Protein 7DRI (pdb70)

Foldseek 3Di:
DDDDDDALLVLLVVVLVVLDPDDDVVVPLLCVLSVLLVVLLVLFDPDPRSLVVRLLLQQLLCCQAELDRQDSDGVSSNVVSVVVLVLCSPDRVVNNLSSLLSSLLSQCCDAAQPDPDPDQHDLPQDDCVLVDWLSLLLSVLCSLVVVSLLSSLLSLLSSLLNVFDPDPGNVVSSVLSSLQSLLVRLLCLLLQLQDAASLPPSVVSSCQQQNDLQPDPAHHQHCDYPPRDDDDHHDNGRDVPNLVRSQCLQAPPSHLNFHPFDLLSLVRNLVFLCCVRHVSSLQLLQLLQQAQWAADPPQQLAIDHHDHPPHHQNTSCNSVCCQAWPKDFLPALDDAPLDDCLQVPDNSLRRGSLRIGTGGPVCCQFCHRDHNVRLLLLLLLQQDDALVVSLVSVVVDPDDTPDHSNVSSVNRHNGRSSNSSSRDPDHDHSVNSSVRSSSSNVSSCVRSVVSSVDDGDPVPVVDDPSTDSPD/DDDALLVLLVVVVCVQPVCVPDPVDQLVVLVVLLVVLLVLADPDVRSLVVRLLLLQLLQCQQALHPQDSDGVSSNPPSVPVLVLCSPPPVVNVLSSLLSSLLSQCCDAQQPDPDPDHHDLPQDDCVLVDWLSLQLSLLCNLVVVSLLSNLLSLLSSLLNPFDPDPGNVVSSVQSSLSSLQVRLLCLLLQLQDAASLPPSVVSSCQQNPDLQPDPAHHQHCDHPPRDDDDHHDNGRPCRSQVRSLCLQAPPSHPNFHPFDLQSLVRNLPFLCCVRHVSSLQLLQLLQQAQWAADPPQLLAIDHHDHPPHHQNTSCNSVCCQAWPKDFLPALDDAPLADCQQVPDNSLRRGSLRIGTGGPVCCQFCHRDHNVSVLLLLLLQQDDALVVSLCSVVVDPDDTPDDSVVSSVSHHNGRSSNSSSRDPDHDHSVNSSVSSSSSNVSSCVRSVVSRVDDGDPCPVVPDDNTDD/DDDDALVVLLVQVVCCLCHVDPVSVVLLCVLVVLLVVLLVLFDPDPRSLVVRLLLQQLLCLQAALDRQDSDGVSSNPPSNPVLVLCSPPDVVNNLSSLLSSLLSQCCDAAQPDPDPDHHDLPQDDCVLVDWLSLLLSVLCSQQVVSLLSNLLSLLSSLLNVFDPDPGNVVSSVLSSLLSLQVRLLCLLLQLQDAASLPPSVVSSCQQQNDLFPDPAHHDHQDHNPRDDDDHHHDRCNCGVLVRSLCLQAPPSHLNAHPFDLSSLVRNLPFLCCVRHVSSLQLLQLLQQAQWAADPPDFLAIDHHDHPPHHQNTSCNSVPCQAWPKDFLPALDDAPLDDCLQVPDNSLRRGSLRIGTGGPVCCQFCHRDRNVRLLLLLLLQQDDALVVSLVSVVVDPDDTPDDSNVSSVSHDNGRSSNRSSRDPDDDDSVNSSVSSSSSNVSSCVRSVVSNVDDGDPCVVVVVDHDDRD/DDDDALLVLLVVVCDVLVDVCVVHCLVVLVVLLVVLLVLFDPDPRSLVVRLLLQQLLCLQQALRNQDSDGVSSNPVSVVVLVLCSPDDVVNSLSSLLSSLLSQCCDAAQPDPDPDHHDLPQDDCVLVDWLSLLLSVLCNLVVVSLLSSLLSLLSSLLNVFDPDPGNVVSSVQSSLSSLQVRLLCLLQQLQDAASLPPSLCSSCQQQNPPQPDPAGHQHQDHPPRDDDDGHDNGGPCRSLVSSLCLQAPPSHLNFHPFDLQSLVRNLPFLCCVRHVSSLQLLQLLQQAQWAADPPDFLAIDHHDHPPHHQNTSCNSPCCQAWPKDFLPALDDAPLADCLQVPPNSLRRGSLRIGTGGPVCCQFCHRDHNVRLLLLLLLQQDDALVVSLVSVVVDPDDTPDHSVVSSVNHHNGRSSNRSSRDPDHDHSVNSSVRSSSSNVSSCVRSVVSRVDDGDPCVVPVDDNTDRDD

Radius of gyration: 45.94 Å; Cα contacts (8 Å, |Δi|>4): 3197; chains: 4; bounding box: 82×111×149 Å

Sequence (1872 aa):
TTGEPLTAFETFLPRVVMAEKIQDYQDSDAHEYMKAVQGYLDRFAVGDRLQNATRDLLVTFALAETGEKLSKRLPDQRVYMRDTFERHKDSADDRSAYLRHLRDTAAFIGNAWEPANNSPRALPGLEASAMTDTVKLCLAFLNSLKHTIAIAPLVRFYSEAVHADEGEAREKRVAEFEKAIKAITAFTVFWRATRRGTGNIDSQYRAVMAGADSLTGIGPLARQWAEPDATKPDPDVDAEALKKELAARLSDPKGKGGVPNLASFLADASALPLYKISPPLARFLLLAAYHDTIEDPDNPGLIVQGKAGVASCFTADGWEDDTHLTIEHIAPQSATSGWDAEFYSDKETVHKLGNLVLAPGAANASLSSRPWTEKKVLYAALGASTADDAKSILNSSGFTFAQTTEDLAAMSRYLPHLRALGQREDELDPAFMDQRADVLLRLAYTRLKGWLGLELSDSSSDPVVKVDDVEEPLTAFETFLPRVVMAEKIQDYQDSDAHEYMKAVQGYLDRFAVGDRLQNATRDLLVTFALAETGEKLSKRLPDQRVYMRDTFERHKDSADDRSAYLRHLRDTAAFIGNAWEPANNSPRALPGLEASAMTDTVKLCLAFLNSLKHTIAIAPLVRFYSEAVHADEGEAREKRVAEFEKAIKAITAFTVFWRATRRGTGNIDSQYRAVMAGADSLTGIGPLARQWAEPDATKPDPDVDAEALKKELAARLSDPKGKGGVPNLASFLADASALPLYKISPPLARFLLLAAYHDTIEDPDNPGLIVQGKAGVASCFTADGWEDDTHLTIEHIAPQSATSGWDAEFYSDKETVHKLGNLVLAPGAANASLSSRPWTEKKVLYAALGASTADDAKSILNSSGFTFAQTTEDLAAMSRYLPHLRALGQREDELDPAFMDQRADVLLRLAYTRLKGWLGLELSDSSSDPVVKVDDGEPLTAFETFLPRVVMAEKIQDYQDSDAHEYMKAVQGYLDRFAVGDRLQNATRDLLVTFALAETGEKLSKRLPDQRVYMRDTFERHKDSADDRSAYLRHLRDTAAFIGNAWEPANNSPRALPGLEASAMTDTVKLCLAFLNSLKHTIAIAPLVRFYSEAVHADEGEAREKRVAEFEKAIKAITAFTVFWRATRRGTGNIDSQYRAVMAGADSLTGIGPLARQWAEPDATKPDPDVDAEALKKELAARLSDPKGKGGVPNLASFLADASALPLYKISPPLARFLLLAAYHDTIEDPDNPGLIVQGKAGVASCFTADGWEDDTHLTIEHIAPQSATSGWDAEFYSDKETVHKLGNLVLAPGAANASLSSRPWTEKKVLYAALGASTADDAKSILNSSGFTFAQTTEDLAAMSRYLPHLRALGQREDELDPAFMDQRADVLLRLAYTRLKGWLGLELSDSSSDPVVKVDDVGEPLTAFETFLPRVVMAEKIQQDSDAHEYMKAVQGYLDRFAVGDRLQNATRDLLVTFALAETGEKLSKRLPDQRVYMRDTFERHKDSADDRSAYLRHLRDTAAFIGNAWEPANNSPRALPGLEASAMTDTVKLCLAFLNSLKHTIAIAPLVRFYSEAVHADEGEAREKRVAEFEKAIKAITAFTVFWRATRRGTGNIDSQYRAVMAGADSLTGIGPLARQWAEPDATKPDPDVDAEALKKELAARLSDPKGKGGVPNLASFLADASALPLYKISPPLARFLLLAAYHDTIEDPDNPGLIVQGKAGVASCFTADGWEDDTHLTIEHIAPQSATSGWDAEFYSDKETVHKLGNLVLAPGAANASLSSRPWTEKKVLYAALGASTADDAKSILNSSGFTFAQTTEDLAAMSRYLPHLRALGQREDELDPAFMDQRADVLLRLAYTRLKGWLGLELSDSSSDPVVKVDDVE

B-factor: mean 81.24, std 21.94, range [20.0, 188.39]

Nearest PDB structures (foldseek):
  7dri-assembly1_B  TM=1.000E+00  e=4.339E-76  Streptomyces scabiei
  7drs-assembly1_C  TM=8.661E-01  e=5.317E-26  Streptomyces yokosukanensis
  7drr-assembly1_C  TM=8.510E-01  e=7.941E-26  Streptomyces yokosukanensis
  6jiv-assembly1_C  TM=8.377E-01  e=1.967E-07  Streptomyces yokosukanensis
  6jiv-assembly1_B  TM=8.487E-01  e=1.257E-06  Streptomyces yokosukanensis

InterPro domains:
  IPR004919 GmrSD restriction endonucleases, N-terminal domain [PF03235] (17-342)
  IPR011089 GmrSD restriction endonucleases, C-terminal domain [PF07510] (652-742)

Organism: Streptomyces scabiei (NCBI:txid1930)

Structure (mmCIF, N/CA/C/O backbone):
data_7DRI
#
_entry.id   7DRI
#
_cell.length_a   108.746
_cell.length_b   278.918
_cell.length_c   182.259
_cell.angle_alpha   90.000
_cell.angle_beta   90.000
_cell.angle_gamma   90.000
#
_symmetry.space_group_name_H-M   'C 2 2 21'
#
loop_
_atom_site.group_PDB
_atom_site.id
_atom_site.type_symbol
_atom_site.label_atom_id
_atom_site.label_alt_id
_atom_site.label_comp_id
_atom_site.label_asym_id
_atom_site.label_entity_id
_atom_site.label_seq_id
_atom_site.pdbx_PDB_ins_code
_atom_site.Cartn_x
_atom_site.Cartn_y
_atom_site.Cartn_z
_atom_site.occupancy
_atom_site.B_iso_or_equiv
_atom_site.auth_seq_id
_atom_site.auth_comp_id
_atom_site.auth_asym_id
_atom_site.auth_atom_id
_atom_site.pdbx_PDB_model_num
ATOM 1 N N . THR A 1 4 ? 59.270 31.775 -65.923 1.00 99.13 331 THR A N 1
ATOM 2 C CA . THR A 1 4 ? 60.033 30.572 -66.341 1.00 78.25 331 THR A CA 1
ATOM 3 C C . THR A 1 4 ? 61.068 30.229 -65.277 1.00 86.43 331 THR A C 1
ATOM 4 O O . THR A 1 4 ? 62.242 30.131 -65.570 1.00 95.98 331 THR A O 1
ATOM 6 N N . THR A 1 5 ? 60.618 30.014 -64.045 1.00 98.21 332 THR A N 1
ATOM 7 C CA . THR A 1 5 ? 61.520 29.969 -62.894 1.00 80.53 332 THR A CA 1
ATOM 8 C C . THR A 1 5 ? 61.671 28.591 -62.273 1.00 93.25 332 THR A C 1
ATOM 9 O O . THR A 1 5 ? 60.685 27.955 -61.911 1.00 110.06 332 THR A O 1
ATOM 11 N N . GLY A 1 6 ? 62.918 28.127 -62.215 1.00 92.05 333 GLY A N 1
ATOM 12 C CA . GLY A 1 6 ? 63.291 26.882 -61.570 1.00 98.87 333 GLY A CA 1
ATOM 13 C C . GLY A 1 6 ? 62.588 25.600 -62.037 1.00 99.49 333 GLY A C 1
ATOM 14 O O . GLY A 1 6 ? 62.525 25.275 -63.237 1.00 102.57 333 GLY A O 1
ATOM 15 N N . GLU A 1 7 ? 62.026 24.886 -61.064 1.00 106.04 334 GLU A N 1
ATOM 16 C CA . GLU A 1 7 ? 61.572 23.521 -61.253 1.00 110.94 334 GLU A CA 1
ATOM 17 C C . GLU A 1 7 ? 60.377 23.326 -62.169 1.00 100.44 334 GLU A C 1
ATOM 18 O O . GLU A 1 7 ? 59.656 24.260 -62.539 1.00 93.08 334 GLU A O 1
ATOM 24 N N . PRO A 1 8 ? 60.168 22.080 -62.525 1.00 99.20 335 PRO A N 1
ATOM 25 C CA . PRO A 1 8 ? 59.270 21.622 -63.565 1.00 93.00 335 PRO A CA 1
ATOM 26 C C . PRO A 1 8 ? 57.919 22.305 -63.528 1.00 90.28 335 PRO A C 1
ATOM 27 O O . PRO A 1 8 ? 57.424 22.719 -62.474 1.00 89.39 335 PRO A O 1
ATOM 31 N N . LEU A 1 9 ? 57.325 22.407 -64.713 1.00 81.53 336 LEU A N 1
ATOM 32 C CA . LEU A 1 9 ? 55.956 22.901 -64.920 1.00 77.13 336 LEU A CA 1
ATOM 33 C C . LEU A 1 9 ? 54.989 21.723 -64.784 1.00 76.80 336 LEU A C 1
ATOM 34 O O . LEU A 1 9 ? 55.183 20.688 -65.435 1.00 81.76 336 LEU A O 1
ATOM 39 N N . THR A 1 10 ? 53.973 21.852 -63.932 1.00 78.99 337 THR A N 1
ATOM 40 C CA . THR A 1 10 ? 53.075 20.729 -63.697 1.00 78.31 337 THR A CA 1
ATOM 41 C C . THR A 1 10 ? 52.157 20.442 -64.878 1.00 77.34 337 THR A C 1
ATOM 42 O O . THR A 1 10 ? 51.885 21.303 -65.727 1.00 78.58 337 THR A O 1
ATOM 46 N N . ALA A 1 11 ? 51.669 19.211 -64.899 1.00 78.96 338 ALA A N 1
ATOM 47 C CA . ALA A 1 11 ? 50.819 18.760 -65.963 1.00 74.88 338 ALA A CA 1
ATOM 48 C C . ALA A 1 11 ? 49.606 19.650 -66.039 1.00 72.86 338 ALA A C 1
ATOM 49 O O . ALA A 1 11 ? 49.102 19.893 -67.111 1.00 71.81 338 ALA A O 1
ATOM 51 N N . PHE A 1 12 ? 49.137 20.147 -64.905 1.00 63.41 339 PHE A N 1
ATOM 52 C CA . PHE A 1 12 ? 47.975 21.004 -64.952 1.00 73.50 339 PHE A CA 1
ATOM 53 C C . PHE A 1 12 ? 48.226 22.274 -65.752 1.00 76.32 339 PHE A C 1
ATOM 54 O O . PHE A 1 12 ? 47.395 22.674 -66.546 1.00 76.49 339 PHE A O 1
ATOM 62 N N . GLU A 1 13 ? 49.373 22.903 -65.546 1.00 79.45 340 GLU A N 1
ATOM 63 C CA . GLU A 1 13 ? 49.703 24.137 -66.266 1.00 84.32 340 GLU A CA 1
ATOM 64 C C . GLU A 1 13 ? 49.870 23.847 -67.747 1.00 82.32 340 GLU A C 1
ATOM 65 O O . GLU A 1 13 ? 49.417 24.607 -68.608 1.00 81.09 340 GLU A O 1
ATOM 71 N N . THR A 1 14 ? 50.510 22.731 -68.041 1.00 83.19 341 THR A N 1
ATOM 72 C CA . THR A 1 14 ? 50.720 22.367 -69.421 1.00 77.23 341 THR A CA 1
ATOM 73 C C . THR A 1 14 ? 49.348 22.195 -70.046 1.00 72.25 341 THR A C 1
ATOM 74 O O . THR A 1 14 ? 49.096 22.656 -71.143 1.00 85.88 341 THR A O 1
ATOM 78 N N . PHE A 1 15 ? 48.449 21.556 -69.314 1.00 66.42 342 PHE A N 1
ATOM 79 C CA . PHE A 1 15 ? 47.095 21.335 -69.784 1.00 71.99 342 PHE A CA 1
ATOM 80 C C . PHE A 1 15 ? 46.324 22.627 -69.972 1.00 74.55 342 PHE A C 1
ATOM 81 O O . PHE A 1 15 ? 45.505 22.725 -70.862 1.00 75.34 342 PHE A O 1
ATOM 89 N N . LEU A 1 16 ? 46.554 23.609 -69.113 1.00 75.86 343 LEU A N 1
ATOM 90 C CA . LEU A 1 16 ? 45.857 24.883 -69.238 1.00 84.81 343 LEU A CA 1
ATOM 91 C C . LEU A 1 16 ? 46.093 25.495 -70.592 1.00 84.54 343 LEU A C 1
ATOM 92 O O . LEU A 1 16 ? 45.173 25.970 -71.195 1.00 76.64 343 LEU A O 1
ATOM 97 N N . PRO A 1 17 ? 47.337 25.526 -71.061 1.00 84.70 344 PRO A N 1
ATOM 98 C CA . PRO A 1 17 ? 47.380 26.069 -72.404 1.00 82.33 344 PRO A CA 1
ATOM 99 C C . PRO A 1 17 ? 46.466 25.387 -73.427 1.00 91.77 344 PRO A C 1
ATOM 100 O O . PRO A 1 17 ? 45.823 26.067 -74.208 1.00 96.26 344 PRO A O 1
ATOM 104 N N . ARG A 1 18 ? 46.407 24.064 -73.388 1.00 95.10 345 ARG A N 1
ATOM 105 C CA . ARG A 1 18 ? 45.583 23.248 -74.268 1.00 93.90 345 ARG A CA 1
ATOM 106 C C . ARG A 1 18 ? 44.095 23.521 -74.042 1.00 87.22 345 ARG A C 1
ATOM 107 O O . ARG A 1 18 ? 43.321 23.584 -74.979 1.00 82.45 345 ARG A O 1
ATOM 115 N N . VAL A 1 19 ? 43.696 23.694 -72.794 1.00 90.64 346 VAL A N 1
ATOM 116 C CA . VAL A 1 19 ? 42.295 23.938 -72.496 1.00 86.55 346 VAL A CA 1
ATOM 117 C C . VAL A 1 19 ? 41.887 25.256 -73.129 1.00 90.25 346 VAL A C 1
ATOM 118 O O . VAL A 1 19 ? 40.762 25.425 -73.543 1.00 79.93 346 VAL A O 1
ATOM 122 N N . VAL A 1 20 ? 42.820 26.198 -73.170 1.00 97.50 347 VAL A N 1
ATOM 123 C CA . VAL A 1 20 ? 42.621 27.476 -73.859 1.00 102.94 347 VAL A CA 1
ATOM 124 C C . VAL A 1 20 ? 42.602 27.400 -75.375 1.00 97.40 347 VAL A C 1
ATOM 125 O O . VAL A 1 20 ? 41.849 28.068 -75.970 1.00 95.83 347 VAL A O 1
ATOM 129 N N . MET A 1 21 ? 43.439 26.610 -76.021 1.00 97.91 348 MET A N 1
ATOM 130 C CA . MET A 1 21 ? 43.397 26.510 -77.482 1.00 100.00 348 MET A CA 1
ATOM 131 C C . MET A 1 21 ? 42.073 25.899 -77.926 1.00 101.59 348 MET A C 1
ATOM 132 O O . MET A 1 21 ? 41.606 26.147 -79.001 1.00 95.48 348 MET A O 1
ATOM 137 N N . ALA A 1 22 ? 41.488 25.062 -77.091 1.00 103.49 349 ALA A N 1
ATOM 138 C CA . ALA A 1 22 ? 40.256 24.351 -77.445 1.00 95.52 349 ALA A CA 1
ATOM 139 C C . ALA A 1 22 ? 39.072 25.318 -77.519 1.00 99.40 349 ALA A C 1
ATOM 140 O O . ALA A 1 22 ? 37.989 25.017 -77.961 1.00 100.02 349 ALA A O 1
ATOM 142 N N . GLU A 1 23 ? 39.276 26.547 -77.126 1.00 90.42 350 GLU A N 1
ATOM 143 C CA . GLU A 1 23 ? 38.195 27.511 -77.173 1.00 111.30 350 GLU A CA 1
ATOM 144 C C . GLU A 1 23 ? 38.618 28.670 -78.052 1.00 121.90 350 GLU A C 1
ATOM 145 O O . GLU A 1 23 ? 38.930 29.782 -77.523 1.00 124.18 350 GLU A O 1
ATOM 151 N N . LYS A 1 24 ? 38.568 28.440 -79.371 1.00 120.52 351 LYS A N 1
ATOM 152 C CA . LYS A 1 24 ? 38.843 29.456 -80.355 1.00 112.70 351 LYS A CA 1
ATOM 153 C C . LYS A 1 24 ? 37.773 30.530 -80.413 1.00 129.40 351 LYS A C 1
ATOM 154 O O . LYS A 1 24 ? 38.139 31.737 -80.443 1.00 137.97 351 LYS A O 1
ATOM 156 N N . ILE A 1 25 ? 36.492 30.109 -80.449 1.00 110.90 352 ILE A N 1
ATOM 157 C CA . ILE A 1 25 ? 35.370 30.988 -80.740 1.00 117.46 352 ILE A CA 1
ATOM 158 C C . ILE A 1 25 ? 35.018 32.108 -79.764 1.00 143.75 352 ILE A C 1
ATOM 159 O O . ILE A 1 25 ? 34.755 33.250 -80.141 1.00 130.04 352 ILE A O 1
ATOM 161 N N . GLN A 1 26 ? 35.048 31.817 -78.468 1.00 142.36 353 GLN A N 1
ATOM 162 C CA . GLN A 1 26 ? 34.337 32.671 -77.493 1.00 122.50 353 GLN A CA 1
ATOM 163 C C . GLN A 1 26 ? 35.178 32.995 -76.265 1.00 128.74 353 GLN A C 1
ATOM 164 O O . GLN A 1 26 ? 36.306 32.532 -76.197 1.00 130.59 353 GLN A O 1
ATOM 166 N N . ASP A 1 27 ? 34.669 33.831 -75.362 1.00 122.97 354 ASP A N 1
ATOM 167 C CA . ASP A 1 27 ? 35.367 34.058 -74.124 1.00 118.16 354 ASP A CA 1
ATOM 168 C C . ASP A 1 27 ? 36.740 34.597 -74.395 1.00 124.79 354 ASP A C 1
ATOM 169 O O . ASP A 1 27 ? 36.810 35.589 -74.997 1.00 121.22 354 ASP A O 1
ATOM 171 N N . TYR A 1 28 ? 37.803 33.985 -73.841 1.00 121.16 355 TYR A N 1
ATOM 172 C CA . TYR A 1 28 ? 37.727 32.795 -72.927 1.00 117.61 355 TYR A CA 1
ATOM 173 C C . TYR A 1 28 ? 37.072 33.028 -71.572 1.00 111.75 355 TYR A C 1
ATOM 174 O O . TYR A 1 28 ? 36.404 32.186 -71.053 1.00 103.51 355 TYR A O 1
ATOM 176 N N . GLN A 1 29 ? 37.292 34.201 -70.999 1.00 111.95 356 GLN A N 1
ATOM 177 C CA . GLN A 1 29 ? 36.874 34.543 -69.681 1.00 105.28 356 GLN A CA 1
ATOM 178 C C . GLN A 1 29 ? 35.407 34.265 -69.527 1.00 93.05 356 GLN A C 1
ATOM 179 O O . GLN A 1 29 ? 35.002 33.723 -68.500 1.00 99.38 356 GLN A O 1
ATOM 181 N N . ASP A 1 30 ? 34.648 34.609 -70.566 1.00 89.34 357 ASP A N 1
ATOM 182 C CA . ASP A 1 30 ? 33.239 34.313 -70.647 1.00 102.48 357 ASP A CA 1
ATOM 183 C C . ASP A 1 30 ? 33.062 32.814 -70.707 1.00 95.97 357 ASP A C 1
ATOM 184 O O . ASP A 1 30 ? 32.020 32.265 -70.317 1.00 90.64 357 ASP A O 1
ATOM 186 N N . SER A 1 31 ? 34.117 32.139 -71.147 1.00 99.68 358 SER A N 1
ATOM 187 C CA . SER A 1 31 ? 34.085 30.702 -71.418 1.00 93.73 358 SER A CA 1
ATOM 188 C C . SER A 1 31 ? 33.722 29.923 -70.207 1.00 94.82 358 SER A C 1
ATOM 189 O O . SER A 1 31 ? 34.108 30.282 -69.096 1.00 100.18 358 SER A O 1
ATOM 191 N N . ASP A 1 32 ? 32.979 28.846 -70.400 1.00 93.14 359 ASP A N 1
ATOM 192 C CA . ASP A 1 32 ? 32.630 28.015 -69.259 1.00 97.99 359 ASP A CA 1
ATOM 193 C C . ASP A 1 32 ? 33.873 27.432 -68.628 1.00 93.39 359 ASP A C 1
ATOM 194 O O . ASP A 1 32 ? 33.940 27.268 -67.437 1.00 83.76 359 ASP A O 1
ATOM 199 N N . ALA A 1 33 ? 34.872 27.120 -69.432 1.00 88.48 360 ALA A N 1
ATOM 200 C CA . ALA A 1 33 ? 35.980 26.403 -68.858 1.00 79.06 360 ALA A CA 1
ATOM 201 C C . ALA A 1 33 ? 36.649 27.265 -67.796 1.00 92.01 360 ALA A C 1
ATOM 202 O O . ALA A 1 33 ? 36.909 26.828 -66.682 1.00 86.96 360 ALA A O 1
ATOM 204 N N . HIS A 1 34 ? 36.873 28.533 -68.104 1.00 89.52 361 HIS A N 1
ATOM 205 C CA . HIS A 1 34 ? 37.660 29.400 -67.187 1.00 95.37 361 HIS A CA 1
ATOM 206 C C . HIS A 1 34 ? 36.889 29.902 -66.003 1.00 89.73 361 HIS A C 1
ATOM 207 O O . HIS A 1 34 ? 37.312 30.812 -65.282 1.00 98.09 361 HIS A O 1
ATOM 214 N N . GLU A 1 35 ? 35.776 29.238 -65.751 1.00 63.47 362 GLU A N 1
ATOM 215 C CA . GLU A 1 35 ? 34.986 29.328 -64.524 1.00 78.31 362 GLU A CA 1
ATOM 216 C C . GLU A 1 35 ? 35.274 28.090 -63.699 1.00 78.66 362 GLU A C 1
ATOM 217 O O . GLU A 1 35 ? 35.621 28.176 -62.516 1.00 74.15 362 GLU A O 1
ATOM 223 N N . TYR A 1 36 ? 35.130 26.921 -64.348 1.00 72.24 363 TYR A N 1
ATOM 224 C CA . TYR A 1 36 ? 35.433 25.628 -63.770 1.00 66.88 363 TYR A CA 1
ATOM 225 C C . TYR A 1 36 ? 36.909 25.553 -63.535 1.00 68.08 363 TYR A C 1
ATOM 226 O O . TYR A 1 36 ? 37.364 24.980 -62.574 1.00 65.65 363 TYR A O 1
ATOM 235 N N . MET A 1 37 ? 37.670 26.112 -64.447 1.00 66.26 364 MET A N 1
ATOM 236 C CA . MET A 1 37 ? 39.105 25.954 -64.420 1.00 69.90 364 MET A CA 1
ATOM 237 C C . MET A 1 37 ? 39.669 26.929 -63.428 1.00 69.54 364 MET A C 1
ATOM 238 O O . MET A 1 37 ? 40.772 26.750 -62.972 1.00 65.62 364 MET A O 1
ATOM 243 N N . LYS A 1 38 ? 38.907 27.963 -63.088 1.00 74.60 365 LYS A N 1
ATOM 244 C CA . LYS A 1 38 ? 39.356 28.947 -62.123 1.00 77.96 365 LYS A CA 1
ATOM 245 C C . LYS A 1 38 ? 39.197 28.300 -60.778 1.00 72.87 365 LYS A C 1
ATOM 246 O O . LYS A 1 38 ? 40.037 28.458 -59.903 1.00 70.56 365 LYS A O 1
ATOM 248 N N . ALA A 1 39 ? 38.120 27.541 -60.623 1.00 72.28 366 ALA A N 1
ATOM 249 C CA . ALA A 1 39 ? 37.891 26.828 -59.381 1.00 55.78 366 ALA A CA 1
ATOM 250 C C . ALA A 1 39 ? 39.014 25.839 -59.054 1.00 59.90 366 ALA A C 1
ATOM 251 O O . ALA A 1 39 ? 39.461 25.774 -57.916 1.00 66.24 366 ALA A O 1
ATOM 253 N N . VAL A 1 40 ? 39.460 25.078 -60.053 1.00 58.18 367 VAL A N 1
ATOM 254 C CA . VAL A 1 40 ? 40.518 24.077 -59.870 1.00 59.59 367 VAL A CA 1
ATOM 255 C C . VAL A 1 40 ? 41.817 24.771 -59.479 1.00 63.59 367 VAL A C 1
ATOM 256 O O . VAL A 1 40 ? 42.531 24.330 -58.583 1.00 63.50 367 VAL A O 1
ATOM 260 N N . GLN A 1 41 ? 42.110 25.866 -60.169 1.00 61.59 368 GLN A N 1
ATOM 261 C CA . GLN A 1 41 ? 43.211 26.743 -59.812 1.00 69.15 368 GLN A CA 1
ATOM 262 C C . GLN A 1 41 ? 43.096 27.156 -58.352 1.00 69.36 368 GLN A C 1
ATOM 263 O O . GLN A 1 41 ? 44.092 27.173 -57.629 1.00 72.25 368 GLN A O 1
ATOM 269 N N . GLY A 1 42 ? 41.872 27.463 -57.919 1.00 63.53 369 GLY A N 1
ATOM 270 C CA . GLY A 1 42 ? 41.608 27.847 -56.535 1.00 61.39 369 GLY A CA 1
ATOM 271 C C . GLY A 1 42 ? 42.191 26.834 -55.581 1.00 65.62 369 GLY A C 1
ATOM 272 O O . GLY A 1 42 ? 42.931 27.185 -54.669 1.00 63.61 369 GLY A O 1
ATOM 273 N N . TYR A 1 43 ? 41.870 25.567 -55.824 1.00 64.14 370 TYR A N 1
ATOM 274 C CA . TYR A 1 43 ? 42.359 24.465 -55.019 1.00 60.60 370 TYR A CA 1
ATOM 275 C C . TYR A 1 43 ? 43.887 24.315 -55.051 1.00 62.23 370 TYR A C 1
ATOM 276 O O . TYR A 1 43 ? 44.504 24.044 -54.028 1.00 62.11 370 TYR A O 1
ATOM 285 N N . LEU A 1 44 ? 44.497 24.476 -56.216 1.00 63.65 371 LEU A N 1
ATOM 286 C CA . LEU A 1 44 ? 45.934 24.242 -56.302 1.00 67.96 371 LEU A CA 1
ATOM 287 C C . LEU A 1 44 ? 46.740 25.370 -55.676 1.00 72.05 371 LEU A C 1
ATOM 288 O O . LEU A 1 44 ? 47.805 25.119 -55.116 1.00 69.80 371 LEU A O 1
ATOM 293 N N . ASP A 1 45 ? 46.211 26.595 -55.746 1.00 75.04 372 ASP A N 1
ATOM 294 C CA . ASP A 1 45 ? 46.855 27.790 -55.168 1.00 81.11 372 ASP A CA 1
ATOM 295 C C . ASP A 1 45 ? 47.148 27.624 -53.690 1.00 76.42 372 ASP A C 1
ATOM 296 O O . ASP A 1 45 ? 47.948 28.351 -53.101 1.00 73.71 372 ASP A O 1
ATOM 301 N N . ARG A 1 46 ? 46.481 26.641 -53.109 1.00 72.62 373 ARG A N 1
ATOM 302 C CA . ARG A 1 46 ? 46.564 26.317 -51.705 1.00 67.56 373 ARG A CA 1
ATOM 303 C C . ARG A 1 46 ? 47.909 25.705 -51.324 1.00 68.12 373 ARG A C 1
ATOM 304 O O . ARG A 1 46 ? 48.224 25.585 -50.141 1.00 77.40 373 ARG A O 1
ATOM 312 N N . PHE A 1 47 ? 48.695 25.316 -52.326 1.00 68.94 374 PHE A N 1
ATOM 313 C CA . PHE A 1 47 ? 49.949 24.584 -52.115 1.00 69.86 374 PHE A CA 1
ATOM 314 C C . PHE A 1 47 ? 51.167 25.365 -52.577 1.00 72.75 374 PHE A C 1
ATOM 315 O O . PHE A 1 47 ? 51.171 25.932 -53.667 1.00 76.83 374 PHE A O 1
ATOM 323 N N . ALA A 1 48 ? 52.215 25.366 -51.758 1.00 71.33 375 ALA A N 1
ATOM 324 C CA . ALA A 1 48 ? 53.415 26.149 -52.046 1.00 70.34 375 ALA A CA 1
ATOM 325 C C . ALA A 1 48 ? 54.244 25.543 -53.169 1.00 73.17 375 ALA A C 1
ATOM 326 O O . ALA A 1 48 ? 54.356 24.308 -53.274 1.00 77.42 375 ALA A O 1
ATOM 328 N N . VAL A 1 49 ? 54.807 26.432 -53.993 1.00 73.42 376 VAL A N 1
ATOM 329 C CA . VAL A 1 49 ? 55.734 26.095 -55.082 1.00 74.03 376 VAL A CA 1
ATOM 330 C C . VAL A 1 49 ? 56.794 25.122 -54.591 1.00 77.44 376 VAL A C 1
ATOM 331 O O . VAL A 1 49 ? 57.327 25.273 -53.487 1.00 78.14 376 VAL A O 1
ATOM 335 N N . GLY A 1 50 ? 57.085 24.125 -55.422 1.00 80.15 377 GLY A N 1
ATOM 336 C CA . GLY A 1 50 ? 58.036 23.073 -55.092 1.00 64.79 377 GLY A CA 1
ATOM 337 C C . GLY A 1 50 ? 57.330 21.734 -55.025 1.00 78.38 377 GLY A C 1
ATOM 338 O O . GLY A 1 50 ? 56.462 21.436 -55.848 1.00 77.98 377 GLY A O 1
ATOM 339 N N . ASP A 1 51 ? 57.689 20.937 -54.025 1.00 76.20 378 ASP A N 1
ATOM 340 C CA . ASP A 1 51 ? 57.174 19.578 -53.887 1.00 80.77 378 ASP A CA 1
ATOM 341 C C . ASP A 1 51 ? 55.677 19.547 -53.625 1.00 79.92 378 ASP A C 1
ATOM 342 O O . ASP A 1 51 ? 54.955 18.733 -54.209 1.00 81.98 378 ASP A O 1
ATOM 347 N N . ARG A 1 52 ? 55.218 20.427 -52.744 1.00 67.98 379 ARG A N 1
ATOM 348 C CA . ARG A 1 52 ? 53.831 20.395 -52.321 1.00 66.03 379 ARG A CA 1
ATOM 349 C C . ARG A 1 52 ? 52.876 20.658 -53.466 1.00 71.83 379 ARG A C 1
ATOM 350 O O . ARG A 1 52 ? 51.850 19.978 -53.584 1.00 68.16 379 ARG A O 1
ATOM 358 N N . LEU A 1 53 ? 53.235 21.620 -54.317 1.00 75.89 380 LEU A N 1
ATOM 359 C CA . LEU A 1 53 ? 52.451 21.944 -55.509 1.00 75.16 380 LEU A CA 1
ATOM 360 C C . LEU A 1 53 ? 52.509 20.803 -56.515 1.00 71.75 380 LEU A C 1
ATOM 361 O O . LEU A 1 53 ? 51.486 20.434 -57.095 1.00 74.54 380 LEU A O 1
ATOM 366 N N . GLN A 1 54 ? 53.706 20.243 -56.692 1.00 74.52 381 GLN A N 1
ATOM 367 C CA . GLN A 1 54 ? 53.919 19.076 -57.555 1.00 76.58 381 GLN A CA 1
ATOM 368 C C . GLN A 1 54 ? 53.087 17.874 -57.145 1.00 77.35 381 GLN A C 1
ATOM 369 O O . GLN A 1 54 ? 52.303 17.348 -57.946 1.00 84.26 381 GLN A O 1
ATOM 375 N N . ASN A 1 55 ? 53.266 17.452 -55.894 1.00 64.15 382 ASN A N 1
ATOM 376 C CA . ASN A 1 55 ? 52.581 16.290 -55.339 1.00 71.28 382 ASN A CA 1
ATOM 377 C C . ASN A 1 55 ? 51.064 16.414 -55.403 1.00 71.38 382 ASN A C 1
ATOM 378 O O . ASN A 1 55 ? 50.368 15.475 -55.819 1.00 78.23 382 ASN A O 1
ATOM 383 N N . ALA A 1 56 ? 50.567 17.578 -54.989 1.00 63.54 383 ALA A N 1
ATOM 384 C CA . ALA A 1 56 ? 49.142 17.858 -54.973 1.00 63.13 383 ALA A CA 1
ATOM 385 C C . ALA A 1 56 ? 48.541 17.765 -56.371 1.00 70.51 383 ALA A C 1
ATOM 386 O O . ALA A 1 56 ? 47.473 17.174 -56.558 1.00 73.38 383 ALA A O 1
ATOM 388 N N . THR A 1 57 ? 49.240 18.328 -57.349 1.00 68.25 384 THR A N 1
ATOM 389 C CA . THR A 1 57 ? 48.757 18.318 -58.722 1.00 73.65 384 THR A CA 1
ATOM 390 C C . THR A 1 57 ? 48.777 16.913 -59.336 1.00 71.53 384 THR A C 1
ATOM 391 O O . THR A 1 57 ? 47.757 16.454 -59.871 1.00 72.76 384 THR A O 1
ATOM 395 N N . ARG A 1 58 ? 49.907 16.216 -59.238 1.00 66.13 385 ARG A N 1
ATOM 396 C CA . ARG A 1 58 ? 49.952 14.848 -59.765 1.00 73.64 385 ARG A CA 1
ATOM 397 C C . ARG A 1 58 ? 48.944 13.887 -59.104 1.00 72.13 385 ARG A C 1
ATOM 398 O O . ARG A 1 58 ? 48.413 12.998 -59.778 1.00 77.98 385 ARG A O 1
ATOM 406 N N . ASP A 1 59 ? 48.647 14.086 -57.819 1.00 65.97 386 ASP A N 1
ATOM 407 C CA . ASP A 1 59 ? 47.636 13.270 -57.133 1.00 67.77 386 ASP A CA 1
ATOM 408 C C . ASP A 1 59 ? 46.202 13.616 -57.546 1.00 71.24 386 ASP A C 1
ATOM 409 O O . ASP A 1 59 ? 45.329 12.739 -57.591 1.00 71.72 386 ASP A O 1
ATOM 414 N N . LEU A 1 60 ? 45.968 14.891 -57.851 1.00 64.52 387 LEU A N 1
ATOM 415 C CA . LEU A 1 60 ? 44.686 15.342 -58.383 1.00 66.02 387 LEU A CA 1
ATOM 416 C C . LEU A 1 60 ? 44.426 14.698 -59.743 1.00 66.94 387 LEU A C 1
ATOM 417 O O . LEU A 1 60 ? 43.311 14.241 -60.035 1.00 65.91 387 LEU A O 1
ATOM 422 N N . LEU A 1 61 ? 45.474 14.669 -60.562 1.00 60.62 388 LEU A N 1
ATOM 423 C CA . LEU A 1 61 ? 45.404 14.092 -61.892 1.00 70.15 388 LEU A CA 1
ATOM 424 C C . LEU A 1 61 ? 45.207 12.566 -61.863 1.00 68.41 388 LEU A C 1
ATOM 425 O O . LEU A 1 61 ? 44.392 12.025 -62.626 1.00 66.31 388 LEU A O 1
ATOM 430 N N . VAL A 1 62 ? 45.933 11.887 -60.973 1.00 63.57 389 VAL A N 1
ATOM 431 C CA . VAL A 1 62 ? 45.816 10.437 -60.796 1.00 63.05 389 VAL A CA 1
ATOM 432 C C . VAL A 1 62 ? 44.355 10.002 -60.540 1.00 67.86 389 VAL A C 1
ATOM 433 O O . VAL A 1 62 ? 43.816 9.143 -61.263 1.00 66.27 389 VAL A O 1
ATOM 437 N N . THR A 1 63 ? 43.711 10.629 -59.550 1.00 62.02 390 THR A N 1
ATOM 438 C CA . THR A 1 63 ? 42.336 10.288 -59.175 1.00 62.36 390 THR A CA 1
ATOM 439 C C . THR A 1 63 ? 41.382 10.665 -60.302 1.00 65.73 390 THR A C 1
ATOM 440 O O . THR A 1 63 ? 40.383 9.986 -60.553 1.00 72.67 390 THR A O 1
ATOM 444 N N . PHE A 1 64 ? 41.713 11.762 -60.971 1.00 62.88 391 PHE A N 1
ATOM 445 C CA . PHE A 1 64 ? 40.996 12.220 -62.149 1.00 72.89 391 PHE A CA 1
ATOM 446 C C . PHE A 1 64 ? 40.925 11.142 -63.221 1.00 68.46 391 PHE A C 1
ATOM 447 O O . PHE A 1 64 ? 39.862 10.892 -63.800 1.00 63.79 391 PHE A O 1
ATOM 455 N N . ALA A 1 65 ? 42.067 10.512 -63.477 1.00 62.02 392 ALA A N 1
ATOM 456 C CA . ALA A 1 65 ? 42.151 9.454 -64.474 1.00 64.91 392 ALA A CA 1
ATOM 457 C C . ALA A 1 65 ? 41.236 8.287 -64.134 1.00 72.27 392 ALA A C 1
ATOM 458 O O . ALA A 1 65 ? 40.403 7.880 -64.956 1.00 77.72 392 ALA A O 1
ATOM 460 N N . LEU A 1 66 ? 41.358 7.794 -62.910 1.00 67.99 393 LEU A N 1
ATOM 461 C CA . LEU A 1 66 ? 40.462 6.761 -62.406 1.00 68.51 393 LEU A CA 1
ATOM 462 C C . LEU A 1 66 ? 39.004 7.168 -62.532 1.00 58.40 393 LEU A C 1
ATOM 463 O O . LEU A 1 66 ? 38.155 6.353 -62.852 1.00 67.15 393 LEU A O 1
ATOM 468 N N . ALA A 1 67 ? 38.713 8.435 -62.285 1.00 59.45 394 ALA A N 1
ATOM 469 C CA . ALA A 1 67 ? 37.326 8.879 -62.308 1.00 61.00 394 ALA A CA 1
ATOM 470 C C . ALA A 1 67 ? 36.747 9.097 -63.712 1.00 67.44 394 ALA A C 1
ATOM 471 O O . ALA A 1 67 ? 35.551 8.827 -63.923 1.00 67.62 394 ALA A O 1
ATOM 473 N N . GLU A 1 68 ? 37.564 9.572 -64.664 1.00 70.67 395 GLU A N 1
ATOM 474 C CA . GLU A 1 68 ? 37.054 9.748 -66.043 1.00 75.20 395 GLU A CA 1
ATOM 475 C C . GLU A 1 68 ? 37.133 8.477 -66.857 1.00 68.40 395 GLU A C 1
ATOM 476 O O . GLU A 1 68 ? 36.225 8.177 -67.617 1.00 69.85 395 GLU A O 1
ATOM 482 N N . THR A 1 69 ? 38.264 7.796 -66.759 1.00 72.33 396 THR A N 1
ATOM 483 C CA . THR A 1 69 ? 38.470 6.506 -67.385 1.00 77.16 396 THR A CA 1
ATOM 484 C C . THR A 1 69 ? 39.166 5.762 -66.287 1.00 77.42 396 THR A C 1
ATOM 485 O O . THR A 1 69 ? 39.999 6.321 -65.617 1.00 88.09 396 THR A O 1
ATOM 489 N N . GLY A 1 70 ? 38.843 4.509 -66.067 1.00 76.73 397 GLY A N 1
ATOM 490 C CA . GLY A 1 70 ? 39.369 3.858 -64.875 1.00 73.95 397 GLY A CA 1
ATOM 491 C C . GLY A 1 70 ? 40.816 3.498 -65.128 1.00 77.69 397 GLY A C 1
ATOM 492 O O . GLY A 1 70 ? 41.185 2.345 -65.103 1.00 82.49 397 GLY A O 1
ATOM 493 N N . GLU A 1 71 ? 41.650 4.493 -65.381 1.00 70.49 398 GLU A N 1
ATOM 494 C CA . GLU A 1 71 ? 43.016 4.203 -65.777 1.00 78.45 398 GLU A CA 1
ATOM 495 C C . GLU A 1 71 ? 43.961 4.622 -64.685 1.00 82.54 398 GLU A C 1
ATOM 496 O O . GLU A 1 71 ? 43.798 5.695 -64.164 1.00 79.15 398 GLU A O 1
ATOM 502 N N . LYS A 1 72 ? 44.915 3.767 -64.330 1.00 66.86 399 LYS A N 1
ATOM 503 C CA . LYS A 1 72 ? 45.898 4.105 -63.303 1.00 73.38 399 LYS A CA 1
ATOM 504 C C . LYS A 1 72 ? 47.019 4.909 -63.935 1.00 79.17 399 LYS A C 1
ATOM 505 O O . LYS A 1 72 ? 48.013 4.360 -64.381 1.00 78.20 399 LYS A O 1
ATOM 511 N N . LEU A 1 73 ? 46.819 6.215 -63.989 1.00 80.15 400 LEU A N 1
ATOM 512 C CA . LEU A 1 73 ? 47.808 7.127 -64.520 1.00 77.39 400 LEU A CA 1
ATOM 513 C C . LEU A 1 73 ? 48.980 7.178 -63.549 1.00 74.72 400 LEU A C 1
ATOM 514 O O . LEU A 1 73 ? 48.787 7.324 -62.344 1.00 75.17 400 LEU A O 1
ATOM 519 N N . SER A 1 74 ? 50.192 7.041 -64.076 1.00 72.30 401 SER A N 1
ATOM 520 C CA . SER A 1 74 ? 51.394 6.988 -63.240 1.00 82.69 401 SER A CA 1
ATOM 521 C C . SER A 1 74 ? 51.721 8.346 -62.625 1.00 88.54 401 SER A C 1
ATOM 522 O O . SER A 1 74 ? 51.087 9.350 -62.944 1.00 90.88 401 SER A O 1
ATOM 525 N N . LYS A 1 75 ? 52.731 8.359 -61.757 1.00 92.03 402 LYS A N 1
ATOM 526 C CA . LYS A 1 75 ? 53.163 9.558 -61.038 1.00 95.63 402 LYS A CA 1
ATOM 527 C C . LYS A 1 75 ? 54.044 10.455 -61.897 1.00 95.14 402 LYS A C 1
ATOM 528 O O . LYS A 1 75 ? 54.080 11.670 -61.694 1.00 95.74 402 LYS A O 1
ATOM 534 N N . ARG A 1 76 ? 54.753 9.843 -62.845 1.00 97.45 403 ARG A N 1
ATOM 535 C CA . ARG A 1 76 ? 55.673 10.546 -63.741 1.00 90.40 403 ARG A CA 1
ATOM 536 C C . ARG A 1 76 ? 54.973 11.598 -64.603 1.00 86.82 403 ARG A C 1
ATOM 537 O O . ARG A 1 76 ? 53.869 11.386 -65.111 1.00 84.94 403 ARG A O 1
ATOM 545 N N . LEU A 1 77 ? 55.655 12.724 -64.770 1.00 83.39 404 LEU A N 1
ATOM 546 C CA . LEU A 1 77 ? 55.074 13.936 -65.339 1.00 89.28 404 LEU A CA 1
ATOM 547 C C . LEU A 1 77 ? 54.739 13.859 -66.843 1.00 88.46 404 LEU A C 1
ATOM 548 O O . LEU A 1 77 ? 53.610 14.196 -67.224 1.00 88.52 404 LEU A O 1
ATOM 553 N N . PRO A 1 78 ? 55.705 13.415 -67.692 1.00 92.90 405 PRO A N 1
ATOM 554 C CA . PRO A 1 78 ? 55.449 13.315 -69.141 1.00 90.10 405 PRO A CA 1
ATOM 555 C C . PRO A 1 78 ? 54.232 12.460 -69.469 1.00 84.96 405 PRO A C 1
ATOM 556 O O . PRO A 1 78 ? 53.531 12.730 -70.444 1.00 78.56 405 PRO A O 1
ATOM 560 N N . ASP A 1 79 ? 54.003 11.441 -68.646 1.00 90.94 406 ASP A N 1
ATOM 561 C CA . ASP A 1 79 ? 52.874 10.532 -68.792 1.00 91.72 406 ASP A CA 1
ATOM 562 C C . ASP A 1 79 ? 51.550 11.228 -68.456 1.00 87.50 406 ASP A C 1
ATOM 563 O O . ASP A 1 79 ? 50.497 10.885 -69.014 1.00 83.69 406 ASP A O 1
ATOM 568 N N . GLN A 1 80 ? 51.605 12.212 -67.557 1.00 81.98 407 GLN A N 1
ATOM 569 C CA . GLN A 1 80 ? 50.411 12.989 -67.208 1.00 84.19 407 GLN A CA 1
ATOM 570 C C . GLN A 1 80 ? 50.127 14.083 -68.232 1.00 81.01 407 GLN A C 1
ATOM 571 O O . GLN A 1 80 ? 48.964 14.403 -68.496 1.00 71.55 407 GLN A O 1
ATOM 577 N N . ARG A 1 81 ? 51.186 14.669 -68.797 1.00 82.67 408 ARG A N 1
ATOM 578 C CA . ARG A 1 81 ? 51.017 15.701 -69.823 1.00 82.89 408 ARG A CA 1
ATOM 579 C C . ARG A 1 81 ? 50.199 15.142 -70.986 1.00 82.01 408 ARG A C 1
ATOM 580 O O . ARG A 1 81 ? 49.286 15.809 -71.495 1.00 79.98 408 ARG A O 1
ATOM 588 N N . VAL A 1 82 ? 50.619 13.948 -71.399 1.00 75.01 409 VAL A N 1
ATOM 589 C CA . VAL A 1 82 ? 50.008 13.090 -72.391 1.00 79.71 409 VAL A CA 1
ATOM 590 C C . VAL A 1 82 ? 48.673 12.561 -71.928 1.00 82.29 409 VAL A C 1
ATOM 591 O O . VAL A 1 82 ? 47.714 12.614 -72.641 1.00 80.64 409 VAL A O 1
ATOM 595 N N . TYR A 1 83 ? 48.551 12.053 -70.718 1.00 76.26 410 TYR A N 1
ATOM 596 C CA . TYR A 1 83 ? 47.240 11.496 -70.431 1.00 75.28 410 TYR A CA 1
ATOM 597 C C . TYR A 1 83 ? 46.198 12.591 -70.585 1.00 82.22 410 TYR A C 1
ATOM 598 O O . TYR A 1 83 ? 45.090 12.362 -71.060 1.00 76.11 410 TYR A O 1
ATOM 607 N N . MET A 1 84 ? 46.568 13.784 -70.152 1.00 82.18 411 MET A N 1
ATOM 608 C CA . MET A 1 84 ? 45.663 14.914 -70.189 1.00 89.20 411 MET A CA 1
ATOM 609 C C . MET A 1 84 ? 45.236 15.329 -71.607 1.00 93.82 411 MET A C 1
ATOM 610 O O . MET A 1 84 ? 44.061 15.603 -71.847 1.00 90.88 411 MET A O 1
ATOM 615 N N . ARG A 1 85 ? 46.180 15.382 -72.540 1.00 87.71 412 ARG A N 1
ATOM 616 C CA . ARG A 1 85 ? 45.862 15.779 -73.910 1.00 92.13 412 ARG A CA 1
ATOM 617 C C . ARG A 1 85 ? 44.949 14.794 -74.636 1.00 96.51 412 ARG A C 1
ATOM 618 O O . ARG A 1 85 ? 44.005 15.185 -75.320 1.00 92.29 412 ARG A O 1
ATOM 626 N N . ASP A 1 86 ? 45.264 13.516 -74.477 1.00 88.71 413 ASP A N 1
ATOM 627 C CA . ASP A 1 86 ? 44.549 12.406 -75.086 1.00 96.56 413 ASP A CA 1
ATOM 628 C C . ASP A 1 86 ? 43.053 12.482 -75.050 1.00 89.23 413 ASP A C 1
ATOM 629 O O . ASP A 1 86 ? 42.365 12.125 -76.008 1.00 98.35 413 ASP A O 1
ATOM 634 N N . THR A 1 87 ? 42.557 12.900 -73.900 1.00 91.52 414 THR A N 1
ATOM 635 C CA . THR A 1 87 ? 41.171 12.727 -73.578 1.00 91.30 414 THR A CA 1
ATOM 636 C C . THR A 1 87 ? 40.434 14.060 -73.635 1.00 88.71 414 THR A C 1
ATOM 637 O O . THR A 1 87 ? 39.233 14.127 -73.394 1.00 78.56 414 THR A O 1
ATOM 641 N N . PHE A 1 88 ? 41.160 15.118 -73.978 1.00 88.39 415 PHE A N 1
ATOM 642 C CA . PHE A 1 88 ? 40.532 16.401 -74.266 1.00 87.88 415 PHE A CA 1
ATOM 643 C C . PHE A 1 88 ? 40.236 16.508 -75.763 1.00 93.45 415 PHE A C 1
ATOM 644 O O . PHE A 1 88 ? 39.156 16.965 -76.158 1.00 106.73 415 PHE A O 1
ATOM 652 N N . GLU A 1 89 ? 41.200 16.071 -76.580 1.00 95.12 416 GLU A N 1
ATOM 653 C CA . GLU A 1 89 ? 41.019 15.875 -78.034 1.00 107.86 416 GLU A CA 1
ATOM 654 C C . GLU A 1 89 ? 39.802 14.985 -78.358 1.00 103.81 416 GLU A C 1
ATOM 655 O O . GLU A 1 89 ? 39.178 15.135 -79.412 1.00 124.80 416 GLU A O 1
ATOM 661 N N . ARG A 1 90 ? 39.454 14.077 -77.445 1.00 89.35 417 ARG A N 1
ATOM 662 C CA . ARG A 1 90 ? 38.218 13.291 -77.560 1.00 90.61 417 ARG A CA 1
ATOM 663 C C . ARG A 1 90 ? 36.969 14.180 -77.585 1.00 95.62 417 ARG A C 1
ATOM 664 O O . ARG A 1 90 ? 35.908 13.772 -78.069 1.00 98.71 417 ARG A O 1
ATOM 672 N N . HIS A 1 91 ? 37.104 15.390 -77.050 1.00 94.79 418 HIS A N 1
ATOM 673 C CA . HIS A 1 91 ? 35.989 16.325 -76.930 1.00 107.46 418 HIS A CA 1
ATOM 674 C C . HIS A 1 91 ? 36.285 17.627 -77.646 1.00 109.73 418 HIS A C 1
ATOM 675 O O . HIS A 1 91 ? 35.850 18.703 -77.227 1.00 105.83 418 HIS A O 1
ATOM 682 N N . LYS A 1 92 ? 37.031 17.520 -78.744 1.00 112.67 419 LYS A N 1
ATOM 683 C CA . LYS A 1 92 ? 37.342 18.636 -79.635 1.00 115.76 419 LYS A CA 1
ATOM 684 C C . LYS A 1 92 ? 36.078 19.198 -80.274 1.00 103.70 419 LYS A C 1
ATOM 685 O O . LYS A 1 92 ? 35.872 20.407 -80.287 1.00 103.85 419 LYS A O 1
ATOM 691 N N . ASP A 1 93 ? 35.244 18.300 -80.791 1.00 112.30 420 ASP A N 1
ATOM 692 C CA . ASP A 1 93 ? 34.067 18.641 -81.581 1.00 105.92 420 ASP A CA 1
ATOM 693 C C . ASP A 1 93 ? 32.989 19.330 -80.740 1.00 108.30 420 ASP A C 1
ATOM 694 O O . ASP A 1 93 ? 32.685 20.503 -80.947 1.00 95.01 420 ASP A O 1
ATOM 699 N N . SER A 1 94 ? 32.440 18.598 -79.777 1.00 101.22 421 SER A N 1
ATOM 700 C CA . SER A 1 94 ? 31.274 19.048 -79.015 1.00 105.57 421 SER A CA 1
ATOM 701 C C . SER A 1 94 ? 31.598 20.115 -77.979 1.00 95.79 421 SER A C 1
ATOM 702 O O . SER A 1 94 ? 32.599 20.020 -77.271 1.00 95.43 421 SER A O 1
ATOM 705 N N . ALA A 1 95 ? 30.732 21.122 -77.890 1.00 99.75 422 ALA A N 1
ATOM 706 C CA . ALA A 1 95 ? 30.904 22.201 -76.917 1.00 99.66 422 ALA A CA 1
ATOM 707 C C . ALA A 1 95 ? 30.574 21.712 -75.520 1.00 91.50 422 ALA A C 1
ATOM 708 O O . ALA A 1 95 ? 31.373 21.870 -74.605 1.00 83.91 422 ALA A O 1
ATOM 710 N N . ASP A 1 96 ? 29.399 21.101 -75.380 1.00 97.24 423 ASP A N 1
ATOM 711 C CA . ASP A 1 96 ? 28.871 20.650 -74.092 1.00 93.28 423 ASP A CA 1
ATOM 712 C C . ASP A 1 96 ? 29.672 19.508 -73.479 1.00 92.55 423 ASP A C 1
ATOM 713 O O . ASP A 1 96 ? 29.631 19.295 -72.264 1.00 85.76 423 ASP A O 1
ATOM 718 N N . ASP A 1 97 ? 30.396 18.783 -74.323 1.00 89.75 424 ASP A N 1
ATOM 719 C CA . ASP A 1 97 ? 31.114 17.598 -73.886 1.00 89.33 424 ASP A CA 1
ATOM 720 C C . ASP A 1 97 ? 32.536 17.867 -73.422 1.00 94.03 424 ASP A C 1
ATOM 721 O O . ASP A 1 97 ? 33.061 17.123 -72.604 1.00 88.27 424 ASP A O 1
ATOM 726 N N . ARG A 1 98 ? 33.166 18.920 -73.938 1.00 96.95 425 ARG A N 1
ATOM 727 C CA . ARG A 1 98 ? 34.404 19.401 -73.325 1.00 91.35 425 ARG A CA 1
ATOM 728 C C . ARG A 1 98 ? 34.034 20.315 -72.164 1.00 80.02 425 ARG A C 1
ATOM 729 O O . ARG A 1 98 ? 34.907 20.855 -71.485 1.00 82.41 425 ARG A O 1
ATOM 737 N N . SER A 1 99 ? 32.731 20.484 -71.948 1.00 76.36 426 SER A N 1
ATOM 738 C CA . SER A 1 99 ? 32.242 21.255 -70.816 1.00 74.71 426 SER A CA 1
ATOM 739 C C . SER A 1 99 ? 32.010 20.366 -69.602 1.00 77.99 426 SER A C 1
ATOM 740 O O . SER A 1 99 ? 32.514 20.659 -68.526 1.00 73.42 426 SER A O 1
ATOM 743 N N . ALA A 1 100 ? 31.249 19.286 -69.784 1.00 80.79 427 ALA A N 1
ATOM 744 C CA . ALA A 1 100 ? 31.007 18.308 -68.723 1.00 70.07 427 ALA A CA 1
ATOM 745 C C . ALA A 1 100 ? 32.298 17.642 -68.267 1.00 66.34 427 ALA A C 1
ATOM 746 O O . ALA A 1 100 ? 32.438 17.316 -67.097 1.00 69.31 427 ALA A O 1
ATOM 748 N N . TYR A 1 101 ? 33.227 17.434 -69.195 1.00 59.64 428 TYR A N 1
ATOM 749 C CA . TYR A 1 101 ? 34.541 16.899 -68.871 1.00 66.08 428 TYR A CA 1
ATOM 750 C C . TYR A 1 101 ? 35.260 17.812 -67.891 1.00 70.83 428 TYR A C 1
ATOM 751 O O . TYR A 1 101 ? 35.779 17.357 -66.881 1.00 71.33 428 TYR A O 1
ATOM 760 N N . LEU A 1 102 ? 35.302 19.103 -68.198 1.00 78.05 429 LEU A N 1
ATOM 761 C CA . LEU A 1 102 ? 35.999 20.058 -67.337 1.00 82.44 429 LEU A CA 1
ATOM 762 C C . LEU A 1 102 ? 35.275 20.218 -66.003 1.00 70.52 429 LEU A C 1
ATOM 763 O O . LEU A 1 102 ? 35.911 20.369 -64.960 1.00 64.03 429 LEU A O 1
ATOM 768 N N . ARG A 1 103 ? 33.945 20.172 -66.056 1.00 65.30 430 ARG A N 1
ATOM 769 C CA . ARG A 1 103 ? 33.087 20.152 -64.878 1.00 58.95 430 ARG A CA 1
ATOM 770 C C . ARG A 1 103 ? 33.511 19.009 -63.954 1.00 69.42 430 ARG A C 1
ATOM 771 O O . ARG A 1 103 ? 33.460 19.132 -62.731 1.00 74.22 430 ARG A O 1
ATOM 779 N N . HIS A 1 104 ? 33.927 17.898 -64.557 1.00 66.98 431 HIS A N 1
ATOM 780 C CA . HIS A 1 104 ? 34.315 16.708 -63.825 1.00 69.42 431 HIS A CA 1
ATOM 781 C C . HIS A 1 104 ? 35.599 16.938 -63.094 1.00 67.08 431 HIS A C 1
ATOM 782 O O . HIS A 1 104 ? 35.746 16.508 -61.956 1.00 74.16 431 HIS A O 1
ATOM 789 N N . LEU A 1 105 ? 36.533 17.631 -63.738 1.00 52.30 432 LEU A N 1
ATOM 790 C CA . LEU A 1 105 ? 37.802 17.985 -63.121 1.00 59.05 432 LEU A CA 1
ATOM 791 C C . LEU A 1 105 ? 37.610 18.983 -61.970 1.00 65.05 432 LEU A C 1
ATOM 792 O O . LEU A 1 105 ? 38.301 18.913 -60.946 1.00 63.20 432 LEU A O 1
ATOM 797 N N . ARG A 1 106 ? 36.669 19.908 -62.149 1.00 66.79 433 ARG A N 1
ATOM 798 C CA . ARG A 1 106 ? 36.293 20.836 -61.090 1.00 63.39 433 ARG A CA 1
ATOM 799 C C . ARG A 1 106 ? 35.764 20.051 -59.909 1.00 64.58 433 ARG A C 1
ATOM 800 O O . ARG A 1 106 ? 36.129 20.322 -58.771 1.00 58.33 433 ARG A O 1
ATOM 808 N N . ASP A 1 107 ? 34.924 19.063 -60.197 1.00 62.28 434 ASP A N 1
ATOM 809 C CA . ASP A 1 107 ? 34.275 18.301 -59.158 1.00 60.29 434 ASP A CA 1
ATOM 810 C C . ASP A 1 107 ? 35.247 17.478 -58.330 1.00 60.01 434 ASP A C 1
ATOM 811 O O . ASP A 1 107 ? 35.060 17.360 -57.122 1.00 57.28 434 ASP A O 1
ATOM 816 N N . THR A 1 108 ? 36.296 16.946 -58.959 1.00 59.92 435 THR A N 1
ATOM 817 C CA . THR A 1 108 ? 37.278 16.147 -58.223 1.00 57.64 435 THR A CA 1
ATOM 818 C C . THR A 1 108 ? 38.168 17.029 -57.349 1.00 61.20 435 THR A C 1
ATOM 819 O O . THR A 1 108 ? 38.511 16.647 -56.235 1.00 61.13 435 THR A O 1
ATOM 823 N N . ALA A 1 109 ? 38.540 18.203 -57.851 1.00 59.83 436 ALA A N 1
ATOM 824 C CA . ALA A 1 109 ? 39.285 19.147 -57.024 1.00 57.30 436 ALA A CA 1
ATOM 825 C C . ALA A 1 109 ? 38.395 19.688 -55.900 1.00 50.60 436 ALA A C 1
ATOM 826 O O . ALA A 1 109 ? 38.817 19.729 -54.753 1.00 54.80 436 ALA A O 1
ATOM 828 N N . ALA A 1 110 ? 37.155 20.054 -56.217 1.00 44.10 437 ALA A N 1
ATOM 829 C CA . ALA A 1 110 ? 36.183 20.442 -55.193 1.00 45.92 437 ALA A CA 1
ATOM 830 C C . ALA A 1 110 ? 36.146 19.412 -54.068 1.00 57.84 437 ALA A C 1
ATOM 831 O O . ALA A 1 110 ? 36.225 19.754 -52.884 1.00 56.77 437 ALA A O 1
ATOM 833 N N . PHE A 1 111 ? 36.035 18.144 -54.450 1.00 60.33 438 PHE A N 1
ATOM 834 C CA . PHE A 1 111 ? 35.870 17.070 -53.491 1.00 57.60 438 PHE A CA 1
ATOM 835 C C . PHE A 1 111 ? 37.114 16.844 -52.651 1.00 58.35 438 PHE A C 1
ATOM 836 O O . PHE A 1 111 ? 37.018 16.719 -51.436 1.00 63.00 438 PHE A O 1
ATOM 844 N N . ILE A 1 112 ? 38.274 16.772 -53.295 1.00 51.20 439 ILE A N 1
ATOM 845 C CA . ILE A 1 112 ? 39.520 16.521 -52.581 1.00 56.75 439 ILE A CA 1
ATOM 846 C C . ILE A 1 112 ? 39.793 17.642 -51.583 1.00 61.92 439 ILE A C 1
ATOM 847 O O . ILE A 1 112 ? 40.249 17.397 -50.469 1.00 63.57 439 ILE A O 1
ATOM 852 N N . GLY A 1 113 ? 39.492 18.866 -51.996 1.00 62.22 440 GLY A N 1
ATOM 853 C CA . GLY A 1 113 ? 39.828 20.049 -51.230 1.00 53.75 440 GLY A CA 1
ATOM 854 C C . GLY A 1 113 ? 38.866 20.316 -50.103 1.00 54.10 440 GLY A C 1
ATOM 855 O O . GLY A 1 113 ? 39.267 20.786 -49.060 1.00 60.57 440 GLY A O 1
ATOM 856 N N . ASN A 1 114 ? 37.595 20.000 -50.286 1.00 52.20 441 ASN A N 1
ATOM 857 C CA . ASN A 1 114 ? 36.630 20.299 -49.242 1.00 49.43 441 ASN A CA 1
ATOM 858 C C . ASN A 1 114 ? 36.085 19.113 -48.485 1.00 59.84 441 ASN A C 1
ATOM 859 O O . ASN A 1 114 ? 35.893 19.183 -47.276 1.00 60.77 441 ASN A O 1
ATOM 864 N N . ALA A 1 115 ? 35.828 18.027 -49.200 1.00 55.66 442 ALA A N 1
ATOM 865 C CA . ALA A 1 115 ? 35.295 16.826 -48.581 1.00 54.30 442 ALA A CA 1
ATOM 866 C C . ALA A 1 115 ? 36.381 15.920 -48.013 1.00 48.90 442 ALA A C 1
ATOM 867 O O . ALA A 1 115 ? 36.208 15.364 -46.947 1.00 49.68 442 ALA A O 1
ATOM 869 N N . TRP A 1 116 ? 37.493 15.770 -48.719 1.00 52.40 443 TRP A N 1
ATOM 870 C CA . TRP A 1 116 ? 38.533 14.828 -48.295 1.00 53.25 443 TRP A CA 1
ATOM 871 C C . TRP A 1 116 ? 39.520 15.454 -47.353 1.00 56.01 443 TRP A C 1
ATOM 872 O O . TRP A 1 116 ? 39.671 15.003 -46.230 1.00 55.10 443 TRP A O 1
ATOM 883 N N . GLU A 1 117 ? 40.199 16.504 -47.794 1.00 58.81 444 GLU A N 1
ATOM 884 C CA . GLU A 1 117 ? 41.189 17.176 -46.963 1.00 58.62 444 GLU A CA 1
ATOM 885 C C . GLU A 1 117 ? 40.854 18.647 -46.882 1.00 54.61 444 GLU A C 1
ATOM 886 O O . GLU A 1 117 ? 41.458 19.447 -47.584 1.00 44.99 444 GLU A O 1
ATOM 892 N N . PRO A 1 118 ? 39.882 19.012 -46.030 1.00 59.80 445 PRO A N 1
ATOM 893 C CA . PRO A 1 118 ? 39.479 20.414 -45.967 1.00 55.06 445 PRO A CA 1
ATOM 894 C C . PRO A 1 118 ? 40.614 21.310 -45.518 1.00 59.15 445 PRO A C 1
ATOM 895 O O . PRO A 1 118 ? 41.614 20.827 -44.976 1.00 54.12 445 PRO A O 1
ATOM 899 N N . ALA A 1 119 ? 40.433 22.605 -45.764 1.00 66.34 446 ALA A N 1
ATOM 900 C CA . ALA A 1 119 ? 41.408 23.642 -45.454 1.00 65.80 446 ALA A CA 1
ATOM 901 C C . ALA A 1 119 ? 41.534 23.792 -43.954 1.00 59.46 446 ALA A C 1
ATOM 902 O O . ALA A 1 119 ? 40.695 23.293 -43.211 1.00 58.32 446 ALA A O 1
ATOM 904 N N . ASN A 1 120 ? 42.568 24.511 -43.537 1.00 67.81 447 ASN A N 1
ATOM 905 C CA . ASN A 1 120 ? 43.128 24.380 -42.208 1.00 67.48 447 ASN A CA 1
ATOM 906 C C . ASN A 1 120 ? 42.179 24.323 -41.034 1.00 67.86 447 ASN A C 1
ATOM 907 O O . ASN A 1 120 ? 42.354 23.496 -40.146 1.00 84.98 447 ASN A O 1
ATOM 912 N N . ASN A 1 121 ? 41.190 25.197 -40.993 1.00 62.48 448 ASN A N 1
ATOM 913 C CA . ASN A 1 121 ? 40.267 25.137 -39.867 1.00 61.64 448 ASN A CA 1
ATOM 914 C C . ASN A 1 121 ? 38.818 24.881 -40.242 1.00 56.16 448 ASN A C 1
ATOM 915 O O . ASN A 1 121 ? 37.938 24.928 -39.389 1.00 51.39 448 ASN A O 1
ATOM 920 N N . SER A 1 122 ? 38.566 24.601 -41.516 1.00 59.39 449 SER A N 1
ATOM 921 C CA . SER A 1 122 ? 37.190 24.493 -42.005 1.00 60.29 449 SER A CA 1
ATOM 922 C C . SER A 1 122 ? 36.628 23.114 -41.734 1.00 58.68 449 SER A C 1
ATOM 923 O O . SER A 1 122 ? 37.389 22.170 -41.542 1.00 55.39 449 SER A O 1
ATOM 926 N N . PRO A 1 123 ? 35.291 22.985 -41.723 1.00 57.08 450 PRO A N 1
ATOM 927 C CA . PRO A 1 123 ? 34.735 21.637 -41.648 1.00 59.01 450 PRO A CA 1
ATOM 928 C C . PRO A 1 123 ? 34.871 20.901 -42.989 1.00 63.53 450 PRO A C 1
ATOM 929 O O . PRO A 1 123 ? 35.546 21.386 -43.904 1.00 70.50 450 PRO A O 1
ATOM 933 N N . ARG A 1 124 ? 34.251 19.734 -43.103 1.00 62.63 451 ARG A N 1
ATOM 934 C CA . ARG A 1 124 ? 34.184 19.060 -44.384 1.00 57.10 451 ARG A CA 1
ATOM 935 C C . ARG A 1 124 ? 32.910 19.470 -45.078 1.00 58.96 451 ARG A C 1
ATOM 936 O O . ARG A 1 124 ? 31.881 19.671 -44.429 1.00 61.08 451 ARG A O 1
ATOM 944 N N . ALA A 1 125 ? 32.975 19.589 -46.399 1.00 57.43 452 ALA A N 1
ATOM 945 C CA . ALA A 1 125 ? 31.823 20.033 -47.169 1.00 58.53 452 ALA A CA 1
ATOM 946 C C . ALA A 1 125 ? 31.733 19.380 -48.537 1.00 53.20 452 ALA A C 1
ATOM 947 O O . ALA A 1 125 ? 32.737 18.925 -49.096 1.00 52.09 452 ALA A O 1
ATOM 949 N N . LEU A 1 126 ? 30.514 19.346 -49.062 1.00 53.61 453 LEU A N 1
ATOM 950 C CA . LEU A 1 126 ? 30.289 18.976 -50.444 1.00 59.00 453 LEU A CA 1
ATOM 951 C C . LEU A 1 126 ? 29.819 20.215 -51.209 1.00 58.23 453 LEU A C 1
ATOM 952 O O . LEU A 1 126 ? 28.616 20.493 -51.278 1.00 63.18 453 LEU A O 1
ATOM 957 N N . PRO A 1 127 ? 30.778 20.979 -51.765 1.00 56.17 454 PRO A N 1
ATOM 958 C CA . PRO A 1 127 ? 30.479 22.215 -52.485 1.00 55.99 454 PRO A CA 1
ATOM 959 C C . PRO A 1 127 ? 29.268 22.068 -53.406 1.00 52.31 454 PRO A C 1
ATOM 960 O O . PRO A 1 127 ? 29.207 21.138 -54.204 1.00 54.56 454 PRO A O 1
ATOM 964 N N . GLY A 1 128 ? 28.300 22.966 -53.264 1.00 55.23 455 GLY A N 1
ATOM 965 C CA . GLY A 1 128 ? 27.113 22.958 -54.110 1.00 55.90 455 GLY A CA 1
ATOM 966 C C . GLY A 1 128 ? 25.986 22.129 -53.538 1.00 60.53 455 GLY A C 1
ATOM 967 O O . GLY A 1 128 ? 24.828 22.254 -53.961 1.00 63.18 455 GLY A O 1
ATOM 968 N N . LEU A 1 129 ? 26.329 21.262 -52.592 1.00 61.88 456 LEU A N 1
ATOM 969 C CA . LEU A 1 129 ? 25.338 20.486 -51.858 1.00 65.94 456 LEU A CA 1
ATOM 970 C C . LEU A 1 129 ? 25.165 21.122 -50.493 1.00 58.83 456 LEU A C 1
ATOM 971 O O . LEU A 1 129 ? 26.134 21.606 -49.916 1.00 58.71 456 LEU A O 1
ATOM 976 N N . GLU A 1 130 ? 23.931 21.127 -49.989 1.00 58.38 457 GLU A N 1
ATOM 977 C CA . GLU A 1 130 ? 23.600 21.729 -48.688 1.00 59.11 457 GLU A CA 1
ATOM 978 C C . GLU A 1 130 ? 24.325 21.033 -47.552 1.00 61.73 457 GLU A C 1
ATOM 979 O O . GLU A 1 130 ? 24.920 19.977 -47.751 1.00 60.49 457 GLU A O 1
ATOM 985 N N . ALA A 1 131 ? 24.252 21.621 -46.357 1.00 65.60 458 ALA A N 1
ATOM 986 C CA . ALA A 1 131 ? 24.841 21.025 -45.154 1.00 63.67 458 ALA A CA 1
ATOM 987 C C . ALA A 1 131 ? 24.103 19.766 -44.700 1.00 62.28 458 ALA A C 1
ATOM 988 O O . ALA A 1 131 ? 24.682 18.932 -44.025 1.00 60.20 458 ALA A O 1
ATOM 990 N N . SER A 1 132 ? 22.830 19.634 -45.065 1.00 61.53 459 SER A N 1
ATOM 991 C CA . SER A 1 132 ? 22.076 18.412 -44.799 1.00 58.74 459 SER A CA 1
ATOM 992 C C . SER A 1 132 ? 22.756 17.168 -45.383 1.00 64.29 459 SER A C 1
ATOM 993 O O . SER A 1 132 ? 22.811 16.118 -44.737 1.00 67.68 459 SER A O 1
ATOM 996 N N . ALA A 1 133 ? 23.270 17.303 -46.603 1.00 66.72 460 ALA A N 1
ATOM 997 C CA . ALA A 1 133 ? 24.002 16.239 -47.296 1.00 67.12 460 ALA A CA 1
ATOM 998 C C . ALA A 1 133 ? 25.156 15.704 -46.467 1.00 66.53 460 ALA A C 1
ATOM 999 O O . ALA A 1 133 ? 25.622 14.576 -46.672 1.00 66.23 460 ALA A O 1
ATOM 1001 N N . MET A 1 134 ? 25.595 16.525 -45.521 1.00 59.63 461 MET A N 1
ATOM 1002 C CA . MET A 1 134 ? 26.789 16.264 -44.742 1.00 64.02 461 MET A CA 1
ATOM 1003 C C . MET A 1 134 ? 26.437 15.489 -43.493 1.00 61.61 461 MET A C 1
ATOM 1004 O O . MET A 1 134 ? 26.885 15.788 -42.393 1.00 51.84 461 MET A O 1
ATOM 1009 N N . THR A 1 135 ? 25.626 14.470 -43.714 1.00 59.53 462 THR A N 1
ATOM 1010 C CA . THR A 1 135 ? 25.052 13.638 -42.693 1.00 57.38 462 THR A CA 1
ATOM 1011 C C . THR A 1 135 ? 26.103 12.964 -41.786 1.00 58.60 462 THR A C 1
ATOM 1012 O O . THR A 1 135 ? 27.294 12.929 -42.126 1.00 55.26 462 THR A O 1
ATOM 1016 N N . ASP A 1 136 ? 25.657 12.438 -40.640 1.00 55.39 463 ASP A N 1
ATOM 1017 C CA . ASP A 1 136 ? 26.557 11.877 -39.625 1.00 56.47 463 ASP A CA 1
ATOM 1018 C C . ASP A 1 136 ? 27.375 10.718 -40.174 1.00 53.30 463 ASP A C 1
ATOM 1019 O O . ASP A 1 136 ? 28.584 10.627 -39.936 1.00 46.57 463 ASP A O 1
ATOM 1024 N N . THR A 1 137 ? 26.718 9.836 -40.917 1.00 55.56 464 THR A N 1
ATOM 1025 C CA . THR A 1 137 ? 27.407 8.693 -41.492 1.00 54.55 464 THR A CA 1
ATOM 1026 C C . THR A 1 137 ? 28.431 9.116 -42.542 1.00 54.54 464 THR A C 1
ATOM 1027 O O . THR A 1 137 ? 29.542 8.592 -42.593 1.00 54.20 464 THR A O 1
ATOM 1031 N N . VAL A 1 138 ? 28.050 10.075 -43.374 1.00 51.75 465 VAL A N 1
ATOM 1032 C CA . VAL A 1 138 ? 28.949 10.600 -44.382 1.00 51.20 465 VAL A CA 1
ATOM 1033 C C . VAL A 1 138 ? 30.208 11.174 -43.723 1.00 48.86 465 VAL A C 1
ATOM 1034 O O . VAL A 1 138 ? 31.333 10.985 -44.204 1.00 46.88 465 VAL A O 1
ATOM 1038 N N . LYS A 1 139 ? 29.996 11.837 -42.593 1.00 44.21 466 LYS A N 1
ATOM 1039 C CA . LYS A 1 139 ? 31.046 12.533 -41.863 1.00 47.26 466 LYS A CA 1
ATOM 1040 C C . LYS A 1 139 ? 32.019 11.543 -41.212 1.00 49.77 466 LYS A C 1
ATOM 1041 O O . LYS A 1 139 ? 33.242 11.740 -41.239 1.00 46.59 466 LYS A O 1
ATOM 1047 N N . LEU A 1 140 ? 31.450 10.478 -40.647 1.00 49.82 467 LEU A N 1
ATOM 1048 C CA . LEU A 1 140 ? 32.196 9.372 -40.044 1.00 49.79 467 LEU A CA 1
ATOM 1049 C C . LEU A 1 140 ? 33.024 8.546 -41.042 1.00 50.84 467 LEU A C 1
ATOM 1050 O O . LEU A 1 140 ? 34.155 8.152 -40.738 1.00 48.59 467 LEU A O 1
ATOM 1055 N N . CYS A 1 141 ? 32.449 8.268 -42.213 1.00 48.46 468 CYS A N 1
ATOM 1056 C CA . CYS A 1 141 ? 33.151 7.527 -43.257 1.00 48.95 468 CYS A CA 1
ATOM 1057 C C . CYS A 1 141 ? 34.263 8.335 -43.904 1.00 50.84 468 CYS A C 1
ATOM 1058 O O . CYS A 1 141 ? 35.365 7.820 -44.093 1.00 50.16 468 CYS A O 1
ATOM 1061 N N . LEU A 1 142 ? 33.975 9.588 -44.261 1.00 49.73 469 LEU A N 1
ATOM 1062 C CA . LEU A 1 142 ? 35.008 10.466 -44.802 1.00 46.00 469 LEU A CA 1
ATOM 1063 C C . LEU A 1 142 ? 36.185 10.531 -43.835 1.00 49.36 469 LEU A C 1
ATOM 1064 O O . LEU A 1 142 ? 37.332 10.319 -44.244 1.00 46.69 469 LEU A O 1
ATOM 1069 N N . ALA A 1 143 ? 35.883 10.778 -42.555 1.00 51.22 470 ALA A N 1
ATOM 1070 C CA . ALA A 1 143 ? 36.887 10.843 -41.489 1.00 52.24 470 ALA A CA 1
ATOM 1071 C C . ALA A 1 143 ? 37.706 9.560 -41.414 1.00 50.36 470 ALA A C 1
ATOM 1072 O O . ALA A 1 143 ? 38.936 9.605 -41.414 1.00 50.57 470 ALA A O 1
ATOM 1074 N N . PHE A 1 144 ? 37.028 8.417 -41.373 1.00 46.86 471 PHE A N 1
ATOM 1075 C CA . PHE A 1 144 ? 37.728 7.138 -41.349 1.00 53.62 471 PHE A CA 1
ATOM 1076 C C . PHE A 1 144 ? 38.573 6.849 -42.604 1.00 51.65 471 PHE A C 1
ATOM 1077 O O . PHE A 1 144 ? 39.752 6.490 -42.494 1.00 50.44 471 PHE A O 1
ATOM 1085 N N . LEU A 1 145 ? 37.973 6.981 -43.787 1.00 48.91 472 LEU A N 1
ATOM 1086 C CA . LEU A 1 145 ? 38.684 6.677 -45.031 1.00 51.52 472 LEU A CA 1
ATOM 1087 C C . LEU A 1 145 ? 39.941 7.517 -45.158 1.00 53.21 472 LEU A C 1
ATOM 1088 O O . LEU A 1 145 ? 40.983 7.038 -45.602 1.00 49.56 472 LEU A O 1
ATOM 1093 N N . ASN A 1 146 ? 39.826 8.774 -44.747 1.00 53.09 473 ASN A N 1
ATOM 1094 C CA . ASN A 1 146 ? 40.942 9.693 -44.755 1.00 50.24 473 ASN A CA 1
ATOM 1095 C C . ASN A 1 146 ? 42.035 9.218 -43.815 1.00 52.00 473 ASN A C 1
ATOM 1096 O O . ASN A 1 146 ? 43.216 9.276 -44.153 1.00 53.13 473 ASN A O 1
ATOM 1101 N N . SER A 1 147 ? 41.623 8.739 -42.642 1.00 53.75 474 SER A N 1
ATOM 1102 C CA . SER A 1 147 ? 42.545 8.285 -41.617 1.00 48.53 474 SER A CA 1
ATOM 1103 C C . SER A 1 147 ? 43.321 7.083 -42.104 1.00 51.00 474 SER A C 1
ATOM 1104 O O . SER A 1 147 ? 44.519 6.945 -41.859 1.00 55.11 474 SER A O 1
ATOM 1107 N N . LEU A 1 148 ? 42.615 6.223 -42.820 1.00 52.19 475 LEU A N 1
ATOM 1108 C CA . LEU A 1 148 ? 43.190 5.029 -43.401 1.00 58.74 475 LEU A CA 1
ATOM 1109 C C . LEU A 1 148 ? 44.082 5.349 -44.603 1.00 60.98 475 LEU A C 1
ATOM 1110 O O . LEU A 1 148 ? 44.849 4.492 -45.059 1.00 57.55 475 LEU A O 1
ATOM 1115 N N . LYS A 1 149 ? 43.967 6.581 -45.106 1.00 58.29 476 LYS A N 1
ATOM 1116 C CA . LYS A 1 149 ? 44.737 7.058 -46.262 1.00 55.60 476 LYS A CA 1
ATOM 1117 C C . LYS A 1 149 ? 44.296 6.357 -47.536 1.00 51.16 476 LYS A C 1
ATOM 1118 O O . LYS A 1 149 ? 45.095 6.130 -48.441 1.00 50.41 476 LYS A O 1
ATOM 1124 N N . HIS A 1 150 ? 43.004 6.041 -47.589 1.00 55.17 477 HIS A N 1
ATOM 1125 C CA . HIS A 1 150 ? 42.396 5.254 -48.654 1.00 53.87 477 HIS A CA 1
ATOM 1126 C C . HIS A 1 150 ? 42.048 6.125 -49.827 1.00 53.26 477 HIS A C 1
ATOM 1127 O O . HIS A 1 150 ? 40.880 6.205 -50.227 1.00 48.37 477 HIS A O 1
ATOM 1134 N N . THR A 1 151 ? 43.067 6.774 -50.396 1.00 54.24 478 THR A N 1
ATOM 1135 C CA . THR A 1 151 ? 42.885 7.738 -51.489 1.00 55.98 478 THR A CA 1
ATOM 1136 C C . THR A 1 151 ? 42.153 7.141 -52.689 1.00 57.74 478 THR A C 1
ATOM 1137 O O . THR A 1 151 ? 41.452 7.849 -53.416 1.00 63.15 478 THR A O 1
ATOM 1141 N N . ILE A 1 152 ? 42.304 5.832 -52.873 1.00 53.60 479 ILE A N 1
ATOM 1142 C CA . ILE A 1 152 ? 41.664 5.110 -53.970 1.00 59.71 479 ILE A CA 1
ATOM 1143 C C . ILE A 1 152 ? 40.138 5.250 -53.938 1.00 53.50 479 ILE A C 1
ATOM 1144 O O . ILE A 1 152 ? 39.472 5.142 -54.969 1.00 55.40 479 ILE A O 1
ATOM 1149 N N . ALA A 1 153 ? 39.591 5.507 -52.757 1.00 51.40 480 ALA A N 1
ATOM 1150 C CA . ALA A 1 153 ? 38.152 5.664 -52.622 1.00 52.92 480 ALA A CA 1
ATOM 1151 C C . ALA A 1 153 ? 37.660 7.008 -53.154 1.00 54.42 480 ALA A C 1
ATOM 1152 O O . ALA A 1 153 ? 36.451 7.192 -53.340 1.00 54.27 480 ALA A O 1
ATOM 1154 N N . ILE A 1 154 ? 38.590 7.937 -53.406 1.00 52.14 481 ILE A N 1
ATOM 1155 C CA . ILE A 1 154 ? 38.224 9.271 -53.902 1.00 58.64 481 ILE A CA 1
ATOM 1156 C C . ILE A 1 154 ? 37.527 9.181 -55.265 1.00 57.84 481 ILE A C 1
ATOM 1157 O O . ILE A 1 154 ? 36.422 9.719 -55.437 1.00 55.47 481 ILE A O 1
ATOM 1162 N N . ALA A 1 155 ? 38.166 8.487 -56.210 1.00 56.51 482 ALA A N 1
ATOM 1163 C CA . ALA A 1 155 ? 37.604 8.265 -57.551 1.00 54.78 482 ALA A CA 1
ATOM 1164 C C . ALA A 1 155 ? 36.112 7.838 -57.559 1.00 53.84 482 ALA A C 1
ATOM 1165 O O . ALA A 1 155 ? 35.287 8.519 -58.166 1.00 60.17 482 ALA A O 1
ATOM 1167 N N . PRO A 1 156 ? 35.755 6.721 -56.891 1.00 50.20 483 PRO A N 1
ATOM 1168 C CA . PRO A 1 156 ? 34.330 6.380 -56.920 1.00 47.86 483 PRO A CA 1
ATOM 1169 C C . PRO A 1 156 ? 33.450 7.422 -56.252 1.00 53.58 483 PRO A C 1
ATOM 1170 O O . PRO A 1 156 ? 32.304 7.603 -56.657 1.00 51.01 483 PRO A O 1
ATOM 1174 N N . LEU A 1 157 ? 33.989 8.106 -55.247 1.00 56.96 484 LEU A N 1
ATOM 1175 C CA . LEU A 1 157 ? 33.201 9.047 -54.455 1.00 55.59 484 LEU A CA 1
ATOM 1176 C C . LEU A 1 157 ? 32.872 10.325 -55.210 1.00 54.38 484 LEU A C 1
ATOM 1177 O O . LEU A 1 157 ? 31.734 10.815 -55.150 1.00 55.70 484 LEU A O 1
ATOM 1182 N N . VAL A 1 158 ? 33.869 10.841 -55.930 1.00 53.88 485 VAL A N 1
ATOM 1183 C CA . VAL A 1 158 ? 33.710 12.008 -56.803 1.00 55.71 485 VAL A CA 1
ATOM 1184 C C . VAL A 1 158 ? 32.555 11.790 -57.767 1.00 57.62 485 VAL A C 1
ATOM 1185 O O . VAL A 1 158 ? 31.770 12.694 -58.045 1.00 63.12 485 VAL A O 1
ATOM 1189 N N . ARG A 1 159 ? 32.469 10.567 -58.262 1.00 52.46 486 ARG A N 1
ATOM 1190 C CA . ARG A 1 159 ? 31.507 10.197 -59.268 1.00 57.38 486 ARG A CA 1
ATOM 1191 C C . ARG A 1 159 ? 30.071 10.429 -58.794 1.00 62.45 486 ARG A C 1
ATOM 1192 O O . ARG A 1 159 ? 29.228 10.919 -59.553 1.00 61.10 486 ARG A O 1
ATOM 1200 N N . PHE A 1 160 ? 29.811 10.096 -57.532 1.00 64.01 487 PHE A N 1
ATOM 1201 C CA . PHE A 1 160 ? 28.474 10.214 -56.945 1.00 65.99 487 PHE A CA 1
ATOM 1202 C C . PHE A 1 160 ? 28.205 11.637 -56.502 1.00 63.87 487 PHE A C 1
ATOM 1203 O O . PHE A 1 160 ? 27.057 12.086 -56.464 1.00 62.71 487 PHE A O 1
ATOM 1211 N N . TYR A 1 161 ? 29.280 12.319 -56.131 1.00 65.91 488 TYR A N 1
ATOM 1212 C CA . TYR A 1 161 ? 29.228 13.711 -55.767 1.00 62.61 488 TYR A CA 1
ATOM 1213 C C . TYR A 1 161 ? 28.887 14.487 -57.029 1.00 62.13 488 TYR A C 1
ATOM 1214 O O . TYR A 1 161 ? 27.909 15.236 -57.066 1.00 62.35 488 TYR A O 1
ATOM 1223 N N . SER A 1 162 ? 29.671 14.245 -58.077 1.00 61.85 489 SER A N 1
ATOM 1224 C CA . SER A 1 162 ? 29.544 14.960 -59.341 1.00 61.72 489 SER A CA 1
ATOM 1225 C C . SER A 1 162 ? 28.109 14.939 -59.837 1.00 61.76 489 SER A C 1
ATOM 1226 O O . SER A 1 162 ? 27.559 15.967 -60.235 1.00 67.27 489 SER A O 1
ATOM 1229 N N . GLU A 1 163 ? 27.510 13.757 -59.776 1.00 62.29 490 GLU A N 1
ATOM 1230 C CA . GLU A 1 163 ? 26.132 13.545 -60.187 1.00 64.90 490 GLU A CA 1
ATOM 1231 C C . GLU A 1 163 ? 25.133 14.220 -59.255 1.00 68.43 490 GLU A C 1
ATOM 1232 O O . GLU A 1 163 ? 24.035 14.572 -59.680 1.00 73.33 490 GLU A O 1
ATOM 1238 N N . ALA A 1 164 ? 25.490 14.386 -57.985 1.00 64.73 491 ALA A N 1
ATOM 1239 C CA . ALA A 1 164 ? 24.557 14.994 -57.035 1.00 69.17 491 ALA A CA 1
ATOM 1240 C C . ALA A 1 164 ? 24.472 16.494 -57.274 1.00 69.10 491 ALA A C 1
ATOM 1241 O O . ALA A 1 164 ? 23.392 17.094 -57.196 1.00 66.54 491 ALA A O 1
ATOM 1243 N N . VAL A 1 165 ? 25.624 17.079 -57.582 1.00 69.49 492 VAL A N 1
ATOM 1244 C CA . VAL A 1 165 ? 25.723 18.482 -57.933 1.00 69.74 492 VAL A CA 1
ATOM 1245 C C . VAL A 1 165 ? 24.949 18.742 -59.217 1.00 72.26 492 VAL A C 1
ATOM 1246 O O . VAL A 1 165 ? 23.992 19.517 -59.222 1.00 73.46 492 VAL A O 1
ATOM 1250 N N . HIS A 1 166 ? 25.348 18.061 -60.288 1.00 66.41 493 HIS A N 1
ATOM 1251 C CA . HIS A 1 166 ? 24.780 18.288 -61.619 1.00 72.05 493 HIS A CA 1
ATOM 1252 C C . HIS A 1 166 ? 23.271 18.140 -61.710 1.00 66.07 493 HIS A C 1
ATOM 1253 O O . HIS A 1 166 ? 22.636 18.744 -62.574 1.00 78.48 493 HIS A O 1
ATOM 1260 N N . ALA A 1 167 ? 22.687 17.384 -60.780 1.00 62.13 494 ALA A N 1
ATOM 1261 C CA . ALA A 1 167 ? 21.245 17.080 -60.763 1.00 66.53 494 ALA A CA 1
ATOM 1262 C C . ALA A 1 167 ? 20.337 18.270 -60.437 1.00 71.44 494 ALA A C 1
ATOM 1263 O O . ALA A 1 167 ? 20.675 19.124 -59.622 1.00 69.93 494 ALA A O 1
ATOM 1265 N N . ASP A 1 168 ? 19.170 18.295 -61.075 1.00 74.30 495 ASP A N 1
ATOM 1266 C CA . ASP A 1 168 ? 18.164 19.332 -60.841 1.00 80.77 495 ASP A CA 1
ATOM 1267 C C . ASP A 1 168 ? 17.791 19.419 -59.368 1.00 80.66 495 ASP A C 1
ATOM 1268 O O . ASP A 1 168 ? 17.766 18.411 -58.676 1.00 83.39 495 ASP A O 1
ATOM 1273 N N . GLU A 1 169 ? 17.496 20.630 -58.904 1.00 81.42 496 GLU A N 1
ATOM 1274 C CA . GLU A 1 169 ? 17.101 20.868 -57.519 1.00 80.33 496 GLU A CA 1
ATOM 1275 C C . GLU A 1 169 ? 15.855 20.102 -57.119 1.00 80.58 496 GLU A C 1
ATOM 1276 O O . GLU A 1 169 ? 15.057 19.699 -57.967 1.00 86.95 496 GLU A O 1
ATOM 1282 N N . GLY A 1 170 ? 15.694 19.918 -55.814 1.00 70.11 497 GLY A N 1
ATOM 1283 C CA . GLY A 1 170 ? 14.510 19.272 -55.271 1.00 85.66 497 GLY A CA 1
ATOM 1284 C C . GLY A 1 170 ? 14.642 17.768 -55.275 1.00 92.23 497 GLY A C 1
ATOM 1285 O O . GLY A 1 170 ? 15.575 17.223 -54.694 1.00 88.89 497 GLY A O 1
ATOM 1286 N N . GLU A 1 171 ? 13.712 17.101 -55.950 1.00 92.70 498 GLU A N 1
ATOM 1287 C CA . GLU A 1 171 ? 13.642 15.640 -55.958 1.00 91.73 498 GLU A CA 1
ATOM 1288 C C . GLU A 1 171 ? 14.905 14.995 -56.514 1.00 90.32 498 GLU A C 1
ATOM 1289 O O . GLU A 1 171 ? 15.455 14.083 -55.896 1.00 88.89 498 GLU A O 1
ATOM 1295 N N . ALA A 1 172 ? 15.352 15.462 -57.682 1.00 86.33 499 ALA A N 1
ATOM 1296 C CA . ALA A 1 172 ? 16.531 14.895 -58.348 1.00 84.39 499 ALA A CA 1
ATOM 1297 C C . ALA A 1 172 ? 17.795 14.946 -57.479 1.00 82.94 499 ALA A C 1
ATOM 1298 O O . ALA A 1 172 ? 18.466 13.928 -57.305 1.00 79.80 499 ALA A O 1
ATOM 1300 N N . ARG A 1 173 ? 18.100 16.123 -56.931 1.00 80.91 500 ARG A N 1
ATOM 1301 C CA . ARG A 1 173 ? 19.273 16.326 -56.072 1.00 82.59 500 ARG A CA 1
ATOM 1302 C C . ARG A 1 173 ? 19.265 15.405 -54.850 1.00 75.64 500 ARG A C 1
ATOM 1303 O O . ARG A 1 173 ? 20.264 14.757 -54.551 1.00 69.40 500 ARG A O 1
ATOM 1311 N N . GLU A 1 174 ? 18.130 15.355 -54.157 1.00 75.77 501 GLU A N 1
ATOM 1312 C CA . GLU A 1 174 ? 17.984 14.560 -52.934 1.00 82.04 501 GLU A CA 1
ATOM 1313 C C . GLU A 1 174 ? 18.190 13.078 -53.177 1.00 76.85 501 GLU A C 1
ATOM 1314 O O . GLU A 1 174 ? 18.791 12.387 -52.359 1.00 73.53 501 GLU A O 1
ATOM 1320 N N . LYS A 1 175 ? 17.642 12.592 -54.287 1.00 76.28 502 LYS A N 1
ATOM 1321 C CA . LYS A 1 175 ? 17.761 11.196 -54.662 1.00 72.97 502 LYS A CA 1
ATOM 1322 C C . LYS A 1 175 ? 19.240 10.867 -54.836 1.00 68.07 502 LYS A C 1
ATOM 1323 O O . LYS A 1 175 ? 19.717 9.850 -54.340 1.00 63.78 502 LYS A O 1
ATOM 1329 N N . ARG A 1 176 ? 19.968 11.756 -55.510 1.00 66.72 503 ARG A N 1
ATOM 1330 C CA . ARG A 1 176 ? 21.389 11.544 -55.782 1.00 68.53 503 ARG A CA 1
ATOM 1331 C C . ARG A 1 176 ? 22.246 11.753 -54.550 1.00 67.78 503 ARG A C 1
ATOM 1332 O O . ARG A 1 176 ? 23.347 11.204 -54.465 1.00 67.67 503 ARG A O 1
ATOM 1340 N N . VAL A 1 177 ? 21.751 12.562 -53.614 1.00 67.33 504 VAL A N 1
ATOM 1341 C CA . VAL A 1 177 ? 22.446 12.799 -52.348 1.00 68.47 504 VAL A CA 1
ATOM 1342 C C . VAL A 1 177 ? 22.325 11.561 -51.467 1.00 60.28 504 VAL A C 1
ATOM 1343 O O . VAL A 1 177 ? 23.320 11.070 -50.953 1.00 61.95 504 VAL A O 1
ATOM 1347 N N . ALA A 1 178 ? 21.108 11.046 -51.323 1.00 61.57 505 ALA A N 1
ATOM 1348 C CA . ALA A 1 178 ? 20.891 9.791 -50.607 1.00 55.91 505 ALA A CA 1
ATOM 1349 C C . ALA A 1 178 ? 21.713 8.661 -51.219 1.00 59.05 505 ALA A C 1
ATOM 1350 O O . ALA A 1 178 ? 22.264 7.836 -50.497 1.00 61.50 505 ALA A O 1
ATOM 1352 N N . GLU A 1 179 ? 21.798 8.626 -52.547 1.00 49.83 506 GLU A N 1
ATOM 1353 C CA . GLU A 1 179 ? 22.644 7.651 -53.216 1.00 62.38 506 GLU A CA 1
ATOM 1354 C C . GLU A 1 179 ? 24.107 7.862 -52.826 1.00 62.03 506 GLU A C 1
ATOM 1355 O O . GLU A 1 179 ? 24.833 6.889 -52.619 1.00 52.35 506 GLU A O 1
ATOM 1361 N N . PHE A 1 180 ? 24.533 9.117 -52.673 1.00 57.42 507 PHE A N 1
ATOM 1362 C CA . PHE A 1 180 ? 25.910 9.362 -52.240 1.00 59.83 507 PHE A CA 1
ATOM 1363 C C . PHE A 1 180 ? 26.213 8.727 -50.876 1.00 64.02 507 PHE A C 1
ATOM 1364 O O . PHE A 1 180 ? 27.308 8.197 -50.672 1.00 61.26 507 PHE A O 1
ATOM 1372 N N . GLU A 1 181 ? 25.255 8.772 -49.953 1.00 64.47 508 GLU A N 1
ATOM 1373 C CA . GLU A 1 181 ? 25.435 8.138 -48.652 1.00 63.49 508 GLU A CA 1
ATOM 1374 C C . GLU A 1 181 ? 25.494 6.611 -48.800 1.00 62.17 508 GLU A C 1
ATOM 1375 O O . GLU A 1 181 ? 26.399 5.965 -48.269 1.00 58.86 508 GLU A O 1
ATOM 1381 N N . LYS A 1 182 ? 24.538 6.048 -49.535 1.00 61.42 509 LYS A N 1
ATOM 1382 C CA . LYS A 1 182 ? 24.519 4.619 -49.819 1.00 58.27 509 LYS A CA 1
ATOM 1383 C C . LYS A 1 182 ? 25.873 4.183 -50.356 1.00 56.99 509 LYS A C 1
ATOM 1384 O O . LYS A 1 182 ? 26.442 3.186 -49.914 1.00 62.04 509 LYS A O 1
ATOM 1390 N N . ALA A 1 183 ? 26.380 4.960 -51.305 1.00 51.50 510 ALA A N 1
ATOM 1391 C CA . ALA A 1 183 ? 27.685 4.731 -51.900 1.00 54.27 510 ALA A CA 1
ATOM 1392 C C . ALA A 1 183 ? 28.818 4.722 -50.873 1.00 57.80 510 ALA A C 1
ATOM 1393 O O . ALA A 1 183 ? 29.651 3.816 -50.888 1.00 57.81 510 ALA A O 1
ATOM 1395 N N . ILE A 1 184 ? 28.828 5.719 -49.984 1.00 57.93 511 ILE A N 1
ATOM 1396 C CA . ILE A 1 184 ? 29.921 5.928 -49.015 1.00 59.16 511 ILE A CA 1
ATOM 1397 C C . ILE A 1 184 ? 29.970 4.794 -47.986 1.00 54.04 511 ILE A C 1
ATOM 1398 O O . ILE A 1 184 ? 31.039 4.273 -47.665 1.00 55.23 511 ILE A O 1
ATOM 1403 N N . LYS A 1 185 ? 28.794 4.408 -47.503 1.00 49.65 512 LYS A N 1
ATOM 1404 C CA . LYS A 1 185 ? 28.626 3.238 -46.657 1.00 54.22 512 LYS A CA 1
ATOM 1405 C C . LYS A 1 185 ? 29.171 1.969 -47.325 1.00 61.59 512 LYS A C 1
ATOM 1406 O O . LYS A 1 185 ? 30.029 1.275 -46.761 1.00 60.51 512 LYS A O 1
ATOM 1412 N N . ALA A 1 186 ? 28.683 1.676 -48.528 1.00 60.84 513 ALA A N 1
ATOM 1413 C CA . ALA A 1 186 ? 29.125 0.486 -49.254 1.00 60.07 513 ALA A CA 1
ATOM 1414 C C . ALA A 1 186 ? 30.643 0.443 -49.439 1.00 57.56 513 ALA A C 1
ATOM 1415 O O . ALA A 1 186 ? 31.270 -0.574 -49.164 1.00 57.10 513 ALA A O 1
ATOM 1417 N N . ILE A 1 187 ? 31.230 1.552 -49.880 1.00 57.87 514 ILE A N 1
ATOM 1418 C CA . ILE A 1 187 ? 32.675 1.630 -50.067 1.00 61.13 514 ILE A CA 1
ATOM 1419 C C . ILE A 1 187 ? 33.397 1.328 -48.761 1.00 62.00 514 ILE A C 1
ATOM 1420 O O . ILE A 1 187 ? 34.382 0.576 -48.737 1.00 59.13 514 ILE A O 1
ATOM 1425 N N . THR A 1 188 ? 32.889 1.921 -47.684 1.00 61.68 515 THR A N 1
ATOM 1426 C CA . THR A 1 188 ? 33.536 1.857 -46.382 1.00 58.71 515 THR A CA 1
ATOM 1427 C C . THR A 1 188 ? 33.437 0.462 -45.784 1.00 52.94 515 THR A C 1
ATOM 1428 O O . THR A 1 188 ? 34.452 -0.118 -45.393 1.00 49.70 515 THR A O 1
ATOM 1432 N N . ALA A 1 189 ? 32.217 -0.073 -45.735 1.00 52.61 516 ALA A N 1
ATOM 1433 C CA . ALA A 1 189 ? 31.983 -1.450 -45.280 1.00 54.09 516 ALA A CA 1
ATOM 1434 C C . ALA A 1 189 ? 32.840 -2.464 -46.054 1.00 59.73 516 ALA A C 1
ATOM 1435 O O . ALA A 1 189 ? 33.560 -3.274 -45.449 1.00 57.75 516 ALA A O 1
ATOM 1437 N N . PHE A 1 190 ? 32.776 -2.401 -47.384 1.00 54.52 517 PHE A N 1
ATOM 1438 C CA . PHE A 1 190 ? 33.636 -3.235 -48.216 1.00 54.62 517 PHE A CA 1
ATOM 1439 C C . PHE A 1 190 ? 35.096 -3.095 -47.817 1.00 57.23 517 PHE A C 1
ATOM 1440 O O . PHE A 1 190 ? 35.780 -4.105 -47.666 1.00 60.64 517 PHE A O 1
ATOM 1448 N N . THR A 1 191 ? 35.578 -1.862 -47.652 1.00 50.99 518 THR A N 1
ATOM 1449 C CA . THR A 1 191 ? 36.993 -1.663 -47.325 1.00 55.75 518 THR A CA 1
ATOM 1450 C C . THR A 1 191 ? 37.341 -2.250 -45.957 1.00 56.94 518 THR A C 1
ATOM 1451 O O . THR A 1 191 ? 38.366 -2.922 -45.804 1.00 49.18 518 THR A O 1
ATOM 1455 N N . VAL A 1 192 ? 36.468 -2.013 -44.980 1.00 58.58 519 VAL A N 1
ATOM 1456 C CA . VAL A 1 192 ? 36.666 -2.539 -43.635 1.00 58.10 519 VAL A CA 1
ATOM 1457 C C . VAL A 1 192 ? 36.713 -4.070 -43.641 1.00 59.30 519 VAL A C 1
ATOM 1458 O O . VAL A 1 192 ? 37.659 -4.666 -43.124 1.00 56.54 519 VAL A O 1
ATOM 1462 N N . PHE A 1 193 ? 35.717 -4.701 -44.258 1.00 57.15 520 PHE A N 1
ATOM 1463 C CA . PHE A 1 193 ? 35.667 -6.155 -44.295 1.00 51.84 520 PHE A CA 1
ATOM 1464 C C . PHE A 1 193 ? 36.894 -6.766 -44.978 1.00 58.68 520 PHE A C 1
ATOM 1465 O O . PHE A 1 193 ? 37.474 -7.725 -44.479 1.00 63.27 520 PHE A O 1
ATOM 1473 N N . TRP A 1 194 ? 37.308 -6.176 -46.095 1.00 56.73 521 TRP A N 1
ATOM 1474 C CA . TRP A 1 194 ? 38.434 -6.673 -46.894 1.00 61.73 521 TRP A CA 1
ATOM 1475 C C . TRP A 1 194 ? 39.713 -6.606 -46.117 1.00 64.52 521 TRP A C 1
ATOM 1476 O O . TRP A 1 194 ? 40.577 -7.493 -46.186 1.00 69.76 521 TRP A O 1
ATOM 1487 N N . ARG A 1 195 ? 39.826 -5.536 -45.354 1.00 61.15 522 ARG A N 1
ATOM 1488 C CA . ARG A 1 195 ? 41.069 -5.146 -44.765 1.00 63.01 522 ARG A CA 1
ATOM 1489 C C . ARG A 1 195 ? 41.231 -5.793 -43.390 1.00 61.23 522 ARG A C 1
ATOM 1490 O O . ARG A 1 195 ? 42.353 -6.072 -42.949 1.00 59.02 522 ARG A O 1
ATOM 1498 N N . ALA A 1 196 ? 40.099 -6.036 -42.731 1.00 52.31 523 ALA A N 1
ATOM 1499 C CA . ALA A 1 196 ? 40.057 -6.711 -41.437 1.00 58.75 523 ALA A CA 1
ATOM 1500 C C . ALA A 1 196 ? 40.428 -8.182 -41.561 1.00 67.32 523 ALA A C 1
ATOM 1501 O O . ALA A 1 196 ? 40.778 -8.841 -40.590 1.00 63.64 523 ALA A O 1
ATOM 1503 N N . THR A 1 197 ? 40.359 -8.691 -42.775 1.00 68.43 524 THR A N 1
ATOM 1504 C CA . THR A 1 197 ? 40.268 -10.108 -42.971 1.00 61.60 524 THR A CA 1
ATOM 1505 C C . THR A 1 197 ? 41.530 -10.611 -43.669 1.00 62.05 524 THR A C 1
ATOM 1506 O O . THR A 1 197 ? 41.727 -11.810 -43.841 1.00 63.19 524 THR A O 1
ATOM 1510 N N . ARG A 1 198 ? 42.398 -9.662 -44.005 1.00 65.11 525 ARG A N 1
ATOM 1511 C CA . ARG A 1 198 ? 43.627 -9.885 -44.755 1.00 66.32 525 ARG A CA 1
ATOM 1512 C C . ARG A 1 198 ? 44.805 -9.306 -44.029 1.00 62.57 525 ARG A C 1
ATOM 1513 O O . ARG A 1 198 ? 44.667 -8.312 -43.328 1.00 63.17 525 ARG A O 1
ATOM 1521 N N . ARG A 1 199 ? 45.979 -9.879 -44.264 1.00 66.54 526 ARG A N 1
ATOM 1522 C CA . ARG A 1 199 ? 47.201 -9.476 -43.565 1.00 72.17 526 ARG A CA 1
ATOM 1523 C C . ARG A 1 199 ? 47.744 -8.103 -43.988 1.00 72.19 526 ARG A C 1
ATOM 1524 O O . ARG A 1 199 ? 47.895 -7.213 -43.149 1.00 87.36 526 ARG A O 1
ATOM 1532 N N . GLY A 1 200 ? 48.051 -7.931 -45.270 1.00 70.30 527 GLY A N 1
ATOM 1533 C CA . GLY A 1 200 ? 48.491 -6.631 -45.784 1.00 74.64 527 GLY A CA 1
ATOM 1534 C C . GLY A 1 200 ? 47.316 -5.877 -46.373 1.00 71.80 527 GLY A C 1
ATOM 1535 O O . GLY A 1 200 ? 46.168 -6.116 -45.993 1.00 75.11 527 GLY A O 1
ATOM 1536 N N . THR A 1 201 ? 47.587 -4.970 -47.310 1.00 68.82 528 THR A N 1
ATOM 1537 C CA . THR A 1 201 ? 46.505 -4.269 -48.005 1.00 72.18 528 THR A CA 1
ATOM 1538 C C . THR A 1 201 ? 45.812 -5.227 -48.969 1.00 71.17 528 THR A C 1
ATOM 1539 O O . THR A 1 201 ? 44.719 -4.949 -49.448 1.00 60.47 528 THR A O 1
ATOM 1543 N N . GLY A 1 202 ? 46.467 -6.357 -49.241 1.00 74.13 529 GLY A N 1
ATOM 1544 C CA . GLY A 1 202 ? 45.964 -7.379 -50.155 1.00 71.61 529 GLY A CA 1
ATOM 1545 C C . GLY A 1 202 ? 45.537 -6.851 -51.514 1.00 78.79 529 GLY A C 1
ATOM 1546 O O . GLY A 1 202 ? 44.6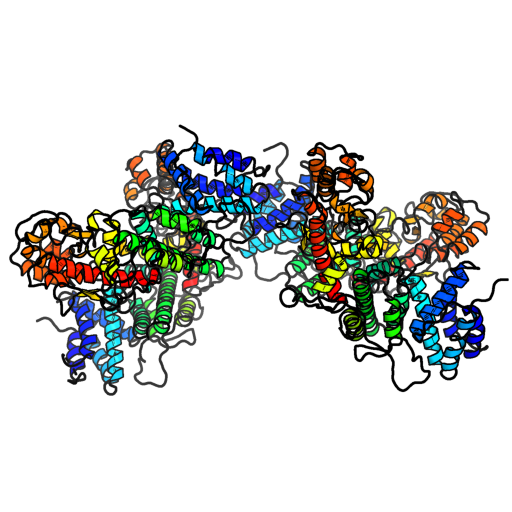81 -7.446 -52.165 1.00 79.75 529 GLY A O 1
ATOM 1547 N N . ASN A 1 203 ? 46.161 -5.755 -51.943 1.00 79.57 530 ASN A N 1
ATOM 1548 C CA . ASN A 1 203 ? 45.737 -4.946 -53.102 1.00 78.65 530 ASN A CA 1
ATOM 1549 C C . ASN A 1 203 ? 44.225 -4.690 -53.295 1.00 72.01 530 ASN A C 1
ATOM 1550 O O . ASN A 1 203 ? 43.638 -5.067 -54.315 1.00 63.99 530 ASN A O 1
ATOM 1555 N N . ILE A 1 204 ? 43.610 -4.028 -52.316 1.00 69.36 531 ILE A N 1
ATOM 1556 C CA . ILE A 1 204 ? 42.235 -3.549 -52.463 1.00 64.33 531 ILE A CA 1
ATOM 1557 C C . ILE A 1 204 ? 42.143 -2.617 -53.669 1.00 64.62 531 ILE A C 1
ATOM 1558 O O . ILE A 1 204 ? 41.150 -2.631 -54.394 1.00 68.06 531 ILE A O 1
ATOM 1563 N N . ASP A 1 205 ? 43.182 -1.806 -53.870 1.00 62.37 532 ASP A N 1
ATOM 1564 C CA . ASP A 1 205 ? 43.169 -0.752 -54.880 1.00 67.01 532 ASP A CA 1
ATOM 1565 C C . ASP A 1 205 ? 42.765 -1.325 -56.220 1.00 67.26 532 ASP A C 1
ATOM 1566 O O . ASP A 1 205 ? 41.870 -0.809 -56.905 1.00 67.52 532 ASP A O 1
ATOM 1571 N N . SER A 1 206 ? 43.432 -2.424 -56.552 1.00 66.53 533 SER A N 1
ATOM 1572 C CA . SER A 1 206 ? 43.206 -3.168 -57.767 1.00 56.92 533 SER A CA 1
ATOM 1573 C C . SER A 1 206 ? 41.731 -3.505 -57.952 1.00 57.49 533 SER A C 1
ATOM 1574 O O . SER A 1 206 ? 41.219 -3.484 -59.068 1.00 63.78 533 SER A O 1
ATOM 1577 N N . GLN A 1 207 ? 41.050 -3.801 -56.855 1.00 53.02 534 GLN A N 1
ATOM 1578 C CA . GLN A 1 207 ? 39.617 -4.070 -56.903 1.00 60.42 534 GLN A CA 1
ATOM 1579 C C . GLN A 1 207 ? 38.845 -2.828 -57.333 1.00 63.81 534 GLN A C 1
ATOM 1580 O O . GLN A 1 207 ? 38.004 -2.899 -58.226 1.00 61.73 534 GLN A O 1
ATOM 1586 N N . TYR A 1 208 ? 39.147 -1.691 -56.709 1.00 59.94 535 TYR A N 1
ATOM 1587 C CA . TYR A 1 208 ? 38.420 -0.450 -56.981 1.00 66.40 535 TYR A CA 1
ATOM 1588 C C . TYR A 1 208 ? 38.592 0.017 -58.419 1.00 64.44 535 TYR A C 1
ATOM 1589 O O . TYR A 1 208 ? 37.616 0.376 -59.088 1.00 63.93 535 TYR A O 1
ATOM 1598 N N . ARG A 1 209 ? 39.837 -0.010 -58.890 1.00 61.49 536 ARG A N 1
ATOM 1599 C CA . ARG A 1 209 ? 40.138 0.338 -60.271 1.00 62.44 536 ARG A CA 1
ATOM 1600 C C . ARG A 1 209 ? 39.347 -0.527 -61.242 1.00 71.84 536 ARG A C 1
ATOM 1601 O O . ARG A 1 209 ? 38.829 -0.024 -62.245 1.00 74.67 536 ARG A O 1
ATOM 1609 N N . ALA A 1 210 ? 39.245 -1.820 -60.927 1.00 71.37 537 ALA A N 1
ATOM 1610 C CA . ALA A 1 210 ? 38.490 -2.771 -61.744 1.00 68.82 537 ALA A CA 1
ATOM 1611 C C . ALA A 1 210 ? 37.011 -2.392 -61.796 1.00 66.06 537 ALA A C 1
ATOM 1612 O O . ALA A 1 210 ? 36.373 -2.473 -62.844 1.00 72.24 537 ALA A O 1
ATOM 1614 N N . VAL A 1 211 ? 36.484 -1.949 -60.663 1.00 65.90 538 VAL A N 1
ATOM 1615 C CA . VAL A 1 211 ? 35.111 -1.463 -60.578 1.00 68.45 538 VAL A CA 1
ATOM 1616 C C . VAL A 1 211 ? 34.925 -0.212 -61.444 1.00 69.05 538 VAL A C 1
ATOM 1617 O O . VAL A 1 211 ? 33.964 -0.113 -62.214 1.00 70.36 538 VAL A O 1
ATOM 1621 N N . MET A 1 212 ? 35.859 0.727 -61.326 1.00 71.92 539 MET A N 1
ATOM 1622 C CA . MET A 1 212 ? 35.810 1.978 -62.087 1.00 72.43 539 MET A CA 1
ATOM 1623 C C . MET A 1 212 ? 35.807 1.704 -63.585 1.00 72.28 539 MET A C 1
ATOM 1624 O O . MET A 1 212 ? 34.987 2.248 -64.343 1.00 68.35 539 MET A O 1
ATOM 1629 N N . ALA A 1 213 ? 36.771 0.875 -63.980 1.00 72.89 540 ALA A N 1
ATOM 1630 C CA . ALA A 1 213 ? 36.935 0.380 -65.339 1.00 71.29 540 ALA A CA 1
ATOM 1631 C C . ALA A 1 213 ? 35.966 -0.736 -65.640 1.00 70.58 540 ALA A C 1
ATOM 1632 O O . ALA A 1 213 ? 35.447 -0.823 -66.751 1.00 68.05 540 ALA A O 1
ATOM 1634 N N . GLY A 1 214 ? 35.693 -1.521 -64.604 1.00 80.85 541 GLY A N 1
ATOM 1635 C CA . GLY A 1 214 ? 35.408 -2.943 -64.686 1.00 84.00 541 GLY A CA 1
ATOM 1636 C C . GLY A 1 214 ? 34.389 -3.452 -65.654 1.00 78.77 541 GLY A C 1
ATOM 1637 O O . GLY A 1 214 ? 33.338 -2.862 -65.801 1.00 89.31 541 GLY A O 1
ATOM 1638 N N . ALA A 1 215 ? 34.704 -4.568 -66.301 1.00 80.66 542 ALA A N 1
ATOM 1639 C CA . ALA A 1 215 ? 35.980 -5.256 -66.083 1.00 75.30 542 ALA A CA 1
ATOM 1640 C C . ALA A 1 215 ? 35.864 -6.305 -64.985 1.00 80.84 542 ALA A C 1
ATOM 1641 O O . ALA A 1 215 ? 35.911 -5.995 -63.799 1.00 79.58 542 ALA A O 1
ATOM 1643 N N . ASP A 1 216 ? 35.722 -7.558 -65.397 1.00 77.11 543 ASP A N 1
ATOM 1644 C CA . ASP A 1 216 ? 35.642 -8.653 -64.452 1.00 74.67 543 ASP A CA 1
ATOM 1645 C C . ASP A 1 216 ? 34.548 -8.345 -63.455 1.00 74.44 543 ASP A C 1
ATOM 1646 O O . ASP A 1 216 ? 34.681 -8.631 -62.273 1.00 72.61 543 ASP A O 1
ATOM 1651 N N . SER A 1 217 ? 33.482 -7.718 -63.929 1.00 69.57 544 SER A N 1
ATOM 1652 C CA . SER A 1 217 ? 32.388 -7.401 -63.057 1.00 67.60 544 SER A CA 1
ATOM 1653 C C . SER A 1 217 ? 31.612 -8.668 -62.725 1.00 77.94 544 SER A C 1
ATOM 1654 O O . SER A 1 217 ? 31.031 -9.293 -63.602 1.00 80.17 544 SER A O 1
ATOM 1657 N N . LEU A 1 218 ? 31.607 -9.037 -61.452 1.00 78.03 545 LEU A N 1
ATOM 1658 C CA . LEU A 1 218 ? 30.876 -10.215 -61.001 1.00 71.80 545 LEU A CA 1
ATOM 1659 C C . LEU A 1 218 ? 29.403 -10.038 -61.258 1.00 69.70 545 LEU A C 1
ATOM 1660 O O . LEU A 1 218 ? 28.721 -10.984 -61.625 1.00 78.88 545 LEU A O 1
ATOM 1665 N N . THR A 1 219 ? 28.903 -8.825 -61.078 1.00 70.61 546 THR A N 1
ATOM 1666 C CA . THR A 1 219 ? 27.519 -8.555 -61.429 1.00 76.32 546 THR A CA 1
ATOM 1667 C C . THR A 1 219 ? 27.456 -8.057 -62.861 1.00 79.62 546 THR A C 1
ATOM 1668 O O . THR A 1 219 ? 28.485 -7.797 -63.486 1.00 86.66 546 THR A O 1
ATOM 1672 N N . GLY A 1 220 ? 26.243 -7.913 -63.379 1.00 74.41 547 GLY A N 1
ATOM 1673 C CA . GLY A 1 220 ? 26.053 -7.436 -64.749 1.00 101.75 547 GLY A CA 1
ATOM 1674 C C . GLY A 1 220 ? 26.620 -6.048 -65.000 1.00 91.55 547 GLY A C 1
ATOM 1675 O O . GLY A 1 220 ? 26.676 -5.602 -66.140 1.00 91.82 547 GLY A O 1
ATOM 1676 N N . ILE A 1 221 ? 27.062 -5.392 -63.929 1.00 93.07 548 ILE A N 1
ATOM 1677 C CA . ILE A 1 221 ? 27.429 -3.974 -63.923 1.00 91.30 548 ILE A CA 1
ATOM 1678 C C . ILE A 1 221 ? 28.646 -3.562 -64.770 1.00 83.59 548 ILE A C 1
ATOM 1679 O O . ILE A 1 221 ? 29.663 -4.266 -64.835 1.00 80.04 548 ILE A O 1
ATOM 1684 N N . GLY A 1 222 ? 28.505 -2.407 -65.424 1.00 73.45 549 GLY A N 1
ATOM 1685 C CA . GLY A 1 222 ? 29.556 -1.822 -66.255 1.00 79.86 549 GLY A CA 1
ATOM 1686 C C . GLY A 1 222 ? 30.343 -0.720 -65.561 1.00 77.32 549 GLY A C 1
ATOM 1687 O O . GLY A 1 222 ? 30.285 -0.580 -64.341 1.00 78.14 549 GLY A O 1
ATOM 1688 N N . PRO A 1 223 ? 31.051 0.110 -66.339 1.00 73.53 550 PRO A N 1
ATOM 1689 C CA . PRO A 1 223 ? 32.092 0.922 -65.740 1.00 70.16 550 PRO A CA 1
ATOM 1690 C C . PRO A 1 223 ? 31.498 1.962 -64.778 1.00 69.06 550 PRO A C 1
ATOM 1691 O O . PRO A 1 223 ? 30.288 2.270 -64.856 1.00 70.88 550 PRO A O 1
ATOM 1695 N N . LEU A 1 224 ? 32.324 2.466 -63.859 1.00 65.40 551 LEU A N 1
ATOM 1696 C CA . LEU A 1 224 ? 31.862 3.481 -62.908 1.00 69.96 551 LEU A CA 1
ATOM 1697 C C . LEU A 1 224 ? 32.438 4.864 -63.225 1.00 63.31 551 LEU A C 1
ATOM 1698 O O . LEU A 1 224 ? 31.895 5.880 -62.788 1.00 64.75 551 LEU A O 1
ATOM 1703 N N . ALA A 1 225 ? 33.513 4.888 -64.013 1.00 65.44 552 ALA A N 1
ATOM 1704 C CA . ALA A 1 225 ? 34.090 6.121 -64.540 1.00 62.01 552 ALA A CA 1
ATOM 1705 C C . ALA A 1 225 ? 33.100 6.875 -65.438 1.00 67.74 552 ALA A C 1
ATOM 1706 O O . ALA A 1 225 ? 32.049 6.337 -65.810 1.00 63.53 552 ALA A O 1
ATOM 1708 N N . ARG A 1 226 ? 33.435 8.122 -65.778 1.00 73.17 553 ARG A N 1
ATOM 1709 C CA . ARG A 1 226 ? 32.542 8.970 -66.572 1.00 71.55 553 ARG A CA 1
ATOM 1710 C C . ARG A 1 226 ? 32.448 8.453 -68.000 1.00 67.15 553 ARG A C 1
ATOM 1711 O O . ARG A 1 226 ? 31.364 8.422 -68.589 1.00 74.15 553 ARG A O 1
ATOM 1719 N N . GLN A 1 227 ? 33.593 8.043 -68.540 1.00 66.12 554 GLN A N 1
ATOM 1720 C CA . GLN A 1 227 ? 33.715 7.688 -69.953 1.00 74.81 554 GLN A CA 1
ATOM 1721 C C . GLN A 1 227 ? 34.438 6.357 -70.124 1.00 81.76 554 GLN A C 1
ATOM 1722 O O . GLN A 1 227 ? 35.025 5.834 -69.171 1.00 70.63 554 GLN A O 1
ATOM 1728 N N . TRP A 1 228 ? 34.393 5.824 -71.345 1.00 83.96 555 TRP A N 1
ATOM 1729 C CA . TRP A 1 228 ? 35.046 4.563 -71.690 1.00 66.66 555 TRP A CA 1
ATOM 1730 C C . TRP A 1 228 ? 36.480 4.774 -72.087 1.00 75.80 555 TRP A C 1
ATOM 1731 O O . TRP A 1 228 ? 36.795 5.679 -72.867 1.00 93.32 555 TRP A O 1
ATOM 1742 N N . ALA A 1 229 ? 37.351 3.914 -71.558 1.00 62.03 556 ALA A N 1
ATOM 1743 C CA . ALA A 1 229 ? 38.789 3.923 -71.825 1.00 80.76 556 ALA A CA 1
ATOM 1744 C C . ALA A 1 229 ? 39.066 3.706 -73.305 1.00 103.99 556 ALA A C 1
ATOM 1745 O O . ALA A 1 229 ? 40.020 4.263 -73.848 1.00 101.68 556 ALA A O 1
ATOM 1747 N N . GLU A 1 230 ? 38.231 2.875 -73.931 1.00 113.51 557 GLU A N 1
ATOM 1748 C CA . GLU A 1 230 ? 38.191 2.724 -75.376 1.00 117.77 557 GLU A CA 1
ATOM 1749 C C . GLU A 1 230 ? 37.344 3.868 -75.961 1.00 128.58 557 GLU A C 1
ATOM 1750 O O . GLU A 1 230 ? 36.110 3.828 -75.877 1.00 122.91 557 GLU A O 1
ATOM 1756 N N . PRO A 1 231 ? 38.010 4.896 -76.546 1.00 141.94 558 PRO A N 1
ATOM 1757 C CA . PRO A 1 231 ? 37.360 6.144 -76.989 1.00 143.92 558 PRO A CA 1
ATOM 1758 C C . PRO A 1 231 ? 36.382 5.967 -78.159 1.00 149.26 558 PRO A C 1
ATOM 1759 O O . PRO A 1 231 ? 36.792 5.702 -79.296 1.00 152.26 558 PRO A O 1
ATOM 1763 N N . ASP A 1 232 ? 35.097 6.111 -77.842 1.00 157.95 559 ASP A N 1
ATOM 1764 C CA . ASP A 1 232 ? 33.965 6.013 -78.780 1.00 161.81 559 ASP A CA 1
ATOM 1765 C C . ASP A 1 232 ? 32.727 5.494 -78.041 1.00 153.96 559 ASP A C 1
ATOM 1766 O O . ASP A 1 232 ? 32.843 4.826 -77.010 1.00 138.17 559 ASP A O 1
ATOM 1771 N N . ALA A 1 233 ? 31.545 5.815 -78.556 1.00 152.37 560 ALA A N 1
ATOM 1772 C CA . ALA A 1 233 ? 30.319 5.534 -77.820 1.00 138.26 560 ALA A CA 1
ATOM 1773 C C . ALA A 1 233 ? 29.222 4.858 -78.633 1.00 142.51 560 ALA A C 1
ATOM 1774 O O . ALA A 1 233 ? 28.865 5.296 -79.729 1.00 126.51 560 ALA A O 1
ATOM 1776 N N . THR A 1 234 ? 28.700 3.773 -78.076 1.00 151.34 561 THR A N 1
ATOM 1777 C CA . THR A 1 234 ? 27.485 3.145 -78.571 1.00 150.79 561 THR A CA 1
ATOM 1778 C C . THR A 1 234 ? 26.432 3.043 -77.473 1.00 146.20 561 THR A C 1
ATOM 1779 O O . THR A 1 234 ? 25.239 3.017 -77.766 1.00 150.59 561 THR A O 1
ATOM 1783 N N . LYS A 1 235 ? 26.870 2.986 -76.215 1.00 149.17 562 LYS A N 1
ATOM 1784 C CA . LYS A 1 235 ? 25.957 2.816 -75.079 1.00 135.79 562 LYS A CA 1
ATOM 1785 C C . LYS A 1 235 ? 26.288 3.708 -73.876 1.00 137.14 562 LYS A C 1
ATOM 1786 O O . LYS A 1 235 ? 27.451 4.073 -73.663 1.00 138.89 562 LYS A O 1
ATOM 1788 N N . PRO A 1 236 ? 25.261 4.045 -73.070 1.00 138.11 563 PRO A N 1
ATOM 1789 C CA . PRO A 1 236 ? 25.384 4.905 -71.880 1.00 139.42 563 PRO A CA 1
ATOM 1790 C C . PRO A 1 236 ? 26.180 4.241 -70.741 1.00 132.27 563 PRO A C 1
ATOM 1791 O O . PRO A 1 236 ? 26.300 3.016 -70.728 1.00 153.81 563 PRO A O 1
ATOM 1795 N N . ASP A 1 237 ? 26.708 5.034 -69.802 1.00 115.87 564 ASP A N 1
ATOM 1796 C CA . ASP A 1 237 ? 27.354 4.487 -68.588 1.00 87.29 564 ASP A CA 1
ATOM 1797 C C . ASP A 1 237 ? 26.728 5.019 -67.295 1.00 85.88 564 ASP A C 1
ATOM 1798 O O . ASP A 1 237 ? 26.441 6.206 -67.173 1.00 109.87 564 ASP A O 1
ATOM 1800 N N . PRO A 1 238 ? 26.537 4.140 -66.321 1.00 62.21 565 PRO A N 1
ATOM 1801 C CA . PRO A 1 238 ? 25.822 4.524 -65.099 1.00 77.36 565 PRO A CA 1
ATOM 1802 C C . PRO A 1 238 ? 26.724 4.504 -63.898 1.00 76.34 565 PRO A C 1
ATOM 1803 O O . PRO A 1 238 ? 27.501 3.573 -63.721 1.00 76.52 565 PRO A O 1
ATOM 1805 N N . ASP A 1 239 ? 26.627 5.568 -63.113 1.00 84.90 566 ASP A N 1
ATOM 1806 C CA . ASP A 1 239 ? 27.085 5.560 -61.758 1.00 82.96 566 ASP A CA 1
ATOM 1807 C C . ASP A 1 239 ? 25.823 5.282 -60.980 1.00 81.51 566 ASP A C 1
ATOM 1808 O O . ASP A 1 239 ? 25.028 6.160 -60.741 1.00 82.75 566 ASP A O 1
ATOM 1810 N N . VAL A 1 240 ? 25.621 4.034 -60.602 1.00 71.55 567 VAL A N 1
ATOM 1811 C CA . VAL A 1 240 ? 24.481 3.663 -59.787 1.00 77.08 567 VAL A CA 1
ATOM 1812 C C . VAL A 1 240 ? 25.035 2.948 -58.595 1.00 81.35 567 VAL A C 1
ATOM 1813 O O . VAL A 1 240 ? 26.030 2.257 -58.692 1.00 86.42 567 VAL A O 1
ATOM 1817 N N . ASP A 1 241 ? 24.357 3.114 -57.476 1.00 82.84 568 ASP A N 1
ATOM 1818 C CA . ASP A 1 241 ? 24.872 2.699 -56.168 1.00 75.93 568 ASP A CA 1
ATOM 1819 C C . ASP A 1 241 ? 24.099 1.613 -55.434 1.00 86.25 568 ASP A C 1
ATOM 1820 O O . ASP A 1 241 ? 24.662 0.760 -54.773 1.00 73.52 568 ASP A O 1
ATOM 1822 N N . ALA A 1 242 ? 22.780 1.669 -55.493 1.00 96.93 569 ALA A N 1
ATOM 1823 C CA . ALA A 1 242 ? 22.034 0.772 -54.679 1.00 92.91 569 ALA A CA 1
ATOM 1824 C C . ALA A 1 242 ? 21.653 -0.481 -55.395 1.00 102.51 569 ALA A C 1
ATOM 1825 O O . ALA A 1 242 ? 21.866 -1.557 -54.861 1.00 91.29 569 ALA A O 1
ATOM 1827 N N . GLU A 1 243 ? 21.069 -0.348 -56.585 1.00 107.56 570 GLU A N 1
ATOM 1828 C CA . GLU A 1 243 ? 20.817 -1.511 -57.454 1.00 101.68 570 GLU A CA 1
ATOM 1829 C C . GLU A 1 243 ? 22.177 -2.111 -57.833 1.00 105.30 570 GLU A C 1
ATOM 1830 O O . GLU A 1 243 ? 22.404 -3.323 -57.804 1.00 127.07 570 GLU A O 1
ATOM 1832 N N . ALA A 1 244 ? 23.151 -1.252 -58.085 1.00 85.90 571 ALA A N 1
ATOM 1833 C CA . ALA A 1 244 ? 24.433 -1.770 -58.586 1.00 74.75 571 ALA A CA 1
ATOM 1834 C C . ALA A 1 244 ? 25.656 -1.906 -57.658 1.00 80.31 571 ALA A C 1
ATOM 1835 O O . ALA A 1 244 ? 26.270 -2.985 -57.572 1.00 83.11 571 ALA A O 1
ATOM 1837 N N . LEU A 1 245 ? 26.015 -0.835 -56.968 1.00 76.44 572 LEU A N 1
ATOM 1838 C CA . LEU A 1 245 ? 27.291 -0.816 -56.261 1.00 76.54 572 LEU A CA 1
ATOM 1839 C C . LEU A 1 245 ? 27.467 -1.784 -55.088 1.00 72.62 572 LEU A C 1
ATOM 1840 O O . LEU A 1 245 ? 28.501 -2.449 -54.959 1.00 75.57 572 LEU A O 1
ATOM 1845 N N . LYS A 1 246 ? 26.460 -1.871 -54.237 1.00 61.58 573 LYS A N 1
ATOM 1846 C CA . LYS A 1 246 ? 26.588 -2.705 -53.077 1.00 63.94 573 LYS A CA 1
ATOM 1847 C C . LYS A 1 246 ? 26.813 -4.094 -53.594 1.00 69.99 573 LYS A C 1
ATOM 1848 O O . LYS A 1 246 ? 27.704 -4.805 -53.149 1.00 68.45 573 LYS A O 1
ATOM 1854 N N . LYS A 1 247 ? 25.998 -4.465 -54.571 1.00 71.10 574 LYS A N 1
ATOM 1855 C CA . LYS A 1 247 ? 26.031 -5.809 -55.070 1.00 64.72 574 LYS A CA 1
ATOM 1856 C C . LYS A 1 247 ? 27.350 -6.130 -55.704 1.00 65.38 574 LYS A C 1
ATOM 1857 O O . LYS A 1 247 ? 27.874 -7.208 -55.496 1.00 61.83 574 LYS A O 1
ATOM 1863 N N . GLU A 1 248 ? 27.916 -5.215 -56.470 1.00 65.60 575 GLU A N 1
ATOM 1864 C CA . GLU A 1 248 ? 29.211 -5.561 -57.027 1.00 65.57 575 GLU A CA 1
ATOM 1865 C C . GLU A 1 248 ? 30.273 -5.729 -55.952 1.00 66.09 575 GLU A C 1
ATOM 1866 O O . GLU A 1 248 ? 31.045 -6.674 -55.996 1.00 60.60 575 GLU A O 1
ATOM 1872 N N . LEU A 1 249 ? 30.308 -4.819 -54.986 1.00 66.97 576 LEU A N 1
ATOM 1873 C CA . LEU A 1 249 ? 31.318 -4.874 -53.932 1.00 66.69 576 LEU A CA 1
ATOM 1874 C C . LEU A 1 249 ? 31.146 -6.099 -53.041 1.00 62.87 576 LEU A C 1
ATOM 1875 O O . LEU A 1 249 ? 32.099 -6.781 -52.683 1.00 63.17 576 LEU A O 1
ATOM 1880 N N . ALA A 1 250 ? 29.892 -6.345 -52.687 1.00 62.35 577 ALA A N 1
ATOM 1881 C CA . ALA A 1 250 ? 29.451 -7.484 -51.897 1.00 58.60 577 ALA A CA 1
ATOM 1882 C C . ALA A 1 250 ? 29.998 -8.776 -52.486 1.00 67.27 577 ALA A C 1
ATOM 1883 O O . ALA A 1 250 ? 30.597 -9.570 -51.774 1.00 69.92 577 ALA A O 1
ATOM 1885 N N . ALA A 1 251 ? 29.818 -8.966 -53.792 1.00 63.89 578 ALA A N 1
ATOM 1886 C CA . ALA A 1 251 ? 30.304 -10.172 -54.467 1.00 60.59 578 ALA A CA 1
ATOM 1887 C C . ALA A 1 251 ? 31.829 -10.244 -54.505 1.00 65.37 578 ALA A C 1
ATOM 1888 O O . ALA A 1 251 ? 32.402 -11.297 -54.272 1.00 73.14 578 ALA A O 1
ATOM 1890 N N . ARG A 1 252 ? 32.497 -9.130 -54.772 1.00 61.78 579 ARG A N 1
ATOM 1891 C CA . ARG A 1 252 ? 33.955 -9.153 -54.849 1.00 66.38 579 ARG A CA 1
ATOM 1892 C C . ARG A 1 252 ? 34.607 -9.673 -53.566 1.00 68.06 579 ARG A C 1
ATOM 1893 O O . ARG A 1 252 ? 35.707 -10.211 -53.600 1.00 71.54 579 ARG A O 1
ATOM 1901 N N . LEU A 1 253 ? 33.898 -9.546 -52.450 1.00 64.87 580 LEU A N 1
ATOM 1902 C CA . LEU A 1 253 ? 34.408 -9.944 -51.150 1.00 71.15 580 LEU A CA 1
ATOM 1903 C C . LEU A 1 253 ? 34.061 -11.394 -50.884 1.00 70.72 580 LEU A C 1
ATOM 1904 O O . LEU A 1 253 ? 34.847 -12.137 -50.313 1.00 66.01 580 LEU A O 1
ATOM 1909 N N . SER A 1 254 ? 32.880 -11.782 -51.345 1.00 74.73 581 SER A N 1
ATOM 1910 C CA . SER A 1 254 ? 32.138 -12.871 -50.747 1.00 71.19 581 SER A CA 1
ATOM 1911 C C . SER A 1 254 ? 31.749 -13.979 -51.729 1.00 83.43 581 SER A C 1
ATOM 1912 O O . SER A 1 254 ? 31.028 -14.909 -51.372 1.00 87.36 581 SER A O 1
ATOM 1915 N N . ASP A 1 255 ? 32.240 -13.889 -52.960 1.00 77.59 582 ASP A N 1
ATOM 1916 C CA . ASP A 1 255 ? 31.856 -14.821 -54.010 1.00 76.07 582 ASP A CA 1
ATOM 1917 C C . ASP A 1 255 ? 33.057 -15.689 -54.367 1.00 80.26 582 ASP A C 1
ATOM 1918 O O . ASP A 1 255 ? 34.178 -15.183 -54.469 1.00 77.75 582 ASP A O 1
ATOM 1923 N N . PRO A 1 256 ? 32.828 -17.005 -54.540 1.00 77.74 583 PRO A N 1
ATOM 1924 C CA . PRO A 1 256 ? 33.888 -17.955 -54.893 1.00 76.17 583 PRO A CA 1
ATOM 1925 C C . PRO A 1 256 ? 34.597 -17.586 -56.196 1.00 79.20 583 PRO A C 1
ATOM 1926 O O . PRO A 1 256 ? 35.794 -17.844 -56.352 1.00 73.10 583 PRO A O 1
ATOM 1930 N N . LYS A 1 257 ? 33.852 -16.972 -57.112 1.00 82.19 584 LYS A N 1
ATOM 1931 C CA . LYS A 1 257 ? 34.396 -16.454 -58.360 1.00 83.17 584 LYS A CA 1
ATOM 1932 C C . LYS A 1 257 ? 35.274 -15.217 -58.109 1.00 82.02 584 LYS A C 1
ATOM 1933 O O . LYS A 1 257 ? 36.154 -14.902 -58.911 1.00 76.56 584 LYS A O 1
ATOM 1939 N N . GLY A 1 258 ? 35.036 -14.533 -56.990 1.00 80.73 585 GLY A N 1
ATOM 1940 C CA . GLY A 1 258 ? 35.755 -13.303 -56.644 1.00 70.44 585 GLY A CA 1
ATOM 1941 C C . GLY A 1 258 ? 37.049 -13.496 -55.878 1.00 79.26 585 GLY A C 1
ATOM 1942 O O . GLY A 1 258 ? 37.275 -14.539 -55.272 1.00 87.49 585 GLY A O 1
ATOM 1943 N N . LYS A 1 259 ? 37.898 -12.473 -55.907 1.00 75.91 586 LYS A N 1
ATOM 1944 C CA . LYS A 1 259 ? 39.202 -12.515 -55.242 1.00 76.99 586 LYS A CA 1
ATOM 1945 C C . LYS A 1 259 ? 39.122 -12.209 -53.726 1.00 72.53 586 LYS A C 1
ATOM 1946 O O . LYS A 1 259 ? 40.083 -12.422 -52.983 1.00 69.68 586 LYS A O 1
ATOM 1952 N N . GLY A 1 260 ? 37.961 -11.743 -53.270 1.00 68.59 587 GLY A N 1
ATOM 1953 C CA . GLY A 1 260 ? 37.680 -11.655 -51.837 1.00 72.86 587 GLY A CA 1
ATOM 1954 C C . GLY A 1 260 ? 37.435 -13.066 -51.349 1.00 77.31 587 GLY A C 1
ATOM 1955 O O . GLY A 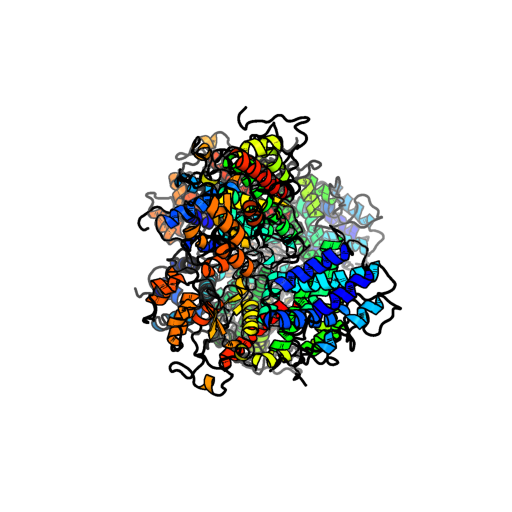1 260 ? 36.521 -13.739 -51.833 1.00 93.99 587 GLY A O 1
ATOM 1956 N N . GLY A 1 261 ? 38.259 -13.525 -50.410 1.00 74.82 588 GLY A N 1
ATOM 1957 C CA . GLY A 1 261 ? 38.249 -14.927 -49.986 1.00 87.64 588 GLY A CA 1
ATOM 1958 C C . GLY A 1 261 ? 37.439 -15.181 -48.732 1.00 80.17 588 GLY A C 1
ATOM 1959 O O . GLY A 1 261 ? 37.928 -15.819 -47.796 1.00 94.66 588 GLY A O 1
ATOM 1960 N N . VAL A 1 262 ? 36.194 -14.703 -48.725 1.00 54.33 589 VAL A N 1
ATOM 1961 C CA . VAL A 1 262 ? 35.387 -14.662 -47.512 1.00 65.01 589 VAL A CA 1
ATOM 1962 C C . VAL A 1 262 ? 33.952 -15.077 -47.839 1.00 62.64 589 VAL A C 1
ATOM 1963 O O . VAL A 1 262 ? 33.086 -14.218 -48.039 1.00 67.41 589 VAL A O 1
ATOM 1967 N N . PRO A 1 263 ? 33.695 -16.399 -47.888 1.00 66.43 590 PRO A N 1
ATOM 1968 C CA . PRO A 1 263 ? 32.434 -16.966 -48.376 1.00 64.75 590 PRO A CA 1
ATOM 1969 C C . PRO A 1 263 ? 31.338 -17.128 -47.320 1.00 69.44 590 PRO A C 1
ATOM 1970 O O . PRO A 1 263 ? 30.155 -17.201 -47.673 1.00 66.71 590 PRO A O 1
ATOM 1974 N N . ASN A 1 264 ? 31.729 -17.190 -46.048 1.00 69.79 591 ASN A N 1
ATOM 1975 C CA . ASN A 1 264 ? 30.776 -17.320 -44.947 1.00 73.91 591 ASN A CA 1
ATOM 1976 C C . ASN A 1 264 ? 31.233 -16.597 -43.673 1.00 71.04 591 ASN A C 1
ATOM 1977 O O . ASN A 1 264 ? 32.385 -16.153 -43.580 1.00 67.00 591 ASN A O 1
ATOM 1982 N N . LEU A 1 265 ? 30.332 -16.506 -42.695 1.00 69.30 592 LEU A N 1
ATOM 1983 C CA . LEU A 1 265 ? 30.611 -15.830 -41.424 1.00 61.90 592 LEU A CA 1
ATOM 1984 C C . LEU A 1 265 ? 31.767 -16.467 -40.661 1.00 68.58 592 LEU A C 1
ATOM 1985 O O . LEU A 1 265 ? 32.667 -15.772 -40.192 1.00 72.99 592 LEU A O 1
ATOM 1990 N N . ALA A 1 266 ? 31.754 -17.787 -40.556 1.00 62.77 593 ALA A N 1
ATOM 1991 C CA . ALA A 1 266 ? 32.810 -18.500 -39.851 1.00 67.20 593 ALA A CA 1
ATOM 1992 C C . ALA A 1 266 ? 34.216 -18.228 -40.368 1.00 67.62 593 ALA A C 1
ATOM 1993 O O . ALA A 1 266 ? 35.164 -18.244 -39.591 1.00 70.08 593 ALA A O 1
ATOM 1995 N N . SER A 1 267 ? 34.353 -17.987 -41.668 1.00 63.20 594 SER A N 1
ATOM 1996 C CA . SER A 1 267 ? 35.663 -17.732 -42.267 1.00 75.51 594 SER A CA 1
ATOM 1997 C C . SER A 1 267 ? 36.094 -16.302 -42.001 1.00 70.43 594 SER A C 1
ATOM 1998 O O . SER A 1 267 ? 37.282 -16.033 -41.829 1.00 69.01 594 SER A O 1
ATOM 2001 N N . PHE A 1 268 ? 35.124 -15.390 -41.981 1.00 69.34 595 PHE A N 1
ATOM 2002 C CA . PHE A 1 268 ? 35.377 -13.996 -41.622 1.00 72.27 595 PHE A CA 1
ATOM 2003 C C . PHE A 1 268 ? 35.898 -13.896 -40.191 1.00 69.97 595 PHE A C 1
ATOM 2004 O O . PHE A 1 268 ? 36.931 -13.254 -39.930 1.00 64.13 595 PHE A O 1
ATOM 2012 N N . LEU A 1 269 ? 35.160 -14.534 -39.280 1.00 68.49 596 LEU A N 1
ATOM 2013 C CA . LEU A 1 269 ? 35.506 -14.585 -37.871 1.00 58.95 596 LEU A CA 1
ATOM 2014 C C . LEU A 1 269 ? 36.866 -15.231 -37.693 1.00 56.82 596 LEU A C 1
ATOM 2015 O O . LEU A 1 269 ? 37.684 -14.732 -36.941 1.00 59.27 596 LEU A O 1
ATOM 2020 N N . ALA A 1 270 ? 37.131 -16.310 -38.417 1.00 53.96 597 ALA A N 1
ATOM 2021 C CA . ALA A 1 270 ? 38.424 -16.973 -38.306 1.00 57.41 597 ALA A CA 1
ATOM 2022 C C . ALA A 1 270 ? 39.577 -16.121 -38.824 1.00 61.00 597 ALA A C 1
ATOM 2023 O O . ALA A 1 270 ? 40.629 -16.077 -38.197 1.00 62.93 597 ALA A O 1
ATOM 2025 N N . ASP A 1 271 ? 39.370 -15.434 -39.948 1.00 65.03 598 ASP A N 1
ATOM 2026 C CA . ASP A 1 271 ? 40.409 -14.583 -40.560 1.00 72.86 598 ASP A CA 1
ATOM 2027 C C . ASP A 1 271 ? 40.752 -13.360 -39.702 1.00 66.39 598 ASP A C 1
ATOM 2028 O O . ASP A 1 271 ? 41.928 -13.080 -39.450 1.00 61.90 598 ASP A O 1
ATOM 2033 N N . ALA A 1 272 ? 39.716 -12.653 -39.254 1.00 61.13 599 ALA A N 1
ATOM 2034 C CA . ALA A 1 272 ? 39.864 -11.453 -38.427 1.00 62.87 599 ALA A CA 1
ATOM 2035 C C . ALA A 1 272 ? 40.427 -11.733 -37.022 1.00 63.88 599 ALA A C 1
ATOM 2036 O O . ALA A 1 272 ? 41.310 -11.016 -36.543 1.00 63.99 599 ALA A O 1
ATOM 2038 N N . SER A 1 273 ? 39.915 -12.785 -36.384 1.00 64.99 600 SER A N 1
ATOM 2039 C CA . SER A 1 273 ? 40.370 -13.238 -35.070 1.00 54.42 600 SER A CA 1
ATOM 2040 C C . SER A 1 273 ? 41.856 -13.422 -35.011 1.00 52.35 600 SER A C 1
ATOM 2041 O O . SER A 1 273 ? 42.451 -13.275 -33.957 1.00 63.84 600 SER A O 1
ATOM 2044 N N . ALA A 1 274 ? 42.450 -13.767 -36.144 1.00 58.60 601 ALA A N 1
ATOM 2045 C CA . ALA A 1 274 ? 43.810 -14.288 -36.157 1.00 57.53 601 ALA A CA 1
ATOM 2046 C C . ALA A 1 274 ? 44.865 -13.217 -36.376 1.00 59.98 601 ALA A C 1
ATOM 2047 O O . ALA A 1 274 ? 46.040 -13.426 -36.068 1.00 68.43 601 ALA A O 1
ATOM 2049 N N . LEU A 1 275 ? 44.444 -12.074 -36.909 1.00 58.12 602 LEU A N 1
ATOM 2050 C CA . LEU A 1 275 ? 45.378 -11.023 -37.286 1.00 60.11 602 LEU A CA 1
ATOM 2051 C C . LEU A 1 275 ? 45.576 -9.983 -36.189 1.00 58.36 602 LEU A C 1
ATOM 2052 O O . LEU A 1 275 ? 44.635 -9.672 -35.444 1.00 62.21 602 LEU A O 1
ATOM 2057 N N . PRO A 1 276 ? 46.802 -9.437 -36.091 1.00 56.90 603 PRO A N 1
ATOM 2058 C CA . PRO A 1 276 ? 47.105 -8.365 -35.155 1.00 56.29 603 PRO A CA 1
ATOM 2059 C C . PRO A 1 276 ? 46.602 -7.041 -35.722 1.00 56.24 603 PRO A C 1
ATOM 2060 O O . PRO A 1 276 ? 47.393 -6.213 -36.174 1.00 63.83 603 PRO A O 1
ATOM 2064 N N . LEU A 1 277 ? 45.287 -6.860 -35.697 1.00 48.56 604 LEU A N 1
ATOM 2065 C CA . LEU A 1 277 ? 44.650 -5.723 -36.344 1.00 49.89 604 LEU A CA 1
ATOM 2066 C C . LEU A 1 277 ? 45.191 -4.381 -35.888 1.00 58.61 604 LEU A C 1
ATOM 2067 O O . LEU A 1 277 ? 45.455 -3.510 -36.717 1.00 58.22 604 LEU A O 1
ATOM 2072 N N . TYR A 1 278 ? 45.384 -4.222 -34.582 1.00 59.69 605 TYR A N 1
ATOM 2073 C CA . TYR A 1 278 ? 45.952 -2.986 -34.054 1.00 61.26 605 TYR A CA 1
ATOM 2074 C C . TYR A 1 278 ? 47.306 -2.637 -34.674 1.00 58.10 605 TYR A C 1
ATOM 2075 O O . TYR A 1 278 ? 47.581 -1.475 -34.936 1.00 63.11 605 TYR A O 1
ATOM 2084 N N . LYS A 1 279 ? 48.164 -3.627 -34.881 1.00 53.01 606 LYS A N 1
ATOM 2085 C CA . LYS A 1 279 ? 49.439 -3.356 -35.536 1.00 56.82 606 LYS A CA 1
ATOM 2086 C C . LYS A 1 279 ? 49.307 -3.064 -37.027 1.00 56.51 606 LYS A C 1
ATOM 2087 O O . LYS A 1 279 ? 50.054 -2.258 -37.569 1.00 60.99 606 LYS A O 1
ATOM 2093 N N . ILE A 1 280 ? 48.361 -3.722 -37.685 1.00 58.79 607 ILE A N 1
ATOM 2094 C CA . ILE A 1 280 ? 48.175 -3.560 -39.119 1.00 59.55 607 ILE A CA 1
ATOM 2095 C C . ILE A 1 280 ? 47.612 -2.178 -39.433 1.00 59.38 607 ILE A C 1
ATOM 2096 O O . ILE A 1 280 ? 48.118 -1.491 -40.320 1.00 66.85 607 ILE A O 1
ATOM 2101 N N . SER A 1 281 ? 46.571 -1.780 -38.700 1.00 55.49 608 SER A N 1
ATOM 2102 C CA . SER A 1 281 ? 45.901 -0.505 -38.920 1.00 54.81 608 SER A CA 1
ATOM 2103 C C . SER A 1 281 ? 45.110 -0.049 -37.691 1.00 57.50 608 SER A C 1
ATOM 2104 O O . SER A 1 281 ? 43.946 -0.439 -37.523 1.00 55.60 608 SER A O 1
ATOM 2107 N N . PRO A 1 282 ? 45.735 0.787 -36.833 1.00 56.77 609 PRO A N 1
ATOM 2108 C CA . PRO A 1 282 ? 45.025 1.340 -35.673 1.00 50.26 609 PRO A CA 1
ATOM 2109 C C . PRO A 1 282 ? 43.702 2.029 -36.045 1.00 53.36 609 PRO A C 1
ATOM 2110 O O . PRO A 1 282 ? 42.725 1.887 -35.304 1.00 51.36 609 PRO A O 1
ATOM 2114 N N . PRO A 1 283 ? 43.653 2.763 -37.184 1.00 55.72 610 PRO A N 1
ATOM 2115 C CA . PRO A 1 283 ? 42.355 3.318 -37.602 1.00 54.06 610 PRO A CA 1
ATOM 2116 C C . PRO A 1 283 ? 41.288 2.243 -37.815 1.00 53.71 610 PRO A C 1
ATOM 2117 O O . PRO A 1 283 ? 40.134 2.417 -37.398 1.00 53.48 610 PRO A O 1
ATOM 2121 N N . LEU A 1 284 ? 41.678 1.138 -38.450 1.00 52.78 611 LEU A N 1
ATOM 2122 C CA . LEU A 1 284 ? 40.752 0.035 -38.698 1.00 53.89 611 LEU A CA 1
ATOM 2123 C C . LEU A 1 284 ? 40.302 -0.613 -37.387 1.00 50.85 611 LEU A C 1
ATOM 2124 O O . LEU A 1 284 ? 39.113 -0.880 -37.200 1.00 49.98 611 LEU A O 1
ATOM 2129 N N . ALA A 1 285 ? 41.244 -0.833 -36.473 1.00 50.80 612 ALA A N 1
ATOM 2130 C CA . ALA A 1 285 ? 40.906 -1.366 -35.157 1.00 49.25 612 ALA A CA 1
ATOM 2131 C C . ALA A 1 285 ? 39.868 -0.481 -34.479 1.00 53.30 612 ALA A C 1
ATOM 2132 O O . ALA A 1 285 ? 38.869 -0.978 -33.968 1.00 56.27 612 ALA A O 1
ATOM 2134 N N . ARG A 1 286 ? 40.093 0.832 -34.511 1.00 53.97 613 ARG A N 1
ATOM 2135 C CA . ARG A 1 286 ? 39.201 1.797 -33.872 1.00 50.54 613 ARG A CA 1
ATOM 2136 C C . ARG A 1 286 ? 37.794 1.767 -34.473 1.00 52.44 613 ARG A C 1
ATOM 2137 O O . ARG A 1 286 ? 36.806 1.693 -33.737 1.00 51.79 613 ARG A O 1
ATOM 2145 N N . PHE A 1 287 ? 37.714 1.805 -35.804 1.00 52.79 614 PHE A N 1
ATOM 2146 C CA . PHE A 1 287 ? 36.439 1.696 -36.515 1.00 52.93 614 PHE A CA 1
ATOM 2147 C C . PHE A 1 287 ? 35.685 0.407 -36.149 1.00 51.88 614 PHE A C 1
ATOM 2148 O O . PHE A 1 287 ? 34.463 0.426 -35.949 1.00 47.47 614 PHE A O 1
ATOM 2156 N N . LEU A 1 288 ? 36.416 -0.704 -36.049 1.00 54.33 615 LEU A N 1
ATOM 2157 C CA . LEU A 1 288 ? 35.823 -1.978 -35.625 1.00 57.56 615 LEU A CA 1
ATOM 2158 C C . LEU A 1 288 ? 35.307 -1.941 -34.185 1.00 53.26 615 LEU A C 1
ATOM 2159 O O . LEU A 1 288 ? 34.159 -2.328 -33.916 1.00 53.30 615 LEU A O 1
ATOM 2164 N N . LEU A 1 289 ? 36.153 -1.467 -33.268 1.00 50.28 616 LEU A N 1
ATOM 2165 C CA . LEU A 1 289 ? 35.757 -1.329 -31.866 1.00 48.76 616 LEU A CA 1
ATOM 2166 C C . LEU A 1 289 ? 34.504 -0.468 -31.682 1.00 52.69 616 LEU A C 1
ATOM 2167 O O . LEU A 1 289 ? 33.611 -0.849 -30.926 1.00 55.57 616 LEU A O 1
ATOM 2172 N N . LEU A 1 290 ? 34.429 0.668 -32.382 1.00 47.20 617 LEU A N 1
ATOM 2173 C CA . LEU A 1 290 ? 33.266 1.545 -32.303 1.00 43.26 617 LEU A CA 1
ATOM 2174 C C . LEU A 1 290 ? 32.013 0.832 -32.799 1.00 49.72 617 LEU A C 1
ATOM 2175 O O . LEU A 1 290 ? 30.960 0.926 -32.168 1.00 51.67 617 LEU A O 1
ATOM 2180 N N . ALA A 1 291 ? 32.139 0.105 -33.910 1.00 51.71 618 ALA A N 1
ATOM 2181 C CA . ALA A 1 291 ? 31.033 -0.676 -34.462 1.00 53.62 618 ALA A CA 1
ATOM 2182 C C . ALA A 1 291 ? 30.544 -1.692 -33.445 1.00 57.27 618 ALA A C 1
ATOM 2183 O O . ALA A 1 291 ? 29.338 -1.826 -33.213 1.00 60.02 618 ALA A O 1
ATOM 2185 N N . ALA A 1 292 ? 31.503 -2.390 -32.838 1.00 57.92 619 ALA A N 1
ATOM 2186 C CA . ALA A 1 292 ? 31.241 -3.461 -31.880 1.00 56.87 619 ALA A CA 1
ATOM 2187 C C . ALA A 1 292 ? 30.566 -2.976 -30.599 1.00 60.18 619 ALA A C 1
ATOM 2188 O O . ALA A 1 292 ? 29.548 -3.540 -30.177 1.00 62.14 619 ALA A O 1
ATOM 2190 N N . TYR A 1 293 ? 31.129 -1.929 -29.997 1.00 60.10 620 TYR A N 1
ATOM 2191 C CA . TYR A 1 293 ? 30.685 -1.446 -28.688 1.00 56.33 620 TYR A CA 1
ATOM 2192 C C . TYR A 1 293 ? 29.388 -0.640 -28.722 1.00 58.13 620 TYR A C 1
ATOM 2193 O O . TYR A 1 293 ? 28.737 -0.468 -27.695 1.00 60.37 620 TYR A O 1
ATOM 2202 N N . HIS A 1 294 ? 29.006 -0.173 -29.906 1.00 59.97 621 HIS A N 1
ATOM 2203 C CA . HIS A 1 294 ? 27.820 0.663 -30.068 1.00 57.63 621 HIS A CA 1
ATOM 2204 C C . HIS A 1 294 ? 26.566 -0.029 -29.609 1.00 62.34 621 HIS A C 1
ATOM 2205 O O . HIS A 1 294 ? 26.191 -1.083 -30.136 1.00 72.78 621 HIS A O 1
ATOM 2212 N N . ASP A 1 295 ? 25.914 0.578 -28.619 1.00 59.15 622 ASP A N 1
ATOM 2213 C CA . ASP A 1 295 ? 24.683 0.068 -28.010 1.00 61.34 622 ASP A CA 1
ATOM 2214 C C . ASP A 1 295 ? 24.819 -1.344 -27.435 1.00 66.61 622 ASP A C 1
ATOM 2215 O O . ASP A 1 295 ? 23.921 -2.177 -27.589 1.00 72.56 622 ASP A O 1
ATOM 2220 N N . THR A 1 296 ? 25.940 -1.597 -26.765 1.00 59.21 623 THR A N 1
ATOM 2221 C CA . THR A 1 296 ? 26.137 -2.849 -26.042 1.00 66.17 623 THR A CA 1
ATOM 2222 C C . THR A 1 296 ? 25.819 -2.715 -24.542 1.00 72.74 623 THR A C 1
ATOM 2223 O O . THR A 1 296 ? 25.660 -1.608 -24.024 1.00 79.10 623 THR A O 1
ATOM 2227 N N . ILE A 1 297 ? 25.695 -3.860 -23.872 1.00 71.91 624 ILE A N 1
ATOM 2228 C CA . ILE A 1 297 ? 25.419 -3.950 -22.437 1.00 64.44 624 ILE A CA 1
ATOM 2229 C C . ILE A 1 297 ? 26.175 -5.192 -21.941 1.00 71.12 624 ILE A C 1
ATOM 2230 O O . ILE A 1 297 ? 26.314 -6.166 -22.690 1.00 73.17 624 ILE A O 1
ATOM 2235 N N . GLU A 1 298 ? 26.703 -5.147 -20.718 1.00 73.26 625 GLU A N 1
ATOM 2236 C CA . GLU A 1 298 ? 27.483 -6.273 -20.175 1.00 80.04 625 GLU A CA 1
ATOM 2237 C C . GLU A 1 298 ? 26.674 -7.571 -20.199 1.00 73.52 625 GLU A C 1
ATOM 2238 O O . GLU A 1 298 ? 25.470 -7.564 -19.931 1.00 69.08 625 GLU A O 1
ATOM 2244 N N . ASP A 1 299 ? 27.335 -8.674 -20.543 1.00 73.36 626 ASP A N 1
ATOM 2245 C CA . ASP A 1 299 ? 26.666 -9.969 -20.676 1.00 80.44 626 ASP A CA 1
ATOM 2246 C C . ASP A 1 299 ? 26.371 -10.562 -19.302 1.00 79.49 626 ASP A C 1
ATOM 2247 O O . ASP A 1 299 ? 27.304 -10.768 -18.518 1.00 82.32 626 ASP A O 1
ATOM 2252 N N . PRO A 1 300 ? 25.073 -10.839 -19.006 1.00 81.86 627 PRO A N 1
ATOM 2253 C CA . PRO A 1 300 ? 24.708 -11.394 -17.695 1.00 85.77 627 PRO A CA 1
ATOM 2254 C C . PRO A 1 300 ? 25.241 -12.809 -17.431 1.00 89.47 627 PRO A C 1
ATOM 2255 O O . PRO A 1 300 ? 25.412 -13.188 -16.269 1.00 98.90 627 PRO A O 1
ATOM 2259 N N . ASP A 1 301 ? 25.507 -13.567 -18.496 1.00 86.08 628 ASP A N 1
ATOM 2260 C CA . ASP A 1 301 ? 25.912 -14.974 -18.387 1.00 79.38 628 ASP A CA 1
ATOM 2261 C C . ASP A 1 301 ? 27.411 -15.194 -18.591 1.00 83.02 628 ASP A C 1
ATOM 2262 O O . ASP A 1 301 ? 28.019 -16.025 -17.923 1.00 88.99 628 ASP A O 1
ATOM 2267 N N . ASN A 1 302 ? 28.013 -14.460 -19.512 1.00 79.75 629 ASN A N 1
ATOM 2268 C CA . ASN A 1 302 ? 29.447 -14.549 -19.649 1.00 80.73 629 ASN A CA 1
ATOM 2269 C C . ASN A 1 302 ? 30.068 -13.289 -19.098 1.00 88.43 629 ASN A C 1
ATOM 2270 O O . ASN A 1 302 ? 29.811 -12.199 -19.587 1.00 90.01 629 ASN A O 1
ATOM 2275 N N . PRO A 1 303 ? 30.832 -13.446 -18.018 1.00 91.16 630 PRO A N 1
ATOM 2276 C CA . PRO A 1 303 ? 31.425 -12.403 -17.204 1.00 88.98 630 PRO A CA 1
ATOM 2277 C C . PRO A 1 303 ? 32.267 -11.377 -17.947 1.00 88.90 630 PRO A C 1
ATOM 2278 O O . PRO A 1 303 ? 32.193 -10.220 -17.650 1.00 97.22 630 PRO A O 1
ATOM 2282 N N . GLY A 1 304 ? 33.082 -11.766 -18.896 1.00 76.03 631 GLY A N 1
ATOM 2283 C CA . GLY A 1 304 ? 33.928 -10.735 -19.491 1.00 78.34 631 GLY A CA 1
ATOM 2284 C C . GLY A 1 304 ? 33.381 -10.121 -20.763 1.00 69.74 631 GLY A C 1
ATOM 2285 O O . GLY A 1 304 ? 34.046 -9.327 -21.398 1.00 64.46 631 GLY A O 1
ATOM 2286 N N . LEU A 1 305 ? 32.163 -10.474 -21.143 1.00 70.39 632 LEU A N 1
ATOM 2287 C CA . LEU A 1 305 ? 31.732 -10.177 -22.496 1.00 65.35 632 LEU A CA 1
ATOM 2288 C C . LEU A 1 305 ? 30.511 -9.275 -22.509 1.00 63.34 632 LEU A C 1
ATOM 2289 O O . LEU A 1 305 ? 30.016 -8.880 -21.456 1.00 63.03 632 LEU A O 1
ATOM 2294 N N . ILE A 1 306 ? 30.030 -8.962 -23.708 1.00 63.13 633 ILE A N 1
ATOM 2295 C CA . ILE A 1 306 ? 28.969 -7.976 -23.898 1.00 59.15 633 ILE A CA 1
ATOM 2296 C C . ILE A 1 306 ? 27.932 -8.480 -24.892 1.00 60.35 633 ILE A C 1
ATOM 2297 O O . ILE A 1 306 ? 28.201 -9.402 -25.657 1.00 68.40 633 ILE A O 1
ATOM 2302 N N . VAL A 1 307 ? 26.746 -7.884 -24.875 1.00 54.25 634 VAL A N 1
ATOM 2303 C CA . VAL A 1 307 ? 25.690 -8.251 -25.820 1.00 59.41 634 VAL A CA 1
ATOM 2304 C C . VAL A 1 307 ? 24.946 -6.995 -26.236 1.00 63.42 634 VAL A C 1
ATOM 2305 O O . VAL A 1 307 ? 24.983 -5.993 -25.530 1.00 67.56 634 VAL A O 1
ATOM 2309 N N . GLN A 1 308 ? 24.264 -7.049 -27.374 1.00 62.99 635 GLN A N 1
ATOM 2310 C CA . GLN A 1 308 ? 23.498 -5.909 -27.834 1.00 62.29 635 GLN A CA 1
ATOM 2311 C C . GLN A 1 308 ? 22.512 -5.499 -26.753 1.00 67.75 635 GLN A C 1
ATOM 2312 O O . GLN A 1 308 ? 22.003 -6.355 -26.029 1.00 66.96 635 GLN A O 1
ATOM 2318 N N . GLY A 1 309 ? 22.277 -4.190 -26.635 1.00 66.04 636 GLY A N 1
ATOM 2319 C CA . GLY A 1 309 ? 21.283 -3.630 -25.710 1.00 53.24 636 GLY A CA 1
ATOM 2320 C C . GLY A 1 309 ? 20.268 -2.695 -26.359 1.00 67.18 636 GLY A C 1
ATOM 2321 O O . GLY A 1 309 ? 20.194 -2.607 -27.586 1.00 75.01 636 GLY A O 1
ATOM 2322 N N . LYS A 1 310 ? 19.483 -2.007 -25.527 1.00 66.01 637 LYS A N 1
ATOM 2323 C CA . LYS A 1 310 ? 18.513 -0.997 -25.973 1.00 71.62 637 LYS A CA 1
ATOM 2324 C C . LYS A 1 310 ? 19.151 -0.021 -26.940 1.00 71.86 637 LYS A C 1
ATOM 2325 O O . LYS A 1 310 ? 20.299 0.403 -26.742 1.00 78.15 637 LYS A O 1
ATOM 2331 N N . ALA A 1 311 ? 18.396 0.353 -27.968 1.00 67.74 638 ALA A N 1
ATOM 2332 C CA . ALA A 1 311 ? 18.817 1.406 -28.888 1.00 70.20 638 ALA A CA 1
ATOM 2333 C C . ALA A 1 311 ? 19.125 2.695 -28.126 1.00 67.52 638 ALA A C 1
ATOM 2334 O O . ALA A 1 311 ? 18.311 3.151 -27.313 1.00 64.69 638 ALA A O 1
ATOM 2336 N N . GLY A 1 312 ? 20.313 3.251 -28.369 1.00 68.31 639 GLY A N 1
ATOM 2337 C CA . GLY A 1 312 ? 20.703 4.554 -27.826 1.00 66.79 639 GLY A CA 1
ATOM 2338 C C . GLY A 1 312 ? 21.223 4.578 -26.398 1.00 68.33 639 GLY A C 1
ATOM 2339 O O . GLY A 1 312 ? 21.486 5.655 -25.856 1.00 67.03 639 GLY A O 1
ATOM 2340 N N . VAL A 1 313 ? 21.380 3.397 -25.798 1.00 71.38 640 VAL A N 1
ATOM 2341 C CA . VAL A 1 313 ? 21.812 3.263 -24.405 1.00 71.38 640 VAL A CA 1
ATOM 2342 C C . VAL A 1 313 ? 23.295 3.582 -24.222 1.00 64.41 640 VAL A C 1
ATOM 2343 O O . VAL A 1 313 ? 23.688 4.186 -23.224 1.00 81.36 640 VAL A O 1
ATOM 2347 N N . ALA A 1 314 ? 24.116 3.165 -25.180 1.00 57.69 641 ALA A N 1
ATOM 2348 C CA . ALA A 1 314 ? 25.543 3.454 -25.139 1.00 60.79 641 ALA A CA 1
ATOM 2349 C C . ALA A 1 314 ? 26.103 3.609 -26.551 1.00 65.60 641 ALA A C 1
ATOM 2350 O O . ALA A 1 314 ? 26.912 2.806 -27.005 1.00 62.18 641 ALA A O 1
ATOM 2352 N N . SER A 1 315 ? 25.681 4.651 -27.253 1.00 71.07 642 SER A N 1
ATOM 2353 C CA . SER A 1 315 ? 26.067 4.789 -28.652 1.00 64.29 642 SER A CA 1
ATOM 2354 C C . SER A 1 315 ? 27.450 5.380 -28.836 1.00 62.57 642 SER A C 1
ATOM 2355 O O . SER A 1 315 ? 27.775 6.414 -28.252 1.00 75.02 642 SER A O 1
ATOM 2358 N N . CYS A 1 316 ? 28.268 4.726 -29.650 1.00 57.85 643 CYS A N 1
ATOM 2359 C CA . CYS A 1 316 ? 29.553 5.298 -30.011 1.00 45.18 643 CYS A CA 1
ATOM 2360 C C . CYS A 1 316 ? 29.875 5.222 -31.499 1.00 55.11 643 CYS A C 1
ATOM 2361 O O . CYS A 1 316 ? 30.896 5.761 -31.922 1.00 55.63 643 CYS A O 1
ATOM 2364 N N . PHE A 1 317 ? 29.047 4.548 -32.295 1.00 55.70 644 PHE A N 1
ATOM 2365 C CA . PHE A 1 317 ? 29.371 4.391 -33.710 1.00 55.50 644 PHE A CA 1
ATOM 2366 C C . PHE A 1 317 ? 28.886 5.589 -34.491 1.00 53.44 644 PHE A C 1
ATOM 2367 O O . PHE A 1 317 ? 27.866 5.525 -35.175 1.00 54.62 644 PHE A O 1
ATOM 2375 N N . THR A 1 318 ? 29.625 6.685 -34.373 1.00 53.79 645 THR A N 1
ATOM 2376 C CA . THR A 1 318 ? 29.206 7.983 -34.898 1.00 50.86 645 THR A CA 1
ATOM 2377 C C . THR A 1 318 ? 30.415 8.833 -35.230 1.00 51.86 645 THR A C 1
ATOM 2378 O O . THR A 1 318 ? 31.515 8.596 -34.726 1.00 54.96 645 THR A O 1
ATOM 2382 N N . ALA A 1 319 ? 30.192 9.862 -36.039 1.00 48.92 646 ALA A N 1
ATOM 2383 C CA . ALA A 1 319 ? 31.210 10.862 -36.312 1.00 52.68 646 ALA A CA 1
ATOM 2384 C C . ALA A 1 319 ? 31.850 11.389 -35.023 1.00 52.04 646 ALA A C 1
ATOM 2385 O O . ALA A 1 319 ? 33.079 11.434 -34.919 1.00 52.60 646 ALA A O 1
ATOM 2387 N N . ASP A 1 320 ? 31.017 11.767 -34.048 1.00 52.87 647 ASP A N 1
ATOM 2388 C CA . ASP A 1 320 ? 31.487 12.209 -32.723 1.00 57.17 647 ASP A CA 1
ATOM 2389 C C . ASP A 1 320 ? 32.396 11.185 -32.027 1.00 56.67 647 ASP A C 1
ATOM 2390 O O . ASP A 1 320 ? 33.499 11.525 -31.570 1.00 55.61 647 ASP A O 1
ATOM 2395 N N . GLY A 1 321 ? 31.921 9.939 -31.959 1.00 47.56 648 GLY A N 1
ATOM 2396 C CA . GLY A 1 321 ? 32.701 8.819 -31.449 1.00 43.92 648 GLY A CA 1
ATOM 2397 C C . GLY A 1 321 ? 34.035 8.645 -32.156 1.00 52.97 648 GLY A C 1
ATOM 2398 O O . GLY A 1 321 ? 35.062 8.433 -31.501 1.00 53.36 648 GLY A O 1
ATOM 2399 N N . TRP A 1 322 ? 34.032 8.736 -33.489 1.00 54.89 649 TRP A N 1
ATOM 2400 C CA . TRP A 1 322 ? 35.279 8.618 -34.246 1.00 53.29 649 TRP A CA 1
ATOM 2401 C C . TRP A 1 322 ? 36.260 9.670 -33.827 1.00 53.80 649 TRP A C 1
ATOM 2402 O O . TRP A 1 322 ? 37.439 9.371 -33.614 1.00 55.45 649 TRP A O 1
ATOM 2413 N N . GLU A 1 323 ? 35.774 10.908 -33.712 1.00 54.41 650 GLU A N 1
ATOM 2414 C CA . GLU A 1 323 ? 36.609 12.065 -33.401 1.00 57.55 650 GLU A CA 1
ATOM 2415 C C . GLU A 1 323 ? 37.047 12.088 -31.940 1.00 54.61 650 GLU A C 1
ATOM 2416 O O . GLU A 1 323 ? 38.062 12.699 -31.616 1.00 55.47 650 GLU A O 1
ATOM 2422 N N . ASP A 1 324 ? 36.293 11.402 -31.080 1.00 52.20 651 ASP A N 1
ATOM 2423 C CA . ASP A 1 324 ? 36.504 11.423 -29.629 1.00 52.17 651 ASP A CA 1
ATOM 2424 C C . ASP A 1 324 ? 37.699 10.606 -29.092 1.00 56.57 651 ASP A C 1
ATOM 2425 O O . ASP A 1 324 ? 37.522 9.621 -28.366 1.00 57.75 651 ASP A O 1
ATOM 2430 N N . ASP A 1 325 ? 38.910 11.048 -29.428 1.00 61.49 652 ASP A N 1
ATOM 2431 C CA . ASP A 1 325 ? 40.152 10.457 -28.924 1.00 62.84 652 ASP A CA 1
ATOM 2432 C C . ASP A 1 325 ? 40.282 10.620 -27.420 1.00 69.76 652 ASP A C 1
ATOM 2433 O O . ASP A 1 325 ? 40.992 9.865 -26.756 1.00 76.03 652 ASP A O 1
ATOM 2438 N N . THR A 1 326 ? 39.607 11.628 -26.891 1.00 61.70 653 THR A N 1
ATOM 2439 C CA . THR A 1 326 ? 39.763 12.003 -25.506 1.00 67.48 653 THR A CA 1
ATOM 2440 C C . THR A 1 326 ? 39.034 11.036 -24.573 1.00 62.42 653 THR A C 1
ATOM 2441 O O . THR A 1 326 ? 39.591 10.620 -23.558 1.00 71.27 653 THR A O 1
ATOM 2445 N N . HIS A 1 327 ? 37.812 10.652 -24.936 1.00 57.68 654 HIS A N 1
ATOM 2446 C CA . HIS A 1 327 ? 37.024 9.722 -24.122 1.00 58.76 654 HIS A CA 1
ATOM 2447 C C . HIS A 1 327 ? 37.146 8.278 -24.535 1.00 64.71 654 HIS A C 1
ATOM 2448 O O . HIS A 1 327 ? 36.933 7.380 -23.717 1.00 65.82 654 HIS A O 1
ATOM 2455 N N . LEU A 1 328 ? 37.479 8.041 -25.804 1.00 62.65 655 LEU A N 1
ATOM 2456 C CA . LEU A 1 328 ? 37.518 6.694 -26.363 1.00 52.30 655 LEU A CA 1
ATOM 2457 C C . LEU A 1 328 ? 38.836 6.422 -27.073 1.00 53.47 655 LEU A C 1
ATOM 2458 O O . LEU A 1 328 ? 38.904 6.447 -28.295 1.00 51.07 655 LEU A O 1
ATOM 2463 N N . THR A 1 329 ? 39.887 6.180 -26.299 1.00 55.73 656 THR A N 1
ATOM 2464 C CA . THR A 1 329 ? 41.194 5.828 -26.845 1.00 56.31 656 THR A CA 1
ATOM 2465 C C . THR A 1 329 ? 41.354 4.306 -26.829 1.00 61.82 656 THR A C 1
ATOM 2466 O O . THR A 1 329 ? 40.869 3.633 -25.917 1.00 61.63 656 THR A O 1
ATOM 2470 N N . ILE A 1 330 ? 42.026 3.769 -27.843 1.00 59.45 657 ILE A N 1
ATOM 2471 C CA . ILE A 1 330 ? 42.324 2.349 -27.885 1.00 59.51 657 ILE A CA 1
ATOM 2472 C C . ILE A 1 330 ? 43.357 2.005 -26.826 1.00 58.05 657 ILE A C 1
ATOM 2473 O O . ILE A 1 330 ? 44.448 2.573 -26.794 1.00 60.68 657 ILE A O 1
ATOM 2478 N N . GLU A 1 331 ? 42.991 1.067 -25.965 1.00 60.14 658 GLU A N 1
ATOM 2479 C CA . GLU A 1 331 ? 43.843 0.629 -24.877 1.00 65.67 658 GLU A CA 1
ATOM 2480 C C . GLU A 1 331 ? 43.933 -0.902 -24.875 1.00 60.91 658 GLU A C 1
ATOM 2481 O O . GLU A 1 331 ? 42.927 -1.593 -25.083 1.00 58.66 658 GLU A O 1
ATOM 2487 N N . HIS A 1 332 ? 45.144 -1.416 -24.667 1.00 57.69 659 HIS A N 1
ATOM 2488 C CA . HIS A 1 332 ? 45.395 -2.858 -24.603 1.00 59.58 659 HIS A CA 1
ATOM 2489 C C . HIS A 1 332 ? 45.078 -3.403 -23.243 1.00 63.72 659 HIS A C 1
ATOM 2490 O O . HIS A 1 332 ? 45.504 -2.833 -22.237 1.00 66.35 659 HIS A O 1
ATOM 2497 N N . ILE A 1 333 ? 44.346 -4.517 -23.187 1.00 57.68 660 ILE A N 1
ATOM 2498 C CA . ILE A 1 333 ? 44.035 -5.143 -21.902 1.00 56.91 660 ILE A CA 1
ATOM 2499 C C . ILE A 1 333 ? 45.267 -5.848 -21.342 1.00 57.31 660 ILE A C 1
ATOM 2500 O O . ILE A 1 333 ? 45.782 -5.442 -20.316 1.00 59.45 660 ILE A O 1
ATOM 2505 N N . ALA A 1 334 ? 45.745 -6.898 -21.995 1.00 58.66 661 ALA A N 1
ATOM 2506 C CA . ALA A 1 334 ? 47.063 -7.401 -21.640 1.00 59.33 661 ALA A CA 1
ATOM 2507 C C . ALA A 1 334 ? 48.056 -6.396 -22.193 1.00 60.87 661 ALA A C 1
ATOM 2508 O O . ALA A 1 334 ? 48.035 -6.113 -23.385 1.00 61.01 661 ALA A O 1
ATOM 2510 N N . PRO A 1 335 ? 48.893 -5.808 -21.322 1.00 62.53 662 PRO A N 1
ATOM 2511 C CA . PRO A 1 335 ? 49.995 -4.944 -21.757 1.00 58.96 662 PRO A CA 1
ATOM 2512 C C . PRO A 1 335 ? 50.714 -5.409 -23.028 1.00 56.27 662 PRO A C 1
ATOM 2513 O O . PRO A 1 335 ? 50.846 -6.602 -23.263 1.00 61.82 662 PRO A O 1
ATOM 2517 N N . GLN A 1 336 ? 51.186 -4.461 -23.827 1.00 58.95 663 GLN A N 1
ATOM 2518 C CA . GLN A 1 336 ? 51.960 -4.779 -25.032 1.00 61.33 663 GLN A CA 1
ATOM 2519 C C . GLN A 1 336 ? 53.232 -5.579 -24.771 1.00 62.17 663 GLN A C 1
ATOM 2520 O O . GLN A 1 336 ? 53.720 -6.254 -25.665 1.00 72.20 663 GLN A O 1
ATOM 2526 N N . SER A 1 337 ? 53.780 -5.488 -23.564 1.00 60.98 664 SER A N 1
ATOM 2527 C CA . SER A 1 337 ? 55.019 -6.206 -23.245 1.00 63.74 664 SER A CA 1
ATOM 2528 C C . SER A 1 337 ? 54.872 -7.076 -22.008 1.00 69.61 664 SER A C 1
ATOM 2529 O O . SER A 1 337 ? 53.977 -6.854 -21.188 1.00 68.27 664 SER A O 1
ATOM 2532 N N . ALA A 1 338 ? 55.756 -8.064 -21.878 1.00 71.82 665 ALA A N 1
ATOM 2533 C CA . ALA A 1 338 ? 55.771 -8.928 -20.702 1.00 74.04 665 ALA A CA 1
ATOM 2534 C C . ALA A 1 338 ? 55.885 -8.072 -19.446 1.00 66.10 665 ALA A C 1
ATOM 2535 O O . ALA A 1 338 ? 56.855 -7.331 -19.282 1.00 70.71 665 ALA A O 1
ATOM 2537 N N . THR A 1 339 ? 54.864 -8.152 -18.597 1.00 65.33 666 THR A N 1
ATOM 2538 C CA . THR A 1 339 ? 54.814 -7.429 -17.327 1.00 73.83 666 THR A CA 1
ATOM 2539 C C . THR A 1 339 ? 54.226 -8.381 -16.303 1.00 74.51 666 THR A C 1
ATOM 2540 O O . THR A 1 339 ? 53.435 -9.259 -16.660 1.00 71.26 666 THR A O 1
ATOM 2544 N N . SER A 1 340 ? 54.599 -8.203 -15.037 1.00 73.40 667 SER A N 1
ATOM 2545 C CA . SER A 1 340 ? 54.093 -9.069 -13.979 1.00 69.02 667 SER A CA 1
ATOM 2546 C C . SER A 1 340 ? 52.601 -8.806 -13.757 1.00 64.86 667 SER A C 1
ATOM 2547 O O . SER A 1 340 ? 52.067 -7.790 -14.209 1.00 74.62 667 SER A O 1
ATOM 2550 N N . GLY A 1 341 ? 51.937 -9.734 -13.076 1.00 69.35 668 GLY A N 1
ATOM 2551 C CA . GLY A 1 341 ? 50.499 -9.647 -12.850 1.00 68.19 668 GLY A CA 1
ATOM 2552 C C . GLY A 1 341 ? 49.760 -10.220 -14.035 1.00 67.92 668 GLY A C 1
ATOM 2553 O O . GLY A 1 341 ? 48.530 -10.183 -14.091 1.00 71.56 668 GLY A O 1
ATOM 2554 N N . TRP A 1 342 ? 50.521 -10.775 -14.975 1.00 74.21 669 TRP A N 1
ATOM 2555 C CA . TRP A 1 342 ? 49.960 -11.232 -16.236 1.00 80.00 669 TRP A CA 1
ATOM 2556 C C . TRP A 1 342 ? 50.420 -12.592 -16.723 1.00 74.01 669 TRP A C 1
ATOM 2557 O O . TRP A 1 342 ? 51.598 -12.927 -16.637 1.00 65.97 669 TRP A O 1
ATOM 2568 N N . ASP A 1 343 ? 49.493 -13.395 -17.247 1.00 75.55 670 ASP A N 1
ATOM 2569 C CA . ASP A 1 343 ? 49.832 -14.747 -17.720 1.00 74.35 670 ASP A CA 1
ATOM 2570 C C . ASP A 1 343 ? 50.761 -14.753 -18.940 1.00 72.42 670 ASP A C 1
ATOM 2571 O O . ASP A 1 343 ? 50.508 -14.065 -19.933 1.00 74.12 670 ASP A O 1
ATOM 2576 N N . ALA A 1 344 ? 51.818 -15.559 -18.868 1.00 60.92 671 ALA A N 1
ATOM 2577 C CA . ALA A 1 344 ? 52.890 -15.530 -19.873 1.00 67.71 671 ALA A CA 1
ATOM 2578 C C . ALA A 1 344 ? 52.431 -16.023 -21.245 1.00 72.52 671 ALA A C 1
ATOM 2579 O O . ALA A 1 344 ? 53.071 -15.745 -22.264 1.00 67.46 671 ALA A O 1
ATOM 2581 N N . GLU A 1 345 ? 51.315 -16.749 -21.244 1.00 79.14 672 GLU A N 1
ATOM 2582 C CA . GLU A 1 345 ? 50.621 -17.200 -22.446 1.00 82.62 672 GLU A CA 1
ATOM 2583 C C . GLU A 1 345 ? 50.516 -16.102 -23.515 1.00 82.52 672 GLU A C 1
ATOM 2584 O O . GLU A 1 345 ? 50.757 -16.356 -24.704 1.00 81.85 672 GLU A O 1
ATOM 2590 N N . PHE A 1 346 ? 50.192 -14.886 -23.062 1.00 79.55 673 PHE A N 1
ATOM 2591 C CA . PHE A 1 346 ? 49.999 -13.704 -23.910 1.00 66.58 673 PHE A CA 1
ATOM 2592 C C . PHE A 1 346 ? 51.212 -13.285 -24.729 1.00 64.22 673 PHE A C 1
ATOM 2593 O O . PHE A 1 346 ? 51.085 -12.472 -25.644 1.00 76.92 673 PHE A O 1
ATOM 2601 N N . TYR A 1 347 ? 52.386 -13.806 -24.397 1.00 57.39 674 TYR A N 1
ATOM 2602 C CA . TYR A 1 347 ? 53.620 -13.340 -25.033 1.00 67.16 674 TYR A CA 1
ATOM 2603 C C . TYR A 1 347 ? 54.354 -14.454 -25.779 1.00 68.43 674 TYR A C 1
ATOM 2604 O O . TYR A 1 347 ? 55.491 -14.279 -26.233 1.00 61.35 674 TYR A O 1
ATOM 2613 N N . SER A 1 348 ? 53.677 -15.597 -25.906 1.00 80.45 675 SER A N 1
ATOM 2614 C CA . SER A 1 348 ? 54.109 -16.679 -26.790 1.00 77.68 675 SER A CA 1
ATOM 2615 C C . SER A 1 348 ? 54.262 -16.113 -28.190 1.00 71.55 675 SER A C 1
ATOM 2616 O O . SER A 1 348 ? 55.337 -16.175 -28.781 1.00 69.65 675 SER A O 1
ATOM 2619 N N . ASP A 1 349 ? 53.176 -15.535 -28.700 1.00 76.69 676 ASP A N 1
ATOM 2620 C CA . ASP A 1 349 ? 53.177 -14.890 -30.006 1.00 75.94 676 ASP A CA 1
ATOM 2621 C C . ASP A 1 349 ? 53.120 -13.372 -29.867 1.00 68.20 676 ASP A C 1
ATOM 2622 O O . ASP A 1 349 ? 52.154 -12.813 -29.330 1.00 65.71 676 ASP A O 1
ATOM 2627 N N . LYS A 1 350 ? 54.160 -12.717 -30.379 1.00 74.99 677 LYS A N 1
ATOM 2628 C CA . LYS A 1 350 ? 54.260 -11.254 -30.396 1.00 72.29 677 LYS A CA 1
ATOM 2629 C C . LYS A 1 350 ? 53.015 -10.545 -30.960 1.00 73.64 677 LYS A C 1
ATOM 2630 O O . LYS A 1 350 ? 52.835 -9.341 -30.750 1.00 76.10 677 LYS A O 1
ATOM 2632 N N . GLU A 1 351 ? 52.165 -11.292 -31.662 1.00 67.53 678 GLU A N 1
ATOM 2633 C CA . GLU A 1 351 ? 50.975 -10.723 -32.300 1.00 67.82 678 GLU A CA 1
ATOM 2634 C C . GLU A 1 351 ? 49.738 -10.785 -31.415 1.00 67.03 678 GLU A C 1
ATOM 2635 O O . GLU A 1 351 ? 48.769 -10.068 -31.657 1.00 70.07 678 GLU A O 1
ATOM 2641 N N . THR A 1 352 ? 49.777 -11.645 -30.401 1.00 59.60 679 THR A N 1
ATOM 2642 C CA . THR A 1 352 ? 48.620 -11.920 -29.540 1.00 64.11 679 THR A CA 1
ATOM 2643 C C . THR A 1 352 ? 47.971 -10.665 -28.958 1.00 66.64 679 THR A C 1
ATOM 2644 O O . THR A 1 352 ? 46.765 -10.434 -29.132 1.00 67.56 679 THR A O 1
ATOM 2648 N N . VAL A 1 353 ? 48.790 -9.865 -28.278 1.00 65.43 680 VAL A N 1
ATOM 2649 C CA . VAL A 1 353 ? 48.363 -8.619 -27.636 1.00 62.25 680 VAL A CA 1
ATOM 2650 C C . VAL A 1 353 ? 47.644 -7.618 -28.557 1.00 66.36 680 VAL A C 1
ATOM 2651 O O . VAL A 1 353 ? 46.914 -6.750 -28.073 1.00 70.08 680 VAL A O 1
ATOM 2655 N N . HIS A 1 354 ? 47.827 -7.765 -29.872 1.00 69.01 681 HIS A N 1
ATOM 2656 C CA . HIS A 1 354 ? 47.318 -6.810 -30.860 1.00 56.22 681 HIS A CA 1
ATOM 2657 C C . HIS A 1 354 ? 46.077 -7.205 -31.604 1.00 60.42 681 HIS A C 1
ATOM 2658 O O . HIS A 1 354 ? 45.678 -6.518 -32.558 1.00 60.84 681 HIS A O 1
ATOM 2665 N N . LYS A 1 355 ? 45.456 -8.303 -31.184 1.00 57.14 682 LYS A N 1
ATOM 2666 C CA . LYS A 1 355 ? 44.251 -8.792 -31.826 1.00 54.69 682 LYS A CA 1
ATOM 2667 C C . LYS A 1 355 ? 43.056 -8.129 -31.175 1.00 52.04 682 LYS A C 1
ATOM 2668 O O . LYS A 1 355 ? 43.134 -7.700 -30.030 1.00 55.44 682 LYS A O 1
ATOM 2674 N N . LEU A 1 356 ? 41.954 -8.034 -31.908 1.00 53.25 683 LEU A N 1
ATOM 2675 C CA . LEU A 1 356 ? 40.815 -7.226 -31.481 1.00 51.49 683 LEU A CA 1
ATOM 2676 C C . LEU A 1 356 ? 40.371 -7.487 -30.044 1.00 59.46 683 LEU A C 1
ATOM 2677 O O . LEU A 1 356 ? 40.120 -6.544 -29.290 1.00 59.80 683 LEU A O 1
ATOM 2682 N N . GLY A 1 357 ? 40.299 -8.766 -29.672 1.00 59.31 684 GLY A N 1
ATOM 2683 C CA . GLY A 1 357 ? 39.830 -9.193 -28.348 1.00 55.83 684 GLY A CA 1
ATOM 2684 C C . GLY A 1 357 ? 40.528 -8.580 -27.145 1.00 58.33 684 GLY A C 1
ATOM 2685 O O . GLY A 1 357 ? 39.951 -8.530 -26.059 1.00 64.21 684 GLY A O 1
ATOM 2686 N N . ASN A 1 358 ? 41.764 -8.116 -27.344 1.00 48.10 685 ASN A N 1
ATOM 2687 C CA . ASN A 1 358 ? 42.568 -7.504 -26.291 1.00 52.02 685 ASN A CA 1
ATOM 2688 C C . ASN A 1 358 ? 42.413 -5.986 -26.203 1.00 56.49 685 ASN A C 1
ATOM 2689 O O . ASN A 1 358 ? 43.073 -5.337 -25.396 1.00 57.03 685 ASN A O 1
ATOM 2694 N N . LEU A 1 359 ? 41.560 -5.418 -27.045 1.00 60.50 686 LEU A N 1
ATOM 2695 C CA . LEU A 1 359 ? 41.453 -3.970 -27.121 1.00 57.48 686 LEU A CA 1
ATOM 2696 C C . LEU A 1 359 ? 40.159 -3.463 -26.500 1.00 58.89 686 LEU A C 1
ATOM 2697 O O . LEU A 1 359 ? 39.081 -4.032 -26.715 1.00 57.24 686 LEU A O 1
ATOM 2702 N N . VAL A 1 360 ? 40.299 -2.409 -25.696 1.00 59.54 687 VAL A N 1
ATOM 2703 C CA . VAL A 1 360 ? 39.169 -1.647 -25.155 1.00 63.09 687 VAL A CA 1
ATOM 2704 C C . VAL A 1 360 ? 39.268 -0.177 -25.559 1.00 56.60 687 VAL A C 1
ATOM 2705 O O . VAL A 1 360 ? 40.357 0.313 -25.891 1.00 57.78 687 VAL A O 1
ATOM 2709 N N . LEU A 1 361 ? 38.126 0.509 -25.529 1.00 54.01 688 LEU A N 1
ATOM 2710 C CA . LEU A 1 361 ? 38.080 1.963 -25.641 1.00 57.59 688 LEU A CA 1
ATOM 2711 C C . LEU A 1 361 ? 37.952 2.558 -24.251 1.00 58.34 688 LEU A C 1
ATOM 2712 O O . LEU A 1 361 ? 36.979 2.289 -23.547 1.00 59.60 688 LEU A O 1
ATOM 2717 N N . ALA A 1 362 ? 38.938 3.368 -23.869 1.00 65.03 689 ALA A N 1
ATOM 2718 C CA . ALA A 1 362 ? 38.975 4.008 -22.555 1.00 64.31 689 ALA A CA 1
ATOM 2719 C C . ALA A 1 362 ? 39.456 5.455 -22.667 1.00 63.25 689 ALA A C 1
ATOM 2720 O O . ALA A 1 362 ? 40.120 5.811 -23.643 1.00 59.39 689 ALA A O 1
ATOM 2722 N N . PRO A 1 363 ? 39.121 6.296 -21.668 1.00 67.94 690 PRO A N 1
ATOM 2723 C CA . PRO A 1 363 ? 39.619 7.675 -21.693 1.00 60.73 690 PRO A CA 1
ATOM 2724 C C . PRO A 1 363 ? 41.149 7.739 -21.729 1.00 52.76 690 PRO A C 1
ATOM 2725 O O . PRO A 1 363 ? 41.816 7.055 -20.959 1.00 58.08 690 PRO A O 1
ATOM 2729 N N . GLY A 1 364 ? 41.683 8.553 -22.631 1.00 51.49 691 GLY A N 1
ATOM 2730 C CA . GLY A 1 364 ? 43.117 8.596 -22.902 1.00 52.85 691 GLY A CA 1
ATOM 2731 C C . GLY A 1 364 ? 43.994 9.056 -21.748 1.00 61.12 691 GLY A C 1
ATOM 2732 O O . GLY A 1 364 ? 45.132 8.600 -21.603 1.00 67.28 691 GLY A O 1
ATOM 2733 N N . ALA A 1 365 ? 43.474 9.964 -20.928 1.00 67.24 692 ALA A N 1
ATOM 2734 C CA . ALA A 1 365 ? 44.248 10.508 -19.809 1.00 71.94 692 ALA A CA 1
ATOM 2735 C C . ALA A 1 365 ? 44.605 9.437 -18.779 1.00 79.52 692 ALA A C 1
ATOM 2736 O O . ALA A 1 365 ? 45.682 9.476 -18.178 1.00 80.98 692 ALA A O 1
ATOM 2738 N N . ALA A 1 366 ? 43.707 8.472 -18.603 1.00 66.58 693 ALA A N 1
ATOM 2739 C CA . ALA A 1 366 ? 43.859 7.441 -17.588 1.00 68.19 693 ALA A CA 1
ATOM 2740 C C . ALA A 1 366 ? 45.108 6.615 -17.846 1.00 71.10 693 ALA A C 1
ATOM 2741 O O . ALA A 1 366 ? 45.647 5.967 -16.940 1.00 72.31 693 ALA A O 1
ATOM 2743 N N . ASN A 1 367 ? 45.567 6.661 -19.090 1.00 66.24 694 ASN A N 1
ATOM 2744 C CA . ASN A 1 367 ? 46.697 5.859 -19.508 1.00 68.47 694 ASN A CA 1
ATOM 2745 C C . ASN A 1 367 ? 47.821 5.796 -18.487 1.00 74.78 694 ASN A C 1
ATOM 2746 O O . ASN A 1 367 ? 48.443 4.753 -18.314 1.00 79.54 694 ASN A O 1
ATOM 2751 N N . ALA A 1 368 ? 48.073 6.906 -17.805 1.00 73.51 695 ALA A N 1
ATOM 2752 C CA . ALA A 1 368 ? 49.145 6.962 -16.821 1.00 74.82 695 ALA A CA 1
ATOM 2753 C C . ALA A 1 368 ? 48.893 6.014 -15.652 1.00 65.67 695 ALA A C 1
ATOM 2754 O O . ALA A 1 368 ? 49.822 5.626 -14.950 1.00 69.87 695 ALA A O 1
ATOM 2756 N N . SER A 1 369 ? 47.637 5.633 -15.456 1.00 66.34 696 SER A N 1
ATOM 2757 C CA . SER A 1 369 ? 47.277 4.773 -14.343 1.00 67.86 696 SER A CA 1
ATOM 2758 C C . SER A 1 369 ? 47.093 3.326 -14.764 1.00 72.83 696 SER A C 1
ATOM 2759 O O . SER A 1 369 ? 47.161 2.426 -13.932 1.00 81.65 696 SER A O 1
ATOM 2762 N N . LEU A 1 370 ? 46.870 3.110 -16.057 1.00 71.45 697 LEU A N 1
ATOM 2763 C CA . LEU A 1 370 ? 46.617 1.781 -16.605 1.00 67.84 697 LEU A CA 1
ATOM 2764 C C . LEU A 1 370 ? 47.895 1.099 -17.056 1.00 65.03 697 LEU A C 1
ATOM 2765 O O . LEU A 1 370 ? 48.013 -0.122 -16.992 1.00 70.26 697 LEU A O 1
ATOM 2770 N N . SER A 1 371 ? 48.849 1.909 -17.502 1.00 63.31 698 SER A N 1
ATOM 2771 C CA . SER A 1 371 ? 50.072 1.436 -18.141 1.00 62.34 698 SER A CA 1
ATOM 2772 C C . SER A 1 371 ? 50.789 0.339 -17.355 1.00 71.96 698 SER A C 1
ATOM 2773 O O . SER A 1 371 ? 51.089 0.516 -16.176 1.00 78.01 698 SER A O 1
ATOM 2776 N N . SER A 1 372 ? 51.036 -0.793 -18.017 1.00 68.27 699 SER A N 1
ATOM 2777 C CA . SER A 1 372 ? 51.857 -1.894 -17.483 1.00 67.47 699 SER A CA 1
ATOM 2778 C C . SER A 1 372 ? 51.496 -2.366 -16.070 1.00 70.39 699 SER A C 1
ATOM 2779 O O . SER A 1 372 ? 52.362 -2.821 -15.323 1.00 77.15 699 SER A O 1
ATOM 2782 N N . ARG A 1 373 ? 50.229 -2.257 -15.695 1.00 66.80 700 ARG A N 1
ATOM 2783 C CA . ARG A 1 373 ? 49.822 -2.693 -14.364 1.00 77.31 700 ARG A CA 1
ATOM 2784 C C . ARG A 1 373 ? 49.266 -4.114 -14.409 1.00 77.20 700 ARG A C 1
ATOM 2785 O O . ARG A 1 373 ? 48.656 -4.499 -15.404 1.00 77.75 700 ARG A O 1
ATOM 2793 N N . PRO A 1 374 ? 49.498 -4.908 -13.344 1.00 76.40 701 PRO A N 1
ATOM 2794 C CA . PRO A 1 374 ? 48.836 -6.197 -13.145 1.00 71.96 701 PRO A CA 1
ATOM 2795 C C . PRO A 1 374 ? 47.327 -6.126 -13.402 1.00 69.21 701 PRO A C 1
ATOM 2796 O O . PRO A 1 374 ? 46.713 -5.074 -13.202 1.00 75.55 701 PRO A O 1
ATOM 2800 N N . TRP A 1 375 ? 46.733 -7.241 -13.825 1.00 66.28 702 TRP A N 1
ATOM 2801 C CA . TRP A 1 375 ? 45.299 -7.265 -14.111 1.00 64.43 702 TRP A CA 1
ATOM 2802 C C . TRP A 1 375 ? 44.497 -6.918 -12.911 1.00 72.89 702 TRP A C 1
ATOM 2803 O O . TRP A 1 375 ? 43.481 -6.231 -13.011 1.00 69.06 702 TRP A O 1
ATOM 2814 N N . THR A 1 376 ? 44.953 -7.416 -11.770 1.00 79.91 703 THR A N 1
ATOM 2815 C CA . THR A 1 376 ? 44.282 -7.228 -10.499 1.00 81.83 703 THR A CA 1
ATOM 2816 C C . THR A 1 376 ? 43.878 -5.763 -10.286 1.00 76.07 703 THR A C 1
ATOM 2817 O O . THR A 1 376 ? 42.780 -5.475 -9.795 1.00 74.56 703 THR A O 1
ATOM 2821 N N . GLU A 1 377 ? 44.761 -4.857 -10.712 1.00 74.67 704 GLU A N 1
ATOM 2822 C CA . GLU A 1 377 ? 44.534 -3.408 -10.682 1.00 76.32 704 GLU A CA 1
ATOM 2823 C C . GLU A 1 377 ? 43.675 -2.916 -11.851 1.00 77.98 704 GLU A C 1
ATOM 2824 O O . GLU A 1 377 ? 42.642 -2.249 -11.651 1.00 79.19 704 GLU A O 1
ATOM 2830 N N . LYS A 1 378 ? 44.109 -3.244 -13.067 1.00 70.85 705 LYS A N 1
ATOM 2831 C CA . LYS A 1 378 ? 43.374 -2.873 -14.274 1.00 63.03 705 LYS A CA 1
ATOM 2832 C C . LYS A 1 378 ? 41.900 -3.217 -14.156 1.00 64.32 705 LYS A C 1
ATOM 2833 O O . LYS A 1 378 ? 41.057 -2.524 -14.707 1.00 68.60 705 LYS A O 1
ATOM 2839 N N . LYS A 1 379 ? 41.599 -4.274 -13.410 1.00 63.35 706 LYS A N 1
ATOM 2840 C CA . LYS A 1 379 ? 40.228 -4.701 -13.195 1.00 66.91 706 LYS A CA 1
ATOM 2841 C C . LYS A 1 379 ? 39.409 -3.639 -12.473 1.00 69.88 706 LYS A C 1
ATOM 2842 O O . LYS A 1 379 ? 38.270 -3.361 -12.851 1.00 69.41 706 LYS A O 1
ATOM 2848 N N . VAL A 1 380 ? 39.982 -3.056 -11.428 1.00 70.55 707 VAL A N 1
ATOM 2849 C CA . VAL A 1 380 ? 39.276 -2.023 -10.689 1.00 78.82 707 VAL A CA 1
ATOM 2850 C C . VAL A 1 380 ? 39.120 -0.797 -11.573 1.00 72.65 707 VAL A C 1
ATOM 2851 O O . VAL A 1 380 ? 38.037 -0.210 -11.661 1.00 68.03 707 VAL A O 1
ATOM 2855 N N . LEU A 1 381 ? 40.215 -0.431 -12.232 1.00 72.95 708 LEU A N 1
ATOM 2856 C CA . LEU A 1 381 ? 40.253 0.769 -13.039 1.00 67.47 708 LEU A CA 1
ATOM 2857 C C . LEU A 1 381 ? 39.155 0.697 -14.072 1.00 68.18 708 LEU A C 1
ATOM 2858 O O . LEU A 1 381 ? 38.387 1.641 -14.209 1.00 68.40 708 LEU A O 1
ATOM 2863 N N . TYR A 1 382 ? 39.056 -0.428 -14.776 1.00 60.59 709 TYR A N 1
ATOM 2864 C CA . TYR A 1 382 ? 38.001 -0.557 -15.774 1.00 62.12 709 TYR A CA 1
ATOM 2865 C C . TYR A 1 382 ? 36.640 -0.474 -15.111 1.00 63.68 709 TYR A C 1
ATOM 2866 O O . TYR A 1 382 ? 35.749 0.184 -15.624 1.00 63.00 709 TYR A O 1
ATOM 2875 N N . ALA A 1 383 ? 36.483 -1.136 -13.969 1.00 70.59 710 ALA A N 1
ATOM 2876 C CA . ALA A 1 383 ? 35.197 -1.149 -13.274 1.00 71.12 710 ALA A CA 1
ATOM 2877 C C . ALA A 1 383 ? 34.805 0.276 -12.887 1.00 69.18 710 ALA A C 1
ATOM 2878 O O . ALA A 1 383 ? 33.643 0.682 -13.038 1.00 63.65 710 ALA A O 1
ATOM 2880 N N . ALA A 1 384 ? 35.806 1.027 -12.424 1.00 71.37 711 ALA A N 1
ATOM 2881 C CA . ALA A 1 384 ? 35.667 2.433 -12.043 1.00 69.02 711 ALA A CA 1
ATOM 2882 C C . ALA A 1 384 ? 35.394 3.353 -13.237 1.00 67.24 711 ALA A C 1
ATOM 2883 O O . ALA A 1 384 ? 34.412 4.093 -13.232 1.00 66.51 711 ALA A O 1
ATOM 2885 N N . LEU A 1 385 ? 36.269 3.299 -14.248 1.00 63.78 712 LEU A N 1
ATOM 2886 C CA . LEU A 1 385 ? 36.156 4.118 -15.468 1.00 55.73 712 LEU A CA 1
ATOM 2887 C C . LEU A 1 385 ? 34.876 3.895 -16.267 1.00 60.84 712 LEU A C 1
ATOM 2888 O O . LEU A 1 385 ? 34.525 4.722 -17.117 1.00 62.39 712 LEU A O 1
ATOM 2893 N N . GLY A 1 386 ? 34.197 2.779 -15.997 1.00 55.64 713 GLY A N 1
ATOM 2894 C CA . GLY A 1 386 ? 32.980 2.398 -16.701 1.00 55.41 713 GLY A CA 1
ATOM 2895 C C . GLY A 1 386 ? 31.737 2.610 -15.864 1.00 61.52 713 GLY A C 1
ATOM 2896 O O . GLY A 1 386 ? 30.644 2.236 -16.269 1.00 61.10 713 GLY A O 1
ATOM 2897 N N . ALA A 1 387 ? 31.908 3.232 -14.701 1.00 69.58 714 ALA A N 1
ATOM 2898 C CA . ALA A 1 387 ? 30.815 3.431 -13.750 1.00 70.34 714 ALA A CA 1
ATOM 2899 C C . ALA A 1 387 ? 29.804 4.486 -14.227 1.00 72.08 714 ALA A C 1
ATOM 2900 O O . ALA A 1 387 ? 30.155 5.382 -15.006 1.00 76.65 714 ALA A O 1
ATOM 2902 N N . SER A 1 388 ? 28.562 4.378 -13.749 1.00 67.83 715 SER A N 1
ATOM 2903 C CA . SER A 1 388 ? 27.474 5.267 -14.181 1.00 68.49 715 SER A CA 1
ATOM 2904 C C . SER A 1 388 ? 27.588 6.699 -13.666 1.00 81.53 715 SER A C 1
ATOM 2905 O O . SER A 1 388 ? 27.227 7.653 -14.357 1.00 81.98 715 SER A O 1
ATOM 2908 N N . THR A 1 389 ? 28.064 6.839 -12.438 1.00 84.56 716 THR A N 1
ATOM 2909 C CA . THR A 1 389 ? 28.310 8.142 -11.849 1.00 77.78 716 THR A CA 1
ATOM 2910 C C . THR A 1 389 ? 29.739 8.131 -11.364 1.00 75.90 716 THR A C 1
ATOM 2911 O O . THR A 1 389 ? 30.316 7.072 -11.146 1.00 72.68 716 THR A O 1
ATOM 2915 N N . ALA A 1 390 ? 30.299 9.313 -11.154 1.00 76.77 717 ALA A N 1
ATOM 2916 C CA . ALA A 1 390 ? 31.633 9.411 -10.590 1.00 80.52 717 ALA A CA 1
ATOM 2917 C C . ALA A 1 390 ? 31.645 9.037 -9.106 1.00 87.26 717 ALA A C 1
ATOM 2918 O O . ALA A 1 390 ? 32.714 8.784 -8.543 1.00 90.12 717 ALA A O 1
ATOM 2920 N N . ASP A 1 391 ? 30.461 8.989 -8.487 1.00 85.17 718 ASP A N 1
ATOM 2921 C CA . ASP A 1 391 ? 30.340 8.560 -7.104 1.00 95.03 718 ASP A CA 1
ATOM 2922 C C . ASP A 1 391 ? 30.687 7.097 -6.954 1.00 93.38 718 ASP A C 1
ATOM 2923 O O . ASP A 1 391 ? 31.457 6.720 -6.070 1.00 90.14 718 ASP A O 1
ATOM 2928 N N . ASP A 1 392 ? 30.152 6.277 -7.841 1.00 89.56 719 ASP A N 1
ATOM 2929 C CA . ASP A 1 392 ? 30.441 4.855 -7.800 1.00 79.67 719 ASP A CA 1
ATOM 2930 C C . ASP A 1 392 ? 31.884 4.624 -8.133 1.00 77.48 719 ASP A C 1
ATOM 2931 O O . ASP A 1 392 ? 32.515 3.754 -7.563 1.00 82.14 719 ASP A O 1
ATOM 2936 N N . ALA A 1 393 ? 32.424 5.443 -9.021 1.00 73.14 720 ALA A N 1
ATOM 2937 C CA . ALA A 1 393 ? 33.831 5.335 -9.358 1.00 73.57 720 ALA A CA 1
ATOM 2938 C C . ALA A 1 393 ? 34.698 5.566 -8.133 1.00 80.18 720 ALA A C 1
ATOM 2939 O O . ALA A 1 393 ? 35.664 4.844 -7.912 1.00 79.38 720 ALA A O 1
ATOM 2941 N N . LYS A 1 394 ? 34.345 6.570 -7.336 1.00 81.94 721 LYS A N 1
ATOM 2942 C CA . LYS A 1 394 ? 35.056 6.839 -6.093 1.00 82.53 721 LYS A CA 1
ATOM 2943 C C . LYS A 1 394 ? 34.832 5.676 -5.126 1.00 78.34 721 LYS A C 1
ATOM 2944 O O . LYS A 1 394 ? 35.776 5.171 -4.512 1.00 81.14 721 LYS A O 1
ATOM 2946 N N . SER A 1 395 ? 33.573 5.254 -5.025 1.00 74.14 722 SER A N 1
ATOM 2947 C CA . SER A 1 395 ? 33.181 4.074 -4.274 1.00 77.94 722 SER A CA 1
ATOM 2948 C C . SER A 1 395 ? 34.069 2.874 -4.624 1.00 87.26 722 SER A C 1
ATOM 2949 O O . SER A 1 395 ? 34.562 2.192 -3.728 1.00 88.57 722 SER A O 1
ATOM 2952 N N . ILE A 1 396 ? 34.289 2.644 -5.921 1.00 86.90 723 ILE A N 1
ATOM 2953 C CA . ILE A 1 396 ? 35.108 1.526 -6.399 1.00 80.69 723 ILE A CA 1
ATOM 2954 C C . ILE A 1 396 ? 36.604 1.712 -6.130 1.00 78.48 723 ILE A C 1
ATOM 2955 O O . ILE A 1 396 ? 37.243 0.816 -5.585 1.00 82.76 723 ILE A O 1
ATOM 2960 N N . LEU A 1 397 ? 37.152 2.867 -6.498 1.00 72.48 724 LEU A N 1
ATOM 2961 C CA . LEU A 1 397 ? 38.592 3.116 -6.364 1.00 78.04 724 LEU A CA 1
ATOM 2962 C C . LEU A 1 397 ? 39.064 3.088 -4.909 1.00 85.95 724 LEU A C 1
ATOM 2963 O O . LEU A 1 397 ? 40.063 2.439 -4.590 1.00 81.84 724 LEU A O 1
ATOM 2968 N N . ASN A 1 398 ? 38.344 3.795 -4.038 1.00 98.02 725 ASN A N 1
ATOM 2969 C CA . ASN A 1 398 ? 38.625 3.782 -2.601 1.00 101.04 725 ASN A CA 1
ATOM 2970 C C . ASN A 1 398 ? 38.414 2.398 -1.996 1.00 87.94 725 ASN A C 1
ATOM 2971 O O . ASN A 1 398 ? 39.212 1.939 -1.182 1.00 88.97 725 ASN A O 1
ATOM 2976 N N . SER A 1 399 ? 37.325 1.751 -2.405 1.00 80.01 726 SER A N 1
ATOM 2977 C CA . SER A 1 399 ? 36.940 0.431 -1.908 1.00 76.24 726 SER A CA 1
ATOM 2978 C C . SER A 1 399 ? 38.052 -0.582 -2.137 1.00 88.38 726 SER A C 1
ATOM 2979 O O . SER A 1 399 ? 38.208 -1.541 -1.379 1.00 94.48 726 SER A O 1
ATOM 2982 N N . SER A 1 400 ? 38.813 -0.350 -3.200 1.00 89.65 727 SER A N 1
ATOM 2983 C CA . SER A 1 400 ? 40.020 -1.088 -3.490 1.00 84.56 727 SER A CA 1
ATOM 2984 C C . SER A 1 400 ? 41.143 -0.588 -2.605 1.00 82.17 727 SER A C 1
ATOM 2985 O O . SER A 1 400 ? 41.151 0.567 -2.183 1.00 91.25 727 SER A O 1
ATOM 2988 N N . GLY A 1 401 ? 42.111 -1.453 -2.355 1.00 69.49 728 GLY A N 1
ATOM 2989 C CA . GLY A 1 401 ? 43.269 -1.066 -1.563 1.00 89.55 728 GLY A CA 1
ATOM 2990 C C . GLY A 1 401 ? 44.237 -0.169 -2.314 1.00 95.38 728 GLY A C 1
ATOM 2991 O O . GLY A 1 401 ? 44.991 0.597 -1.706 1.00 96.25 728 GLY A O 1
ATOM 2992 N N . PHE A 1 402 ? 44.193 -0.246 -3.641 1.00 97.35 729 PHE A N 1
ATOM 2993 C CA . PHE A 1 402 ? 45.254 0.308 -4.487 1.00 95.45 729 PHE A CA 1
ATOM 2994 C C . PHE A 1 402 ? 45.355 1.825 -4.457 1.00 84.08 729 PHE A C 1
ATOM 2995 O O . PHE A 1 402 ? 44.365 2.526 -4.237 1.00 86.30 729 PHE A O 1
ATOM 3003 N N . THR A 1 403 ? 46.577 2.310 -4.659 1.00 74.58 730 THR A N 1
ATOM 3004 C CA . THR A 1 403 ? 46.834 3.722 -4.911 1.00 85.33 730 THR A CA 1
ATOM 3005 C C . THR A 1 403 ? 47.474 3.826 -6.295 1.00 86.52 730 THR A C 1
ATOM 3006 O O . THR A 1 403 ? 48.592 3.337 -6.515 1.00 74.17 730 THR A O 1
ATOM 3010 N N . PHE A 1 404 ? 46.745 4.444 -7.226 1.00 90.52 731 PHE A N 1
ATOM 3011 C CA . PHE A 1 404 ? 47.175 4.564 -8.626 1.00 77.80 731 PHE A CA 1
ATOM 3012 C C . PHE A 1 404 ? 47.972 5.837 -8.873 1.00 77.55 731 PHE A C 1
ATOM 3013 O O . PHE A 1 404 ? 48.066 6.691 -7.993 1.00 80.40 731 PHE A O 1
ATOM 3021 N N . ALA A 1 405 ? 48.534 5.952 -10.076 1.00 70.46 732 ALA A N 1
ATOM 3022 C CA . ALA A 1 405 ? 49.374 7.085 -10.456 1.00 71.80 732 ALA A CA 1
ATOM 3023 C C . ALA A 1 405 ? 48.620 8.410 -10.400 1.00 73.35 732 ALA A C 1
ATOM 3024 O O . ALA A 1 405 ? 49.229 9.468 -10.260 1.00 80.76 732 ALA A O 1
ATOM 3026 N N . GLN A 1 406 ? 47.297 8.343 -10.508 1.00 72.41 733 GLN A N 1
ATOM 3027 C CA . GLN A 1 406 ? 46.450 9.532 -10.475 1.00 75.42 733 GLN A CA 1
ATOM 3028 C C . GLN A 1 406 ? 45.527 9.467 -9.262 1.00 70.27 733 GLN A C 1
ATOM 3029 O O . GLN A 1 406 ? 45.239 8.375 -8.772 1.00 79.56 733 GLN A O 1
ATOM 3035 N N . THR A 1 407 ? 45.086 10.629 -8.770 1.00 72.86 734 THR A N 1
ATOM 3036 C CA . THR A 1 407 ? 44.242 10.706 -7.558 1.00 73.36 734 THR A CA 1
ATOM 3037 C C . THR A 1 407 ? 42.895 10.026 -7.793 1.00 67.89 734 THR A C 1
ATOM 3038 O O . THR A 1 407 ? 42.459 9.923 -8.926 1.00 66.07 734 THR A O 1
ATOM 3042 N N . THR A 1 408 ? 42.242 9.563 -6.730 1.00 62.81 735 THR A N 1
ATOM 3043 C CA . THR A 1 408 ? 40.888 9.020 -6.852 1.00 63.58 735 THR A CA 1
ATOM 3044 C C . THR A 1 408 ? 39.986 10.066 -7.500 1.00 73.85 735 THR A C 1
ATOM 3045 O O . THR A 1 408 ? 39.261 9.767 -8.444 1.00 72.16 735 THR A O 1
ATOM 3049 N N . GLU A 1 409 ? 40.087 11.300 -7.049 1.00 84.67 736 GLU A N 1
ATOM 3050 C CA . GLU A 1 409 ? 39.198 12.337 -7.525 1.00 94.27 736 GLU A CA 1
ATOM 3051 C C . GLU A 1 409 ? 39.396 12.500 -9.013 1.00 80.19 736 GLU A C 1
ATOM 3052 O O . GLU A 1 409 ? 38.455 12.711 -9.756 1.00 83.17 736 GLU A O 1
ATOM 3054 N N . ASP A 1 410 ? 40.640 12.406 -9.438 1.00 76.67 737 ASP A N 1
ATOM 3055 C CA . ASP A 1 410 ? 40.982 12.592 -10.832 1.00 74.21 737 ASP A CA 1
ATOM 3056 C C . ASP A 1 410 ? 40.369 11.541 -11.741 1.00 77.00 737 ASP A C 1
ATOM 3057 O O . ASP A 1 410 ? 39.743 11.880 -12.745 1.00 72.00 737 ASP A O 1
ATOM 3062 N N . LEU A 1 411 ? 40.546 10.267 -11.381 1.00 77.75 738 LEU A N 1
ATOM 3063 C CA . LEU A 1 411 ? 40.067 9.154 -12.206 1.00 70.92 738 LEU A CA 1
ATOM 3064 C C . LEU A 1 411 ? 38.544 9.098 -12.219 1.00 73.99 738 LEU A C 1
ATOM 3065 O O . LEU A 1 411 ? 37.942 8.864 -13.262 1.00 79.33 738 LEU A O 1
ATOM 3070 N N . ALA A 1 412 ? 37.923 9.341 -11.070 1.00 67.69 739 ALA A N 1
ATOM 3071 C CA . ALA A 1 412 ? 36.468 9.446 -11.007 1.00 71.11 739 ALA A CA 1
ATOM 3072 C C . ALA A 1 412 ? 35.925 10.433 -12.049 1.00 71.51 739 ALA A C 1
ATOM 3073 O O . ALA A 1 412 ? 34.859 10.210 -12.624 1.00 67.68 739 ALA A O 1
ATOM 3075 N N . ALA A 1 413 ? 36.676 11.503 -12.303 1.00 71.40 740 ALA A N 1
ATOM 3076 C CA . ALA A 1 413 ? 36.276 12.538 -13.257 1.00 73.89 740 ALA A CA 1
ATOM 3077 C C . ALA A 1 413 ? 36.139 11.985 -14.675 1.00 72.35 740 ALA A C 1
ATOM 3078 O O . ALA A 1 413 ? 35.355 12.487 -15.478 1.00 63.39 740 ALA A O 1
ATOM 3080 N N . MET A 1 414 ? 36.892 10.934 -14.970 1.00 76.23 741 MET A N 1
ATOM 3081 C CA . MET A 1 414 ? 36.863 10.330 -16.291 1.00 62.14 741 MET A CA 1
ATOM 3082 C C . MET A 1 414 ? 35.820 9.234 -16.391 1.00 62.98 741 MET A C 1
ATOM 3083 O O . MET A 1 414 ? 35.606 8.658 -17.453 1.00 62.35 741 MET A O 1
ATOM 3088 N N . SER A 1 415 ? 35.169 8.933 -15.282 1.00 62.75 742 SER A N 1
ATOM 3089 C CA . SER A 1 415 ? 34.237 7.842 -15.283 1.00 62.67 742 SER A CA 1
ATOM 3090 C C . SER A 1 415 ? 33.115 8.146 -16.258 1.00 61.79 742 SER A C 1
ATOM 3091 O O . SER A 1 415 ? 32.669 9.276 -16.361 1.00 58.32 742 SER A O 1
ATOM 3094 N N . ARG A 1 416 ? 32.687 7.134 -16.992 1.00 57.37 743 ARG A N 1
ATOM 3095 C CA . ARG A 1 416 ? 31.580 7.272 -17.916 1.00 62.57 743 ARG A CA 1
ATOM 3096 C C . ARG A 1 416 ? 30.914 5.917 -18.078 1.00 61.56 743 ARG A C 1
ATOM 3097 O O . ARG A 1 416 ? 31.551 4.899 -17.874 1.00 64.89 743 ARG A O 1
ATOM 3105 N N . TYR A 1 417 ? 29.645 5.888 -18.459 1.00 59.16 744 TYR A N 1
ATOM 3106 C CA . TYR A 1 417 ? 28.984 4.610 -18.725 1.00 59.52 744 TYR A CA 1
ATOM 3107 C C . TYR A 1 417 ? 29.541 3.895 -19.966 1.00 64.64 744 TYR A C 1
ATOM 3108 O O . TYR A 1 417 ? 29.284 4.306 -21.108 1.00 69.94 744 TYR A O 1
ATOM 3117 N N . LEU A 1 418 ? 30.294 2.820 -19.731 1.00 60.06 745 LEU A N 1
ATOM 3118 C CA . LEU A 1 418 ? 30.878 2.010 -20.808 1.00 62.35 745 LEU A CA 1
ATOM 3119 C C . LEU A 1 418 ? 30.822 0.506 -20.487 1.00 57.60 745 LEU A C 1
ATOM 3120 O O . LEU A 1 418 ? 31.754 -0.041 -19.882 1.00 56.33 745 LEU A O 1
ATOM 3125 N N . PRO A 1 419 ? 29.722 -0.164 -20.884 1.00 52.11 746 PRO A N 1
ATOM 3126 C CA . PRO A 1 419 ? 29.471 -1.576 -20.577 1.00 55.09 746 PRO A CA 1
ATOM 3127 C C . PRO A 1 419 ? 30.659 -2.517 -20.778 1.00 60.25 746 PRO A C 1
ATOM 3128 O O . PRO A 1 419 ? 30.956 -3.326 -19.902 1.00 63.48 746 PRO A O 1
ATOM 3132 N N . HIS A 1 420 ? 31.344 -2.421 -21.907 1.00 56.22 747 HIS A N 1
ATOM 3133 C CA . HIS A 1 420 ? 32.479 -3.308 -22.137 1.00 57.88 747 HIS A CA 1
ATOM 3134 C C . HIS A 1 420 ? 33.532 -3.193 -21.064 1.00 62.73 747 HIS A C 1
ATOM 3135 O O . HIS A 1 420 ? 34.252 -4.158 -20.782 1.00 66.64 747 HIS A O 1
ATOM 3142 N N . LEU A 1 421 ? 33.617 -2.015 -20.446 1.00 59.27 748 LEU A N 1
ATOM 3143 C CA . LEU A 1 421 ? 34.498 -1.799 -19.301 1.00 60.58 748 LEU A CA 1
ATOM 3144 C C . LEU A 1 421 ? 33.887 -2.345 -18.013 1.00 61.87 748 LEU A C 1
ATOM 3145 O O . LEU A 1 421 ? 34.579 -2.990 -17.220 1.00 57.23 748 LEU A O 1
ATOM 3150 N N . ARG A 1 422 ? 32.593 -2.087 -17.817 1.00 59.25 749 ARG A N 1
ATOM 3151 C CA . ARG A 1 422 ? 31.859 -2.632 -16.683 1.00 60.85 749 ARG A CA 1
ATOM 3152 C C . ARG A 1 422 ? 31.970 -4.158 -16.674 1.00 75.54 749 ARG A C 1
ATOM 3153 O O . ARG A 1 422 ? 32.382 -4.744 -15.675 1.00 79.19 749 ARG A O 1
ATOM 3161 N N . ALA A 1 423 ? 31.639 -4.774 -17.807 1.00 73.40 750 ALA A N 1
ATOM 3162 C CA . ALA A 1 423 ? 31.730 -6.222 -18.010 1.00 73.01 750 ALA A CA 1
ATOM 3163 C C . ALA A 1 423 ? 33.076 -6.815 -17.601 1.00 67.86 750 ALA A C 1
ATOM 3164 O O . ALA A 1 423 ? 33.114 -7.768 -16.828 1.00 76.87 750 ALA A O 1
ATOM 3166 N N . LEU A 1 424 ? 34.173 -6.260 -18.115 1.00 63.44 751 LEU A N 1
ATOM 3167 C CA . LEU A 1 424 ? 35.511 -6.757 -17.762 1.00 66.32 751 LEU A CA 1
ATOM 3168 C C . LEU A 1 424 ? 35.827 -6.617 -16.275 1.00 77.73 751 LEU A C 1
ATOM 3169 O O . LEU A 1 424 ? 36.591 -7.408 -15.716 1.00 83.33 751 LEU A O 1
ATOM 3174 N N . GLY A 1 425 ? 35.246 -5.600 -15.645 1.00 74.64 752 GLY A N 1
ATOM 3175 C CA . GLY A 1 425 ? 35.452 -5.348 -14.222 1.00 80.03 752 GLY A CA 1
ATOM 3176 C C . GLY A 1 425 ? 34.775 -6.390 -13.353 1.00 79.26 752 GLY A C 1
ATOM 3177 O O . GLY A 1 425 ? 35.171 -6.601 -12.208 1.00 82.18 752 GLY A O 1
ATOM 3178 N N . GLN A 1 426 ? 33.749 -7.034 -13.905 1.00 76.44 753 GLN A N 1
ATOM 3179 C CA . GLN A 1 426 ? 32.980 -8.052 -13.198 1.00 72.40 753 GLN A CA 1
ATOM 3180 C C . GLN A 1 426 ? 33.608 -9.440 -13.332 1.00 83.30 753 GLN A C 1
ATOM 3181 O O . GLN A 1 426 ? 33.240 -10.362 -12.607 1.00 83.84 753 GLN A O 1
ATOM 3187 N N . ARG A 1 427 ? 34.561 -9.581 -14.249 1.00 84.77 754 ARG A N 1
ATOM 3188 C CA . ARG A 1 427 ? 35.133 -10.892 -14.535 1.00 83.25 754 ARG A CA 1
ATOM 3189 C C . ARG A 1 427 ? 36.001 -11.380 -13.394 1.00 80.82 754 ARG A C 1
ATOM 3190 O O . ARG A 1 427 ? 37.062 -10.822 -13.107 1.00 73.48 754 ARG A O 1
ATOM 3198 N N . GLU A 1 428 ? 35.535 -12.437 -12.752 1.00 80.13 755 GLU A N 1
ATOM 3199 C CA . GLU A 1 428 ? 36.256 -12.988 -11.625 1.00 85.51 755 GLU A CA 1
ATOM 3200 C C . GLU A 1 428 ? 37.389 -13.926 -12.044 1.00 85.13 755 GLU A C 1
ATOM 3201 O O . GLU A 1 428 ? 38.463 -13.903 -11.446 1.00 86.80 755 GLU A O 1
ATOM 3207 N N . ASP A 1 429 ? 37.161 -14.714 -13.096 1.00 84.40 756 ASP A N 1
ATOM 3208 C CA . ASP A 1 429 ? 38.174 -15.632 -13.649 1.00 81.56 756 ASP A CA 1
ATOM 3209 C C . ASP A 1 429 ? 39.366 -14.916 -14.284 1.00 91.27 756 ASP A C 1
ATOM 3210 O O . ASP A 1 429 ? 39.204 -13.854 -14.891 1.00 92.94 756 ASP A O 1
ATOM 3215 N N . GLU A 1 430 ? 40.556 -15.510 -14.160 1.00 89.35 757 GLU A N 1
ATOM 3216 C CA . GLU A 1 430 ? 41.784 -14.920 -14.714 1.00 103.24 757 GLU A CA 1
ATOM 3217 C C . GLU A 1 430 ? 41.691 -14.789 -16.232 1.00 91.87 757 GLU A C 1
ATOM 3218 O O . GLU A 1 430 ? 40.940 -15.511 -16.890 1.00 93.78 757 GLU A O 1
ATOM 3224 N N . LEU A 1 431 ? 42.445 -13.838 -16.768 1.00 88.93 758 LEU A N 1
ATOM 3225 C CA . LEU A 1 431 ? 42.484 -13.588 -18.191 1.00 84.87 758 LEU A CA 1
ATOM 3226 C C . LEU A 1 431 ? 43.613 -14.356 -18.863 1.00 80.38 758 LEU A C 1
ATOM 3227 O O . LEU A 1 431 ? 44.765 -14.315 -18.410 1.00 78.06 758 LEU A O 1
ATOM 3232 N N . ASP A 1 432 ? 43.247 -15.073 -19.929 1.00 82.28 759 ASP A N 1
ATOM 3233 C CA . ASP A 1 432 ? 44.177 -15.793 -20.820 1.00 79.63 759 ASP A CA 1
ATOM 3234 C C . ASP A 1 432 ? 43.833 -15.530 -22.301 1.00 72.31 759 ASP A C 1
ATOM 3235 O O . ASP A 1 432 ? 42.738 -15.042 -22.593 1.00 73.54 759 ASP A O 1
ATOM 3240 N N . PRO A 1 433 ? 44.779 -15.812 -23.228 1.00 72.42 760 PRO A N 1
ATOM 3241 C CA . PRO A 1 433 ? 44.556 -15.712 -24.675 1.00 68.95 760 PRO A CA 1
ATOM 3242 C C . PRO A 1 433 ? 43.307 -16.408 -25.178 1.00 71.20 760 PRO A C 1
ATOM 3243 O O . PRO A 1 433 ? 42.706 -15.948 -26.142 1.00 78.39 760 PRO A O 1
ATOM 3247 N N . ALA A 1 434 ? 42.927 -17.510 -24.539 1.00 73.29 761 ALA A N 1
ATOM 3248 C CA . ALA A 1 434 ? 41.674 -18.173 -24.867 1.00 67.93 761 ALA A CA 1
ATOM 3249 C C . ALA A 1 434 ? 40.500 -17.217 -24.662 1.00 71.93 761 ALA A C 1
ATOM 3250 O O . ALA A 1 434 ? 39.621 -17.128 -25.516 1.00 74.06 761 ALA A O 1
ATOM 3252 N N . PHE A 1 435 ? 40.501 -16.482 -23.549 1.00 70.46 762 PHE A N 1
ATOM 3253 C CA . PHE A 1 435 ? 39.409 -15.546 -23.268 1.00 71.14 762 PHE A CA 1
ATOM 3254 C C . PHE A 1 435 ? 39.339 -14.396 -24.274 1.00 65.66 762 PHE A C 1
ATOM 3255 O O . PHE A 1 435 ? 38.248 -14.009 -24.698 1.00 65.26 762 PHE A O 1
ATOM 3263 N N . MET A 1 436 ? 40.498 -13.855 -24.648 1.00 60.46 763 MET A N 1
ATOM 3264 C CA . MET A 1 436 ? 40.549 -12.761 -25.628 1.00 68.76 763 MET A CA 1
ATOM 3265 C C . MET A 1 436 ? 40.024 -13.219 -26.991 1.00 69.39 763 MET A C 1
ATOM 3266 O O . MET A 1 436 ? 39.361 -12.450 -27.686 1.00 70.47 763 MET A O 1
ATOM 3271 N N . ASP A 1 437 ? 40.327 -14.463 -27.369 1.00 65.20 764 ASP A N 1
ATOM 3272 C CA . ASP A 1 437 ? 39.756 -15.075 -28.569 1.00 62.85 764 ASP A CA 1
ATOM 3273 C C . ASP A 1 437 ? 38.237 -15.131 -28.537 1.00 58.18 764 ASP A C 1
ATOM 3274 O O . ASP A 1 437 ? 37.599 -14.867 -29.548 1.00 61.53 764 ASP A O 1
ATOM 3279 N N . GLN A 1 438 ? 37.659 -15.474 -27.387 1.00 56.78 765 GLN A N 1
ATOM 3280 C CA . GLN A 1 438 ? 36.198 -15.474 -27.233 1.00 64.37 765 GLN A CA 1
ATOM 3281 C C . GLN A 1 438 ? 35.711 -14.047 -27.363 1.00 66.56 765 GLN A C 1
ATOM 3282 O O . GLN A 1 438 ? 34.670 -13.778 -27.969 1.00 68.81 765 GLN A O 1
ATOM 3288 N N . ARG A 1 439 ? 36.475 -13.138 -26.769 1.00 65.96 766 ARG A N 1
ATOM 3289 C CA . ARG A 1 439 ? 36.133 -11.731 -26.794 1.00 68.07 766 ARG A CA 1
ATOM 3290 C C . ARG A 1 439 ? 36.100 -11.223 -28.244 1.00 65.31 766 ARG A C 1
ATOM 3291 O O . ARG A 1 439 ? 35.087 -10.669 -28.694 1.00 63.05 766 ARG A O 1
ATOM 3299 N N . ALA A 1 440 ? 37.191 -11.462 -28.975 1.00 62.94 767 ALA A N 1
ATOM 3300 C CA . ALA A 1 440 ? 37.291 -11.127 -30.395 1.00 55.71 767 ALA A CA 1
ATOM 3301 C C . ALA A 1 440 ? 36.117 -11.656 -31.204 1.00 62.31 767 ALA A C 1
ATOM 3302 O O . ALA A 1 440 ? 35.581 -10.950 -32.056 1.00 62.44 767 ALA A O 1
ATOM 3304 N N . ASP A 1 441 ? 35.721 -12.896 -30.941 1.00 55.33 768 ASP A N 1
ATOM 3305 C CA . ASP A 1 441 ? 34.586 -13.478 -31.631 1.00 55.62 768 ASP A CA 1
ATOM 3306 C C . ASP A 1 441 ? 33.332 -12.626 -31.424 1.00 55.03 768 ASP A C 1
ATOM 3307 O O . ASP A 1 441 ? 32.675 -12.247 -32.384 1.00 53.99 768 ASP A O 1
ATOM 3312 N N . VAL A 1 442 ? 33.035 -12.308 -30.167 1.00 58.15 769 VAL A N 1
ATOM 3313 C CA . VAL A 1 442 ? 31.847 -11.543 -29.783 1.00 64.72 769 VAL A CA 1
ATOM 3314 C C . VAL A 1 442 ? 31.872 -10.188 -30.474 1.00 59.06 769 VAL A C 1
ATOM 3315 O O . VAL A 1 442 ? 30.876 -9.741 -31.056 1.00 58.59 769 VAL A O 1
ATOM 3319 N N . LEU A 1 443 ? 33.035 -9.550 -30.408 1.00 60.95 770 LEU A N 1
ATOM 3320 C CA . LEU A 1 443 ? 33.229 -8.228 -30.983 1.00 60.80 770 LEU A CA 1
ATOM 3321 C C . LEU A 1 443 ? 33.054 -8.220 -32.504 1.00 62.36 770 LEU A C 1
ATOM 3322 O O . LEU A 1 443 ? 32.285 -7.408 -33.038 1.00 62.21 770 LEU A O 1
ATOM 3327 N N . LEU A 1 444 ? 33.749 -9.131 -33.189 1.00 58.19 771 LEU A N 1
ATOM 3328 C CA . LEU A 1 444 ? 33.691 -9.212 -34.651 1.00 50.69 771 LEU A CA 1
ATOM 3329 C C . LEU A 1 444 ? 32.287 -9.494 -35.164 1.00 55.64 771 LEU A C 1
ATOM 3330 O O . LEU A 1 444 ? 31.907 -9.023 -36.234 1.00 59.42 771 LEU A O 1
ATOM 3335 N N . ARG A 1 445 ? 31.518 -10.250 -34.386 1.00 53.22 772 ARG A N 1
ATOM 3336 C CA . ARG A 1 445 ? 30.124 -10.514 -34.705 1.00 54.56 772 ARG A CA 1
ATOM 3337 C C . ARG A 1 445 ? 29.287 -9.254 -34.657 1.00 61.17 772 ARG A C 1
ATOM 3338 O O . ARG A 1 445 ? 28.528 -8.982 -35.584 1.00 68.60 772 ARG A O 1
ATOM 3346 N N . LEU A 1 446 ? 29.420 -8.496 -33.571 1.00 60.72 773 LEU A N 1
ATOM 3347 C CA . LEU A 1 446 ? 28.649 -7.265 -33.382 1.00 65.22 773 LEU A CA 1
ATOM 3348 C C . LEU A 1 446 ? 28.996 -6.236 -34.447 1.00 61.40 773 LEU A C 1
ATOM 3349 O O . LEU A 1 446 ? 28.111 -5.566 -34.990 1.00 63.25 773 LEU A O 1
ATOM 3354 N N . ALA A 1 447 ? 30.289 -6.124 -34.742 1.00 58.70 774 ALA A N 1
ATOM 3355 C CA . ALA A 1 447 ? 30.753 -5.255 -35.810 1.00 57.21 774 ALA A CA 1
ATOM 3356 C C . ALA A 1 447 ? 30.101 -5.679 -37.126 1.00 60.30 774 ALA A C 1
ATOM 3357 O O . ALA A 1 447 ? 29.473 -4.864 -37.805 1.00 60.16 774 ALA A O 1
ATOM 3359 N N . TYR A 1 448 ? 30.216 -6.960 -37.459 1.00 57.38 775 TYR A N 1
ATOM 3360 C CA . TYR A 1 448 ? 2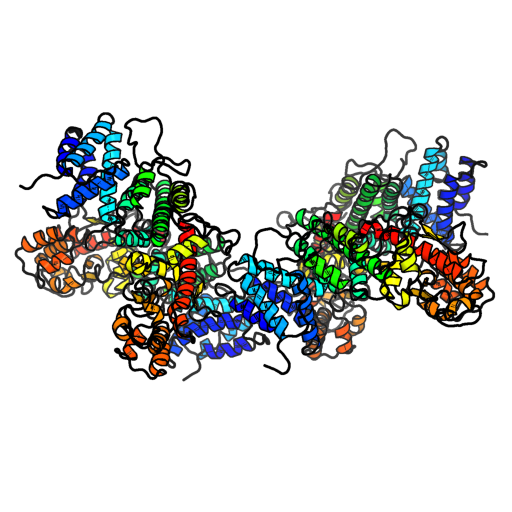9.584 -7.493 -38.655 1.00 60.30 775 TYR A CA 1
ATOM 3361 C C . TYR A 1 448 ? 28.103 -7.156 -38.697 1.00 59.92 775 TYR A C 1
ATOM 3362 O O . TYR A 1 448 ? 27.597 -6.721 -39.719 1.00 68.58 775 TYR A O 1
ATOM 3371 N N . THR A 1 449 ? 27.409 -7.357 -37.590 1.00 57.88 776 THR A N 1
ATOM 3372 C CA . THR A 1 449 ? 25.984 -7.094 -37.570 1.00 57.91 776 THR A CA 1
ATOM 3373 C C . THR A 1 449 ? 25.657 -5.640 -37.869 1.00 59.53 776 THR A C 1
ATOM 3374 O O . THR A 1 449 ? 24.574 -5.334 -38.359 1.00 58.67 776 THR A O 1
ATOM 3378 N N . ARG A 1 450 ? 26.598 -4.752 -37.570 1.00 62.67 777 ARG A N 1
ATOM 3379 C CA . ARG A 1 450 ? 26.366 -3.322 -37.715 1.00 63.09 777 ARG A CA 1
ATOM 3380 C C . ARG A 1 450 ? 26.697 -2.820 -39.117 1.00 62.21 777 ARG A C 1
ATOM 3381 O O . ARG A 1 450 ? 25.946 -2.028 -39.676 1.00 61.93 777 ARG A O 1
ATOM 3389 N N . LEU A 1 451 ? 27.805 -3.305 -39.677 1.00 59.28 778 LEU A N 1
ATOM 3390 C CA . LEU A 1 451 ? 28.271 -2.930 -41.016 1.00 58.57 778 LEU A CA 1
ATOM 3391 C C . LEU A 1 451 ? 27.605 -3.714 -42.147 1.00 67.59 778 LEU A C 1
ATOM 3392 O O . LEU A 1 451 ? 27.615 -3.291 -43.305 1.00 64.38 778 LEU A O 1
ATOM 3397 N N . LYS A 1 452 ? 27.054 -4.870 -41.796 1.00 68.49 779 LYS A N 1
ATOM 3398 C CA . LYS A 1 452 ? 26.442 -5.800 -42.741 1.00 73.67 779 LYS A CA 1
ATOM 3399 C C . LYS A 1 452 ? 25.473 -5.104 -43.708 1.00 67.17 779 LYS A C 1
ATOM 3400 O O . LYS A 1 452 ? 25.584 -5.260 -44.928 1.00 69.22 779 LYS A O 1
ATOM 3406 N N . GLY A 1 453 ? 24.549 -4.319 -43.157 1.00 66.33 780 GLY A N 1
ATOM 3407 C CA . GLY A 1 453 ? 23.564 -3.584 -43.959 1.00 62.08 780 GLY A CA 1
ATOM 3408 C C . GLY A 1 453 ? 24.163 -2.621 -44.973 1.00 67.62 780 GLY A C 1
ATOM 3409 O O . GLY A 1 453 ? 23.596 -2.405 -46.046 1.00 71.46 780 GLY A O 1
ATOM 3410 N N . TRP A 1 454 ? 25.321 -2.058 -44.644 1.00 68.64 781 TRP A N 1
ATOM 3411 C CA . TRP A 1 454 ? 25.999 -1.112 -45.525 1.00 60.97 781 TRP A CA 1
ATOM 3412 C C . TRP A 1 454 ? 26.368 -1.707 -46.858 1.00 66.75 781 TRP A C 1
ATOM 3413 O O . TRP A 1 454 ? 26.463 -0.986 -47.856 1.00 65.94 781 TRP A O 1
ATOM 3424 N N . LEU A 1 455 ? 26.568 -3.025 -46.885 1.00 67.03 782 LEU A N 1
ATOM 3425 C CA . LEU A 1 455 ? 27.109 -3.718 -48.058 1.00 62.72 782 LEU A CA 1
ATOM 3426 C C . LEU A 1 455 ? 26.110 -4.688 -48.693 1.00 65.68 782 LEU A C 1
ATOM 3427 O O . LEU A 1 455 ? 26.342 -5.204 -49.792 1.00 75.47 782 LEU A O 1
ATOM 3432 N N . GLY A 1 456 ? 24.987 -4.906 -48.012 1.00 64.68 783 GLY A N 1
ATOM 3433 C CA . GLY A 1 456 ? 23.967 -5.854 -48.457 1.00 60.78 783 GLY A CA 1
ATOM 3434 C C . GLY A 1 456 ? 24.352 -7.287 -48.145 1.00 69.08 783 GLY A C 1
ATOM 3435 O O . GLY A 1 456 ? 23.731 -8.222 -48.649 1.00 65.89 783 GLY A O 1
ATOM 3436 N N . LEU A 1 457 ? 25.380 -7.452 -47.310 1.00 71.06 784 LEU A N 1
ATOM 3437 C CA . LEU A 1 457 ? 25.884 -8.763 -46.910 1.00 69.20 784 LEU A CA 1
ATOM 3438 C C . LEU A 1 457 ? 24.881 -9.576 -46.108 1.00 80.18 784 LEU A C 1
ATOM 3439 O O . LEU A 1 457 ? 24.004 -9.024 -45.434 1.00 74.83 784 LEU A O 1
ATOM 3444 N N . GLU A 1 458 ? 25.045 -10.895 -46.197 1.00 78.32 785 GLU A N 1
ATOM 3445 C CA . GLU A 1 458 ? 24.269 -11.874 -45.456 1.00 82.62 785 GLU A CA 1
ATOM 3446 C C . GLU A 1 458 ? 25.018 -13.197 -45.567 1.00 85.65 785 GLU A C 1
ATOM 3447 O O . GLU A 1 458 ? 24.590 -14.108 -46.277 1.00 91.24 785 GLU A O 1
ATOM 3453 N N . LEU A 1 459 ? 26.158 -13.277 -44.888 1.00 76.24 786 LEU A N 1
ATOM 3454 C CA . LEU A 1 459 ? 26.989 -14.472 -44.917 1.00 71.75 786 LEU A CA 1
ATOM 3455 C C . LEU A 1 459 ? 26.350 -15.598 -44.116 1.00 87.65 786 LEU A C 1
ATOM 3456 O O . LEU A 1 459 ? 25.685 -15.349 -43.116 1.00 89.91 786 LEU A O 1
ATOM 3461 N N . SER A 1 460 ? 26.550 -16.836 -44.579 1.00 91.41 787 SER A N 1
ATOM 3462 C CA . SER A 1 460 ? 26.095 -18.042 -43.875 1.00 97.32 787 SER A CA 1
ATOM 3463 C C . SER A 1 460 ? 26.681 -18.094 -42.486 1.00 94.54 787 SER A C 1
ATOM 3464 O O . SER A 1 460 ? 27.903 -18.042 -42.321 1.00 97.15 787 SER A O 1
ATOM 3467 N N . ASP A 1 461 ? 25.813 -18.208 -41.489 1.00 94.76 788 ASP A N 1
ATOM 3468 C CA . ASP A 1 461 ? 26.233 -18.604 -40.157 1.00 105.87 788 ASP A CA 1
ATOM 3469 C C . ASP A 1 461 ? 25.778 -20.036 -39.932 1.00 116.79 788 ASP A C 1
ATOM 3470 O O . ASP A 1 461 ? 25.784 -20.545 -38.818 1.00 118.99 788 ASP A O 1
ATOM 3475 N N . SER A 1 462 ? 25.366 -20.678 -41.015 1.00 129.11 789 SER A N 1
ATOM 3476 C CA . SER A 1 462 ? 24.789 -22.026 -40.940 1.00 134.94 789 SER A CA 1
ATOM 3477 C C . SER A 1 462 ? 25.815 -22.937 -40.264 1.00 134.43 789 SER A C 1
ATOM 3478 O O . SER A 1 462 ? 25.555 -23.710 -39.325 1.00 131.61 789 SER A O 1
ATOM 3481 N N . SER A 1 463 ? 27.035 -22.824 -40.768 1.00 139.80 790 SER A N 1
ATOM 3482 C CA . SER A 1 463 ? 28.054 -23.667 -40.288 1.00 123.75 790 SER A CA 1
ATOM 3483 C C . SER A 1 463 ? 28.094 -23.242 -38.853 1.00 130.99 790 SER A C 1
ATOM 3484 O O . SER A 1 463 ? 27.919 -22.115 -38.544 1.00 128.77 790 SER A O 1
ATOM 3486 N N . SER A 1 464 ? 28.294 -24.186 -37.957 1.00 130.96 791 SER A N 1
ATOM 3487 C CA . SER A 1 464 ? 28.822 -25.505 -38.279 1.00 131.36 791 SER A CA 1
ATOM 3488 C C . SER A 1 464 ? 28.076 -26.314 -39.328 1.00 129.67 791 SER A C 1
ATOM 3489 O O . SER A 1 464 ? 28.696 -26.856 -40.225 1.00 123.92 791 SER A O 1
ATOM 3492 N N . ASP A 1 465 ? 26.757 -26.416 -39.216 1.00 140.94 792 ASP A N 1
ATOM 3493 C CA . ASP A 1 465 ? 26.040 -27.420 -40.007 1.00 153.12 792 ASP A CA 1
ATOM 3494 C C . ASP A 1 465 ? 26.700 -27.632 -41.362 1.00 153.86 792 ASP A C 1
ATOM 3495 O O . ASP A 1 465 ? 26.762 -28.693 -41.863 1.00 168.46 792 ASP A O 1
ATOM 3500 N N . PRO A 1 466 ? 27.067 -26.570 -42.023 1.00 141.53 793 PRO A N 1
ATOM 3501 C CA . PRO A 1 466 ? 27.780 -26.476 -43.290 1.00 135.15 793 PRO A CA 1
ATOM 3502 C C . PRO A 1 466 ? 28.801 -25.343 -43.406 1.00 129.01 793 PRO A C 1
ATOM 3503 O O . PRO A 1 466 ? 28.513 -24.312 -44.024 1.00 137.19 793 PRO A O 1
ATOM 3507 N N . VAL A 1 467 ? 29.984 -25.513 -42.825 1.00 119.42 794 VAL A N 1
ATOM 3508 C CA . VAL A 1 467 ? 30.962 -24.427 -42.909 1.00 110.19 794 VAL A CA 1
ATOM 3509 C C . VAL A 1 467 ? 32.337 -24.763 -43.454 1.00 102.04 794 VAL A C 1
ATOM 3510 O O . VAL A 1 467 ? 33.222 -25.161 -42.705 1.00 118.33 794 VAL A O 1
ATOM 3514 N N . VAL A 1 468 ? 32.513 -24.550 -44.756 1.00 99.68 795 VAL A N 1
ATOM 3515 C CA . VAL A 1 468 ? 33.865 -24.468 -45.302 1.00 122.22 795 VAL A CA 1
ATOM 3516 C C . VAL A 1 468 ? 34.587 -23.220 -44.725 1.00 107.33 795 VAL A C 1
ATOM 3517 O O . VAL A 1 468 ? 34.455 -22.125 -45.214 1.00 106.70 795 VAL A O 1
ATOM 3521 N N . LYS A 1 469 ? 35.331 -23.410 -43.636 1.00 89.62 796 LYS A N 1
ATOM 3522 C CA . LYS A 1 469 ? 36.203 -22.360 -43.099 1.00 83.69 796 LYS A CA 1
ATOM 3523 C C . LYS A 1 469 ? 37.369 -22.099 -44.058 1.00 87.94 796 LYS A C 1
ATOM 3524 O O . LYS A 1 469 ? 38.426 -22.735 -43.958 1.00 77.11 796 LYS A O 1
ATOM 3530 N N . VAL A 1 470 ? 37.157 -21.159 -44.978 1.00 91.25 797 VAL A N 1
ATOM 3531 C CA . VAL A 1 470 ? 38.054 -20.935 -46.122 1.00 90.66 797 VAL A CA 1
ATOM 3532 C C . VAL A 1 470 ? 39.098 -19.834 -45.898 1.00 87.89 797 VAL A C 1
ATOM 3533 O O . VAL A 1 470 ? 38.809 -18.803 -45.280 1.00 87.42 797 VAL A O 1
ATOM 3537 N N . ASP A 1 471 ? 40.304 -20.087 -46.402 1.00 91.65 798 ASP A N 1
ATOM 3538 C CA . ASP A 1 471 ? 41.395 -19.129 -46.409 1.00 94.90 798 ASP A CA 1
ATOM 3539 C C . ASP A 1 471 ? 41.414 -18.322 -47.705 1.00 105.66 798 ASP A C 1
ATOM 3540 O O . ASP A 1 471 ? 41.043 -18.819 -48.765 1.00 102.01 798 ASP A O 1
ATOM 3545 N N . ASP A 1 472 ? 41.878 -17.084 -47.595 1.00 105.33 799 ASP A N 1
ATOM 3546 C CA . ASP A 1 472 ? 41.934 -16.153 -48.721 1.00 98.16 799 ASP A CA 1
ATOM 3547 C C . ASP A 1 472 ? 42.834 -16.682 -49.799 1.00 95.79 799 ASP A C 1
ATOM 3548 O O . ASP A 1 472 ? 42.847 -16.182 -50.888 1.00 101.69 799 ASP A O 1
ATOM 3553 N N . VAL A 1 473 ? 43.630 -17.682 -49.482 1.00 100.68 800 VAL A N 1
ATOM 3554 C CA . VAL A 1 473 ? 44.488 -18.285 -50.476 1.00 100.33 800 VAL A CA 1
ATOM 3555 C C . VAL A 1 473 ? 43.952 -19.655 -50.820 1.00 105.95 800 VAL A C 1
ATOM 3556 O O . VAL A 1 473 ? 43.647 -20.392 -49.934 1.00 104.79 800 VAL A O 1
ATOM 3560 N N . GLU A 1 474 ? 43.823 -19.970 -52.103 1.00 104.51 801 GLU A N 1
ATOM 3561 C CA . GLU A 1 474 ? 43.371 -21.300 -52.519 1.00 92.52 801 GLU A CA 1
ATOM 3562 C C . GLU A 1 474 ? 41.853 -21.437 -52.420 1.00 93.17 801 GLU A C 1
ATOM 3563 O O . GLU A 1 474 ? 41.128 -20.444 -52.446 1.00 99.62 801 GLU A O 1
ATOM 3565 N N . GLU B 1 7 ? 59.915 58.938 -81.839 1.00 106.61 334 GLU B N 1
ATOM 3566 C CA . GLU B 1 7 ? 58.470 59.281 -81.853 1.00 106.60 334 GLU B CA 1
ATOM 3567 C C . GLU B 1 7 ? 57.897 59.195 -80.447 1.00 105.81 334 GLU B C 1
ATOM 3568 O O . GLU B 1 7 ? 58.232 58.278 -79.689 1.00 108.09 334 GLU B O 1
ATOM 3570 N N . PRO B 1 8 ? 57.030 60.155 -80.102 1.00 102.48 335 PRO B N 1
ATOM 3571 C CA . PRO B 1 8 ? 56.425 60.254 -78.779 1.00 105.61 335 PRO B CA 1
ATOM 3572 C C . PRO B 1 8 ? 55.554 59.046 -78.458 1.00 104.78 335 PRO B C 1
ATOM 3573 O O . PRO B 1 8 ? 54.849 58.541 -79.324 1.00 105.40 335 PRO B O 1
ATOM 3577 N N . LEU B 1 9 ? 55.612 58.593 -77.214 1.00 110.11 336 LEU B N 1
ATOM 3578 C CA . LEU B 1 9 ? 54.825 57.452 -76.764 1.00 108.52 336 LEU B CA 1
ATOM 3579 C C . LEU B 1 9 ? 53.341 57.810 -76.706 1.00 107.31 336 LEU B C 1
ATOM 3580 O O . LEU B 1 9 ? 52.967 58.795 -76.079 1.00 104.39 336 LEU B O 1
ATOM 3585 N N . THR B 1 10 ? 52.498 57.011 -77.357 1.00 101.85 337 THR B N 1
ATOM 3586 C CA . THR B 1 10 ? 51.044 57.263 -77.390 1.00 94.72 337 THR B CA 1
ATOM 3587 C C . THR B 1 10 ? 50.403 57.008 -76.033 1.00 94.31 337 THR B C 1
ATOM 3588 O O . THR B 1 10 ? 50.911 56.212 -75.234 1.00 98.28 337 THR B O 1
ATOM 3592 N N . ALA B 1 11 ? 49.277 57.672 -75.784 1.00 89.82 338 ALA B N 1
ATOM 3593 C CA . ALA B 1 11 ? 48.582 57.545 -74.500 1.00 98.46 338 ALA B CA 1
ATOM 3594 C C . ALA B 1 11 ? 48.111 56.121 -74.288 1.00 99.79 338 ALA B C 1
ATOM 3595 O O . ALA B 1 11 ? 47.662 55.752 -73.203 1.00 94.67 338 ALA B O 1
ATOM 3597 N N . PHE B 1 12 ? 48.230 55.312 -75.329 1.00 103.60 339 PHE B N 1
ATOM 3598 C CA . PHE B 1 12 ? 47.877 53.925 -75.191 1.00 92.98 339 PHE B CA 1
ATOM 3599 C C . PHE B 1 12 ? 48.978 53.105 -74.542 1.00 91.24 339 PHE B C 1
ATOM 3600 O O . PHE B 1 12 ? 48.710 52.398 -73.579 1.00 95.30 339 PHE B O 1
ATOM 3608 N N . GLU B 1 13 ? 50.199 53.178 -75.073 1.00 86.86 340 GLU B N 1
ATOM 3609 C CA . GLU B 1 13 ? 51.310 52.454 -74.450 1.00 91.26 340 GLU B CA 1
ATOM 3610 C C . GLU B 1 13 ? 51.595 52.913 -73.024 1.00 96.38 340 GLU B C 1
ATOM 3611 O O . GLU B 1 13 ? 52.037 52.110 -72.209 1.00 104.45 340 GLU B O 1
ATOM 3617 N N . THR B 1 14 ? 51.332 54.186 -72.724 1.00 92.26 341 THR B N 1
ATOM 3618 C CA . THR B 1 14 ? 51.455 54.712 -71.355 1.00 89.76 341 THR B CA 1
ATOM 3619 C C . THR B 1 14 ? 50.416 54.090 -70.424 1.00 94.66 341 THR B C 1
ATOM 3620 O O . THR B 1 14 ? 50.610 54.047 -69.203 1.00 107.40 341 THR B O 1
ATOM 3624 N N . PHE B 1 15 ? 49.317 53.614 -71.006 1.00 82.13 342 PHE B N 1
ATOM 3625 C CA . PHE B 1 15 ? 48.246 52.995 -70.232 1.00 90.16 342 PHE B CA 1
ATOM 3626 C C . PHE B 1 15 ? 48.458 51.495 -69.955 1.00 97.52 342 PHE B C 1
ATOM 3627 O O . PHE B 1 15 ? 47.822 50.939 -69.053 1.00 100.79 342 PHE B O 1
ATOM 3635 N N . LEU B 1 16 ? 49.353 50.845 -70.701 1.00 93.83 343 LEU B N 1
ATOM 3636 C CA . LEU B 1 16 ? 49.606 49.414 -70.508 1.00 98.32 343 LEU B CA 1
ATOM 3637 C C . LEU B 1 16 ? 50.354 49.079 -69.229 1.00 101.21 343 LEU B C 1
ATOM 3638 O O . LEU B 1 16 ? 49.935 48.175 -68.528 1.00 95.77 343 LEU B O 1
ATOM 3643 N N . PRO B 1 17 ? 51.472 49.783 -68.936 1.00 107.42 344 PRO B N 1
ATOM 3644 C CA . PRO B 1 17 ? 52.082 49.638 -67.621 1.00 109.90 344 PRO B CA 1
ATOM 3645 C C . PRO B 1 17 ? 51.042 49.802 -66.522 1.00 111.76 344 PRO B C 1
ATOM 3646 O O . PRO B 1 17 ? 51.040 49.020 -65.572 1.00 116.72 344 PRO B O 1
ATOM 3650 N N . ARG B 1 18 ? 50.152 50.785 -66.683 1.00 103.36 345 ARG B N 1
ATOM 3651 C CA . ARG B 1 18 ? 49.091 51.074 -65.719 1.00 109.33 345 ARG B CA 1
ATOM 3652 C C . ARG B 1 18 ? 48.071 49.928 -65.636 1.00 112.34 345 ARG B C 1
ATOM 3653 O O . ARG B 1 18 ? 47.439 49.703 -64.582 1.00 112.12 345 ARG B O 1
ATOM 3661 N N . VAL B 1 19 ? 47.921 49.204 -66.746 1.00 104.63 346 VAL B N 1
ATOM 3662 C CA . VAL B 1 19 ? 47.001 48.076 -66.797 1.00 108.92 346 VAL B CA 1
ATOM 3663 C C . VAL B 1 19 ? 47.692 46.800 -66.315 1.00 110.24 346 VAL B C 1
ATOM 3664 O O . VAL B 1 19 ? 47.061 45.758 -66.206 1.00 108.35 346 VAL B O 1
ATOM 3668 N N . VAL B 1 20 ? 48.974 46.928 -65.965 1.00 112.62 347 VAL B N 1
ATOM 3669 C CA . VAL B 1 20 ? 49.799 45.818 -65.481 1.00 118.97 347 VAL B CA 1
ATOM 3670 C C . VAL B 1 20 ? 50.082 45.936 -63.993 1.00 125.58 347 VAL B C 1
ATOM 3671 O O . VAL B 1 20 ? 49.986 44.946 -63.315 1.00 127.63 347 VAL B O 1
ATOM 3675 N N . MET B 1 21 ? 50.365 47.140 -63.497 1.00 128.72 348 MET B N 1
ATOM 3676 C CA . MET B 1 21 ? 50.405 47.410 -62.049 1.00 132.45 348 MET B CA 1
ATOM 3677 C C . MET B 1 21 ? 49.061 47.120 -61.368 1.00 126.37 348 MET B C 1
ATOM 3678 O O . MET B 1 21 ? 48.980 47.045 -60.142 1.00 127.27 348 MET B O 1
ATOM 3683 N N . ALA B 1 22 ? 48.021 46.917 -62.179 1.00 122.58 349 ALA B N 1
ATOM 3684 C CA . ALA B 1 22 ? 46.624 46.881 -61.728 1.00 131.89 349 ALA B CA 1
ATOM 3685 C C . ALA B 1 22 ? 45.983 45.472 -61.690 1.00 136.08 349 ALA B C 1
ATOM 3686 O O . ALA B 1 22 ? 44.794 45.306 -61.465 1.00 136.51 349 ALA B O 1
ATOM 3688 N N . GLU B 1 23 ? 46.808 44.458 -61.878 1.00 139.05 350 GLU B N 1
ATOM 3689 C CA . GLU B 1 23 ? 46.386 43.096 -61.832 1.00 137.44 350 GLU B CA 1
ATOM 3690 C C . GLU B 1 23 ? 47.140 42.349 -60.766 1.00 150.20 350 GLU B C 1
ATOM 3691 O O . GLU B 1 23 ? 47.106 41.159 -60.771 1.00 153.55 350 GLU B O 1
ATOM 3693 N N . LYS B 1 24 ? 47.780 43.048 -59.836 1.00 157.89 351 LYS B N 1
ATOM 3694 C CA . LYS B 1 24 ? 48.691 42.389 -58.942 1.00 157.18 351 LYS B CA 1
ATOM 3695 C C . LYS B 1 24 ? 49.622 41.697 -59.912 1.00 161.74 351 LYS B C 1
ATOM 3696 O O . LYS B 1 24 ? 50.089 42.270 -60.851 1.00 141.83 351 LYS B O 1
ATOM 3698 N N . ILE B 1 25 ? 49.834 40.415 -59.730 1.00 165.66 352 ILE B N 1
ATOM 3699 C CA . ILE B 1 25 ? 50.472 39.620 -60.781 1.00 155.08 352 ILE B CA 1
ATOM 3700 C C . ILE B 1 25 ? 49.567 38.483 -61.128 1.00 154.23 352 ILE B C 1
ATOM 3701 O O . ILE B 1 25 ? 49.136 37.778 -60.229 1.00 158.07 352 ILE B O 1
ATOM 3706 N N . GLN B 1 26 ? 49.286 38.308 -62.422 1.00 162.56 353 GLN B N 1
ATOM 3707 C CA . GLN B 1 26 ? 48.565 37.140 -62.836 1.00 141.49 353 GLN B CA 1
ATOM 3708 C C . GLN B 1 26 ? 49.507 36.026 -62.396 1.00 141.05 353 GLN B C 1
ATOM 3709 O O . GLN B 1 26 ? 49.098 35.051 -61.859 1.00 125.27 353 GLN B O 1
ATOM 3711 N N . ASP B 1 27 ? 50.799 36.257 -62.600 1.00 147.58 354 ASP B N 1
ATOM 3712 C CA . ASP B 1 27 ? 51.197 37.426 -63.362 1.00 136.92 354 ASP B CA 1
ATOM 3713 C C . ASP B 1 27 ? 50.673 37.174 -64.775 1.00 148.64 354 ASP B C 1
ATOM 3714 O O . ASP B 1 27 ? 50.576 36.031 -65.230 1.00 141.61 354 ASP B O 1
ATOM 3716 N N . TYR B 1 28 ? 50.268 38.238 -65.459 1.00 146.62 355 TYR B N 1
ATOM 3717 C CA . TYR B 1 28 ? 49.749 38.127 -66.811 1.00 139.83 355 TYR B CA 1
ATOM 3718 C C . TYR B 1 28 ? 50.821 37.621 -67.795 1.00 138.96 355 TYR B C 1
ATOM 3719 O O . TYR B 1 28 ? 51.878 37.508 -67.479 1.00 133.51 355 TYR B O 1
ATOM 3721 N N . GLN B 1 29 ? 50.508 37.236 -69.014 1.00 128.66 356 GLN B N 1
ATOM 3722 C CA . GLN B 1 29 ? 49.234 37.464 -69.704 1.00 118.49 356 GLN B CA 1
ATOM 3723 C C . GLN B 1 29 ? 47.966 36.850 -69.127 1.00 127.70 356 GLN B C 1
ATOM 3724 O O . GLN B 1 29 ? 46.958 37.527 -69.076 1.00 134.53 356 GLN B O 1
ATOM 3726 N N . ASP B 1 30 ? 48.070 35.626 -68.603 1.00 122.01 357 ASP B N 1
ATOM 3727 C CA . ASP B 1 30 ? 46.996 34.691 -68.511 1.00 120.62 357 ASP B CA 1
ATOM 3728 C C . ASP B 1 30 ? 45.829 35.438 -67.969 1.00 126.67 357 ASP B C 1
ATOM 3729 O O . ASP B 1 30 ? 44.704 35.049 -68.183 1.00 125.25 357 ASP B O 1
ATOM 3731 N N . SER B 1 31 ? 46.117 36.562 -67.316 1.00 132.79 358 SER B N 1
ATOM 3732 C CA . SER B 1 31 ? 45.078 37.464 -66.867 1.00 131.19 358 SER B CA 1
ATOM 3733 C C . SER B 1 31 ? 44.213 37.911 -68.042 1.00 125.96 358 SER B C 1
ATOM 3734 O O . SER B 1 31 ? 44.702 38.012 -69.167 1.00 121.68 358 SER B O 1
ATOM 3737 N N . ASP B 1 32 ? 42.940 38.163 -67.777 1.00 115.66 359 ASP B N 1
ATOM 3738 C CA . ASP B 1 32 ? 42.004 38.514 -68.820 1.00 116.90 359 ASP B CA 1
ATOM 3739 C C . ASP B 1 32 ? 42.344 39.781 -69.557 1.00 118.70 359 ASP B C 1
ATOM 3740 O O . ASP B 1 32 ? 42.226 39.843 -70.763 1.00 110.43 359 ASP B O 1
ATOM 3745 N N . ALA B 1 33 ? 42.756 40.813 -68.838 1.00 106.24 360 ALA B N 1
ATOM 3746 C CA . ALA B 1 33 ? 43.039 42.043 -69.531 1.00 96.95 360 ALA B CA 1
ATOM 3747 C C . ALA B 1 33 ? 43.900 41.689 -70.746 1.00 97.52 360 ALA B C 1
ATOM 3748 O O . ALA B 1 33 ? 43.619 42.134 -71.842 1.00 101.88 360 ALA B O 1
ATOM 3750 N N . HIS B 1 34 ? 44.889 40.812 -70.564 1.00 95.04 361 HIS B N 1
ATOM 3751 C CA . HIS B 1 34 ? 45.871 40.513 -71.614 1.00 106.98 361 HIS B CA 1
ATOM 3752 C C . HIS B 1 34 ? 45.360 39.756 -72.806 1.00 97.54 361 HIS B C 1
ATOM 3753 O O . HIS B 1 34 ? 46.125 39.428 -73.702 1.00 109.98 361 HIS B O 1
ATOM 3760 N N . GLU B 1 35 ? 44.056 39.496 -72.837 1.00 87.32 362 GLU B N 1
ATOM 3761 C CA . GLU B 1 35 ? 43.380 38.965 -74.027 1.00 89.90 362 GLU B CA 1
ATOM 3762 C C . GLU B 1 35 ? 42.518 40.044 -74.668 1.00 92.52 362 GLU B C 1
ATOM 3763 O O . GLU B 1 35 ? 42.506 40.168 -75.888 1.00 92.51 362 GLU B O 1
ATOM 3769 N N . TYR B 1 36 ? 41.840 40.837 -73.840 1.00 87.38 363 TYR B N 1
ATOM 3770 C CA . TYR B 1 36 ? 41.129 42.012 -74.307 1.00 85.68 363 TYR B CA 1
ATOM 3771 C C . TYR B 1 36 ? 42.139 43.017 -74.806 1.00 89.24 363 TYR B C 1
ATOM 3772 O O . TYR B 1 36 ? 41.932 43.691 -75.797 1.00 92.85 363 TYR B O 1
ATOM 3781 N N . MET B 1 37 ? 43.245 43.111 -74.095 1.00 88.29 364 MET B N 1
ATOM 3782 C CA . MET B 1 37 ? 44.215 44.141 -74.362 1.00 88.87 364 MET B CA 1
ATOM 3783 C C . MET B 1 37 ? 45.041 43.748 -75.560 1.00 88.46 364 MET B C 1
ATOM 3784 O O . MET B 1 37 ? 45.648 44.582 -76.194 1.00 82.62 364 MET B O 1
ATOM 3789 N N . LYS B 1 38 ? 45.069 42.458 -75.848 1.00 97.35 365 LYS B N 1
ATOM 3790 C CA . LYS B 1 38 ? 45.838 41.936 -76.964 1.00 87.51 365 LYS B CA 1
ATOM 3791 C C . LYS B 1 38 ? 45.054 42.247 -78.179 1.00 80.01 365 LYS B C 1
ATOM 3792 O O . LYS B 1 38 ? 45.623 42.599 -79.195 1.00 81.20 365 LYS B O 1
ATOM 3794 N N . ALA B 1 39 ? 43.735 42.153 -78.074 1.00 74.04 366 ALA B N 1
ATOM 3795 C CA . ALA B 1 39 ? 42.869 42.446 -79.210 1.00 73.05 366 ALA B CA 1
ATOM 3796 C C . ALA B 1 39 ? 43.022 43.884 -79.671 1.00 76.61 366 ALA B C 1
ATOM 3797 O O . ALA B 1 39 ? 43.119 44.138 -80.869 1.00 84.61 366 ALA B O 1
ATOM 3799 N N . VAL B 1 40 ? 43.052 44.817 -78.718 1.00 76.79 367 VAL B N 1
ATOM 3800 C CA . VAL B 1 40 ? 43.164 46.245 -79.025 1.00 73.09 367 VAL B CA 1
ATOM 3801 C C . VAL B 1 40 ? 44.512 46.520 -79.681 1.00 72.63 367 VAL B C 1
ATOM 3802 O O . VAL B 1 40 ? 44.604 47.255 -80.654 1.00 75.89 367 VAL B O 1
ATOM 3806 N N . GLN B 1 41 ? 45.556 45.913 -79.130 1.00 75.00 368 GLN B N 1
ATOM 3807 C CA . GLN B 1 41 ? 46.882 45.938 -79.731 1.00 82.77 368 GLN B CA 1
ATOM 3808 C C . GLN B 1 41 ? 46.805 45.458 -81.171 1.00 82.28 368 GLN B C 1
ATOM 3809 O O . GLN B 1 41 ? 47.432 46.036 -82.060 1.00 78.75 368 GLN B O 1
ATOM 3815 N N . GLY B 1 42 ? 46.011 44.414 -81.396 1.00 80.03 369 GLY B N 1
ATOM 3816 C CA . GLY B 1 42 ? 45.827 43.839 -82.727 1.00 78.02 369 GLY B CA 1
ATOM 3817 C C . GLY B 1 42 ? 45.426 44.904 -83.707 1.00 74.87 369 GLY B C 1
ATOM 3818 O O . GLY B 1 42 ? 46.044 45.057 -84.756 1.00 81.49 369 GLY B O 1
ATOM 3819 N N . TYR B 1 43 ? 44.402 45.663 -83.332 1.00 73.65 370 TYR B N 1
ATOM 3820 C CA . TYR B 1 43 ? 43.904 46.769 -84.134 1.00 82.79 370 TYR B CA 1
ATOM 3821 C C . TYR B 1 43 ? 44.941 47.878 -84.365 1.00 82.65 370 TYR B C 1
ATOM 3822 O O . TYR B 1 43 ? 45.029 48.412 -85.464 1.00 83.47 370 TYR B O 1
ATOM 3831 N N . LEU B 1 44 ? 45.710 48.238 -83.345 1.00 87.36 371 LEU B N 1
ATOM 3832 C CA . LEU B 1 44 ? 46.641 49.353 -83.507 1.00 81.94 371 LEU B CA 1
ATOM 3833 C C . LEU B 1 44 ? 47.844 48.969 -84.353 1.00 89.36 371 LEU B C 1
ATOM 3834 O O . LEU B 1 44 ? 48.369 49.806 -85.077 1.00 87.09 371 LEU B O 1
ATOM 3839 N N . ASP B 1 45 ? 48.255 47.701 -84.273 1.00 89.06 372 ASP B N 1
ATOM 3840 C CA . ASP B 1 45 ? 49.405 47.175 -85.031 1.00 94.22 372 ASP B CA 1
ATOM 3841 C C . ASP B 1 45 ? 49.241 47.378 -86.527 1.00 92.16 372 ASP B C 1
ATOM 3842 O O . ASP B 1 45 ? 50.196 47.300 -87.298 1.00 101.47 372 ASP B O 1
ATOM 3847 N N . ARG B 1 46 ? 48.006 47.654 -86.909 1.00 82.85 373 ARG B N 1
ATOM 3848 C CA . ARG B 1 46 ? 47.598 47.878 -88.278 1.00 84.62 373 ARG B CA 1
ATOM 3849 C C . ARG B 1 46 ? 48.132 49.191 -88.849 1.00 83.89 373 ARG B C 1
ATOM 3850 O O . ARG B 1 46 ? 48.104 49.406 -90.062 1.00 74.07 373 ARG B O 1
ATOM 3858 N N . PHE B 1 47 ? 48.612 50.066 -87.969 1.00 84.65 374 PHE B N 1
ATOM 3859 C CA . PHE B 1 47 ? 49.019 51.412 -88.352 1.00 81.65 374 PHE B CA 1
ATOM 3860 C C . PHE B 1 47 ? 50.514 51.627 -88.193 1.00 82.76 374 PHE B C 1
ATOM 3861 O O . PHE B 1 47 ? 51.111 51.248 -87.178 1.00 85.33 374 PHE B O 1
ATOM 3869 N N . ALA B 1 48 ? 51.106 52.266 -89.197 1.00 92.22 375 ALA B N 1
ATOM 3870 C CA . ALA B 1 48 ? 52.540 52.505 -89.236 1.00 88.29 375 ALA B CA 1
ATOM 3871 C C . ALA B 1 48 ? 52.990 53.521 -88.190 1.00 92.06 375 ALA B C 1
ATOM 3872 O O . ALA B 1 48 ? 52.313 54.538 -87.952 1.00 89.09 375 ALA B O 1
ATOM 3874 N N . VAL B 1 49 ? 54.140 53.219 -87.581 1.00 92.88 376 VAL B N 1
ATOM 3875 C CA . VAL B 1 49 ? 54.789 54.066 -86.581 1.00 92.31 376 VAL B CA 1
ATOM 3876 C C . VAL B 1 49 ? 54.921 55.484 -87.122 1.00 96.62 376 VAL B C 1
ATOM 3877 O O . VAL B 1 49 ? 55.252 55.687 -88.297 1.00 99.64 376 VAL B O 1
ATOM 3881 N N . GLY B 1 50 ? 54.655 56.456 -86.257 1.00 102.22 377 GLY B N 1
ATOM 3882 C CA . GLY B 1 50 ? 54.605 57.852 -86.665 1.00 109.52 377 GLY B CA 1
ATOM 3883 C C . GLY B 1 50 ? 53.198 58.407 -86.551 1.00 101.91 377 GLY B C 1
ATOM 3884 O O . GLY B 1 50 ? 52.523 58.204 -85.547 1.00 102.65 377 GLY B O 1
ATOM 3885 N N . ASP B 1 51 ? 52.776 59.197 -87.538 1.00 98.25 378 ASP B N 1
ATOM 3886 C CA . ASP B 1 51 ? 51.475 59.906 -87.400 1.00 100.90 378 ASP B CA 1
ATOM 3887 C C . ASP B 1 51 ? 50.301 58.932 -87.444 1.00 94.50 378 ASP B C 1
ATOM 3888 O O . ASP B 1 51 ? 49.382 59.092 -86.622 1.00 94.37 378 ASP B O 1
ATOM 3893 N N . ARG B 1 52 ? 50.328 57.968 -88.360 1.00 89.71 379 ARG B N 1
ATOM 3894 C CA . ARG B 1 52 ? 49.189 57.085 -88.525 1.00 81.00 379 ARG B CA 1
ATOM 3895 C C . ARG B 1 52 ? 48.874 56.363 -87.236 1.00 81.19 379 ARG B C 1
ATOM 3896 O O . ARG B 1 52 ? 47.706 56.229 -86.879 1.00 80.24 379 ARG B O 1
ATOM 3904 N N . LEU B 1 53 ? 49.919 55.914 -86.540 1.00 84.37 380 LEU B N 1
ATOM 3905 C CA . LEU B 1 53 ? 49.768 55.251 -85.253 1.00 82.93 380 LEU B CA 1
ATOM 3906 C C . LEU B 1 53 ? 49.268 56.234 -84.193 1.00 87.65 380 LEU B C 1
ATOM 3907 O O . LEU B 1 53 ? 48.373 55.903 -83.422 1.00 79.89 380 LEU B O 1
ATOM 3912 N N . GLN B 1 54 ? 49.846 57.436 -84.175 1.00 89.78 381 GLN B N 1
ATOM 3913 C CA . GLN B 1 54 ? 49.412 58.513 -83.282 1.00 89.52 381 GLN B CA 1
ATOM 3914 C C . GLN B 1 54 ? 47.935 58.873 -83.469 1.00 85.24 381 GLN B C 1
ATOM 3915 O O . GLN B 1 54 ? 47.154 58.831 -82.513 1.00 87.32 381 GLN B O 1
ATOM 3921 N N . ASN B 1 55 ? 47.571 59.223 -84.703 1.00 82.02 382 ASN B N 1
ATOM 3922 C CA . ASN B 1 55 ? 46.207 59.624 -85.052 1.00 86.49 382 ASN B CA 1
ATOM 3923 C C . ASN B 1 55 ? 45.167 58.560 -84.719 1.00 82.31 382 ASN B C 1
ATOM 3924 O O . ASN B 1 55 ? 44.133 58.854 -84.111 1.00 79.95 382 ASN B O 1
ATOM 3929 N N . ALA B 1 56 ? 45.458 57.326 -85.127 1.00 76.26 383 ALA B N 1
ATOM 3930 C CA . ALA B 1 56 ? 44.577 56.190 -84.893 1.00 76.37 383 ALA B CA 1
ATOM 3931 C C . ALA B 1 56 ? 44.349 55.958 -83.401 1.00 78.10 383 ALA B C 1
ATOM 3932 O O . ALA B 1 56 ? 43.214 55.735 -82.976 1.00 74.96 383 ALA B O 1
ATOM 3934 N N . THR B 1 57 ? 45.419 56.038 -82.611 1.00 80.89 384 THR B N 1
ATOM 3935 C CA . THR B 1 57 ? 45.322 55.836 -81.163 1.00 79.84 384 THR B CA 1
ATOM 3936 C C . THR B 1 57 ? 44.513 56.950 -80.482 1.00 86.82 384 THR B C 1
ATOM 3937 O O . THR B 1 57 ? 43.553 56.667 -79.754 1.00 83.09 384 THR B O 1
ATOM 3941 N N . ARG B 1 58 ? 44.869 58.210 -80.735 1.00 84.70 385 ARG B N 1
ATOM 3942 C CA . ARG B 1 58 ? 44.116 59.308 -80.120 1.00 87.82 385 ARG B CA 1
ATOM 3943 C C . ARG B 1 58 ? 42.629 59.352 -80.522 1.00 83.13 385 ARG B C 1
ATOM 3944 O O . ARG B 1 58 ? 41.783 59.732 -79.708 1.00 85.05 385 ARG B O 1
ATOM 3952 N N . ASP B 1 59 ? 42.309 58.925 -81.744 1.00 82.99 386 ASP B N 1
ATOM 3953 C CA . ASP B 1 59 ? 40.910 58.852 -82.189 1.00 80.21 386 ASP B CA 1
ATOM 3954 C C . ASP B 1 59 ? 40.141 57.687 -81.553 1.00 83.54 386 ASP B C 1
ATOM 3955 O O . ASP B 1 59 ? 38.931 57.788 -81.295 1.00 82.47 386 ASP B O 1
ATOM 3960 N N . LEU B 1 60 ? 40.848 56.588 -81.301 1.00 77.71 387 LEU B N 1
ATOM 3961 C CA . LEU B 1 60 ? 40.281 55.449 -80.589 1.00 76.08 387 LEU B CA 1
ATOM 3962 C C . LEU B 1 60 ? 39.942 55.842 -79.157 1.00 73.37 387 LEU B C 1
ATOM 3963 O O . LEU B 1 60 ? 38.883 55.490 -78.634 1.00 71.61 387 LEU B O 1
ATOM 3968 N N . LEU B 1 61 ? 40.856 56.580 -78.536 1.00 76.26 388 LEU B N 1
ATOM 3969 C CA . LEU B 1 61 ? 40.674 57.066 -77.174 1.00 80.63 388 LEU B CA 1
ATOM 3970 C C . LEU B 1 61 ? 39.540 58.102 -77.050 1.00 80.99 388 LEU B C 1
ATOM 3971 O O . LEU B 1 61 ? 38.747 58.051 -76.099 1.00 74.55 388 LEU B O 1
ATOM 3976 N N . VAL B 1 62 ? 39.457 59.018 -78.019 1.00 70.51 389 VAL B N 1
ATOM 3977 C CA . VAL B 1 62 ? 38.400 60.031 -78.052 1.00 69.11 389 VAL B CA 1
ATOM 3978 C C . VAL B 1 62 ? 36.998 59.395 -77.992 1.00 76.99 389 VAL B C 1
ATOM 3979 O O . VAL B 1 62 ? 36.189 59.732 -77.114 1.00 79.68 389 VAL B O 1
ATOM 3983 N N . THR B 1 63 ? 36.738 58.447 -78.890 1.00 74.97 390 THR B N 1
ATOM 3984 C CA . THR B 1 63 ? 35.429 57.794 -78.970 1.00 78.27 390 THR B CA 1
ATOM 3985 C C . THR B 1 63 ? 35.201 56.937 -77.732 1.00 79.45 390 THR B C 1
ATOM 3986 O O . THR B 1 63 ? 34.077 56.799 -77.246 1.00 83.40 390 THR B O 1
ATOM 3990 N N . PHE B 1 64 ? 36.287 56.363 -77.232 1.00 76.41 391 PHE B N 1
ATOM 3991 C CA . PHE B 1 64 ? 36.283 55.632 -75.976 1.00 82.91 391 PHE B CA 1
ATOM 3992 C C . PHE B 1 64 ? 35.732 56.475 -74.827 1.00 83.92 391 PHE B C 1
ATOM 3993 O O . PHE B 1 64 ? 34.899 56.013 -74.045 1.00 83.76 391 PHE B O 1
ATOM 4001 N N . ALA B 1 65 ? 36.215 57.710 -74.729 1.00 82.33 392 ALA B N 1
ATOM 4002 C CA . ALA B 1 65 ? 35.782 58.614 -73.680 1.00 72.57 392 ALA B CA 1
ATOM 4003 C C . ALA B 1 65 ? 34.275 58.886 -73.785 1.00 73.87 392 ALA B C 1
ATOM 4004 O O . ALA B 1 65 ? 33.548 58.766 -72.796 1.00 84.12 392 ALA B O 1
ATOM 4006 N N . LEU B 1 66 ? 33.811 59.223 -74.991 1.00 75.05 393 LEU B N 1
ATOM 4007 C CA . LEU B 1 66 ? 32.383 59.400 -75.257 1.00 79.99 393 LEU B CA 1
ATOM 4008 C C . LEU B 1 66 ? 31.602 58.167 -74.854 1.00 80.69 393 LEU B C 1
ATOM 4009 O O . LEU B 1 66 ? 30.499 58.261 -74.327 1.00 82.98 393 LEU B O 1
ATOM 4014 N N . ALA B 1 67 ? 32.172 56.998 -75.103 1.00 84.90 394 ALA B N 1
ATOM 4015 C CA . ALA B 1 67 ? 31.443 55.765 -74.840 1.00 84.10 394 ALA B CA 1
ATOM 4016 C C . ALA B 1 67 ? 31.417 55.352 -73.363 1.00 84.65 394 ALA B C 1
ATOM 4017 O O . ALA B 1 67 ? 30.414 54.794 -72.912 1.00 89.87 394 ALA B O 1
ATOM 4019 N N . GLU B 1 68 ? 32.495 55.616 -72.616 1.00 84.93 395 GLU B N 1
ATOM 4020 C CA . GLU B 1 68 ? 32.506 55.296 -71.175 1.00 86.07 395 GLU B CA 1
ATOM 4021 C C . GLU B 1 68 ? 31.844 56.388 -70.348 1.00 86.34 395 GLU B C 1
ATOM 4022 O O . GLU B 1 68 ? 31.147 56.078 -69.391 1.00 81.10 395 GLU B O 1
ATOM 4028 N N . THR B 1 69 ? 32.057 57.639 -70.731 1.00 92.02 396 THR B N 1
ATOM 4029 C CA . THR B 1 69 ? 31.375 58.794 -70.152 1.00 89.39 396 THR B CA 1
ATOM 4030 C C . THR B 1 69 ? 31.169 59.738 -71.300 1.00 85.64 396 THR B C 1
ATOM 4031 O O . THR B 1 69 ? 31.873 59.635 -72.279 1.00 93.35 396 THR B O 1
ATOM 4035 N N . GLY B 1 70 ? 30.213 60.653 -71.225 1.00 88.96 397 GLY B N 1
ATOM 4036 C CA . GLY B 1 70 ? 30.094 61.637 -72.303 1.00 81.63 397 GLY B CA 1
ATOM 4037 C C . GLY B 1 70 ? 31.497 62.162 -72.315 1.00 86.99 397 GLY B C 1
ATOM 4038 O O . GLY B 1 70 ? 32.003 62.396 -71.276 1.00 91.60 397 GLY B O 1
ATOM 4039 N N . GLU B 1 71 ? 32.134 62.329 -73.456 1.00 81.11 398 GLU B N 1
ATOM 4040 C CA . GLU B 1 71 ? 33.586 62.418 -73.448 1.00 92.12 398 GLU B CA 1
ATOM 4041 C C . GLU B 1 71 ? 34.155 63.771 -73.772 1.00 94.11 398 GLU B C 1
ATOM 4042 O O . GLU B 1 71 ? 34.551 64.513 -72.886 1.00 101.16 398 GLU B O 1
ATOM 4044 N N . LYS B 1 72 ? 34.231 64.071 -75.059 1.00 104.57 399 LYS B N 1
ATOM 4045 C CA . LYS B 1 72 ? 34.867 65.283 -75.484 1.00 98.45 399 LYS B CA 1
ATOM 4046 C C . LYS B 1 72 ? 36.290 65.291 -74.950 1.00 93.35 399 LYS B C 1
ATOM 4047 O O . LYS B 1 72 ? 36.781 66.319 -74.527 1.00 106.42 399 LYS B O 1
ATOM 4053 N N . LEU B 1 73 ? 36.950 64.142 -74.938 1.00 88.68 400 LEU B N 1
ATOM 4054 C CA . LEU B 1 73 ? 38.358 64.130 -74.587 1.00 83.38 400 LEU B CA 1
ATOM 4055 C C . LEU B 1 73 ? 39.118 64.774 -75.739 1.00 91.24 400 LEU B C 1
ATOM 4056 O O . LEU B 1 73 ? 38.881 64.443 -76.892 1.00 84.86 400 LEU B O 1
ATOM 4061 N N . SER B 1 74 ? 40.018 65.701 -75.424 1.00 98.01 401 SER B N 1
ATOM 4062 C CA . SER B 1 74 ? 40.746 66.453 -76.443 1.00 100.14 401 SER B CA 1
ATOM 4063 C C . SER B 1 74 ? 41.745 65.577 -77.197 1.00 96.96 401 SER B C 1
ATOM 4064 O O . SER B 1 74 ? 41.986 64.428 -76.824 1.00 94.60 401 SER B O 1
ATOM 4067 N N . LYS B 1 75 ? 42.325 66.140 -78.252 1.00 105.80 402 LYS B N 1
ATOM 4068 C CA . LYS B 1 75 ? 43.268 65.427 -79.110 1.00 100.54 402 LYS B CA 1
ATOM 4069 C C . LYS B 1 75 ? 44.669 65.392 -78.508 1.00 101.84 402 LYS B C 1
ATOM 4070 O O . LYS B 1 75 ? 45.446 64.482 -78.791 1.00 87.98 402 LYS B O 1
ATOM 4076 N N . ARG B 1 76 ? 44.979 66.387 -77.678 1.00 111.26 403 ARG B N 1
ATOM 4077 C CA . ARG B 1 76 ? 46.294 66.503 -77.033 1.00 113.12 403 ARG B CA 1
ATOM 4078 C C . ARG B 1 76 ? 46.632 65.303 -76.139 1.00 108.92 403 ARG B C 1
ATOM 4079 O O . ARG B 1 76 ? 45.780 64.796 -75.401 1.00 100.95 403 ARG B O 1
ATOM 4087 N N . LEU B 1 77 ? 47.893 64.880 -76.213 1.00 103.95 404 LEU B N 1
ATOM 4088 C CA . LEU B 1 77 ? 48.377 63.641 -75.604 1.00 100.95 404 LEU B CA 1
ATOM 4089 C C . LEU B 1 77 ? 48.358 63.615 -74.058 1.00 109.47 404 LEU B C 1
ATOM 4090 O O . LEU B 1 77 ? 47.823 62.662 -73.476 1.00 103.24 404 LEU B O 1
ATOM 4095 N N . PRO B 1 78 ? 48.932 64.653 -73.391 1.00 117.61 405 PRO B N 1
ATOM 4096 C CA . PRO B 1 78 ? 48.958 64.685 -71.919 1.00 115.84 405 PRO B CA 1
ATOM 4097 C C . PRO B 1 78 ? 47.575 64.568 -71.296 1.00 107.37 405 PRO B C 1
ATOM 4098 O O . PRO B 1 78 ? 47.427 63.985 -70.215 1.00 107.72 405 PRO B O 1
ATOM 4102 N N . ASP B 1 79 ? 46.584 65.126 -71.986 1.00 109.45 406 ASP B N 1
ATOM 4103 C CA . ASP B 1 79 ? 45.195 65.094 -71.549 1.00 113.77 406 ASP B CA 1
ATOM 4104 C C . ASP B 1 79 ? 44.609 63.682 -71.653 1.00 112.77 406 ASP B C 1
ATOM 4105 O O . ASP B 1 79 ? 43.726 63.306 -70.870 1.00 110.51 406 ASP B O 1
ATOM 4110 N N . GLN B 1 80 ? 45.114 62.899 -72.606 1.00 108.80 407 GLN B N 1
ATOM 4111 C CA . GLN B 1 80 ? 44.677 61.508 -72.771 1.00 105.57 407 GLN B CA 1
ATOM 4112 C C . GLN B 1 80 ? 45.380 60.586 -71.784 1.00 99.37 407 GLN B C 1
ATOM 4113 O O . GLN B 1 80 ? 44.784 59.630 -71.314 1.00 100.67 407 GLN B O 1
ATOM 4119 N N . ARG B 1 81 ? 46.650 60.864 -71.485 1.00 97.03 408 ARG B N 1
ATOM 4120 C CA . ARG B 1 81 ? 47.389 60.068 -70.501 1.00 89.56 408 ARG B CA 1
ATOM 4121 C C . ARG B 1 81 ? 46.618 60.025 -69.182 1.00 96.52 408 ARG B C 1
ATOM 4122 O O . ARG B 1 81 ? 46.520 58.975 -68.540 1.00 103.32 408 ARG B O 1
ATOM 4130 N N . VAL B 1 82 ? 46.013 61.158 -68.837 1.00 98.68 409 VAL B N 1
ATOM 4131 C CA . VAL B 1 82 ? 44.990 61.221 -67.808 1.00 96.01 409 VAL B CA 1
ATOM 4132 C C . VAL B 1 82 ? 43.720 60.661 -68.398 1.00 97.09 409 VAL B C 1
ATOM 4133 O O . VAL B 1 82 ? 43.686 60.329 -69.552 1.00 106.06 409 VAL B O 1
ATOM 4137 N N . TYR B 1 83 ? 42.671 60.570 -67.598 1.00 95.54 410 TYR B N 1
ATOM 4138 C CA . TYR B 1 83 ? 41.409 59.982 -68.036 1.00 98.94 410 TYR B CA 1
ATOM 4139 C C . TYR B 1 83 ? 41.546 58.477 -68.110 1.00 101.33 410 TYR B C 1
ATOM 4140 O O . TYR B 1 83 ? 40.783 57.755 -67.508 1.00 97.08 410 TYR B O 1
ATOM 4149 N N . MET B 1 84 ? 42.522 58.009 -68.870 1.00 96.65 411 MET B N 1
ATOM 4150 C CA . MET B 1 84 ? 42.826 56.608 -68.848 1.00 100.08 411 MET B CA 1
ATOM 4151 C C . MET B 1 84 ? 43.209 56.297 -67.418 1.00 106.54 411 MET B C 1
ATOM 4152 O O . MET B 1 84 ? 42.722 55.335 -66.831 1.00 105.07 411 MET B O 1
ATOM 4157 N N . ARG B 1 85 ? 44.043 57.155 -66.842 1.00 106.14 412 ARG B N 1
ATOM 4158 C CA . ARG B 1 85 ? 44.438 57.006 -65.447 1.00 109.96 412 ARG B CA 1
ATOM 4159 C C . ARG B 1 85 ? 43.226 57.174 -64.528 1.00 112.16 412 ARG B C 1
ATOM 4160 O O . ARG B 1 85 ? 42.898 56.286 -63.737 1.00 109.97 412 ARG B O 1
ATOM 4168 N N . ASP B 1 86 ? 42.575 58.326 -64.664 1.00 104.59 413 ASP B N 1
ATOM 4169 C CA . ASP B 1 86 ? 41.401 58.727 -63.889 1.00 105.78 413 ASP B CA 1
ATOM 4170 C C . ASP B 1 86 ? 40.345 57.686 -63.665 1.00 111.84 413 ASP B C 1
ATOM 4171 O O . ASP B 1 86 ? 39.753 57.591 -62.589 1.00 118.86 413 ASP B O 1
ATOM 4176 N N . THR B 1 87 ? 40.065 56.954 -64.728 1.00 104.37 414 THR B N 1
ATOM 4177 C CA . THR B 1 87 ? 38.872 56.157 -64.793 1.00 107.83 414 THR B CA 1
ATOM 4178 C C . THR B 1 87 ? 39.211 54.675 -64.692 1.00 100.89 414 THR B C 1
ATOM 4179 O O . THR B 1 87 ? 38.329 53.819 -64.736 1.00 106.57 414 THR B O 1
ATOM 4183 N N . PHE B 1 88 ? 40.500 54.383 -64.544 1.00 110.26 415 PHE B N 1
ATOM 4184 C CA . PHE B 1 88 ? 40.929 53.030 -64.203 1.00 115.69 415 PHE B CA 1
ATOM 4185 C C . PHE B 1 88 ? 41.032 52.869 -62.686 1.00 119.47 415 PHE B C 1
ATOM 4186 O O . PHE B 1 88 ? 40.597 51.854 -62.131 1.00 122.95 415 PHE B O 1
ATOM 4194 N N . GLU B 1 89 ? 41.600 53.885 -62.034 1.00 113.44 416 GLU B N 1
ATOM 4195 C CA . GLU B 1 89 ? 41.572 54.039 -60.573 1.00 119.17 416 GLU B CA 1
ATOM 4196 C C . GLU B 1 89 ? 40.148 53.932 -59.989 1.00 119.61 416 GLU B C 1
ATOM 4197 O O . GLU B 1 89 ? 39.976 53.493 -58.849 1.00 135.32 416 GLU B O 1
ATOM 4203 N N . ARG B 1 90 ? 39.137 54.314 -60.772 1.00 105.38 417 ARG B N 1
ATOM 4204 C CA . ARG B 1 90 ? 37.729 54.111 -60.398 1.00 109.35 417 ARG B CA 1
ATOM 4205 C C . ARG B 1 90 ? 37.401 52.630 -60.189 1.00 114.12 417 ARG B C 1
ATOM 4206 O O . ARG B 1 90 ? 36.440 52.285 -59.497 1.00 107.32 417 ARG B O 1
ATOM 4214 N N . HIS B 1 91 ? 38.198 51.764 -60.808 1.00 120.27 418 HIS B N 1
ATOM 4215 C CA . HIS B 1 91 ? 37.976 50.321 -60.776 1.00 125.74 418 HIS B CA 1
ATOM 4216 C C . HIS B 1 91 ? 39.183 49.595 -60.219 1.00 124.63 418 HIS B C 1
ATOM 4217 O O . HIS B 1 91 ? 39.506 48.473 -60.624 1.00 121.52 418 HIS B O 1
ATOM 4224 N N . LYS B 1 92 ? 39.856 50.247 -59.273 1.00 127.08 419 LYS B N 1
ATOM 4225 C CA . LYS B 1 92 ? 40.975 49.673 -58.527 1.00 132.37 419 LYS B CA 1
ATOM 4226 C C . LYS B 1 92 ? 40.520 48.481 -57.695 1.00 130.88 419 LYS B C 1
ATOM 4227 O O . LYS B 1 92 ? 41.160 47.431 -57.707 1.00 123.25 419 LYS B O 1
ATOM 4233 N N . ASP B 1 93 ? 39.398 48.659 -57.000 1.00 138.59 420 ASP B N 1
ATOM 4234 C CA . ASP B 1 93 ? 38.882 47.693 -56.037 1.00 139.57 420 ASP B CA 1
ATOM 4235 C C . ASP B 1 93 ? 38.377 46.409 -56.704 1.00 133.72 420 ASP B C 1
ATOM 4236 O O . ASP B 1 93 ? 38.951 45.332 -56.518 1.00 129.38 420 ASP B O 1
ATOM 4241 N N . SER B 1 94 ? 37.317 46.540 -57.495 1.00 126.23 421 SER B N 1
ATOM 4242 C CA . SER B 1 94 ? 36.611 45.387 -58.057 1.00 120.12 421 SER B CA 1
ATOM 4243 C C . SER B 1 94 ? 37.363 44.698 -59.194 1.00 113.74 421 SER B C 1
ATOM 4244 O O . SER B 1 94 ? 37.929 45.352 -60.067 1.00 116.76 421 SER B O 1
ATOM 4247 N N . ALA B 1 95 ? 37.353 43.369 -59.173 1.00 117.95 422 ALA B N 1
ATOM 4248 C CA . ALA B 1 95 ? 38.022 42.575 -60.199 1.00 114.78 422 ALA B CA 1
ATOM 4249 C C . ALA B 1 95 ? 37.230 42.619 -61.498 1.00 114.14 422 ALA B C 1
ATOM 4250 O O . ALA B 1 95 ? 37.774 42.943 -62.557 1.00 104.01 422 ALA B O 1
ATOM 4252 N N . ASP B 1 96 ? 35.938 42.316 -61.393 1.00 116.80 423 ASP B N 1
ATOM 4253 C CA . ASP B 1 96 ? 35.043 42.209 -62.545 1.00 112.91 423 ASP B CA 1
ATOM 4254 C C . ASP B 1 96 ? 34.776 43.546 -63.226 1.00 110.78 423 ASP B C 1
ATOM 4255 O O . ASP B 1 96 ? 34.400 43.588 -64.400 1.00 107.97 423 ASP B O 1
ATOM 4260 N N . ASP B 1 97 ? 34.972 44.630 -62.484 1.00 110.50 424 ASP B N 1
ATOM 4261 C CA . ASP B 1 97 ? 34.652 45.961 -62.979 1.00 107.82 424 ASP B CA 1
ATOM 4262 C C . ASP B 1 97 ? 35.806 46.647 -63.700 1.00 109.14 424 ASP B C 1
ATOM 4263 O O . ASP B 1 97 ? 35.570 47.497 -64.558 1.00 110.64 424 ASP B O 1
ATOM 4268 N N . ARG B 1 98 ? 37.044 46.294 -63.360 1.00 104.06 425 ARG B N 1
ATOM 4269 C CA . ARG B 1 98 ? 38.168 46.687 -64.207 1.00 105.01 425 ARG B CA 1
ATOM 4270 C C . ARG B 1 98 ? 38.281 45.689 -65.356 1.00 97.83 425 ARG B C 1
ATOM 4271 O O . ARG B 1 98 ? 39.141 45.816 -66.230 1.00 89.46 425 ARG B O 1
ATOM 4279 N N . SER B 1 99 ? 37.395 44.699 -65.347 1.00 99.01 426 SER B N 1
ATOM 4280 C CA . SER B 1 99 ? 37.329 43.734 -66.431 1.00 95.68 426 SER B CA 1
ATOM 4281 C C . SER B 1 99 ? 36.353 44.180 -67.522 1.00 96.40 426 SER B C 1
ATOM 4282 O O . SER B 1 99 ? 36.720 44.215 -68.699 1.00 95.03 426 SER B O 1
ATOM 4285 N N . ALA B 1 100 ? 35.121 44.509 -67.123 1.00 94.30 427 ALA B N 1
ATOM 4286 C CA . ALA B 1 100 ? 34.099 45.047 -68.027 1.00 83.73 427 ALA B CA 1
ATOM 4287 C C . ALA B 1 100 ? 34.544 46.349 -68.689 1.00 87.46 427 ALA B C 1
ATOM 4288 O O . ALA B 1 100 ? 34.214 46.602 -69.846 1.00 90.63 427 ALA B O 1
ATOM 4290 N N . TYR B 1 101 ? 35.281 47.170 -67.946 1.00 88.01 428 TYR B N 1
ATOM 4291 C CA . TYR B 1 101 ? 35.826 48.410 -68.481 1.00 90.52 428 TYR B CA 1
ATOM 4292 C C . TYR B 1 101 ? 36.767 48.116 -69.646 1.00 83.72 428 TYR B C 1
ATOM 4293 O O . TYR B 1 101 ? 36.658 48.730 -70.707 1.00 83.87 428 TYR B O 1
ATOM 4302 N N . LEU B 1 102 ? 37.694 47.185 -69.442 1.00 79.65 429 LEU B N 1
ATOM 4303 C CA . LEU B 1 102 ? 38.663 46.856 -70.484 1.00 82.32 429 LEU B CA 1
ATOM 4304 C C . LEU B 1 102 ? 37.976 46.174 -71.671 1.00 80.30 429 LEU B C 1
ATOM 4305 O O . LEU B 1 102 ? 38.348 46.389 -72.828 1.00 77.19 429 LEU B O 1
ATOM 4310 N N . ARG B 1 103 ? 36.968 45.358 -71.365 1.00 77.08 430 ARG B N 1
ATOM 4311 C CA . ARG B 1 103 ? 36.084 44.745 -72.355 1.00 77.43 430 ARG B CA 1
ATOM 4312 C C . ARG B 1 103 ? 35.496 45.809 -73.273 1.00 80.76 430 ARG B C 1
ATOM 4313 O O . ARG B 1 103 ? 35.313 45.591 -74.476 1.00 75.60 430 ARG B O 1
ATOM 4321 N N . HIS B 1 104 ? 35.192 46.958 -72.677 1.00 82.56 431 HIS B N 1
ATOM 4322 C CA . HIS B 1 104 ? 34.567 48.061 -73.378 1.00 82.58 431 HIS B CA 1
ATOM 4323 C C . HIS B 1 104 ? 35.519 48.679 -74.355 1.00 77.80 431 HIS B C 1
ATOM 4324 O O . HIS B 1 104 ? 35.129 49.013 -75.468 1.00 76.12 431 HIS B O 1
ATOM 4331 N N . LEU B 1 105 ? 36.780 48.810 -73.947 1.00 71.18 432 LEU B N 1
ATOM 4332 C CA . LEU B 1 105 ? 37.840 49.309 -74.816 1.00 67.27 432 LEU B CA 1
ATOM 4333 C C . LEU B 1 105 ? 38.128 48.344 -75.969 1.00 75.41 432 LEU B C 1
ATOM 4334 O O . LEU B 1 105 ? 38.407 48.778 -77.092 1.00 81.02 432 LEU B O 1
ATOM 4339 N N . ARG B 1 106 ? 38.065 47.043 -75.687 1.00 72.00 433 ARG B N 1
ATOM 4340 C CA . ARG B 1 106 ? 38.203 46.025 -76.721 1.00 71.87 433 ARG B CA 1
ATOM 4341 C C . ARG B 1 106 ? 37.085 46.195 -77.725 1.00 67.80 433 ARG B C 1
ATOM 4342 O O . ARG B 1 106 ? 37.320 46.155 -78.929 1.00 65.77 433 ARG B O 1
ATOM 4350 N N . ASP B 1 107 ? 35.876 46.410 -77.220 1.00 68.54 434 ASP B N 1
ATOM 4351 C CA . ASP B 1 107 ? 34.716 46.496 -78.074 1.00 69.22 434 ASP B CA 1
ATOM 4352 C C . ASP B 1 107 ? 34.743 47.696 -79.004 1.00 72.77 434 ASP B C 1
ATOM 4353 O O . ASP B 1 107 ? 34.309 47.580 -80.147 1.00 73.48 434 ASP B O 1
ATOM 4358 N N . THR B 1 108 ? 35.286 48.824 -78.540 1.00 70.84 435 THR B N 1
ATOM 4359 C CA . THR B 1 108 ? 35.362 50.017 -79.387 1.00 69.95 435 THR B CA 1
ATOM 4360 C C . THR B 1 108 ? 36.431 49.856 -80.470 1.00 67.58 435 THR B C 1
ATOM 4361 O O . THR B 1 108 ? 36.231 50.279 -81.603 1.00 71.49 435 THR B O 1
ATOM 4365 N N . ALA B 1 109 ? 37.559 49.245 -80.127 1.00 63.66 436 ALA B N 1
ATOM 4366 C CA . ALA B 1 109 ? 38.564 48.948 -81.143 1.00 66.67 436 ALA B CA 1
ATOM 4367 C C . ALA B 1 109 ? 38.041 47.899 -82.123 1.00 67.27 436 ALA B C 1
ATOM 4368 O O . ALA B 1 109 ? 38.176 48.065 -83.330 1.00 72.07 436 ALA B O 1
ATOM 4370 N N . ALA B 1 110 ? 37.418 46.841 -81.609 1.00 68.47 437 ALA B N 1
ATOM 4371 C CA . ALA B 1 110 ? 36.766 45.842 -82.458 1.00 68.62 437 ALA B CA 1
ATOM 4372 C C . ALA B 1 110 ? 35.859 46.512 -83.480 1.00 66.77 437 ALA B C 1
ATOM 4373 O O . ALA B 1 110 ? 35.921 46.214 -84.672 1.00 71.94 437 ALA B O 1
ATOM 4375 N N . PHE B 1 111 ? 35.027 47.429 -83.005 1.00 64.46 438 PHE B N 1
ATOM 4376 C CA . PHE B 1 111 ? 34.025 48.055 -83.844 1.00 61.67 438 PHE B CA 1
ATOM 4377 C C . PHE B 1 111 ? 34.636 48.986 -84.881 1.00 64.38 438 PHE B C 1
ATOM 4378 O O . PHE B 1 111 ? 34.266 48.931 -86.047 1.00 65.40 438 PHE B O 1
ATOM 4386 N N . ILE B 1 112 ? 35.552 49.851 -84.451 1.00 63.67 439 ILE B N 1
ATOM 4387 C CA . ILE B 1 112 ? 36.188 50.805 -85.357 1.00 63.23 439 ILE B CA 1
ATOM 4388 C C . ILE B 1 112 ? 36.936 50.066 -86.457 1.00 63.58 439 ILE B C 1
ATOM 4389 O O . ILE B 1 112 ? 36.917 50.473 -87.611 1.00 62.82 439 ILE B O 1
ATOM 4394 N N . GLY B 1 113 ? 37.585 48.975 -86.077 1.00 63.53 440 GLY B N 1
ATOM 4395 C CA . GLY B 1 113 ? 38.457 48.240 -86.970 1.00 63.21 440 GLY B CA 1
ATOM 4396 C C . GLY B 1 113 ? 37.714 47.342 -87.931 1.00 62.16 440 GLY B C 1
ATOM 4397 O O . GLY B 1 113 ? 38.141 47.170 -89.055 1.00 66.54 440 GLY B O 1
ATOM 4398 N N . ASN B 1 114 ? 36.593 46.777 -87.513 1.00 59.89 441 ASN B N 1
ATOM 4399 C CA . ASN B 1 114 ? 35.903 45.830 -88.370 1.00 58.86 441 ASN B CA 1
ATOM 4400 C C . ASN B 1 114 ? 34.590 46.332 -88.939 1.00 61.83 441 ASN B C 1
ATOM 4401 O O . ASN B 1 114 ? 34.283 46.100 -90.111 1.00 59.29 441 ASN B O 1
ATOM 4406 N N . ALA B 1 115 ? 33.821 47.023 -88.110 1.00 58.90 442 ALA B N 1
ATOM 4407 C CA . ALA B 1 115 ? 32.533 47.546 -88.545 1.00 64.41 442 ALA B CA 1
ATOM 4408 C C . ALA B 1 115 ? 32.631 48.913 -89.244 1.00 67.78 442 ALA B C 1
ATOM 4409 O O . ALA B 1 115 ? 31.950 49.150 -90.242 1.00 66.97 442 ALA B O 1
ATOM 4411 N N . TRP B 1 116 ? 33.481 49.800 -88.730 1.00 64.91 443 TRP B N 1
ATOM 4412 C CA . TRP B 1 116 ? 33.580 51.158 -89.265 1.00 60.70 443 TRP B CA 1
ATOM 4413 C C . TRP B 1 116 ? 34.550 51.250 -90.403 1.00 58.94 443 TRP B C 1
ATOM 4414 O O . TRP B 1 116 ? 34.172 51.610 -91.505 1.00 56.59 443 TRP B O 1
ATOM 4425 N N . GLU B 1 117 ? 35.813 50.933 -90.151 1.00 55.79 444 GLU B N 1
ATOM 4426 C CA . GLU B 1 117 ? 36.837 51.010 -91.181 1.00 65.09 444 GLU B CA 1
ATOM 4427 C C . GLU B 1 117 ? 37.537 49.678 -91.308 1.00 66.26 444 GLU B C 1
ATOM 4428 O O . GLU B 1 117 ? 38.629 49.509 -90.772 1.00 69.30 444 GLU B O 1
ATOM 4434 N N . PRO B 1 118 ? 36.921 48.723 -92.022 1.00 60.02 445 PRO B N 1
ATOM 4435 C CA . PRO B 1 118 ? 37.535 47.400 -92.102 1.00 59.69 445 PRO B CA 1
ATOM 4436 C C . PRO B 1 118 ? 38.890 47.440 -92.786 1.00 62.87 445 PRO B C 1
ATOM 4437 O O . PRO B 1 118 ? 39.207 48.426 -93.456 1.00 65.24 445 PRO B O 1
ATOM 4441 N N . ALA B 1 119 ? 39.670 46.376 -92.599 1.00 60.88 446 ALA B N 1
ATOM 4442 C CA . ALA B 1 119 ? 41.008 46.259 -93.167 1.00 61.35 446 ALA B CA 1
ATOM 4443 C C . ALA B 1 119 ? 40.921 46.139 -94.669 1.00 65.11 446 ALA B C 1
ATOM 4444 O O . ALA B 1 119 ? 39.850 45.865 -95.210 1.00 68.24 446 ALA B O 1
ATOM 4446 N N . ASN B 1 120 ? 42.066 46.321 -95.316 1.00 67.71 447 ASN B N 1
ATOM 4447 C CA . ASN B 1 120 ? 42.133 46.652 -96.722 1.00 78.85 447 ASN B CA 1
ATOM 4448 C C . ASN B 1 120 ? 41.223 45.902 -97.684 1.00 77.46 447 ASN B C 1
ATOM 4449 O O . ASN B 1 120 ? 40.623 46.513 -98.556 1.00 84.40 447 ASN B O 1
ATOM 4454 N N . ASN B 1 121 ? 41.127 44.589 -97.559 1.00 67.10 448 ASN B N 1
ATOM 4455 C CA . ASN B 1 121 ? 40.239 43.878 -98.469 1.00 64.38 448 ASN B CA 1
ATOM 4456 C C . ASN B 1 121 ? 39.065 43.156 -97.834 1.00 62.73 448 ASN B C 1
ATOM 4457 O O . ASN B 1 121 ? 38.267 42.530 -98.538 1.00 61.24 448 ASN B O 1
ATOM 4462 N N . SER B 1 122 ? 38.948 43.257 -96.514 1.00 61.59 449 SER B N 1
ATOM 4463 C CA . SER B 1 122 ? 37.928 42.514 -95.765 1.00 59.80 449 SER B CA 1
ATOM 4464 C C . SER B 1 122 ? 36.571 43.187 -95.837 1.00 60.93 449 SER B C 1
ATOM 4465 O O . SER B 1 122 ? 36.489 44.375 -96.101 1.00 63.11 449 SER B O 1
ATOM 4468 N N . PRO B 1 123 ? 35.490 42.430 -95.602 1.00 60.84 450 PRO B N 1
ATOM 4469 C CA . PRO B 1 123 ? 34.186 43.091 -95.529 1.00 62.38 450 PRO B CA 1
ATOM 4470 C C . PRO B 1 123 ? 34.001 43.809 -94.194 1.00 64.99 450 PRO B C 1
ATOM 4471 O O . PRO B 1 123 ? 34.949 43.921 -93.421 1.00 69.51 450 PRO B O 1
ATOM 4475 N N . ARG B 1 124 ? 32.798 44.303 -93.938 1.00 68.91 451 ARG B N 1
ATOM 4476 C CA . ARG B 1 124 ? 32.480 44.876 -92.642 1.00 67.27 451 ARG B CA 1
ATOM 4477 C C . ARG B 1 124 ? 31.897 43.790 -91.768 1.00 68.50 451 ARG B C 1
ATOM 4478 O O . ARG B 1 124 ? 31.167 42.932 -92.258 1.00 70.02 451 ARG B O 1
ATOM 4486 N N . ALA B 1 125 ? 32.214 43.834 -90.476 1.00 69.05 452 ALA B N 1
ATOM 4487 C CA . ALA B 1 125 ? 31.822 42.770 -89.560 1.00 65.29 452 ALA B CA 1
ATOM 4488 C C . ALA B 1 125 ? 31.609 43.263 -88.141 1.00 66.35 452 ALA B C 1
ATOM 4489 O O . ALA B 1 125 ? 32.160 44.290 -87.732 1.00 68.92 452 ALA B O 1
ATOM 4491 N N . LEU B 1 126 ? 30.796 42.519 -87.400 1.00 67.72 453 LEU B N 1
ATOM 4492 C CA . LEU B 1 126 ? 30.631 42.736 -85.977 1.00 61.68 453 LEU B CA 1
ATOM 4493 C C . LEU B 1 126 ? 31.223 41.547 -85.212 1.00 60.80 453 LEU B C 1
ATOM 4494 O O . LEU B 1 126 ? 30.515 40.582 -84.905 1.00 62.68 453 LEU B O 1
ATOM 4499 N N . PRO B 1 127 ? 32.534 41.611 -84.910 1.00 63.18 454 PRO B N 1
ATOM 4500 C CA . PRO B 1 127 ? 33.236 40.536 -84.199 1.00 65.38 454 PRO B CA 1
ATOM 4501 C C . PRO B 1 127 ? 32.407 39.962 -83.044 1.00 65.58 454 PRO B C 1
ATOM 4502 O O . PRO B 1 127 ? 31.926 40.710 -82.204 1.00 64.66 454 PRO B O 1
ATOM 4506 N N . GLY B 1 128 ? 32.220 38.648 -83.024 1.00 65.98 455 GLY B N 1
ATOM 4507 C CA . GLY B 1 128 ? 31.472 38.008 -81.945 1.00 63.64 455 GLY B CA 1
ATOM 4508 C C . GLY B 1 128 ? 29.995 37.872 -82.254 1.00 67.94 455 GLY B C 1
ATOM 4509 O O . GLY B 1 128 ? 29.295 37.063 -81.639 1.00 75.14 455 GLY B O 1
ATOM 4510 N N . LEU B 1 129 ? 29.520 38.673 -83.201 1.00 60.23 456 LEU B N 1
ATOM 4511 C CA . LEU B 1 129 ? 28.162 38.546 -83.701 1.00 63.66 456 LEU B CA 1
ATOM 4512 C C . LEU B 1 129 ? 28.208 37.828 -85.040 1.00 64.41 456 LEU B C 1
ATOM 4513 O O . LEU B 1 129 ? 29.173 37.980 -85.793 1.00 67.12 456 LEU B O 1
ATOM 4518 N N . GLU B 1 130 ? 27.173 37.041 -85.331 1.00 65.48 457 GLU B N 1
ATOM 4519 C CA . GLU B 1 130 ? 27.102 36.281 -86.584 1.00 67.91 457 GLU B CA 1
ATOM 4520 C C . GLU B 1 130 ? 27.035 37.211 -87.793 1.00 71.40 457 GLU B C 1
ATOM 4521 O O . GLU B 1 130 ? 26.864 38.419 -87.637 1.00 72.94 457 GLU B O 1
ATOM 4527 N N . ALA B 1 131 ? 27.164 36.646 -88.993 1.00 67.54 458 ALA B N 1
ATOM 4528 C CA . ALA B 1 131 ? 27.002 37.425 -90.221 1.00 62.20 458 ALA B CA 1
ATOM 4529 C C . ALA B 1 131 ? 25.551 37.814 -90.474 1.00 61.60 458 ALA B C 1
ATOM 4530 O O . ALA B 1 131 ? 25.298 38.749 -91.208 1.00 62.47 458 ALA B O 1
ATOM 4532 N N . SER B 1 132 ? 24.600 37.099 -89.879 1.00 62.64 459 SER B N 1
ATOM 4533 C CA . SER B 1 132 ? 23.190 37.491 -89.966 1.00 62.18 459 SER B CA 1
ATOM 4534 C C . SER B 1 132 ? 22.971 38.908 -89.425 1.00 69.21 459 SER B C 1
ATOM 4535 O O . SER B 1 132 ? 22.219 39.691 -90.001 1.00 70.83 459 SER B O 1
ATOM 4538 N N . ALA B 1 133 ? 23.643 39.224 -88.320 1.00 73.88 460 ALA B N 1
ATOM 4539 C CA . ALA B 1 133 ? 23.603 40.550 -87.700 1.00 75.22 460 ALA B CA 1
ATOM 4540 C C . ALA B 1 133 ? 23.974 41.659 -88.682 1.00 72.74 460 ALA B C 1
ATOM 4541 O O . ALA B 1 133 ? 23.597 42.821 -88.506 1.00 70.26 460 ALA B O 1
ATOM 4543 N N . MET B 1 134 ? 24.704 41.274 -89.722 1.00 68.60 461 MET B N 1
ATOM 4544 C CA . MET B 1 134 ? 25.285 42.200 -90.673 1.00 62.19 461 MET B CA 1
ATOM 4545 C C . MET B 1 134 ? 24.302 42.460 -91.795 1.00 60.71 461 MET B C 1
ATOM 4546 O O . MET B 1 134 ? 24.644 42.438 -92.977 1.00 66.29 461 MET B O 1
ATOM 4551 N N . THR B 1 135 ? 23.069 42.706 -91.384 1.00 64.03 462 THR B N 1
ATOM 4552 C CA . THR B 1 135 ? 21.934 42.884 -92.257 1.00 68.47 462 THR B CA 1
ATOM 4553 C C . THR B 1 135 ? 22.129 44.006 -93.292 1.00 71.53 462 THR B C 1
ATOM 4554 O O . THR B 1 135 ? 23.044 44.830 -93.156 1.00 76.79 462 THR B O 1
ATOM 4558 N N . ASP B 1 136 ? 21.272 44.028 -94.318 1.00 70.09 463 ASP B N 1
ATOM 4559 C CA . ASP B 1 136 ? 21.383 44.997 -95.419 1.00 73.37 463 ASP B CA 1
ATOM 4560 C C . ASP B 1 136 ? 21.320 46.439 -94.933 1.00 68.55 463 ASP B C 1
ATOM 4561 O O . ASP B 1 136 ? 22.115 47.275 -95.362 1.00 69.02 463 ASP B O 1
ATOM 4566 N N . THR B 1 137 ? 20.384 46.729 -94.039 1.00 66.40 464 THR B N 1
ATOM 4567 C CA . THR B 1 137 ? 20.248 48.084 -93.527 1.00 64.12 464 THR B CA 1
ATOM 4568 C C . THR B 1 137 ? 21.456 48.494 -92.690 1.00 70.30 464 THR B C 1
ATOM 4569 O O . THR B 1 137 ? 21.939 49.622 -92.792 1.00 73.74 464 THR B O 1
ATOM 4573 N N . VAL B 1 138 ? 21.949 47.572 -91.873 1.00 64.05 465 VAL B N 1
ATOM 4574 C CA . VAL B 1 138 ? 23.130 47.831 -91.069 1.00 61.46 465 VAL B CA 1
ATOM 4575 C C . VAL B 1 138 ? 24.322 48.166 -91.969 1.00 61.79 465 VAL B C 1
ATOM 4576 O O . VAL B 1 138 ? 25.112 49.072 -91.683 1.00 63.19 465 VAL B O 1
ATOM 4580 N N . LYS B 1 139 ? 24.403 47.450 -93.082 1.00 59.33 466 LYS B N 1
ATOM 4581 C CA . LYS B 1 139 ? 25.498 47.566 -94.033 1.00 65.21 466 LYS B CA 1
ATOM 4582 C C . LYS B 1 139 ? 25.443 48.911 -94.772 1.00 61.69 466 LYS B C 1
ATOM 4583 O O . LYS B 1 139 ? 26.476 49.548 -95.014 1.00 60.62 466 LYS B O 1
ATOM 4589 N N . LEU B 1 140 ? 24.224 49.331 -95.111 1.00 60.78 467 LEU B N 1
ATOM 4590 C CA . LEU B 1 140 ? 23.961 50.597 -95.793 1.00 62.97 467 LEU B CA 1
ATOM 4591 C C . LEU B 1 140 ? 24.213 51.824 -94.913 1.00 66.76 467 LEU B C 1
ATOM 4592 O O . LEU B 1 140 ? 24.748 52.835 -95.388 1.00 65.26 467 LEU B O 1
ATOM 4597 N N . CYS B 1 141 ? 23.811 51.739 -93.642 1.00 65.60 468 CYS B N 1
ATOM 4598 C CA . CYS B 1 141 ? 24.036 52.819 -92.681 1.00 58.66 468 CYS B CA 1
ATOM 4599 C C . CYS B 1 141 ? 25.504 52.974 -92.315 1.00 64.09 468 CYS B C 1
ATOM 4600 O O . CYS B 1 141 ? 26.031 54.088 -92.292 1.00 69.12 468 CYS B O 1
ATOM 4603 N N . LEU B 1 142 ? 26.167 51.860 -92.028 1.00 57.48 469 LEU B N 1
ATOM 4604 C CA . LEU B 1 142 ? 27.598 51.908 -91.761 1.00 60.13 469 LEU B CA 1
ATOM 4605 C C . LEU B 1 142 ? 28.322 52.567 -92.931 1.00 61.12 469 LEU B C 1
ATOM 4606 O O . LEU B 1 142 ? 29.102 53.502 -92.733 1.00 61.17 469 LEU B O 1
ATOM 4611 N N . ALA B 1 143 ? 28.021 52.105 -94.146 1.00 64.84 470 ALA B N 1
ATOM 4612 C CA . ALA B 1 143 ? 28.619 52.641 -95.370 1.00 64.90 470 ALA B CA 1
ATOM 4613 C C . ALA B 1 143 ? 28.374 54.137 -95.489 1.00 57.93 470 ALA B C 1
ATOM 4614 O O . ALA B 1 143 ? 29.307 54.899 -95.718 1.00 58.90 470 ALA B O 1
ATOM 4616 N N . PHE B 1 144 ? 27.123 54.557 -95.311 1.00 63.03 471 PHE B N 1
ATOM 4617 C CA . PHE B 1 144 ? 26.789 55.975 -95.375 1.00 64.12 471 PHE B CA 1
ATOM 4618 C C . PHE B 1 144 ? 27.463 56.830 -94.291 1.00 66.53 471 PHE B C 1
ATOM 4619 O O . PHE B 1 144 ? 28.076 57.856 -94.603 1.00 67.40 471 PHE B O 1
ATOM 4627 N N . LEU B 1 145 ? 27.330 56.423 -93.030 1.00 60.64 472 LEU B N 1
ATOM 4628 C CA . LEU B 1 145 ? 27.886 57.194 -91.922 1.00 57.95 472 LEU B CA 1
ATOM 4629 C C . LEU B 1 145 ? 29.383 57.379 -92.096 1.00 60.87 472 LEU B C 1
ATOM 4630 O O . LEU B 1 145 ? 29.924 58.449 -91.824 1.00 61.52 472 LEU B O 1
ATOM 4635 N N . ASN B 1 146 ? 30.038 56.328 -92.570 1.00 59.92 473 ASN B N 1
ATOM 4636 C CA . ASN B 1 146 ? 31.462 56.356 -92.827 1.00 57.76 473 ASN B CA 1
ATOM 4637 C C . ASN B 1 146 ? 31.791 57.350 -93.921 1.00 60.87 473 ASN B C 1
ATOM 4638 O O . ASN B 1 146 ? 32.772 58.082 -93.827 1.00 58.86 473 ASN B O 1
ATOM 4643 N N . SER B 1 147 ? 30.957 57.368 -94.956 1.00 59.76 474 SER B N 1
ATOM 4644 C CA . SER B 1 147 ? 31.163 58.231 -96.103 1.00 61.78 474 SER B CA 1
ATOM 4645 C C . SER B 1 147 ? 31.030 59.683 -95.685 1.00 62.25 474 SER B C 1
ATOM 4646 O O . SER B 1 147 ? 31.775 60.551 -96.137 1.00 71.17 474 SER B O 1
ATOM 4649 N N . LEU B 1 148 ? 30.080 59.925 -94.793 1.00 61.60 475 LEU B N 1
ATOM 4650 C CA . LEU B 1 148 ? 29.845 61.239 -94.232 1.00 61.12 475 LEU B CA 1
ATOM 4651 C C . LEU B 1 148 ? 30.939 61.643 -93.240 1.00 61.56 475 LEU B C 1
ATOM 4652 O O . LEU B 1 148 ? 31.035 62.809 -92.866 1.00 70.80 475 LEU B O 1
ATOM 4657 N N . LYS B 1 149 ? 31.754 60.675 -92.822 1.00 61.70 476 LYS B N 1
ATOM 4658 C CA . LYS B 1 149 ? 32.837 60.894 -91.855 1.00 60.46 476 LYS B CA 1
ATOM 4659 C C . LYS B 1 149 ? 32.292 61.239 -90.470 1.00 57.93 476 LYS B C 1
ATOM 4660 O O . LYS B 1 149 ? 32.910 61.985 -89.715 1.00 58.33 476 LYS B O 1
ATOM 4666 N N . HIS B 1 150 ? 31.136 60.660 -90.153 1.00 57.31 477 HIS B N 1
ATOM 4667 C CA . HIS B 1 150 ? 30.390 60.931 -88.934 1.00 57.37 477 HIS B CA 1
ATOM 4668 C C . HIS B 1 150 ? 30.914 60.120 -87.772 1.00 60.07 477 HIS B C 1
ATOM 4669 O O . HIS B 1 150 ? 30.178 59.335 -87.162 1.00 59.79 477 HIS B O 1
ATOM 4676 N N . THR B 1 151 ? 32.191 60.316 -87.444 1.00 57.40 478 THR B N 1
ATOM 4677 C CA . THR B 1 151 ? 32.874 59.531 -86.408 1.00 59.21 478 THR B CA 1
ATOM 4678 C C . THR B 1 151 ? 32.171 59.576 -85.045 1.00 64.07 478 THR B C 1
ATOM 4679 O O . THR B 1 151 ? 32.243 58.625 -84.265 1.00 62.25 478 THR B O 1
ATOM 4683 N N . ILE B 1 152 ? 31.480 60.680 -84.778 1.00 64.39 479 ILE B N 1
ATOM 4684 C CA . ILE B 1 152 ? 30.742 60.871 -83.534 1.00 68.21 479 ILE B CA 1
ATOM 4685 C C . ILE B 1 152 ? 29.698 59.769 -83.308 1.00 62.92 479 ILE B C 1
ATOM 4686 O O . ILE B 1 152 ? 29.323 59.476 -82.171 1.00 68.70 479 ILE B O 1
ATOM 4691 N N . ALA B 1 153 ? 29.246 59.145 -84.390 1.00 58.54 480 ALA B N 1
ATOM 4692 C CA . ALA B 1 153 ? 28.230 58.107 -84.279 1.00 64.21 480 ALA B CA 1
ATOM 4693 C C . ALA B 1 153 ? 28.808 56.786 -83.784 1.00 60.68 480 ALA B C 1
ATOM 4694 O O . ALA B 1 153 ? 28.054 55.880 -83.399 1.00 58.28 480 ALA B O 1
ATOM 4696 N N . ILE B 1 154 ? 30.139 56.682 -83.786 1.00 60.60 481 ILE B N 1
ATOM 4697 C CA . ILE B 1 154 ? 30.819 55.465 -83.326 1.00 60.94 481 ILE B CA 1
ATOM 4698 C C . ILE B 1 154 ? 30.493 55.163 -81.856 1.00 66.05 481 ILE B C 1
ATOM 4699 O O . ILE B 1 154 ? 30.056 54.054 -81.537 1.00 66.17 481 ILE B O 1
ATOM 4704 N N . ALA B 1 155 ? 30.688 56.155 -80.982 1.00 66.56 482 ALA B N 1
ATOM 4705 C CA . ALA B 1 155 ? 30.398 56.025 -79.545 1.00 67.31 482 ALA B CA 1
ATOM 4706 C C . ALA B 1 155 ? 29.027 55.410 -79.218 1.00 65.01 482 ALA B C 1
ATOM 4707 O O . ALA B 1 155 ? 28.973 54.404 -78.516 1.00 72.80 482 ALA B O 1
ATOM 4709 N N . PRO B 1 156 ? 27.915 55.998 -79.714 1.00 61.28 483 PRO B N 1
ATOM 4710 C CA . PRO B 1 156 ? 26.641 55.350 -79.396 1.00 61.81 483 PRO B CA 1
ATOM 4711 C C . PRO B 1 156 ? 26.530 53.944 -79.969 1.00 65.67 483 PRO B C 1
ATOM 4712 O O . PRO B 1 156 ? 25.876 53.093 -79.374 1.00 66.08 483 PRO B O 1
ATOM 4716 N N . LEU B 1 157 ? 27.173 53.707 -81.108 1.00 67.40 484 LEU B N 1
ATOM 4717 C CA . LEU B 1 157 ? 27.035 52.429 -81.800 1.00 64.31 484 LEU B CA 1
ATOM 4718 C C . LEU B 1 157 ? 27.767 51.300 -81.095 1.00 64.83 484 LEU B C 1
ATOM 4719 O O . LEU B 1 157 ? 27.236 50.193 -80.982 1.00 63.01 484 LEU B O 1
ATOM 4724 N N . VAL B 1 158 ? 28.981 51.591 -80.627 1.00 66.86 485 VAL B N 1
ATOM 4725 C CA . VAL B 1 158 ? 29.779 50.662 -79.828 1.00 64.12 485 VAL B CA 1
ATOM 4726 C C . VAL B 1 158 ? 28.969 50.155 -78.644 1.00 69.19 485 VAL B C 1
ATOM 4727 O O . VAL B 1 158 ? 29.023 48.981 -78.288 1.00 76.46 485 VAL B O 1
ATOM 4731 N N . ARG B 1 159 ? 28.219 51.066 -78.044 1.00 71.80 486 ARG B N 1
ATOM 4732 C CA . ARG B 1 159 ? 27.436 50.789 -76.860 1.00 72.28 486 ARG B CA 1
ATOM 4733 C C . ARG B 1 159 ? 26.441 49.654 -77.092 1.00 71.03 486 ARG B C 1
ATOM 4734 O O . ARG B 1 159 ? 26.292 48.791 -76.241 1.00 77.09 486 ARG B O 1
ATOM 4742 N N . PHE B 1 160 ? 25.789 49.654 -78.253 1.00 63.09 487 PHE B N 1
ATOM 4743 C CA . PHE B 1 160 ? 24.776 48.652 -78.597 1.00 67.57 487 PHE B CA 1
ATOM 4744 C C . PHE B 1 160 ? 25.421 47.374 -79.098 1.00 71.11 487 PHE B C 1
ATOM 4745 O O . PHE B 1 160 ? 24.855 46.288 -78.978 1.00 70.91 487 PHE B O 1
ATOM 4753 N N . TYR B 1 161 ? 26.595 47.529 -79.695 1.00 69.98 488 TYR B N 1
ATOM 4754 C CA . TYR B 1 161 ? 27.390 46.414 -80.149 1.00 65.40 488 TYR B CA 1
ATOM 4755 C C . TYR B 1 161 ? 27.877 45.683 -78.910 1.00 71.41 488 TYR B C 1
ATOM 4756 O O . TYR B 1 161 ? 27.649 44.485 -78.754 1.00 67.06 488 TYR B O 1
ATOM 4765 N N . SER B 1 162 ? 28.497 46.438 -78.007 1.00 73.54 489 SER B N 1
ATOM 4766 C CA . SER B 1 162 ? 29.090 45.894 -76.792 1.00 74.69 489 SER B CA 1
ATOM 4767 C C . SER B 1 162 ? 28.096 45.025 -76.047 1.00 75.14 489 SER B C 1
ATOM 4768 O O . SER B 1 162 ? 28.424 43.917 -75.617 1.00 82.78 489 SER B O 1
ATOM 4771 N N . GLU B 1 163 ? 26.875 45.537 -75.928 1.00 73.66 490 GLU B N 1
ATOM 4772 C CA . GLU B 1 163 ? 25.788 44.840 -75.258 1.00 76.59 490 GLU B CA 1
ATOM 4773 C C . GLU B 1 163 ? 25.324 43.608 -76.018 1.00 80.29 490 GLU B C 1
ATOM 4774 O O . GLU B 1 163 ? 24.841 42.658 -75.415 1.00 80.74 490 GLU B O 1
ATOM 4780 N N . ALA B 1 164 ? 25.451 43.624 -77.340 1.00 77.97 491 ALA B N 1
ATOM 4781 C CA . ALA B 1 164 ? 25.001 42.489 -78.138 1.00 71.39 491 ALA B CA 1
ATOM 4782 C C . ALA B 1 164 ? 25.974 41.324 -78.005 1.00 73.55 491 ALA B C 1
ATOM 4783 O O . ALA B 1 164 ? 25.566 40.165 -77.946 1.00 77.96 491 ALA B O 1
ATOM 4785 N N . VAL B 1 165 ? 27.260 41.653 -77.948 1.00 64.25 492 VAL B N 1
ATOM 4786 C CA . VAL B 1 165 ? 28.312 40.677 -77.737 1.00 67.03 492 VAL B CA 1
ATOM 4787 C C . VAL B 1 165 ? 28.159 40.041 -76.363 1.00 82.27 492 VAL B C 1
ATOM 4788 O O . VAL B 1 165 ? 27.963 38.834 -76.252 1.00 83.14 492 VAL B O 1
ATOM 4792 N N . HIS B 1 166 ? 28.220 40.871 -75.325 1.00 87.39 493 HIS B N 1
ATOM 4793 C CA . HIS B 1 166 ? 28.199 40.413 -73.935 1.00 83.15 493 HIS B CA 1
ATOM 4794 C C . HIS B 1 166 ? 26.987 39.575 -73.580 1.00 87.26 493 HIS B C 1
ATOM 4795 O O . HIS B 1 166 ? 27.044 38.776 -72.642 1.00 103.90 493 HIS B O 1
ATOM 4802 N N . ALA B 1 167 ? 25.905 39.707 -74.354 1.00 71.66 494 ALA B N 1
ATOM 4803 C CA . ALA B 1 167 ? 24.629 39.022 -74.076 1.00 81.72 494 ALA B CA 1
ATOM 4804 C C . ALA B 1 167 ? 24.665 37.510 -74.301 1.00 91.00 494 ALA B C 1
ATOM 4805 O O . ALA B 1 167 ? 25.325 37.025 -75.218 1.00 91.65 494 ALA B O 1
ATOM 4807 N N . ASP B 1 168 ? 23.938 36.776 -73.460 1.00 96.40 495 ASP B N 1
ATOM 4808 C CA . ASP B 1 168 ? 23.839 35.324 -73.572 1.00 99.58 495 ASP B CA 1
ATOM 4809 C C . ASP B 1 168 ? 23.341 34.914 -74.950 1.00 89.15 495 ASP B C 1
ATOM 4810 O O . ASP B 1 168 ? 22.532 35.615 -75.551 1.00 85.95 495 ASP B O 1
ATOM 4815 N N . GLU B 1 169 ? 23.837 33.783 -75.442 1.00 86.30 496 GLU B N 1
ATOM 4816 C CA . GLU B 1 169 ? 23.427 33.238 -76.736 1.00 86.61 496 GLU B CA 1
ATOM 4817 C C . GLU B 1 169 ? 21.930 33.003 -76.833 1.00 92.73 496 GLU B C 1
ATOM 4818 O O . GLU B 1 169 ? 21.239 32.879 -75.821 1.00 98.98 496 GLU B O 1
ATOM 4824 N N . GLY B 1 170 ? 21.440 32.927 -78.064 1.00 90.92 497 GLY B N 1
ATOM 4825 C CA . GLY B 1 170 ? 20.042 32.617 -78.320 1.00 97.60 497 GLY B CA 1
ATOM 4826 C C . GLY B 1 170 ? 19.172 33.849 -78.240 1.00 97.89 497 GLY B C 1
ATOM 4827 O O . GLY B 1 170 ? 19.405 34.826 -78.947 1.00 106.32 497 GLY B O 1
ATOM 4828 N N . GLU B 1 171 ? 18.177 33.806 -77.361 1.00 101.96 498 GLU B N 1
ATOM 4829 C CA . GLU B 1 171 ? 17.177 34.872 -77.254 1.00 97.10 498 GLU B CA 1
ATOM 4830 C C . GLU B 1 171 ? 17.794 36.218 -76.893 1.00 101.90 498 GLU B C 1
ATOM 4831 O O . GLU B 1 171 ? 17.491 37.222 -77.529 1.00 101.63 498 GLU B O 1
ATOM 4837 N N . ALA B 1 172 ? 18.646 36.232 -75.867 1.00 99.13 499 ALA B N 1
ATOM 4838 C CA . ALA B 1 172 ? 19.275 37.466 -75.383 1.00 96.40 499 ALA B CA 1
ATOM 4839 C C . ALA B 1 172 ? 20.082 38.189 -76.467 1.00 93.26 499 ALA B C 1
ATOM 4840 O O . ALA B 1 172 ? 19.896 39.387 -76.681 1.00 94.59 499 ALA B O 1
ATOM 4842 N N . ARG B 1 173 ? 20.963 37.456 -77.148 1.00 90.07 500 ARG B N 1
ATOM 4843 C CA . ARG B 1 173 ? 21.801 38.003 -78.219 1.00 83.67 500 ARG B CA 1
ATOM 4844 C C . ARG B 1 173 ? 20.971 38.625 -79.341 1.00 83.69 500 ARG B C 1
ATOM 4845 O O . ARG B 1 173 ? 21.240 39.748 -79.768 1.00 80.40 500 ARG B O 1
ATOM 4853 N N . GLU B 1 174 ? 19.967 37.884 -79.805 1.00 83.59 501 GLU B N 1
ATOM 4854 C CA . GLU B 1 174 ? 19.110 38.305 -80.916 1.00 84.42 501 GLU B CA 1
ATOM 4855 C C . GLU B 1 174 ? 18.344 39.578 -80.610 1.00 85.62 501 GLU B C 1
ATOM 4856 O O . GLU B 1 174 ? 18.182 40.434 -81.476 1.00 88.74 501 GLU B O 1
ATOM 4862 N N . LYS B 1 175 ? 17.845 39.672 -79.382 1.00 79.24 502 LYS B N 1
ATOM 4863 C CA . LYS B 1 175 ? 17.092 40.826 -78.936 1.00 86.44 502 LYS B CA 1
ATOM 4864 C C . LYS B 1 175 ? 17.995 42.049 -79.025 1.00 82.38 502 LYS B C 1
ATOM 4865 O O . LYS B 1 175 ? 17.588 43.086 -79.541 1.00 88.52 502 LYS B O 1
ATOM 4871 N N . ARG B 1 176 ? 19.230 41.907 -78.546 1.00 76.15 503 ARG B N 1
ATOM 4872 C CA . ARG B 1 176 ? 20.191 43.006 -78.532 1.00 76.59 503 ARG B CA 1
ATOM 4873 C C . ARG B 1 176 ? 20.730 43.320 -79.918 1.00 75.32 503 ARG B C 1
ATOM 4874 O O . ARG B 1 176 ? 21.172 44.441 -80.165 1.00 81.70 503 ARG B O 1
ATOM 4882 N N . VAL B 1 177 ? 20.711 42.326 -80.805 1.00 73.91 504 VAL B N 1
ATOM 4883 C CA . VAL B 1 177 ? 21.150 42.506 -82.189 1.00 73.29 504 VAL B CA 1
ATOM 4884 C C . VAL B 1 177 ? 20.105 43.315 -82.939 1.00 68.76 504 VAL B C 1
ATOM 4885 O O . VAL B 1 177 ? 20.439 44.291 -83.601 1.00 72.76 504 VAL B O 1
ATOM 4889 N N . ALA B 1 178 ? 18.842 42.911 -82.825 1.00 68.07 505 ALA B N 1
ATOM 4890 C CA . ALA B 1 178 ? 17.740 43.661 -83.420 1.00 70.06 505 ALA B CA 1
ATOM 4891 C C . ALA B 1 178 ? 17.722 45.089 -82.893 1.00 76.25 505 ALA B C 1
ATOM 4892 O O . ALA B 1 178 ? 17.482 46.025 -83.652 1.00 80.29 505 ALA B O 1
ATOM 4894 N N . GLU B 1 179 ? 17.982 45.254 -81.598 1.00 73.86 506 GLU B N 1
ATOM 4895 C CA . GLU B 1 179 ? 18.104 46.589 -81.023 1.00 74.82 506 GLU B CA 1
ATOM 4896 C C . GLU B 1 179 ? 19.244 47.359 -81.688 1.00 73.07 506 GLU B C 1
ATOM 4897 O O . GLU B 1 179 ? 19.104 48.551 -81.959 1.00 70.55 506 GLU B O 1
ATOM 4903 N N . PHE B 1 180 ? 20.352 46.683 -81.992 1.00 65.19 507 PHE B N 1
ATOM 4904 C CA . PHE B 1 180 ? 21.452 47.368 -82.677 1.00 65.85 507 PHE B CA 1
ATOM 4905 C C . PHE B 1 180 ? 21.027 47.950 -84.029 1.00 65.91 507 PHE B C 1
ATOM 4906 O O . PHE B 1 180 ? 21.452 49.043 -84.385 1.00 63.15 507 PHE B O 1
ATOM 4914 N N . GLU B 1 181 ? 20.194 47.229 -84.777 1.00 69.28 508 GLU B N 1
ATOM 4915 C CA . GLU B 1 181 ? 19.701 47.733 -86.055 1.00 69.28 508 GLU B CA 1
ATOM 4916 C C . GLU B 1 181 ? 18.774 48.931 -85.829 1.00 72.60 508 GLU B C 1
ATOM 4917 O O . GLU B 1 181 ? 18.933 49.967 -86.472 1.00 76.25 508 GLU B O 1
ATOM 4923 N N . LYS B 1 182 ? 17.826 48.790 -84.903 1.00 75.84 509 LYS B N 1
ATOM 4924 C CA . LYS B 1 182 ? 16.925 49.883 -84.523 1.00 73.98 509 LYS B CA 1
ATOM 4925 C C . LYS B 1 182 ? 17.743 51.130 -84.214 1.00 64.66 509 LYS B C 1
ATOM 4926 O O . LYS B 1 182 ? 17.445 52.214 -84.703 1.00 71.80 509 LYS B O 1
ATOM 4932 N N . ALA B 1 183 ? 18.785 50.948 -83.409 1.00 61.52 510 ALA B N 1
ATOM 4933 C CA . ALA B 1 183 ? 19.697 52.018 -83.035 1.00 60.99 510 ALA B CA 1
ATOM 4934 C C . ALA B 1 183 ? 20.367 52.675 -84.237 1.00 65.38 510 ALA B C 1
ATOM 4935 O O . ALA B 1 183 ? 20.403 53.897 -84.317 1.00 74.96 510 ALA B O 1
ATOM 4937 N N . ILE B 1 184 ? 20.876 51.868 -85.170 1.00 62.98 511 ILE B N 1
ATOM 4938 C CA . ILE B 1 184 ? 21.643 52.360 -86.327 1.00 62.14 511 ILE B CA 1
ATOM 4939 C C . ILE B 1 184 ? 20.758 53.178 -87.274 1.00 63.33 511 ILE B C 1
ATOM 4940 O O . ILE B 1 184 ? 21.159 54.232 -87.761 1.00 68.18 511 ILE B O 1
ATOM 4945 N N . LYS B 1 185 ? 19.550 52.679 -87.509 1.00 61.78 512 LYS B N 1
ATOM 4946 C CA . LYS B 1 185 ? 18.523 53.389 -88.250 1.00 64.08 512 LYS B CA 1
ATOM 4947 C C . LYS B 1 185 ? 18.212 54.752 -87.621 1.00 74.02 512 LYS B C 1
ATOM 4948 O O . LYS B 1 185 ? 18.291 55.793 -88.288 1.00 80.35 512 LYS B O 1
ATOM 4954 N N . ALA B 1 186 ? 17.874 54.741 -86.334 1.00 73.74 513 ALA B N 1
ATOM 4955 C CA . ALA B 1 186 ? 17.545 55.971 -85.622 1.00 72.35 513 ALA B CA 1
ATOM 4956 C C . ALA B 1 186 ? 18.680 57.000 -85.703 1.00 68.79 513 ALA B C 1
ATOM 4957 O O . ALA B 1 186 ? 18.438 58.158 -86.030 1.00 70.39 513 ALA B O 1
ATOM 4959 N N . ILE B 1 187 ? 19.911 56.573 -85.430 1.00 63.62 514 ILE B N 1
ATOM 4960 C CA . ILE B 1 187 ? 21.070 57.459 -85.526 1.00 66.29 514 ILE B CA 1
ATOM 4961 C C . ILE B 1 187 ? 21.174 58.064 -86.922 1.00 71.73 514 ILE B C 1
ATOM 4962 O O . ILE B 1 187 ? 21.413 59.266 -87.076 1.00 73.44 514 ILE B O 1
ATOM 4967 N N . THR B 1 188 ? 20.992 57.215 -87.927 1.00 71.36 515 THR B N 1
ATOM 4968 C CA . THR B 1 188 ? 21.195 57.596 -89.318 1.00 71.86 515 THR B CA 1
ATOM 4969 C C . THR B 1 188 ? 20.119 58.566 -89.787 1.00 66.64 515 THR B C 1
ATOM 4970 O O . THR B 1 188 ? 20.435 59.632 -90.309 1.00 65.32 515 THR B O 1
ATOM 4974 N N . ALA B 1 189 ? 18.857 58.189 -89.585 1.00 67.83 516 ALA B N 1
ATOM 4975 C CA . ALA B 1 189 ? 17.720 59.054 -89.906 1.00 68.14 516 ALA B CA 1
ATOM 4976 C C . ALA B 1 189 ? 17.839 60.418 -89.218 1.00 70.70 516 ALA B C 1
ATOM 4977 O O . ALA B 1 189 ? 17.746 61.458 -89.880 1.00 73.95 516 ALA B O 1
ATOM 4979 N N . PHE B 1 190 ? 18.062 60.414 -87.904 1.00 68.90 517 PHE B N 1
ATOM 4980 C CA . PHE B 1 190 ? 18.312 61.654 -87.174 1.00 68.66 517 PHE B CA 1
ATOM 4981 C C . PHE B 1 190 ? 19.414 62.480 -87.838 1.00 72.19 517 PHE B C 1
ATOM 4982 O O . PHE B 1 190 ? 19.233 63.674 -88.051 1.00 76.97 517 PHE B O 1
ATOM 4990 N N . THR B 1 191 ? 20.547 61.855 -88.163 1.00 67.49 518 THR B N 1
ATOM 4991 C CA . THR B 1 191 ? 21.661 62.597 -88.762 1.00 67.18 518 THR B CA 1
ATOM 4992 C C . THR B 1 191 ? 21.288 63.153 -90.137 1.00 68.97 518 THR B C 1
ATOM 4993 O O . THR B 1 191 ? 21.583 64.305 -90.447 1.00 71.08 518 THR B O 1
ATOM 4997 N N . VAL B 1 192 ? 20.632 62.330 -90.949 1.00 66.68 519 VAL B N 1
ATOM 4998 C CA . VAL B 1 192 ? 20.202 62.751 -92.276 1.00 68.55 519 VAL B CA 1
ATOM 4999 C C . VAL B 1 192 ? 19.243 63.942 -92.189 1.00 70.23 519 VAL B C 1
ATOM 5000 O O . VAL B 1 192 ? 19.462 64.966 -92.843 1.00 77.74 519 VAL B O 1
ATOM 5004 N N . PHE B 1 193 ? 18.204 63.818 -91.368 1.00 67.84 520 PHE B N 1
ATOM 5005 C CA . PHE B 1 193 ? 17.225 64.893 -91.233 1.00 70.74 520 PHE B CA 1
ATOM 5006 C C . PHE B 1 193 ? 17.861 66.204 -90.757 1.00 70.43 520 PHE B C 1
ATOM 5007 O O . PHE B 1 193 ? 17.582 67.263 -91.305 1.00 76.73 520 PHE B O 1
ATOM 5015 N N . TRP B 1 194 ? 18.742 66.111 -89.765 1.00 72.12 521 TRP B N 1
ATOM 5016 C CA . TRP B 1 194 ? 19.394 67.273 -89.153 1.00 73.56 521 TRP B CA 1
ATOM 5017 C C . TRP B 1 194 ? 20.258 67.991 -90.146 1.00 77.63 521 TRP B C 1
ATOM 5018 O O . TRP B 1 194 ? 20.336 69.227 -90.179 1.00 80.43 521 TRP B O 1
ATOM 5029 N N . ARG B 1 195 ? 20.905 67.192 -90.977 1.00 69.38 522 ARG B N 1
ATOM 5030 C CA . ARG B 1 195 ? 21.977 67.646 -91.813 1.00 71.01 522 ARG B CA 1
ATOM 5031 C C . ARG B 1 195 ? 21.436 68.156 -93.145 1.00 72.50 522 ARG B C 1
ATOM 5032 O O . ARG B 1 195 ? 22.008 69.063 -93.756 1.00 73.59 522 ARG B O 1
ATOM 5040 N N . ALA B 1 196 ? 20.322 67.573 -93.578 1.00 73.31 523 ALA B N 1
ATOM 5041 C CA . ALA B 1 196 ? 19.639 67.974 -94.805 1.00 73.18 523 ALA B CA 1
ATOM 5042 C C . ALA B 1 196 ? 18.973 69.331 -94.653 1.00 75.12 523 ALA B C 1
ATOM 5043 O O . ALA B 1 196 ? 18.642 69.997 -95.634 1.00 78.80 523 ALA B O 1
ATOM 5045 N N . THR B 1 197 ? 18.786 69.738 -93.410 1.00 74.76 524 THR B N 1
ATOM 5046 C CA . THR B 1 197 ? 17.835 70.777 -93.109 1.00 78.48 524 THR B CA 1
ATOM 5047 C C . THR B 1 197 ? 18.568 72.028 -92.613 1.00 73.80 524 THR B C 1
ATOM 5048 O O . THR B 1 197 ? 17.961 73.075 -92.378 1.00 81.90 524 THR B O 1
ATOM 5052 N N . ARG B 1 198 ? 19.888 71.895 -92.507 1.00 79.81 525 ARG B N 1
ATOM 5053 C CA . ARG B 1 198 ? 20.786 72.920 -91.990 1.00 79.25 525 ARG B CA 1
ATOM 5054 C C . ARG B 1 198 ? 21.891 73.208 -92.972 1.00 77.99 525 ARG B C 1
ATOM 5055 O O . ARG B 1 198 ? 22.288 72.325 -93.730 1.00 83.36 525 ARG B O 1
ATOM 5063 N N . ARG B 1 199 ? 22.437 74.418 -92.908 1.00 71.63 526 ARG B N 1
ATOM 5064 C CA . ARG B 1 199 ? 23.476 74.846 -93.846 1.00 82.67 526 ARG B CA 1
ATOM 5065 C C . ARG B 1 199 ? 24.841 74.172 -93.621 1.00 76.72 526 ARG B C 1
ATOM 5066 O O . ARG B 1 199 ? 25.381 73.547 -94.536 1.00 83.58 526 ARG B O 1
ATOM 5074 N N . GLY B 1 200 ? 25.401 74.319 -92.423 1.00 75.21 527 GLY B N 1
ATOM 5075 C CA . GLY B 1 200 ? 26.649 73.642 -92.075 1.00 86.71 527 GLY B CA 1
ATOM 5076 C C . GLY B 1 200 ? 26.371 72.337 -91.350 1.00 84.45 527 GLY B C 1
ATOM 5077 O O . GLY B 1 200 ? 25.298 71.749 -91.507 1.00 84.18 527 GLY B O 1
ATOM 5078 N N . THR B 1 201 ? 27.336 71.881 -90.551 1.00 76.87 528 THR B N 1
ATOM 5079 C CA . THR B 1 201 ? 27.132 70.706 -89.706 1.00 76.85 528 THR B CA 1
ATOM 5080 C C . THR B 1 201 ? 26.188 71.060 -88.561 1.00 81.49 528 THR B C 1
ATOM 5081 O O . THR B 1 201 ? 25.657 70.180 -87.897 1.00 79.07 528 THR B O 1
ATOM 5085 N N . GLY B 1 202 ? 25.990 72.359 -88.343 1.00 86.39 529 GLY B N 1
ATOM 5086 C CA . GLY B 1 202 ? 25.133 72.873 -87.277 1.00 79.50 529 GLY B CA 1
ATOM 5087 C C . GLY B 1 202 ? 25.408 72.291 -85.903 1.00 89.73 529 GLY B C 1
ATOM 5088 O O . GLY B 1 202 ? 24.506 72.238 -85.072 1.00 92.35 529 GLY B O 1
ATOM 5089 N N . ASN B 1 203 ? 26.659 71.887 -85.668 1.00 92.77 530 ASN B N 1
ATOM 5090 C CA . ASN B 1 203 ? 27.088 71.087 -84.499 1.00 94.61 530 ASN B CA 1
ATOM 5091 C C . ASN B 1 203 ? 26.174 69.926 -84.050 1.00 95.79 530 ASN B C 1
ATOM 5092 O O . ASN B 1 203 ? 25.674 69.902 -82.917 1.00 82.06 530 ASN B O 1
ATOM 5097 N N . ILE B 1 204 ? 25.979 68.955 -84.942 1.00 94.08 531 ILE B N 1
ATOM 5098 C CA . ILE B 1 204 ? 25.286 67.714 -84.575 1.00 88.43 531 ILE B CA 1
ATOM 5099 C C . ILE B 1 204 ? 26.016 67.025 -83.421 1.00 85.50 531 ILE B C 1
ATOM 5100 O O . ILE B 1 204 ? 25.390 66.462 -82.526 1.00 86.71 531 ILE B O 1
ATOM 5105 N N . ASP B 1 205 ? 27.344 67.076 -83.460 1.00 79.45 532 ASP B N 1
ATOM 5106 C CA . ASP B 1 205 ? 28.189 66.334 -82.534 1.00 76.94 532 ASP B CA 1
ATOM 5107 C C . ASP B 1 205 ? 27.756 66.604 -81.105 1.00 85.93 532 ASP B C 1
ATOM 5108 O O . ASP B 1 205 ? 27.551 65.683 -80.299 1.00 86.66 532 ASP B O 1
ATOM 5113 N N . SER B 1 206 ? 27.600 67.893 -80.830 1.00 90.62 533 SER B N 1
ATOM 5114 C CA . SER B 1 206 ? 27.175 68.410 -79.549 1.00 85.10 533 SER B CA 1
ATOM 5115 C C . SER B 1 206 ? 25.896 67.730 -79.073 1.00 77.39 533 SER B C 1
ATOM 5116 O O . SER B 1 206 ? 25.732 67.464 -77.878 1.00 83.45 533 SER B O 1
ATOM 5119 N N . GLN B 1 207 ? 24.995 67.444 -80.010 1.00 78.60 534 GLN B N 1
ATOM 5120 C CA . GLN B 1 207 ? 23.764 66.727 -79.683 1.00 81.30 534 GLN B CA 1
ATOM 5121 C C . GLN B 1 207 ? 24.068 65.311 -79.190 1.00 87.51 534 GLN B C 1
ATOM 5122 O O . GLN B 1 207 ? 23.556 64.890 -78.149 1.00 91.07 534 GLN B O 1
ATOM 5128 N N . TYR B 1 208 ? 24.907 64.591 -79.939 1.00 83.74 535 TYR B N 1
ATOM 5129 C CA . TYR B 1 208 ? 25.238 63.200 -79.620 1.00 85.23 535 TYR B CA 1
ATOM 5130 C C . TYR B 1 208 ? 25.913 63.064 -78.263 1.00 85.03 535 TYR B C 1
ATOM 5131 O O . TYR B 1 208 ? 25.537 62.204 -77.456 1.00 89.05 535 TYR B O 1
ATOM 5140 N N . ARG B 1 209 ? 26.902 63.920 -78.016 1.00 84.20 536 ARG B N 1
ATOM 5141 C CA . ARG B 1 209 ? 27.585 63.941 -76.725 1.00 81.82 536 ARG B CA 1
ATOM 5142 C C . ARG B 1 209 ? 26.603 64.135 -75.572 1.00 84.10 536 ARG B C 1
ATOM 5143 O O . ARG B 1 209 ? 26.719 63.479 -74.533 1.00 80.09 536 ARG B O 1
ATOM 5151 N N . ALA B 1 210 ? 25.641 65.035 -75.773 1.00 88.62 537 ALA B N 1
ATOM 5152 C CA . ALA B 1 210 ? 24.603 65.323 -74.777 1.00 93.92 537 ALA B CA 1
ATOM 5153 C C . ALA B 1 210 ? 23.763 64.072 -74.496 1.00 89.44 537 ALA B C 1
ATOM 5154 O O . ALA B 1 210 ? 23.425 63.783 -73.350 1.00 95.29 537 ALA B O 1
ATOM 5156 N N . VAL B 1 211 ? 23.455 63.328 -75.552 1.00 88.97 538 VAL B N 1
ATOM 5157 C CA . VAL B 1 211 ? 22.744 62.057 -75.437 1.00 88.68 538 VAL B CA 1
ATOM 5158 C C . VAL B 1 211 ? 23.569 61.037 -74.637 1.00 85.22 538 VAL B C 1
ATOM 5159 O O . VAL B 1 211 ? 23.057 60.384 -73.718 1.00 87.92 538 VAL B O 1
ATOM 5163 N N . MET B 1 212 ? 24.848 60.922 -74.977 1.00 85.34 539 MET B N 1
ATOM 5164 C CA . MET B 1 212 ? 25.751 59.986 -74.293 1.00 86.41 539 MET B CA 1
ATOM 5165 C C . MET B 1 212 ? 25.850 60.295 -72.801 1.00 91.41 539 MET B C 1
ATOM 5166 O O . MET B 1 212 ? 25.724 59.409 -71.948 1.00 92.63 539 MET B O 1
ATOM 5171 N N . ALA B 1 213 ? 26.169 61.551 -72.519 1.00 95.04 540 ALA B N 1
ATOM 5172 C CA . ALA B 1 213 ? 26.304 62.058 -71.165 1.00 92.03 540 ALA B CA 1
ATOM 5173 C C . ALA B 1 213 ? 24.977 62.070 -70.455 1.00 84.55 540 ALA B C 1
ATOM 5174 O O . ALA B 1 213 ? 24.906 61.883 -69.250 1.00 82.37 540 ALA B O 1
ATOM 5176 N N . GLY B 1 214 ? 23.923 62.331 -71.215 1.00 93.37 541 GLY B N 1
ATOM 5177 C CA . GLY B 1 214 ? 22.626 62.646 -70.647 1.00 100.73 541 GLY B CA 1
ATOM 5178 C C . GLY B 1 214 ? 22.604 64.128 -70.447 1.00 107.09 541 GLY B C 1
ATOM 5179 O O . GLY B 1 214 ? 23.530 64.779 -70.806 1.00 106.59 541 GLY B O 1
ATOM 5180 N N . ALA B 1 215 ? 21.547 64.676 -69.885 1.00 112.03 542 ALA B N 1
ATOM 5181 C CA . ALA B 1 215 ? 21.491 66.116 -69.682 1.00 103.85 542 ALA B CA 1
ATOM 5182 C C . ALA B 1 215 ? 20.695 66.686 -70.818 1.00 99.35 542 ALA B C 1
ATOM 5183 O O . ALA B 1 215 ? 20.795 66.215 -71.956 1.00 103.93 542 ALA B O 1
ATOM 5185 N N . ASP B 1 216 ? 19.913 67.714 -70.529 1.00 100.78 543 ASP B N 1
ATOM 5186 C CA . ASP B 1 216 ? 19.125 68.341 -71.569 1.00 101.95 543 ASP B CA 1
ATOM 5187 C C . ASP B 1 216 ? 18.353 67.230 -72.227 1.00 90.84 543 ASP B C 1
ATOM 5188 O O . ASP B 1 216 ? 18.135 67.230 -73.425 1.00 88.25 543 ASP B O 1
ATOM 5193 N N . SER B 1 217 ? 17.932 66.263 -71.430 1.00 93.86 544 SER B N 1
ATOM 5194 C CA . SER B 1 217 ? 17.256 65.127 -71.988 1.00 93.16 544 SER B CA 1
ATOM 5195 C C . SER B 1 217 ? 15.846 65.567 -72.216 1.00 93.42 544 SER B C 1
ATOM 5196 O O . SER B 1 217 ? 15.137 65.878 -71.274 1.00 92.06 544 SER B O 1
ATOM 5199 N N . LEU B 1 218 ? 15.421 65.586 -73.464 1.00 94.56 545 LEU B N 1
ATOM 5200 C CA . LEU B 1 218 ? 14.048 65.976 -73.715 1.00 88.47 545 LEU B CA 1
ATOM 5201 C C . LEU B 1 218 ? 13.106 64.918 -73.194 1.00 91.74 545 LEU B C 1
ATOM 5202 O O . LEU B 1 218 ? 12.048 65.233 -72.665 1.00 97.07 545 LEU B O 1
ATOM 5207 N N . THR B 1 219 ? 13.487 63.656 -73.336 1.00 95.89 546 THR B N 1
ATOM 5208 C CA . THR B 1 219 ? 12.691 62.590 -72.747 1.00 91.85 546 THR B CA 1
ATOM 5209 C C . THR B 1 219 ? 13.215 62.290 -71.354 1.00 92.45 546 THR B C 1
ATOM 5210 O O . THR B 1 219 ? 14.266 62.790 -70.964 1.00 99.49 546 THR B O 1
ATOM 5214 N N . GLY B 1 220 ? 12.486 61.476 -70.600 1.00 89.62 547 GLY B N 1
ATOM 5215 C CA . GLY B 1 220 ? 12.905 61.123 -69.241 1.00 103.16 547 GLY B CA 1
ATOM 5216 C C . GLY B 1 220 ? 14.246 60.405 -69.192 1.00 106.42 547 GLY B C 1
ATOM 5217 O O . GLY B 1 220 ? 14.803 60.188 -68.118 1.00 103.84 547 GLY B O 1
ATOM 5218 N N . ILE B 1 221 ? 14.770 60.067 -70.369 1.00 112.62 548 ILE B N 1
ATOM 5219 C CA . ILE B 1 221 ? 15.925 59.172 -70.525 1.00 109.57 548 ILE B CA 1
ATOM 5220 C C . ILE B 1 221 ? 17.279 59.697 -70.016 1.00 105.68 548 ILE B C 1
ATOM 5221 O O . ILE B 1 221 ? 17.603 60.883 -70.165 1.00 110.06 548 ILE B O 1
ATOM 5226 N N . GLY B 1 222 ? 18.047 58.789 -69.407 1.00 94.70 549 GLY B N 1
ATOM 5227 C CA . GLY B 1 222 ? 19.367 59.091 -68.853 1.00 94.97 549 GLY B CA 1
ATOM 5228 C C . GLY B 1 222 ? 20.542 58.734 -69.754 1.00 91.03 549 GLY B C 1
ATOM 5229 O O . GLY B 1 222 ? 20.374 58.537 -70.956 1.00 93.01 549 GLY B O 1
ATOM 5230 N N . PRO B 1 223 ? 21.746 58.610 -69.173 1.00 91.81 550 PRO B N 1
ATOM 5231 C CA . PRO B 1 223 ? 22.943 58.595 -70.000 1.00 89.96 550 PRO B CA 1
ATOM 5232 C C . PRO B 1 223 ? 23.006 57.370 -70.893 1.00 91.60 550 PRO B C 1
ATOM 5233 O O . PRO B 1 223 ? 22.310 56.372 -70.629 1.00 88.82 550 PRO B O 1
ATOM 5237 N N . LEU B 1 224 ? 23.805 57.454 -71.957 1.00 89.60 551 LEU B N 1
ATOM 5238 C CA . LEU B 1 224 ? 23.970 56.323 -72.869 1.00 83.62 551 LEU B CA 1
ATOM 5239 C C . LEU B 1 224 ? 25.359 55.690 -72.754 1.00 82.71 551 LEU B C 1
ATOM 5240 O O . LEU B 1 224 ? 25.558 54.550 -73.162 1.00 84.59 551 LEU B O 1
ATOM 5245 N N . ALA B 1 225 ? 26.306 56.431 -72.178 1.00 73.75 552 ALA B N 1
ATOM 5246 C CA . ALA B 1 225 ? 27.644 55.922 -71.873 1.00 78.56 552 ALA B CA 1
ATOM 5247 C C . ALA B 1 225 ? 27.595 54.776 -70.851 1.00 85.20 552 ALA B C 1
ATOM 5248 O O . ALA B 1 225 ? 26.549 54.516 -70.245 1.00 75.06 552 ALA B O 1
ATOM 5250 N N . ARG B 1 226 ? 28.724 54.086 -70.674 1.00 92.74 553 ARG B N 1
ATOM 5251 C CA . ARG B 1 226 ? 28.780 52.919 -69.787 1.00 90.71 553 ARG B CA 1
ATOM 5252 C C . ARG B 1 226 ? 28.661 53.340 -68.329 1.00 94.05 553 ARG B C 1
ATOM 5253 O O . ARG B 1 226 ? 27.970 52.685 -67.538 1.00 89.29 553 ARG B O 1
ATOM 5261 N N . GLN B 1 227 ? 29.330 54.440 -67.989 1.00 98.24 554 GLN B N 1
ATOM 5262 C CA . GLN B 1 227 ? 29.443 54.898 -66.606 1.00 98.42 554 GLN B CA 1
ATOM 5263 C C . GLN B 1 227 ? 29.106 56.382 -66.485 1.00 98.35 554 GLN B C 1
ATOM 5264 O O . GLN B 1 227 ? 29.008 57.089 -67.493 1.00 99.90 554 GLN B O 1
ATOM 5270 N N . TRP B 1 228 ? 28.939 56.843 -65.246 1.00 95.18 555 TRP B N 1
ATOM 5271 C CA . TRP B 1 228 ? 28.649 58.244 -64.952 1.00 77.93 555 TRP B CA 1
ATOM 5272 C C . TRP B 1 228 ? 29.898 59.074 -64.856 1.00 89.89 555 TRP B C 1
ATOM 5273 O O . TRP B 1 228 ? 30.889 58.661 -64.229 1.00 101.30 555 TRP B O 1
ATOM 5284 N N . ALA B 1 229 ? 29.840 60.264 -65.460 1.00 103.01 556 ALA B N 1
ATOM 5285 C CA . ALA B 1 229 ? 30.955 61.220 -65.484 1.00 104.07 556 ALA B CA 1
ATOM 5286 C C . ALA B 1 229 ? 31.334 61.653 -64.077 1.00 114.66 556 ALA B C 1
ATOM 5287 O O . ALA B 1 229 ? 32.514 61.863 -63.780 1.00 114.92 556 ALA B O 1
ATOM 5289 N N . GLU B 1 230 ? 30.310 61.790 -63.233 1.00 116.84 557 GLU B N 1
ATOM 5290 C CA . GLU B 1 230 ? 30.467 61.982 -61.801 1.00 126.52 557 GLU B CA 1
ATOM 5291 C C . GLU B 1 230 ? 30.693 60.604 -61.157 1.00 119.75 557 GLU B C 1
ATOM 5292 O O . GLU B 1 230 ? 29.743 59.831 -61.005 1.00 113.77 557 GLU B O 1
ATOM 5298 N N . PRO B 1 231 ? 31.957 60.294 -60.788 1.00 130.63 558 PRO B N 1
ATOM 5299 C CA . PRO B 1 231 ? 32.361 58.956 -60.327 1.00 133.35 558 PRO B CA 1
ATOM 5300 C C . PRO B 1 231 ? 31.751 58.538 -58.981 1.00 149.90 558 PRO B C 1
ATOM 5301 O O . PRO B 1 231 ? 32.094 59.086 -57.926 1.00 159.90 558 PRO B O 1
ATOM 5305 N N . ASP B 1 232 ? 30.840 57.569 -59.060 1.00 156.72 559 ASP B N 1
ATOM 5306 C CA . ASP B 1 232 ? 30.125 56.965 -57.924 1.00 160.24 559 ASP B CA 1
ATOM 5307 C C . ASP B 1 232 ? 28.744 56.502 -58.394 1.00 151.93 559 ASP B C 1
ATOM 5308 O O . ASP B 1 232 ? 28.210 57.005 -59.388 1.00 134.10 559 ASP B O 1
ATOM 5313 N N . ALA B 1 233 ? 28.178 55.527 -57.695 1.00 159.98 560 ALA B N 1
ATOM 5314 C CA . ALA B 1 233 ? 26.952 54.902 -58.170 1.00 161.13 560 ALA B CA 1
ATOM 5315 C C . ALA B 1 233 ? 25.858 54.782 -57.118 1.00 147.54 560 ALA B C 1
ATOM 5316 O O . ALA B 1 233 ? 26.084 54.295 -56.009 1.00 141.32 560 ALA B O 1
ATOM 5318 N N . THR B 1 234 ? 24.669 55.236 -57.491 1.00 153.86 561 THR B N 1
ATOM 5319 C CA . THR B 1 234 ? 23.451 54.977 -56.731 1.00 143.10 561 THR B CA 1
ATOM 5320 C C . THR B 1 234 ? 22.397 54.293 -57.599 1.00 150.14 561 THR B C 1
ATOM 5321 O O . THR B 1 234 ? 21.547 53.565 -57.089 1.00 155.53 561 THR B O 1
ATOM 5325 N N . LYS B 1 235 ? 22.464 54.521 -58.911 1.00 154.56 562 LYS B N 1
ATOM 5326 C CA . LYS B 1 235 ? 21.522 53.921 -59.861 1.00 147.60 562 LYS B CA 1
ATOM 5327 C C . LYS B 1 235 ? 22.192 53.370 -61.127 1.00 132.90 562 LYS B C 1
ATOM 5328 O O . LYS B 1 235 ? 23.242 53.860 -61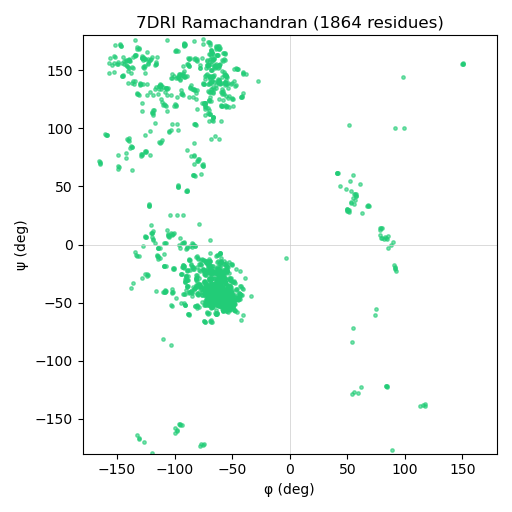.551 1.00 131.75 562 LYS B O 1
ATOM 5330 N N . PRO B 1 236 ? 21.572 52.350 -61.742 1.00 138.51 563 PRO B N 1
ATOM 5331 C CA . PRO B 1 236 ? 22.057 51.715 -62.977 1.00 144.24 563 PRO B CA 1
ATOM 5332 C C . PRO B 1 236 ? 21.952 52.634 -64.208 1.00 128.07 563 PRO B C 1
ATOM 5333 O O . PRO B 1 236 ? 21.172 53.595 -64.187 1.00 148.85 563 PRO B O 1
ATOM 5337 N N . ASP B 1 237 ? 22.723 52.342 -65.260 1.00 102.19 564 ASP B N 1
ATOM 5338 C CA . ASP B 1 237 ? 22.613 53.084 -66.530 1.00 89.95 564 ASP B CA 1
ATOM 5339 C C . ASP B 1 237 ? 22.267 52.162 -67.710 1.00 85.14 564 ASP B C 1
ATOM 5340 O O . ASP B 1 237 ? 22.846 51.098 -67.884 1.00 103.82 564 ASP B O 1
ATOM 5342 N N . PRO B 1 238 ? 21.281 52.546 -68.501 1.00 79.22 565 PRO B N 1
ATOM 5343 C CA . PRO B 1 238 ? 20.758 51.580 -69.461 1.00 87.47 565 PRO B CA 1
ATOM 5344 C C . PRO B 1 238 ? 20.919 52.026 -70.892 1.00 93.06 565 PRO B C 1
ATOM 5345 O O . PRO B 1 238 ? 20.578 53.150 -71.235 1.00 102.23 565 PRO B O 1
ATOM 5347 N N . ASP B 1 239 ? 21.484 51.139 -71.696 1.00 93.46 566 ASP B N 1
ATOM 5348 C CA . ASP B 1 239 ? 21.619 51.359 -73.113 1.00 89.95 566 ASP B CA 1
ATOM 5349 C C . ASP B 1 239 ? 20.357 50.830 -73.776 1.00 88.36 566 ASP B C 1
ATOM 5350 O O . ASP B 1 239 ? 20.344 49.727 -74.262 1.00 94.31 566 ASP B O 1
ATOM 5352 N N . VAL B 1 240 ? 19.283 51.610 -73.777 1.00 93.37 567 VAL B N 1
ATOM 5353 C CA . VAL B 1 240 ? 18.034 51.161 -74.403 1.00 97.91 567 VAL B CA 1
ATOM 5354 C C . VAL B 1 240 ? 17.649 52.035 -75.573 1.00 101.10 567 VAL B C 1
ATOM 5355 O O . VAL B 1 240 ? 17.693 53.251 -75.476 1.00 106.42 567 VAL B O 1
ATOM 5359 N N . ASP B 1 241 ? 17.273 51.399 -76.673 1.00 97.76 568 ASP B N 1
ATOM 5360 C CA . ASP B 1 241 ? 16.976 52.123 -77.913 1.00 96.03 568 ASP B CA 1
ATOM 5361 C C . ASP B 1 241 ? 15.527 52.101 -78.426 1.00 100.25 568 ASP B C 1
ATOM 5362 O O . ASP B 1 241 ? 15.190 52.865 -79.320 1.00 90.38 568 ASP B O 1
ATOM 5364 N N . ALA B 1 242 ? 14.685 51.234 -77.870 1.00 110.34 569 ALA B N 1
ATOM 5365 C CA . ALA B 1 242 ? 13.379 50.933 -78.466 1.00 113.05 569 ALA B CA 1
ATOM 5366 C C . ALA B 1 242 ? 12.519 52.178 -78.603 1.00 97.25 569 ALA B C 1
ATOM 5367 O O . ALA B 1 242 ? 11.798 52.374 -79.574 1.00 103.50 569 ALA B O 1
ATOM 5369 N N . GLU B 1 243 ? 12.594 53.029 -77.607 1.00 95.04 570 GLU B N 1
ATOM 5370 C CA . GLU B 1 243 ? 12.094 54.360 -77.784 1.00 99.73 570 GLU B CA 1
ATOM 5371 C C . GLU B 1 243 ? 13.191 55.295 -77.357 1.00 99.41 570 GLU B C 1
ATOM 5372 O O . GLU B 1 243 ? 13.292 56.404 -77.847 1.00 101.60 570 GLU B O 1
ATOM 5374 N N . ALA B 1 244 ? 14.022 54.831 -76.432 1.00 86.92 571 ALA B N 1
ATOM 5375 C CA . ALA B 1 244 ? 14.830 55.766 -75.682 1.00 90.34 571 ALA B CA 1
ATOM 5376 C C . ALA B 1 244 ? 15.715 56.583 -76.598 1.00 96.55 571 ALA B C 1
ATOM 5377 O O . ALA B 1 244 ? 15.693 57.803 -76.555 1.00 97.80 571 ALA B O 1
ATOM 5379 N N . LEU B 1 245 ? 16.470 55.908 -77.448 1.00 98.10 572 LEU B N 1
ATOM 5380 C CA . LEU B 1 245 ? 17.291 56.610 -78.398 1.00 90.88 572 LEU B CA 1
ATOM 5381 C C . LEU B 1 245 ? 16.377 57.255 -79.409 1.00 84.84 572 LEU B C 1
ATOM 5382 O O . LEU B 1 245 ? 16.571 58.396 -79.798 1.00 82.13 572 LEU B O 1
ATOM 5387 N N . LYS B 1 246 ? 15.352 56.518 -79.806 1.00 85.49 573 LYS B N 1
ATOM 5388 C CA . LYS B 1 246 ? 14.484 56.929 -80.884 1.00 73.62 573 LYS B CA 1
ATOM 5389 C C . LYS B 1 246 ? 13.706 58.186 -80.530 1.00 80.60 573 LYS B C 1
ATOM 5390 O O . LYS B 1 246 ? 13.816 59.209 -81.224 1.00 84.79 573 LYS B O 1
ATOM 5396 N N . LYS B 1 247 ? 12.933 58.109 -79.448 1.00 81.90 574 LYS B N 1
ATOM 5397 C CA . LYS B 1 247 ? 12.154 59.249 -78.974 1.00 85.27 574 LYS B CA 1
ATOM 5398 C C . LYS B 1 247 ? 13.038 60.439 -78.596 1.00 80.40 574 LYS B C 1
ATOM 5399 O O . LYS B 1 247 ? 12.690 61.574 -78.898 1.00 84.92 574 LYS B O 1
ATOM 5405 N N . GLU B 1 248 ? 14.169 60.189 -77.940 1.00 77.09 575 GLU B N 1
ATOM 5406 C CA . GLU B 1 248 ? 15.059 61.282 -77.534 1.00 79.83 575 GLU B CA 1
ATOM 5407 C C . GLU B 1 248 ? 15.581 62.039 -78.745 1.00 81.78 575 GLU B C 1
ATOM 5408 O O . GLU B 1 248 ? 15.623 63.270 -78.755 1.00 83.93 575 GLU B O 1
ATOM 5414 N N . LEU B 1 249 ? 15.976 61.287 -79.767 1.00 82.36 576 LEU B N 1
ATOM 5415 C CA . LEU B 1 249 ? 16.513 61.869 -80.997 1.00 82.82 576 LEU B CA 1
ATOM 5416 C C . LEU B 1 249 ? 15.398 62.510 -81.813 1.00 79.26 576 LEU B C 1
ATOM 5417 O O . LEU B 1 249 ? 15.559 63.621 -82.335 1.00 80.94 576 LEU B O 1
ATOM 5422 N N . ALA B 1 250 ? 14.270 61.804 -81.906 1.00 78.28 577 ALA B N 1
ATOM 5423 C CA . ALA B 1 250 ? 13.060 62.336 -82.520 1.00 77.91 577 ALA B CA 1
ATOM 5424 C C . ALA B 1 250 ? 12.762 63.730 -81.969 1.00 87.33 577 ALA B C 1
ATOM 5425 O O . ALA B 1 250 ? 12.573 64.678 -82.735 1.00 96.52 577 ALA B O 1
ATOM 5427 N N . ALA B 1 251 ? 12.753 63.851 -80.641 1.00 88.39 578 ALA B N 1
ATOM 5428 C CA . ALA B 1 251 ? 12.476 65.126 -79.981 1.00 87.00 578 ALA B CA 1
ATOM 5429 C C . ALA B 1 251 ? 13.560 66.169 -80.231 1.00 83.07 578 ALA B C 1
ATOM 5430 O O . ALA B 1 251 ? 13.256 67.325 -80.502 1.00 90.61 578 ALA B O 1
ATOM 5432 N N . ARG B 1 252 ? 14.823 65.774 -80.159 1.00 78.07 579 ARG B N 1
ATOM 5433 C CA . ARG B 1 252 ? 15.900 66.745 -80.341 1.00 79.51 579 ARG B CA 1
ATOM 5434 C C . ARG B 1 252 ? 15.832 67.472 -81.690 1.00 80.05 579 ARG B C 1
ATOM 5435 O O . ARG B 1 252 ? 16.311 68.599 -81.828 1.00 89.56 579 ARG B O 1
ATOM 5443 N N . LEU B 1 253 ? 15.190 66.835 -82.661 1.00 80.34 580 LEU B N 1
ATOM 5444 C CA . LEU B 1 253 ? 15.067 67.381 -84.000 1.00 83.27 580 LEU B CA 1
ATOM 5445 C C . LEU B 1 253 ? 13.817 68.234 -84.108 1.00 86.53 580 LEU B C 1
ATOM 5446 O O . LEU B 1 253 ? 13.807 69.266 -84.776 1.00 91.88 580 LEU B O 1
ATOM 5451 N N . SER B 1 254 ? 12.773 67.796 -83.417 1.00 80.48 581 SER B N 1
ATOM 5452 C CA . SER B 1 254 ? 11.409 68.114 -83.802 1.00 85.45 581 SER B CA 1
ATOM 5453 C C . SER B 1 254 ? 10.573 68.776 -82.705 1.00 92.16 581 SER B C 1
ATOM 5454 O O . SER B 1 254 ? 9.373 68.999 -82.878 1.00 97.28 581 SER B O 1
ATOM 5457 N N . ASP B 1 255 ? 11.214 69.100 -81.589 1.00 93.85 582 ASP B N 1
ATOM 5458 C CA . ASP B 1 255 ? 10.517 69.630 -80.430 1.00 97.85 582 ASP B CA 1
ATOM 5459 C C . ASP B 1 255 ? 10.912 71.088 -80.238 1.00 104.49 582 ASP B C 1
ATOM 5460 O O . ASP B 1 255 ? 12.095 71.424 -80.374 1.00 108.19 582 ASP B O 1
ATOM 5465 N N . PRO B 1 256 ? 9.922 71.958 -79.943 1.00 104.36 583 PRO B N 1
ATOM 5466 C CA . PRO B 1 256 ? 10.153 73.389 -79.721 1.00 102.06 583 PRO B CA 1
ATOM 5467 C C . PRO B 1 256 ? 11.168 73.643 -78.608 1.00 100.73 583 PRO B C 1
ATOM 5468 O O . PRO B 1 256 ? 11.928 74.617 -78.670 1.00 98.24 583 PRO B O 1
ATOM 5472 N N . LYS B 1 257 ? 11.180 72.755 -77.614 1.00 97.42 584 LYS B N 1
ATOM 5473 C CA . LYS B 1 257 ? 12.145 72.804 -76.529 1.00 94.50 584 LYS B CA 1
ATOM 5474 C C . LYS B 1 257 ? 13.547 72.410 -77.014 1.00 100.46 584 LYS B C 1
ATOM 5475 O O . LYS B 1 257 ? 14.548 72.790 -76.405 1.00 94.68 584 LYS B O 1
ATOM 5481 N N . GLY B 1 258 ? 13.610 71.668 -78.119 1.00 103.84 585 GLY B N 1
ATOM 5482 C CA . GLY B 1 258 ? 14.880 71.206 -78.683 1.00 102.33 585 GLY B CA 1
ATOM 5483 C C . GLY B 1 258 ? 15.560 72.163 -79.648 1.00 102.17 585 GLY B C 1
ATOM 5484 O O . GLY B 1 258 ? 14.926 73.052 -80.220 1.00 102.20 585 GLY B O 1
ATOM 5485 N N . LYS B 1 259 ? 16.863 71.962 -79.831 1.00 96.15 586 LYS B N 1
ATOM 5486 C CA . LYS B 1 259 ? 17.676 72.789 -80.729 1.00 87.78 586 LYS B CA 1
ATOM 5487 C C . LYS B 1 259 ? 17.544 72.376 -82.218 1.00 84.10 586 LYS B C 1
ATOM 5488 O O . LYS B 1 259 ? 17.995 73.090 -83.116 1.00 83.43 586 LYS B O 1
ATOM 5494 N N . GLY B 1 260 ? 16.898 71.237 -82.469 1.00 91.37 587 GLY B N 1
ATOM 5495 C CA . GLY B 1 260 ? 16.484 70.868 -83.825 1.00 91.87 587 GLY B CA 1
ATOM 5496 C C . GLY B 1 260 ? 15.304 71.744 -84.179 1.00 89.37 587 GLY B C 1
ATOM 5497 O O . GLY B 1 260 ? 14.279 71.690 -83.502 1.00 104.44 587 GLY B O 1
ATOM 5498 N N . GLY B 1 261 ? 15.450 72.560 -85.222 1.00 86.10 588 GLY B N 1
ATOM 5499 C CA . GLY B 1 261 ? 14.454 73.584 -85.553 1.00 89.99 588 GLY B CA 1
ATOM 5500 C C . GLY B 1 261 ? 13.460 73.163 -86.617 1.00 92.20 588 GLY B C 1
ATOM 5501 O O . GLY B 1 261 ? 13.217 73.898 -87.582 1.00 94.90 588 GLY B O 1
ATOM 5502 N N . VAL B 1 262 ? 12.871 71.985 -86.427 1.00 84.27 589 VAL B N 1
ATOM 5503 C CA . VAL B 1 262 ? 12.073 71.345 -87.468 1.00 86.55 589 VAL B CA 1
ATOM 5504 C C . VAL B 1 262 ? 10.796 70.752 -86.867 1.00 87.44 589 VAL B C 1
ATOM 5505 O O . VAL B 1 262 ? 10.756 69.561 -86.557 1.00 92.90 589 VAL B O 1
ATOM 5509 N N . PRO B 1 263 ? 9.751 71.588 -86.709 1.00 90.02 590 PRO B N 1
ATOM 5510 C CA . PRO B 1 263 ? 8.539 71.227 -85.970 1.00 88.52 590 PRO B CA 1
ATOM 5511 C C . PRO B 1 263 ? 7.441 70.559 -86.800 1.00 82.51 590 PRO B C 1
ATOM 5512 O O . PRO B 1 263 ? 6.595 69.860 -86.235 1.00 77.09 590 PRO B O 1
ATOM 5516 N N . ASN B 1 264 ? 7.451 70.771 -88.114 1.00 86.57 591 ASN B N 1
ATOM 5517 C CA . ASN B 1 264 ? 6.453 70.170 -88.999 1.00 84.36 591 ASN B CA 1
ATOM 5518 C C . ASN B 1 264 ? 7.029 69.831 -90.370 1.00 89.63 591 ASN B C 1
ATOM 5519 O O . ASN B 1 264 ? 8.161 70.234 -90.699 1.00 93.93 591 ASN B O 1
ATOM 5524 N N . LEU B 1 265 ? 6.244 69.104 -91.167 1.00 93.79 592 LEU B N 1
ATOM 5525 C CA . LEU B 1 265 ? 6.673 68.678 -92.500 1.00 84.83 592 LEU B CA 1
ATOM 5526 C C . LEU B 1 265 ? 6.994 69.859 -93.420 1.00 83.93 592 LEU B C 1
ATOM 5527 O O . LEU B 1 265 ? 8.040 69.889 -94.071 1.00 84.52 592 LEU B O 1
ATOM 5532 N N . ALA B 1 266 ? 6.096 70.837 -93.455 1.00 80.86 593 ALA B N 1
ATOM 5533 C CA . ALA B 1 266 ? 6.267 72.005 -94.305 1.00 78.53 593 ALA B CA 1
ATOM 5534 C C . ALA B 1 266 ? 7.573 72.767 -94.069 1.00 81.90 593 ALA B C 1
ATOM 5535 O O . ALA B 1 266 ? 8.123 73.349 -95.004 1.00 89.02 593 ALA B O 1
ATOM 5537 N N . SER B 1 267 ? 8.065 72.764 -92.831 1.00 75.46 594 SER B N 1
ATOM 5538 C CA . SER B 1 267 ? 9.302 73.468 -92.482 1.00 79.93 594 SER B CA 1
ATOM 5539 C C . SER B 1 267 ? 10.521 72.672 -92.916 1.00 84.58 594 SER B C 1
ATOM 5540 O O . SER B 1 267 ? 11.532 73.250 -93.326 1.00 85.61 594 SER B O 1
ATOM 5543 N N . PHE B 1 268 ? 10.414 71.346 -92.813 1.00 82.47 595 PHE B N 1
ATOM 5544 C CA . PHE B 1 268 ? 11.457 70.444 -93.296 1.00 80.91 595 PHE B CA 1
ATOM 5545 C C . PHE B 1 268 ? 11.644 70.600 -94.805 1.00 75.11 595 PHE B C 1
ATOM 5546 O O . PHE B 1 268 ? 12.769 70.766 -95.299 1.00 75.15 595 PHE B O 1
ATOM 5554 N N . LEU B 1 269 ? 10.522 70.535 -95.519 1.00 76.34 596 LEU B N 1
ATOM 5555 C CA . LEU B 1 269 ? 10.495 70.695 -96.960 1.00 74.29 596 LEU B CA 1
ATOM 5556 C C . LEU B 1 269 ? 11.035 72.058 -97.349 1.00 83.88 596 LEU B C 1
ATOM 5557 O O . LEU B 1 269 ? 11.825 72.162 -98.280 1.00 88.26 596 LEU B O 1
ATOM 5562 N N . ALA B 1 270 ? 10.646 73.101 -96.622 1.00 79.70 597 ALA B N 1
ATOM 5563 C CA . ALA B 1 270 ? 11.152 74.432 -96.935 1.00 81.85 597 ALA B CA 1
ATOM 5564 C C . ALA B 1 270 ? 12.658 74.574 -96.698 1.00 83.92 597 ALA B C 1
ATOM 5565 O O . ALA B 1 270 ? 13.351 75.186 -97.513 1.00 80.74 597 ALA B O 1
ATOM 5567 N N . ASP B 1 271 ? 13.159 73.998 -95.603 1.00 81.11 598 ASP B N 1
ATOM 5568 C CA . ASP B 1 271 ? 14.585 74.075 -95.252 1.00 83.19 598 ASP B CA 1
ATOM 5569 C C . ASP B 1 271 ? 15.473 73.314 -96.244 1.00 80.98 598 ASP B C 1
ATOM 5570 O O . ASP B 1 271 ? 16.472 73.852 -96.732 1.00 82.19 598 ASP B O 1
ATOM 5575 N N . ALA B 1 272 ? 15.091 72.073 -96.542 1.00 81.18 599 ALA B N 1
ATOM 5576 C CA . ALA B 1 272 ? 15.849 71.205 -97.445 1.00 72.47 599 ALA B CA 1
ATOM 5577 C C . ALA B 1 272 ? 15.817 71.670 -98.910 1.00 76.10 599 ALA B C 1
ATOM 5578 O O . ALA B 1 272 ? 16.845 71.646 -99.599 1.00 74.85 599 ALA B O 1
ATOM 5580 N N . SER B 1 273 ? 14.635 72.089 -99.367 1.00 76.67 600 SER B N 1
ATOM 5581 C CA . SER B 1 273 ? 14.426 72.619 -100.720 1.00 72.92 600 SER B CA 1
ATOM 5582 C C . SER B 1 273 ? 15.403 73.720 -101.061 1.00 71.87 600 SER B C 1
ATOM 5583 O O . SER B 1 273 ? 15.766 73.899 -102.221 1.00 69.67 600 SER B O 1
ATOM 5586 N N . ALA B 1 274 ? 15.815 74.458 -100.036 1.00 77.52 601 ALA B N 1
ATOM 5587 C CA . ALA B 1 274 ? 16.495 75.731 -100.227 1.00 71.15 601 ALA B CA 1
ATOM 5588 C C . ALA B 1 274 ? 18.011 75.619 -100.270 1.00 73.99 601 ALA B C 1
ATOM 5589 O O . ALA B 1 274 ? 18.686 76.524 -100.768 1.00 78.74 601 ALA B O 1
ATOM 5591 N N . LEU B 1 275 ? 18.541 74.518 -99.745 1.00 74.76 602 LEU B N 1
ATOM 5592 C CA . LEU B 1 275 ? 19.982 74.350 -99.614 1.00 70.10 602 LEU B CA 1
ATOM 5593 C C . LEU B 1 275 ? 20.610 73.626 -100.804 1.00 70.08 602 LEU B C 1
ATOM 5594 O O . LEU B 1 275 ? 19.984 72.738 -101.396 1.00 74.48 602 LEU B O 1
ATOM 5599 N N . PRO B 1 276 ? 21.856 74.002 -101.153 1.00 68.47 603 PRO B N 1
ATOM 5600 C CA . PRO B 1 276 ? 22.619 73.333 -102.198 1.00 66.58 603 PRO B CA 1
ATOM 5601 C C . PRO B 1 276 ? 23.228 72.045 -101.646 1.00 74.04 603 PRO B C 1
ATOM 5602 O O . PRO B 1 276 ? 24.447 71.963 -101.426 1.00 75.07 603 PRO B O 1
ATOM 5606 N N . LEU B 1 277 ? 22.367 71.056 -101.421 1.00 72.59 604 LEU B N 1
ATOM 5607 C CA . LEU B 1 277 ? 22.750 69.823 -100.738 1.00 71.20 604 LEU B CA 1
ATOM 5608 C C . LEU B 1 277 ? 23.931 69.107 -101.385 1.00 65.73 604 LEU B C 1
ATOM 5609 O O . LEU B 1 277 ? 24.836 68.657 -100.682 1.00 65.31 604 LEU B O 1
ATOM 5614 N N . TYR B 1 278 ? 23.940 69.034 -102.714 1.00 58.88 605 TYR B N 1
ATOM 5615 C CA . TYR B 1 278 ? 25.053 68.417 -103.417 1.00 54.10 605 TYR B CA 1
ATOM 5616 C C . TYR B 1 278 ? 26.401 69.046 -103.075 1.00 63.35 605 TYR B C 1
ATOM 5617 O O . TYR B 1 278 ? 27.390 68.344 -102.932 1.00 59.45 605 TYR B O 1
ATOM 5626 N N . LYS B 1 279 ? 26.454 70.368 -102.966 1.00 67.85 606 LYS B N 1
ATOM 5627 C CA . LYS B 1 279 ? 27.710 71.007 -102.592 1.00 70.58 606 LYS B CA 1
ATOM 5628 C C . LYS B 1 279 ? 28.047 70.833 -101.118 1.00 65.91 606 LYS B C 1
ATOM 5629 O O . LYS B 1 279 ? 29.220 70.742 -100.763 1.00 66.77 606 LYS B O 1
ATOM 5635 N N . ILE B 1 280 ? 27.028 70.780 -100.266 1.00 67.54 607 ILE B N 1
ATOM 5636 C CA . ILE B 1 280 ? 27.255 70.629 -98.832 1.00 69.52 607 ILE B CA 1
ATOM 5637 C C . ILE B 1 280 ? 27.802 69.243 -98.507 1.00 69.73 607 ILE B C 1
ATOM 5638 O O . ILE B 1 280 ? 28.794 69.114 -97.786 1.00 69.30 607 ILE B O 1
ATOM 5643 N N . SER B 1 281 ? 27.149 68.218 -99.051 1.00 68.33 608 SER B N 1
ATOM 5644 C CA . SER B 1 281 ? 27.518 66.831 -98.788 1.00 69.46 608 SER B CA 1
ATOM 5645 C C . SER B 1 281 ? 27.009 65.879 -99.879 1.00 62.36 608 SER B C 1
ATOM 5646 O O . SER B 1 281 ? 25.862 65.423 -99.819 1.00 63.73 608 SER B O 1
ATOM 5649 N N . PRO B 1 282 ? 27.861 65.577 -100.882 1.00 61.82 609 PRO B N 1
ATOM 5650 C CA . PRO B 1 282 ? 27.480 64.616 -101.926 1.00 63.53 609 PRO B CA 1
ATOM 5651 C C . PRO B 1 282 ? 26.991 63.270 -101.366 1.00 66.97 609 PRO B C 1
ATOM 5652 O O . PRO B 1 282 ? 26.030 62.713 -101.904 1.00 65.82 609 PRO B O 1
ATOM 5656 N N . PRO B 1 283 ? 27.634 62.752 -100.292 1.00 62.46 610 PRO B N 1
ATOM 5657 C CA . PRO B 1 283 ? 27.091 61.551 -99.647 1.00 57.85 610 PRO B CA 1
ATOM 5658 C C . PRO B 1 283 ? 25.639 61.710 -99.184 1.00 62.93 610 PRO B C 1
ATOM 5659 O O . PRO B 1 283 ? 24.821 60.805 -99.392 1.00 61.55 610 PRO B O 1
ATOM 5663 N N . LEU B 1 284 ? 25.328 62.851 -98.571 1.00 61.42 611 LEU B N 1
ATOM 5664 C CA . LEU B 1 284 ? 23.974 63.117 -98.093 1.00 57.77 611 LEU B CA 1
ATOM 5665 C C . LEU B 1 284 ? 22.995 63.219 -99.252 1.00 59.55 611 LEU B C 1
ATOM 5666 O O . LEU B 1 284 ? 21.901 62.644 -99.201 1.00 62.47 611 LEU B O 1
ATOM 5671 N N . ALA B 1 285 ? 23.393 63.928 -100.307 1.00 59.35 612 ALA B N 1
ATOM 5672 C CA . ALA B 1 285 ? 22.562 64.027 -101.499 1.00 60.64 612 ALA B CA 1
ATOM 5673 C C . ALA B 1 285 ? 22.243 62.630 -102.038 1.00 65.40 612 ALA B C 1
ATOM 5674 O O . ALA B 1 285 ? 21.084 62.317 -102.326 1.00 65.55 612 ALA B O 1
ATOM 5676 N N . ARG B 1 286 ? 23.271 61.788 -102.135 1.00 65.94 613 ARG B N 1
ATOM 5677 C CA . ARG B 1 286 ? 23.119 60.425 -102.644 1.00 62.13 613 ARG B CA 1
ATOM 5678 C C . ARG B 1 286 ? 22.156 59.588 -101.801 1.00 59.69 613 ARG B C 1
ATOM 5679 O O . ARG B 1 286 ? 21.244 58.957 -102.347 1.00 60.70 613 ARG B O 1
ATOM 5687 N N . PHE B 1 287 ? 22.354 59.602 -100.481 1.00 52.07 614 PHE B N 1
ATOM 5688 C CA . PHE B 1 287 ? 21.466 58.911 -99.543 1.00 54.60 614 PHE B CA 1
ATOM 5689 C C . PHE B 1 287 ? 20.012 59.374 -99.697 1.00 59.96 614 PHE B C 1
ATOM 5690 O O . PHE B 1 287 ? 19.093 58.554 -99.685 1.00 53.79 614 PHE B O 1
ATOM 5698 N N . LEU B 1 288 ? 19.808 60.682 -99.861 1.00 65.15 615 LEU B N 1
ATOM 5699 C CA . LEU B 1 288 ? 18.467 61.225 -100.077 1.00 63.47 615 LEU B CA 1
ATOM 5700 C C . LEU B 1 288 ? 17.860 60.779 -101.406 1.00 63.02 615 LEU B C 1
ATOM 5701 O O . LEU B 1 288 ? 16.709 60.321 -101.443 1.00 71.26 615 LEU B O 1
ATOM 5706 N N . LEU B 1 289 ? 18.633 60.894 -102.487 1.00 61.64 616 LEU B N 1
ATOM 5707 C CA . LEU B 1 289 ? 18.184 60.435 -103.807 1.00 64.55 616 LEU B CA 1
ATOM 5708 C C . LEU B 1 289 ? 17.780 58.958 -103.815 1.00 62.17 616 LEU B C 1
ATOM 5709 O O . LEU B 1 289 ? 16.732 58.605 -104.367 1.00 59.27 616 LEU B O 1
ATOM 5714 N N . LEU B 1 290 ? 18.595 58.104 -103.191 1.00 65.03 617 LEU B N 1
ATOM 5715 C CA . LEU B 1 290 ? 18.283 56.673 -103.100 1.00 60.07 617 LEU B CA 1
ATOM 5716 C C . LEU B 1 290 ? 16.979 56.441 -102.337 1.00 59.45 617 LEU B C 1
ATOM 5717 O O . LEU B 1 290 ? 16.143 55.649 -102.767 1.00 60.21 617 LEU B O 1
ATOM 5722 N N . ALA B 1 291 ? 16.805 57.152 -101.222 1.00 59.50 618 ALA B N 1
ATOM 5723 C CA . ALA B 1 291 ? 15.579 57.079 -100.425 1.00 62.56 618 ALA B CA 1
ATOM 5724 C C . ALA B 1 291 ? 14.370 57.465 -101.270 1.00 66.23 618 ALA B C 1
ATOM 5725 O O . ALA B 1 291 ? 13.345 56.776 -101.271 1.00 65.88 618 ALA B O 1
ATOM 5727 N N . ALA B 1 292 ? 14.523 58.562 -102.006 1.00 66.80 619 ALA B N 1
ATOM 5728 C CA . ALA B 1 292 ? 13.468 59.126 -102.837 1.00 70.36 619 ALA B CA 1
ATOM 5729 C C . ALA B 1 292 ? 13.052 58.222 -103.999 1.00 66.54 619 ALA B C 1
ATOM 5730 O O . ALA B 1 292 ? 11.860 57.972 -104.200 1.00 69.47 619 ALA B O 1
ATOM 5732 N N . TYR B 1 293 ? 14.038 57.739 -104.752 1.00 67.29 620 TYR B N 1
ATOM 5733 C CA . TYR B 1 293 ? 13.783 57.010 -105.994 1.00 66.98 620 TYR B CA 1
ATOM 5734 C C . TYR B 1 293 ? 13.353 55.563 -105.784 1.00 69.83 620 TYR B C 1
ATOM 5735 O O . TYR B 1 293 ? 12.805 54.935 -106.696 1.00 71.60 620 TYR B O 1
ATOM 5744 N N . HIS B 1 294 ? 13.586 55.045 -104.580 1.00 70.01 621 HIS B N 1
ATOM 5745 C CA . HIS B 1 294 ? 13.290 53.654 -104.267 1.00 71.95 621 HIS B CA 1
ATOM 5746 C C . HIS B 1 294 ? 11.834 53.317 -104.457 1.00 76.76 621 HIS B C 1
ATOM 5747 O O . HIS B 1 294 ? 10.960 53.903 -103.803 1.00 79.90 621 HIS B O 1
ATOM 5754 N N . ASP B 1 295 ? 11.583 52.361 -105.358 1.00 76.42 622 ASP B N 1
ATOM 5755 C CA . ASP B 1 295 ? 10.240 51.878 -105.700 1.00 74.19 622 ASP B CA 1
ATOM 5756 C C . ASP B 1 295 ? 9.301 52.989 -106.178 1.00 80.05 622 ASP B C 1
ATOM 5757 O O . ASP B 1 295 ? 8.126 53.063 -105.779 1.00 83.62 622 ASP B O 1
ATOM 5762 N N . THR B 1 296 ? 9.832 53.853 -107.037 1.00 80.91 623 THR B N 1
ATOM 5763 C CA . THR B 1 296 ? 9.028 54.888 -107.677 1.00 77.65 623 THR B CA 1
ATOM 5764 C C . THR B 1 296 ? 8.613 54.482 -109.096 1.00 71.78 623 THR B C 1
ATOM 5765 O O . THR B 1 296 ? 9.126 53.513 -109.657 1.00 75.17 623 THR B O 1
ATOM 5769 N N . ILE B 1 297 ? 7.654 55.224 -109.641 1.00 77.20 624 ILE B N 1
ATOM 5770 C CA . ILE B 1 297 ? 7.141 55.031 -110.993 1.00 77.50 624 ILE B CA 1
ATOM 5771 C C . ILE B 1 297 ? 6.813 56.433 -111.539 1.00 80.68 624 ILE B C 1
ATOM 5772 O O . ILE B 1 297 ? 6.416 57.313 -110.769 1.00 73.11 624 ILE B O 1
ATOM 5777 N N . GLU B 1 298 ? 7.012 56.655 -112.841 1.00 83.23 625 GLU B N 1
ATOM 5778 C CA . GLU B 1 298 ? 6.748 57.974 -113.443 1.00 77.56 625 GLU B CA 1
ATOM 5779 C C . GLU B 1 298 ? 5.312 58.415 -113.179 1.00 79.60 625 GLU B C 1
ATOM 5780 O O . GLU B 1 298 ? 4.380 57.604 -113.227 1.00 78.84 625 GLU B O 1
ATOM 5786 N N . ASP B 1 299 ? 5.146 59.698 -112.872 1.00 85.26 626 ASP B N 1
ATOM 5787 C CA . ASP B 1 299 ? 3.841 60.249 -112.522 1.00 84.74 626 ASP B CA 1
ATOM 5788 C C . ASP B 1 299 ? 2.973 60.399 -113.776 1.00 89.51 626 ASP B C 1
ATOM 5789 O O . ASP B 1 299 ? 3.375 61.084 -114.718 1.00 93.17 626 ASP B O 1
ATOM 5794 N N . PRO B 1 300 ? 1.784 59.755 -113.797 1.00 89.04 627 PRO B N 1
ATOM 5795 C CA . PRO B 1 300 ? 0.925 59.830 -114.990 1.00 93.79 627 PRO B CA 1
ATOM 5796 C C . PRO B 1 300 ? 0.337 61.222 -115.259 1.00 94.02 627 PRO B C 1
ATOM 5797 O O . PRO B 1 300 ? -0.004 61.530 -116.405 1.00 105.74 627 PRO B O 1
ATOM 5801 N N . ASP B 1 301 ? 0.245 62.049 -114.215 1.00 97.20 628 ASP B N 1
ATOM 5802 C CA . ASP B 1 301 ? -0.382 63.375 -114.295 1.00 90.60 628 ASP B CA 1
ATOM 5803 C C . ASP B 1 301 ? 0.614 64.534 -114.363 1.00 95.45 628 ASP B C 1
ATOM 5804 O O . ASP B 1 301 ? 0.422 65.481 -115.123 1.00 104.92 628 ASP B O 1
ATOM 5809 N N . ASN B 1 302 ? 1.675 64.464 -113.575 1.00 87.05 629 ASN B N 1
ATOM 5810 C CA . ASN B 1 302 ? 2.672 65.506 -113.619 1.00 84.10 629 ASN B CA 1
ATOM 5811 C C . ASN B 1 302 ? 3.886 65.022 -114.387 1.00 84.55 629 ASN B C 1
ATOM 5812 O O . ASN B 1 302 ? 4.745 64.338 -113.840 1.00 82.65 629 ASN B O 1
ATOM 5817 N N . PRO B 1 303 ? 3.978 65.387 -115.671 1.00 86.08 630 PRO B N 1
ATOM 5818 C CA . PRO B 1 303 ? 4.931 64.737 -116.560 1.00 84.54 630 PRO B CA 1
ATOM 5819 C C . PRO B 1 303 ? 6.361 64.655 -116.040 1.00 90.79 630 PRO B C 1
ATOM 5820 O O . PRO B 1 303 ? 6.999 63.653 -116.199 1.00 101.40 630 PRO B O 1
ATOM 5824 N N . GLY B 1 304 ? 6.874 65.694 -115.420 1.00 91.96 631 GLY B N 1
ATOM 5825 C CA . GLY B 1 304 ? 8.251 65.590 -114.922 1.00 86.51 631 GLY B CA 1
ATOM 5826 C C . GLY B 1 304 ? 8.459 64.660 -113.736 1.00 73.63 631 GLY B C 1
ATOM 5827 O O . GLY B 1 304 ? 9.528 64.064 -113.587 1.00 82.85 631 GLY B O 1
ATOM 5828 N N . LEU B 1 305 ? 7.431 64.558 -112.894 1.00 72.45 632 LEU B N 1
ATOM 5829 C CA . LEU B 1 305 ? 7.524 63.923 -111.582 1.00 76.55 632 LEU B CA 1
ATOM 5830 C C . LEU B 1 305 ? 7.391 62.399 -111.507 1.00 78.43 632 LEU B C 1
ATOM 5831 O O . LEU B 1 305 ? 7.119 61.712 -112.504 1.00 69.46 632 LEU B O 1
ATOM 5836 N N . ILE B 1 306 ? 7.587 61.888 -110.291 1.00 83.19 633 ILE B N 1
ATOM 5837 C CA . ILE B 1 306 ? 7.459 60.469 -109.968 1.00 75.93 633 ILE B CA 1
ATOM 5838 C C . ILE B 1 306 ? 6.528 60.282 -108.771 1.00 74.42 633 ILE B C 1
ATOM 5839 O O . ILE B 1 306 ? 6.279 61.222 -108.014 1.00 76.72 633 ILE B O 1
ATOM 5844 N N . VAL B 1 307 ? 6.003 59.074 -108.608 1.00 72.95 634 VAL B N 1
ATOM 5845 C CA . VAL B 1 307 ? 5.186 58.739 -107.442 1.00 77.59 634 VAL B CA 1
ATOM 5846 C C . VAL B 1 307 ? 5.530 57.328 -106.980 1.00 83.74 634 VAL B C 1
ATOM 5847 O O . VAL B 1 307 ? 6.054 56.525 -107.754 1.00 81.67 634 VAL B O 1
ATOM 5851 N N . GLN B 1 308 ? 5.226 57.026 -105.724 1.00 85.06 635 GLN B N 1
ATOM 5852 C CA . GLN B 1 308 ? 5.471 55.696 -105.197 1.00 80.00 635 GLN B CA 1
ATOM 5853 C C . GLN B 1 308 ? 4.773 54.666 -106.084 1.00 83.08 635 GLN B C 1
ATOM 5854 O O . GLN B 1 308 ? 3.699 54.941 -106.633 1.00 79.04 635 GLN B O 1
ATOM 5860 N N . GLY B 1 309 ? 5.406 53.504 -106.240 1.00 85.41 636 GLY B N 1
ATOM 5861 C CA . GLY B 1 309 ? 4.878 52.407 -107.066 1.00 87.58 636 GLY B CA 1
ATOM 5862 C C . GLY B 1 309 ? 4.911 51.048 -106.385 1.00 77.42 636 GLY B C 1
ATOM 5863 O O . GLY B 1 309 ? 5.074 50.961 -105.163 1.00 82.52 636 GLY B O 1
ATOM 5864 N N . LYS B 1 310 ? 4.760 49.988 -107.181 1.00 79.60 637 LYS B N 1
ATOM 5865 C CA . LYS B 1 310 ? 4.728 48.608 -106.672 1.00 87.59 637 LYS B CA 1
ATOM 5866 C C . LYS B 1 310 ? 5.974 48.332 -105.855 1.00 80.50 637 LYS B C 1
ATOM 5867 O O . LYS B 1 310 ? 7.071 48.733 -106.244 1.00 83.69 637 LYS B O 1
ATOM 5873 N N . ALA B 1 311 ? 5.803 47.642 -104.732 1.00 79.09 638 ALA B N 1
ATOM 5874 C CA . ALA B 1 311 ? 6.936 47.193 -103.926 1.00 78.94 638 ALA B CA 1
ATOM 5875 C C . ALA B 1 311 ? 7.873 46.332 -104.775 1.00 74.98 638 ALA B C 1
ATOM 5876 O O . ALA B 1 311 ? 7.420 45.414 -105.465 1.00 78.06 638 ALA B O 1
ATOM 5878 N N . GLY B 1 312 ? 9.165 46.661 -104.745 1.00 67.26 639 GLY B N 1
ATOM 5879 C CA . GLY B 1 312 ? 10.196 45.887 -105.438 1.00 61.27 639 GLY B CA 1
ATOM 5880 C C . GLY B 1 312 ? 10.346 46.109 -106.936 1.00 69.79 639 GLY B C 1
ATOM 5881 O O . GLY B 1 312 ? 11.137 45.423 -107.577 1.00 82.93 639 GLY B O 1
ATOM 5882 N N . VAL B 1 313 ? 9.605 47.065 -107.494 1.00 70.99 640 VAL B N 1
ATOM 5883 C CA . VAL B 1 313 ? 9.623 47.313 -108.939 1.00 74.85 640 VAL B CA 1
ATOM 5884 C C . VAL B 1 313 ? 10.871 48.052 -109.413 1.00 76.59 640 VAL B C 1
ATOM 5885 O O . VAL B 1 313 ? 11.402 47.767 -110.488 1.00 82.29 640 VAL B O 1
ATOM 5889 N N . ALA B 1 314 ? 11.297 49.039 -108.634 1.00 74.85 641 ALA B N 1
ATOM 5890 C CA . ALA B 1 314 ? 12.487 49.812 -108.955 1.00 75.16 641 ALA B CA 1
ATOM 5891 C C . ALA B 1 314 ? 13.225 50.128 -107.674 1.00 75.90 641 ALA B C 1
ATOM 5892 O O . ALA B 1 314 ? 13.201 51.253 -107.199 1.00 77.86 641 ALA B O 1
ATOM 5894 N N . SER B 1 315 ? 13.896 49.139 -107.111 1.00 73.41 642 SER B N 1
ATOM 5895 C CA . SER B 1 315 ? 14.468 49.327 -105.796 1.00 71.40 642 SER B CA 1
ATOM 5896 C C . SER B 1 315 ? 15.929 49.692 -105.851 1.00 68.84 642 SER B C 1
ATOM 5897 O O . SER B 1 315 ? 16.721 49.017 -106.491 1.00 75.35 642 SER B O 1
ATOM 5900 N N . CYS B 1 316 ? 16.276 50.781 -105.183 1.00 69.42 643 CYS B N 1
ATOM 5901 C CA . CYS B 1 316 ? 17.659 51.205 -105.087 1.00 63.63 643 CYS B CA 1
ATOM 5902 C C . CYS B 1 316 ? 18.085 51.529 -103.660 1.00 64.53 643 CYS B C 1
ATOM 5903 O O . CYS B 1 316 ? 19.271 51.739 -103.414 1.00 69.09 643 CYS B O 1
ATOM 5906 N N . PHE B 1 317 ? 17.146 51.585 -102.717 1.00 63.00 644 PHE B N 1
ATOM 5907 C CA . PHE B 1 317 ? 17.501 52.007 -101.362 1.00 64.92 644 PHE B CA 1
ATOM 5908 C C . PHE B 1 317 ? 18.070 50.870 -100.519 1.00 62.12 644 PHE B C 1
ATOM 5909 O O . PHE B 1 317 ? 17.398 50.307 -99.650 1.00 60.34 644 PHE B O 1
ATOM 5917 N N . THR B 1 318 ? 19.331 50.556 -100.782 1.00 57.93 645 THR B N 1
ATOM 5918 C CA . THR B 1 318 ? 19.970 49.351 -100.271 1.00 57.42 645 THR B CA 1
ATOM 5919 C C . THR B 1 318 ? 21.471 49.537 -100.219 1.00 59.68 645 THR B C 1
ATOM 5920 O O . THR B 1 318 ? 22.023 50.383 -100.912 1.00 57.47 645 THR B O 1
ATOM 5924 N N . ALA B 1 319 ? 22.131 48.705 -99.424 1.00 62.13 646 ALA B N 1
ATOM 5925 C CA . ALA B 1 319 ? 23.588 48.623 -99.409 1.00 59.20 646 ALA B CA 1
ATOM 5926 C C . ALA B 1 319 ? 24.165 48.523 -100.828 1.00 60.77 646 ALA B C 1
ATOM 5927 O O . ALA B 1 319 ? 25.089 49.254 -101.162 1.00 61.08 646 ALA B O 1
ATOM 5929 N N . ASP B 1 320 ? 23.609 47.633 -101.656 1.00 68.66 647 ASP B N 1
ATOM 5930 C CA . ASP B 1 320 ? 24.028 47.484 -103.060 1.00 69.84 647 ASP B CA 1
ATOM 5931 C C . ASP B 1 320 ? 23.905 48.787 -103.856 1.00 66.46 647 ASP B C 1
ATOM 5932 O O . ASP B 1 320 ? 24.851 49.199 -104.540 1.00 67.84 647 ASP B O 1
ATOM 5937 N N . GLY B 1 321 ? 22.732 49.419 -103.763 1.00 68.18 648 GLY B N 1
ATOM 5938 C CA . GLY B 1 321 ? 22.485 50.733 -104.353 1.00 68.52 648 GLY B CA 1
ATOM 5939 C C . GLY B 1 321 ? 23.474 51.788 -103.882 1.00 66.10 648 GLY B C 1
ATOM 5940 O O . GLY B 1 321 ? 23.980 52.572 -104.688 1.00 68.50 648 GLY B O 1
ATOM 5941 N N . TRP B 1 322 ? 23.768 51.808 -102.583 1.00 58.99 649 TRP B N 1
ATOM 5942 C CA . TRP B 1 322 ? 24.750 52.748 -102.062 1.00 56.33 649 TRP B CA 1
ATOM 5943 C C . TRP B 1 322 ? 26.085 52.571 -102.725 1.00 65.60 649 TRP B C 1
ATOM 5944 O O . TRP B 1 322 ? 26.727 53.545 -103.126 1.00 63.69 649 TRP B O 1
ATOM 5955 N N . GLU B 1 323 ? 26.507 51.315 -102.836 1.00 66.52 650 GLU B N 1
ATOM 5956 C CA . GLU B 1 323 ? 27.817 50.970 -103.371 1.00 67.23 650 GLU B CA 1
ATOM 5957 C C . GLU B 1 323 ? 27.881 51.121 -104.887 1.00 63.83 650 GLU B C 1
ATOM 5958 O O . GLU B 1 323 ? 28.966 51.282 -105.441 1.00 68.74 650 GLU B O 1
ATOM 5964 N N . ASP B 1 324 ? 26.721 51.090 -105.541 1.00 61.78 651 ASP B N 1
ATOM 5965 C CA . ASP B 1 324 ? 26.626 51.096 -107.006 1.00 67.96 651 ASP B CA 1
ATOM 5966 C C . ASP B 1 324 ? 26.881 52.449 -107.703 1.00 69.37 651 ASP B C 1
ATOM 5967 O O . ASP B 1 324 ? 25.975 53.032 -108.316 1.00 67.93 651 ASP B O 1
ATOM 5972 N N . ASP B 1 325 ? 28.128 52.915 -107.632 1.00 73.60 652 ASP B N 1
ATOM 5973 C CA . ASP B 1 325 ? 28.570 54.141 -108.304 1.00 74.61 652 ASP B CA 1
ATOM 5974 C C . ASP B 1 325 ? 28.518 53.994 -109.809 1.00 76.94 652 ASP B C 1
ATOM 5975 O O . ASP B 1 325 ? 28.428 54.977 -110.532 1.00 87.40 652 ASP B O 1
ATOM 5980 N N . THR B 1 326 ? 28.600 52.757 -110.272 1.00 77.22 653 THR B N 1
ATOM 5981 C CA . THR B 1 326 ? 28.714 52.472 -111.690 1.00 73.70 653 THR B CA 1
ATOM 5982 C C . THR B 1 326 ? 27.378 52.672 -112.419 1.00 70.84 653 THR B C 1
ATOM 5983 O O . THR B 1 326 ? 27.336 53.276 -113.492 1.00 74.32 653 THR B O 1
ATOM 5987 N N . HIS B 1 327 ? 26.291 52.197 -111.818 1.00 70.91 654 HIS B N 1
ATOM 5988 C CA . HIS B 1 327 ? 24.954 52.329 -112.422 1.00 71.83 654 HIS B CA 1
ATOM 5989 C C . HIS B 1 327 ? 24.172 53.526 -111.952 1.00 67.84 654 HIS B C 1
ATOM 5990 O O . HIS B 1 327 ? 23.291 54.010 -112.663 1.00 73.18 654 HIS B O 1
ATOM 5997 N N . LEU B 1 328 ? 24.478 54.002 -110.748 1.00 71.21 655 LEU B N 1
ATOM 5998 C CA . LEU B 1 328 ? 23.733 55.092 -110.127 1.00 65.10 655 LEU B CA 1
ATOM 5999 C C . LEU B 1 328 ? 24.667 56.189 -109.640 1.00 65.64 655 LEU B C 1
ATOM 6000 O O . LEU B 1 328 ? 24.969 56.284 -108.449 1.00 63.48 655 LEU B O 1
ATOM 6005 N N . THR B 1 329 ? 25.133 57.009 -110.576 1.00 66.98 656 THR B N 1
ATOM 6006 C CA . THR B 1 329 ? 25.973 58.151 -110.245 1.00 65.66 656 THR B CA 1
ATOM 6007 C C . THR B 1 329 ? 25.105 59.399 -110.176 1.00 67.02 656 THR B C 1
ATOM 6008 O O . THR B 1 329 ? 24.142 59.529 -110.936 1.00 71.95 656 THR B O 1
ATOM 6012 N N . ILE B 1 330 ? 25.432 60.302 -109.255 1.00 68.52 657 ILE B N 1
ATOM 6013 C CA . ILE B 1 330 ? 24.725 61.573 -109.166 1.00 64.50 657 ILE B CA 1
ATOM 6014 C C . ILE B 1 330 ? 25.082 62.423 -110.371 1.00 66.15 657 ILE B C 1
ATOM 6015 O O . ILE B 1 330 ? 26.257 62.682 -110.644 1.00 69.05 657 ILE B O 1
ATOM 6020 N N . GLU B 1 331 ? 24.049 62.841 -111.087 1.00 71.39 658 GLU B N 1
ATOM 6021 C CA . GLU B 1 331 ? 24.203 63.664 -112.268 1.00 73.35 658 GLU B CA 1
ATOM 6022 C C . GLU B 1 331 ? 23.272 64.879 -112.176 1.00 75.06 658 GLU B C 1
ATOM 6023 O O . GLU B 1 331 ? 22.127 64.768 -111.718 1.00 73.87 658 GLU B O 1
ATOM 6029 N N . HIS B 1 332 ? 23.788 66.039 -112.576 1.00 75.23 659 HIS B N 1
ATOM 6030 C CA . HIS B 1 332 ? 23.022 67.285 -112.582 1.00 72.89 659 HIS B CA 1
ATOM 6031 C C . HIS B 1 332 ? 22.184 67.394 -113.822 1.00 69.90 659 HIS B C 1
ATOM 6032 O O . HIS B 1 332 ? 22.686 67.168 -114.926 1.00 75.26 659 HIS B O 1
ATOM 6039 N N . ILE B 1 333 ? 20.908 67.754 -113.670 1.00 68.89 660 ILE B N 1
ATOM 6040 C CA . ILE B 1 333 ? 20.040 67.952 -114.834 1.00 68.92 660 ILE B CA 1
ATOM 6041 C C . ILE B 1 333 ? 20.404 69.247 -115.558 1.00 73.22 660 ILE B C 1
ATOM 6042 O O . ILE B 1 333 ? 20.865 69.201 -116.691 1.00 75.22 660 ILE B O 1
ATOM 6047 N N . ALA B 1 334 ? 20.194 70.398 -114.927 1.00 72.55 661 ALA B N 1
ATOM 6048 C CA . ALA B 1 334 ? 20.757 71.620 -115.482 1.00 69.96 661 ALA B CA 1
ATOM 6049 C C . ALA B 1 334 ? 22.245 71.548 -115.202 1.00 67.28 661 ALA B C 1
ATOM 6050 O O . ALA B 1 334 ? 22.638 71.394 -114.045 1.00 71.38 661 ALA B O 1
ATOM 6052 N N . PRO B 1 335 ? 23.079 71.587 -116.258 1.00 68.91 662 PRO B N 1
ATOM 6053 C CA . PRO B 1 335 ? 24.532 71.635 -116.089 1.00 61.56 662 PRO B CA 1
ATOM 6054 C C . PRO B 1 335 ? 25.000 72.557 -114.958 1.00 63.00 662 PRO B C 1
ATOM 6055 O O . PRO B 1 335 ? 24.363 73.569 -114.671 1.00 65.86 662 PRO B O 1
ATOM 6059 N N . GLN B 1 336 ? 26.112 72.207 -114.323 1.00 70.66 663 GLN B N 1
ATOM 6060 C CA . GLN B 1 336 ? 26.668 73.028 -113.243 1.00 75.52 663 GLN B CA 1
ATOM 6061 C C . GLN B 1 336 ? 27.056 74.436 -113.681 1.00 76.40 663 GLN B C 1
ATOM 6062 O O . GLN B 1 336 ? 27.134 75.349 -112.862 1.00 76.22 663 GLN B O 1
ATOM 6068 N N . SER B 1 337 ? 27.307 74.605 -114.973 1.00 74.39 664 SER B N 1
ATOM 6069 C CA . SER B 1 337 ? 27.739 75.888 -115.496 1.00 72.77 664 SER B CA 1
ATOM 6070 C C . SER B 1 337 ? 26.817 76.385 -116.589 1.00 79.23 664 SER B C 1
ATOM 6071 O O . SER B 1 337 ? 26.144 75.592 -117.251 1.00 76.72 664 SER B O 1
ATOM 6074 N N . ALA B 1 338 ? 26.796 77.701 -116.782 1.00 81.64 665 ALA B N 1
ATOM 6075 C CA . ALA B 1 338 ? 25.997 78.287 -117.841 1.00 77.96 665 ALA B CA 1
ATOM 6076 C C . ALA B 1 338 ? 26.369 77.655 -119.172 1.00 69.42 665 ALA B C 1
ATOM 6077 O O . ALA B 1 338 ? 27.530 77.703 -119.587 1.00 81.87 665 ALA B O 1
ATOM 6079 N N . THR B 1 339 ? 25.383 77.014 -119.795 1.00 69.50 666 THR B N 1
ATOM 6080 C CA . THR B 1 339 ? 25.545 76.380 -121.101 1.00 84.26 666 THR B CA 1
ATOM 6081 C C . THR B 1 339 ? 24.301 76.687 -121.914 1.00 76.76 666 THR B C 1
ATOM 6082 O O . THR B 1 339 ? 23.220 76.821 -121.355 1.00 71.19 666 THR B O 1
ATOM 6086 N N . SER B 1 340 ? 24.457 76.819 -123.226 1.00 83.07 667 SER B N 1
ATOM 6087 C CA . SER B 1 340 ? 23.320 77.068 -124.104 1.00 77.19 667 SER B CA 1
ATOM 6088 C C . SER B 1 340 ? 22.389 75.852 -124.131 1.00 83.00 667 SER B C 1
ATOM 6089 O O . SER B 1 340 ? 22.770 74.737 -123.729 1.00 87.63 667 SER B O 1
ATOM 6092 N N . GLY B 1 341 ? 21.169 76.074 -124.611 1.00 77.15 668 GLY B N 1
ATOM 6093 C CA . GLY B 1 341 ? 20.136 75.041 -124.615 1.00 83.68 668 GLY B CA 1
ATOM 6094 C C . GLY B 1 341 ? 19.449 75.005 -123.268 1.00 78.65 668 GLY B C 1
ATOM 6095 O O . GLY B 1 341 ? 18.598 74.147 -123.004 1.00 88.21 668 GLY B O 1
ATOM 6096 N N . TRP B 1 342 ? 19.815 75.960 -122.420 1.00 77.56 669 TRP B N 1
ATOM 6097 C CA . TRP B 1 342 ? 19.328 75.989 -121.053 1.00 79.41 669 TRP B CA 1
ATOM 6098 C C . TRP B 1 342 ? 18.860 77.330 -120.552 1.00 79.91 669 TRP B C 1
ATOM 6099 O O . TRP B 1 342 ? 19.469 78.362 -120.858 1.00 82.94 669 TRP B O 1
ATOM 6110 N N . ASP B 1 343 ? 17.774 77.341 -119.773 1.00 68.61 670 ASP B N 1
ATOM 6111 C CA . ASP B 1 343 ? 17.211 78.600 -119.276 1.00 77.62 670 ASP B CA 1
ATOM 6112 C C . ASP B 1 343 ? 18.132 79.312 -118.289 1.00 71.52 670 ASP B C 1
ATOM 6113 O O . ASP B 1 343 ? 18.598 78.720 -117.320 1.00 71.96 670 ASP B O 1
ATOM 6118 N N . ALA B 1 344 ? 18.361 80.600 -118.531 1.00 72.67 671 ALA B N 1
ATOM 6119 C CA . ALA B 1 344 ? 19.368 81.359 -117.797 1.00 63.05 671 ALA B CA 1
ATOM 6120 C C . ALA B 1 344 ? 18.987 81.547 -116.333 1.00 64.62 671 ALA B C 1
ATOM 6121 O O . ALA B 1 344 ? 19.843 81.816 -115.486 1.00 73.00 671 ALA B O 1
ATOM 6123 N N . GLU B 1 345 ? 17.692 81.398 -116.058 1.00 67.29 672 GLU B N 1
ATOM 6124 C CA . GLU B 1 345 ? 17.116 81.403 -114.716 1.00 80.60 672 GLU B CA 1
ATOM 6125 C C . GLU B 1 345 ? 17.936 80.567 -113.717 1.00 77.61 672 GLU B C 1
ATOM 6126 O O . GLU B 1 345 ? 18.164 80.998 -112.581 1.00 83.58 672 GLU B O 1
ATOM 6132 N N . PHE B 1 346 ? 18.400 79.398 -114.169 1.00 74.39 673 PHE B N 1
ATOM 6133 C CA . PHE B 1 346 ? 19.196 78.448 -113.365 1.00 75.04 673 PHE B CA 1
ATOM 6134 C C . PHE B 1 346 ? 20.510 78.987 -112.818 1.00 76.87 673 PHE B C 1
ATOM 6135 O O . PHE B 1 346 ? 21.122 78.360 -111.951 1.00 78.84 673 PHE B O 1
ATOM 6143 N N . TYR B 1 347 ? 20.963 80.121 -113.342 1.00 73.90 674 TYR B N 1
ATOM 6144 C CA . TYR B 1 347 ? 22.283 80.636 -112.990 1.00 76.59 674 TYR B CA 1
ATOM 6145 C C . TYR B 1 347 ? 22.221 82.016 -112.338 1.00 75.38 674 TYR B C 1
ATOM 6146 O O . TYR B 1 347 ? 23.247 82.671 -112.124 1.00 69.76 674 TYR B O 1
ATOM 6155 N N . SER B 1 348 ? 20.999 82.429 -112.000 1.00 72.95 675 SER B N 1
ATOM 6156 C CA . SER B 1 348 ? 20.784 83.562 -111.110 1.00 68.90 675 SER B CA 1
ATOM 6157 C C . SER B 1 348 ? 21.555 83.310 -109.827 1.00 78.74 675 SER B C 1
ATOM 6158 O O . SER B 1 348 ? 22.408 84.102 -109.440 1.00 76.54 675 SER B O 1
ATOM 6161 N N . ASP B 1 349 ? 21.261 82.186 -109.183 1.00 88.01 676 ASP B N 1
ATOM 6162 C CA . ASP B 1 349 ? 21.921 81.818 -107.940 1.00 82.40 676 ASP B CA 1
ATOM 6163 C C . ASP B 1 349 ? 22.848 80.633 -108.163 1.00 80.29 676 ASP B C 1
ATOM 6164 O O . ASP B 1 349 ? 22.404 79.550 -108.556 1.00 89.25 676 ASP B O 1
ATOM 6169 N N . LYS B 1 350 ? 24.134 80.851 -107.890 1.00 75.73 677 LYS B N 1
ATOM 6170 C CA . LYS B 1 350 ? 25.169 79.814 -107.979 1.00 77.47 677 LYS B CA 1
ATOM 6171 C C . LYS B 1 350 ? 24.817 78.510 -107.249 1.00 79.83 677 LYS B C 1
ATOM 6172 O O . LYS B 1 350 ? 25.425 77.468 -107.501 1.00 82.02 677 LYS B O 1
ATOM 6174 N N . GLU B 1 351 ? 23.836 78.572 -106.352 1.00 78.18 678 GLU B N 1
ATOM 6175 C CA . GLU B 1 351 ? 23.449 77.416 -105.548 1.00 76.14 678 GLU B CA 1
ATOM 6176 C C . GLU B 1 351 ? 22.330 76.593 -106.181 1.00 79.45 678 GLU B C 1
ATOM 6177 O O . GLU B 1 351 ? 22.122 75.433 -105.813 1.00 80.31 678 GLU B O 1
ATOM 6183 N N . THR B 1 352 ? 21.610 77.201 -107.121 1.00 75.15 679 THR B N 1
ATOM 6184 C CA . THR B 1 352 ? 20.425 76.596 -107.735 1.00 73.30 679 THR B CA 1
ATOM 6185 C C . THR B 1 352 ? 20.666 75.187 -108.280 1.00 70.87 679 THR B C 1
ATOM 6186 O O . THR B 1 352 ? 19.965 74.244 -107.907 1.00 69.87 679 THR B O 1
ATOM 6190 N N . VAL B 1 353 ? 21.664 75.063 -109.151 1.00 69.78 680 VAL B N 1
ATOM 6191 C CA . VAL B 1 353 ? 22.047 73.790 -109.777 1.00 68.93 680 VAL B CA 1
ATOM 6192 C C . VAL B 1 353 ? 22.339 72.628 -108.809 1.00 72.34 680 VAL B C 1
ATOM 6193 O O . VAL B 1 353 ? 22.277 71.455 -109.208 1.00 75.33 680 VAL B O 1
ATOM 6197 N N . HIS B 1 354 ? 22.617 72.954 -107.544 1.00 70.13 681 HIS B N 1
ATOM 6198 C CA . HIS B 1 354 ? 23.022 71.964 -106.542 1.00 67.47 681 HIS B CA 1
ATOM 6199 C C . HIS B 1 354 ? 21.968 71.521 -105.569 1.00 68.22 681 HIS B C 1
ATOM 6200 O O . HIS B 1 354 ? 22.277 70.818 -104.599 1.00 72.06 681 HIS B O 1
ATOM 6207 N N . LYS B 1 355 ? 20.724 71.922 -105.808 1.00 64.92 682 LYS B N 1
ATOM 6208 C CA . LYS B 1 355 ? 19.620 71.571 -104.928 1.00 67.38 682 LYS B CA 1
ATOM 6209 C C . LYS B 1 355 ? 19.041 70.245 -105.381 1.00 67.87 682 LYS B C 1
ATOM 6210 O O . LYS B 1 355 ? 19.166 69.887 -106.550 1.00 64.06 682 LYS B O 1
ATOM 6216 N N . LEU B 1 356 ? 18.419 69.516 -104.461 1.00 66.51 683 LEU B N 1
ATOM 6217 C CA . LEU B 1 356 ? 18.026 68.137 -104.726 1.00 69.35 683 LEU B CA 1
ATOM 6218 C C . LEU B 1 356 ? 17.246 67.949 -106.030 1.00 66.05 683 LEU B C 1
ATOM 6219 O O . LEU B 1 356 ? 17.518 67.010 -106.788 1.00 69.24 683 LEU B O 1
ATOM 6224 N N . GLY B 1 357 ? 16.298 68.853 -106.286 1.00 65.52 684 GLY B N 1
ATOM 6225 C CA . GLY B 1 357 ? 15.446 68.816 -107.479 1.00 57.74 684 GLY B CA 1
ATOM 6226 C C . GLY B 1 357 ? 16.155 68.720 -108.821 1.00 61.82 684 GLY B C 1
ATOM 6227 O O . GLY B 1 357 ? 15.573 68.236 -109.795 1.00 72.50 684 GLY B O 1
ATOM 6228 N N . ASN B 1 358 ? 17.410 69.166 -108.866 1.00 49.35 685 ASN B N 1
ATOM 6229 C CA . ASN B 1 358 ? 18.217 69.137 -110.083 1.00 59.13 685 ASN B CA 1
ATOM 6230 C C . ASN B 1 358 ? 19.059 67.870 -110.251 1.00 63.54 685 ASN B C 1
ATOM 6231 O O . ASN B 1 358 ? 19.816 67.742 -111.221 1.00 62.47 685 ASN B O 1
ATOM 6236 N N . LEU B 1 359 ? 18.942 66.940 -109.309 1.00 65.06 686 LEU B N 1
ATOM 6237 C CA . LEU B 1 359 ? 19.820 65.777 -109.310 1.00 63.35 686 LEU B CA 1
ATOM 6238 C C . LEU B 1 359 ? 19.099 64.502 -109.717 1.00 64.66 686 LEU B C 1
ATOM 6239 O O . LEU B 1 359 ? 17.978 64.238 -109.275 1.00 70.57 686 LEU B O 1
ATOM 6244 N N . VAL B 1 360 ? 19.749 63.742 -110.594 1.00 64.99 687 VAL B N 1
ATOM 6245 C CA . VAL B 1 360 ? 19.313 62.394 -110.966 1.00 69.48 687 VAL B CA 1
ATOM 6246 C C . VAL B 1 360 ? 20.416 61.374 -110.697 1.00 72.44 687 VAL B C 1
ATOM 6247 O O . VAL B 1 360 ? 21.595 61.737 -110.577 1.00 73.04 687 VAL B O 1
ATOM 6251 N N . LEU B 1 361 ? 20.019 60.106 -110.599 1.00 75.51 688 LEU B N 1
ATOM 6252 C CA . LEU B 1 361 ? 20.951 58.985 -110.575 1.00 68.84 688 LEU B CA 1
ATOM 6253 C C . LEU B 1 361 ? 20.986 58.358 -111.955 1.00 64.52 688 LEU B C 1
ATOM 6254 O O . LEU B 1 361 ? 19.958 57.891 -112.453 1.00 69.20 688 LEU B O 1
ATOM 6259 N N . ALA B 1 362 ? 22.168 58.358 -112.567 1.00 69.07 689 ALA B N 1
ATOM 6260 C CA . ALA B 1 362 ? 22.370 57.821 -113.916 1.00 69.76 689 ALA B CA 1
ATOM 6261 C C . ALA B 1 362 ? 23.690 57.056 -114.005 1.00 65.96 689 ALA B C 1
ATOM 6262 O O . ALA B 1 362 ? 24.583 57.281 -113.190 1.00 64.72 689 ALA B O 1
ATOM 6264 N N . PRO B 1 363 ? 23.817 56.143 -114.993 1.00 61.83 690 PRO B N 1
ATOM 6265 C CA . PRO B 1 363 ? 25.084 55.423 -115.149 1.00 62.75 690 PRO B CA 1
ATOM 6266 C C . PRO B 1 363 ? 26.262 56.370 -115.386 1.00 61.44 690 PRO B C 1
ATOM 6267 O O . PRO B 1 363 ? 26.178 57.267 -116.222 1.00 65.99 690 PRO B O 1
ATOM 6271 N N . GLY B 1 364 ? 27.340 56.164 -114.638 1.00 63.41 691 GLY B N 1
ATOM 6272 C CA . GLY B 1 364 ? 28.495 57.059 -114.654 1.00 61.23 691 GLY B CA 1
ATOM 6273 C C . GLY B 1 364 ? 29.205 57.192 -115.989 1.00 68.67 691 GLY B C 1
ATOM 6274 O O . GLY B 1 364 ? 29.721 58.258 -116.314 1.00 77.90 691 GLY B O 1
ATOM 6275 N N . ALA B 1 365 ? 29.229 56.114 -116.766 1.00 69.71 692 ALA B N 1
ATOM 6276 C CA . ALA B 1 365 ? 29.940 56.103 -118.048 1.00 70.65 692 ALA B CA 1
ATOM 6277 C C . ALA B 1 365 ? 29.330 57.064 -119.050 1.00 72.12 692 ALA B C 1
ATOM 6278 O O . ALA B 1 365 ? 30.040 57.680 -119.841 1.00 81.79 692 ALA B O 1
ATOM 6280 N N . ALA B 1 366 ? 28.009 57.186 -119.001 1.00 66.43 693 ALA B N 1
ATOM 6281 C CA . ALA B 1 366 ? 27.264 57.988 -119.957 1.00 70.81 693 ALA B CA 1
ATOM 6282 C C . ALA B 1 366 ? 27.686 59.446 -119.880 1.00 75.77 693 ALA B C 1
ATOM 6283 O O . ALA B 1 366 ? 27.495 60.219 -120.821 1.00 78.73 693 ALA B O 1
ATOM 6285 N N . ASN B 1 367 ? 28.274 59.805 -118.746 1.00 72.83 694 ASN B N 1
ATOM 6286 C CA . ASN B 1 367 ? 28.655 61.181 -118.483 1.00 79.16 694 ASN B CA 1
ATOM 6287 C C . ASN B 1 367 ? 29.259 61.893 -119.689 1.00 82.64 694 ASN B C 1
ATOM 6288 O O . ASN B 1 367 ? 29.004 63.078 -119.906 1.00 84.14 694 ASN B O 1
ATOM 6293 N N . ALA B 1 368 ? 30.059 61.167 -120.465 1.00 80.04 695 ALA B N 1
ATOM 6294 C CA . ALA B 1 368 ? 30.710 61.738 -121.632 1.00 77.77 695 ALA B CA 1
ATOM 6295 C C . ALA B 1 368 ? 29.697 62.210 -122.678 1.00 77.01 695 ALA B C 1
ATOM 6296 O O . ALA B 1 368 ? 30.007 63.057 -123.511 1.00 82.06 695 ALA B O 1
ATOM 6298 N N . SER B 1 369 ? 28.483 61.675 -122.617 1.00 78.12 696 SER B N 1
ATOM 6299 C CA . SER B 1 369 ? 27.453 62.017 -123.589 1.00 77.06 696 SER B CA 1
ATOM 6300 C C . SER B 1 369 ? 26.458 63.037 -123.053 1.00 77.51 696 SER B C 1
ATOM 6301 O O . SER B 1 369 ? 25.781 63.714 -123.828 1.00 82.73 696 SER B O 1
ATOM 6304 N N . LEU B 1 370 ? 26.383 63.146 -121.729 1.00 82.43 697 LEU B N 1
ATOM 6305 C CA . LEU B 1 370 ? 25.422 64.020 -121.059 1.00 82.85 697 LEU B CA 1
ATOM 6306 C C . LEU B 1 370 ? 25.989 65.407 -120.803 1.00 81.45 697 LEU B C 1
ATOM 6307 O O . LEU B 1 370 ? 25.260 66.404 -120.819 1.00 80.78 697 LEU B O 1
ATOM 6312 N N . SER B 1 371 ? 27.297 65.450 -120.568 1.00 80.70 698 SER B N 1
ATOM 6313 C CA . SER B 1 371 ? 27.986 66.655 -120.137 1.00 76.56 698 SER B CA 1
ATOM 6314 C C . SER B 1 371 ? 27.676 67.877 -121.003 1.00 83.34 698 SER B C 1
ATOM 6315 O O . SER B 1 371 ? 27.802 67.836 -122.232 1.00 91.94 698 SER B O 1
ATOM 6318 N N . SER B 1 372 ? 27.238 68.947 -120.340 1.00 83.93 699 SER B N 1
ATOM 6319 C CA . SER B 1 372 ? 27.031 70.267 -120.952 1.00 77.64 699 SER B CA 1
ATOM 6320 C C . SER B 1 372 ? 26.217 70.286 -122.247 1.00 76.91 699 SER B C 1
ATOM 6321 O O . SER B 1 372 ? 26.428 71.141 -123.105 1.00 86.08 699 SER B O 1
ATOM 6324 N N . ARG B 1 373 ? 25.281 69.359 -122.388 1.00 69.59 700 ARG B N 1
ATOM 6325 C CA . ARG B 1 373 ? 24.436 69.347 -123.574 1.00 79.69 700 ARG B CA 1
ATOM 6326 C C . ARG B 1 373 ? 23.122 70.074 -123.291 1.00 75.72 700 ARG B C 1
ATOM 6327 O O . ARG B 1 373 ? 22.633 70.044 -122.163 1.00 76.65 700 ARG B O 1
ATOM 6335 N N . PRO B 1 374 ? 22.561 70.757 -124.308 1.00 84.04 701 PRO B N 1
ATOM 6336 C CA . PRO B 1 374 ? 21.202 71.302 -124.254 1.00 82.37 701 PRO B CA 1
ATOM 6337 C C . PRO B 1 374 ? 20.190 70.278 -123.729 1.00 80.50 701 PRO B C 1
ATOM 6338 O O . PRO B 1 374 ? 20.377 69.065 -123.917 1.00 84.10 701 PRO B O 1
ATOM 6342 N N . TRP B 1 375 ? 19.119 70.757 -123.096 1.00 71.97 702 TRP B N 1
ATOM 6343 C CA . TRP B 1 375 ? 18.111 69.854 -122.549 1.00 74.25 702 TRP B CA 1
ATOM 6344 C C . TRP B 1 375 ? 17.505 69.009 -123.618 1.00 86.15 702 TRP B C 1
ATOM 6345 O O . TRP B 1 375 ? 17.172 67.840 -123.398 1.00 90.01 702 TRP B O 1
ATOM 6356 N N . THR B 1 376 ? 17.381 69.598 -124.797 1.00 84.88 703 THR B N 1
ATOM 6357 C CA . THR B 1 376 ? 16.777 68.929 -125.916 1.00 88.74 703 THR B CA 1
ATOM 6358 C C . THR B 1 376 ? 17.481 67.590 -126.115 1.00 82.90 703 THR B C 1
ATOM 6359 O O . THR B 1 376 ? 16.830 66.560 -126.286 1.00 90.22 703 THR B O 1
ATOM 6363 N N . GLU B 1 377 ? 18.810 67.616 -126.050 1.00 79.60 704 GLU B N 1
ATOM 6364 C CA . GLU B 1 377 ? 19.616 66.407 -126.160 1.00 81.65 704 GLU B CA 1
ATOM 6365 C C . GLU B 1 377 ? 19.481 65.484 -124.948 1.00 83.33 704 GLU B C 1
ATOM 6366 O O . GLU B 1 377 ? 19.332 64.272 -125.096 1.00 79.96 704 GLU B O 1
ATOM 6372 N N . LYS B 1 378 ? 19.543 66.060 -123.752 1.00 79.51 705 LYS B N 1
ATOM 6373 C CA . LYS B 1 378 ? 19.514 65.280 -122.519 1.00 71.69 705 LYS B CA 1
ATOM 6374 C C . LYS B 1 378 ? 18.211 64.514 -122.375 1.00 73.26 705 LYS B C 1
ATOM 6375 O O . LYS B 1 378 ? 18.208 63.363 -121.949 1.00 74.57 705 LYS B O 1
ATOM 6381 N N . LYS B 1 379 ? 17.109 65.161 -122.748 1.00 70.58 706 LYS B N 1
ATOM 6382 C CA . LYS B 1 379 ? 15.787 64.550 -122.672 1.00 70.90 706 LYS B CA 1
ATOM 6383 C C . LYS B 1 379 ? 15.752 63.168 -123.335 1.00 73.17 706 LYS B C 1
ATOM 6384 O O . LYS B 1 379 ? 15.182 62.220 -122.787 1.00 83.38 706 LYS B O 1
ATOM 6390 N N . VAL B 1 380 ? 16.372 63.063 -124.509 1.00 71.01 707 VAL B N 1
ATOM 6391 C CA . VAL B 1 380 ? 16.428 61.801 -125.247 1.00 76.42 707 VAL B CA 1
ATOM 6392 C C . VAL B 1 380 ? 17.300 60.810 -124.479 1.00 75.26 707 VAL B C 1
ATOM 6393 O O . VAL B 1 380 ? 16.905 59.660 -124.258 1.00 75.62 707 VAL B O 1
ATOM 6397 N N . LEU B 1 381 ? 18.474 61.281 -124.061 1.00 71.71 708 LEU B N 1
ATOM 6398 C CA . LEU B 1 381 ? 19.422 60.476 -123.304 1.00 73.12 708 LEU B CA 1
ATOM 6399 C C . LEU B 1 381 ? 18.795 59.859 -122.046 1.00 73.91 708 LEU B C 1
ATOM 6400 O O . LEU B 1 381 ? 18.934 58.651 -121.817 1.00 71.25 708 LEU B O 1
ATOM 6405 N N . TYR B 1 382 ? 18.088 60.669 -121.252 1.00 67.89 709 TYR B N 1
ATOM 6406 C CA . TYR B 1 382 ? 17.413 60.136 -120.066 1.00 69.85 709 TYR B CA 1
ATOM 6407 C C . TYR B 1 382 ? 16.332 59.141 -120.466 1.00 71.98 709 TYR B C 1
ATOM 6408 O O . TYR B 1 382 ? 16.196 58.090 -119.842 1.00 74.99 709 TYR B O 1
ATOM 6417 N N . ALA B 1 383 ? 15.575 59.464 -121.511 1.00 68.47 710 ALA B N 1
ATOM 6418 C CA . ALA B 1 383 ? 14.515 58.572 -121.972 1.00 74.97 710 ALA B CA 1
ATOM 6419 C C . ALA B 1 383 ? 15.105 57.221 -122.381 1.00 78.66 710 ALA B C 1
ATOM 6420 O O . ALA B 1 383 ? 14.555 56.164 -122.057 1.00 84.07 710 ALA B O 1
ATOM 6422 N N . ALA B 1 384 ? 16.245 57.283 -123.067 1.00 74.29 711 ALA B N 1
ATOM 6423 C CA . ALA B 1 384 ? 16.997 56.111 -123.510 1.00 81.36 711 ALA B CA 1
ATOM 6424 C C . ALA B 1 384 ? 17.621 55.311 -122.357 1.00 82.77 711 ALA B C 1
ATOM 6425 O O . ALA B 1 384 ? 17.408 54.098 -122.251 1.00 79.80 711 ALA B O 1
ATOM 6427 N N . LEU B 1 385 ? 18.387 56.000 -121.503 1.00 81.15 712 LEU B N 1
ATOM 6428 C CA . LEU B 1 385 ? 19.069 55.383 -120.356 1.00 70.42 712 LEU B CA 1
ATOM 6429 C C . LEU B 1 385 ? 18.125 54.785 -119.318 1.00 71.93 712 LEU B C 1
ATOM 6430 O O . LEU B 1 385 ? 18.554 54.002 -118.462 1.00 75.59 712 LEU B O 1
ATOM 6435 N N . GLY B 1 386 ? 16.850 55.161 -119.399 1.00 70.39 713 GLY B N 1
ATOM 6436 C CA . GLY B 1 386 ? 15.826 54.705 -118.465 1.00 73.84 713 GLY B CA 1
ATOM 6437 C C . GLY B 1 386 ? 14.905 53.663 -119.081 1.00 75.64 713 GLY B C 1
ATOM 6438 O O . GLY B 1 386 ? 13.928 53.252 -118.462 1.00 75.25 713 GLY B O 1
ATOM 6439 N N . ALA B 1 387 ? 15.232 53.230 -120.296 1.00 76.42 714 ALA B N 1
ATOM 6440 C CA . ALA B 1 387 ? 14.404 52.289 -121.045 1.00 78.71 714 ALA B CA 1
ATOM 6441 C C . ALA B 1 387 ? 14.440 50.870 -120.466 1.00 77.49 714 ALA B C 1
ATOM 6442 O O . ALA B 1 387 ? 15.410 50.481 -119.812 1.00 82.37 714 ALA B O 1
ATOM 6444 N N . SER B 1 388 ? 13.376 50.107 -120.711 1.00 75.40 715 SER B N 1
ATOM 6445 C CA . SER B 1 388 ? 13.225 48.765 -120.143 1.00 69.67 715 SER B CA 1
ATOM 6446 C C . SER B 1 388 ? 14.137 47.701 -120.762 1.00 80.27 715 SER B C 1
ATOM 6447 O O . SER B 1 388 ? 14.593 46.793 -120.066 1.00 84.28 715 SER B O 1
ATOM 6450 N N . THR B 1 389 ? 14.379 47.802 -122.065 1.00 73.50 716 THR B N 1
ATOM 6451 C CA . THR B 1 389 ? 15.309 46.918 -122.760 1.00 80.18 716 THR B CA 1
ATOM 6452 C C . THR B 1 389 ? 16.258 47.807 -123.518 1.00 81.09 716 THR B C 1
ATOM 6453 O O . THR B 1 389 ? 15.947 48.973 -123.759 1.00 90.09 716 THR B O 1
ATOM 6457 N N . ALA B 1 390 ? 17.399 47.263 -123.926 1.00 70.87 717 ALA B N 1
ATOM 6458 C CA . ALA B 1 390 ? 18.333 48.036 -124.730 1.00 81.56 717 ALA B CA 1
ATOM 6459 C C . ALA B 1 390 ? 17.810 48.261 -126.152 1.00 90.51 717 ALA B C 1
ATOM 6460 O O . ALA B 1 390 ? 18.298 49.141 -126.866 1.00 95.83 717 ALA B O 1
ATOM 6462 N N . ASP B 1 391 ? 16.818 47.468 -126.557 1.00 92.08 718 ASP B N 1
ATOM 6463 C CA . ASP B 1 391 ? 16.198 47.638 -127.868 1.00 97.68 718 ASP B CA 1
ATOM 6464 C C . ASP B 1 391 ? 15.425 48.946 -127.927 1.00 98.85 718 ASP B C 1
ATOM 6465 O O . ASP B 1 391 ? 15.528 49.678 -128.907 1.00 95.82 718 ASP B O 1
ATOM 6470 N N . ASP B 1 392 ? 14.677 49.238 -126.865 1.00 91.35 719 ASP B N 1
ATOM 6471 C CA . ASP B 1 392 ? 13.939 50.493 -126.747 1.00 92.04 719 ASP B CA 1
ATOM 6472 C C . ASP B 1 392 ? 14.887 51.682 -126.709 1.00 92.30 719 ASP B C 1
ATOM 6473 O O . ASP B 1 392 ? 14.619 52.718 -127.314 1.00 91.66 719 ASP B O 1
ATOM 6478 N N . ALA B 1 393 ? 15.997 51.532 -125.994 1.00 92.51 720 ALA B N 1
ATOM 6479 C CA . ALA B 1 393 ? 16.991 52.583 -125.954 1.00 89.41 720 ALA B CA 1
ATOM 6480 C C . ALA B 1 393 ? 17.481 52.773 -127.368 1.00 92.38 720 ALA B C 1
ATOM 6481 O O . ALA B 1 393 ? 17.625 53.897 -127.832 1.00 88.09 720 ALA B O 1
ATOM 6483 N N . LYS B 1 394 ? 17.716 51.661 -128.056 1.00 94.37 721 LYS B N 1
ATOM 6484 C CA . LYS B 1 394 ? 18.217 51.726 -129.415 1.00 86.32 721 LYS B CA 1
ATOM 6485 C C . LYS B 1 394 ? 17.198 52.463 -130.277 1.00 91.07 721 LYS B C 1
ATOM 6486 O O . LYS B 1 394 ? 17.544 53.355 -131.040 1.00 95.21 721 LYS B O 1
ATOM 6488 N N . SER B 1 395 ? 15.931 52.112 -130.131 1.00 94.27 722 SER B N 1
ATOM 6489 C CA . SER B 1 395 ? 14.904 52.750 -130.925 1.00 89.32 722 SER B CA 1
ATOM 6490 C C . SER B 1 395 ? 14.839 54.245 -130.607 1.00 93.68 722 SER B C 1
ATOM 6491 O O . SER B 1 395 ? 14.792 55.070 -131.506 1.00 101.14 722 SER B O 1
ATOM 6494 N N . ILE B 1 396 ? 14.870 54.584 -129.325 1.00 91.04 723 ILE B N 1
ATOM 6495 C CA . ILE B 1 396 ? 14.854 55.993 -128.910 1.00 86.01 723 ILE B CA 1
ATOM 6496 C C . ILE B 1 396 ? 16.027 56.801 -129.474 1.00 86.89 723 ILE B C 1
ATOM 6497 O O . ILE B 1 396 ? 15.819 57.859 -130.061 1.00 92.12 723 ILE B O 1
ATOM 6502 N N . LEU B 1 397 ? 17.249 56.303 -129.294 1.00 77.63 724 LEU B N 1
ATOM 6503 C CA . LEU B 1 397 ? 18.456 57.038 -129.691 1.00 84.78 724 LEU B CA 1
ATOM 6504 C C . LEU B 1 397 ? 18.527 57.275 -131.202 1.00 98.89 724 LEU B C 1
ATOM 6505 O O . LEU B 1 397 ? 18.793 58.391 -131.647 1.00 105.28 724 LEU B O 1
ATOM 6510 N N . ASN B 1 398 ? 18.287 56.221 -131.981 1.00 100.70 725 ASN B N 1
ATOM 6511 C CA . ASN B 1 398 ? 18.254 56.325 -133.437 1.00 98.61 725 ASN B CA 1
ATOM 6512 C C . ASN B 1 398 ? 17.085 57.175 -133.909 1.00 94.66 725 ASN B C 1
ATOM 6513 O O . ASN B 1 398 ? 17.235 57.989 -134.822 1.00 94.99 725 ASN B O 1
ATOM 6518 N N . SER B 1 399 ? 15.928 56.982 -133.273 1.00 95.43 726 SER B N 1
ATOM 6519 C CA . SER B 1 399 ? 14.700 57.716 -133.594 1.00 91.62 726 SER B CA 1
ATOM 6520 C C . SER B 1 399 ? 14.928 59.220 -133.502 1.00 93.04 726 SER B C 1
ATOM 6521 O O . SER B 1 399 ? 14.296 60.003 -134.208 1.00 100.60 726 SER B O 1
ATOM 6524 N N . SER B 1 400 ? 15.834 59.602 -132.610 1.00 99.04 727 SER B N 1
ATOM 6525 C CA . SER B 1 400 ? 16.299 60.965 -132.488 1.00 98.01 727 SER B CA 1
ATOM 6526 C C . SER B 1 400 ? 17.299 61.263 -133.587 1.00 101.63 727 SER B C 1
ATOM 6527 O O . SER B 1 400 ? 18.003 60.369 -134.060 1.00 104.36 727 SER B O 1
ATOM 6530 N N . GLY B 1 401 ? 17.376 62.534 -133.967 1.00 87.24 728 GLY B N 1
ATOM 6531 C CA . GLY B 1 401 ? 18.326 62.967 -134.980 1.00 94.01 728 GLY B CA 1
ATOM 6532 C C . GLY B 1 401 ? 19.751 63.020 -134.465 1.00 95.72 728 GLY B C 1
ATOM 6533 O O . GLY B 1 401 ? 20.705 62.915 -135.241 1.00 106.83 728 GLY B O 1
ATOM 6534 N N . PHE B 1 402 ? 19.897 63.149 -133.150 1.00 91.18 729 PHE B N 1
ATOM 6535 C CA . PHE B 1 402 ? 21.185 63.511 -132.548 1.00 85.73 729 PHE B CA 1
ATOM 6536 C C . PHE B 1 402 ? 22.255 62.431 -132.668 1.00 91.79 729 PHE B C 1
ATOM 6537 O O . PHE B 1 402 ? 21.947 61.235 -132.732 1.00 106.71 729 PHE B O 1
ATOM 6545 N N . THR B 1 403 ? 23.510 62.874 -132.721 1.00 84.71 730 THR B N 1
ATOM 6546 C CA . THR B 1 403 ? 24.661 61.979 -132.640 1.00 95.26 730 THR B CA 1
ATOM 6547 C C . THR B 1 403 ? 25.472 62.386 -131.413 1.00 92.91 730 THR B C 1
ATOM 6548 O O . THR B 1 403 ? 26.036 63.484 -131.367 1.00 101.70 730 THR B O 1
ATOM 6552 N N . PHE B 1 404 ? 25.507 61.501 -130.419 1.00 90.65 731 PHE B N 1
ATOM 6553 C CA . PHE B 1 404 ? 26.148 61.779 -129.133 1.00 73.34 731 PHE B CA 1
ATOM 6554 C C . PHE B 1 404 ? 27.615 61.360 -129.125 1.00 78.61 731 PHE B C 1
ATOM 6555 O O . PHE B 1 404 ? 28.091 60.716 -130.063 1.00 76.50 731 PHE B O 1
ATOM 6563 N N . ALA B 1 405 ? 28.319 61.726 -128.057 1.00 81.07 732 ALA B N 1
ATOM 6564 C CA . ALA B 1 405 ? 29.749 61.445 -127.926 1.00 81.22 732 ALA B CA 1
ATOM 6565 C C . ALA B 1 405 ? 30.064 59.946 -127.935 1.00 85.46 732 ALA B C 1
ATOM 6566 O O . ALA B 1 405 ? 31.181 59.545 -128.268 1.00 89.68 732 ALA B O 1
ATOM 6568 N N . GLN B 1 406 ? 29.075 59.130 -127.579 1.00 85.64 733 GLN B N 1
ATOM 6569 C CA . GLN B 1 406 ? 29.233 57.678 -127.553 1.00 81.29 733 GLN B CA 1
ATOM 6570 C C . GLN B 1 406 ? 28.296 57.034 -128.571 1.00 85.80 733 GLN B C 1
ATOM 6571 O O . GLN B 1 406 ? 27.279 57.629 -128.939 1.00 81.69 733 GLN B O 1
ATOM 6577 N N . THR B 1 407 ? 28.649 55.828 -129.027 1.00 92.56 734 THR B N 1
ATOM 6578 C CA . THR B 1 407 ? 27.877 55.106 -130.054 1.00 84.77 734 THR B CA 1
ATOM 6579 C C . THR B 1 407 ? 26.484 54.759 -129.530 1.00 79.16 734 THR B C 1
ATOM 6580 O O . THR B 1 407 ? 26.299 54.641 -128.325 1.00 80.49 734 THR B O 1
ATOM 6584 N N . THR B 1 408 ? 25.507 54.608 -130.423 1.00 81.34 735 THR B N 1
ATOM 6585 C CA . THR B 1 408 ? 24.171 54.162 -130.007 1.00 83.22 735 THR B CA 1
ATOM 6586 C C . THR B 1 408 ? 24.298 52.822 -129.282 1.00 88.80 735 THR B C 1
ATOM 6587 O O . THR B 1 408 ? 23.735 52.638 -128.199 1.00 86.30 735 THR B O 1
ATOM 6591 N N . GLU B 1 409 ? 25.069 51.914 -129.885 1.00 94.81 736 GLU B N 1
ATOM 6592 C CA . GLU B 1 409 ? 25.306 50.565 -129.363 1.00 99.95 736 GLU B CA 1
ATOM 6593 C C . GLU B 1 409 ? 25.787 50.632 -127.920 1.00 90.53 736 GLU B C 1
ATOM 6594 O O . GLU B 1 409 ? 25.367 49.843 -127.069 1.00 96.27 736 GLU B O 1
ATOM 6600 N N . ASP B 1 410 ? 26.657 51.601 -127.666 1.00 89.08 737 ASP B N 1
ATOM 6601 C CA . ASP B 1 410 ? 27.275 51.784 -126.368 1.00 85.70 737 ASP B CA 1
ATOM 6602 C C . ASP B 1 410 ? 26.295 52.239 -125.299 1.00 83.84 737 ASP B C 1
ATOM 6603 O O . ASP B 1 410 ? 26.225 51.642 -124.224 1.00 84.98 737 ASP B O 1
ATOM 6608 N N . LEU B 1 411 ? 25.538 53.292 -125.603 1.00 82.18 738 LEU B N 1
ATOM 6609 C CA . LEU B 1 411 ? 24.611 53.877 -124.637 1.00 80.42 738 LEU B CA 1
ATOM 6610 C C . LEU B 1 411 ? 23.456 52.933 -124.342 1.00 80.94 738 LEU B C 1
ATOM 6611 O O . LEU B 1 411 ? 23.052 52.789 -123.192 1.00 81.65 738 LEU B O 1
ATOM 6616 N N . ALA B 1 412 ? 22.948 52.265 -125.373 1.00 86.28 739 ALA B N 1
ATOM 6617 C CA . ALA B 1 412 ? 21.923 51.240 -125.183 1.00 86.14 739 ALA B CA 1
ATOM 6618 C C . ALA B 1 412 ? 22.345 50.211 -124.128 1.00 78.53 739 ALA B C 1
ATOM 6619 O O . ALA B 1 412 ? 21.515 49.740 -123.351 1.00 75.06 739 ALA B O 1
ATOM 6621 N N . ALA B 1 413 ? 23.639 49.894 -124.088 1.00 83.62 740 ALA B N 1
ATOM 6622 C CA . ALA B 1 413 ? 24.179 48.909 -123.144 1.00 80.95 740 ALA B CA 1
ATOM 6623 C C . ALA B 1 413 ? 23.982 49.344 -121.694 1.00 79.70 740 ALA B C 1
ATOM 6624 O O . ALA B 1 413 ? 23.849 48.513 -120.791 1.00 78.91 740 ALA B O 1
ATOM 6626 N N . MET B 1 414 ? 23.969 50.654 -121.487 1.00 74.20 741 MET B N 1
ATOM 6627 C CA . MET B 1 414 ? 23.904 51.223 -120.155 1.00 69.18 741 MET B CA 1
ATOM 6628 C C . MET B 1 414 ? 22.462 51.404 -119.733 1.00 65.59 741 MET B C 1
ATOM 6629 O O . MET B 1 414 ? 22.169 51.815 -118.610 1.00 67.32 741 MET B O 1
ATOM 6634 N N . SER B 1 415 ? 21.555 51.086 -120.640 1.00 66.13 742 SER B N 1
ATOM 6635 C CA . SER B 1 415 ? 20.146 51.265 -120.389 1.00 69.63 742 SER B CA 1
ATOM 6636 C C . SER B 1 415 ? 19.688 50.415 -119.209 1.00 68.94 742 SER B C 1
ATOM 6637 O O . SER B 1 415 ? 20.149 49.292 -119.030 1.00 74.56 742 SER B O 1
ATOM 6640 N N . ARG B 1 416 ? 18.792 50.961 -118.400 1.00 67.58 743 ARG B N 1
ATOM 6641 C CA . ARG B 1 416 ? 18.186 50.209 -117.312 1.00 64.34 743 ARG B CA 1
ATOM 6642 C C . ARG B 1 416 ? 16.853 50.830 -116.920 1.00 67.92 743 ARG B C 1
ATOM 6643 O O . ARG B 1 416 ? 16.635 52.007 -117.145 1.00 71.94 743 ARG B O 1
ATOM 6651 N N . TYR B 1 417 ? 15.961 50.048 -116.324 1.00 71.55 744 TYR B N 1
ATOM 6652 C CA . TYR B 1 417 ? 14.675 50.589 -115.879 1.00 71.40 744 TYR B CA 1
ATOM 6653 C C . TYR B 1 417 ? 14.834 51.604 -114.726 1.00 74.19 744 TYR B C 1
ATOM 6654 O O . TYR B 1 417 ? 15.116 51.226 -113.580 1.00 70.55 744 TYR B O 1
ATOM 6663 N N . LEU B 1 418 ? 14.648 52.887 -115.041 1.00 75.78 745 LEU B N 1
ATOM 6664 C CA . LEU B 1 418 ? 14.758 53.966 -114.049 1.00 72.89 745 LEU B CA 1
ATOM 6665 C C . LEU B 1 418 ? 13.673 55.033 -114.247 1.00 69.76 745 LEU B C 1
ATOM 6666 O O . LEU B 1 418 ? 13.889 56.006 -114.972 1.00 73.57 745 LEU B O 1
ATOM 6671 N N . PRO B 1 419 ? 12.503 54.850 -113.600 1.00 70.03 746 PRO B N 1
ATOM 6672 C CA . PRO B 1 419 ? 11.345 55.735 -113.742 1.00 70.43 746 PRO B CA 1
ATOM 6673 C C . PRO B 1 419 ? 11.653 57.227 -113.686 1.00 75.40 746 PRO B C 1
ATOM 6674 O O . PRO B 1 419 ? 11.173 57.973 -114.535 1.00 82.22 746 PRO B O 1
ATOM 6678 N N . HIS B 1 420 ? 12.447 57.669 -112.716 1.00 73.86 747 HIS B N 1
ATOM 6679 C CA . HIS B 1 420 ? 12.739 59.096 -112.613 1.00 74.07 747 HIS B CA 1
ATOM 6680 C C . HIS B 1 420 ? 13.385 59.636 -113.859 1.00 76.21 747 HIS B C 1
ATOM 6681 O O . HIS B 1 420 ? 13.215 60.817 -114.194 1.00 81.89 747 HIS B O 1
ATOM 6688 N N . LEU B 1 421 ? 14.111 58.769 -114.565 1.00 75.23 748 LEU B N 1
ATOM 6689 C CA . LEU B 1 421 ? 14.691 59.119 -115.860 1.00 72.63 748 LEU B CA 1
ATOM 6690 C C . LEU B 1 421 ? 13.657 59.044 -116.976 1.00 76.26 748 LEU B C 1
ATOM 6691 O O . LEU B 1 421 ? 13.614 59.914 -117.841 1.00 79.25 748 LEU B O 1
ATOM 6696 N N . ARG B 1 422 ? 12.837 57.995 -116.956 1.00 72.81 749 ARG B N 1
ATOM 6697 C CA . ARG B 1 422 ? 11.747 57.840 -117.914 1.00 79.61 749 ARG B CA 1
ATOM 6698 C C . ARG B 1 422 ? 10.827 59.050 -117.836 1.00 80.39 749 ARG B C 1
ATOM 6699 O O . ARG B 1 422 ? 10.544 59.680 -118.855 1.00 81.73 749 ARG B O 1
ATOM 6707 N N . ALA B 1 423 ? 10.404 59.380 -116.615 1.00 79.11 750 ALA B N 1
ATOM 6708 C CA . ALA B 1 423 ? 9.559 60.550 -116.329 1.00 77.84 750 ALA B CA 1
ATOM 6709 C C . ALA B 1 423 ? 10.077 61.837 -116.952 1.00 79.94 750 ALA B C 1
ATOM 6710 O O . ALA B 1 423 ? 9.342 62.497 -117.678 1.00 83.65 750 ALA B O 1
ATOM 6712 N N . LEU B 1 424 ? 11.337 62.182 -116.687 1.00 81.35 751 LEU B N 1
ATOM 6713 C CA . LEU B 1 424 ? 11.946 63.392 -117.259 1.00 80.60 751 LEU B CA 1
ATOM 6714 C C . LEU B 1 424 ? 11.980 63.375 -118.788 1.00 85.91 751 LEU B C 1
ATOM 6715 O O . LEU B 1 424 ? 11.898 64.423 -119.426 1.00 92.75 751 LEU B O 1
ATOM 6720 N N . GLY B 1 425 ? 12.106 62.181 -119.362 1.00 86.06 752 GLY B N 1
ATOM 6721 C CA . GLY B 1 425 ? 12.137 62.006 -120.812 1.00 79.23 752 GLY B CA 1
ATOM 6722 C C . GLY B 1 425 ? 10.804 62.304 -121.468 1.00 79.89 752 GLY B C 1
ATOM 6723 O O . GLY B 1 425 ? 10.747 62.646 -122.648 1.00 87.41 752 GLY B O 1
ATOM 6724 N N . GLN B 1 426 ? 9.732 62.170 -120.695 1.00 77.43 753 GLN B N 1
ATOM 6725 C CA . GLN B 1 426 ? 8.377 62.395 -121.187 1.00 87.50 753 GLN B CA 1
ATOM 6726 C C . GLN B 1 426 ? 7.963 63.863 -121.076 1.00 90.98 753 GLN B C 1
ATOM 6727 O O . GLN B 1 426 ? 6.963 64.276 -121.665 1.00 98.50 753 GLN B O 1
ATOM 6733 N N . ARG B 1 427 ? 8.732 64.649 -120.326 1.00 92.94 754 ARG B N 1
ATOM 6734 C CA . ARG B 1 427 ? 8.360 66.036 -120.073 1.00 91.82 754 ARG B CA 1
ATOM 6735 C C . ARG B 1 427 ? 8.496 66.892 -121.313 1.00 95.13 754 ARG B C 1
ATOM 6736 O O . ARG B 1 427 ? 9.596 67.138 -121.803 1.00 90.48 754 ARG B O 1
ATOM 6744 N N . GLU B 1 428 ? 7.359 67.341 -121.813 1.00 96.98 755 GLU B N 1
ATOM 6745 C CA . GLU B 1 428 ? 7.338 68.146 -123.019 1.00 92.74 755 GLU B CA 1
ATOM 6746 C C . GLU B 1 428 ? 7.630 69.626 -122.737 1.00 95.18 755 GLU B C 1
ATOM 6747 O O . GLU B 1 428 ? 8.328 70.274 -123.516 1.00 88.02 755 GLU B O 1
ATOM 6753 N N . ASP B 1 429 ? 7.133 70.138 -121.608 1.00 92.18 756 ASP B N 1
ATOM 6754 C CA . ASP B 1 429 ? 7.377 71.527 -121.178 1.00 87.44 756 ASP B CA 1
ATOM 6755 C C . ASP B 1 429 ? 8.836 71.808 -120.814 1.00 93.88 756 ASP B C 1
ATOM 6756 O O . ASP B 1 429 ? 9.514 70.952 -120.246 1.00 94.33 756 ASP B O 1
ATOM 6761 N N . GLU B 1 430 ? 9.305 73.016 -121.126 1.00 96.45 757 GLU B N 1
ATOM 6762 C CA . GLU B 1 430 ? 10.690 73.406 -120.838 1.00 105.42 757 GLU B CA 1
ATOM 6763 C C . GLU B 1 430 ? 10.977 73.365 -119.336 1.00 98.37 757 GLU B C 1
ATOM 6764 O O . GLU B 1 430 ? 10.070 73.473 -118.509 1.00 98.30 757 GLU B O 1
ATOM 6770 N N . LEU B 1 431 ? 12.247 73.181 -119.003 1.00 85.03 758 LEU B N 1
ATOM 6771 C CA . LEU B 1 431 ? 12.684 73.099 -117.623 1.00 82.60 758 LEU B CA 1
ATOM 6772 C C . LEU B 1 431 ? 13.147 74.454 -117.113 1.00 83.12 758 LEU B C 1
ATOM 6773 O O . LEU B 1 431 ? 13.942 75.137 -117.770 1.00 88.54 758 LEU B O 1
ATOM 6778 N N . ASP B 1 432 ? 12.605 74.834 -115.953 1.00 77.31 759 ASP B N 1
ATOM 6779 C CA . ASP B 1 432 ? 12.990 76.045 -115.216 1.00 78.12 759 ASP B CA 1
ATOM 6780 C C . ASP B 1 432 ? 13.165 75.739 -113.717 1.00 76.69 759 ASP B C 1
ATOM 6781 O O . ASP B 1 432 ? 12.720 74.685 -113.259 1.00 80.41 759 ASP B O 1
ATOM 6786 N N . PRO B 1 433 ? 13.848 76.631 -112.963 1.00 75.42 760 PRO B N 1
ATOM 6787 C CA . PRO B 1 433 ? 14.006 76.513 -111.505 1.00 76.79 760 PRO B CA 1
ATOM 6788 C C . PRO B 1 433 ? 12.715 76.274 -110.738 1.00 75.99 760 PRO B C 1
ATOM 6789 O O . PRO B 1 433 ? 12.738 75.610 -109.706 1.00 79.76 760 PRO B O 1
ATOM 6793 N N . ALA B 1 434 ? 11.606 76.808 -111.235 1.00 79.87 761 ALA B N 1
ATOM 6794 C CA . ALA B 1 434 ? 10.304 76.524 -110.643 1.00 82.65 761 ALA B CA 1
ATOM 6795 C C . ALA B 1 434 ? 10.032 75.020 -110.675 1.00 79.39 761 ALA B C 1
ATOM 6796 O O . ALA B 1 434 ? 9.604 74.450 -109.672 1.00 75.94 761 ALA B O 1
ATOM 6798 N N . PHE B 1 435 ? 10.309 74.381 -111.813 1.00 76.45 762 PHE B N 1
ATOM 6799 C CA . PHE B 1 435 ? 10.073 72.946 -111.949 1.00 73.36 762 PHE B CA 1
ATOM 6800 C C . PHE B 1 435 ? 10.956 72.112 -111.024 1.00 76.23 762 PHE B C 1
ATOM 6801 O O . PHE B 1 435 ? 10.482 71.141 -110.430 1.00 77.98 762 PHE B O 1
ATOM 6809 N N . MET B 1 436 ? 12.231 72.485 -110.910 1.00 73.51 763 MET B N 1
ATOM 6810 C CA . MET B 1 436 ? 13.158 71.768 -110.030 1.00 71.76 763 MET B CA 1
ATOM 6811 C C . MET B 1 436 ? 12.721 71.877 -108.570 1.00 79.15 763 MET B C 1
ATOM 6812 O O . MET B 1 436 ? 12.869 70.917 -107.812 1.00 86.88 763 MET B O 1
ATOM 6817 N N . ASP B 1 437 ? 12.193 73.039 -108.183 1.00 79.63 764 ASP B N 1
ATOM 6818 C CA . ASP B 1 437 ? 11.606 73.208 -106.851 1.00 80.44 764 ASP B CA 1
ATOM 6819 C C . ASP B 1 437 ? 10.440 72.263 -106.595 1.00 76.25 764 ASP B C 1
ATOM 6820 O O . ASP B 1 437 ? 10.330 71.721 -105.499 1.00 79.48 764 ASP B O 1
ATOM 6825 N N . GLN B 1 438 ? 9.576 72.064 -107.596 1.00 75.53 765 GLN B N 1
ATOM 6826 C CA . GLN B 1 438 ? 8.471 71.105 -107.471 1.00 75.25 765 GLN B CA 1
ATOM 6827 C C . GLN B 1 438 ? 9.074 69.721 -107.348 1.00 75.70 765 GLN B C 1
ATOM 6828 O O . GLN B 1 438 ? 8.595 68.889 -106.580 1.00 69.86 765 GLN B O 1
ATOM 6834 N N . ARG B 1 439 ? 10.119 69.484 -108.137 1.00 77.01 766 ARG B N 1
ATOM 6835 C CA . ARG B 1 439 ? 10.800 68.205 -108.145 1.00 74.43 766 ARG B CA 1
ATOM 6836 C C . ARG B 1 439 ? 11.373 67.913 -106.756 1.00 75.19 766 ARG B C 1
ATOM 6837 O O . ARG B 1 439 ? 11.092 66.857 -106.173 1.00 72.69 766 ARG B O 1
ATOM 6845 N N . ALA B 1 440 ? 12.135 68.870 -106.221 1.00 73.77 767 ALA B N 1
ATOM 6846 C CA . ALA B 1 440 ? 12.692 68.777 -104.870 1.00 66.75 767 ALA B CA 1
ATOM 6847 C C . ALA B 1 440 ? 11.628 68.451 -103.827 1.00 72.88 767 ALA B C 1
ATOM 6848 O O . ALA B 1 440 ? 11.850 67.615 -102.952 1.00 69.28 767 ALA B O 1
ATOM 6850 N N . ASP B 1 441 ? 10.476 69.106 -103.928 1.00 67.76 768 ASP B N 1
ATOM 6851 C CA . ASP B 1 441 ? 9.383 68.850 -103.008 1.00 69.32 768 ASP B CA 1
ATOM 6852 C C . ASP B 1 441 ? 8.973 67.376 -103.061 1.00 69.11 768 ASP B C 1
ATOM 6853 O O . ASP B 1 441 ? 8.897 66.721 -102.028 1.00 70.97 768 ASP B O 1
ATOM 6858 N N . VAL B 1 442 ? 8.742 66.868 -104.271 1.00 65.94 769 VAL B N 1
ATOM 6859 C CA . VAL B 1 442 ? 8.312 65.487 -104.499 1.00 66.65 769 VAL B CA 1
ATOM 6860 C C . VAL B 1 442 ? 9.327 64.527 -103.896 1.00 69.20 769 VAL B C 1
ATOM 6861 O O . VAL B 1 442 ? 8.976 63.597 -103.151 1.00 70.13 769 VAL B O 1
ATOM 6865 N N . LEU B 1 443 ? 10.591 64.784 -104.216 1.00 69.79 770 LEU B N 1
ATOM 6866 C CA . LEU B 1 443 ? 11.694 63.951 -103.770 1.00 66.81 770 LEU B CA 1
ATOM 6867 C C . LEU B 1 443 ? 11.837 63.939 -102.249 1.00 70.26 770 LEU B C 1
ATOM 6868 O O . LEU B 1 443 ? 11.898 62.871 -101.640 1.00 73.89 770 LEU B O 1
ATOM 6873 N N . LEU B 1 444 ? 11.871 65.124 -101.642 1.00 68.65 771 LEU B N 1
ATOM 6874 C CA . LEU B 1 444 ? 12.047 65.244 -100.195 1.00 65.11 771 LEU B CA 1
ATOM 6875 C C . LEU B 1 444 ? 10.918 64.596 -99.416 1.00 65.91 771 LEU B C 1
ATOM 6876 O O . LEU B 1 444 ? 11.135 64.075 -98.323 1.00 72.47 771 LEU B O 1
ATOM 6881 N N . ARG B 1 445 ? 9.720 64.616 -99.992 1.00 65.18 772 ARG B N 1
ATOM 6882 C CA . ARG B 1 445 ? 8.572 63.953 -99.394 1.00 70.12 772 ARG B CA 1
ATOM 6883 C C . ARG B 1 445 ? 8.765 62.449 -99.362 1.00 75.29 772 ARG B C 1
ATOM 6884 O O . ARG B 1 445 ? 8.563 61.821 -98.320 1.00 83.62 772 ARG B O 1
ATOM 6892 N N . LEU B 1 446 ? 9.138 61.882 -100.510 1.00 73.48 773 LEU B N 1
ATOM 6893 C CA . LEU B 1 446 ? 9.358 60.442 -100.640 1.00 67.21 773 LEU B CA 1
ATOM 6894 C C . LEU B 1 446 ? 10.475 59.966 -99.717 1.00 66.46 773 LEU B C 1
ATOM 6895 O O . LEU B 1 446 ? 10.349 58.926 -99.067 1.00 69.40 773 LEU B O 1
ATOM 6900 N N . ALA B 1 447 ? 11.560 60.734 -99.662 1.00 63.75 774 ALA B N 1
ATOM 6901 C CA . ALA B 1 447 ? 12.655 60.456 -98.744 1.00 64.54 774 ALA B CA 1
ATOM 6902 C C . ALA B 1 447 ? 12.138 60.445 -97.311 1.00 70.60 774 ALA B C 1
ATOM 6903 O O . ALA B 1 447 ? 12.335 59.468 -96.584 1.00 70.74 774 ALA B O 1
ATOM 6905 N N . TYR B 1 448 ? 11.453 61.518 -96.918 1.00 73.65 775 TYR B N 1
ATOM 6906 C CA . TYR B 1 448 ? 10.857 61.593 -95.586 1.00 72.82 775 TYR B CA 1
ATOM 6907 C C . TYR B 1 448 ? 9.973 60.382 -95.310 1.00 69.53 775 TYR B C 1
ATOM 6908 O O . TYR B 1 448 ? 10.049 59.794 -94.244 1.00 73.23 775 TYR B O 1
ATOM 6917 N N . THR B 1 449 ? 9.141 60.004 -96.270 1.00 63.91 776 THR B N 1
ATOM 6918 C CA . THR B 1 449 ? 8.251 58.874 -96.071 1.00 71.36 776 THR B CA 1
ATOM 6919 C C . THR B 1 449 ? 9.018 57.585 -95.811 1.00 72.23 776 THR B C 1
ATOM 6920 O O . THR B 1 449 ? 8.515 56.682 -95.145 1.00 79.90 776 THR B O 1
ATOM 6924 N N . ARG B 1 450 ? 10.234 57.508 -96.335 1.00 73.15 777 ARG B N 1
ATOM 6925 C CA . ARG B 1 450 ? 11.022 56.294 -96.228 1.00 71.60 777 ARG B CA 1
ATOM 6926 C C . ARG B 1 450 ? 11.838 56.243 -94.936 1.00 77.68 777 ARG B C 1
ATOM 6927 O O . ARG B 1 450 ? 11.915 55.196 -94.307 1.00 84.77 777 ARG B O 1
ATOM 6935 N N . LEU B 1 451 ? 12.418 57.376 -94.538 1.00 71.04 778 LEU B N 1
ATOM 6936 C CA . LEU B 1 451 ? 13.245 57.479 -93.325 1.00 66.83 778 LEU B CA 1
ATOM 6937 C C . LEU B 1 451 ? 12.442 57.705 -92.050 1.00 70.06 778 LEU B C 1
ATOM 6938 O O . LEU B 1 451 ? 12.932 57.474 -90.938 1.00 70.29 778 LEU B O 1
ATOM 6943 N N . LYS B 1 452 ? 11.213 58.177 -92.227 1.00 69.27 779 LYS B N 1
ATOM 6944 C CA . LYS B 1 452 ? 10.331 58.564 -91.129 1.00 76.98 779 LYS B CA 1
ATOM 6945 C C . LYS B 1 452 ? 10.249 57.487 -90.043 1.00 74.60 779 LYS B C 1
ATOM 6946 O O . LYS B 1 452 ? 10.467 57.762 -88.856 1.00 80.45 779 LYS B O 1
ATOM 6952 N N . GLY B 1 453 ? 9.955 56.260 -90.465 1.00 72.22 780 GLY B N 1
ATOM 6953 C CA . GLY B 1 453 ? 9.847 55.123 -89.558 1.00 74.58 780 GLY B CA 1
ATOM 6954 C C . GLY B 1 453 ? 11.096 54.849 -88.740 1.00 76.12 780 GLY B C 1
ATOM 6955 O O . GLY B 1 453 ? 11.003 54.382 -87.611 1.00 82.74 780 GLY B O 1
ATOM 6956 N N . TRP B 1 454 ? 12.264 55.147 -89.302 1.00 74.44 781 TRP B N 1
ATOM 6957 C CA . TRP B 1 454 ? 13.539 54.911 -88.618 1.00 67.92 781 TRP B CA 1
ATOM 6958 C C . TRP B 1 454 ? 13.667 55.669 -87.326 1.00 77.78 781 TRP B C 1
ATOM 6959 O O . TRP B 1 454 ? 14.376 55.240 -86.410 1.00 80.90 781 TRP B O 1
ATOM 6970 N N . LEU B 1 455 ? 12.971 56.799 -87.238 1.00 81.47 782 LEU B N 1
ATOM 6971 C CA . LEU B 1 455 ? 13.133 57.727 -86.121 1.00 82.79 782 LEU B CA 1
ATOM 6972 C C . LEU B 1 455 ? 11.872 57.859 -85.261 1.00 81.47 782 LEU B C 1
ATOM 6973 O O . LEU B 1 455 ? 11.907 58.449 -84.178 1.00 83.30 782 LEU B O 1
ATOM 6978 N N . GLY B 1 456 ? 10.767 57.300 -85.749 1.00 78.91 783 GLY B N 1
ATOM 6979 C CA . GLY B 1 456 ? 9.482 57.399 -85.068 1.00 80.60 783 GLY B CA 1
ATOM 6980 C C . GLY B 1 456 ? 8.810 58.730 -85.332 1.00 85.68 783 GLY B C 1
ATOM 6981 O O . GLY B 1 456 ? 7.851 59.092 -84.645 1.00 89.08 783 GLY B O 1
ATOM 6982 N N . LEU B 1 457 ? 9.316 59.454 -86.330 1.00 88.90 784 LEU B N 1
ATOM 6983 C CA . LEU B 1 457 ? 8.758 60.742 -86.733 1.00 86.29 784 LEU B CA 1
ATOM 6984 C C . LEU B 1 457 ? 7.349 60.643 -87.281 1.00 89.46 784 LEU B C 1
ATOM 6985 O O . LEU B 1 457 ? 6.950 59.609 -87.821 1.00 95.14 784 LEU B O 1
ATOM 6990 N N . GLU B 1 458 ? 6.619 61.743 -87.126 1.00 94.76 785 GLU B N 1
ATOM 6991 C CA . GLU B 1 458 ? 5.273 61.910 -87.648 1.00 98.74 785 GLU B CA 1
ATOM 6992 C C . GLU B 1 458 ? 4.969 63.402 -87.580 1.00 107.66 785 GLU B C 1
ATOM 6993 O O . GLU B 1 458 ? 4.177 63.856 -86.752 1.00 109.99 785 GLU B O 1
ATOM 6999 N N . LEU B 1 459 ? 5.650 64.160 -88.433 1.00 103.43 786 LEU B N 1
ATOM 7000 C CA . LEU B 1 459 ? 5.517 65.614 -88.462 1.00 93.93 786 LEU B CA 1
ATOM 7001 C C . LEU B 1 459 ? 4.170 66.005 -89.044 1.00 97.60 786 LEU B C 1
ATOM 7002 O O . LEU B 1 459 ? 3.660 65.301 -89.924 1.00 97.53 786 LEU B O 1
ATOM 7007 N N . SER B 1 460 ? 3.602 67.108 -88.549 1.00 102.66 787 SER B N 1
ATOM 7008 C CA . SER B 1 460 ? 2.339 67.643 -89.087 1.00 98.14 787 SER B CA 1
ATOM 7009 C C . SER B 1 460 ? 2.460 67.908 -90.568 1.00 94.74 787 SER B C 1
ATOM 7010 O O . SER B 1 460 ? 3.339 68.669 -91.004 1.00 92.53 787 SER B O 1
ATOM 7013 N N . ASP B 1 461 ? 1.605 67.234 -91.330 1.00 97.04 788 ASP B N 1
ATOM 7014 C CA . ASP B 1 461 ? 1.342 67.631 -92.696 1.00 101.85 788 ASP B CA 1
ATOM 7015 C C . ASP B 1 461 ? -0.007 68.309 -92.704 1.00 115.27 788 ASP B C 1
ATOM 7016 O O . ASP B 1 461 ? -0.703 68.324 -93.721 1.00 119.96 788 ASP B O 1
ATOM 7021 N N . SER B 1 462 ? -0.368 68.853 -91.542 1.00 121.46 789 SER B N 1
ATOM 7022 C CA . SER B 1 462 ? -1.423 69.869 -91.440 1.00 133.74 789 SER B CA 1
ATOM 7023 C C . SER B 1 462 ? -1.303 70.799 -92.638 1.00 139.61 789 SER B C 1
ATOM 7024 O O . SER B 1 462 ? -2.291 71.328 -93.140 1.00 139.86 789 SER B O 1
ATOM 7027 N N . SER B 1 463 ? -0.078 70.952 -93.149 1.00 144.18 790 SER B N 1
ATOM 7028 C CA . SER B 1 463 ? 0.138 71.738 -94.396 1.00 149.37 790 SER B CA 1
ATOM 7029 C C . SER B 1 463 ? -0.500 73.127 -94.324 1.00 157.08 790 SER B C 1
ATOM 7030 O O . SER B 1 463 ? -1.716 73.223 -94.562 1.00 162.96 790 SER B O 1
ATOM 7033 N N . SER B 1 464 ? 0.313 74.164 -94.095 1.00 158.31 791 SER B N 1
ATOM 7034 C CA . SER B 1 464 ? -0.205 75.554 -94.004 1.00 153.10 791 SER B CA 1
ATOM 7035 C C . SER B 1 464 ? -1.307 75.581 -92.949 1.00 148.65 791 SER B C 1
ATOM 7036 O O . SER B 1 464 ? -1.065 76.126 -91.858 1.00 151.87 791 SER B O 1
ATOM 7039 N N . ASP B 1 465 ? -2.463 74.998 -93.262 1.00 149.08 792 ASP B N 1
ATOM 7040 C CA . ASP B 1 465 ? -3.520 74.894 -92.238 1.00 137.86 792 ASP B CA 1
ATOM 7041 C C . ASP B 1 465 ? -2.863 74.324 -90.983 1.00 144.41 792 ASP B C 1
ATOM 7042 O O . ASP B 1 465 ? -2.300 73.220 -91.067 1.00 149.40 792 ASP B O 1
ATOM 7044 N N . PRO B 1 466 ? -2.897 75.075 -89.885 1.00 133.22 793 PRO B N 1
ATOM 7045 C CA . PRO B 1 466 ? -2.276 74.606 -88.629 1.00 135.50 793 PRO B CA 1
ATOM 7046 C C . PRO B 1 466 ? -0.802 74.273 -88.883 1.00 137.00 793 PRO B C 1
ATOM 7047 O O . PRO B 1 466 ? -0.298 73.320 -88.258 1.00 146.05 793 PRO B O 1
ATOM 7049 N N . VAL B 1 467 ? -0.141 75.025 -89.766 1.00 136.62 794 VAL B N 1
ATOM 7050 C CA . VAL B 1 467 ? 1.318 74.810 -90.004 1.00 135.08 794 VAL B CA 1
ATOM 7051 C C . VAL B 1 467 ? 2.045 76.147 -89.846 1.00 120.32 794 VAL B C 1
ATOM 7052 O O . VAL B 1 467 ? 1.511 77.167 -90.319 1.00 132.81 794 VAL B O 1
ATOM 7056 N N . VAL B 1 468 ? 3.209 76.135 -89.196 1.00 113.35 795 VAL B N 1
ATOM 7057 C CA . VAL B 1 468 ? 4.019 77.379 -89.047 1.00 106.91 795 VAL B CA 1
ATOM 7058 C C . VAL B 1 468 ? 5.389 77.131 -89.681 1.00 106.73 795 VAL B C 1
ATOM 7059 O O . VAL B 1 468 ? 6.247 76.522 -89.019 1.00 103.67 795 VAL B O 1
ATOM 7063 N N . LYS B 1 469 ? 5.573 77.566 -90.930 1.00 104.57 796 LYS B N 1
ATOM 7064 C CA . LYS B 1 469 ? 6.845 77.305 -91.614 1.00 88.73 796 LYS B CA 1
ATOM 7065 C C . LYS B 1 469 ? 8.032 77.953 -90.884 1.00 102.31 796 LYS B C 1
ATOM 7066 O O . LYS B 1 469 ? 8.391 79.114 -91.141 1.00 108.20 796 LYS B O 1
ATOM 7072 N N . VAL B 1 470 ? 8.632 77.186 -89.976 1.00 99.05 797 VAL B N 1
ATOM 7073 C CA . VAL B 1 470 ? 9.641 77.697 -89.025 1.00 106.16 797 VAL B CA 1
ATOM 7074 C C . VAL B 1 470 ? 11.103 77.514 -89.476 1.00 104.57 797 VAL B C 1
ATOM 7075 O O . VAL B 1 470 ? 11.458 76.495 -90.074 1.00 105.82 797 VAL B O 1
ATOM 7079 N N . ASP B 1 471 ? 11.926 78.521 -89.177 1.00 108.69 798 ASP B N 1
ATOM 7080 C CA . ASP B 1 471 ? 13.376 78.482 -89.391 1.00 116.00 798 ASP B CA 1
ATOM 7081 C C . ASP B 1 471 ? 14.106 77.996 -88.151 1.00 115.31 798 ASP B C 1
ATOM 7082 O O . ASP B 1 471 ? 13.628 78.172 -87.034 1.00 122.81 798 ASP B O 1
ATOM 7087 N N . ASP B 1 472 ? 15.286 77.416 -88.349 1.00 117.98 799 ASP B N 1
ATOM 7088 C CA . ASP B 1 472 ? 16.172 77.105 -87.235 1.00 111.37 799 ASP B CA 1
ATOM 7089 C C . ASP B 1 472 ? 16.675 78.423 -86.679 1.00 105.73 799 ASP B C 1
ATOM 7090 O O . ASP B 1 472 ? 17.175 79.258 -87.432 1.00 116.68 799 ASP B O 1
ATOM 7095 N N . GLY C 1 6 ? 18.566 12.121 7.770 1.00 135.37 333 GLY C N 1
ATOM 7096 C CA . GLY C 1 6 ? 17.577 13.042 8.426 1.00 133.81 333 GLY C CA 1
ATOM 7097 C C . GLY C 1 6 ? 16.666 13.907 7.511 1.00 125.86 333 GLY C C 1
ATOM 7098 O O . GLY C 1 6 ? 15.510 14.117 7.877 1.00 124.83 333 GLY C O 1
ATOM 7099 N N . GLU C 1 7 ? 17.150 14.377 6.352 1.00 136.15 334 GLU C N 1
ATOM 7100 C CA . GLU C 1 7 ? 16.363 15.288 5.492 1.00 128.62 334 GLU C CA 1
ATOM 7101 C C . GLU C 1 7 ? 15.090 14.655 4.945 1.00 112.92 334 GLU C C 1
ATOM 7102 O O . GLU C 1 7 ? 15.112 13.502 4.484 1.00 108.78 334 GLU C O 1
ATOM 7108 N N . PRO C 1 8 ? 13.980 15.431 4.969 1.00 114.25 335 PRO C N 1
ATOM 7109 C CA . PRO C 1 8 ? 12.706 15.148 4.315 1.00 105.39 335 PRO C CA 1
ATOM 7110 C C . PRO C 1 8 ? 12.773 14.280 3.057 1.00 105.41 335 PRO C C 1
ATOM 7111 O O . PRO C 1 8 ? 13.676 14.411 2.214 1.00 107.69 335 PRO C O 1
ATOM 7115 N N . LEU C 1 9 ? 11.778 13.409 2.957 1.00 106.99 336 LEU C N 1
ATOM 7116 C CA . LEU C 1 9 ? 11.675 12.404 1.920 1.00 100.26 336 LEU C CA 1
ATOM 7117 C C . LEU C 1 9 ? 11.093 13.086 0.686 1.00 102.20 336 LEU C C 1
ATOM 7118 O O . LEU C 1 9 ? 10.041 13.728 0.763 1.00 97.51 336 LEU C O 1
ATOM 7123 N N . THR C 1 10 ? 11.781 12.978 -0.449 1.00 92.59 337 THR C N 1
ATOM 7124 C CA . THR C 1 10 ? 11.293 13.576 -1.704 1.00 88.39 337 THR C CA 1
ATOM 7125 C C . THR C 1 10 ? 9.948 12.984 -2.117 1.00 91.91 337 THR C C 1
ATOM 7126 O O . THR C 1 10 ? 9.631 11.829 -1.786 1.00 95.31 337 THR C O 1
ATOM 7130 N N . ALA C 1 11 ? 9.170 13.779 -2.847 1.00 87.23 338 ALA C N 1
ATOM 7131 C CA . ALA C 1 11 ? 7.835 13.364 -3.270 1.00 85.13 338 ALA C CA 1
ATOM 7132 C C . ALA C 1 11 ? 7.911 12.146 -4.167 1.00 86.47 338 ALA C C 1
ATOM 7133 O O . ALA C 1 11 ? 6.895 11.535 -4.484 1.00 90.11 338 ALA C O 1
ATOM 7135 N N . PHE C 1 12 ? 9.122 11.784 -4.562 1.00 91.82 339 PHE C N 1
ATOM 7136 C CA . PHE C 1 12 ? 9.276 10.593 -5.355 1.00 94.30 339 PHE C CA 1
ATOM 7137 C C . PHE C 1 12 ? 9.267 9.322 -4.522 1.00 93.57 339 PHE C C 1
ATOM 7138 O O . PHE C 1 12 ? 8.505 8.408 -4.826 1.00 91.88 339 PHE C O 1
ATOM 7146 N N . GLU C 1 13 ? 10.117 9.250 -3.495 1.00 96.26 340 GLU C N 1
ATOM 7147 C CA . GLU C 1 13 ? 10.125 8.061 -2.629 1.00 91.87 340 GLU C CA 1
ATOM 7148 C C . GLU C 1 13 ? 8.789 7.836 -1.917 1.00 89.17 340 GLU C C 1
ATOM 7149 O O . GLU C 1 13 ? 8.403 6.680 -1.667 1.00 92.47 340 GLU C O 1
ATOM 7155 N N . THR C 1 14 ? 8.085 8.939 -1.622 1.00 89.24 341 THR C N 1
ATOM 7156 C CA . THR C 1 14 ? 6.744 8.879 -1.032 1.00 90.70 341 THR C CA 1
ATOM 7157 C C . THR C 1 14 ? 5.749 8.253 -2.004 1.00 96.85 341 THR C C 1
ATOM 7158 O O . THR C 1 14 ? 4.711 7.750 -1.588 1.00 98.74 341 THR C O 1
ATOM 7162 N N . PHE C 1 15 ? 6.064 8.329 -3.295 1.00 96.51 342 PHE C N 1
ATOM 7163 C CA . PHE C 1 15 ? 5.209 7.794 -4.341 1.00 94.84 342 PHE C CA 1
ATOM 7164 C C . PHE C 1 15 ? 5.413 6.299 -4.645 1.00 92.75 342 PHE C C 1
ATOM 7165 O O . PHE C 1 15 ? 4.549 5.691 -5.229 1.00 91.41 342 PHE C O 1
ATOM 7173 N N . LEU C 1 16 ? 6.522 5.709 -4.232 1.00 90.26 343 LEU C N 1
ATOM 7174 C CA . LEU C 1 16 ? 6.751 4.258 -4.489 1.00 94.18 343 LEU C CA 1
ATOM 7175 C C . LEU C 1 16 ? 5.865 3.284 -3.639 1.00 102.83 343 LEU C C 1
ATOM 7176 O O . LEU C 1 16 ? 5.241 2.264 -4.148 1.00 105.42 343 LEU C O 1
ATOM 7181 N N . PRO C 1 17 ? 5.804 3.560 -2.322 1.00 102.22 344 PRO C N 1
ATOM 7182 C CA . PRO C 1 17 ? 4.767 2.910 -1.525 1.00 108.07 344 PRO C CA 1
ATOM 7183 C C . PRO C 1 17 ? 3.393 3.013 -2.200 1.00 110.24 344 PRO C C 1
ATOM 7184 O O . PRO C 1 17 ? 2.668 2.044 -2.260 1.00 113.59 344 PRO C O 1
ATOM 7188 N N . ARG C 1 18 ? 3.067 4.204 -2.690 1.00 109.68 345 ARG C N 1
ATOM 7189 C CA . ARG C 1 18 ? 1.791 4.503 -3.343 1.00 94.67 345 ARG C CA 1
ATOM 7190 C C . ARG C 1 18 ? 1.680 3.803 -4.679 1.00 95.62 345 ARG C C 1
ATOM 7191 O O . ARG C 1 18 ? 0.572 3.561 -5.162 1.00 111.94 345 ARG C O 1
ATOM 7199 N N . VAL C 1 19 ? 2.830 3.563 -5.311 1.00 103.81 346 VAL C N 1
ATOM 7200 C CA . VAL C 1 19 ? 2.942 2.758 -6.532 1.00 104.79 346 VAL C CA 1
ATOM 7201 C C . VAL C 1 19 ? 2.828 1.274 -6.385 1.00 108.78 346 VAL C C 1
ATOM 7202 O O . VAL C 1 19 ? 2.221 0.657 -7.239 1.00 104.56 346 VAL C O 1
ATOM 7206 N N . VAL C 1 20 ? 3.404 0.669 -5.343 1.00 119.05 347 VAL C N 1
ATOM 7207 C CA . VAL C 1 20 ? 3.348 -0.789 -5.215 1.00 129.79 347 VAL C CA 1
ATOM 7208 C C . VAL C 1 20 ? 1.926 -1.343 -4.949 1.00 133.32 347 VAL C C 1
ATOM 7209 O O . VAL C 1 20 ? 1.598 -2.481 -5.260 1.00 136.42 347 VAL C O 1
ATOM 7213 N N . MET C 1 21 ? 1.096 -0.505 -4.374 1.00 137.04 348 MET C N 1
ATOM 7214 C CA . MET C 1 21 ? -0.228 -0.912 -3.989 1.00 137.95 348 MET C CA 1
ATOM 7215 C C . MET C 1 21 ? -0.933 -1.294 -5.262 1.00 142.66 348 MET C C 1
ATOM 7216 O O . MET C 1 21 ? -1.801 -2.153 -5.266 1.00 144.87 348 MET C O 1
ATOM 7218 N N . ALA C 1 22 ? -0.592 -0.644 -6.357 1.00 132.38 349 ALA C N 1
ATOM 7219 C CA . ALA C 1 22 ? -1.218 -0.997 -7.617 1.00 132.36 349 ALA C CA 1
ATOM 7220 C C . ALA C 1 22 ? -0.918 -2.414 -8.030 1.00 130.90 349 ALA C C 1
ATOM 7221 O O . ALA C 1 22 ? -1.834 -3.091 -8.474 1.00 128.10 349 ALA C O 1
ATOM 7223 N N . GLU C 1 23 ? 0.314 -2.887 -7.840 1.00 125.97 350 GLU C N 1
ATOM 7224 C CA . GLU C 1 23 ? 0.756 -4.225 -8.309 1.00 126.92 350 GLU C CA 1
ATOM 7225 C C . GLU C 1 23 ? 0.044 -5.435 -7.650 1.00 141.91 350 GLU C C 1
ATOM 7226 O O . GLU C 1 23 ? -0.286 -6.370 -8.330 1.00 147.14 350 GLU C O 1
ATOM 7228 N N . LYS C 1 24 ? -0.165 -5.438 -6.336 1.00 144.72 351 LYS C N 1
ATOM 7229 C CA . LYS C 1 24 ? 0.278 -4.375 -5.448 1.00 143.72 351 LYS C CA 1
ATOM 7230 C C . LYS C 1 24 ? 1.505 -4.795 -4.688 1.00 156.11 351 LYS C C 1
ATOM 7231 O O . LYS C 1 24 ? 2.626 -4.519 -5.091 1.00 155.63 351 LYS C O 1
ATOM 7233 N N . ILE C 1 25 ? 1.316 -5.460 -3.558 1.00 154.27 352 ILE C N 1
ATOM 7234 C CA . ILE C 1 25 ? 2.442 -6.164 -2.944 1.00 142.58 352 ILE C CA 1
ATOM 7235 C C . ILE C 1 25 ? 2.882 -7.370 -3.823 1.00 151.82 352 ILE C C 1
ATOM 7236 O O . ILE C 1 25 ? 4.022 -7.640 -3.962 1.00 119.21 352 ILE C O 1
ATOM 7238 N N . GLN C 1 26 ? 1.994 -8.107 -4.398 1.00 153.70 353 GLN C N 1
ATOM 7239 C CA . GLN C 1 26 ? 2.381 -9.411 -5.048 1.00 143.70 353 GLN C CA 1
ATOM 7240 C C . GLN C 1 26 ? 3.260 -9.592 -6.285 1.00 141.14 353 GLN C C 1
ATOM 7241 O O . GLN C 1 26 ? 4.111 -10.546 -6.331 1.00 128.24 353 GLN C O 1
ATOM 7243 N N . ASP C 1 27 ? 2.998 -8.750 -7.288 1.00 144.30 354 ASP C N 1
ATOM 7244 C CA . ASP C 1 27 ? 3.520 -9.094 -8.614 1.00 135.01 354 ASP C CA 1
ATOM 7245 C C . ASP C 1 27 ? 4.747 -8.393 -9.140 1.00 127.75 354 ASP C C 1
ATOM 7246 O O . ASP C 1 27 ? 4.625 -7.283 -9.528 1.00 121.71 354 ASP C O 1
ATOM 7248 N N . TYR C 1 28 ? 5.891 -9.070 -9.121 1.00 119.68 355 TYR C N 1
ATOM 7249 C CA . TYR C 1 28 ? 7.078 -8.820 -9.995 1.00 102.40 355 TYR C CA 1
ATOM 7250 C C . TYR C 1 28 ? 8.166 -7.875 -9.474 1.00 108.84 355 TYR C C 1
ATOM 7251 O O . TYR C 1 28 ? 9.309 -7.931 -9.820 1.00 105.40 355 TYR C O 1
ATOM 7253 N N . GLN C 1 29 ? 7.817 -7.011 -8.552 1.00 107.30 356 GLN C N 1
ATOM 7254 C CA . GLN C 1 29 ? 6.440 -6.593 -8.351 1.00 97.27 356 GLN C CA 1
ATOM 7255 C C . GLN C 1 29 ? 6.314 -5.072 -8.340 1.00 113.40 356 GLN C C 1
ATOM 7256 O O . GLN C 1 29 ? 7.038 -4.422 -7.592 1.00 105.64 356 GLN C O 1
ATOM 7258 N N . ASP C 1 30 ? 5.498 -4.528 -9.250 1.00 126.74 357 ASP C N 1
ATOM 7259 C CA . ASP C 1 30 ? 5.018 -5.290 -10.399 1.00 115.33 357 ASP C CA 1
ATOM 7260 C C . ASP C 1 30 ? 6.263 -5.421 -11.308 1.00 113.45 357 ASP C C 1
ATOM 7261 O O . ASP C 1 30 ? 7.201 -4.663 -11.165 1.00 112.01 357 ASP C O 1
ATOM 7263 N N . SER C 1 31 ? 6.307 -6.388 -12.197 1.00 103.19 358 SER C N 1
ATOM 7264 C CA . SER C 1 31 ? 7.570 -6.488 -12.948 1.00 96.16 358 SER C CA 1
ATOM 7265 C C . SER C 1 31 ? 7.752 -5.254 -13.863 1.00 103.87 358 SER C C 1
ATOM 7266 O O . SER C 1 31 ? 8.792 -4.601 -13.886 1.00 103.04 358 SER C O 1
ATOM 7268 N N . ASP C 1 32 ? 6.696 -4.901 -14.585 1.00 113.08 359 ASP C N 1
ATOM 7269 C CA . ASP C 1 32 ? 6.732 -3.783 -15.505 1.00 116.42 359 ASP C CA 1
ATOM 7270 C C . ASP C 1 32 ? 7.021 -2.461 -14.815 1.00 105.88 359 ASP C C 1
ATOM 7271 O O . ASP C 1 32 ? 7.873 -1.699 -15.260 1.00 97.28 359 ASP C O 1
ATOM 7276 N N . ALA C 1 33 ? 6.305 -2.208 -13.725 1.00 103.17 360 ALA C N 1
ATOM 7277 C CA . ALA C 1 33 ? 6.465 -0.988 -12.992 1.00 97.42 360 ALA C CA 1
ATOM 7278 C C . ALA C 1 33 ? 7.853 -0.921 -12.440 1.00 90.61 360 ALA C C 1
ATOM 7279 O O . ALA C 1 33 ? 8.453 0.168 -12.404 1.00 90.44 360 ALA C O 1
ATOM 7281 N N . HIS C 1 34 ? 8.341 -2.081 -11.981 1.00 95.05 361 HIS C N 1
ATOM 7282 C CA . HIS C 1 34 ? 9.626 -2.121 -11.349 1.00 94.46 361 HIS C CA 1
ATOM 7283 C C . HIS C 1 34 ? 10.681 -1.667 -12.380 1.00 88.54 361 HIS C C 1
ATOM 7284 O O . HIS C 1 34 ? 11.576 -0.854 -12.086 1.00 87.69 361 HIS C O 1
ATOM 7286 N N . GLU C 1 35 ? 10.512 -2.207 -13.588 1.00 89.09 362 GLU C N 1
ATOM 7287 C CA . GLU C 1 35 ? 11.449 -1.918 -14.644 1.00 86.80 362 GLU C CA 1
ATOM 7288 C C . GLU C 1 35 ? 11.404 -0.430 -14.944 1.00 80.78 362 GLU C C 1
ATOM 7289 O O . GLU C 1 35 ? 12.421 0.220 -15.106 1.00 78.40 362 GLU C O 1
ATOM 7291 N N . TYR C 1 36 ? 10.191 0.099 -15.008 1.00 79.91 363 TYR C N 1
ATOM 7292 C CA . TYR C 1 36 ? 10.009 1.520 -15.229 1.00 75.06 363 TYR C CA 1
ATOM 7293 C C . TYR C 1 36 ? 10.552 2.343 -14.077 1.00 80.58 363 TYR C C 1
ATOM 7294 O O . TYR C 1 36 ? 11.154 3.390 -14.311 1.00 77.03 363 TYR C O 1
ATOM 7303 N N . MET C 1 37 ? 10.333 1.887 -12.845 1.00 81.92 364 MET C N 1
ATOM 7304 C CA . MET C 1 37 ? 10.813 2.638 -11.700 1.00 84.53 364 MET C CA 1
ATOM 7305 C C . MET C 1 37 ? 12.321 2.571 -11.538 1.00 84.47 364 MET C C 1
ATOM 7306 O O . MET C 1 37 ? 12.983 3.566 -11.194 1.00 79.75 364 MET C O 1
ATOM 7311 N N . LYS C 1 38 ? 12.840 1.374 -11.793 1.00 87.53 365 LYS C N 1
ATOM 7312 C CA . LYS C 1 38 ? 14.235 1.140 -11.601 1.00 83.00 365 LYS C CA 1
ATOM 7313 C C . LYS C 1 38 ? 14.886 2.099 -12.572 1.00 85.47 365 LYS C C 1
ATOM 7314 O O . LYS C 1 38 ? 15.919 2.688 -12.299 1.00 86.53 365 LYS C O 1
ATOM 7316 N N . ALA C 1 39 ? 14.251 2.248 -13.722 1.00 88.59 366 ALA C N 1
ATOM 7317 C CA . ALA C 1 39 ? 14.786 3.192 -14.669 1.00 88.00 366 ALA C CA 1
ATOM 7318 C C . ALA C 1 39 ? 14.733 4.631 -14.150 1.00 82.02 366 ALA C C 1
ATOM 7319 O O . ALA C 1 39 ? 15.731 5.358 -14.229 1.00 82.30 366 ALA C O 1
ATOM 7321 N N . VAL C 1 40 ? 13.587 5.050 -13.612 1.00 83.09 367 VAL C N 1
ATOM 7322 C CA . VAL C 1 40 ? 13.540 6.385 -13.024 1.00 71.42 367 VAL C CA 1
ATOM 7323 C C . VAL C 1 40 ? 14.406 6.458 -11.789 1.00 75.13 367 VAL C C 1
ATOM 7324 O O . VAL C 1 40 ? 15.206 7.391 -11.633 1.00 72.27 367 VAL C O 1
ATOM 7328 N N . GLN C 1 41 ? 14.278 5.457 -10.924 1.00 81.18 368 GLN C N 1
ATOM 7329 C CA . GLN C 1 41 ? 15.206 5.369 -9.807 1.00 88.64 368 GLN C CA 1
ATOM 7330 C C . GLN C 1 41 ? 16.649 5.486 -10.337 1.00 86.09 368 GLN C C 1
ATOM 7331 O O . GLN C 1 41 ? 17.489 6.195 -9.751 1.00 80.17 368 GLN C O 1
ATOM 7337 N N . GLY C 1 42 ? 16.909 4.785 -11.445 1.00 83.86 369 GLY C N 1
ATOM 7338 C CA . GLY C 1 42 ? 18.224 4.825 -12.086 1.00 84.58 369 GLY C CA 1
ATOM 7339 C C . GLY C 1 42 ? 18.703 6.262 -12.296 1.00 78.83 369 GLY C C 1
ATOM 7340 O O . GLY C 1 42 ? 19.811 6.626 -11.890 1.00 78.28 369 GLY C O 1
ATOM 7341 N N . TYR C 1 43 ? 17.843 7.080 -12.904 1.00 75.11 370 TYR C N 1
ATOM 7342 C CA . TYR C 1 43 ? 18.164 8.485 -13.151 1.00 74.83 370 TYR C CA 1
ATOM 7343 C C . TYR C 1 43 ? 18.397 9.313 -11.871 1.00 75.94 370 TYR C C 1
ATOM 7344 O O . TYR C 1 43 ? 19.288 10.175 -11.822 1.00 75.47 370 TYR C O 1
ATOM 7353 N N . LEU C 1 44 ? 17.582 9.082 -10.845 1.00 85.49 371 LEU C N 1
ATOM 7354 C CA . LEU C 1 44 ? 17.706 9.912 -9.647 1.00 77.34 371 LEU C CA 1
ATOM 7355 C C . LEU C 1 44 ? 18.947 9.575 -8.832 1.00 79.91 371 LEU C C 1
ATOM 7356 O O . LEU C 1 44 ? 19.532 10.461 -8.199 1.00 71.88 371 LEU C O 1
ATOM 7361 N N . ASP C 1 45 ? 19.346 8.299 -8.868 1.00 86.52 372 ASP C N 1
ATOM 7362 C CA . ASP C 1 45 ? 20.531 7.810 -8.150 1.00 86.13 372 ASP C CA 1
ATOM 7363 C C . ASP C 1 45 ? 21.787 8.595 -8.516 1.00 80.95 372 ASP C C 1
ATOM 7364 O O . ASP C 1 45 ? 22.799 8.555 -7.819 1.00 82.12 372 ASP C O 1
ATOM 7369 N N . ARG C 1 46 ? 21.681 9.320 -9.618 1.00 80.41 373 ARG C N 1
ATOM 7370 C CA . ARG C 1 46 ? 22.744 10.141 -10.170 1.00 85.94 373 ARG C CA 1
ATOM 7371 C C . ARG C 1 46 ? 23.050 11.381 -9.333 1.00 82.97 373 ARG C C 1
ATOM 7372 O O . ARG C 1 46 ? 24.085 12.024 -9.526 1.00 78.19 373 ARG C O 1
ATOM 7380 N N . PHE C 1 47 ? 22.150 11.712 -8.410 1.00 87.43 374 PHE C N 1
ATOM 7381 C CA . PHE C 1 47 ? 22.244 12.959 -7.644 1.00 88.79 374 PHE C CA 1
ATOM 7382 C C . PHE C 1 47 ? 22.525 12.753 -6.171 1.00 91.65 374 PHE C C 1
ATOM 7383 O O . PHE C 1 47 ? 21.935 11.868 -5.534 1.00 95.89 374 PHE C O 1
ATOM 7391 N N . ALA C 1 48 ? 23.416 13.592 -5.647 1.00 86.02 375 ALA C N 1
ATOM 7392 C CA . ALA C 1 48 ? 23.907 13.471 -4.282 1.00 88.91 375 ALA C CA 1
ATOM 7393 C C . ALA C 1 48 ? 22.833 13.835 -3.273 1.00 93.46 375 ALA C C 1
ATOM 7394 O O . ALA C 1 48 ? 22.088 14.800 -3.457 1.00 86.85 375 ALA C O 1
ATOM 7396 N N . VAL C 1 49 ? 22.767 13.038 -2.207 1.00 99.13 376 VAL C N 1
ATOM 7397 C CA . VAL C 1 49 ? 21.742 13.195 -1.183 1.00 97.06 376 VAL C CA 1
ATOM 7398 C C . VAL C 1 49 ? 21.846 14.592 -0.585 1.00 96.85 376 VAL C C 1
ATOM 7399 O O . VAL C 1 49 ? 22.949 15.079 -0.364 1.00 97.18 376 VAL C O 1
ATOM 7403 N N . GLY C 1 50 ? 20.708 15.235 -0.336 1.00 95.46 377 GLY C N 1
ATOM 7404 C CA . GLY C 1 50 ? 20.699 16.640 0.069 1.00 88.89 377 GLY C CA 1
ATOM 7405 C C . GLY C 1 50 ? 19.974 17.496 -0.950 1.00 89.84 377 GLY C C 1
ATOM 7406 O O . GLY C 1 50 ? 18.927 17.100 -1.457 1.00 98.53 377 GLY C O 1
ATOM 7407 N N . ASP C 1 51 ? 20.536 18.662 -1.262 1.00 97.42 378 ASP C N 1
ATOM 7408 C CA . ASP C 1 51 ? 19.873 19.637 -2.135 1.00 105.79 378 ASP C CA 1
ATOM 7409 C C . ASP C 1 51 ? 19.761 19.139 -3.565 1.00 97.58 378 ASP C C 1
ATOM 7410 O O . ASP C 1 51 ? 18.721 19.287 -4.210 1.00 92.36 378 ASP C O 1
ATOM 7415 N N . ARG C 1 52 ? 20.847 18.560 -4.059 1.00 96.51 379 ARG C N 1
ATOM 7416 C CA . ARG C 1 52 ? 20.913 18.142 -5.447 1.00 85.30 379 ARG C CA 1
ATOM 7417 C C . ARG C 1 52 ? 19.869 17.082 -5.760 1.00 91.22 379 ARG C C 1
ATOM 7418 O O . ARG C 1 52 ? 19.235 17.128 -6.814 1.00 87.72 379 ARG C O 1
ATOM 7426 N N . LEU C 1 53 ? 19.689 16.138 -4.838 1.00 86.48 380 LEU C N 1
ATOM 7427 C CA . LEU C 1 53 ? 18.665 15.108 -4.979 1.00 85.57 380 LEU C CA 1
ATOM 7428 C C . LEU C 1 53 ? 17.259 15.703 -4.886 1.00 88.64 380 LEU C C 1
ATOM 7429 O O . LEU C 1 53 ? 16.384 15.352 -5.681 1.00 83.26 380 LEU C O 1
ATOM 7434 N N . GLN C 1 54 ? 17.062 16.606 -3.922 1.00 87.64 381 GLN C N 1
ATOM 7435 C CA . GLN C 1 54 ? 15.803 17.338 -3.756 1.00 86.74 381 GLN C CA 1
ATOM 7436 C C . GLN C 1 54 ? 15.417 18.127 -5.009 1.00 85.86 381 GLN C C 1
ATOM 7437 O O . GLN C 1 54 ? 14.336 17.925 -5.564 1.00 84.34 381 GLN C O 1
ATOM 7443 N N . ASN C 1 55 ? 16.317 19.010 -5.443 1.00 88.60 382 ASN C N 1
ATOM 7444 C CA . ASN C 1 55 ? 16.117 19.851 -6.626 1.00 83.19 382 ASN C CA 1
ATOM 7445 C C . ASN C 1 55 ? 15.808 19.056 -7.888 1.00 80.38 382 ASN C C 1
ATOM 7446 O O . ASN C 1 55 ? 14.869 19.367 -8.617 1.00 81.70 382 ASN C O 1
ATOM 7451 N N . ALA C 1 56 ? 16.616 18.032 -8.138 1.00 80.86 383 ALA C N 1
ATOM 7452 C CA . ALA C 1 56 ? 16.464 17.191 -9.318 1.00 69.91 383 ALA C CA 1
ATOM 7453 C C . ALA C 1 56 ? 15.114 16.488 -9.328 1.00 76.69 383 ALA C C 1
ATOM 7454 O O . ALA C 1 56 ? 14.465 16.421 -10.368 1.00 81.72 383 ALA C O 1
ATOM 7456 N N . THR C 1 57 ? 14.692 15.972 -8.173 1.00 83.24 384 THR C N 1
ATOM 7457 C CA . THR C 1 57 ? 13.420 15.256 -8.077 1.00 76.05 384 THR C CA 1
ATOM 7458 C C . THR C 1 57 ? 12.231 16.203 -8.266 1.00 79.84 384 THR C C 1
ATOM 7459 O O . THR C 1 57 ? 11.355 15.938 -9.096 1.00 79.03 384 THR C O 1
ATOM 7463 N N . ARG C 1 58 ? 12.208 17.318 -7.540 1.00 78.50 385 ARG C N 1
ATOM 7464 C CA . ARG C 1 58 ? 11.111 18.270 -7.719 1.00 83.65 385 ARG C CA 1
ATOM 7465 C C . ARG C 1 58 ? 11.014 18.855 -9.144 1.00 81.37 385 ARG C C 1
ATOM 7466 O O . ARG C 1 58 ? 9.906 19.105 -9.629 1.00 76.85 385 ARG C O 1
ATOM 7474 N N . ASP C 1 59 ? 12.153 19.028 -9.821 1.00 84.75 386 ASP C N 1
ATOM 7475 C CA . ASP C 1 59 ? 12.160 19.493 -11.213 1.00 85.30 386 ASP C CA 1
ATOM 7476 C C . ASP C 1 59 ? 11.682 18.425 -12.205 1.00 81.32 386 ASP C C 1
ATOM 7477 O O . ASP C 1 59 ? 11.066 18.742 -13.223 1.00 85.45 386 ASP C O 1
ATOM 7482 N N . LEU C 1 60 ? 11.987 17.165 -11.910 1.00 76.39 387 LEU C N 1
ATOM 7483 C CA . LEU C 1 60 ? 11.500 16.034 -12.693 1.00 72.48 387 LEU C CA 1
ATOM 7484 C C . LEU C 1 60 ? 9.984 15.952 -12.599 1.00 76.81 387 LEU C C 1
ATOM 7485 O O . LEU C 1 60 ? 9.303 15.725 -13.595 1.00 73.66 387 LEU C O 1
ATOM 7490 N N . LEU C 1 61 ? 9.468 16.151 -11.392 1.00 77.66 388 LEU C N 1
ATOM 7491 C CA . LEU C 1 61 ? 8.036 16.108 -11.139 1.00 76.10 388 LEU C CA 1
ATOM 7492 C C . LEU C 1 61 ? 7.294 17.284 -11.780 1.00 72.80 388 LEU C C 1
ATOM 7493 O O . LEU C 1 61 ? 6.226 17.100 -12.365 1.00 70.15 388 LEU C O 1
ATOM 7498 N N . VAL C 1 62 ? 7.876 18.479 -11.687 1.00 78.32 389 VAL C N 1
ATOM 7499 C CA . VAL C 1 62 ? 7.312 19.677 -12.313 1.00 82.33 389 VAL C CA 1
ATOM 7500 C C . VAL C 1 62 ? 7.052 19.472 -13.821 1.00 83.80 389 VAL C C 1
ATOM 7501 O O . VAL C 1 62 ? 5.935 19.686 -14.294 1.00 87.62 389 VAL C O 1
ATOM 7505 N N . THR C 1 63 ? 8.074 19.033 -14.560 1.00 81.36 390 THR C N 1
ATOM 7506 C CA . THR C 1 63 ? 7.959 18.837 -16.012 1.00 77.25 390 THR C CA 1
ATOM 7507 C C . THR C 1 63 ? 7.020 17.666 -16.308 1.00 76.19 390 THR C C 1
ATOM 7508 O O . THR C 1 63 ? 6.312 17.666 -17.314 1.00 84.03 390 THR C O 1
ATOM 7512 N N . PHE C 1 64 ? 7.029 16.677 -15.422 1.00 65.33 391 PHE C N 1
ATOM 7513 C CA . PHE C 1 64 ? 6.092 15.560 -15.463 1.00 70.73 391 PHE C CA 1
ATOM 7514 C C . PHE C 1 64 ? 4.648 16.046 -15.468 1.00 81.13 391 PHE C C 1
ATOM 7515 O O . PHE C 1 64 ? 3.819 15.576 -16.263 1.00 77.86 391 PHE C O 1
ATOM 7523 N N . ALA C 1 65 ? 4.355 16.985 -14.567 1.00 80.44 392 ALA C N 1
ATOM 7524 C CA . ALA C 1 65 ? 3.021 17.550 -14.453 1.00 79.29 392 ALA C CA 1
ATOM 7525 C C . ALA C 1 65 ? 2.628 18.240 -15.760 1.00 81.87 392 ALA C C 1
ATOM 7526 O O . ALA C 1 65 ? 1.563 17.952 -16.303 1.00 78.99 392 ALA C O 1
ATOM 7528 N N . LEU C 1 66 ? 3.502 19.110 -16.275 1.00 84.92 393 LEU C N 1
ATOM 7529 C CA . LEU C 1 66 ? 3.292 19.736 -17.576 1.00 86.45 393 LEU C CA 1
ATOM 7530 C C . LEU C 1 66 ? 3.043 18.708 -18.665 1.00 75.57 393 LEU C C 1
ATOM 7531 O O . LEU C 1 66 ? 2.217 18.919 -19.547 1.00 77.69 393 LEU C O 1
ATOM 7536 N N . ALA C 1 67 ? 3.758 17.591 -18.607 1.00 80.21 394 ALA C N 1
ATOM 7537 C CA . ALA C 1 67 ? 3.660 16.603 -19.684 1.00 76.32 394 ALA C CA 1
ATOM 7538 C C . ALA C 1 67 ? 2.437 15.693 -19.592 1.00 78.01 394 ALA C C 1
ATOM 7539 O O . ALA C 1 67 ? 1.846 15.339 -20.616 1.00 73.49 394 ALA C O 1
ATOM 7541 N N . GLU C 1 68 ? 2.133 15.248 -18.373 1.00 83.96 395 GLU C N 1
ATOM 7542 C CA . GLU C 1 68 ? 0.926 14.474 -18.091 1.00 78.19 395 GLU C CA 1
ATOM 7543 C C . GLU C 1 68 ? -0.352 15.303 -18.049 1.00 82.34 395 GLU C C 1
ATOM 7544 O O . GLU C 1 68 ? -1.355 14.915 -18.636 1.00 79.35 395 GLU C O 1
ATOM 7550 N N . THR C 1 69 ? -0.357 16.407 -17.313 1.00 94.14 396 THR C N 1
ATOM 7551 C CA . THR C 1 69 ? -1.584 17.198 -17.232 1.00 89.66 396 THR C CA 1
ATOM 7552 C C . THR C 1 69 ? -1.426 18.683 -17.555 1.00 94.58 396 THR C C 1
ATOM 7553 O O . THR C 1 69 ? -2.358 19.390 -17.548 1.00 101.17 396 THR C O 1
ATOM 7557 N N . GLY C 1 70 ? -0.231 19.149 -17.848 1.00 95.05 397 GLY C N 1
ATOM 7558 C CA . GLY C 1 70 ? 0.006 20.585 -18.065 1.00 85.73 397 GLY C CA 1
ATOM 7559 C C . GLY C 1 70 ? -0.386 21.444 -16.873 1.00 93.73 397 GLY C C 1
ATOM 7560 O O . GLY C 1 70 ? -0.972 22.513 -17.025 1.00 97.28 397 GLY C O 1
ATOM 7561 N N . GLU C 1 71 ? -0.066 20.976 -15.674 1.00 97.46 398 GLU C N 1
ATOM 7562 C CA . GLU C 1 71 ? -0.573 21.602 -14.456 1.00 102.95 398 GLU C CA 1
ATOM 7563 C C . GLU C 1 71 ? 0.300 22.637 -13.736 1.00 103.85 398 GLU C C 1
ATOM 7564 O O . GLU C 1 71 ? -0.149 23.199 -12.771 1.00 117.73 398 GLU C O 1
ATOM 7566 N N . LYS C 1 72 ? 1.524 22.912 -14.171 1.00 96.76 399 LYS C N 1
ATOM 7567 C CA . LYS C 1 72 ? 2.335 23.920 -13.460 1.00 103.04 399 LYS C CA 1
ATOM 7568 C C . LYS C 1 72 ? 2.434 23.655 -11.948 1.00 100.38 399 LYS C C 1
ATOM 7569 O O . LYS C 1 72 ? 2.099 24.515 -11.121 1.00 98.63 399 LYS C O 1
ATOM 7575 N N . LEU C 1 73 ? 2.872 22.450 -11.604 1.00 101.55 400 LEU C N 1
ATOM 7576 C CA . LEU C 1 73 ? 2.979 22.005 -10.223 1.00 87.90 400 LEU C CA 1
ATOM 7577 C C . LEU C 1 73 ? 4.075 22.808 -9.522 1.00 94.44 400 LEU C C 1
ATOM 7578 O O . LEU C 1 73 ? 5.157 22.994 -10.080 1.00 96.92 400 LEU C O 1
ATOM 7583 N N . SER C 1 74 ? 3.796 23.294 -8.314 1.00 95.59 401 SER C N 1
ATOM 7584 C CA . SER C 1 74 ? 4.747 24.156 -7.599 1.00 106.60 401 SER C CA 1
ATOM 7585 C C . SER C 1 74 ? 5.989 23.395 -7.122 1.00 100.84 401 SER C C 1
ATOM 7586 O O . SER C 1 74 ? 6.074 22.176 -7.249 1.00 98.37 401 SER C O 1
ATOM 7589 N N . LYS C 1 75 ? 6.942 24.133 -6.565 1.00 102.65 402 LYS C N 1
ATOM 7590 C CA . LYS C 1 75 ? 8.203 23.562 -6.107 1.00 106.89 402 LYS C CA 1
ATOM 7591 C C . LYS C 1 75 ? 8.079 22.927 -4.724 1.00 108.81 402 LYS C C 1
ATOM 7592 O O . LYS C 1 75 ? 8.834 22.010 -4.388 1.00 96.50 402 LYS C O 1
ATOM 7598 N N . ARG C 1 76 ? 7.122 23.417 -3.937 1.00 116.96 403 ARG C N 1
ATOM 7599 C CA . ARG C 1 76 ? 6.889 22.936 -2.569 1.00 119.60 403 ARG C CA 1
ATOM 7600 C C . ARG C 1 76 ? 6.505 21.455 -2.514 1.00 108.21 403 ARG C C 1
ATOM 7601 O O . ARG C 1 76 ? 5.747 20.966 -3.351 1.00 97.01 403 ARG C O 1
ATOM 7609 N N . LEU C 1 77 ? 7.030 20.772 -1.500 1.00 106.15 404 LEU C N 1
ATOM 7610 C CA . LEU C 1 77 ? 6.992 19.314 -1.388 1.00 101.16 404 LEU C CA 1
ATOM 7611 C C . LEU C 1 77 ? 5.596 18.708 -1.145 1.00 104.43 404 LEU C C 1
ATOM 7612 O O . LEU C 1 77 ? 5.201 17.797 -1.872 1.00 98.34 404 LEU C O 1
ATOM 7617 N N . PRO C 1 78 ? 4.847 19.206 -0.127 1.00 114.15 405 PRO C N 1
ATOM 7618 C CA . PRO C 1 78 ? 3.509 18.657 0.151 1.00 108.36 405 PRO C CA 1
ATOM 7619 C C . PRO C 1 78 ? 2.578 18.748 -1.053 1.00 103.64 405 PRO C C 1
ATOM 7620 O O . PRO C 1 78 ? 1.712 17.905 -1.216 1.00 98.57 405 PRO C O 1
ATOM 7624 N N . ASP C 1 79 ? 2.768 19.776 -1.875 1.00 100.89 406 ASP C N 1
ATOM 7625 C CA . ASP C 1 79 ? 1.985 19.979 -3.089 1.00 103.39 406 ASP C CA 1
ATOM 7626 C C . ASP C 1 79 ? 2.315 18.921 -4.143 1.00 102.35 406 ASP C C 1
ATOM 7627 O O . ASP C 1 79 ? 1.460 18.553 -4.952 1.00 90.96 406 ASP C O 1
ATOM 7632 N N . GLN C 1 80 ? 3.557 18.435 -4.128 1.00 106.62 407 GLN C N 1
ATOM 7633 C CA . GLN C 1 80 ? 3.982 17.368 -5.039 1.00 102.49 407 GLN C CA 1
ATOM 7634 C C . GLN C 1 80 ? 3.546 15.992 -4.551 1.00 105.39 407 GLN C C 1
ATOM 7635 O O . GLN C 1 80 ? 3.225 15.133 -5.352 1.00 98.12 407 GLN C O 1
ATOM 7641 N N . ARG C 1 81 ? 3.542 15.766 -3.245 1.00 109.82 408 ARG C N 1
ATOM 7642 C CA . ARG C 1 81 ? 3.182 14.445 -2.765 1.00 104.50 408 ARG C CA 1
ATOM 7643 C C . ARG C 1 81 ? 1.795 14.217 -3.324 1.00 99.40 408 ARG C C 1
ATOM 7644 O O . ARG C 1 81 ? 1.450 13.125 -3.770 1.00 93.36 408 ARG C O 1
ATOM 7652 N N . VAL C 1 82 ? 1.022 15.293 -3.339 1.00 103.24 409 VAL C N 1
ATOM 7653 C CA . VAL C 1 82 ? -0.241 15.323 -4.037 1.00 103.05 409 VAL C CA 1
ATOM 7654 C C . VAL C 1 82 ? 0.004 15.443 -5.534 1.00 107.33 409 VAL C C 1
ATOM 7655 O O . VAL C 1 82 ? 1.108 15.633 -5.960 1.00 113.31 409 VAL C O 1
ATOM 7659 N N . TYR C 1 83 ? -1.051 15.330 -6.322 1.00 109.20 410 TYR C N 1
ATOM 7660 C CA . TYR C 1 83 ? -0.974 15.306 -7.786 1.00 104.26 410 TYR C CA 1
ATOM 7661 C C . TYR C 1 83 ? -0.442 13.970 -8.201 1.00 98.12 410 TYR C C 1
ATOM 7662 O O . TYR C 1 83 ? -1.106 13.226 -8.870 1.00 93.70 410 TYR C O 1
ATOM 7671 N N . MET C 1 84 ? 0.763 13.646 -7.775 1.00 98.67 411 MET C N 1
ATOM 7672 C CA . MET C 1 84 ? 1.149 12.253 -7.832 1.00 102.21 411 MET C CA 1
ATOM 7673 C C . MET C 1 84 ? -0.014 11.366 -7.364 1.00 106.78 411 MET C C 1
ATOM 7674 O O . MET C 1 84 ? -0.576 10.602 -8.163 1.00 109.71 411 MET C O 1
ATOM 7679 N N . ARG C 1 85 ? -0.386 11.487 -6.087 1.00 111.98 412 ARG C N 1
ATOM 7680 C CA . ARG C 1 85 ? -1.524 10.739 -5.540 1.00 111.13 412 ARG C CA 1
ATOM 7681 C C . ARG C 1 85 ? -2.759 10.938 -6.420 1.00 111.46 412 ARG C C 1
ATOM 7682 O O . ARG C 1 85 ? -3.339 9.970 -6.898 1.00 109.97 412 ARG C O 1
ATOM 7690 N N . ASP C 1 86 ? -3.140 12.202 -6.611 1.00 111.88 413 ASP C N 1
ATOM 7691 C CA . ASP C 1 86 ? -4.304 12.629 -7.404 1.00 116.47 413 ASP C CA 1
ATOM 7692 C C . ASP C 1 86 ? -4.530 11.905 -8.698 1.00 114.90 413 ASP C C 1
ATOM 7693 O O . ASP C 1 86 ? -5.664 11.610 -9.073 1.00 118.27 413 ASP C O 1
ATOM 7698 N N . THR C 1 87 ? -3.436 11.695 -9.413 1.00 107.82 414 THR C N 1
ATOM 7699 C CA . THR C 1 87 ? -3.509 11.352 -10.812 1.00 110.82 414 THR C CA 1
ATOM 7700 C C . THR C 1 87 ? -3.100 9.901 -11.023 1.00 99.11 414 THR C C 1
ATOM 7701 O O . THR C 1 87 ? -3.091 9.403 -12.146 1.00 92.16 414 THR C O 1
ATOM 7705 N N . PHE C 1 88 ? -2.783 9.224 -9.926 1.00 113.49 415 PHE C N 1
ATOM 7706 C CA . PHE C 1 88 ? -2.591 7.784 -9.972 1.00 108.56 415 PHE C CA 1
ATOM 7707 C C . PHE C 1 88 ? -3.895 7.065 -9.634 1.00 113.02 415 PHE C C 1
ATOM 7708 O O . PHE C 1 88 ? -4.255 6.090 -10.291 1.00 109.71 415 PHE C O 1
ATOM 7716 N N . GLU C 1 89 ? -4.597 7.574 -8.619 1.00 114.25 416 GLU C N 1
ATOM 7717 C CA . GLU C 1 89 ? -5.985 7.203 -8.316 1.00 121.12 416 GLU C CA 1
ATOM 7718 C C . GLU C 1 89 ? -6.920 7.311 -9.542 1.00 129.55 416 GLU C C 1
ATOM 7719 O O . GLU C 1 89 ? -7.906 6.578 -9.636 1.00 137.58 416 GLU C O 1
ATOM 7725 N N . ARG C 1 90 ? -6.601 8.209 -10.478 1.00 122.06 417 ARG C N 1
ATOM 7726 C CA . ARG C 1 90 ? -7.303 8.290 -11.766 1.00 117.86 417 ARG C CA 1
ATOM 7727 C C . ARG C 1 90 ? -7.179 6.995 -12.567 1.00 109.91 417 ARG C C 1
ATOM 7728 O O . ARG C 1 90 ? -8.005 6.714 -13.435 1.00 112.30 417 ARG C O 1
ATOM 7736 N N . HIS C 1 91 ? -6.137 6.222 -12.277 1.00 107.23 418 HIS C N 1
ATOM 7737 C CA . HIS C 1 91 ? -5.857 4.982 -12.997 1.00 115.96 418 HIS C CA 1
ATOM 7738 C C . HIS C 1 91 ? -5.806 3.811 -12.048 1.00 123.15 418 HIS C C 1
ATOM 7739 O O . HIS C 1 91 ? -5.030 2.880 -12.237 1.00 117.14 418 HIS C O 1
ATOM 7746 N N . LYS C 1 92 ? -6.645 3.869 -11.014 1.00 133.19 419 LYS C N 1
ATOM 7747 C CA . LYS C 1 92 ? -6.819 2.790 -10.045 1.00 135.38 419 LYS C CA 1
ATOM 7748 C C . LYS C 1 92 ? -7.382 1.549 -10.727 1.00 140.61 419 LYS C C 1
ATOM 7749 O O . LYS C 1 92 ? -6.884 0.440 -10.521 1.00 132.96 419 LYS C O 1
ATOM 7755 N N . ASP C 1 93 ? -8.412 1.767 -11.542 1.00 148.04 420 ASP C N 1
ATOM 7756 C CA . ASP C 1 93 ? -9.173 0.701 -12.180 1.00 146.23 420 ASP C CA 1
ATOM 7757 C C . ASP C 1 93 ? -8.362 -0.070 -13.224 1.00 132.98 420 ASP C C 1
ATOM 7758 O O . ASP C 1 93 ? -8.057 -1.249 -13.038 1.00 124.37 420 ASP C O 1
ATOM 7763 N N . SER C 1 94 ? -7.999 0.608 -14.308 1.00 138.40 421 SER C N 1
ATOM 7764 C CA . SER C 1 94 ? -7.379 -0.042 -15.470 1.00 131.38 421 SER C CA 1
ATOM 7765 C C . SER C 1 94 ? -5.922 -0.436 -15.246 1.00 114.71 421 SER C C 1
ATOM 7766 O O . SER C 1 94 ? -5.152 0.332 -14.678 1.00 119.24 421 SER C O 1
ATOM 7769 N N . ALA C 1 95 ? -5.558 -1.627 -15.714 1.00 110.15 422 ALA C N 1
ATOM 7770 C CA . ALA C 1 95 ? -4.202 -2.145 -15.568 1.00 103.30 422 ALA C CA 1
ATOM 7771 C C . ALA C 1 95 ? -3.252 -1.441 -16.521 1.00 105.19 422 ALA C C 1
ATOM 7772 O O . ALA C 1 95 ? -2.215 -0.929 -16.108 1.00 108.00 422 ALA C O 1
ATOM 7774 N N . ASP C 1 96 ? -3.630 -1.409 -17.796 1.00 108.45 423 ASP C N 1
ATOM 7775 C CA . ASP C 1 96 ? -2.792 -0.854 -18.860 1.00 103.32 423 ASP C CA 1
ATOM 7776 C C . ASP C 1 96 ? -2.645 0.656 -18.776 1.00 103.29 423 ASP C C 1
ATOM 7777 O O . ASP C 1 96 ? -1.697 1.217 -19.324 1.00 105.00 423 ASP C O 1
ATOM 7782 N N . ASP C 1 97 ? -3.584 1.305 -18.096 1.00 96.94 424 ASP C N 1
ATOM 7783 C CA . ASP C 1 97 ? -3.606 2.758 -18.021 1.00 100.51 424 ASP C CA 1
ATOM 7784 C C . ASP C 1 97 ? -2.790 3.343 -16.876 1.00 115.51 424 ASP C C 1
ATOM 7785 O O . ASP C 1 97 ? -2.316 4.475 -16.963 1.00 118.89 424 ASP C O 1
ATOM 7790 N N . ARG C 1 98 ? -2.629 2.579 -15.803 1.00 116.53 425 ARG C N 1
ATOM 7791 C CA . ARG C 1 98 ? -1.635 2.944 -14.799 1.00 116.57 425 ARG C CA 1
ATOM 7792 C C . ARG C 1 98 ? -0.282 2.415 -15.252 1.00 103.02 425 ARG C C 1
ATOM 7793 O O . ARG C 1 98 ? 0.728 2.610 -14.572 1.00 102.06 425 ARG C O 1
ATOM 7801 N N . SER C 1 99 ? -0.268 1.750 -16.405 1.00 93.95 426 SER C N 1
ATOM 7802 C CA . SER C 1 99 ? 0.984 1.267 -16.971 1.00 98.96 426 SER C CA 1
ATOM 7803 C C . SER C 1 99 ? 1.595 2.294 -17.920 1.00 92.68 426 SER C C 1
ATOM 7804 O O . SER C 1 99 ? 2.768 2.633 -17.792 1.00 90.30 426 SER C O 1
ATOM 7807 N N . ALA C 1 100 ? 0.789 2.786 -18.861 1.00 95.06 427 ALA C N 1
ATOM 7808 C CA . ALA C 1 100 ? 1.195 3.842 -19.784 1.00 86.78 427 ALA C CA 1
ATOM 7809 C C . ALA C 1 100 ? 1.557 5.126 -19.041 1.00 89.02 427 ALA C C 1
ATOM 7810 O O . ALA C 1 100 ? 2.451 5.852 -19.458 1.00 91.06 427 ALA C O 1
ATOM 7812 N N . TYR C 1 101 ? 0.847 5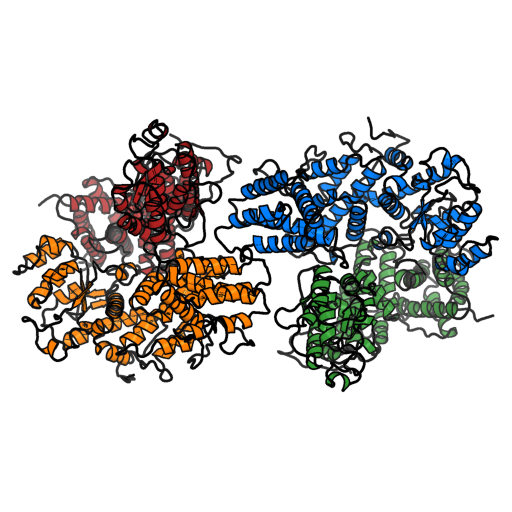.403 -17.952 1.00 91.42 428 TYR C N 1
ATOM 7813 C CA . TYR C 1 101 ? 1.153 6.533 -17.092 1.00 89.01 428 TYR C CA 1
ATOM 7814 C C . TYR C 1 101 ? 2.573 6.448 -16.546 1.00 86.05 428 TYR C C 1
ATOM 7815 O O . TYR C 1 101 ? 3.334 7.410 -16.607 1.00 88.45 428 TYR C O 1
ATOM 7824 N N . LEU C 1 102 ? 2.921 5.293 -15.997 1.00 83.93 429 LEU C N 1
ATOM 7825 C CA . LEU C 1 102 ? 4.243 5.102 -15.411 1.00 85.11 429 LEU C CA 1
ATOM 7826 C C . LEU C 1 102 ? 5.320 5.102 -16.484 1.00 78.79 429 LEU C C 1
ATOM 7827 O O . LEU C 1 102 ? 6.421 5.610 -16.272 1.00 76.17 429 LEU C O 1
ATOM 7832 N N . ARG C 1 103 ? 4.978 4.539 -17.639 1.00 83.47 430 ARG C N 1
ATOM 7833 C CA . ARG C 1 103 ? 5.808 4.573 -18.842 1.00 82.04 430 ARG C CA 1
ATOM 7834 C C . ARG C 1 103 ? 6.175 6.013 -19.178 1.00 75.21 430 ARG C C 1
ATOM 7835 O O . ARG C 1 103 ? 7.285 6.300 -19.637 1.00 70.57 430 ARG C O 1
ATOM 7843 N N . HIS C 1 104 ? 5.216 6.908 -18.953 1.00 73.08 431 HIS C N 1
ATOM 7844 C CA . HIS C 1 104 ? 5.369 8.317 -19.270 1.00 76.58 431 HIS C CA 1
ATOM 7845 C C . HIS C 1 104 ? 6.357 8.954 -18.348 1.00 77.80 431 HIS C C 1
ATOM 7846 O O . HIS C 1 104 ? 7.165 9.765 -18.786 1.00 77.72 431 HIS C O 1
ATOM 7853 N N . LEU C 1 105 ? 6.316 8.575 -17.071 1.00 70.53 432 LEU C N 1
ATOM 7854 C CA . LEU C 1 105 ? 7.275 9.058 -16.078 1.00 69.55 432 LEU C CA 1
ATOM 7855 C C . LEU C 1 105 ? 8.685 8.556 -16.364 1.00 71.81 432 LEU C C 1
ATOM 7856 O O . LEU C 1 105 ? 9.662 9.279 -16.160 1.00 71.97 432 LEU C O 1
ATOM 7861 N N . ARG C 1 106 ? 8.779 7.314 -16.833 1.00 73.96 433 ARG C N 1
ATOM 7862 C CA . ARG C 1 106 ? 10.053 6.738 -17.260 1.00 72.81 433 ARG C CA 1
ATOM 7863 C C . ARG C 1 106 ? 10.606 7.557 -18.403 1.00 71.51 433 ARG C C 1
ATOM 7864 O O . ARG C 1 106 ? 11.781 7.900 -18.421 1.00 68.98 433 ARG C O 1
ATOM 7872 N N . ASP C 1 107 ? 9.733 7.885 -19.341 1.00 73.92 434 ASP C N 1
ATOM 7873 C CA . ASP C 1 107 ? 10.140 8.610 -20.529 1.00 73.22 434 ASP C CA 1
ATOM 7874 C C . ASP C 1 107 ? 10.632 10.021 -20.242 1.00 72.04 434 ASP C C 1
ATOM 7875 O O . ASP C 1 107 ? 11.563 10.471 -20.898 1.00 76.91 434 ASP C O 1
ATOM 7880 N N . THR C 1 108 ? 10.050 10.706 -19.257 1.00 68.20 435 THR C N 1
ATOM 7881 C CA . THR C 1 108 ? 10.500 12.066 -18.925 1.00 65.56 435 THR C CA 1
ATOM 7882 C C . THR C 1 108 ? 11.846 12.044 -18.198 1.00 68.02 435 THR C C 1
ATOM 7883 O O . THR C 1 108 ? 12.691 12.906 -18.428 1.00 74.28 435 THR C O 1
ATOM 7887 N N . ALA C 1 109 ? 12.052 11.065 -17.323 1.00 65.81 436 ALA C N 1
ATOM 7888 C CA . ALA C 1 109 ? 13.353 10.904 -16.690 1.00 62.91 436 ALA C CA 1
ATOM 7889 C C . ALA C 1 109 ? 14.394 10.493 -17.731 1.00 62.37 436 ALA C C 1
ATOM 7890 O O . ALA C 1 109 ? 15.477 11.058 -17.774 1.00 55.28 436 ALA C O 1
ATOM 7892 N N . ALA C 1 110 ? 14.045 9.530 -18.584 1.00 68.05 437 ALA C N 1
ATOM 7893 C CA . ALA C 1 110 ? 14.903 9.131 -19.698 1.00 65.84 437 ALA C CA 1
ATOM 7894 C C . ALA C 1 110 ? 15.361 10.352 -20.486 1.00 63.67 437 ALA C C 1
ATOM 7895 O O . ALA C 1 110 ? 16.548 10.504 -20.777 1.00 61.12 437 ALA C O 1
ATOM 7897 N N . PHE C 1 111 ? 14.412 11.224 -20.812 1.00 63.55 438 PHE C N 1
ATOM 7898 C CA . PHE C 1 111 ? 14.681 12.365 -21.673 1.00 64.41 438 PHE C CA 1
ATOM 7899 C C . PHE C 1 111 ? 15.552 13.407 -20.997 1.00 67.52 438 PHE C C 1
ATOM 7900 O O . PHE C 1 111 ? 16.513 13.890 -21.588 1.00 68.62 438 PHE C O 1
ATOM 7908 N N . ILE C 1 112 ? 15.204 13.769 -19.765 1.00 71.59 439 ILE C N 1
ATOM 7909 C CA . ILE C 1 112 ? 15.956 14.788 -19.034 1.00 67.07 439 ILE C CA 1
ATOM 7910 C C . ILE C 1 112 ? 17.393 14.325 -18.818 1.00 64.24 439 ILE C C 1
ATOM 7911 O O . ILE C 1 112 ? 18.331 15.108 -18.920 1.00 63.41 439 ILE C O 1
ATOM 7916 N N . GLY C 1 113 ? 17.543 13.037 -18.538 1.00 62.19 440 GLY C N 1
ATOM 7917 C CA . GLY C 1 113 ? 18.820 12.474 -18.158 1.00 63.93 440 GLY C CA 1
ATOM 7918 C C . GLY C 1 113 ? 19.734 12.213 -19.332 1.00 64.89 440 GLY C C 1
ATOM 7919 O O . GLY C 1 113 ? 20.944 12.353 -19.213 1.00 70.60 440 GLY C O 1
ATOM 7920 N N . ASN C 1 114 ? 19.174 11.833 -20.471 1.00 61.34 441 ASN C N 1
ATOM 7921 C CA . ASN C 1 114 ? 20.021 11.493 -21.602 1.00 68.67 441 ASN C CA 1
ATOM 7922 C C . ASN C 1 114 ? 20.013 12.505 -22.733 1.00 66.52 441 ASN C C 1
ATOM 7923 O O . ASN C 1 114 ? 21.059 12.790 -23.312 1.00 71.31 441 ASN C O 1
ATOM 7928 N N . ALA C 1 115 ? 18.839 13.038 -23.044 1.00 64.94 442 ALA C N 1
ATOM 7929 C CA . ALA C 1 115 ? 18.698 14.008 -24.123 1.00 69.11 442 ALA C CA 1
ATOM 7930 C C . ALA C 1 115 ? 19.006 15.438 -23.680 1.00 69.93 442 ALA C C 1
ATOM 7931 O O . ALA C 1 115 ? 19.643 16.190 -24.409 1.00 61.90 442 ALA C O 1
ATOM 7933 N N . TRP C 1 116 ? 18.550 15.819 -22.492 1.00 71.53 443 TRP C N 1
ATOM 7934 C CA . TRP C 1 116 ? 18.678 17.208 -22.054 1.00 67.87 443 TRP C CA 1
ATOM 7935 C C . TRP C 1 116 ? 19.976 17.453 -21.344 1.00 65.47 443 TRP C C 1
ATOM 7936 O O . TRP C 1 116 ? 20.768 18.279 -21.776 1.00 62.18 443 TRP C O 1
ATOM 7947 N N . GLU C 1 117 ? 20.214 16.737 -20.252 1.00 68.21 444 GLU C N 1
ATOM 7948 C CA . GLU C 1 117 ? 21.430 16.919 -19.482 1.00 65.36 444 GLU C CA 1
ATOM 7949 C C . GLU C 1 117 ? 22.124 15.588 -19.340 1.00 62.61 444 GLU C C 1
ATOM 7950 O O . GLU C 1 117 ? 21.999 14.939 -18.305 1.00 67.08 444 GLU C O 1
ATOM 7956 N N . PRO C 1 118 ? 22.863 15.169 -20.375 1.00 63.74 445 PRO C N 1
ATOM 7957 C CA . PRO C 1 118 ? 23.483 13.847 -20.295 1.00 65.99 445 PRO C CA 1
ATOM 7958 C C . PRO C 1 118 ? 24.495 13.762 -19.169 1.00 59.50 445 PRO C C 1
ATOM 7959 O O . PRO C 1 118 ? 24.922 14.794 -18.656 1.00 59.80 445 PRO C O 1
ATOM 7963 N N . ALA C 1 119 ? 24.853 12.532 -18.800 1.00 66.32 446 ALA C N 1
ATOM 7964 C CA . ALA C 1 119 ? 25.781 12.258 -17.709 1.00 65.32 446 ALA C CA 1
ATOM 7965 C C . ALA C 1 119 ? 27.165 12.722 -18.091 1.00 62.54 446 ALA C C 1
ATOM 7966 O O . ALA C 1 119 ? 27.434 12.973 -19.254 1.00 59.65 446 ALA C O 1
ATOM 7968 N N . ASN C 1 120 ? 28.037 12.789 -17.099 1.00 70.24 447 ASN C N 1
ATOM 7969 C CA . ASN C 1 120 ? 29.249 13.570 -17.165 1.00 71.13 447 ASN C CA 1
ATOM 7970 C C . ASN C 1 120 ? 30.079 13.499 -18.440 1.00 71.24 447 ASN C C 1
ATOM 7971 O O . ASN C 1 120 ? 30.540 14.522 -18.922 1.00 86.27 447 ASN C O 1
ATOM 7976 N N . ASN C 1 121 ? 30.306 12.319 -18.985 1.00 61.50 448 ASN C N 1
ATOM 7977 C CA . ASN C 1 121 ? 31.072 12.274 -20.229 1.00 62.77 448 ASN C CA 1
ATOM 7978 C C . ASN C 1 121 ? 30.336 11.680 -21.422 1.00 61.64 448 ASN C C 1
ATOM 7979 O O . ASN C 1 121 ? 30.916 11.509 -22.491 1.00 72.15 448 ASN C O 1
ATOM 7984 N N . SER C 1 122 ? 29.062 11.363 -21.243 1.00 52.69 449 SER C N 1
ATOM 7985 C CA . SER C 1 122 ? 28.291 10.691 -22.286 1.00 64.08 449 SER C CA 1
ATOM 7986 C C . SER C 1 122 ? 27.778 11.673 -23.329 1.00 62.38 449 SER C C 1
ATOM 7987 O O . SER C 1 122 ? 27.679 12.859 -23.063 1.00 62.07 449 SER C O 1
ATOM 7990 N N . PRO C 1 123 ? 27.453 11.180 -24.532 1.00 60.21 450 PRO C N 1
ATOM 7991 C CA . PRO C 1 123 ? 26.816 12.082 -25.489 1.00 58.57 450 PRO C CA 1
ATOM 7992 C C . PRO C 1 123 ? 25.335 12.284 -25.155 1.00 56.78 450 PRO C C 1
ATOM 7993 O O . PRO C 1 123 ? 24.877 11.828 -24.108 1.00 54.63 450 PRO C O 1
ATOM 7997 N N . ARG C 1 124 ? 24.606 12.977 -26.022 1.00 55.84 451 ARG C N 1
ATOM 7998 C CA . ARG C 1 124 ? 23.165 13.081 -25.877 1.00 53.84 451 ARG C CA 1
ATOM 7999 C C . ARG C 1 124 ? 22.500 11.938 -26.617 1.00 59.92 451 ARG C C 1
ATOM 8000 O O . ARG C 1 124 ? 22.976 11.516 -27.676 1.00 68.44 451 ARG C O 1
ATOM 8008 N N . ALA C 1 125 ? 21.392 11.447 -26.065 1.00 59.14 452 ALA C N 1
ATOM 8009 C CA . ALA C 1 125 ? 20.733 10.267 -26.607 1.00 60.55 452 ALA C CA 1
ATOM 8010 C C . ALA C 1 125 ? 19.225 10.289 -26.395 1.00 61.05 452 ALA C C 1
ATOM 8011 O O . ALA C 1 125 ? 18.722 10.946 -25.479 1.00 61.90 452 ALA C O 1
ATOM 8013 N N . LEU C 1 126 ? 18.518 9.572 -27.262 1.00 59.49 453 LEU C N 1
ATOM 8014 C CA . LEU C 1 126 ? 17.104 9.300 -27.065 1.00 58.20 453 LEU C CA 1
ATOM 8015 C C . LEU C 1 126 ? 16.902 7.803 -26.794 1.00 63.98 453 LEU C C 1
ATOM 8016 O O . LEU C 1 126 ? 16.673 7.016 -27.719 1.00 69.05 453 LEU C O 1
ATOM 8021 N N . PRO C 1 127 ? 17.004 7.404 -25.515 1.00 62.48 454 PRO C N 1
ATOM 8022 C CA . PRO C 1 127 ? 16.868 6.004 -25.116 1.00 64.32 454 PRO C CA 1
ATOM 8023 C C . PRO C 1 127 ? 15.732 5.291 -25.849 1.00 62.63 454 PRO C C 1
ATOM 8024 O O . PRO C 1 127 ? 14.613 5.779 -25.871 1.00 55.08 454 PRO C O 1
ATOM 8028 N N . GLY C 1 128 ? 16.032 4.150 -26.457 1.00 64.76 455 GLY C N 1
ATOM 8029 C CA . GLY C 1 128 ? 15.021 3.369 -27.170 1.00 60.68 455 GLY C CA 1
ATOM 8030 C C . GLY C 1 128 ? 14.930 3.733 -28.638 1.00 67.78 455 GLY C C 1
ATOM 8031 O O . GLY C 1 128 ? 14.423 2.957 -29.451 1.00 72.01 455 GLY C O 1
ATOM 8032 N N . LEU C 1 129 ? 15.403 4.927 -28.974 1.00 57.58 456 LEU C N 1
ATOM 8033 C CA . LEU C 1 129 ? 15.484 5.359 -30.357 1.00 58.05 456 LEU C CA 1
ATOM 8034 C C . LEU C 1 129 ? 16.918 5.196 -30.819 1.00 61.52 456 LEU C C 1
ATOM 8035 O O . LEU C 1 129 ? 17.854 5.376 -30.030 1.00 52.37 456 LEU C O 1
ATOM 8040 N N . GLU C 1 130 ? 17.086 4.842 -32.092 1.00 60.50 457 GLU C N 1
ATOM 8041 C CA . GLU C 1 130 ? 18.413 4.606 -32.667 1.00 65.91 457 GLU C CA 1
ATOM 8042 C C . GLU C 1 130 ? 19.245 5.878 -32.663 1.00 61.57 457 GLU C C 1
ATOM 8043 O O . GLU C 1 130 ? 18.723 6.955 -32.395 1.00 70.26 457 GLU C O 1
ATOM 8049 N N . ALA C 1 131 ? 20.534 5.749 -32.961 1.00 62.52 458 ALA C N 1
ATOM 8050 C CA . ALA C 1 131 ? 21.417 6.909 -33.070 1.00 62.52 458 ALA C CA 1
ATOM 8051 C C . ALA C 1 131 ? 21.104 7.773 -34.295 1.00 68.66 458 ALA C C 1
ATOM 8052 O O . ALA C 1 131 ? 21.441 8.950 -34.318 1.00 67.45 458 ALA C O 1
ATOM 8054 N N . SER C 1 132 ? 20.463 7.190 -35.308 1.00 69.61 459 SER C N 1
ATOM 8055 C CA . SER C 1 132 ? 20.009 7.954 -36.472 1.00 64.00 459 SER C CA 1
ATOM 8056 C C . SER C 1 132 ? 19.086 9.102 -36.065 1.00 69.16 459 SER C C 1
ATOM 8057 O O . SER C 1 132 ? 19.199 10.208 -36.587 1.00 77.07 459 SER C O 1
ATOM 8060 N N . ALA C 1 133 ? 18.188 8.822 -35.121 1.00 70.65 460 ALA C N 1
ATOM 8061 C CA . ALA C 1 133 ? 17.245 9.801 -34.575 1.00 70.37 460 ALA C CA 1
ATOM 8062 C C . ALA C 1 133 ? 17.947 11.038 -34.045 1.00 66.96 460 ALA C C 1
ATOM 8063 O O . ALA C 1 133 ? 17.351 12.114 -33.945 1.00 68.98 460 ALA C O 1
ATOM 8065 N N . MET C 1 134 ? 19.223 10.866 -33.720 1.00 70.46 461 MET C N 1
ATOM 8066 C CA . MET C 1 134 ? 20.016 11.871 -33.039 1.00 70.60 461 MET C CA 1
ATOM 8067 C C . MET C 1 134 ? 20.678 12.773 -34.053 1.00 60.77 461 MET C C 1
ATOM 8068 O O . MET C 1 134 ? 21.870 13.074 -33.980 1.00 66.45 461 MET C O 1
ATOM 8073 N N . THR C 1 135 ? 19.862 13.192 -35.005 1.00 65.87 462 THR C N 1
ATOM 8074 C CA . THR C 1 135 ? 20.269 13.966 -36.157 1.00 67.42 462 THR C CA 1
ATOM 8075 C C . THR C 1 135 ? 20.958 15.287 -35.772 1.00 67.79 462 THR C C 1
ATOM 8076 O O . THR C 1 135 ? 20.877 15.731 -34.619 1.00 66.37 462 THR C O 1
ATOM 8080 N N . ASP C 1 136 ? 21.640 15.902 -36.739 1.00 65.55 463 ASP C N 1
ATOM 8081 C CA . ASP C 1 136 ? 22.404 17.135 -36.511 1.00 66.31 463 ASP C CA 1
ATOM 8082 C C . ASP C 1 136 ? 21.528 18.272 -35.992 1.00 61.25 463 ASP C C 1
ATOM 8083 O O . ASP C 1 136 ? 21.913 18.969 -35.057 1.00 62.03 463 ASP C O 1
ATOM 8088 N N . THR C 1 137 ? 20.359 18.455 -36.595 1.00 55.81 464 THR C N 1
ATOM 8089 C CA . THR C 1 137 ? 19.461 19.516 -36.169 1.00 57.03 464 THR C CA 1
ATOM 8090 C C . THR C 1 137 ? 18.949 19.275 -34.758 1.00 63.25 464 THR C C 1
ATOM 8091 O O . THR C 1 137 ? 18.887 20.195 -33.950 1.00 65.82 464 THR C O 1
ATOM 8095 N N . VAL C 1 138 ? 18.597 18.033 -34.465 1.00 65.48 465 VAL C N 1
ATOM 8096 C CA . VAL C 1 138 ? 18.129 17.666 -33.141 1.00 62.20 465 VAL C CA 1
ATOM 8097 C C . VAL C 1 138 ? 19.208 17.968 -32.097 1.00 56.58 465 VAL C C 1
ATOM 8098 O O . VAL C 1 138 ? 18.922 18.469 -31.011 1.00 56.29 465 VAL C O 1
ATOM 8102 N N . LYS C 1 139 ? 20.452 17.692 -32.467 1.00 53.95 466 LYS C N 1
ATOM 8103 C CA . LYS C 1 139 ? 21.602 17.842 -31.585 1.00 55.25 466 LYS C CA 1
ATOM 8104 C C . LYS C 1 139 ? 21.889 19.320 -31.308 1.00 59.63 466 LYS C C 1
ATOM 8105 O O . LYS C 1 139 ? 22.220 19.702 -30.183 1.00 67.89 466 LYS C O 1
ATOM 8111 N N . LEU C 1 140 ? 21.743 20.136 -32.348 1.00 56.33 467 LEU C N 1
ATOM 8112 C CA . LEU C 1 140 ? 21.942 21.578 -32.285 1.00 61.13 467 LEU C CA 1
ATOM 8113 C C . LEU C 1 140 ? 20.865 22.303 -31.475 1.00 60.63 467 LEU C C 1
ATOM 8114 O O . LEU C 1 140 ? 21.173 23.232 -30.721 1.00 62.81 467 LEU C O 1
ATOM 8119 N N . CYS C 1 141 ? 19.609 21.886 -31.642 1.00 56.60 468 CYS C N 1
ATOM 8120 C CA . CYS C 1 141 ? 18.495 22.451 -30.888 1.00 55.29 468 CYS C CA 1
ATOM 8121 C C . CYS C 1 141 ? 18.536 22.076 -29.414 1.00 61.37 468 CYS C C 1
ATOM 8122 O O . CYS C 1 141 ? 18.370 22.933 -28.547 1.00 65.87 468 CYS C O 1
ATOM 8125 N N . LEU C 1 142 ? 18.738 20.793 -29.129 1.00 63.59 469 LEU C N 1
ATOM 8126 C CA . LEU C 1 142 ? 18.883 20.351 -27.749 1.00 63.51 469 LEU C CA 1
ATOM 8127 C C . LEU C 1 142 ? 19.990 21.151 -27.063 1.00 60.12 469 LEU C C 1
ATOM 8128 O O . LEU C 1 142 ? 19.778 21.707 -25.985 1.00 62.54 469 LEU C O 1
ATOM 8133 N N . ALA C 1 143 ? 21.150 21.235 -27.717 1.00 62.71 470 ALA C N 1
ATOM 8134 C CA . ALA C 1 143 ? 22.294 21.985 -27.197 1.00 59.42 470 ALA C CA 1
ATOM 8135 C C . ALA C 1 143 ? 21.937 23.438 -26.923 1.00 62.45 470 ALA C C 1
ATOM 8136 O O . ALA C 1 143 ? 22.217 23.952 -25.841 1.00 62.96 470 ALA C O 1
ATOM 8138 N N . PHE C 1 144 ? 21.302 24.092 -27.893 1.00 64.02 471 PHE C N 1
ATOM 8139 C CA . PHE C 1 144 ? 20.879 25.480 -27.719 1.00 64.84 471 PHE C CA 1
ATOM 8140 C C . PHE C 1 144 ? 19.852 25.686 -26.605 1.00 64.51 471 PHE C C 1
ATOM 8141 O O . PHE C 1 144 ? 20.043 26.542 -25.738 1.00 69.91 471 PHE C O 1
ATOM 8149 N N . LEU C 1 145 ? 18.763 24.923 -26.636 1.00 61.07 472 LEU C N 1
ATOM 8150 C CA . LEU C 1 145 ? 17.699 25.075 -25.651 1.00 62.00 472 LEU C CA 1
ATOM 8151 C C . LEU C 1 145 ? 18.240 24.887 -24.245 1.00 62.10 472 LEU C C 1
ATOM 8152 O O . LEU C 1 145 ? 17.858 25.598 -23.319 1.00 62.54 472 LEU C O 1
ATOM 8157 N N . ASN C 1 146 ? 19.148 23.932 -24.101 1.00 64.24 473 ASN C N 1
ATOM 8158 C CA . ASN C 1 146 ? 19.799 23.664 -22.828 1.00 63.52 473 ASN C CA 1
ATOM 8159 C C . ASN C 1 146 ? 20.615 24.859 -22.390 1.00 63.09 473 ASN C C 1
ATOM 8160 O O . ASN C 1 146 ? 20.616 25.216 -21.215 1.00 69.11 473 ASN C O 1
ATOM 8165 N N . SER C 1 147 ? 21.313 25.465 -23.344 1.00 64.47 474 SER C N 1
ATOM 8166 C CA . SER C 1 147 ? 22.199 26.581 -23.062 1.00 65.46 474 SER C CA 1
ATOM 8167 C C . SER C 1 147 ? 21.389 27.771 -22.581 1.00 60.43 474 SER C C 1
ATOM 8168 O O . SER C 1 147 ? 21.783 28.488 -21.660 1.00 58.14 474 SER C O 1
ATOM 8171 N N . LEU C 1 148 ? 20.236 27.943 -23.213 1.00 60.82 475 LEU C N 1
ATOM 8172 C CA . LEU C 1 148 ? 19.290 28.989 -22.880 1.00 61.47 475 LEU C CA 1
ATOM 8173 C C . LEU C 1 148 ? 18.584 28.714 -21.554 1.00 63.73 475 LEU C C 1
ATOM 8174 O O . LEU C 1 148 ? 17.952 29.604 -20.989 1.00 66.32 475 LEU C O 1
ATOM 8179 N N . LYS C 1 149 ? 18.700 27.479 -21.066 1.00 67.77 476 LYS C N 1
ATOM 8180 C CA . LYS C 1 149 ? 18.077 27.043 -19.807 1.00 66.41 476 LYS C CA 1
ATOM 8181 C C . LYS C 1 149 ? 16.560 26.998 -19.926 1.00 64.13 476 LYS C C 1
ATOM 8182 O O . LYS C 1 149 ? 15.850 27.233 -18.958 1.00 68.94 476 LYS C O 1
ATOM 8188 N N . HIS C 1 150 ? 16.089 26.665 -21.125 1.00 65.92 477 HIS C N 1
ATOM 8189 C CA . HIS C 1 150 ? 14.676 26.680 -21.484 1.00 66.65 477 HIS C CA 1
ATOM 8190 C C . HIS C 1 150 ? 13.979 25.410 -21.069 1.00 69.20 477 HIS C C 1
ATOM 8191 O O . HIS C 1 150 ? 13.422 24.691 -21.905 1.00 63.97 477 HIS C O 1
ATOM 8198 N N . THR C 1 151 ? 13.989 25.135 -19.765 1.00 71.50 478 THR C N 1
ATOM 8199 C CA . THR C 1 151 ? 13.480 23.869 -19.219 1.00 63.89 478 THR C CA 1
ATOM 8200 C C . THR C 1 151 ? 12.017 23.616 -19.570 1.00 62.47 478 THR C C 1
ATOM 8201 O O . THR C 1 151 ? 11.590 22.469 -19.681 1.00 70.45 478 THR C O 1
ATOM 8205 N N . ILE C 1 152 ? 11.269 24.696 -19.770 1.00 62.54 479 ILE C N 1
ATOM 8206 C CA . ILE C 1 152 ? 9.855 24.628 -20.132 1.00 65.14 479 ILE C CA 1
ATOM 8207 C C . ILE C 1 152 ? 9.621 23.842 -21.426 1.00 65.51 479 ILE C C 1
ATOM 8208 O O . ILE C 1 152 ? 8.544 23.272 -21.641 1.00 70.91 479 ILE C O 1
ATOM 8213 N N . ALA C 1 153 ? 10.635 23.802 -22.280 1.00 62.72 480 ALA C N 1
ATOM 8214 C CA . ALA C 1 153 ? 10.506 23.105 -23.550 1.00 67.59 480 ALA C CA 1
ATOM 8215 C C . ALA C 1 153 ? 10.588 21.589 -23.384 1.00 70.22 480 ALA C C 1
ATOM 8216 O O . ALA C 1 153 ? 10.273 20.839 -24.323 1.00 68.63 480 ALA C O 1
ATOM 8218 N N . ILE C 1 154 ? 11.009 21.143 -22.195 1.00 67.76 481 ILE C N 1
ATOM 8219 C CA . ILE C 1 154 ? 11.154 19.711 -21.912 1.00 66.13 481 ILE C CA 1
ATOM 8220 C C . ILE C 1 154 ? 9.810 18.993 -22.059 1.00 71.11 481 ILE C C 1
ATOM 8221 O O . ILE C 1 154 ? 9.713 17.994 -22.782 1.00 77.54 481 ILE C O 1
ATOM 8226 N N . ALA C 1 155 ? 8.784 19.520 -21.390 1.00 69.62 482 ALA C N 1
ATOM 8227 C CA . ALA C 1 155 ? 7.440 18.953 -21.428 1.00 68.02 482 ALA C CA 1
ATOM 8228 C C . ALA C 1 155 ? 6.919 18.645 -22.840 1.00 70.45 482 ALA C C 1
ATOM 8229 O O . ALA C 1 155 ? 6.561 17.499 -23.110 1.00 71.73 482 ALA C O 1
ATOM 8231 N N . PRO C 1 156 ? 6.879 19.647 -23.749 1.00 68.95 483 PRO C N 1
ATOM 8232 C CA . PRO C 1 156 ? 6.405 19.290 -25.089 1.00 68.45 483 PRO C CA 1
ATOM 8233 C C . PRO C 1 156 ? 7.299 18.269 -25.779 1.00 71.93 483 PRO C C 1
ATOM 8234 O O . PRO C 1 156 ? 6.812 17.454 -26.552 1.00 75.97 483 PRO C O 1
ATOM 8238 N N . LEU C 1 157 ? 8.591 18.304 -25.486 1.00 69.55 484 LEU C N 1
ATOM 8239 C CA . LEU C 1 157 ? 9.538 17.443 -26.178 1.00 67.13 484 LEU C CA 1
ATOM 8240 C C . LEU C 1 157 ? 9.448 15.977 -25.748 1.00 75.99 484 LEU C C 1
ATOM 8241 O O . LEU C 1 157 ? 9.511 15.077 -26.593 1.00 73.70 484 LEU C O 1
ATOM 8246 N N . VAL C 1 158 ? 9.294 15.750 -24.441 1.00 75.87 485 VAL C N 1
ATOM 8247 C CA . VAL C 1 158 ? 9.066 14.414 -23.877 1.00 74.26 485 VAL C CA 1
ATOM 8248 C C . VAL C 1 158 ? 7.899 13.736 -24.582 1.00 73.58 485 VAL C C 1
ATOM 8249 O O . VAL C 1 158 ? 7.923 12.531 -24.858 1.00 78.13 485 VAL C O 1
ATOM 8253 N N . ARG C 1 159 ? 6.878 14.536 -24.859 1.00 71.24 486 ARG C N 1
ATOM 8254 C CA . ARG C 1 159 ? 5.643 14.060 -25.438 1.00 72.82 486 ARG C CA 1
ATOM 8255 C C . ARG C 1 159 ? 5.880 13.386 -26.784 1.00 77.23 486 ARG C C 1
ATOM 8256 O O . ARG C 1 159 ? 5.300 12.341 -27.067 1.00 86.94 486 ARG C O 1
ATOM 8264 N N . PHE C 1 160 ? 6.750 13.979 -27.594 1.00 75.08 487 PHE C N 1
ATOM 8265 C CA . PHE C 1 160 ? 7.046 13.480 -28.936 1.00 77.51 487 PHE C CA 1
ATOM 8266 C C . PHE C 1 160 ? 8.035 12.343 -28.895 1.00 79.14 487 PHE C C 1
ATOM 8267 O O . PHE C 1 160 ? 8.039 11.469 -29.765 1.00 85.76 487 PHE C O 1
ATOM 8275 N N . TYR C 1 161 ? 8.896 12.394 -27.890 1.00 74.91 488 TYR C N 1
ATOM 8276 C CA . TYR C 1 161 ? 9.844 11.344 -27.630 1.00 71.75 488 TYR C CA 1
ATOM 8277 C C . TYR C 1 161 ? 9.056 10.114 -27.202 1.00 77.11 488 TYR C C 1
ATOM 8278 O O . TYR C 1 161 ? 9.181 9.045 -27.810 1.00 76.64 488 TYR C O 1
ATOM 8287 N N . SER C 1 162 ? 8.206 10.298 -26.191 1.00 75.81 489 SER C N 1
ATOM 8288 C CA . SER C 1 162 ? 7.432 9.207 -25.605 1.00 77.36 489 SER C CA 1
ATOM 8289 C C . SER C 1 162 ? 6.695 8.421 -26.681 1.00 83.14 489 SER C C 1
ATOM 8290 O O . SER C 1 162 ? 6.716 7.184 -26.690 1.00 87.89 489 SER C O 1
ATOM 8293 N N . GLU C 1 163 ? 6.070 9.158 -27.596 1.00 81.19 490 GLU C N 1
ATOM 8294 C CA . GLU C 1 163 ? 5.330 8.579 -28.705 1.00 79.05 490 GLU C CA 1
ATOM 8295 C C . GLU C 1 163 ? 6.231 7.879 -29.711 1.00 78.89 490 GLU C C 1
ATOM 8296 O O . GLU C 1 163 ? 5.805 6.937 -30.370 1.00 88.47 490 GLU C O 1
ATOM 8302 N N . ALA C 1 164 ? 7.468 8.344 -29.847 1.00 75.49 491 ALA C N 1
ATOM 8303 C CA . ALA C 1 164 ? 8.375 7.741 -30.817 1.00 79.69 491 ALA C CA 1
ATOM 8304 C C . ALA C 1 164 ? 8.850 6.389 -30.317 1.00 81.36 491 ALA C C 1
ATOM 8305 O O . ALA C 1 164 ? 8.987 5.443 -31.091 1.00 81.42 491 ALA C O 1
ATOM 8307 N N . VAL C 1 165 ? 9.096 6.320 -29.015 1.00 77.88 492 VAL C N 1
ATOM 8308 C CA . VAL C 1 165 ? 9.489 5.094 -28.351 1.00 73.82 492 VAL C CA 1
ATOM 8309 C C . VAL C 1 165 ? 8.360 4.074 -28.445 1.00 75.92 492 VAL C C 1
ATOM 8310 O O . VAL C 1 165 ? 8.531 3.010 -29.028 1.00 77.71 492 VAL C O 1
ATOM 8314 N N . HIS C 1 166 ? 7.197 4.425 -27.904 1.00 77.23 493 HIS C N 1
ATOM 8315 C CA . HIS C 1 166 ? 6.062 3.508 -27.827 1.00 73.67 493 HIS C CA 1
ATOM 8316 C C . HIS C 1 166 ? 5.603 2.950 -29.161 1.00 85.39 493 HIS C C 1
ATOM 8317 O O . HIS C 1 166 ? 5.023 1.862 -29.211 1.00 90.94 493 HIS C O 1
ATOM 8324 N N . ALA C 1 167 ? 5.909 3.661 -30.251 1.00 87.57 494 ALA C N 1
ATOM 8325 C CA . ALA C 1 167 ? 5.473 3.286 -31.612 1.00 84.40 494 ALA C CA 1
ATOM 8326 C C . ALA C 1 167 ? 6.139 2.026 -32.166 1.00 84.86 494 ALA C C 1
ATOM 8327 O O . ALA C 1 167 ? 7.320 1.778 -31.923 1.00 75.91 494 ALA C O 1
ATOM 8329 N N . ASP C 1 168 ? 5.369 1.253 -32.933 1.00 84.15 495 ASP C N 1
ATOM 8330 C CA . ASP C 1 168 ? 5.852 0.017 -33.545 1.00 87.56 495 ASP C CA 1
ATOM 8331 C C . ASP C 1 168 ? 7.091 0.276 -34.390 1.00 81.56 495 ASP C C 1
ATOM 8332 O O . ASP C 1 168 ? 7.209 1.327 -35.013 1.00 81.44 495 ASP C O 1
ATOM 8337 N N . GLU C 1 169 ? 8.007 -0.688 -34.403 1.00 86.02 496 GLU C N 1
ATOM 8338 C CA . GLU C 1 169 ? 9.222 -0.610 -35.213 1.00 89.64 496 GLU C CA 1
ATOM 8339 C C . GLU C 1 169 ? 8.948 -0.399 -36.696 1.00 91.45 496 GLU C C 1
ATOM 8340 O O . GLU C 1 169 ? 7.862 -0.707 -37.193 1.00 91.14 496 GLU C O 1
ATOM 8346 N N . GLY C 1 170 ? 9.953 0.116 -37.397 1.00 89.18 497 GLY C N 1
ATOM 8347 C CA . GLY C 1 170 ? 9.866 0.317 -38.836 1.00 90.35 497 GLY C CA 1
ATOM 8348 C C . GLY C 1 170 ? 9.182 1.618 -39.189 1.00 93.36 497 GLY C C 1
ATOM 8349 O O . GLY C 1 170 ? 9.618 2.682 -38.765 1.00 89.13 497 GLY C O 1
ATOM 8350 N N . GLU C 1 171 ? 8.098 1.525 -39.951 1.00 103.82 498 GLU C N 1
ATOM 8351 C CA . GLU C 1 171 ? 7.411 2.706 -40.484 1.00 98.57 498 GLU C CA 1
ATOM 8352 C C . GLU C 1 171 ? 6.888 3.620 -39.386 1.00 92.92 498 GLU C C 1
ATOM 8353 O O . GLU C 1 171 ? 7.100 4.828 -39.434 1.00 94.99 498 GLU C O 1
ATOM 8359 N N . ALA C 1 172 ? 6.194 3.038 -38.408 1.00 87.07 499 ALA C N 1
ATOM 8360 C CA . ALA C 1 172 ? 5.585 3.801 -37.317 1.00 89.30 499 ALA C CA 1
ATOM 8361 C C . ALA C 1 172 ? 6.604 4.628 -36.522 1.00 84.98 499 ALA C C 1
ATOM 8362 O O . ALA C 1 172 ? 6.410 5.825 -36.330 1.00 81.18 499 ALA C O 1
ATOM 8364 N N . ARG C 1 173 ? 7.683 3.981 -36.080 1.00 84.65 500 ARG C N 1
ATOM 8365 C CA . ARG C 1 173 ? 8.752 4.626 -35.313 1.00 83.13 500 ARG C CA 1
ATOM 8366 C C . ARG C 1 173 ? 9.375 5.791 -36.075 1.00 83.46 500 ARG C C 1
ATOM 8367 O O . ARG C 1 173 ? 9.534 6.873 -35.523 1.00 82.13 500 ARG C O 1
ATOM 8375 N N . GLU C 1 174 ? 9.727 5.554 -37.338 1.00 80.29 501 GLU C N 1
ATOM 8376 C CA . GLU C 1 174 ? 10.387 6.553 -38.180 1.00 81.96 501 GLU C CA 1
ATOM 8377 C C . GLU C 1 174 ? 9.533 7.783 -38.396 1.00 78.31 501 GLU C C 1
ATOM 8378 O O . GLU C 1 174 ? 10.040 8.899 -38.410 1.00 77.75 501 GLU C O 1
ATOM 8384 N N . LYS C 1 175 ? 8.241 7.562 -38.610 1.00 78.16 502 LYS C N 1
ATOM 8385 C CA . LYS C 1 175 ? 7.299 8.640 -38.823 1.00 79.89 502 LYS C CA 1
ATOM 8386 C C . LYS C 1 175 ? 7.285 9.515 -37.578 1.00 80.49 502 LYS C C 1
ATOM 8387 O O . LYS C 1 175 ? 7.355 10.731 -37.688 1.00 77.40 502 LYS C O 1
ATOM 8393 N N . ARG C 1 176 ? 7.238 8.885 -36.402 1.00 77.14 503 ARG C N 1
ATOM 8394 C CA . ARG C 1 176 ? 7.196 9.609 -35.126 1.00 78.49 503 ARG C CA 1
ATOM 8395 C C . ARG C 1 176 ? 8.525 10.253 -34.779 1.00 67.24 503 ARG C C 1
ATOM 8396 O O . ARG C 1 176 ? 8.567 11.233 -34.040 1.00 69.31 503 ARG C O 1
ATOM 8404 N N . VAL C 1 177 ? 9.607 9.678 -35.293 1.00 67.04 504 VAL C N 1
ATOM 8405 C CA . VAL C 1 177 ? 10.941 10.220 -35.070 1.00 63.61 504 VAL C CA 1
ATOM 8406 C C . VAL C 1 177 ? 11.113 11.476 -35.910 1.00 68.18 504 VAL C C 1
ATOM 8407 O O . VAL C 1 177 ? 11.543 12.504 -35.401 1.00 72.33 504 VAL C O 1
ATOM 8411 N N . ALA C 1 178 ? 10.762 11.394 -37.191 1.00 70.55 505 ALA C N 1
ATOM 8412 C CA . ALA C 1 178 ? 10.792 12.563 -38.066 1.00 67.89 505 ALA C CA 1
ATOM 8413 C C . ALA C 1 178 ? 9.902 13.669 -37.507 1.00 68.64 505 ALA C C 1
ATOM 8414 O O . ALA C 1 178 ? 10.258 14.843 -37.562 1.00 71.63 505 ALA C O 1
ATOM 8416 N N . GLU C 1 179 ? 8.749 13.290 -36.961 1.00 70.81 506 GLU C N 1
ATOM 8417 C CA . GLU C 1 179 ? 7.888 14.256 -36.299 1.00 77.26 506 GLU C CA 1
ATOM 8418 C C . GLU C 1 179 ? 8.602 14.882 -35.101 1.00 73.06 506 GLU C C 1
ATOM 8419 O O . GLU C 1 179 ? 8.481 16.079 -34.865 1.00 74.21 506 GLU C O 1
ATOM 8425 N N . PHE C 1 180 ? 9.382 14.097 -34.363 1.00 72.06 507 PHE C N 1
ATOM 8426 C CA . PHE C 1 180 ? 10.140 14.678 -33.250 1.00 68.30 507 PHE C CA 1
ATOM 8427 C C . PHE C 1 180 ? 11.082 15.792 -33.706 1.00 69.54 507 PHE C C 1
ATOM 8428 O O . PHE C 1 180 ? 11.223 16.795 -33.005 1.00 68.47 507 PHE C O 1
ATOM 8436 N N . GLU C 1 181 ? 11.717 15.623 -34.866 1.00 69.31 508 GLU C N 1
ATOM 8437 C CA . GLU C 1 181 ? 12.590 16.662 -35.413 1.00 69.40 508 GLU C CA 1
ATOM 8438 C C . GLU C 1 181 ? 11.780 17.908 -35.792 1.00 67.39 508 GLU C C 1
ATOM 8439 O O . GLU C 1 181 ? 12.123 19.024 -35.405 1.00 68.27 508 GLU C O 1
ATOM 8445 N N . LYS C 1 182 ? 10.692 17.703 -36.527 1.00 64.37 509 LYS C N 1
ATOM 8446 C CA . LYS C 1 182 ? 9.788 18.786 -36.892 1.00 67.41 509 LYS C CA 1
ATOM 8447 C C . LYS C 1 182 ? 9.385 19.567 -35.645 1.00 68.08 509 LYS C C 1
ATOM 8448 O O . LYS C 1 182 ? 9.435 20.794 -35.619 1.00 68.90 509 LYS C O 1
ATOM 8454 N N . ALA C 1 183 ? 9.008 18.829 -34.608 1.00 71.19 510 ALA C N 1
ATOM 8455 C CA . ALA C 1 183 ? 8.637 19.404 -33.322 1.00 73.56 510 ALA C CA 1
ATOM 8456 C C . ALA C 1 183 ? 9.757 20.258 -32.700 1.00 69.02 510 ALA C C 1
ATOM 8457 O O . ALA C 1 183 ? 9.508 21.381 -32.252 1.00 70.47 510 ALA C O 1
ATOM 8459 N N . ILE C 1 184 ? 10.983 19.730 -32.698 1.00 67.85 511 ILE C N 1
ATOM 8460 C CA . ILE C 1 184 ? 12.135 20.386 -32.050 1.00 62.55 511 ILE C CA 1
ATOM 8461 C C . ILE C 1 184 ? 12.521 21.689 -32.759 1.00 64.73 511 ILE C C 1
ATOM 8462 O O . ILE C 1 184 ? 12.799 22.702 -32.112 1.00 66.64 511 ILE C O 1
ATOM 8467 N N . LYS C 1 185 ? 12.509 21.652 -34.090 1.00 59.27 512 LYS C N 1
ATOM 8468 C CA . LYS C 1 185 ? 12.666 22.833 -34.927 1.00 63.31 512 LYS C CA 1
ATOM 8469 C C . LYS C 1 185 ? 11.628 23.912 -34.594 1.00 61.86 512 LYS C C 1
ATOM 8470 O O . LYS C 1 185 ? 11.975 25.056 -34.283 1.00 61.54 512 LYS C O 1
ATOM 8476 N N . ALA C 1 186 ? 10.355 23.536 -34.643 1.00 62.92 513 ALA C N 1
ATOM 8477 C CA . ALA C 1 186 ? 9.281 24.476 -34.374 1.00 61.12 513 ALA C CA 1
ATOM 8478 C C . ALA C 1 186 ? 9.419 25.114 -32.987 1.00 67.91 513 ALA C C 1
ATOM 8479 O O . ALA C 1 186 ? 9.316 26.331 -32.859 1.00 69.42 513 ALA C O 1
ATOM 8481 N N . ILE C 1 187 ? 9.670 24.298 -31.960 1.00 73.99 514 ILE C N 1
ATOM 8482 C CA . ILE C 1 187 ? 9.861 24.808 -30.597 1.00 71.72 514 ILE C CA 1
ATOM 8483 C C . ILE C 1 187 ? 10.996 25.824 -30.561 1.00 68.40 514 ILE C C 1
ATOM 8484 O O . ILE C 1 187 ? 10.883 26.885 -29.937 1.00 70.81 514 ILE C O 1
ATOM 8489 N N . THR C 1 188 ? 12.087 25.478 -31.238 1.00 62.21 515 THR C N 1
ATOM 8490 C CA . THR C 1 188 ? 13.315 26.254 -31.186 1.00 59.90 515 THR C CA 1
ATOM 8491 C C . THR C 1 188 ? 13.154 27.584 -31.911 1.00 63.17 515 THR C C 1
ATOM 8492 O O . THR C 1 188 ? 13.431 28.643 -31.340 1.00 62.07 515 THR C O 1
ATOM 8496 N N . ALA C 1 189 ? 12.691 27.518 -33.158 1.00 61.83 516 ALA C N 1
ATOM 8497 C CA . ALA C 1 189 ? 12.410 28.705 -33.955 1.00 63.32 516 ALA C CA 1
ATOM 8498 C C . ALA C 1 189 ? 11.448 29.649 -33.224 1.00 67.06 516 ALA C C 1
ATOM 8499 O O . ALA C 1 189 ? 11.723 30.850 -33.084 1.00 74.57 516 ALA C O 1
ATOM 8501 N N . PHE C 1 190 ? 10.332 29.102 -32.746 1.00 66.25 517 PHE C N 1
ATOM 8502 C CA . PHE C 1 190 ? 9.391 29.883 -31.959 1.00 67.14 517 PHE C CA 1
ATOM 8503 C C . PHE C 1 190 ? 10.086 30.568 -30.787 1.00 64.83 517 PHE C C 1
ATOM 8504 O O . PHE C 1 190 ? 9.894 31.759 -30.572 1.00 66.53 517 PHE C O 1
ATOM 8512 N N . THR C 1 191 ? 10.890 29.824 -30.032 1.00 64.46 518 THR C N 1
ATOM 8513 C CA . THR C 1 191 ? 11.557 30.404 -28.863 1.00 66.23 518 THR C CA 1
ATOM 8514 C C . THR C 1 191 ? 12.543 31.490 -29.280 1.00 65.44 518 THR C C 1
ATOM 8515 O O . THR C 1 191 ? 12.598 32.548 -28.659 1.00 70.40 518 THR C O 1
ATOM 8519 N N . VAL C 1 192 ? 13.304 31.232 -30.337 1.00 59.78 519 VAL C N 1
ATOM 8520 C CA . VAL C 1 192 ? 14.259 32.209 -30.844 1.00 64.74 519 VAL C CA 1
ATOM 8521 C C . VAL C 1 192 ? 13.560 33.501 -31.271 1.00 67.63 519 VAL C C 1
ATOM 8522 O O . VAL C 1 192 ? 13.939 34.586 -30.824 1.00 72.07 519 VAL C O 1
ATOM 8526 N N . PHE C 1 193 ? 12.533 33.381 -32.110 1.00 64.90 520 PHE C N 1
ATOM 8527 C CA . PHE C 1 193 ? 11.817 34.555 -32.597 1.00 69.51 520 PHE C CA 1
ATOM 8528 C C . PHE C 1 193 ? 11.209 35.383 -31.462 1.00 73.61 520 PHE C C 1
ATOM 8529 O O . PHE C 1 193 ? 11.324 36.606 -31.458 1.00 74.89 520 PHE C O 1
ATOM 8537 N N . TRP C 1 194 ? 10.606 34.699 -30.491 1.00 74.42 521 TRP C N 1
ATOM 8538 C CA . TRP C 1 194 ? 9.919 35.331 -29.363 1.00 74.30 521 TRP C CA 1
ATOM 8539 C C . TRP C 1 194 ? 10.885 36.108 -28.521 1.00 74.39 521 TRP C C 1
ATOM 8540 O O . TRP C 1 194 ? 10.602 37.211 -28.024 1.00 74.96 521 TRP C O 1
ATOM 8551 N N . ARG C 1 195 ? 12.055 35.519 -28.368 1.00 72.19 522 ARG C N 1
ATOM 8552 C CA . ARG C 1 195 ? 13.007 35.942 -27.386 1.00 71.23 522 ARG C CA 1
ATOM 8553 C C . ARG C 1 195 ? 13.917 37.020 -27.964 1.00 75.63 522 ARG C C 1
ATOM 8554 O O . ARG C 1 195 ? 14.398 37.897 -27.243 1.00 77.62 522 ARG C O 1
ATOM 8562 N N . ALA C 1 196 ? 14.138 36.944 -29.275 1.00 75.80 523 ALA C N 1
ATOM 8563 C CA . ALA C 1 196 ? 14.952 37.911 -30.011 1.00 72.96 523 ALA C CA 1
ATOM 8564 C C . ALA C 1 196 ? 14.262 39.256 -30.120 1.00 73.30 523 ALA C C 1
ATOM 8565 O O . ALA C 1 196 ? 14.886 40.277 -30.402 1.00 78.02 523 ALA C O 1
ATOM 8567 N N . THR C 1 197 ? 12.964 39.248 -29.882 1.00 69.18 524 THR C N 1
ATOM 8568 C CA . THR C 1 197 ? 12.130 40.328 -30.322 1.00 69.50 524 THR C CA 1
ATOM 8569 C C . THR C 1 197 ? 11.563 41.070 -29.113 1.00 69.71 524 THR C C 1
ATOM 8570 O O . THR C 1 197 ? 10.890 42.093 -29.251 1.00 72.68 524 THR C O 1
ATOM 8574 N N . ARG C 1 198 ? 11.894 40.549 -27.933 1.00 75.43 525 ARG C N 1
ATOM 8575 C CA . ARG C 1 198 ? 11.398 41.022 -26.644 1.00 69.83 525 ARG C CA 1
ATOM 8576 C C . ARG C 1 198 ? 12.536 41.320 -25.712 1.00 72.86 525 ARG C C 1
ATOM 8577 O O . ARG C 1 198 ? 13.579 40.677 -25.780 1.00 72.05 525 ARG C O 1
ATOM 8585 N N . ARG C 1 199 ? 12.301 42.248 -24.792 1.00 76.61 526 ARG C N 1
ATOM 8586 C CA . ARG C 1 199 ? 13.321 42.701 -23.850 1.00 78.43 526 ARG C CA 1
ATOM 8587 C C . ARG C 1 199 ? 13.711 41.667 -22.780 1.00 81.23 526 ARG C C 1
ATOM 8588 O O . ARG C 1 199 ? 14.882 41.295 -22.679 1.00 95.43 526 ARG C O 1
ATOM 8596 N N . GLY C 1 200 ? 12.745 41.211 -21.987 1.00 75.30 527 GLY C N 1
ATOM 8597 C CA . GLY C 1 200 ? 12.997 40.160 -21.000 1.00 79.58 527 GLY C CA 1
ATOM 8598 C C . GLY C 1 200 ? 12.612 38.809 -21.568 1.00 83.66 527 GLY C C 1
ATOM 8599 O O . GLY C 1 200 ? 12.600 38.631 -22.788 1.00 85.62 527 GLY C O 1
ATOM 8600 N N . THR C 1 201 ? 12.285 37.853 -20.697 1.00 84.97 528 THR C N 1
ATOM 8601 C CA . THR C 1 201 ? 11.767 36.560 -21.161 1.00 81.06 528 THR C CA 1
ATOM 8602 C C . THR C 1 201 ? 10.347 36.735 -21.692 1.00 81.96 528 THR C C 1
ATOM 8603 O O . THR C 1 201 ? 9.826 35.859 -22.374 1.00 82.38 528 THR C O 1
ATOM 8607 N N . GLY C 1 202 ? 9.733 37.872 -21.369 1.00 83.35 529 GLY C N 1
ATOM 8608 C CA . GLY C 1 202 ? 8.357 38.184 -21.762 1.00 88.01 529 GLY C CA 1
ATOM 8609 C C . GLY C 1 202 ? 7.346 37.088 -21.469 1.00 85.77 529 GLY C C 1
ATOM 8610 O O . GLY C 1 202 ? 6.342 36.977 -22.163 1.00 85.03 529 GLY C O 1
ATOM 8611 N N . ASN C 1 203 ? 7.614 36.304 -20.423 1.00 90.14 530 ASN C N 1
ATOM 8612 C CA . ASN C 1 203 ? 6.896 35.054 -20.090 1.00 86.42 530 ASN C CA 1
ATOM 8613 C C . ASN C 1 203 ? 6.531 34.111 -21.254 1.00 86.42 530 ASN C C 1
ATOM 8614 O O . ASN C 1 203 ? 5.353 33.819 -21.493 1.00 76.10 530 ASN C O 1
ATOM 8619 N N . ILE C 1 204 ? 7.551 33.614 -21.953 1.00 86.62 531 ILE C N 1
ATOM 8620 C CA . ILE C 1 204 ? 7.346 32.562 -22.951 1.00 84.83 531 ILE C CA 1
ATOM 8621 C C . ILE C 1 204 ? 6.708 31.342 -22.285 1.00 81.92 531 ILE C C 1
ATOM 8622 O O . ILE C 1 204 ? 5.860 30.681 -22.879 1.00 78.19 531 ILE C O 1
ATOM 8627 N N . ASP C 1 205 ? 7.123 31.058 -21.051 1.00 76.34 532 ASP C N 1
ATOM 8628 C CA . ASP C 1 205 ? 6.731 29.842 -20.346 1.00 75.38 532 ASP C CA 1
ATOM 8629 C C . ASP C 1 205 ? 5.223 29.692 -20.370 1.00 82.40 532 ASP C C 1
ATOM 8630 O O . ASP C 1 205 ? 4.681 28.632 -20.722 1.00 88.69 532 ASP C O 1
ATOM 8635 N N . SER C 1 206 ? 4.565 30.790 -20.019 1.00 81.75 533 SER C N 1
ATOM 8636 C CA . SER C 1 206 ? 3.124 30.887 -19.986 1.00 76.43 533 SER C CA 1
ATOM 8637 C C . SER C 1 206 ? 2.506 30.450 -21.311 1.00 80.31 533 SER C C 1
ATOM 8638 O O . SER C 1 206 ? 1.443 29.832 -21.329 1.00 86.04 533 SER C O 1
ATOM 8641 N N . GLN C 1 207 ? 3.180 30.761 -22.416 1.00 82.53 534 GLN C N 1
ATOM 8642 C CA . GLN C 1 207 ? 2.714 30.330 -23.733 1.00 80.35 534 GLN C CA 1
ATOM 8643 C C . GLN C 1 207 ? 2.751 28.813 -23.852 1.00 81.07 534 GLN C C 1
ATOM 8644 O O . GLN C 1 207 ? 1.773 28.195 -24.270 1.00 85.87 534 GLN C O 1
ATOM 8650 N N . TYR C 1 208 ? 3.881 28.222 -23.471 1.00 75.61 535 TYR C N 1
ATOM 8651 C CA . TYR C 1 208 ? 4.081 26.781 -23.602 1.00 79.29 535 TYR C CA 1
ATOM 8652 C C . TYR C 1 208 ? 3.087 25.983 -22.760 1.00 83.66 535 TYR C C 1
ATOM 8653 O O . TYR C 1 208 ? 2.492 25.008 -23.234 1.00 86.09 535 TYR C O 1
ATOM 8662 N N . ARG C 1 209 ? 2.859 26.449 -21.540 1.00 84.78 536 ARG C N 1
ATOM 8663 C CA . ARG C 1 209 ? 1.951 25.786 -20.620 1.00 80.71 536 ARG C CA 1
ATOM 8664 C C . ARG C 1 209 ? 0.571 25.743 -21.220 1.00 83.83 536 ARG C C 1
ATOM 8665 O O . ARG C 1 209 ? -0.121 24.735 -21.141 1.00 85.21 536 ARG C O 1
ATOM 8673 N N . ALA C 1 210 ? 0.172 26.846 -21.835 1.00 82.85 537 ALA C N 1
ATOM 8674 C CA . ALA C 1 210 ? -1.147 26.913 -22.421 1.00 79.68 537 ALA C CA 1
ATOM 8675 C C . ALA C 1 210 ? -1.245 25.854 -23.492 1.00 83.80 537 ALA C C 1
ATOM 8676 O O . ALA C 1 210 ? -2.227 25.131 -23.580 1.00 88.36 537 ALA C O 1
ATOM 8678 N N . VAL C 1 211 ? -0.200 25.735 -24.290 1.00 86.70 538 VAL C N 1
ATOM 8679 C CA . VAL C 1 211 ? -0.224 24.780 -25.370 1.00 89.74 538 VAL C CA 1
ATOM 8680 C C . VAL C 1 211 ? -0.366 23.372 -24.822 1.00 87.93 538 VAL C C 1
ATOM 8681 O O . VAL C 1 211 ? -1.130 22.571 -25.347 1.00 88.73 538 VAL C O 1
ATOM 8685 N N . MET C 1 212 ? 0.364 23.073 -23.762 1.00 84.71 539 MET C N 1
ATOM 8686 C CA . MET C 1 212 ? 0.303 21.738 -23.204 1.00 85.97 539 MET C CA 1
ATOM 8687 C C . MET C 1 212 ? -1.086 21.431 -22.672 1.00 94.51 539 MET C C 1
ATOM 8688 O O . MET C 1 212 ? -1.609 20.340 -22.877 1.00 87.31 539 MET C O 1
ATOM 8693 N N . ALA C 1 213 ? -1.684 22.399 -21.987 1.00 96.17 540 ALA C N 1
ATOM 8694 C CA . ALA C 1 213 ? -2.989 22.187 -21.377 1.00 94.37 540 ALA C CA 1
ATOM 8695 C C . ALA C 1 213 ? -4.056 22.712 -22.296 1.00 91.27 540 ALA C C 1
ATOM 8696 O O . ALA C 1 213 ? -5.242 22.591 -22.038 1.00 91.98 540 ALA C O 1
ATOM 8698 N N . GLY C 1 214 ? -3.590 23.243 -23.409 1.00 96.11 541 GLY C N 1
ATOM 8699 C CA . GLY C 1 214 ? -4.190 24.362 -24.086 1.00 99.50 541 GLY C CA 1
ATOM 8700 C C . GLY C 1 214 ? -5.522 24.091 -24.706 1.00 100.02 541 GLY C C 1
ATOM 8701 O O . GLY C 1 214 ? -5.696 23.051 -25.288 1.00 104.80 541 GLY C O 1
ATOM 8702 N N . ALA C 1 215 ? -6.463 25.030 -24.602 1.00 98.35 542 ALA C N 1
ATOM 8703 C CA . ALA C 1 215 ? -6.361 26.221 -23.760 1.00 98.84 542 ALA C CA 1
ATOM 8704 C C . ALA C 1 215 ? -5.954 27.469 -24.537 1.00 104.55 542 ALA C C 1
ATOM 8705 O O . ALA C 1 215 ? -4.786 27.671 -24.835 1.00 97.64 542 ALA C O 1
ATOM 8707 N N . ASP C 1 216 ? -6.927 28.306 -24.863 1.00 100.23 543 ASP C N 1
ATOM 8708 C CA . ASP C 1 216 ? -6.626 29.560 -25.519 1.00 86.18 543 ASP C CA 1
ATOM 8709 C C . ASP C 1 216 ? -5.992 29.296 -26.872 1.00 87.03 543 ASP C C 1
ATOM 8710 O O . ASP C 1 216 ? -5.218 30.105 -27.368 1.00 90.27 543 ASP C O 1
ATOM 8712 N N . SER C 1 217 ? -6.310 28.156 -27.467 1.00 85.57 544 SER C N 1
ATOM 8713 C CA . SER C 1 217 ? -5.697 27.806 -28.733 1.00 93.68 544 SER C CA 1
ATOM 8714 C C . SER C 1 217 ? -6.091 28.792 -29.813 1.00 91.90 544 SER C C 1
ATOM 8715 O O . SER C 1 217 ? -7.257 29.116 -29.952 1.00 90.75 544 SER C O 1
ATOM 8718 N N . LEU C 1 218 ? -5.122 29.236 -30.601 1.00 94.63 545 LEU C N 1
ATOM 8719 C CA . LEU C 1 218 ? -5.438 30.028 -31.773 1.00 92.07 545 LEU C CA 1
ATOM 8720 C C . LEU C 1 218 ? -5.884 29.131 -32.909 1.00 88.70 545 LEU C C 1
ATOM 8721 O O . LEU C 1 218 ? -6.773 29.492 -33.668 1.00 97.62 545 LEU C O 1
ATOM 8726 N N . THR C 1 219 ? -5.277 27.958 -33.027 1.00 90.15 546 THR C N 1
ATOM 8727 C CA . THR C 1 219 ? -5.747 26.992 -34.011 1.00 92.81 546 THR C CA 1
ATOM 8728 C C . THR C 1 219 ? -6.762 26.071 -33.358 1.00 99.71 546 THR C C 1
ATOM 8729 O O . THR C 1 219 ? -6.948 26.110 -32.145 1.00 109.97 546 THR C O 1
ATOM 8733 N N . GLY C 1 220 ? -7.412 25.239 -34.161 1.00 92.45 547 GLY C N 1
ATOM 8734 C CA . GLY C 1 220 ? -8.403 24.311 -33.643 1.00 100.59 547 GLY C CA 1
ATOM 8735 C C . GLY C 1 220 ? -7.846 23.320 -32.639 1.00 102.53 547 GLY C C 1
ATOM 8736 O O . GLY C 1 220 ? -8.617 22.600 -32.010 1.00 108.76 547 GLY C O 1
ATOM 8737 N N . ILE C 1 221 ? -6.519 23.300 -32.481 1.00 98.73 548 ILE C N 1
ATOM 8738 C CA . ILE C 1 221 ? -5.799 22.307 -31.670 1.00 103.17 548 ILE C CA 1
ATOM 8739 C C . ILE C 1 221 ? -6.111 22.274 -30.152 1.00 94.55 548 ILE C C 1
ATOM 8740 O O . ILE C 1 221 ? -6.275 23.309 -29.505 1.00 101.19 548 ILE C O 1
ATOM 8745 N N . GLY C 1 222 ? -6.189 21.059 -29.610 1.00 77.35 549 GLY C N 1
ATOM 8746 C CA . GLY C 1 222 ? -6.422 20.828 -28.187 1.00 73.80 549 GLY C CA 1
ATOM 8747 C C . GLY C 1 222 ? -5.141 20.515 -27.419 1.00 89.04 549 GLY C C 1
ATOM 8748 O O . GLY C 1 222 ? -4.033 20.819 -27.888 1.00 91.13 549 GLY C O 1
ATOM 8749 N N . PRO C 1 223 ? -5.270 19.849 -26.258 1.00 94.19 550 PRO C N 1
ATOM 8750 C CA . PRO C 1 223 ? -4.148 19.814 -25.331 1.00 92.26 550 PRO C CA 1
ATOM 8751 C C . PRO C 1 223 ? -2.974 19.019 -25.915 1.00 88.41 550 PRO C C 1
ATOM 8752 O O . PRO C 1 223 ? -3.164 18.240 -26.851 1.00 97.65 550 PRO C O 1
ATOM 8756 N N . LEU C 1 224 ? -1.772 19.241 -25.395 1.00 84.67 551 LEU C N 1
ATOM 8757 C CA . LEU C 1 224 ? -0.595 18.519 -25.878 1.00 86.94 551 LEU C CA 1
ATOM 8758 C C . LEU C 1 224 ? -0.102 17.507 -24.837 1.00 84.29 551 LEU C C 1
ATOM 8759 O O . LEU C 1 224 ? 0.624 16.568 -25.169 1.00 79.59 551 LEU C O 1
ATOM 8764 N N . ALA C 1 225 ? -0.523 17.696 -23.586 1.00 89.46 552 ALA C N 1
ATOM 8765 C CA . ALA C 1 225 ? -0.266 16.735 -22.507 1.00 82.52 552 ALA C CA 1
ATOM 8766 C C . ALA C 1 225 ? -0.898 15.357 -22.782 1.00 84.93 552 ALA C C 1
ATOM 8767 O O . ALA C 1 225 ? -1.708 15.213 -23.697 1.00 88.74 552 ALA C O 1
ATOM 8769 N N . ARG C 1 226 ? -0.522 14.353 -21.989 1.00 80.63 553 ARG C N 1
ATOM 8770 C CA . ARG C 1 226 ? -0.991 12.981 -22.207 1.00 76.93 553 ARG C CA 1
ATOM 8771 C C . ARG C 1 226 ? -2.472 12.849 -21.873 1.00 80.61 553 ARG C C 1
ATOM 8772 O O . ARG C 1 226 ? -3.212 12.169 -22.574 1.00 80.50 553 ARG C O 1
ATOM 8780 N N . GLN C 1 227 ? -2.888 13.517 -20.800 1.00 86.15 554 GLN C N 1
ATOM 8781 C CA . GLN C 1 227 ? -4.239 13.380 -20.267 1.00 84.94 554 GLN C CA 1
ATOM 8782 C C . GLN C 1 227 ? -4.884 14.735 -20.013 1.00 83.15 554 GLN C C 1
ATOM 8783 O O . GLN C 1 227 ? -4.205 15.773 -20.024 1.00 94.21 554 GLN C O 1
ATOM 8789 N N . TRP C 1 228 ? -6.191 14.703 -19.752 1.00 85.96 555 TRP C N 1
ATOM 8790 C CA . TRP C 1 228 ? -6.978 15.899 -19.459 1.00 80.70 555 TRP C CA 1
ATOM 8791 C C . TRP C 1 228 ? -6.914 16.299 -18.009 1.00 91.55 555 TRP C C 1
ATOM 8792 O O . TRP C 1 228 ? -7.072 15.464 -17.115 1.00 95.87 555 TRP C O 1
ATOM 8803 N N . ALA C 1 229 ? -6.701 17.595 -17.772 1.00 111.46 556 ALA C N 1
ATOM 8804 C CA . ALA C 1 229 ? -6.544 18.146 -16.423 1.00 114.97 556 ALA C CA 1
ATOM 8805 C C . ALA C 1 229 ? -7.849 18.013 -15.643 1.00 122.96 556 ALA C C 1
ATOM 8806 O O . ALA C 1 229 ? -7.839 17.823 -14.426 1.00 115.15 556 ALA C O 1
ATOM 8808 N N . GLU C 1 230 ? -8.961 18.128 -16.365 1.00 130.34 557 GLU C N 1
ATOM 8809 C CA . GLU C 1 230 ? -10.282 17.776 -15.859 1.00 128.56 557 GLU C CA 1
ATOM 8810 C C . GLU C 1 230 ? -10.444 16.255 -16.005 1.00 122.07 557 GLU C C 1
ATOM 8811 O O . GLU C 1 230 ? -10.657 15.764 -17.118 1.00 111.75 557 GLU C O 1
ATOM 8817 N N . PRO C 1 231 ? -10.328 15.508 -14.881 1.00 132.37 558 PRO C N 1
ATOM 8818 C CA . PRO C 1 231 ? -10.270 14.038 -14.882 1.00 133.58 558 PRO C CA 1
ATOM 8819 C C . PRO C 1 231 ? -11.566 13.356 -15.342 1.00 134.84 558 PRO C C 1
ATOM 8820 O O . PRO C 1 231 ? -12.585 13.397 -14.646 1.00 138.64 558 PRO C O 1
ATOM 8824 N N . ASP C 1 232 ? -11.493 12.751 -16.527 1.00 137.53 559 ASP C N 1
ATOM 8825 C CA . ASP C 1 232 ? -12.585 12.007 -17.177 1.00 148.88 559 ASP C CA 1
ATOM 8826 C C . ASP C 1 232 ? -12.432 12.104 -18.697 1.00 152.07 559 ASP C C 1
ATOM 8827 O O . ASP C 1 232 ? -11.804 13.038 -19.209 1.00 154.04 559 ASP C O 1
ATOM 8832 N N . ALA C 1 233 ? -12.991 11.136 -19.416 1.00 154.99 560 ALA C N 1
ATOM 8833 C CA . ALA C 1 233 ? -12.728 11.030 -20.847 1.00 139.29 560 ALA C CA 1
ATOM 8834 C C . ALA C 1 233 ? -13.968 10.870 -21.720 1.00 135.25 560 ALA C C 1
ATOM 8835 O O . ALA C 1 233 ? -14.808 10.004 -21.482 1.00 131.84 560 ALA C O 1
ATOM 8837 N N . THR C 1 234 ? -14.061 11.712 -22.742 1.00 143.28 561 THR C N 1
ATOM 8838 C CA . THR C 1 234 ? -15.043 11.547 -23.812 1.00 145.86 561 THR C CA 1
ATOM 8839 C C . THR C 1 234 ? -14.371 11.489 -25.185 1.00 137.63 561 THR C C 1
ATOM 8840 O O . THR C 1 234 ? -14.915 10.912 -26.125 1.00 125.12 561 THR C O 1
ATOM 8844 N N . LYS C 1 235 ? -13.187 12.093 -25.297 1.00 130.18 562 LYS C N 1
ATOM 8845 C CA . LYS C 1 235 ? -12.438 12.139 -26.562 1.00 124.91 562 LYS C CA 1
ATOM 8846 C C . LYS C 1 235 ? -10.925 11.968 -26.372 1.00 122.17 562 LYS C C 1
ATOM 8847 O O . LYS C 1 235 ? -10.384 12.295 -25.321 1.00 125.36 562 LYS C O 1
ATOM 8849 N N . PRO C 1 236 ? -10.231 11.460 -27.398 1.00 123.51 563 PRO C N 1
ATOM 8850 C CA . PRO C 1 236 ? -8.776 11.249 -27.340 1.00 124.51 563 PRO C CA 1
ATOM 8851 C C . PRO C 1 236 ? -7.942 12.543 -27.370 1.00 117.05 563 PRO C C 1
ATOM 8852 O O . PRO C 1 236 ? -8.400 13.563 -27.884 1.00 135.82 563 PRO C O 1
ATOM 8856 N N . ASP C 1 237 ? -6.753 12.498 -26.778 1.00 97.11 564 ASP C N 1
ATOM 8857 C CA . ASP C 1 237 ? -5.854 13.641 -26.802 1.00 89.08 564 ASP C CA 1
ATOM 8858 C C . ASP C 1 237 ? -4.557 13.274 -27.482 1.00 88.38 564 ASP C C 1
ATOM 8859 O O . ASP C 1 237 ? -3.799 12.452 -26.995 1.00 104.71 564 ASP C O 1
ATOM 8861 N N . PRO C 1 238 ? -4.308 13.888 -28.627 1.00 98.75 565 PRO C N 1
ATOM 8862 C CA . PRO C 1 238 ? -3.005 13.788 -29.274 1.00 96.44 565 PRO C CA 1
ATOM 8863 C C . PRO C 1 238 ? -2.847 14.980 -30.179 1.00 105.24 565 PRO C C 1
ATOM 8864 O O . PRO C 1 238 ? -3.815 15.454 -30.706 1.00 103.38 565 PRO C O 1
ATOM 8866 N N . ASP C 1 239 ? -1.638 15.473 -30.363 1.00 110.57 566 ASP C N 1
ATOM 8867 C CA . ASP C 1 239 ? -1.443 16.470 -31.400 1.00 109.09 566 ASP C CA 1
ATOM 8868 C C . ASP C 1 239 ? -0.303 16.117 -32.347 1.00 111.11 566 ASP C C 1
ATOM 8869 O O . ASP C 1 239 ? 0.838 16.061 -31.945 1.00 109.63 566 ASP C O 1
ATOM 8871 N N . VAL C 1 240 ? -0.602 15.873 -33.615 1.00 116.10 567 VAL C N 1
ATOM 8872 C CA . VAL C 1 240 ? 0.478 15.984 -34.598 1.00 107.22 567 VAL C CA 1
ATOM 8873 C C . VAL C 1 240 ? 0.991 17.417 -34.534 1.00 100.33 567 VAL C C 1
ATOM 8874 O O . VAL C 1 240 ? 0.252 18.327 -34.516 1.00 111.48 567 VAL C O 1
ATOM 8878 N N . ASP C 1 241 ? 2.273 17.603 -34.447 1.00 91.53 568 ASP C N 1
ATOM 8879 C CA . ASP C 1 241 ? 2.914 18.927 -34.519 1.00 93.76 568 ASP C CA 1
ATOM 8880 C C . ASP C 1 241 ? 2.825 19.512 -35.922 1.00 96.22 568 ASP C C 1
ATOM 8881 O O . ASP C 1 241 ? 2.714 20.712 -36.104 1.00 89.15 568 ASP C O 1
ATOM 8886 N N . ALA C 1 242 ? 2.924 18.636 -36.915 1.00 108.65 569 ALA C N 1
ATOM 8887 C CA . ALA C 1 242 ? 3.359 19.034 -38.247 1.00 105.58 569 ALA C CA 1
ATOM 8888 C C . ALA C 1 242 ? 2.459 20.136 -38.696 1.00 109.53 569 ALA C C 1
ATOM 8889 O O . ALA C 1 242 ? 2.868 21.056 -39.381 1.00 110.19 569 ALA C O 1
ATOM 8891 N N . GLU C 1 243 ? 1.204 20.030 -38.313 1.00 107.24 570 GLU C N 1
ATOM 8892 C CA . GLU C 1 243 ? 0.308 21.138 -38.484 1.00 97.72 570 GLU C CA 1
ATOM 8893 C C . GLU C 1 243 ? 0.215 21.867 -37.168 1.00 93.56 570 GLU C C 1
ATOM 8894 O O . GLU C 1 243 ? 0.328 23.095 -37.116 1.00 99.09 570 GLU C O 1
ATOM 8896 N N . ALA C 1 244 ? 0.041 21.090 -36.103 1.00 84.81 571 ALA C N 1
ATOM 8897 C CA . ALA C 1 244 ? -0.550 21.641 -34.908 1.00 92.23 571 ALA C CA 1
ATOM 8898 C C . ALA C 1 244 ? 0.416 22.451 -34.089 1.00 81.00 571 ALA C C 1
ATOM 8899 O O . ALA C 1 244 ? 0.143 23.596 -33.758 1.00 85.87 571 ALA C O 1
ATOM 8901 N N . LEU C 1 245 ? 1.548 21.850 -33.757 1.00 82.00 572 LEU C N 1
ATOM 8902 C CA . LEU C 1 245 ? 2.476 22.558 -32.936 1.00 81.43 572 LEU C CA 1
ATOM 8903 C C . LEU C 1 245 ? 2.973 23.709 -33.761 1.00 79.80 572 LEU C C 1
ATOM 8904 O O . LEU C 1 245 ? 3.064 24.827 -33.288 1.00 76.01 572 LEU C O 1
ATOM 8909 N N . LYS C 1 246 ? 3.249 23.423 -35.023 1.00 81.11 573 LYS C N 1
ATOM 8910 C CA . LYS C 1 246 ? 3.831 24.411 -35.909 1.00 80.09 573 LYS C CA 1
ATOM 8911 C C . LYS C 1 246 ? 2.900 25.603 -36.106 1.00 79.61 573 LYS C C 1
ATOM 8912 O O . LYS C 1 246 ? 3.268 26.749 -35.794 1.00 82.55 573 LYS C O 1
ATOM 8918 N N . LYS C 1 247 ? 1.697 25.319 -36.607 1.00 82.82 574 LYS C N 1
ATOM 8919 C CA . LYS C 1 247 ? 0.706 26.357 -36.851 1.00 74.85 574 LYS C CA 1
ATOM 8920 C C . LYS C 1 247 ? 0.300 27.080 -35.560 1.00 78.52 574 LYS C C 1
ATOM 8921 O O . LYS C 1 247 ? 0.152 28.308 -35.550 1.00 79.34 574 LYS C O 1
ATOM 8923 N N . GLU C 1 248 ? 0.121 26.322 -34.477 1.00 84.10 575 GLU C N 1
ATOM 8924 C CA . GLU C 1 248 ? -0.298 26.932 -33.211 1.00 81.18 575 GLU C CA 1
ATOM 8925 C C . GLU C 1 248 ? 0.747 27.921 -32.701 1.00 79.94 575 GLU C C 1
ATOM 8926 O O . GLU C 1 248 ? 0.417 29.027 -32.246 1.00 78.40 575 GLU C O 1
ATOM 8932 N N . LEU C 1 249 ? 2.009 27.510 -32.788 1.00 81.34 576 LEU C N 1
ATOM 8933 C CA . LEU C 1 249 ? 3.126 28.333 -32.334 1.00 74.63 576 LEU C CA 1
ATOM 8934 C C . LEU C 1 249 ? 3.343 29.497 -33.283 1.00 75.59 576 LEU C C 1
ATOM 8935 O O . LEU C 1 249 ? 3.554 30.632 -32.839 1.00 75.70 576 LEU C O 1
ATOM 8940 N N . ALA C 1 250 ? 3.289 29.200 -34.583 1.00 74.86 577 ALA C N 1
ATOM 8941 C CA . ALA C 1 250 ? 3.335 30.216 -35.627 1.00 76.20 577 ALA C CA 1
ATOM 8942 C C . ALA C 1 250 ? 2.359 31.342 -35.302 1.00 77.43 577 ALA C C 1
ATOM 8943 O O . ALA C 1 250 ? 2.737 32.513 -35.293 1.00 83.80 577 ALA C O 1
ATOM 8945 N N . ALA C 1 251 ? 1.113 30.977 -35.007 1.00 80.80 578 ALA C N 1
ATOM 8946 C CA . ALA C 1 251 ? 0.079 31.961 -34.709 1.00 78.05 578 ALA C CA 1
ATOM 8947 C C . ALA C 1 251 ? 0.333 32.698 -33.400 1.00 79.40 578 ALA C C 1
ATOM 8948 O O . ALA C 1 251 ? 0.170 33.908 -33.327 1.00 81.05 578 ALA C O 1
ATOM 8950 N N . ARG C 1 252 ? 0.749 31.979 -32.367 1.00 82.62 579 ARG C N 1
ATOM 8951 C CA . ARG C 1 252 ? 0.970 32.625 -31.076 1.00 80.57 579 ARG C CA 1
ATOM 8952 C C . ARG C 1 252 ? 1.982 33.768 -31.139 1.00 76.99 579 ARG C C 1
ATOM 8953 O O . ARG C 1 252 ? 1.935 34.697 -30.330 1.00 87.65 579 ARG C O 1
ATOM 8961 N N . LEU C 1 253 ? 2.862 33.710 -32.131 1.00 74.10 580 LEU C N 1
ATOM 8962 C CA . LEU C 1 253 ? 3.903 34.705 -32.297 1.00 79.06 580 LEU C CA 1
ATOM 8963 C C . LEU C 1 253 ? 3.401 35.852 -33.146 1.00 81.34 580 LEU C C 1
ATOM 8964 O O . LEU C 1 253 ? 3.741 37.011 -32.912 1.00 80.95 580 LEU C O 1
ATOM 8969 N N . SER C 1 254 ? 2.574 35.506 -34.124 1.00 85.55 581 SER C N 1
ATOM 8970 C CA . SER C 1 254 ? 2.449 36.293 -35.335 1.00 82.54 581 SER C CA 1
ATOM 8971 C C . SER C 1 254 ? 1.022 36.719 -35.657 1.00 88.36 581 SER C C 1
ATOM 8972 O O . SER C 1 254 ? 0.754 37.266 -36.722 1.00 97.99 581 SER C O 1
ATOM 8975 N N . ASP C 1 255 ? 0.106 36.461 -34.735 1.00 89.40 582 ASP C N 1
ATOM 8976 C CA . ASP C 1 255 ? -1.301 36.709 -34.982 1.00 90.34 582 ASP C CA 1
ATOM 8977 C C . ASP C 1 255 ? -1.755 37.849 -34.080 1.00 93.32 582 ASP C C 1
ATOM 8978 O O . ASP C 1 255 ? -1.379 37.888 -32.907 1.00 99.28 582 ASP C O 1
ATOM 8983 N N . PRO C 1 256 ? -2.550 38.791 -34.629 1.00 95.60 583 PRO C N 1
ATOM 8984 C CA . PRO C 1 256 ? -3.081 39.928 -33.871 1.00 97.50 583 PRO C CA 1
ATOM 8985 C C . PRO C 1 256 ? -3.857 39.484 -32.634 1.00 92.79 583 PRO C C 1
ATOM 8986 O O . PRO C 1 256 ? -3.831 40.168 -31.608 1.00 98.20 583 PRO C O 1
ATOM 8990 N N . LYS C 1 257 ? -4.529 38.340 -32.747 1.00 96.48 584 LYS C N 1
ATOM 8991 C CA . LYS C 1 257 ? -5.263 37.730 -31.647 1.00 104.38 584 LYS C CA 1
ATOM 8992 C C . LYS C 1 257 ? -4.298 37.178 -30.586 1.00 101.80 584 LYS C C 1
ATOM 8993 O O . LYS C 1 257 ? -4.661 37.055 -29.412 1.00 103.61 584 LYS C O 1
ATOM 8999 N N . GLY C 1 258 ? -3.069 36.863 -31.001 1.00 101.10 585 GLY C N 1
ATOM 9000 C CA . GLY C 1 258 ? -2.068 36.259 -30.113 1.00 95.84 585 GLY C CA 1
ATOM 9001 C C . GLY C 1 258 ? -1.234 37.257 -29.328 1.00 93.46 585 GLY C C 1
ATOM 9002 O O . GLY C 1 258 ? -1.131 38.429 -29.701 1.00 102.01 585 GLY C O 1
ATOM 9003 N N . LYS C 1 259 ? -0.637 36.788 -28.234 1.00 83.77 586 LYS C N 1
ATOM 9004 C CA . LYS C 1 259 ? 0.190 37.640 -27.371 1.00 89.01 586 LYS C CA 1
ATOM 9005 C C . LYS C 1 259 ? 1.624 37.860 -27.919 1.00 91.75 586 LYS C C 1
ATOM 9006 O O . LYS C 1 259 ? 2.354 38.743 -27.444 1.00 87.02 586 LYS C O 1
ATOM 9012 N N . GLY C 1 260 ? 2.005 37.085 -28.939 1.00 99.55 587 GLY C N 1
ATOM 9013 C CA . GLY C 1 260 ? 3.206 37.385 -29.724 1.00 100.25 587 GLY C CA 1
ATOM 9014 C C . GLY C 1 260 ? 2.917 38.620 -30.566 1.00 98.48 587 GLY C C 1
ATOM 9015 O O . GLY C 1 260 ? 2.016 38.595 -31.403 1.00 104.81 587 GLY C O 1
ATOM 9016 N N . GLY C 1 261 ? 3.661 39.702 -30.336 1.00 93.58 588 GLY C N 1
ATOM 9017 C CA . GLY C 1 261 ? 3.354 40.993 -30.952 1.00 82.09 588 GLY C CA 1
ATOM 9018 C C . GLY C 1 261 ? 4.166 41.272 -32.199 1.00 85.61 588 GLY C C 1
ATOM 9019 O O . GLY C 1 261 ? 4.756 42.346 -32.338 1.00 98.00 588 GLY C O 1
ATOM 9020 N N . VAL C 1 262 ? 4.193 40.302 -33.108 1.00 79.09 589 VAL C N 1
ATOM 9021 C CA . VAL C 1 262 ? 5.093 40.337 -34.259 1.00 84.13 589 VAL C CA 1
ATOM 9022 C C . VAL C 1 262 ? 4.344 39.876 -35.509 1.00 81.77 589 VAL C C 1
ATOM 9023 O O . VAL C 1 262 ? 4.411 38.700 -35.888 1.00 82.10 589 VAL C O 1
ATOM 9027 N N . PRO C 1 263 ? 3.624 40.803 -36.163 1.00 81.25 590 PRO C N 1
ATOM 9028 C CA . PRO C 1 263 ? 2.723 40.504 -37.270 1.00 79.86 590 PRO C CA 1
ATOM 9029 C C . PRO C 1 263 ? 3.361 40.460 -38.651 1.00 80.11 590 PRO C C 1
ATOM 9030 O O . PRO C 1 263 ? 2.776 39.900 -39.581 1.00 86.65 590 PRO C O 1
ATOM 9034 N N . ASN C 1 264 ? 4.516 41.105 -38.804 1.00 77.93 591 ASN C N 1
ATOM 9035 C CA . ASN C 1 264 ? 5.207 41.183 -40.116 1.00 82.45 591 ASN C CA 1
ATOM 9036 C C . ASN C 1 264 ? 6.723 41.327 -39.982 1.00 82.15 591 ASN C C 1
ATOM 9037 O O . ASN C 1 264 ? 7.232 41.526 -38.866 1.00 82.35 591 ASN C O 1
ATOM 9042 N N . LEU C 1 265 ? 7.429 41.237 -41.116 1.00 81.50 592 LEU C N 1
ATOM 9043 C CA . LEU C 1 265 ? 8.882 41.300 -41.121 1.00 80.02 592 LEU C CA 1
ATOM 9044 C C . LEU C 1 265 ? 9.430 42.628 -40.593 1.00 78.66 592 LEU C C 1
ATOM 9045 O O . LEU C 1 265 ? 10.345 42.633 -39.761 1.00 81.39 592 LEU C O 1
ATOM 9050 N N . ALA C 1 266 ? 8.858 43.738 -41.059 1.00 78.27 593 ALA C N 1
ATOM 9051 C CA . ALA C 1 266 ? 9.252 45.088 -40.587 1.00 75.95 593 ALA C CA 1
ATOM 9052 C C . ALA C 1 266 ? 9.284 45.240 -39.084 1.00 81.10 593 ALA C C 1
ATOM 9053 O O . ALA C 1 266 ? 10.179 45.934 -38.560 1.00 82.10 593 ALA C O 1
ATOM 9055 N N . SER C 1 267 ? 8.302 44.630 -38.401 1.00 85.71 594 SER C N 1
ATOM 9056 C CA . SER C 1 267 ? 8.179 44.769 -36.953 1.00 86.11 594 SER C CA 1
ATOM 9057 C C . SER C 1 267 ? 9.219 43.893 -36.259 1.00 83.56 594 SER C C 1
ATOM 9058 O O . SER C 1 267 ? 9.753 44.274 -35.214 1.00 84.71 594 SER C O 1
ATOM 9061 N N . PHE C 1 268 ? 9.483 42.721 -36.833 1.00 81.71 595 PHE C N 1
ATOM 9062 C CA . PHE C 1 268 ? 10.495 41.816 -36.305 1.00 77.10 595 PHE C CA 1
ATOM 9063 C C . PHE C 1 268 ? 11.873 42.459 -36.357 1.00 76.48 595 PHE C C 1
ATOM 9064 O O . PHE C 1 268 ? 12.603 42.483 -35.352 1.00 80.59 595 PHE C O 1
ATOM 9072 N N . LEU C 1 269 ? 12.210 42.970 -37.540 1.00 77.81 596 LEU C N 1
ATOM 9073 C CA . LEU C 1 269 ? 13.471 43.651 -37.771 1.00 73.56 596 LEU C CA 1
ATOM 9074 C C . LEU C 1 269 ? 13.592 44.854 -36.864 1.00 74.52 596 LEU C C 1
ATOM 9075 O O . LEU C 1 269 ? 14.649 45.071 -36.285 1.00 80.21 596 LEU C O 1
ATOM 9080 N N . ALA C 1 270 ? 12.507 45.609 -36.701 1.00 77.42 597 ALA C N 1
ATOM 9081 C CA . ALA C 1 270 ? 12.560 46.791 -35.837 1.00 80.13 597 ALA C CA 1
ATOM 9082 C C . ALA C 1 270 ? 12.780 46.425 -34.367 1.00 83.06 597 ALA C C 1
ATOM 9083 O O . ALA C 1 270 ? 13.583 47.076 -33.683 1.00 88.99 597 ALA C O 1
ATOM 9085 N N . ASP C 1 271 ? 12.091 45.378 -33.900 1.00 83.16 598 ASP C N 1
ATOM 9086 C CA . ASP C 1 271 ? 12.176 44.938 -32.500 1.00 77.60 598 ASP C CA 1
ATOM 9087 C C . ASP C 1 271 ? 13.571 44.381 -32.160 1.00 78.61 598 ASP C C 1
ATOM 9088 O O . ASP C 1 271 ? 14.179 44.763 -31.152 1.00 81.04 598 ASP C O 1
ATOM 9093 N N . ALA C 1 272 ? 14.070 43.491 -33.014 1.00 70.30 599 ALA C N 1
ATOM 9094 C CA . ALA C 1 272 ? 15.363 42.835 -32.820 1.00 70.27 599 ALA C CA 1
ATOM 9095 C C . ALA C 1 272 ? 16.561 43.782 -32.959 1.00 67.41 599 ALA C C 1
ATOM 9096 O O . ALA C 1 272 ? 17.507 43.723 -32.162 1.00 73.34 599 ALA C O 1
ATOM 9098 N N . SER C 1 273 ? 16.509 44.642 -33.976 1.00 69.57 600 SER C N 1
ATOM 9099 C CA . SER C 1 273 ? 17.537 45.655 -34.229 1.00 71.51 600 SER C CA 1
ATOM 9100 C C . SER C 1 273 ? 17.838 46.488 -33.005 1.00 70.98 600 SER C C 1
ATOM 9101 O O . SER C 1 273 ? 18.959 46.961 -32.829 1.00 70.12 600 SER C O 1
ATOM 9104 N N . ALA C 1 274 ? 16.822 46.662 -32.167 1.00 72.74 601 ALA C N 1
ATOM 9105 C CA . ALA C 1 274 ? 16.866 47.662 -31.114 1.00 69.43 601 ALA C CA 1
ATOM 9106 C C . ALA C 1 274 ? 17.406 47.152 -29.781 1.00 74.79 601 ALA C C 1
ATOM 9107 O O . ALA C 1 274 ? 17.833 47.945 -28.941 1.00 78.66 601 ALA C O 1
ATOM 9109 N N . LEU C 1 275 ? 17.378 45.835 -29.592 1.00 70.11 602 LEU C N 1
ATOM 9110 C CA . LEU C 1 275 ? 17.714 45.241 -28.304 1.00 69.39 602 LEU C CA 1
ATOM 9111 C C . LEU C 1 275 ? 19.183 44.840 -28.177 1.00 70.09 602 LEU C C 1
ATOM 9112 O O . LEU C 1 275 ? 19.805 44.435 -29.170 1.00 77.54 602 LEU C O 1
ATOM 9117 N N . PRO C 1 276 ? 19.733 44.935 -26.945 1.00 67.54 603 PRO C N 1
ATOM 9118 C CA . PRO C 1 276 ? 21.104 44.514 -26.668 1.00 66.98 603 PRO C CA 1
ATOM 9119 C C . PRO C 1 276 ? 21.146 43.006 -26.493 1.00 66.52 603 PRO C C 1
ATOM 9120 O O . PRO C 1 276 ? 21.320 42.516 -25.375 1.00 67.98 603 PRO C O 1
ATOM 9124 N N . LEU C 1 277 ? 20.983 42.287 -27.599 1.00 57.81 604 LEU C N 1
ATOM 9125 C CA . LEU C 1 277 ? 20.802 40.842 -27.563 1.00 59.12 604 LEU C CA 1
ATOM 9126 C C . LEU C 1 277 ? 21.925 40.111 -26.837 1.00 57.64 604 LEU C C 1
ATOM 9127 O O . LEU C 1 277 ? 21.660 39.221 -26.031 1.00 57.04 604 LEU C O 1
ATOM 9132 N N . TYR C 1 278 ? 23.170 40.505 -27.095 1.00 59.03 605 TYR C N 1
ATOM 9133 C CA . TYR C 1 278 ? 24.302 39.883 -26.419 1.00 57.87 605 TYR C CA 1
ATOM 9134 C C . TYR C 1 278 ? 24.219 39.979 -24.899 1.00 60.88 605 TYR C C 1
ATOM 9135 O O . TYR C 1 278 ? 24.574 39.037 -24.206 1.00 59.97 605 TYR C O 1
ATOM 9144 N N . LYS C 1 279 ? 23.773 41.114 -24.373 1.00 68.83 606 LYS C N 1
ATOM 9145 C CA . LYS C 1 279 ? 23.584 41.229 -22.928 1.00 70.62 606 LYS C CA 1
ATOM 9146 C C . LYS C 1 279 ? 22.382 40.450 -22.413 1.00 61.74 606 LYS C C 1
ATOM 9147 O O . LYS C 1 279 ? 22.423 39.919 -21.306 1.00 66.27 606 LYS C O 1
ATOM 9153 N N . ILE C 1 280 ? 21.322 40.375 -23.211 1.00 63.19 607 ILE C N 1
ATOM 9154 C CA . ILE C 1 280 ? 20.107 39.670 -22.799 1.00 64.33 607 ILE C CA 1
ATOM 9155 C C . ILE C 1 280 ? 20.346 38.166 -22.717 1.00 65.37 607 ILE C C 1
ATOM 9156 O O . ILE C 1 280 ? 19.984 37.531 -21.734 1.00 68.66 607 ILE C O 1
ATOM 9161 N N . SER C 1 281 ? 20.963 37.616 -23.759 1.00 66.34 608 SER C N 1
ATOM 9162 C CA . SER C 1 281 ? 21.212 36.184 -23.859 1.00 59.84 608 SER C CA 1
ATOM 9163 C C . SER C 1 281 ? 22.317 35.870 -24.868 1.00 58.96 608 SER C C 1
ATOM 9164 O O . SER C 1 281 ? 22.054 35.755 -26.072 1.00 62.61 608 SER C O 1
ATOM 9167 N N . PRO C 1 282 ? 23.561 35.725 -24.379 1.00 58.00 609 PRO C N 1
ATOM 9168 C CA . PRO C 1 282 ? 24.672 35.319 -25.240 1.00 58.75 609 PRO C CA 1
ATOM 9169 C C . PRO C 1 282 ? 24.372 34.054 -26.062 1.00 59.04 609 PRO C C 1
ATOM 9170 O O . PRO C 1 282 ? 24.747 34.002 -27.238 1.00 63.29 609 PRO C O 1
ATOM 9174 N N . PRO C 1 283 ? 23.700 33.042 -25.463 1.00 57.26 610 PRO C N 1
ATOM 9175 C CA . PRO C 1 283 ? 23.321 31.881 -26.272 1.00 57.45 610 PRO C CA 1
ATOM 9176 C C . PRO C 1 283 ? 22.430 32.249 -27.459 1.00 55.53 610 PRO C C 1
ATOM 9177 O O . PRO C 1 283 ? 22.638 31.742 -28.564 1.00 61.54 610 PRO C O 1
ATOM 9181 N N . LEU C 1 284 ? 21.456 33.126 -27.233 1.00 53.56 611 LEU C N 1
ATOM 9182 C CA . LEU C 1 284 ? 20.563 33.560 -28.306 1.00 55.29 611 LEU C CA 1
ATOM 9183 C C . LEU C 1 284 ? 21.317 34.341 -29.386 1.00 54.44 611 LEU C C 1
ATOM 9184 O O . LEU C 1 284 ? 21.124 34.114 -30.585 1.00 47.71 611 LEU C O 1
ATOM 9189 N N . ALA C 1 285 ? 22.193 35.247 -28.962 1.00 54.36 612 ALA C N 1
ATOM 9190 C CA . ALA C 1 285 ? 23.023 35.970 -29.913 1.00 55.15 612 ALA C CA 1
ATOM 9191 C C . ALA C 1 285 ? 23.801 34.986 -30.793 1.00 53.92 612 ALA C C 1
ATOM 9192 O O . ALA C 1 285 ? 23.819 35.125 -32.020 1.00 53.99 612 ALA C O 1
ATOM 9194 N N . ARG C 1 286 ? 24.404 33.978 -30.164 1.00 49.81 613 ARG C N 1
ATOM 9195 C CA . ARG C 1 286 ? 25.210 32.987 -30.872 1.00 53.51 613 ARG C CA 1
ATOM 9196 C C . ARG C 1 286 ? 24.386 32.193 -31.886 1.00 49.09 613 ARG C C 1
ATOM 9197 O O . ARG C 1 286 ? 24.767 32.057 -33.051 1.00 40.03 613 ARG C O 1
ATOM 9205 N N . PHE C 1 287 ? 23.236 31.696 -31.447 1.00 50.50 614 PHE C N 1
ATOM 9206 C CA . PHE C 1 287 ? 22.320 31.003 -32.347 1.00 48.87 614 PHE C CA 1
ATOM 9207 C C . PHE C 1 287 ? 21.925 31.857 -33.552 1.00 48.78 614 PHE C C 1
ATOM 9208 O O . PHE C 1 287 ? 21.886 31.365 -34.679 1.00 56.29 614 PHE C O 1
ATOM 9216 N N . LEU C 1 288 ? 21.656 33.139 -33.321 1.00 49.43 615 LEU C N 1
ATOM 9217 C CA . LEU C 1 288 ? 21.312 34.054 -34.410 1.00 53.57 615 LEU C CA 1
ATOM 9218 C C . LEU C 1 288 ? 22.494 34.288 -35.352 1.00 51.88 615 LEU C C 1
ATOM 9219 O O . LEU C 1 288 ? 22.345 34.203 -36.575 1.00 56.17 615 LEU C O 1
ATOM 9224 N N . LEU C 1 289 ? 23.666 34.566 -34.786 1.00 48.17 616 LEU C N 1
ATOM 9225 C CA . LEU C 1 289 ? 24.869 34.747 -35.597 1.00 53.34 616 LEU C CA 1
ATOM 9226 C C . LEU C 1 289 ? 25.182 33.543 -36.494 1.00 58.44 616 LEU C C 1
ATOM 9227 O O . LEU C 1 289 ? 25.477 33.712 -37.688 1.00 56.81 616 LEU C O 1
ATOM 9232 N N . LEU C 1 290 ? 25.095 32.338 -35.929 1.00 54.48 617 LEU C N 1
ATOM 9233 C CA . LEU C 1 290 ? 25.311 31.119 -36.700 1.00 53.68 617 LEU C CA 1
ATOM 9234 C C . LEU C 1 290 ? 24.294 30.996 -37.834 1.00 55.59 617 LEU C C 1
ATOM 9235 O O . LEU C 1 290 ? 24.668 30.669 -38.965 1.00 59.19 617 LEU C O 1
ATOM 9240 N N . ALA C 1 291 ? 23.022 31.280 -37.541 1.00 51.11 618 ALA C N 1
ATOM 9241 C CA . ALA C 1 291 ? 21.972 31.252 -38.561 1.00 54.37 618 ALA C CA 1
ATOM 9242 C C . ALA C 1 291 ? 22.298 32.221 -39.688 1.00 59.64 618 ALA C C 1
ATOM 9243 O O . ALA C 1 291 ? 22.189 31.885 -40.865 1.00 65.17 618 ALA C O 1
ATOM 9245 N N . ALA C 1 292 ? 22.707 33.425 -39.304 1.00 60.63 619 ALA C N 1
ATOM 9246 C CA . ALA C 1 292 ? 22.976 34.501 -40.239 1.00 60.15 619 ALA C CA 1
ATOM 9247 C C . ALA C 1 292 ? 24.184 34.235 -41.135 1.00 59.58 619 ALA C C 1
ATOM 9248 O O . ALA C 1 292 ? 24.101 34.415 -42.347 1.00 64.23 619 ALA C O 1
ATOM 9250 N N . TYR C 1 293 ? 25.293 33.809 -40.536 1.00 58.80 620 TYR C N 1
ATOM 9251 C CA . TYR C 1 293 ? 26.555 33.648 -41.263 1.00 56.20 620 TYR C CA 1
ATOM 9252 C C . TYR C 1 293 ? 26.627 32.390 -42.139 1.00 60.05 620 TYR C C 1
ATOM 9253 O O . TYR C 1 293 ? 27.454 32.304 -43.048 1.00 57.26 620 TYR C O 1
ATOM 9262 N N . HIS C 1 294 ? 25.745 31.431 -41.870 1.00 62.99 621 HIS C N 1
ATOM 9263 C CA . HIS C 1 294 ? 25.738 30.158 -42.584 1.00 62.11 621 HIS C CA 1
ATOM 9264 C C . HIS C 1 294 ? 25.556 30.320 -44.075 1.00 64.07 621 HIS C C 1
ATOM 9265 O O . HIS C 1 294 ? 24.535 30.847 -44.536 1.00 69.40 621 HIS C O 1
ATOM 9272 N N . ASP C 1 295 ? 26.557 29.857 -44.827 1.00 61.46 622 ASP C N 1
ATOM 9273 C CA . ASP C 1 295 ? 26.599 29.928 -46.300 1.00 65.74 622 ASP C CA 1
ATOM 9274 C C . ASP C 1 295 ? 26.447 31.345 -46.853 1.00 71.26 622 ASP C C 1
ATOM 9275 O O . ASP C 1 295 ? 25.719 31.582 -47.827 1.00 75.53 622 ASP C O 1
ATOM 9280 N N . THR C 1 296 ? 27.145 32.284 -46.222 1.00 73.01 623 THR C N 1
ATOM 9281 C CA . THR C 1 296 ? 27.206 33.657 -46.713 1.00 67.82 623 THR C CA 1
ATOM 9282 C C . THR C 1 296 ? 28.493 33.917 -47.504 1.00 65.82 623 THR C C 1
ATOM 9283 O O . THR C 1 296 ? 29.418 33.109 -47.493 1.00 71.66 623 THR C O 1
ATOM 9287 N N . ILE C 1 297 ? 28.522 35.042 -48.210 1.00 64.59 624 ILE C N 1
ATOM 9288 C CA . ILE C 1 297 ? 29.674 35.474 -49.000 1.00 66.12 624 ILE C CA 1
ATOM 9289 C C . ILE C 1 297 ? 29.703 37.003 -48.905 1.00 68.19 624 ILE C C 1
ATOM 9290 O O . ILE C 1 297 ? 28.641 37.635 -48.833 1.00 69.70 624 ILE C O 1
ATOM 9295 N N . GLU C 1 298 ? 30.897 37.595 -48.870 1.00 64.90 625 GLU C N 1
ATOM 9296 C CA . GLU C 1 298 ? 31.020 39.057 -48.774 1.00 63.11 625 GLU C CA 1
ATOM 9297 C C . GLU C 1 298 ? 30.240 39.768 -49.881 1.00 67.13 625 GLU C C 1
ATOM 9298 O O . GLU C 1 298 ? 30.231 39.319 -51.028 1.00 64.99 625 GLU C O 1
ATOM 9304 N N . ASP C 1 299 ? 29.563 40.857 -49.518 1.00 67.89 626 ASP C N 1
ATOM 9305 C CA . ASP C 1 299 ? 28.713 41.607 -50.445 1.00 70.83 626 ASP C CA 1
ATOM 9306 C C . ASP C 1 299 ? 29.570 42.425 -51.414 1.00 75.68 626 ASP C C 1
ATOM 9307 O O . ASP C 1 299 ? 30.358 43.260 -50.977 1.00 83.25 626 ASP C O 1
ATOM 9312 N N . PRO C 1 300 ? 29.420 42.188 -52.734 1.00 76.88 627 PRO C N 1
ATOM 9313 C CA . PRO C 1 300 ? 30.239 42.923 -53.705 1.00 80.23 627 PRO C CA 1
ATOM 9314 C C . PRO C 1 300 ? 29.916 44.429 -53.801 1.00 81.82 627 PRO C C 1
ATOM 9315 O O . PRO C 1 300 ? 30.772 45.202 -54.230 1.00 93.60 627 PRO C O 1
ATOM 9319 N N . ASP C 1 301 ? 28.712 44.832 -53.390 1.00 82.89 628 ASP C N 1
ATOM 9320 C CA . ASP C 1 301 ? 28.270 46.233 -53.486 1.00 80.79 628 ASP C CA 1
ATOM 9321 C C . ASP C 1 301 ? 28.326 47.013 -52.163 1.00 83.46 628 ASP C C 1
ATOM 9322 O O . ASP C 1 301 ? 28.712 48.175 -52.136 1.00 89.89 628 ASP C O 1
ATOM 9327 N N . ASN C 1 302 ? 27.931 46.385 -51.071 1.00 79.26 629 ASN C N 1
ATOM 9328 C CA . ASN C 1 302 ? 27.978 47.063 -49.791 1.00 74.41 629 ASN C CA 1
ATOM 9329 C C . ASN C 1 302 ? 29.154 46.529 -48.987 1.00 77.67 629 ASN C C 1
ATOM 9330 O O . ASN C 1 302 ? 29.073 45.466 -48.394 1.00 75.93 629 ASN C O 1
ATOM 9335 N N . PRO C 1 303 ? 30.288 47.228 -49.007 1.00 75.66 630 PRO C N 1
ATOM 9336 C CA . PRO C 1 303 ? 31.460 46.677 -48.327 1.00 76.87 630 PRO C CA 1
ATOM 9337 C C . PRO C 1 303 ? 31.235 46.461 -46.840 1.00 81.64 630 PRO C C 1
ATOM 9338 O O . PRO C 1 303 ? 30.659 47.287 -46.191 1.00 83.84 630 PRO C O 1
ATOM 9342 N N . GLY C 1 304 ? 31.692 45.353 -46.294 1.00 76.54 631 GLY C N 1
ATOM 9343 C CA . GLY C 1 304 ? 31.447 45.073 -44.875 1.00 69.02 631 GLY C CA 1
ATOM 9344 C C . GLY C 1 304 ? 30.141 44.345 -44.658 1.00 68.42 631 GLY C C 1
ATOM 9345 O O . GLY C 1 304 ? 29.796 44.004 -43.542 1.00 68.90 631 GLY C O 1
ATOM 9346 N N . LEU C 1 305 ? 29.424 44.084 -45.742 1.00 64.71 632 LEU C N 1
ATOM 9347 C CA . LEU C 1 305 ? 28.139 43.420 -45.665 1.00 62.26 632 LEU C CA 1
ATOM 9348 C C . LEU C 1 305 ? 28.227 42.080 -46.345 1.00 63.76 632 LEU C C 1
ATOM 9349 O O . LEU C 1 305 ? 29.133 41.838 -47.130 1.00 65.52 632 LEU C O 1
ATOM 9354 N N . ILE C 1 306 ? 27.289 41.199 -46.043 1.00 62.65 633 ILE C N 1
ATOM 9355 C CA . ILE C 1 306 ? 27.330 39.860 -46.598 1.00 62.93 633 ILE C CA 1
ATOM 9356 C C . ILE C 1 306 ? 26.018 39.535 -47.300 1.00 58.68 633 ILE C C 1
ATOM 9357 O O . ILE C 1 306 ? 24.994 40.171 -47.045 1.00 59.64 633 ILE C O 1
ATOM 9362 N N . VAL C 1 307 ? 26.058 38.550 -48.194 1.00 57.38 634 VAL C N 1
ATOM 9363 C CA . VAL C 1 307 ? 24.850 38.068 -48.875 1.00 62.05 634 VAL C CA 1
ATOM 9364 C C . VAL C 1 307 ? 24.898 36.552 -48.971 1.00 61.67 634 VAL C C 1
ATOM 9365 O O . VAL C 1 307 ? 25.973 35.958 -48.881 1.00 61.88 634 VAL C O 1
ATOM 9369 N N . GLN C 1 308 ? 23.742 35.924 -49.158 1.00 61.28 635 GLN C N 1
ATOM 9370 C CA . GLN C 1 308 ? 23.703 34.470 -49.272 1.00 66.96 635 GLN C CA 1
ATOM 9371 C C . GLN C 1 308 ? 24.603 34.040 -50.420 1.00 64.72 635 GLN C C 1
ATOM 9372 O O . GLN C 1 308 ? 24.738 34.769 -51.409 1.00 66.10 635 GLN C O 1
ATOM 9378 N N . GLY C 1 309 ? 25.242 32.883 -50.262 1.00 60.78 636 GLY C N 1
ATOM 9379 C CA . GLY C 1 309 ? 26.142 32.324 -51.278 1.00 67.97 636 GLY C CA 1
ATOM 9380 C C . GLY C 1 309 ? 25.873 30.864 -51.613 1.00 62.20 636 GLY C C 1
ATOM 9381 O O . GLY C 1 309 ? 24.833 30.314 -51.238 1.00 57.66 636 GLY C O 1
ATOM 9382 N N . LYS C 1 310 ? 26.818 30.244 -52.319 1.00 69.03 637 LYS C N 1
ATOM 9383 C CA . LYS C 1 310 ? 26.723 28.835 -52.720 1.00 72.33 637 LYS C CA 1
ATOM 9384 C C . LYS C 1 310 ? 26.454 27.948 -51.522 1.00 66.90 637 LYS C C 1
ATOM 9385 O O . LYS C 1 310 ? 27.031 28.154 -50.457 1.00 69.13 637 LYS C O 1
ATOM 9391 N N . ALA C 1 311 ? 25.580 26.963 -51.706 1.00 57.68 638 ALA C N 1
ATOM 9392 C CA . ALA C 1 311 ? 25.341 25.925 -50.713 1.00 56.53 638 ALA C CA 1
ATOM 9393 C C . ALA C 1 311 ? 26.651 25.268 -50.295 1.00 58.74 638 ALA C C 1
ATOM 9394 O O . ALA C 1 311 ? 27.432 24.844 -51.152 1.00 56.86 638 ALA C O 1
ATOM 9396 N N . GLY C 1 312 ? 26.894 25.213 -48.986 1.00 54.66 639 GLY C N 1
ATOM 9397 C CA . GLY C 1 312 ? 28.037 24.493 -48.425 1.00 51.25 639 GLY C CA 1
ATOM 9398 C C . GLY C 1 312 ? 29.389 25.180 -48.504 1.00 57.55 639 GLY C C 1
ATOM 9399 O O . GLY C 1 312 ? 30.402 24.574 -48.181 1.00 56.82 639 GLY C O 1
ATOM 9400 N N . VAL C 1 313 ? 29.405 26.443 -48.928 1.00 65.13 640 VAL C N 1
ATOM 9401 C CA . VAL C 1 313 ? 30.645 27.206 -49.092 1.00 67.23 640 VAL C CA 1
ATOM 9402 C C . VAL C 1 313 ? 31.241 27.628 -47.752 1.00 63.06 640 VAL C C 1
ATOM 9403 O O . VAL C 1 313 ? 32.456 27.632 -47.577 1.00 62.21 640 VAL C O 1
ATOM 9407 N N . ALA C 1 314 ? 30.375 27.995 -46.815 1.00 63.87 641 ALA C N 1
ATOM 9408 C CA . ALA C 1 314 ? 30.807 28.428 -45.493 1.00 65.04 641 ALA C CA 1
ATOM 9409 C C . ALA C 1 314 ? 29.752 28.071 -44.464 1.00 60.97 641 ALA C C 1
ATOM 9410 O O . ALA C 1 314 ? 29.124 28.941 -43.885 1.00 62.28 641 ALA C O 1
ATOM 9412 N N . SER C 1 315 ? 29.559 26.783 -44.225 1.00 63.19 642 SER C N 1
ATOM 9413 C CA . SER C 1 315 ? 28.496 26.348 -43.331 1.00 62.56 642 SER C CA 1
ATOM 9414 C C . SER C 1 315 ? 28.901 26.385 -41.870 1.00 62.93 642 SER C C 1
ATOM 9415 O O . SER C 1 315 ? 29.925 25.820 -41.486 1.00 63.29 642 SER C O 1
ATOM 9418 N N . CYS C 1 316 ? 28.097 27.054 -41.056 1.00 59.50 643 CYS C N 1
ATOM 9419 C CA . CYS C 1 316 ? 28.330 27.051 -39.621 1.00 57.74 643 CYS C CA 1
ATOM 9420 C C . CYS C 1 316 ? 27.085 26.773 -38.797 1.00 54.06 643 CYS C C 1
ATOM 9421 O O . CYS C 1 316 ? 27.190 26.583 -37.592 1.00 55.86 643 CYS C O 1
ATOM 9424 N N . PHE C 1 317 ? 25.913 26.761 -39.419 1.00 53.28 644 PHE C N 1
ATOM 9425 C CA . PHE C 1 317 ? 24.690 26.584 -38.661 1.00 53.94 644 PHE C CA 1
ATOM 9426 C C . PHE C 1 317 ? 24.449 25.100 -38.426 1.00 57.11 644 PHE C C 1
ATOM 9427 O O . PHE C 1 317 ? 23.613 24.473 -39.083 1.00 56.06 644 PHE C O 1
ATOM 9435 N N . THR C 1 318 ? 25.205 24.549 -37.483 1.00 55.46 645 THR C N 1
ATOM 9436 C CA . THR C 1 318 ? 25.262 23.111 -37.240 1.00 56.91 645 THR C CA 1
ATOM 9437 C C . THR C 1 318 ? 25.595 22.845 -35.781 1.00 59.97 645 THR C C 1
ATOM 9438 O O . THR C 1 318 ? 26.143 23.705 -35.093 1.00 63.61 645 THR C O 1
ATOM 9442 N N . ALA C 1 319 ? 25.310 21.633 -35.327 1.00 58.85 646 ALA C N 1
ATOM 9443 C CA . ALA C 1 319 ? 25.720 21.188 -34.004 1.00 57.40 646 ALA C CA 1
ATOM 9444 C C . ALA C 1 319 ? 27.213 21.434 -33.761 1.00 54.74 646 ALA C C 1
ATOM 9445 O O . ALA C 1 319 ? 27.590 21.957 -32.715 1.00 53.82 646 ALA C O 1
ATOM 9447 N N . ASP C 1 320 ? 28.056 21.077 -34.731 1.00 61.02 647 ASP C N 1
ATOM 9448 C CA . ASP C 1 320 ? 29.508 21.351 -34.658 1.00 62.35 647 ASP C CA 1
ATOM 9449 C C . ASP C 1 320 ? 29.817 22.835 -34.446 1.00 60.00 647 ASP C C 1
ATOM 9450 O O . ASP C 1 320 ? 30.600 23.198 -33.554 1.00 56.95 647 ASP C O 1
ATOM 9455 N N . GLY C 1 321 ? 29.202 23.677 -35.281 1.00 59.88 648 GLY C N 1
ATOM 9456 C CA . GLY C 1 321 ? 29.304 25.132 -35.173 1.00 58.10 648 GLY C CA 1
ATOM 9457 C C . GLY C 1 321 ? 28.886 25.642 -33.809 1.00 56.51 648 GLY C C 1
ATOM 9458 O O . GLY C 1 321 ? 29.562 26.493 -33.224 1.00 60.86 648 GLY C O 1
ATOM 9459 N N . TRP C 1 322 ? 27.775 25.115 -33.297 1.00 59.43 649 TRP C N 1
ATOM 9460 C CA . TRP C 1 322 ? 27.299 25.503 -31.977 1.00 56.34 649 TRP C CA 1
ATOM 9461 C C . TRP C 1 322 ? 28.332 25.227 -30.929 1.00 56.46 649 TRP C C 1
ATOM 9462 O O . TRP C 1 322 ? 28.603 26.071 -30.082 1.00 59.78 649 TRP C O 1
ATOM 9473 N N . GLU C 1 323 ? 28.913 24.036 -30.984 1.00 55.14 650 GLU C N 1
ATOM 9474 C CA . GLU C 1 323 ? 29.876 23.595 -29.987 1.00 56.80 650 GLU C CA 1
ATOM 9475 C C . GLU C 1 323 ? 31.241 24.260 -30.159 1.00 58.42 650 GLU C C 1
ATOM 9476 O O . GLU C 1 323 ? 32.009 24.319 -29.209 1.00 67.75 650 GLU C O 1
ATOM 9482 N N . ASP C 1 324 ? 31.527 24.767 -31.360 1.00 59.75 651 ASP C N 1
ATOM 9483 C CA . ASP C 1 324 ? 32.853 25.310 -31.717 1.00 64.06 651 ASP C CA 1
ATOM 9484 C C . ASP C 1 324 ? 33.203 26.694 -31.133 1.00 65.28 651 ASP C C 1
ATOM 9485 O O . ASP C 1 324 ? 33.330 27.680 -31.860 1.00 65.67 651 ASP C O 1
ATOM 9490 N N . ASP C 1 325 ? 33.395 26.731 -29.820 1.00 67.46 652 ASP C N 1
ATOM 9491 C CA . ASP C 1 325 ? 33.750 27.941 -29.083 1.00 64.82 652 ASP C CA 1
ATOM 9492 C C . ASP C 1 325 ? 35.079 28.511 -29.497 1.00 70.70 652 ASP C C 1
ATOM 9493 O O . ASP C 1 325 ? 35.235 29.720 -29.590 1.00 83.75 652 ASP C O 1
ATOM 9498 N N . THR C 1 326 ? 36.055 27.648 -29.730 1.00 68.42 653 THR C N 1
ATOM 9499 C CA . THR C 1 326 ? 37.392 28.133 -30.016 1.00 67.49 653 THR C CA 1
ATOM 9500 C C . THR C 1 326 ? 37.511 28.803 -31.383 1.00 69.88 653 THR C C 1
ATOM 9501 O O . THR C 1 326 ? 38.154 29.841 -31.509 1.00 78.21 653 THR C O 1
ATOM 9505 N N . HIS C 1 327 ? 36.915 28.200 -32.405 1.00 69.61 654 HIS C N 1
ATOM 9506 C CA . HIS C 1 327 ? 36.965 28.784 -33.745 1.00 70.82 654 HIS C CA 1
ATOM 9507 C C . HIS C 1 327 ? 36.018 29.928 -33.948 1.00 60.74 654 HIS C C 1
ATOM 9508 O O . HIS C 1 327 ? 36.328 30.873 -34.686 1.00 57.63 654 HIS C O 1
ATOM 9515 N N . LEU C 1 328 ? 34.852 29.834 -33.316 1.00 55.11 655 LEU C N 1
ATOM 9516 C CA . LEU C 1 328 ? 33.761 30.768 -33.529 1.00 55.24 655 LEU C CA 1
ATOM 9517 C C . LEU C 1 328 ? 33.281 31.306 -32.190 1.00 58.17 655 LEU C C 1
ATOM 9518 O O . LEU C 1 328 ? 32.260 30.879 -31.649 1.00 58.25 655 LEU C O 1
ATOM 9523 N N . THR C 1 329 ? 34.045 32.243 -31.653 1.00 62.62 656 THR C N 1
ATOM 9524 C CA . THR C 1 329 ? 33.681 32.922 -30.423 1.00 61.58 656 THR C CA 1
ATOM 9525 C C . THR C 1 329 ? 33.002 34.249 -30.783 1.00 56.00 656 THR C C 1
ATOM 9526 O O . THR C 1 329 ? 33.365 34.892 -31.772 1.00 58.83 656 THR C O 1
ATOM 9530 N N . ILE C 1 330 ? 32.001 34.642 -30.002 1.00 59.20 657 ILE C N 1
ATOM 9531 C CA . ILE C 1 330 ? 31.341 35.926 -30.214 1.00 54.36 657 ILE C CA 1
ATOM 9532 C C . ILE C 1 330 ? 32.291 37.046 -29.821 1.00 52.56 657 ILE C C 1
ATOM 9533 O O . ILE C 1 330 ? 32.789 37.079 -28.702 1.00 52.61 657 ILE C O 1
ATOM 9538 N N . GLU C 1 331 ? 32.540 37.952 -30.756 1.00 57.67 658 GLU C N 1
ATOM 9539 C CA . GLU C 1 331 ? 33.456 39.068 -30.544 1.00 61.15 658 GLU C CA 1
ATOM 9540 C C . GLU C 1 331 ? 32.778 40.383 -30.961 1.00 67.61 658 GLU C C 1
ATOM 9541 O O . GLU C 1 331 ? 32.049 40.431 -31.961 1.00 65.08 658 GLU C O 1
ATOM 9547 N N . HIS C 1 332 ? 32.991 41.432 -30.166 1.00 65.92 659 HIS C N 1
ATOM 9548 C CA . HIS C 1 332 ? 32.429 42.754 -30.433 1.00 63.96 659 HIS C CA 1
ATOM 9549 C C . HIS C 1 332 ? 33.290 43.522 -31.392 1.00 59.90 659 HIS C C 1
ATOM 9550 O O . HIS C 1 332 ? 34.507 43.574 -31.232 1.00 59.25 659 HIS C O 1
ATOM 9557 N N . ILE C 1 333 ? 32.672 44.139 -32.397 1.00 60.76 660 ILE C N 1
ATOM 9558 C CA . ILE C 1 333 ? 33.419 44.973 -33.345 1.00 60.65 660 ILE C CA 1
ATOM 9559 C C . ILE C 1 333 ? 33.824 46.303 -32.701 1.00 63.91 660 ILE C C 1
ATOM 9560 O O . ILE C 1 333 ? 35.007 46.553 -32.512 1.00 65.57 660 ILE C O 1
ATOM 9565 N N . ALA C 1 334 ? 32.862 47.161 -32.371 1.00 63.64 661 ALA C N 1
ATOM 9566 C CA . ALA C 1 334 ? 33.188 48.306 -31.528 1.00 64.27 661 ALA C CA 1
ATOM 9567 C C . ALA C 1 334 ? 33.388 47.744 -30.130 1.00 62.45 661 ALA C C 1
ATOM 9568 O O . ALA C 1 334 ? 32.497 47.077 -29.603 1.00 60.33 661 ALA C O 1
ATOM 9570 N N . PRO C 1 335 ? 34.580 47.953 -29.549 1.00 59.32 662 PRO C N 1
ATOM 9571 C CA . PRO C 1 335 ? 34.851 47.553 -28.171 1.00 52.29 662 PRO C CA 1
ATOM 9572 C C . PRO C 1 335 ? 33.696 47.806 -27.192 1.00 61.13 662 PRO C C 1
ATOM 9573 O O . PRO C 1 335 ? 32.954 48.770 -27.347 1.00 63.81 662 PRO C O 1
ATOM 9577 N N . GLN C 1 336 ? 33.554 46.942 -26.191 1.00 63.56 663 GLN C N 1
ATOM 9578 C CA . GLN C 1 336 ? 32.517 47.104 -25.170 1.00 69.59 663 GLN C CA 1
ATOM 9579 C C . GLN C 1 336 ? 32.640 48.404 -24.373 1.00 72.78 663 GLN C C 1
ATOM 9580 O O . GLN C 1 336 ? 31.658 48.890 -23.812 1.00 69.26 663 GLN C O 1
ATOM 9586 N N . SER C 1 337 ? 33.845 48.964 -24.326 1.00 75.90 664 SER C N 1
ATOM 9587 C CA . SER C 1 337 ? 34.083 50.182 -23.575 1.00 67.77 664 SER C CA 1
ATOM 9588 C C . SER C 1 337 ? 34.663 51.282 -24.439 1.00 69.78 664 SER C C 1
ATOM 9589 O O . SER C 1 337 ? 35.289 51.020 -25.465 1.00 67.27 664 SER C O 1
ATOM 9592 N N . ALA C 1 338 ? 34.457 52.516 -24.002 1.00 69.00 665 ALA C N 1
ATOM 9593 C CA . ALA C 1 338 ? 35.017 53.673 -24.667 1.00 71.05 665 ALA C CA 1
ATOM 9594 C C . ALA C 1 338 ? 36.527 53.505 -24.851 1.00 67.16 665 ALA C C 1
ATOM 9595 O O . ALA C 1 338 ? 37.255 53.355 -23.871 1.00 78.68 665 ALA C O 1
ATOM 9597 N N . THR C 1 339 ? 36.979 53.497 -26.106 1.00 69.28 666 THR C N 1
ATOM 9598 C CA . THR C 1 339 ? 38.400 53.338 -26.445 1.00 74.90 666 THR C CA 1
ATOM 9599 C C . THR C 1 339 ? 38.722 54.265 -27.608 1.00 75.83 666 THR C C 1
ATOM 9600 O O . THR C 1 339 ? 37.860 54.537 -28.429 1.00 72.90 666 THR C O 1
ATOM 9604 N N . SER C 1 340 ? 39.956 54.749 -27.683 1.00 78.85 667 SER C N 1
ATOM 9605 C CA . SER C 1 340 ? 40.366 55.565 -28.817 1.00 75.73 667 SER C CA 1
ATOM 9606 C C . SER C 1 340 ? 40.435 54.734 -30.113 1.00 96.81 667 SER C C 1
ATOM 9607 O O . SER C 1 340 ? 40.481 53.480 -30.099 1.00 103.14 667 SER C O 1
ATOM 9610 N N . GLY C 1 341 ? 40.454 55.443 -31.239 1.00 91.36 668 GLY C N 1
ATOM 9611 C CA . GLY C 1 341 ? 40.430 54.794 -32.551 1.00 100.31 668 GLY C CA 1
ATOM 9612 C C . GLY C 1 341 ? 38.991 54.509 -32.934 1.00 94.00 668 GLY C C 1
ATOM 9613 O O . GLY C 1 341 ? 38.725 53.855 -33.964 1.00 100.96 668 GLY C O 1
ATOM 9614 N N . TRP C 1 342 ? 38.065 55.017 -32.109 1.00 72.86 669 TRP C N 1
ATOM 9615 C CA . TRP C 1 342 ? 36.661 54.638 -32.230 1.00 82.25 669 TRP C CA 1
ATOM 9616 C C . TRP C 1 342 ? 35.663 55.750 -32.035 1.00 78.06 669 TRP C C 1
ATOM 9617 O O . TRP C 1 342 ? 35.819 56.590 -31.153 1.00 77.76 669 TRP C O 1
ATOM 9628 N N . ASP C 1 343 ? 34.616 55.772 -32.860 1.00 76.15 670 ASP C N 1
ATOM 9629 C CA . ASP C 1 343 ? 33.661 56.886 -32.838 1.00 75.45 670 ASP C CA 1
ATOM 9630 C C . ASP C 1 343 ? 32.823 56.917 -31.564 1.00 79.78 670 ASP C C 1
ATOM 9631 O O . ASP C 1 343 ? 32.250 55.909 -31.176 1.00 75.90 670 ASP C O 1
ATOM 9636 N N . ALA C 1 344 ? 32.726 58.085 -30.931 1.00 76.31 671 ALA C N 1
ATOM 9637 C CA . ALA C 1 344 ? 32.104 58.193 -29.603 1.00 68.76 671 ALA C CA 1
ATOM 9638 C C . ALA C 1 344 ? 30.603 57.954 -29.648 1.00 68.57 671 ALA C C 1
ATOM 9639 O O . ALA C 1 344 ? 29.976 57.663 -28.628 1.00 61.61 671 ALA C O 1
ATOM 9641 N N . GLU C 1 345 ? 30.048 58.078 -30.849 1.00 82.41 672 GLU C N 1
ATOM 9642 C CA . GLU C 1 345 ? 28.663 57.746 -31.158 1.00 88.08 672 GLU C CA 1
ATOM 9643 C C . GLU C 1 345 ? 28.228 56.410 -30.537 1.00 81.58 672 GLU C C 1
ATOM 9644 O O . GLU C 1 345 ? 27.128 56.308 -29.986 1.00 80.26 672 GLU C O 1
ATOM 9650 N N . PHE C 1 346 ? 29.117 55.413 -30.612 1.00 77.10 673 PHE C N 1
ATOM 9651 C CA . PHE C 1 346 ? 28.894 54.054 -30.096 1.00 74.17 673 PHE C CA 1
ATOM 9652 C C . PHE C 1 346 ? 28.608 53.946 -28.601 1.00 76.44 673 PHE C C 1
ATOM 9653 O O . PHE C 1 346 ? 28.163 52.898 -28.134 1.00 73.45 673 PHE C O 1
ATOM 9661 N N . TYR C 1 347 ? 28.887 55.005 -27.849 1.00 73.44 674 TYR C N 1
ATOM 9662 C CA . TYR C 1 347 ? 28.779 54.942 -26.390 1.00 70.86 674 TYR C CA 1
ATOM 9663 C C . TYR C 1 347 ? 27.761 55.933 -25.834 1.00 71.40 674 TYR C C 1
ATOM 9664 O O . TYR C 1 347 ? 27.686 56.157 -24.626 1.00 65.05 674 TYR C O 1
ATOM 9673 N N . SER C 1 348 ? 26.971 56.514 -26.741 1.00 78.51 675 SER C N 1
ATOM 9674 C CA . SER C 1 348 ? 25.781 57.287 -26.378 1.00 73.22 675 SER C CA 1
ATOM 9675 C C . SER C 1 348 ? 24.903 56.425 -25.495 1.00 80.04 675 SER C C 1
ATOM 9676 O O . SER C 1 348 ? 24.604 56.778 -24.358 1.00 71.75 675 SER C O 1
ATOM 9679 N N . ASP C 1 349 ? 24.525 55.273 -26.034 1.00 85.37 676 ASP C N 1
ATOM 9680 C CA . ASP C 1 349 ? 23.688 54.314 -25.342 1.00 82.42 676 ASP C CA 1
ATOM 9681 C C . ASP C 1 349 ? 24.502 53.080 -24.965 1.00 81.33 676 ASP C C 1
ATOM 9682 O O . ASP C 1 349 ? 25.061 52.389 -25.839 1.00 90.09 676 ASP C O 1
ATOM 9687 N N . LYS C 1 350 ? 24.552 52.810 -23.660 1.00 70.90 677 LYS C N 1
ATOM 9688 C CA . LYS C 1 350 ? 25.259 51.644 -23.110 1.00 82.58 677 LYS C CA 1
ATOM 9689 C C . LYS C 1 350 ? 24.880 50.309 -23.776 1.00 81.47 677 LYS C C 1
ATOM 9690 O O . LYS C 1 350 ? 25.602 49.312 -23.648 1.00 80.01 677 LYS C O 1
ATOM 9692 N N . GLU C 1 351 ? 23.758 50.300 -24.492 1.00 78.16 678 GLU C N 1
ATOM 9693 C CA . GLU C 1 351 ? 23.247 49.083 -25.111 1.00 70.72 678 GLU C CA 1
ATOM 9694 C C . GLU C 1 351 ? 23.719 48.903 -26.548 1.00 73.83 678 GLU C C 1
ATOM 9695 O O . GLU C 1 351 ? 23.638 47.803 -27.091 1.00 73.42 678 GLU C O 1
ATOM 9701 N N . THR C 1 352 ? 24.199 49.984 -27.161 1.00 70.73 679 THR C N 1
ATOM 9702 C CA . THR C 1 352 ? 24.579 49.987 -28.575 1.00 70.68 679 THR C CA 1
ATOM 9703 C C . THR C 1 352 ? 25.561 48.872 -28.942 1.00 63.72 679 THR C C 1
ATOM 9704 O O . THR C 1 352 ? 25.306 48.093 -29.861 1.00 71.26 679 THR C O 1
ATOM 9708 N N . VAL C 1 353 ? 26.672 48.802 -28.213 1.00 62.90 680 VAL C N 1
ATOM 9709 C CA . VAL C 1 353 ? 27.723 47.807 -28.454 1.00 62.20 680 VAL C CA 1
ATOM 9710 C C . VAL C 1 353 ? 27.260 46.340 -28.432 1.00 62.14 680 VAL C C 1
ATOM 9711 O O . VAL C 1 353 ? 27.942 45.466 -28.978 1.00 66.73 680 VAL C O 1
ATOM 9715 N N . HIS C 1 354 ? 26.094 46.088 -27.837 1.00 64.92 681 HIS C N 1
ATOM 9716 C CA . HIS C 1 354 ? 25.582 44.730 -27.632 1.00 63.86 681 HIS C CA 1
ATOM 9717 C C . HIS C 1 354 ? 24.504 44.279 -28.575 1.00 65.77 681 HIS C C 1
ATOM 9718 O O . HIS C 1 354 ? 23.909 43.214 -28.367 1.00 65.84 681 HIS C O 1
ATOM 9725 N N . LYS C 1 355 ? 24.242 45.069 -29.613 1.00 69.52 682 LYS C N 1
ATOM 9726 C CA . LYS C 1 355 ? 23.215 44.742 -30.595 1.00 72.45 682 LYS C CA 1
ATOM 9727 C C . LYS C 1 355 ? 23.836 43.882 -31.678 1.00 71.71 682 LYS C C 1
ATOM 9728 O O . LYS C 1 355 ? 25.045 43.959 -31.911 1.00 67.82 682 LYS C O 1
ATOM 9734 N N . LEU C 1 356 ? 23.014 43.064 -32.335 1.00 74.48 683 LEU C N 1
ATOM 9735 C CA . LEU C 1 356 ? 23.520 42.024 -33.228 1.00 66.58 683 LEU C CA 1
ATOM 9736 C C . LEU C 1 356 ? 24.555 42.523 -34.242 1.00 66.90 683 LEU C C 1
ATOM 9737 O O . LEU C 1 356 ? 25.587 41.876 -34.453 1.00 69.02 683 LEU C O 1
ATOM 9742 N N . GLY C 1 357 ? 24.285 43.686 -34.837 1.00 65.32 684 GLY C N 1
ATOM 9743 C CA . GLY C 1 357 ? 25.140 44.270 -35.874 1.00 62.40 684 GLY C CA 1
ATOM 9744 C C . GLY C 1 357 ? 26.600 44.477 -35.517 1.00 60.19 684 GLY C C 1
ATOM 9745 O O . GLY C 1 357 ? 27.449 44.565 -36.403 1.00 69.52 684 GLY C O 1
ATOM 9746 N N . ASN C 1 358 ? 26.885 44.545 -34.219 1.00 51.43 685 ASN C N 1
ATOM 9747 C CA . ASN C 1 358 ? 28.234 44.765 -33.711 1.00 61.03 685 ASN C CA 1
ATOM 9748 C C . ASN C 1 358 ? 28.984 43.468 -33.402 1.00 64.81 685 ASN C C 1
ATOM 9749 O O . ASN C 1 358 ? 30.125 43.499 -32.929 1.00 61.19 685 ASN C O 1
ATOM 9754 N N . LEU C 1 359 ? 28.340 42.333 -33.653 1.00 62.54 686 LEU C N 1
ATOM 9755 C CA . LEU C 1 359 ? 28.920 41.056 -33.261 1.00 60.87 686 LEU C CA 1
ATOM 9756 C C . LEU C 1 359 ? 29.440 40.268 -34.450 1.00 58.64 686 LEU C C 1
ATOM 9757 O O . LEU C 1 359 ? 28.776 40.180 -35.487 1.00 62.83 686 LEU C O 1
ATOM 9762 N N . VAL C 1 360 ? 30.653 39.737 -34.291 1.00 57.61 687 VAL C N 1
ATOM 9763 C CA . VAL C 1 360 ? 31.231 38.758 -35.218 1.00 61.77 687 VAL C CA 1
ATOM 9764 C C . VAL C 1 360 ? 31.570 37.451 -34.506 1.00 62.68 687 VAL C C 1
ATOM 9765 O O . VAL C 1 360 ? 31.719 37.418 -33.282 1.00 54.79 687 VAL C O 1
ATOM 9769 N N . LEU C 1 361 ? 31.690 36.384 -35.292 1.00 57.58 688 LEU C N 1
ATOM 9770 C CA . LEU C 1 361 ? 32.254 35.131 -34.833 1.00 55.72 688 LEU C CA 1
ATOM 9771 C C . LEU C 1 361 ? 33.702 35.056 -35.285 1.00 54.53 688 LEU C C 1
ATOM 9772 O O . LEU C 1 361 ? 33.985 35.112 -36.478 1.00 60.18 688 LEU C O 1
ATOM 9777 N N . ALA C 1 362 ? 34.613 34.937 -34.325 1.00 59.60 689 ALA C N 1
ATOM 9778 C CA . ALA C 1 362 ? 36.050 34.910 -34.590 1.00 61.17 689 ALA C CA 1
ATOM 9779 C C . ALA C 1 362 ? 36.735 33.920 -33.652 1.00 54.20 689 ALA C C 1
ATOM 9780 O O . ALA C 1 362 ? 36.201 33.604 -32.589 1.00 50.99 689 ALA C O 1
ATOM 9782 N N . PRO C 1 363 ? 37.928 33.431 -34.032 1.00 51.39 690 PRO C N 1
ATOM 9783 C CA . PRO C 1 363 ? 38.651 32.528 -33.131 1.00 53.09 690 PRO C CA 1
ATOM 9784 C C . PRO C 1 363 ? 38.944 33.180 -31.777 1.00 55.09 690 PRO C C 1
ATOM 9785 O O . PRO C 1 363 ? 39.404 34.323 -31.713 1.00 51.99 690 PRO C O 1
ATOM 9789 N N . GLY C 1 364 ? 38.681 32.441 -30.704 1.00 49.96 691 GLY C N 1
ATOM 9790 C CA . GLY C 1 364 ? 38.744 32.984 -29.354 1.00 54.51 691 GLY C CA 1
ATOM 9791 C C . GLY C 1 364 ? 40.131 33.398 -28.905 1.00 60.53 691 GLY C C 1
ATOM 9792 O O . GLY C 1 364 ? 40.280 34.354 -28.156 1.00 62.88 691 GLY C O 1
ATOM 9793 N N . ALA C 1 365 ? 41.149 32.677 -29.362 1.00 63.75 692 ALA C N 1
ATOM 9794 C CA . ALA C 1 365 ? 42.519 32.961 -28.954 1.00 61.99 692 ALA C CA 1
ATOM 9795 C C . ALA C 1 365 ? 42.988 34.324 -29.437 1.00 63.27 692 ALA C C 1
ATOM 9796 O O . ALA C 1 365 ? 43.766 34.977 -28.763 1.00 68.21 692 ALA C O 1
ATOM 9798 N N . ALA C 1 366 ? 42.505 34.749 -30.599 1.00 62.10 693 ALA C N 1
ATOM 9799 C CA . ALA C 1 366 ? 42.958 35.987 -31.217 1.00 66.60 693 ALA C CA 1
ATOM 9800 C C . ALA C 1 366 ? 42.613 37.178 -30.339 1.00 69.02 693 ALA C C 1
ATOM 9801 O O . ALA C 1 366 ? 43.212 38.256 -30.450 1.00 66.04 693 ALA C O 1
ATOM 9803 N N . ASN C 1 367 ? 41.646 36.964 -29.454 1.00 72.62 694 ASN C N 1
ATOM 9804 C CA . ASN C 1 367 ? 41.153 38.026 -28.596 1.00 73.49 694 ASN C CA 1
ATOM 9805 C C . ASN C 1 367 ? 42.259 38.903 -28.015 1.00 71.55 694 ASN C C 1
ATOM 9806 O O . ASN C 1 367 ? 42.079 40.106 -27.861 1.00 68.64 694 ASN C O 1
ATOM 9811 N N . ALA C 1 368 ? 43.399 38.298 -27.694 1.00 67.91 695 ALA C N 1
ATOM 9812 C CA . ALA C 1 368 ? 44.517 39.041 -27.126 1.00 63.92 695 ALA C CA 1
ATOM 9813 C C . ALA C 1 368 ? 45.043 40.098 -28.082 1.00 63.95 695 ALA C C 1
ATOM 9814 O O . ALA C 1 368 ? 45.680 41.052 -27.654 1.00 67.51 695 ALA C O 1
ATOM 9816 N N . SER C 1 369 ? 44.766 39.933 -29.370 1.00 65.89 696 SER C N 1
ATOM 9817 C CA . SER C 1 369 ? 45.265 40.858 -30.378 1.00 64.01 696 SER C CA 1
ATOM 9818 C C . SER C 1 369 ? 44.201 41.844 -30.828 1.00 66.94 696 SER C C 1
ATOM 9819 O O . SER C 1 369 ? 44.526 42.907 -31.347 1.00 69.75 696 SER C O 1
ATOM 9822 N N . LEU C 1 370 ? 42.939 41.487 -30.615 1.00 66.56 697 LEU C N 1
ATOM 9823 C CA . LEU C 1 370 ? 41.811 42.295 -31.054 1.00 65.95 697 LEU C CA 1
ATOM 9824 C C . LEU C 1 370 ? 41.361 43.278 -29.987 1.00 73.26 697 LEU C C 1
ATOM 9825 O O . LEU C 1 370 ? 40.857 44.355 -30.299 1.00 77.65 697 LEU C O 1
ATOM 9830 N N . SER C 1 371 ? 41.553 42.900 -28.727 1.00 70.17 698 SER C N 1
ATOM 9831 C CA . SER C 1 371 ? 40.983 43.623 -27.597 1.00 69.19 698 SER C CA 1
ATOM 9832 C C . SER C 1 371 ? 41.322 45.108 -27.615 1.00 75.40 698 SER C C 1
ATOM 9833 O O . SER C 1 371 ? 42.490 45.478 -27.718 1.00 77.05 698 SER C O 1
ATOM 9836 N N . SER C 1 372 ? 40.283 45.942 -27.544 1.00 83.20 699 SER C N 1
ATOM 9837 C CA . SER C 1 372 ? 40.406 47.400 -27.370 1.00 82.77 699 SER C CA 1
ATOM 9838 C C . SER C 1 372 ? 41.349 48.100 -28.349 1.00 75.95 699 SER C C 1
ATOM 9839 O O . SER C 1 372 ? 41.946 49.122 -28.020 1.00 85.66 699 SER C O 1
ATOM 9842 N N . ARG C 1 373 ? 41.486 47.552 -29.548 1.00 75.56 700 ARG C N 1
ATOM 9843 C CA . ARG C 1 373 ? 42.341 48.173 -30.553 1.00 74.76 700 ARG C CA 1
ATOM 9844 C C . ARG C 1 373 ? 41.515 49.073 -31.466 1.00 68.34 700 ARG C C 1
ATOM 9845 O O . ARG C 1 373 ? 40.346 48.773 -31.722 1.00 65.49 700 ARG C O 1
ATOM 9853 N N . PRO C 1 374 ? 42.103 50.196 -31.934 1.00 76.81 701 PRO C N 1
ATOM 9854 C CA . PRO C 1 374 ? 41.524 51.034 -32.982 1.00 73.52 701 PRO C CA 1
ATOM 9855 C C . PRO C 1 374 ? 41.004 50.196 -34.149 1.00 71.41 701 PRO C C 1
ATOM 9856 O O . PRO C 1 374 ? 41.532 49.109 -34.426 1.00 70.32 701 PRO C O 1
ATOM 9860 N N . TRP C 1 375 ? 39.989 50.697 -34.844 1.00 66.49 702 TRP C N 1
ATOM 9861 C CA . TRP C 1 375 ? 39.433 49.945 -35.960 1.00 60.11 702 TRP C CA 1
ATOM 9862 C C . TRP C 1 375 ? 40.448 49.691 -37.034 1.00 73.28 702 TRP C C 1
ATOM 9863 O O . TRP C 1 375 ? 40.474 48.626 -37.656 1.00 76.62 702 TRP C O 1
ATOM 9874 N N . THR C 1 376 ? 41.288 50.690 -37.258 1.00 73.99 703 THR C N 1
ATOM 9875 C CA . THR C 1 376 ? 42.326 50.642 -38.267 1.00 72.51 703 THR C CA 1
ATOM 9876 C C . THR C 1 376 ? 43.090 49.308 -38.216 1.00 73.02 703 THR C C 1
ATOM 9877 O O . THR C 1 376 ? 43.413 48.730 -39.252 1.00 69.13 703 THR C O 1
ATOM 9881 N N . GLU C 1 377 ? 43.323 48.818 -36.999 1.00 70.01 704 GLU C N 1
ATOM 9882 C CA . GLU C 1 377 ? 43.979 47.535 -36.745 1.00 69.99 704 GLU C CA 1
ATOM 9883 C C . GLU C 1 377 ? 43.018 46.354 -36.847 1.00 65.65 704 GLU C C 1
ATOM 9884 O O . GLU C 1 377 ? 43.279 45.394 -37.573 1.00 67.70 704 GLU C O 1
ATOM 9890 N N . LYS C 1 378 ? 41.909 46.428 -36.114 1.00 66.61 705 LYS C N 1
ATOM 9891 C CA . LYS C 1 378 ? 40.884 45.388 -36.157 1.00 65.88 705 LYS C CA 1
ATOM 9892 C C . LYS C 1 378 ? 40.531 45.006 -37.588 1.00 65.96 705 LYS C C 1
ATOM 9893 O O . LYS C 1 378 ? 40.232 43.848 -37.864 1.00 67.51 705 LYS C O 1
ATOM 9899 N N . LYS C 1 379 ? 40.591 45.981 -38.492 1.00 66.52 706 LYS C N 1
ATOM 9900 C CA . LYS C 1 379 ? 40.298 45.751 -39.906 1.00 67.05 706 LYS C CA 1
ATOM 9901 C C . LYS C 1 379 ? 41.282 44.762 -40.538 1.00 62.66 706 LYS C C 1
ATOM 9902 O O . LYS C 1 379 ? 40.882 43.867 -41.287 1.00 59.62 706 LYS C O 1
ATOM 9908 N N . VAL C 1 380 ? 42.567 44.937 -40.242 1.00 61.75 707 VAL C N 1
ATOM 9909 C CA . VAL C 1 380 ? 43.601 44.064 -40.786 1.00 62.06 707 VAL C CA 1
ATOM 9910 C C . VAL C 1 380 ? 43.436 42.672 -40.184 1.00 60.84 707 VAL C C 1
ATOM 9911 O O . VAL C 1 380 ? 43.433 41.668 -40.902 1.00 57.27 707 VAL C O 1
ATOM 9915 N N . LEU C 1 381 ? 43.263 42.636 -38.864 1.00 62.05 708 LEU C N 1
ATOM 9916 C CA . LEU C 1 381 ? 43.089 41.392 -38.130 1.00 64.27 708 LEU C CA 1
ATOM 9917 C C . LEU C 1 381 ? 41.922 40.553 -38.656 1.00 61.81 708 LEU C C 1
ATOM 9918 O O . LEU C 1 381 ? 42.097 39.353 -38.904 1.00 60.58 708 LEU C O 1
ATOM 9923 N N . TYR C 1 382 ? 40.754 41.178 -38.850 1.00 58.31 709 TYR C N 1
ATOM 9924 C CA . TYR C 1 382 ? 39.613 40.459 -39.416 1.00 59.06 709 TYR C CA 1
ATOM 9925 C C . TYR C 1 382 ? 39.946 39.972 -40.820 1.00 62.81 709 TYR C C 1
ATOM 9926 O O . TYR C 1 382 ? 39.620 38.840 -41.176 1.00 67.19 709 TYR C O 1
ATOM 9935 N N . ALA C 1 383 ? 40.583 40.828 -41.621 1.00 62.10 710 ALA C N 1
ATOM 9936 C CA . ALA C 1 383 ? 40.921 40.465 -42.997 1.00 63.53 710 ALA C CA 1
ATOM 9937 C C . ALA C 1 383 ? 41.830 39.238 -43.005 1.00 62.96 710 ALA C C 1
ATOM 9938 O O . ALA C 1 383 ? 41.654 38.317 -43.808 1.00 67.43 710 ALA C O 1
ATOM 9940 N N . ALA C 1 384 ? 42.782 39.236 -42.077 1.00 58.71 711 ALA C N 1
ATOM 9941 C CA . ALA C 1 384 ? 43.729 38.142 -41.902 1.00 59.87 711 ALA C CA 1
ATOM 9942 C C . ALA C 1 384 ? 43.079 36.855 -41.372 1.00 65.20 711 ALA C C 1
ATOM 9943 O O . ALA C 1 384 ? 43.236 35.795 -41.978 1.00 64.31 711 ALA C O 1
ATOM 9945 N N . LEU C 1 385 ? 42.349 36.967 -40.256 1.00 62.93 712 LEU C N 1
ATOM 9946 C CA . LEU C 1 385 ? 41.659 35.825 -39.629 1.00 58.57 712 LEU C CA 1
ATOM 9947 C C . LEU C 1 385 ? 40.598 35.165 -40.505 1.00 62.51 712 LEU C C 1
ATOM 9948 O O . LEU C 1 385 ? 40.165 34.043 -40.225 1.00 69.05 712 LEU C O 1
ATOM 9953 N N . GLY C 1 386 ? 40.177 35.864 -41.554 1.00 60.96 713 GLY C N 1
ATOM 9954 C CA . GLY C 1 386 ? 39.143 35.369 -42.459 1.00 60.38 713 GLY C CA 1
ATOM 9955 C C . GLY C 1 386 ? 39.711 34.906 -43.787 1.00 64.15 713 GLY C C 1
ATOM 9956 O O . GLY C 1 386 ? 38.959 34.591 -44.708 1.00 63.78 713 GLY C O 1
ATOM 9957 N N . ALA C 1 387 ? 41.039 34.855 -43.873 1.00 66.13 714 ALA C N 1
ATOM 9958 C CA . ALA C 1 387 ? 41.731 34.521 -45.114 1.00 72.23 714 ALA C CA 1
ATOM 9959 C C . ALA C 1 387 ? 41.595 33.047 -45.488 1.00 72.23 714 ALA C C 1
ATOM 9960 O O . ALA C 1 387 ? 41.377 32.201 -44.621 1.00 73.43 714 ALA C O 1
ATOM 9962 N N . SER C 1 388 ? 41.719 32.756 -46.783 1.00 70.91 715 SER C N 1
ATOM 9963 C CA . SER C 1 388 ? 41.525 31.403 -47.309 1.00 73.67 715 SER C CA 1
ATOM 9964 C C . SER C 1 388 ? 42.663 30.449 -46.959 1.00 71.53 715 SER C C 1
ATOM 9965 O O . SER C 1 388 ? 42.424 29.275 -46.720 1.00 72.80 715 SER C O 1
ATOM 9968 N N . THR C 1 389 ? 43.894 30.947 -46.961 1.00 76.21 716 THR C N 1
ATOM 9969 C CA . THR C 1 389 ? 45.054 30.160 -46.553 1.00 75.41 716 THR C CA 1
ATOM 9970 C C . THR C 1 389 ? 45.771 30.967 -45.505 1.00 78.38 716 THR C C 1
ATOM 9971 O O . THR C 1 389 ? 45.588 32.178 -45.433 1.00 80.65 716 THR C O 1
ATOM 9975 N N . ALA C 1 390 ? 46.614 30.308 -44.721 1.00 66.75 717 ALA C N 1
ATOM 9976 C CA . ALA C 1 390 ? 47.425 31.006 -43.747 1.00 65.45 717 ALA C CA 1
ATOM 9977 C C . ALA C 1 390 ? 48.521 31.850 -44.406 1.00 74.41 717 ALA C C 1
ATOM 9978 O O . ALA C 1 390 ? 49.057 32.771 -43.783 1.00 76.38 717 ALA C O 1
ATOM 9980 N N . ASP C 1 391 ? 48.839 31.550 -45.665 1.00 67.81 718 ASP C N 1
ATOM 9981 C CA . ASP C 1 391 ? 49.808 32.344 -46.411 1.00 73.72 718 ASP C CA 1
ATOM 9982 C C . ASP C 1 391 ? 49.282 33.748 -46.674 1.00 79.51 718 ASP C C 1
ATOM 9983 O O . ASP C 1 391 ? 50.015 34.732 -46.519 1.00 85.00 718 ASP C O 1
ATOM 9988 N N . ASP C 1 392 ? 48.009 33.829 -47.057 1.00 78.45 719 ASP C N 1
ATOM 9989 C CA . ASP C 1 392 ? 47.343 35.109 -47.266 1.00 81.26 719 ASP C CA 1
ATOM 9990 C C . ASP C 1 392 ? 47.259 35.908 -45.976 1.00 79.80 719 ASP C C 1
ATOM 9991 O O . ASP C 1 392 ? 47.432 37.130 -45.991 1.00 87.71 719 ASP C O 1
ATOM 9996 N N . ALA C 1 393 ? 47.004 35.220 -44.864 1.00 68.78 720 ALA C N 1
ATOM 9997 C CA . ALA C 1 393 ? 46.993 35.857 -43.552 1.00 67.39 720 ALA C CA 1
ATOM 9998 C C . ALA C 1 393 ? 48.352 36.473 -43.223 1.00 69.39 720 ALA C C 1
ATOM 9999 O O . ALA C 1 393 ? 48.427 37.613 -42.757 1.00 70.63 720 ALA C O 1
ATOM 10001 N N . LYS C 1 394 ? 49.417 35.717 -43.483 1.00 61.95 721 LYS C N 1
ATOM 10002 C CA . LYS C 1 394 ? 50.775 36.233 -43.375 1.00 67.89 721 LYS C CA 1
ATOM 10003 C C . LYS C 1 394 ? 50.967 37.454 -44.286 1.00 74.94 721 LYS C C 1
ATOM 10004 O O . LYS C 1 394 ? 51.338 38.538 -43.822 1.00 77.01 721 LYS C O 1
ATOM 10010 N N . SER C 1 395 ? 50.689 37.262 -45.575 1.00 70.67 722 SER C N 1
ATOM 10011 C CA . SER C 1 395 ? 50.682 38.325 -46.581 1.00 78.02 722 SER C CA 1
ATOM 10012 C C . SER C 1 395 ? 49.997 39.610 -46.080 1.00 81.67 722 SER C C 1
ATOM 10013 O O . SER C 1 395 ? 50.544 40.714 -46.230 1.00 88.92 722 SER C O 1
ATOM 10016 N N . ILE C 1 396 ? 48.818 39.454 -45.470 1.00 68.72 723 ILE C N 1
ATOM 10017 C CA . ILE C 1 396 ? 48.036 40.585 -44.955 1.00 69.92 723 ILE C CA 1
ATOM 10018 C C . ILE C 1 396 ? 48.669 41.227 -43.716 1.00 72.59 723 ILE C C 1
ATOM 10019 O O . ILE C 1 396 ? 48.853 42.448 -43.671 1.00 78.56 723 ILE C O 1
ATOM 10024 N N . LEU C 1 397 ? 49.007 40.403 -42.724 1.00 70.36 724 LEU C N 1
ATOM 10025 C CA . LEU C 1 397 ? 49.552 40.889 -41.462 1.00 71.52 724 LEU C CA 1
ATOM 10026 C C . LEU C 1 397 ? 50.889 41.610 -41.636 1.00 75.10 724 LEU C C 1
ATOM 10027 O O . LEU C 1 397 ? 51.081 42.709 -41.105 1.00 82.60 724 LEU C O 1
ATOM 10032 N N . ASN C 1 398 ? 51.802 40.992 -42.380 1.00 68.26 725 ASN C N 1
ATOM 10033 C CA . ASN C 1 398 ? 53.100 41.601 -42.684 1.00 79.31 725 ASN C CA 1
ATOM 10034 C C . ASN C 1 398 ? 52.961 42.860 -43.539 1.00 82.40 725 ASN C C 1
ATOM 10035 O O . ASN C 1 398 ? 53.624 43.875 -43.295 1.00 86.39 725 ASN C O 1
ATOM 10040 N N . SER C 1 399 ? 52.077 42.773 -44.530 1.00 77.67 726 SER C N 1
ATOM 10041 C CA . SER C 1 399 ? 51.804 43.855 -45.463 1.00 72.37 726 SER C CA 1
ATOM 10042 C C . SER C 1 399 ? 51.355 45.104 -44.716 1.00 76.83 726 SER C C 1
ATOM 10043 O O . SER C 1 399 ? 51.602 46.231 -45.153 1.00 83.06 726 SER C O 1
ATOM 10046 N N . SER C 1 400 ? 50.699 44.885 -43.582 1.00 73.52 727 SER C N 1
ATOM 10047 C CA . SER C 1 400 ? 50.356 45.943 -42.661 1.00 79.12 727 SER C CA 1
ATOM 10048 C C . SER C 1 400 ? 51.579 46.336 -41.852 1.00 81.23 727 SER C C 1
ATOM 10049 O O . SER C 1 400 ? 52.466 45.521 -41.603 1.00 94.81 727 SER C O 1
ATOM 10052 N N . GLY C 1 401 ? 51.609 47.585 -41.416 1.00 78.32 728 GLY C N 1
ATOM 10053 C CA . GLY C 1 401 ? 52.719 48.064 -40.604 1.00 94.01 728 GLY C CA 1
ATOM 10054 C C . GLY C 1 401 ? 52.660 47.567 -39.173 1.00 92.30 728 GLY C C 1
ATOM 10055 O O . GLY C 1 401 ? 53.678 47.530 -38.474 1.00 101.52 728 GLY C O 1
ATOM 10056 N N . PHE C 1 402 ? 51.469 47.161 -38.745 1.00 83.78 729 PHE C N 1
ATOM 10057 C CA . PHE C 1 402 ? 51.187 46.940 -37.328 1.00 82.85 729 PHE C CA 1
ATOM 10058 C C . PHE C 1 402 ? 51.920 45.745 -36.737 1.00 76.44 729 PHE C C 1
ATOM 10059 O O . PHE C 1 402 ? 52.236 44.793 -37.441 1.00 81.75 729 PHE C O 1
ATOM 10067 N N . THR C 1 403 ? 52.218 45.830 -35.443 1.00 81.10 730 THR C N 1
ATOM 10068 C CA . THR C 1 403 ? 52.718 44.693 -34.678 1.00 72.63 730 THR C CA 1
ATOM 10069 C C . THR C 1 403 ? 51.717 44.419 -33.562 1.00 79.24 730 THR C C 1
ATOM 10070 O O . THR C 1 403 ? 51.505 45.255 -32.671 1.00 85.88 730 THR C O 1
ATOM 10074 N N . PHE C 1 404 ? 51.096 43.249 -33.628 1.00 66.64 731 PHE C N 1
ATOM 10075 C CA . PHE C 1 404 ? 50.031 42.883 -32.701 1.00 66.33 731 PHE C CA 1
ATOM 10076 C C . PHE C 1 404 ? 50.564 42.140 -31.482 1.00 67.52 731 PHE C C 1
ATOM 10077 O O . PHE C 1 404 ? 51.744 41.782 -31.432 1.00 67.82 731 PHE C O 1
ATOM 10085 N N . ALA C 1 405 ? 49.690 41.907 -30.505 1.00 67.40 732 ALA C N 1
ATOM 10086 C CA . ALA C 1 405 ? 50.065 41.207 -29.273 1.00 69.51 732 ALA C CA 1
ATOM 10087 C C . ALA C 1 405 ? 50.595 39.794 -29.529 1.00 72.60 732 ALA C C 1
ATOM 10088 O O . ALA C 1 405 ? 51.357 39.249 -28.722 1.00 72.48 732 ALA C O 1
ATOM 10090 N N . GLN C 1 406 ? 50.184 39.211 -30.650 1.00 65.74 733 GLN C N 1
ATOM 10091 C CA . GLN C 1 406 ? 50.586 37.859 -31.006 1.00 66.28 733 GLN C CA 1
ATOM 10092 C C . GLN C 1 406 ? 51.425 37.869 -32.281 1.00 65.08 733 GLN C C 1
ATOM 10093 O O . GLN C 1 406 ? 51.330 38.807 -33.071 1.00 65.47 733 GLN C O 1
ATOM 10099 N N . THR C 1 407 ? 52.244 36.830 -32.465 1.00 64.30 734 THR C N 1
ATOM 10100 C CA . THR C 1 407 ? 53.170 36.738 -33.608 1.00 71.02 734 THR C CA 1
ATOM 10101 C C . THR C 1 407 ? 52.374 36.617 -34.907 1.00 68.69 734 THR C C 1
ATOM 10102 O O . THR C 1 407 ? 51.251 36.136 -34.886 1.00 69.09 734 THR C O 1
ATOM 10106 N N . THR C 1 408 ? 52.944 37.060 -36.025 1.00 70.70 735 THR C N 1
ATOM 10107 C CA . THR C 1 408 ? 52.297 36.877 -37.327 1.00 72.57 735 THR C CA 1
ATOM 10108 C C . THR C 1 408 ? 52.034 35.386 -37.541 1.00 71.73 735 THR C C 1
ATOM 10109 O O . THR C 1 408 ? 50.928 34.987 -37.908 1.00 65.82 735 THR C O 1
ATOM 10113 N N . GLU C 1 409 ? 53.062 34.581 -37.272 1.00 75.63 736 GLU C N 1
ATOM 10114 C CA . GLU C 1 409 ? 53.028 33.125 -37.417 1.00 72.10 736 GLU C CA 1
ATOM 10115 C C . GLU C 1 409 ? 51.837 32.545 -36.670 1.00 71.12 736 GLU C C 1
ATOM 10116 O O . GLU C 1 409 ? 51.149 31.651 -37.165 1.00 68.77 736 GLU C O 1
ATOM 10122 N N . ASP C 1 410 ? 51.591 33.091 -35.487 1.00 69.13 737 ASP C N 1
ATOM 10123 C CA . ASP C 1 410 ? 50.545 32.615 -34.604 1.00 65.75 737 ASP C CA 1
ATOM 10124 C C . ASP C 1 410 ? 49.145 32.899 -35.115 1.00 69.42 737 ASP C C 1
ATOM 10125 O O . ASP C 1 410 ? 48.310 31.999 -35.173 1.00 71.63 737 ASP C O 1
ATOM 10130 N N . LEU C 1 411 ? 48.902 34.156 -35.487 1.00 63.94 738 LEU C N 1
ATOM 10131 C CA . LEU C 1 411 ? 47.587 34.582 -35.952 1.00 65.89 738 LEU C CA 1
ATOM 10132 C C . LEU C 1 411 ? 47.227 33.929 -37.282 1.00 65.27 738 LEU C C 1
ATOM 10133 O O . LEU C 1 411 ? 46.093 33.504 -37.478 1.00 65.46 738 LEU C O 1
ATOM 10138 N N . ALA C 1 412 ? 48.195 33.833 -38.185 1.00 66.27 739 ALA C N 1
ATOM 10139 C CA . ALA C 1 412 ? 47.987 33.124 -39.441 1.00 66.97 739 ALA C CA 1
ATOM 10140 C C . ALA C 1 412 ? 47.453 31.721 -39.212 1.00 60.39 739 ALA C C 1
ATOM 10141 O O . ALA C 1 412 ? 46.653 31.232 -39.994 1.00 63.74 739 ALA C O 1
ATOM 10143 N N . ALA C 1 413 ? 47.891 31.088 -38.126 1.00 61.44 740 ALA C N 1
ATOM 10144 C CA . ALA C 1 413 ? 47.469 29.728 -37.798 1.00 53.19 740 ALA C CA 1
ATOM 10145 C C . ALA C 1 413 ? 45.976 29.624 -37.508 1.00 55.93 740 ALA C C 1
ATOM 10146 O O . ALA C 1 413 ? 45.361 28.606 -37.777 1.00 58.32 740 ALA C O 1
ATOM 10148 N N . MET C 1 414 ? 45.405 30.679 -36.948 1.00 57.63 741 MET C N 1
ATOM 10149 C CA . MET C 1 414 ? 44.003 30.691 -36.570 1.00 52.00 741 MET C CA 1
ATOM 10150 C C . MET C 1 414 ? 43.112 31.066 -37.745 1.00 57.17 741 MET C C 1
ATOM 10151 O O . MET C 1 414 ? 41.897 31.162 -37.609 1.00 56.17 741 MET C O 1
ATOM 10156 N N . SER C 1 415 ? 43.727 31.291 -38.900 1.00 57.05 742 SER C N 1
ATOM 10157 C CA . SER C 1 415 ? 43.033 31.633 -40.136 1.00 59.80 742 SER C CA 1
ATOM 10158 C C . SER C 1 415 ? 41.989 30.611 -40.530 1.00 62.20 742 SER C C 1
ATOM 10159 O O . SER C 1 415 ? 42.250 29.420 -40.471 1.00 62.44 742 SER C O 1
ATOM 10162 N N . ARG C 1 416 ? 40.826 31.086 -40.961 1.00 62.79 743 ARG C N 1
ATOM 10163 C CA . ARG C 1 416 ? 39.818 30.231 -41.564 1.00 53.34 743 ARG C CA 1
ATOM 10164 C C . ARG C 1 416 ? 38.967 31.038 -42.536 1.00 61.34 743 ARG C C 1
ATOM 10165 O O . ARG C 1 416 ? 38.748 32.217 -42.320 1.00 67.95 743 ARG C O 1
ATOM 10173 N N . TYR C 1 417 ? 38.478 30.405 -43.600 1.00 58.82 744 TYR C N 1
ATOM 10174 C CA . TYR C 1 417 ? 37.545 31.059 -44.523 1.00 58.86 744 TYR C CA 1
ATOM 10175 C C . TYR C 1 417 ? 36.252 31.520 -43.814 1.00 61.15 744 TYR C C 1
ATOM 10176 O O . TYR C 1 417 ? 35.396 30.700 -43.483 1.00 54.84 744 TYR C O 1
ATOM 10185 N N . LEU C 1 418 ? 36.119 32.831 -43.593 1.00 64.29 745 LEU C N 1
ATOM 10186 C CA . LEU C 1 418 ? 34.930 33.408 -42.936 1.00 61.42 745 LEU C CA 1
ATOM 10187 C C . LEU C 1 418 ? 34.509 34.740 -43.568 1.00 60.62 745 LEU C C 1
ATOM 10188 O O . LEU C 1 418 ? 34.987 35.808 -43.159 1.00 64.41 745 LEU C O 1
ATOM 10193 N N . PRO C 1 419 ? 33.618 34.677 -44.580 1.00 61.86 746 PRO C N 1
ATOM 10194 C CA . PRO C 1 419 ? 33.201 35.836 -45.367 1.00 63.69 746 PRO C CA 1
ATOM 10195 C C . PRO C 1 419 ? 32.864 37.081 -44.563 1.00 64.18 746 PRO C C 1
ATOM 10196 O O . PRO C 1 419 ? 33.325 38.172 -44.910 1.00 71.58 746 PRO C O 1
ATOM 10200 N N . HIS C 1 420 ? 32.087 36.933 -43.498 1.00 57.38 747 HIS C N 1
ATOM 10201 C CA . HIS C 1 420 ? 31.718 38.102 -42.713 1.00 64.45 747 HIS C CA 1
ATOM 10202 C C . HIS C 1 420 ? 32.915 38.836 -42.170 1.00 60.34 747 HIS C C 1
ATOM 10203 O O . HIS C 1 420 ? 32.863 40.054 -41.969 1.00 70.25 747 HIS C O 1
ATOM 10210 N N . LEU C 1 421 ? 34.003 38.102 -41.947 1.00 56.51 748 LEU C N 1
ATOM 10211 C CA . LEU C 1 421 ? 35.269 38.701 -41.535 1.00 57.02 748 LEU C CA 1
ATOM 10212 C C . LEU C 1 421 ? 36.022 39.297 -42.717 1.00 65.28 748 LEU C C 1
ATOM 10213 O O . LEU C 1 421 ? 36.573 40.398 -42.616 1.00 64.93 748 LEU C O 1
ATOM 10218 N N . ARG C 1 422 ? 36.041 38.569 -43.834 1.00 62.26 749 ARG C N 1
ATOM 10219 C CA . ARG C 1 422 ? 36.634 39.058 -45.076 1.00 62.09 749 ARG C CA 1
ATOM 10220 C C . ARG C 1 422 ? 35.975 40.374 -45.482 1.00 63.12 749 ARG C C 1
ATOM 10221 O O . ARG C 1 422 ? 36.659 41.382 -45.721 1.00 68.33 749 ARG C O 1
ATOM 10229 N N . ALA C 1 423 ? 34.643 40.355 -45.515 1.00 63.81 750 ALA C N 1
ATOM 10230 C CA . ALA C 1 423 ? 33.821 41.524 -45.802 1.00 65.54 750 ALA C CA 1
ATOM 10231 C C . ALA C 1 423 ? 34.203 42.756 -44.981 1.00 68.06 750 ALA C C 1
ATOM 10232 O O . ALA C 1 423 ? 34.445 43.822 -45.557 1.00 81.09 750 ALA C O 1
ATOM 10234 N N . LEU C 1 424 ? 34.251 42.628 -43.655 1.00 63.55 751 LEU C N 1
ATOM 10235 C CA . LEU C 1 424 ? 34.628 43.755 -42.784 1.00 69.07 751 LEU C CA 1
ATOM 10236 C C . LEU C 1 424 ? 36.036 44.283 -43.062 1.00 70.78 751 LEU C C 1
ATOM 10237 O O . LEU C 1 424 ? 36.312 45.476 -42.879 1.00 79.36 751 LEU C O 1
ATOM 10242 N N . GLY C 1 425 ? 36.914 43.385 -43.504 1.00 60.97 752 GLY C N 1
ATOM 10243 C CA . GLY C 1 425 ? 38.290 43.727 -43.835 1.00 68.16 752 GLY C CA 1
ATOM 10244 C C . GLY C 1 425 ? 38.399 44.604 -45.072 1.00 72.59 752 GLY C C 1
ATOM 10245 O O . GLY C 1 425 ? 39.380 45.334 -45.248 1.00 73.68 752 GLY C O 1
ATOM 10246 N N . GLN C 1 426 ? 37.380 44.533 -45.924 1.00 65.98 753 GLN C N 1
ATOM 10247 C CA . GLN C 1 426 ? 37.344 45.288 -47.171 1.00 75.02 753 GLN C CA 1
ATOM 10248 C C . GLN C 1 426 ? 36.751 46.691 -46.988 1.00 77.91 753 GLN C C 1
ATOM 10249 O O . GLN C 1 426 ? 36.884 47.556 -47.863 1.00 77.50 753 GLN C O 1
ATOM 10255 N N . ARG C 1 427 ? 36.118 46.922 -45.842 1.00 81.11 754 ARG C N 1
ATOM 10256 C CA . ARG C 1 427 ? 35.410 48.179 -45.621 1.00 82.93 754 ARG C CA 1
ATOM 10257 C C . ARG C 1 427 ? 36.346 49.366 -45.484 1.00 87.70 754 ARG C C 1
ATOM 10258 O O . ARG C 1 427 ? 37.086 49.484 -44.514 1.00 78.96 754 ARG C O 1
ATOM 10266 N N . GLU C 1 428 ? 36.289 50.255 -46.459 1.00 91.61 755 GLU C N 1
ATOM 10267 C CA . GLU C 1 428 ? 37.161 51.410 -46.446 1.00 98.36 755 GLU C CA 1
ATOM 10268 C C . GLU C 1 428 ? 36.610 52.556 -45.588 1.00 84.69 755 GLU C C 1
ATOM 10269 O O . GLU C 1 428 ? 37.365 53.223 -44.879 1.00 91.58 755 GLU C O 1
ATOM 10275 N N . ASP C 1 429 ? 35.293 52.764 -45.630 1.00 85.66 756 ASP C N 1
ATOM 10276 C CA . ASP C 1 429 ? 34.633 53.818 -44.841 1.00 91.04 756 ASP C CA 1
ATOM 10277 C C . ASP C 1 429 ? 34.673 53.541 -43.336 1.00 90.00 756 ASP C C 1
ATOM 10278 O O . ASP C 1 429 ? 34.566 52.393 -42.911 1.00 81.50 756 ASP C O 1
ATOM 10283 N N . GLU C 1 430 ? 34.808 54.599 -42.537 1.00 88.25 757 GLU C N 1
ATOM 10284 C CA . GLU C 1 430 ? 34.822 54.478 -41.078 1.00 93.69 757 GLU C CA 1
ATOM 10285 C C . GLU C 1 430 ? 33.518 53.873 -40.546 1.00 90.94 757 GLU C C 1
ATOM 10286 O O . GLU C 1 430 ? 32.458 53.933 -41.194 1.00 86.28 757 GLU C O 1
ATOM 10292 N N . LEU C 1 431 ? 33.627 53.262 -39.372 1.00 80.76 758 LEU C N 1
ATOM 10293 C CA . LEU C 1 431 ? 32.506 52.607 -38.731 1.00 84.26 758 LEU C CA 1
ATOM 10294 C C . LEU C 1 431 ? 31.787 53.525 -37.755 1.00 82.51 758 LEU C C 1
ATOM 10295 O O . LEU C 1 431 ? 32.416 54.180 -36.914 1.00 80.07 758 LEU C O 1
ATOM 10300 N N . ASP C 1 432 ? 30.463 53.577 -37.920 1.00 81.55 759 ASP C N 1
ATOM 10301 C CA . ASP C 1 432 ? 29.536 54.289 -37.035 1.00 76.11 759 ASP C CA 1
ATOM 10302 C C . ASP C 1 432 ? 28.302 53.418 -36.701 1.00 79.33 759 ASP C C 1
ATOM 10303 O O . ASP C 1 432 ? 28.057 52.406 -37.381 1.00 81.93 759 ASP C O 1
ATOM 10308 N N . PRO C 1 433 ? 27.552 53.779 -35.632 1.00 76.12 760 PRO C N 1
ATOM 10309 C CA . PRO C 1 433 ? 26.299 53.109 -35.259 1.00 79.40 760 PRO C CA 1
ATOM 10310 C C . PRO C 1 433 ? 25.301 52.921 -36.393 1.00 75.00 760 PRO C C 1
ATOM 10311 O O . PRO C 1 433 ? 24.555 51.938 -36.399 1.00 79.34 760 PRO C O 1
ATOM 10315 N N . ALA C 1 434 ? 25.283 53.856 -37.336 1.00 74.06 761 ALA C N 1
ATOM 10316 C CA . ALA C 1 434 ? 24.455 53.705 -38.523 1.00 78.13 761 ALA C CA 1
ATOM 10317 C C . ALA C 1 434 ? 24.839 52.440 -39.280 1.00 77.38 761 ALA C C 1
ATOM 10318 O O . ALA C 1 434 ? 23.956 51.691 -39.683 1.00 77.68 761 ALA C O 1
ATOM 10320 N N . PHE C 1 435 ? 26.144 52.196 -39.448 1.00 71.11 762 PHE C N 1
ATOM 10321 C CA . PHE C 1 435 ? 26.606 51.015 -40.181 1.00 69.99 762 PHE C CA 1
ATOM 10322 C C . PHE C 1 435 ? 26.241 49.715 -39.483 1.00 73.90 762 PHE C C 1
ATOM 10323 O O . PHE C 1 435 ? 25.826 48.761 -40.146 1.00 77.99 762 PHE C O 1
ATOM 10331 N N . MET C 1 436 ? 26.392 49.671 -38.157 1.00 67.21 763 MET C N 1
ATOM 10332 C CA . MET C 1 436 ? 26.030 48.470 -37.392 1.00 59.47 763 MET C CA 1
ATOM 10333 C C . MET C 1 436 ? 24.532 48.180 -37.491 1.00 69.65 763 MET C C 1
ATOM 10334 O O . MET C 1 436 ? 24.131 47.017 -37.547 1.00 73.76 763 MET C O 1
ATOM 10339 N N . ASP C 1 437 ? 23.712 49.231 -37.509 1.00 69.37 764 ASP C N 1
ATOM 10340 C CA . ASP C 1 437 ? 22.279 49.078 -37.750 1.00 70.84 764 ASP C CA 1
ATOM 10341 C C . ASP C 1 437 ? 21.973 48.450 -39.101 1.00 73.51 764 ASP C C 1
ATOM 10342 O O . ASP C 1 437 ? 21.073 47.616 -39.186 1.00 77.20 764 ASP C O 1
ATOM 10347 N N . GLN C 1 438 ? 22.707 48.845 -40.146 1.00 69.86 765 GLN C N 1
ATOM 10348 C CA . GLN C 1 438 ? 22.547 48.232 -41.471 1.00 77.41 765 GLN C CA 1
ATOM 10349 C C . GLN C 1 438 ? 22.980 46.786 -41.373 1.00 76.12 765 GLN C C 1
ATOM 10350 O O . GLN C 1 438 ? 22.361 45.898 -41.957 1.00 78.05 765 GLN C O 1
ATOM 10356 N N . ARG C 1 439 ? 24.061 46.568 -40.635 1.00 71.33 766 ARG C N 1
ATOM 10357 C CA . ARG C 1 439 ? 24.602 45.240 -40.459 1.00 66.10 766 ARG C CA 1
ATOM 10358 C C . ARG C 1 439 ? 23.573 44.336 -39.769 1.00 67.44 766 ARG C C 1
ATOM 10359 O O . ARG C 1 439 ? 23.232 43.265 -40.287 1.00 65.46 766 ARG C O 1
ATOM 10367 N N . ALA C 1 440 ? 23.047 44.796 -38.635 1.00 63.23 767 ALA C N 1
ATOM 10368 C CA . ALA C 1 440 ? 21.987 44.092 -37.911 1.00 59.68 767 ALA C CA 1
ATOM 10369 C C . ALA C 1 440 ? 20.814 43.734 -38.806 1.00 62.87 767 ALA C C 1
ATOM 10370 O O . ALA C 1 440 ? 20.282 42.631 -38.727 1.00 64.78 767 ALA C O 1
ATOM 10372 N N . ASP C 1 441 ? 20.414 44.666 -39.658 1.00 62.69 768 ASP C N 1
ATOM 10373 C CA . ASP C 1 441 ? 19.307 44.425 -40.562 1.00 67.93 768 ASP C CA 1
ATOM 10374 C C . ASP C 1 441 ? 19.624 43.239 -41.470 1.00 64.34 768 ASP C C 1
ATOM 10375 O O . ASP C 1 441 ? 18.830 42.310 -41.563 1.00 74.68 768 ASP C O 1
ATOM 10380 N N . VAL C 1 442 ? 20.799 43.265 -42.094 1.00 55.41 769 VAL C N 1
ATOM 10381 C CA . VAL C 1 442 ? 21.243 42.210 -43.003 1.00 62.46 769 VAL C CA 1
ATOM 10382 C C . VAL C 1 442 ? 21.243 40.866 -42.289 1.00 65.60 769 VAL C C 1
ATOM 10383 O O . VAL C 1 442 ? 20.712 39.872 -42.797 1.00 69.41 769 VAL C O 1
ATOM 10387 N N . LEU C 1 443 ? 21.838 40.858 -41.102 1.00 60.92 770 LEU C N 1
ATOM 10388 C CA . LEU C 1 443 ? 21.975 39.650 -40.303 1.00 56.78 770 LEU C CA 1
ATOM 10389 C C . LEU C 1 443 ? 20.621 39.072 -39.887 1.00 62.86 770 LEU C C 1
ATOM 10390 O O . LEU C 1 443 ? 20.363 37.887 -40.097 1.00 65.64 770 LEU C O 1
ATOM 10395 N N . LEU C 1 444 ? 19.758 39.913 -39.324 1.00 61.17 771 LEU C N 1
ATOM 10396 C CA . LEU C 1 444 ? 18.437 39.485 -38.865 1.00 60.82 771 LEU C CA 1
ATOM 10397 C C . LEU C 1 444 ? 17.577 38.930 -39.994 1.00 66.03 771 LEU C C 1
ATOM 10398 O O . LEU C 1 444 ? 16.783 38.007 -39.781 1.00 70.68 771 LEU C O 1
ATOM 10403 N N . ARG C 1 445 ? 17.751 39.481 -41.192 1.00 62.59 772 ARG C N 1
ATOM 10404 C CA . ARG C 1 445 ? 17.063 38.980 -42.378 1.00 64.40 772 ARG C CA 1
ATOM 10405 C C . ARG C 1 445 ? 17.498 37.565 -42.730 1.00 64.72 772 ARG C C 1
ATOM 10406 O O . ARG C 1 445 ? 16.655 36.685 -42.947 1.00 64.01 772 ARG C O 1
ATOM 10414 N N . LEU C 1 446 ? 18.815 37.357 -42.785 1.00 58.55 773 LEU C N 1
ATOM 10415 C CA . LEU C 1 446 ? 19.381 36.050 -43.117 1.00 64.78 773 LEU C CA 1
ATOM 10416 C C . LEU C 1 446 ? 18.987 35.001 -42.084 1.00 67.55 773 LEU C C 1
ATOM 10417 O O . LEU C 1 446 ? 18.626 33.878 -42.436 1.00 72.77 773 LEU C O 1
ATOM 10422 N N . ALA C 1 447 ? 19.062 35.373 -40.811 1.00 64.79 774 ALA C N 1
ATOM 10423 C CA . ALA C 1 447 ? 18.613 34.503 -39.736 1.00 63.15 774 ALA C CA 1
ATOM 10424 C C . ALA C 1 447 ? 17.137 34.138 -39.931 1.00 66.42 774 ALA C C 1
ATOM 10425 O O . ALA C 1 447 ? 16.781 32.956 -39.946 1.00 65.05 774 ALA C O 1
ATOM 10427 N N . TYR C 1 448 ? 16.292 35.147 -40.124 1.00 66.25 775 TYR C N 1
ATOM 10428 C CA . TYR C 1 448 ? 14.874 34.909 -40.384 1.00 69.30 775 TYR C CA 1
ATOM 10429 C C . TYR C 1 448 ? 14.689 33.949 -41.552 1.00 66.30 775 TYR C C 1
ATOM 10430 O O . TYR C 1 448 ? 13.902 33.012 -41.464 1.00 74.21 775 TYR C O 1
ATOM 10439 N N . THR C 1 449 ? 15.410 34.181 -42.640 1.00 63.74 776 THR C N 1
ATOM 10440 C CA . THR C 1 449 ? 15.270 33.326 -43.808 1.00 67.48 776 THR C CA 1
ATOM 10441 C C . THR C 1 449 ? 15.609 31.869 -43.503 1.00 66.85 776 THR C C 1
ATOM 10442 O O . THR C 1 449 ? 15.092 30.961 -44.152 1.00 68.05 776 THR C O 1
ATOM 10446 N N . ARG C 1 450 ? 16.477 31.659 -42.519 1.00 67.55 777 ARG C N 1
ATOM 10447 C CA . ARG C 1 450 ? 16.968 30.324 -42.209 1.00 61.04 777 ARG C CA 1
ATOM 10448 C C . ARG C 1 450 ? 16.048 29.583 -41.238 1.00 63.89 777 ARG C C 1
ATOM 10449 O O . ARG C 1 450 ? 15.801 28.394 -41.415 1.00 69.34 777 ARG C O 1
ATOM 10457 N N . LEU C 1 451 ? 15.543 30.296 -40.231 1.00 63.30 778 LEU C N 1
ATOM 10458 C CA . LEU C 1 451 ? 14.654 29.732 -39.199 1.00 65.72 778 LEU C CA 1
ATOM 10459 C C . LEU C 1 451 ? 13.186 29.682 -39.618 1.00 64.65 778 LEU C C 1
ATOM 10460 O O . LEU C 1 451 ? 12.387 28.925 -39.057 1.00 71.29 778 LEU C O 1
ATOM 10465 N N . LYS C 1 452 ? 12.845 30.504 -40.603 1.00 57.75 779 LYS C N 1
ATOM 10466 C CA . LYS C 1 452 ? 11.474 30.686 -41.068 1.00 69.36 779 LYS C CA 1
ATOM 10467 C C . LYS C 1 452 ? 10.761 29.353 -41.336 1.00 71.29 779 LYS C C 1
ATOM 10468 O O . LYS C 1 452 ? 9.659 29.114 -40.831 1.00 72.09 779 LYS C O 1
ATOM 10474 N N . GLY C 1 453 ? 11.410 28.482 -42.106 1.00 77.75 780 GLY C N 1
ATOM 10475 C CA . GLY C 1 453 ? 10.848 27.177 -42.456 1.00 74.11 780 GLY C CA 1
ATOM 10476 C C . GLY C 1 453 ? 10.539 26.292 -41.263 1.00 71.57 780 GLY C C 1
ATOM 10477 O O . GLY C 1 453 ? 9.609 25.492 -41.298 1.00 72.08 780 GLY C O 1
ATOM 10478 N N . TRP C 1 454 ? 11.314 26.441 -40.197 1.00 63.76 781 TRP C N 1
ATOM 10479 C CA . TRP C 1 454 ? 11.127 25.637 -38.996 1.00 59.48 781 TRP C CA 1
ATOM 10480 C C . TRP C 1 454 ? 9.780 25.829 -38.359 1.00 70.51 781 TRP C C 1
ATOM 10481 O O . TRP C 1 454 ? 9.272 24.930 -37.684 1.00 79.22 781 TRP C O 1
ATOM 10492 N N . LEU C 1 455 ? 9.182 26.998 -38.576 1.00 69.25 782 LEU C N 1
ATOM 10493 C CA . LEU C 1 455 ? 7.951 27.387 -37.892 1.00 71.04 782 LEU C CA 1
ATOM 10494 C C . LEU C 1 455 ? 6.755 27.520 -38.841 1.00 78.06 782 LEU C C 1
ATOM 10495 O O . LEU C 1 455 ? 5.610 27.652 -38.395 1.00 80.13 782 LEU C O 1
ATOM 10500 N N . GLY C 1 456 ? 7.029 27.467 -40.145 1.00 77.82 783 GLY C N 1
ATOM 10501 C CA . GLY C 1 456 ? 6.012 27.668 -41.171 1.00 81.70 783 GLY C CA 1
ATOM 10502 C C . GLY C 1 456 ? 5.684 29.138 -41.363 1.00 84.34 783 GLY C C 1
ATOM 10503 O O . GLY C 1 456 ? 4.673 29.481 -41.985 1.00 82.47 783 GLY C O 1
ATOM 10504 N N . LEU C 1 457 ? 6.544 30.004 -40.824 1.00 85.49 784 LEU C N 1
ATOM 10505 C CA . LEU C 1 457 ? 6.380 31.455 -40.922 1.00 82.59 784 LEU C CA 1
ATOM 10506 C C . LEU C 1 457 ? 6.507 31.975 -42.339 1.00 84.45 784 LEU C C 1
ATOM 10507 O O . LEU C 1 457 ? 7.177 31.371 -43.183 1.00 90.76 784 LEU C O 1
ATOM 10512 N N . GLU C 1 458 ? 5.856 33.111 -42.571 1.00 78.99 785 GLU C N 1
ATOM 10513 C CA . GLU C 1 458 ? 5.896 33.825 -43.842 1.00 90.33 785 GLU C CA 1
ATOM 10514 C C . GLU C 1 458 ? 5.342 35.209 -43.567 1.00 85.17 785 GLU C C 1
ATOM 10515 O O . GLU C 1 458 ? 4.219 35.538 -43.950 1.00 83.14 785 GLU C O 1
ATOM 10521 N N . LEU C 1 459 ? 6.137 36.004 -42.863 1.00 79.89 786 LEU C N 1
ATOM 10522 C CA . LEU C 1 459 ? 5.751 37.359 -42.487 1.00 83.83 786 LEU C CA 1
ATOM 10523 C C . LEU C 1 459 ? 5.803 38.275 -43.704 1.00 86.37 786 LEU C C 1
ATOM 10524 O O . LEU C 1 459 ? 6.650 38.081 -44.575 1.00 87.49 786 LEU C O 1
ATOM 10529 N N . SER C 1 460 ? 4.895 39.246 -43.782 1.00 93.48 787 SER C N 1
ATOM 10530 C CA . SER C 1 460 ? 4.899 40.210 -44.900 1.00 98.36 787 SER C CA 1
ATOM 10531 C C . SER C 1 460 ? 6.197 40.995 -44.917 1.00 99.68 787 SER C C 1
ATOM 10532 O O . SER C 1 460 ? 6.548 41.616 -43.909 1.00 95.59 787 SER C O 1
ATOM 10535 N N . ASP C 1 461 ? 6.884 40.978 -46.064 1.00 100.72 788 ASP C N 1
ATOM 10536 C CA . ASP C 1 461 ? 8.021 41.837 -46.297 1.00 103.12 788 ASP C CA 1
ATOM 10537 C C . ASP C 1 461 ? 7.412 42.963 -47.085 1.00 112.97 788 ASP C C 1
ATOM 10538 O O . ASP C 1 461 ? 8.054 43.669 -47.862 1.00 114.50 788 ASP C O 1
ATOM 10543 N N . SER C 1 462 ? 6.122 43.110 -46.864 1.00 117.42 789 SER C N 1
ATOM 10544 C CA . SER C 1 462 ? 5.290 44.011 -47.612 1.00 119.87 789 SER C CA 1
ATOM 10545 C C . SER C 1 462 ? 5.638 45.475 -47.275 1.00 123.81 789 SER C C 1
ATOM 10546 O O . SER C 1 462 ? 5.243 46.408 -47.984 1.00 131.66 789 SER C O 1
ATOM 10549 N N . SER C 1 463 ? 6.386 45.674 -46.194 1.00 122.74 790 SER C N 1
ATOM 10550 C CA . SER C 1 463 ? 6.248 46.902 -45.393 1.00 125.17 790 SER C CA 1
ATOM 10551 C C . SER C 1 463 ? 6.331 48.095 -46.261 1.00 137.36 790 SER C C 1
ATOM 10552 O O . SER C 1 463 ? 5.589 49.007 -46.070 1.00 132.91 790 SER C O 1
ATOM 10554 N N . SER C 1 464 ? 7.220 48.157 -47.235 1.00 139.92 791 SER C N 1
ATOM 10555 C CA . SER C 1 464 ? 7.295 49.463 -47.953 1.00 144.60 791 SER C CA 1
ATOM 10556 C C . SER C 1 464 ? 5.884 49.647 -48.519 1.00 144.51 791 SER C C 1
ATOM 10557 O O . SER C 1 464 ? 5.277 50.733 -48.378 1.00 147.13 791 SER C O 1
ATOM 10560 N N . ASP C 1 465 ? 5.347 48.521 -49.010 1.00 142.14 792 ASP C N 1
ATOM 10561 C CA . ASP C 1 465 ? 3.950 48.474 -49.429 1.00 135.27 792 ASP C CA 1
ATOM 10562 C C . ASP C 1 465 ? 3.001 48.531 -48.208 1.00 139.29 792 ASP C C 1
ATOM 10563 O O . ASP C 1 465 ? 2.010 49.182 -48.261 1.00 133.41 792 ASP C O 1
ATOM 10565 N N . PRO C 1 466 ? 3.315 47.839 -47.119 1.00 139.81 793 PRO C N 1
ATOM 10566 C CA . PRO C 1 466 ? 2.552 48.004 -45.876 1.00 132.38 793 PRO C CA 1
ATOM 10567 C C . PRO C 1 466 ? 3.361 47.801 -44.598 1.00 127.34 793 PRO C C 1
ATOM 10568 O O . PRO C 1 466 ? 3.179 46.810 -43.895 1.00 121.39 793 PRO C O 1
ATOM 10570 N N . VAL C 1 467 ? 4.144 48.825 -44.265 1.00 131.05 794 VAL C N 1
ATOM 10571 C CA . VAL C 1 467 ? 5.123 48.807 -43.186 1.00 126.72 794 VAL C CA 1
ATOM 10572 C C . VAL C 1 467 ? 4.555 48.651 -41.823 1.00 120.82 794 VAL C C 1
ATOM 10573 O O . VAL C 1 467 ? 5.172 48.031 -41.037 1.00 122.06 794 VAL C O 1
ATOM 10577 N N . VAL C 1 468 ? 3.424 49.254 -41.506 1.00 119.84 795 VAL C N 1
ATOM 10578 C CA . VAL C 1 468 ? 2.998 49.410 -40.068 1.00 114.76 795 VAL C CA 1
ATOM 10579 C C . VAL C 1 468 ? 3.983 50.238 -39.245 1.00 122.72 795 VAL C C 1
ATOM 10580 O O . VAL C 1 468 ? 4.238 51.279 -39.621 1.00 123.10 795 VAL C O 1
ATOM 10584 N N . LYS C 1 469 ? 4.571 49.785 -38.151 1.00 115.08 796 LYS C N 1
ATOM 10585 C CA . LYS C 1 469 ? 4.497 48.424 -37.686 1.00 96.19 796 LYS C CA 1
ATOM 10586 C C . LYS C 1 469 ? 4.455 48.393 -36.173 1.00 93.88 796 LYS C C 1
ATOM 10587 O O . LYS C 1 469 ? 4.972 49.304 -35.483 1.00 89.09 796 LYS C O 1
ATOM 10589 N N . VAL C 1 470 ? 3.890 47.302 -35.657 1.00 98.30 797 VAL C N 1
ATOM 10590 C CA . VAL C 1 470 ? 3.571 47.206 -34.216 1.00 99.08 797 VAL C CA 1
ATOM 10591 C C . VAL C 1 470 ? 4.668 46.853 -33.191 1.00 98.00 797 VAL C C 1
ATOM 10592 O O . VAL C 1 470 ? 5.699 46.248 -33.530 1.00 92.83 797 VAL C O 1
ATOM 10596 N N . ASP C 1 471 ? 4.386 47.214 -31.936 1.00 102.14 798 ASP C N 1
ATOM 10597 C CA . ASP C 1 471 ? 5.218 46.939 -30.779 1.00 102.45 798 ASP C CA 1
ATOM 10598 C C . ASP C 1 471 ? 4.528 45.847 -29.992 1.00 110.87 798 ASP C C 1
ATOM 10599 O O . ASP C 1 471 ? 3.414 45.453 -30.329 1.00 114.50 798 ASP C O 1
ATOM 10604 N N . ASP C 1 472 ? 5.160 45.382 -28.937 1.00 111.26 799 ASP C N 1
ATOM 10605 C CA . ASP C 1 472 ? 4.585 44.274 -28.206 1.00 115.52 799 ASP C CA 1
ATOM 10606 C C . ASP C 1 472 ? 3.954 44.791 -26.952 1.00 123.91 799 ASP C C 1
ATOM 10607 O O . ASP C 1 472 ? 4.567 45.510 -26.209 1.00 123.22 799 ASP C O 1
ATOM 10612 N N . VAL C 1 473 ? 2.708 44.425 -26.741 1.00 128.47 800 VAL C N 1
ATOM 10613 C CA . VAL C 1 473 ? 1.968 44.869 -25.562 1.00 127.41 800 VAL C CA 1
ATOM 10614 C C . VAL C 1 473 ? 1.059 45.995 -26.009 1.00 125.22 800 VAL C C 1
ATOM 10615 O O . VAL C 1 473 ? 0.868 46.167 -27.201 1.00 124.00 800 VAL C O 1
ATOM 10619 N N . GLY D 1 6 ? 6.239 37.458 -139.441 1.00 128.69 333 GLY D N 1
ATOM 10620 C CA . GLY D 1 6 ? 6.115 36.371 -140.476 1.00 123.79 333 GLY D CA 1
ATOM 10621 C C . GLY D 1 6 ? 6.301 34.917 -139.953 1.00 133.37 333 GLY D C 1
ATOM 10622 O O . GLY D 1 6 ? 5.478 34.019 -140.268 1.00 147.26 333 GLY D O 1
ATOM 10623 N N . GLU D 1 7 ? 7.354 34.719 -139.143 1.00 132.52 334 GLU D N 1
ATOM 10624 C CA . GLU D 1 7 ? 7.732 33.444 -138.524 1.00 122.23 334 GLU D CA 1
ATOM 10625 C C . GLU D 1 7 ? 6.618 32.890 -137.648 1.00 121.14 334 GLU D C 1
ATOM 10626 O O . GLU D 1 7 ? 5.829 33.640 -137.105 1.00 120.26 334 GLU D O 1
ATOM 10628 N N . PRO D 1 8 ? 6.567 31.569 -137.584 1.00 130.75 335 PRO D N 1
ATOM 10629 C CA . PRO D 1 8 ? 5.663 30.783 -136.725 1.00 117.72 335 PRO D CA 1
ATOM 10630 C C . PRO D 1 8 ? 5.414 31.269 -135.288 1.00 117.59 335 PRO D C 1
ATOM 10631 O O . PRO D 1 8 ? 6.341 31.561 -134.537 1.00 125.43 335 PRO D O 1
ATOM 10633 N N . LEU D 1 9 ? 4.134 31.328 -134.964 1.00 114.15 336 LEU D N 1
ATOM 10634 C CA . LEU D 1 9 ? 3.630 31.838 -133.713 1.00 103.06 336 LEU D CA 1
ATOM 10635 C C . LEU D 1 9 ? 3.960 30.936 -132.523 1.00 122.59 336 LEU D C 1
ATOM 10636 O O . LEU D 1 9 ? 3.853 29.713 -132.595 1.00 118.20 336 LEU D O 1
ATOM 10638 N N . THR D 1 10 ? 4.322 31.565 -131.414 1.00 125.14 337 THR D N 1
ATOM 10639 C CA . THR D 1 10 ? 4.528 30.886 -130.125 1.00 117.82 337 THR D CA 1
ATOM 10640 C C . THR D 1 10 ? 3.239 30.347 -129.515 1.00 114.99 337 THR D C 1
ATOM 10641 O O . THR D 1 10 ? 2.149 30.860 -129.774 1.00 115.40 337 THR D O 1
ATOM 10645 N N . ALA D 1 11 ? 3.378 29.333 -128.665 1.00 117.66 338 ALA D N 1
ATOM 10646 C CA . ALA D 1 11 ? 2.239 28.788 -127.927 1.00 116.26 338 ALA D CA 1
ATOM 10647 C C . ALA D 1 11 ? 1.670 29.825 -126.972 1.00 109.88 338 ALA D C 1
ATOM 10648 O O . ALA D 1 11 ? 0.590 29.641 -126.388 1.00 111.45 338 ALA D O 1
ATOM 10650 N N . PHE D 1 12 ? 2.387 30.929 -126.817 1.00 111.24 339 PHE D N 1
ATOM 10651 C CA . PHE D 1 12 ? 1.867 31.972 -125.972 1.00 114.09 339 PHE D CA 1
ATOM 10652 C C . PHE D 1 12 ? 0.842 32.838 -126.683 1.00 114.88 339 PHE D C 1
ATOM 10653 O O . PHE D 1 12 ? -0.261 33.044 -126.156 1.00 114.82 339 PHE D O 1
ATOM 10661 N N . GLU D 1 13 ? 1.201 33.361 -127.856 1.00 115.37 340 GLU D N 1
ATOM 10662 C CA . GLU D 1 13 ? 0.244 34.164 -128.625 1.00 114.94 340 GLU D CA 1
ATOM 10663 C C . GLU D 1 13 ? -1.012 33.375 -129.013 1.00 115.55 340 GLU D C 1
ATOM 10664 O O . GLU D 1 13 ? -2.097 33.954 -129.106 1.00 120.98 340 GLU D O 1
ATOM 10670 N N . THR D 1 14 ? -0.862 32.062 -129.217 1.00 111.84 341 THR D N 1
ATOM 10671 C CA . THR D 1 14 ? -2.004 31.174 -129.480 1.00 111.76 341 THR D CA 1
ATOM 10672 C C . THR D 1 14 ? -2.942 31.080 -128.270 1.00 112.70 341 THR D C 1
ATOM 10673 O O . THR D 1 14 ? -4.129 30.752 -128.408 1.00 119.04 341 THR D O 1
ATOM 10677 N N . PHE D 1 15 ? -2.401 31.360 -127.086 1.00 108.94 342 PHE D N 1
ATOM 10678 C CA . PHE D 1 15 ? -3.182 31.307 -125.850 1.00 109.20 342 PHE D CA 1
ATOM 10679 C C . PHE D 1 15 ? -3.991 32.590 -125.539 1.00 113.55 342 PHE D C 1
ATOM 10680 O O . PHE D 1 15 ? -4.955 32.562 -124.749 1.00 109.81 342 PHE D O 1
ATOM 10688 N N . LEU D 1 16 ? -3.605 33.706 -126.155 1.00 114.38 343 LEU D N 1
ATOM 10689 C CA . LEU D 1 16 ? -4.266 34.986 -125.860 1.00 115.11 343 LEU D CA 1
ATOM 10690 C C . LEU D 1 16 ? -5.676 35.112 -126.434 1.00 125.70 343 LEU D C 1
ATOM 10691 O O . LEU D 1 16 ? -6.581 35.550 -125.719 1.00 128.31 343 LEU D O 1
ATOM 10696 N N . PRO D 1 17 ? -5.863 34.757 -127.727 1.00 131.54 344 PRO D N 1
ATOM 10697 C CA . PRO D 1 17 ? -7.215 34.610 -128.258 1.00 133.86 344 PRO D CA 1
ATOM 10698 C C . PRO D 1 17 ? -8.109 33.832 -127.295 1.00 132.59 344 PRO D C 1
ATOM 10699 O O . PRO D 1 17 ? -9.246 34.266 -126.997 1.00 137.92 344 PRO D O 1
ATOM 10703 N N . ARG D 1 18 ? -7.549 32.715 -126.801 1.00 133.02 345 ARG D N 1
ATOM 10704 C CA . ARG D 1 18 ? -8.230 31.788 -125.915 1.00 131.91 345 ARG D CA 1
ATOM 10705 C C . ARG D 1 18 ? -8.539 32.438 -124.570 1.00 129.65 345 ARG D C 1
ATOM 10706 O O . ARG D 1 18 ? -9.547 32.081 -123.915 1.00 134.75 345 ARG D O 1
ATOM 10708 N N . VAL D 1 19 ? -7.690 33.393 -124.181 1.00 125.98 346 VAL D N 1
ATOM 10709 C CA . VAL D 1 19 ? -7.867 34.098 -122.924 1.00 131.06 346 VAL D CA 1
ATOM 10710 C C . VAL D 1 19 ? -8.834 35.278 -123.075 1.00 142.98 346 VAL D C 1
ATOM 10711 O O . VAL D 1 19 ? -9.144 35.943 -122.099 1.00 141.37 346 VAL D O 1
ATOM 10715 N N . VAL D 1 20 ? -9.306 35.492 -124.303 1.00 151.08 347 VAL D N 1
ATOM 10716 C CA . VAL D 1 20 ? -10.196 36.602 -124.621 1.00 154.71 347 VAL D CA 1
ATOM 10717 C C . VAL D 1 20 ? -11.630 36.132 -124.914 1.00 160.08 347 VAL D C 1
ATOM 10718 O O . VAL D 1 20 ? -12.609 36.758 -124.452 1.00 167.35 347 VAL D O 1
ATOM 10722 N N . MET D 1 21 ? -11.734 35.024 -125.648 1.00 162.75 348 MET D N 1
ATOM 10723 C CA . MET D 1 21 ? -13.010 34.309 -125.842 1.00 160.85 348 MET D CA 1
ATOM 10724 C C . MET D 1 21 ? -13.648 33.897 -124.503 1.00 165.27 348 MET D C 1
ATOM 10725 O O . MET D 1 21 ? -14.826 33.519 -124.415 1.00 172.45 348 MET D O 1
ATOM 10730 N N . ALA D 1 22 ? -12.835 33.984 -123.454 1.00 165.44 349 ALA D N 1
ATOM 10731 C CA . ALA D 1 22 ? -13.304 33.825 -122.096 1.00 161.51 349 ALA D CA 1
ATOM 10732 C C . ALA D 1 22 ? -13.219 35.115 -121.289 1.00 169.22 349 ALA D C 1
ATOM 10733 O O . ALA D 1 22 ? -13.624 35.117 -120.131 1.00 163.79 349 ALA D O 1
ATOM 10735 N N . GLU D 1 23 ? -12.520 36.116 -121.840 1.00 170.23 350 GLU D N 1
ATOM 10736 C CA . GLU D 1 23 ? -12.254 37.367 -121.071 1.00 172.84 350 GLU D CA 1
ATOM 10737 C C . GLU D 1 23 ? -13.498 37.774 -120.276 1.00 179.55 350 GLU D C 1
ATOM 10738 O O . GLU D 1 23 ? -13.405 37.843 -119.037 1.00 181.78 350 GLU D O 1
ATOM 10744 N N . LYS D 1 24 ? -14.609 38.033 -120.963 1.00 179.13 351 LYS D N 1
ATOM 10745 C CA . LYS D 1 24 ? -14.675 38.026 -122.391 1.00 170.89 351 LYS D CA 1
ATOM 10746 C C . LYS D 1 24 ? -15.509 39.268 -122.819 1.00 172.88 351 LYS D C 1
ATOM 10747 O O . LYS D 1 24 ? -16.580 39.197 -123.372 1.00 160.06 351 LYS D O 1
ATOM 10749 N N . ILE D 1 25 ? -14.963 40.431 -122.517 1.00 177.93 352 ILE D N 1
ATOM 10750 C CA . ILE D 1 25 ? -15.531 41.694 -122.920 1.00 155.96 352 ILE D CA 1
ATOM 10751 C C . ILE D 1 25 ? -16.990 41.830 -122.456 1.00 165.33 352 ILE D C 1
ATOM 10752 O O . ILE D 1 25 ? -17.844 42.119 -123.227 1.00 154.41 352 ILE D O 1
ATOM 10754 N N . GLN D 1 26 ? -17.257 41.767 -121.157 1.00 157.73 353 GLN D N 1
ATOM 10755 C CA . GLN D 1 26 ? -16.225 41.780 -120.151 1.00 154.47 353 GLN D CA 1
ATOM 10756 C C . GLN D 1 26 ? -15.284 42.988 -120.301 1.00 156.22 353 GLN D C 1
ATOM 10757 O O . GLN D 1 26 ? -15.751 44.060 -120.662 1.00 152.57 353 GLN D O 1
ATOM 10759 N N . GLN D 1 29 ? -8.895 45.431 -124.244 1.00 123.55 356 GLN D N 1
ATOM 10760 C CA . GLN D 1 29 ? -8.362 46.234 -123.145 1.00 112.56 356 GLN D CA 1
ATOM 10761 C C . GLN D 1 29 ? -9.335 46.214 -121.967 1.00 121.19 356 GLN D C 1
ATOM 10762 O O . GLN D 1 29 ? -9.038 46.691 -120.900 1.00 108.79 356 GLN D O 1
ATOM 10764 N N . ASP D 1 30 ? -10.536 45.714 -122.193 1.00 128.44 357 ASP D N 1
ATOM 10765 C CA . ASP D 1 30 ? -11.593 45.906 -121.201 1.00 119.12 357 ASP D CA 1
ATOM 10766 C C . ASP D 1 30 ? -11.329 45.143 -119.927 1.00 135.02 357 ASP D C 1
ATOM 10767 O O . ASP D 1 30 ? -11.609 45.610 -118.867 1.00 128.53 357 ASP D O 1
ATOM 10769 N N . SER D 1 31 ? -10.706 43.986 -120.034 1.00 138.47 358 SER D N 1
ATOM 10770 C CA . SER D 1 31 ? -10.486 43.123 -118.857 1.00 137.52 358 SER D CA 1
ATOM 10771 C C . SER D 1 31 ? -9.143 43.281 -118.151 1.00 140.35 358 SER D C 1
ATOM 10772 O O . SER D 1 31 ? -8.115 43.315 -118.803 1.00 131.91 358 SER D O 1
ATOM 10774 N N . ASP D 1 32 ? -9.183 43.378 -116.830 1.00 147.63 359 ASP D N 1
ATOM 10775 C CA . ASP D 1 32 ? -7.982 43.466 -115.925 1.00 129.11 359 ASP D CA 1
ATOM 10776 C C . ASP D 1 32 ? -7.142 42.204 -116.010 1.00 126.70 359 ASP D C 1
ATOM 10777 O O . ASP D 1 32 ? -5.963 42.206 -115.753 1.00 117.82 359 ASP D O 1
ATOM 10779 N N . ALA D 1 33 ? -7.789 41.116 -116.371 1.00 125.06 360 ALA D N 1
ATOM 10780 C CA . ALA D 1 33 ? -7.112 39.870 -116.605 1.00 128.12 360 ALA D CA 1
ATOM 10781 C C . ALA D 1 33 ? -6.083 40.224 -117.646 1.00 127.70 360 ALA D C 1
ATOM 10782 O O . ALA D 1 33 ? -5.006 39.664 -117.686 1.00 118.17 360 ALA D O 1
ATOM 10784 N N . HIS D 1 34 ? -6.421 41.184 -118.487 1.00 131.63 361 HIS D N 1
ATOM 10785 C CA . HIS D 1 34 ? -5.476 41.727 -119.434 1.00 115.07 361 HIS D CA 1
ATOM 10786 C C . HIS D 1 34 ? -4.316 42.284 -118.634 1.00 107.62 361 HIS D C 1
ATOM 10787 O O . HIS D 1 34 ? -3.177 42.178 -119.0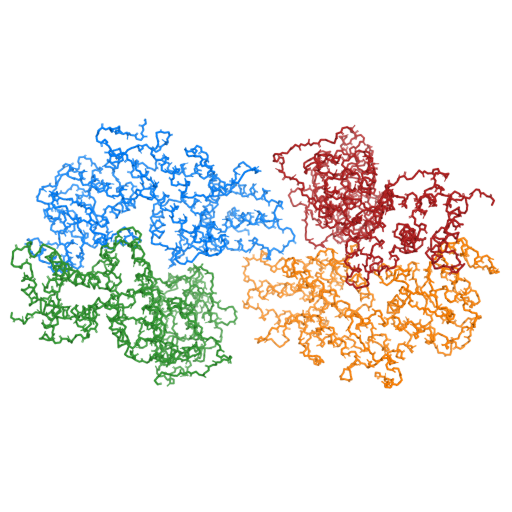48 1.00 106.86 361 HIS D O 1
ATOM 10789 N N . G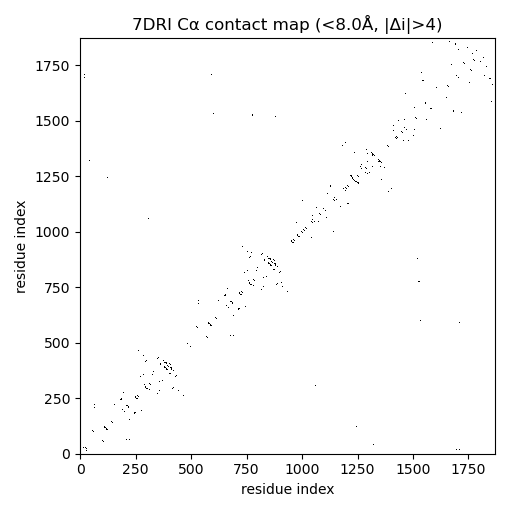LU D 1 35 ? -4.613 42.865 -117.481 1.00 109.42 362 GLU D N 1
ATOM 10790 C CA . GLU D 1 35 ? -3.568 43.418 -116.625 1.00 99.91 362 GLU D CA 1
ATOM 10791 C C . GLU D 1 35 ? -2.553 42.370 -116.174 1.00 101.79 362 GLU D C 1
ATOM 10792 O O . GLU D 1 35 ? -1.336 42.617 -116.255 1.00 96.62 362 GLU D O 1
ATOM 10794 N N . TYR D 1 36 ? -3.030 41.208 -115.726 1.00 104.93 363 TYR D N 1
ATOM 10795 C CA . TYR D 1 36 ? -2.083 40.117 -115.457 1.00 95.39 363 TYR D CA 1
ATOM 10796 C C . TYR D 1 36 ? -1.439 39.715 -116.756 1.00 97.57 363 TYR D C 1
ATOM 10797 O O . TYR D 1 36 ? -0.257 39.377 -116.808 1.00 87.69 363 TYR D O 1
ATOM 10806 N N . MET D 1 37 ? -2.233 39.734 -117.812 1.00 106.02 364 MET D N 1
ATOM 10807 C CA . MET D 1 37 ? -1.768 39.207 -119.070 1.00 107.32 364 MET D CA 1
ATOM 10808 C C . MET D 1 37 ? -0.858 40.221 -119.741 1.00 111.31 364 MET D C 1
ATOM 10809 O O . MET D 1 37 ? -0.028 39.869 -120.586 1.00 100.84 364 MET D O 1
ATOM 10814 N N . LYS D 1 38 ? -1.037 41.478 -119.349 1.00 105.49 365 LYS D N 1
ATOM 10815 C CA . LYS D 1 38 ? -0.254 42.557 -119.902 1.00 101.97 365 LYS D CA 1
ATOM 10816 C C . LYS D 1 38 ? 1.124 42.446 -119.287 1.00 98.88 365 LYS D C 1
ATOM 10817 O O . LYS D 1 38 ? 2.139 42.631 -119.958 1.00 99.78 365 LYS D O 1
ATOM 10819 N N . ALA D 1 39 ? 1.147 42.109 -118.001 1.00 104.15 366 ALA D N 1
ATOM 10820 C CA . ALA D 1 39 ? 2.416 41.963 -117.301 1.00 95.50 366 ALA D CA 1
ATOM 10821 C C . ALA D 1 39 ? 3.315 40.878 -117.916 1.00 92.92 366 ALA D C 1
ATOM 10822 O O . ALA D 1 39 ? 4.519 41.087 -118.090 1.00 89.83 366 ALA D O 1
ATOM 10824 N N . VAL D 1 40 ? 2.722 39.731 -118.245 1.00 95.05 367 VAL D N 1
ATOM 10825 C CA . VAL D 1 40 ? 3.470 38.604 -118.818 1.00 90.33 367 VAL D CA 1
ATOM 10826 C C . VAL D 1 40 ? 4.039 38.994 -120.181 1.00 95.30 367 VAL D C 1
ATOM 10827 O O . VAL D 1 40 ? 5.203 38.696 -120.506 1.00 91.02 367 VAL D O 1
ATOM 10831 N N . GLN D 1 41 ? 3.199 39.660 -120.970 1.00 99.59 368 GLN D N 1
ATOM 10832 C CA . GLN D 1 41 ? 3.623 40.259 -122.227 1.00 103.13 368 GLN D CA 1
ATOM 10833 C C . GLN D 1 41 ? 4.848 41.144 -121.996 1.00 103.31 368 GLN D C 1
ATOM 10834 O O . GLN D 1 41 ? 5.808 41.115 -122.784 1.00 101.52 368 GLN D O 1
ATOM 10840 N N . GLY D 1 42 ? 4.811 41.906 -120.899 1.00 96.80 369 GLY D N 1
ATOM 10841 C CA . GLY D 1 42 ? 5.911 42.790 -120.518 1.00 93.48 369 GLY D CA 1
ATOM 10842 C C . GLY D 1 42 ? 7.225 42.039 -120.515 1.00 96.97 369 GLY D C 1
ATOM 10843 O O . GLY D 1 42 ? 8.191 42.453 -121.167 1.00 93.68 369 GLY D O 1
ATOM 10844 N N . TYR D 1 43 ? 7.238 40.912 -119.806 1.00 103.90 370 TYR D N 1
ATOM 10845 C CA . TYR D 1 43 ? 8.415 40.054 -119.716 1.00 96.30 370 TYR D CA 1
ATOM 10846 C C . TYR D 1 43 ? 8.868 39.475 -121.066 1.00 94.62 370 TYR D C 1
ATOM 10847 O O . TYR D 1 43 ? 10.070 39.397 -121.335 1.00 93.50 370 TYR D O 1
ATOM 10856 N N . LEU D 1 44 ? 7.927 39.052 -121.904 1.00 101.44 371 LEU D N 1
ATOM 10857 C CA . LEU D 1 44 ? 8.323 38.408 -123.154 1.00 98.63 371 LEU D CA 1
ATOM 10858 C C . LEU D 1 44 ? 8.867 39.402 -124.176 1.00 101.30 371 LEU D C 1
ATOM 10859 O O . LEU D 1 44 ? 9.764 39.065 -124.957 1.00 100.53 371 LEU D O 1
ATOM 10864 N N . ASP D 1 45 ? 8.335 40.626 -124.147 1.00 107.12 372 ASP D N 1
ATOM 10865 C CA . ASP D 1 45 ? 8.755 41.701 -125.060 1.00 111.60 372 ASP D CA 1
ATOM 10866 C C . ASP D 1 45 ? 10.252 41.967 -124.979 1.00 106.08 372 ASP D C 1
ATOM 10867 O O . ASP D 1 45 ? 10.845 42.594 -125.859 1.00 109.19 372 ASP D O 1
ATOM 10872 N N . ARG D 1 46 ? 10.841 41.462 -123.905 1.00 103.45 373 ARG D N 1
ATOM 10873 C CA . ARG D 1 46 ? 12.256 41.581 -123.605 1.00 100.72 373 ARG D CA 1
ATOM 10874 C C . ARG D 1 46 ? 13.143 40.777 -124.551 1.00 96.24 373 ARG D C 1
ATOM 10875 O O . ARG D 1 46 ? 14.362 40.971 -124.581 1.00 87.44 373 ARG D O 1
ATOM 10883 N N . PHE D 1 47 ? 12.533 39.868 -125.311 1.00 101.33 374 PHE D N 1
ATOM 10884 C CA . PHE D 1 47 ? 13.279 38.932 -126.153 1.00 105.83 374 PHE D CA 1
ATOM 10885 C C . PHE D 1 47 ? 13.060 39.160 -127.644 1.00 102.36 374 PHE D C 1
ATOM 10886 O O . PHE D 1 47 ? 11.926 39.359 -128.098 1.00 106.71 374 PHE D O 1
ATOM 10894 N N . ALA D 1 48 ? 14.157 39.099 -128.396 1.00 105.56 375 ALA D N 1
ATOM 10895 C CA . ALA D 1 48 ? 14.148 39.361 -129.833 1.00 108.59 375 ALA D CA 1
ATOM 10896 C C . ALA D 1 48 ? 13.436 38.264 -130.618 1.00 111.41 375 ALA D C 1
ATOM 10897 O O . ALA D 1 48 ? 13.609 37.072 -130.337 1.00 109.81 375 ALA D O 1
ATOM 10899 N N . VAL D 1 49 ? 12.634 38.684 -131.598 1.00 119.22 376 VAL D N 1
ATOM 10900 C CA . VAL D 1 49 ? 11.881 37.765 -132.456 1.00 114.04 376 VAL D CA 1
ATOM 10901 C C . VAL D 1 49 ? 12.839 36.780 -133.121 1.00 104.02 376 VAL D C 1
ATOM 10902 O O . VAL D 1 49 ? 13.941 37.151 -133.525 1.00 97.22 376 VAL D O 1
ATOM 10906 N N . GLY D 1 50 ? 12.412 35.525 -133.209 1.00 104.75 377 GLY D N 1
ATOM 10907 C CA . GLY D 1 50 ? 13.278 34.436 -133.641 1.00 105.46 377 GLY D CA 1
ATOM 10908 C C . GLY D 1 50 ? 13.446 33.412 -132.532 1.00 106.64 377 GLY D C 1
ATOM 10909 O O . GLY D 1 50 ? 12.489 33.088 -131.819 1.00 111.36 377 GLY D O 1
ATOM 10910 N N . ASP D 1 51 ? 14.671 32.914 -132.379 1.00 112.61 378 ASP D N 1
ATOM 10911 C CA . ASP D 1 51 ? 14.976 31.845 -131.423 1.00 116.99 378 ASP D CA 1
ATOM 10912 C C . ASP D 1 51 ? 14.779 32.290 -129.982 1.00 112.28 378 ASP D C 1
ATOM 10913 O O . ASP D 1 51 ? 14.205 31.560 -129.171 1.00 107.26 378 ASP D O 1
ATOM 10918 N N . ARG D 1 52 ? 15.271 33.487 -129.672 1.00 109.14 379 ARG D N 1
ATOM 10919 C CA . ARG D 1 52 ? 15.269 33.987 -128.304 1.00 93.07 379 ARG D CA 1
ATOM 10920 C C . ARG D 1 52 ? 13.858 34.116 -127.762 1.00 100.53 379 ARG D C 1
ATOM 10921 O O . ARG D 1 52 ? 13.605 33.770 -126.612 1.00 108.39 379 ARG D O 1
ATOM 10929 N N . LEU D 1 53 ? 12.947 34.610 -128.596 1.00 97.26 380 LEU D N 1
ATOM 10930 C CA . LEU D 1 53 ? 11.550 34.732 -128.216 1.00 97.31 380 LEU D CA 1
ATOM 10931 C C . LEU D 1 53 ? 10.900 33.352 -128.083 1.00 106.55 380 LEU D C 1
ATOM 10932 O O . LEU D 1 53 ? 10.163 33.106 -127.126 1.00 111.81 380 LEU D O 1
ATOM 10937 N N . GLN D 1 54 ? 11.186 32.465 -129.038 1.00 109.60 381 GLN D N 1
ATOM 10938 C CA . GLN D 1 54 ? 10.701 31.085 -129.009 1.00 107.12 381 GLN D CA 1
ATOM 10939 C C . GLN D 1 54 ? 11.175 30.346 -127.734 1.00 100.65 381 GLN D C 1
ATOM 10940 O O . GLN D 1 54 ? 10.355 29.821 -126.968 1.00 108.52 381 GLN D O 1
ATOM 10946 N N . ASN D 1 55 ? 12.493 30.325 -127.514 1.00 101.88 382 ASN D N 1
ATOM 10947 C CA . ASN D 1 55 ? 13.111 29.673 -126.343 1.00 104.42 382 ASN D CA 1
ATOM 10948 C C . ASN D 1 55 ? 12.574 30.170 -125.007 1.00 106.15 382 ASN D C 1
ATOM 10949 O O . ASN D 1 55 ? 12.228 29.377 -124.125 1.00 108.61 382 ASN D O 1
ATOM 10954 N N . ALA D 1 56 ? 12.521 31.491 -124.870 1.00 97.95 383 ALA D N 1
ATOM 10955 C CA . ALA D 1 56 ? 12.053 32.135 -123.652 1.00 93.76 383 ALA D CA 1
ATOM 10956 C C . ALA D 1 56 ? 10.610 31.763 -123.344 1.00 99.46 383 ALA D C 1
ATOM 10957 O O . ALA D 1 56 ? 10.271 31.480 -122.191 1.00 97.14 383 ALA D O 1
ATOM 10959 N N . THR D 1 57 ? 9.769 31.752 -124.377 1.00 101.34 384 THR D N 1
ATOM 10960 C CA . THR D 1 57 ? 8.359 31.436 -124.202 1.00 99.84 384 THR D CA 1
ATOM 10961 C C . THR D 1 57 ? 8.160 29.962 -123.832 1.00 101.93 384 THR D C 1
ATOM 10962 O O . THR D 1 57 ? 7.487 29.659 -122.841 1.00 106.95 384 THR D O 1
ATOM 10966 N N . ARG D 1 58 ? 8.763 29.047 -124.592 1.00 105.03 385 ARG D N 1
ATOM 10967 C CA . ARG D 1 58 ? 8.636 27.627 -124.251 1.00 110.31 385 ARG D CA 1
ATOM 10968 C C . ARG D 1 58 ? 9.184 27.260 -122.856 1.00 104.68 385 ARG D C 1
ATOM 10969 O O . ARG D 1 58 ? 8.625 26.384 -122.182 1.00 104.00 385 ARG D O 1
ATOM 10977 N N . ASP D 1 59 ? 10.235 27.953 -122.411 1.00 103.76 386 ASP D N 1
ATOM 10978 C CA . ASP D 1 59 ? 10.787 27.740 -121.065 1.00 95.73 386 ASP D CA 1
ATOM 10979 C C . ASP D 1 59 ? 9.890 28.300 -119.955 1.00 96.28 386 ASP D C 1
ATOM 10980 O O . ASP D 1 59 ? 9.813 27.734 -118.852 1.00 100.41 386 ASP D O 1
ATOM 10985 N N . LEU D 1 60 ? 9.218 29.409 -120.256 1.00 87.92 387 LEU D N 1
ATOM 10986 C CA . LEU D 1 60 ? 8.248 30.001 -119.347 1.00 85.09 387 LEU D CA 1
ATOM 10987 C C . LEU D 1 60 ? 7.072 29.048 -119.156 1.00 89.11 387 LEU D C 1
ATOM 10988 O O . LEU D 1 60 ? 6.591 28.847 -118.037 1.00 97.05 387 LEU D O 1
ATOM 10993 N N . LEU D 1 61 ? 6.625 28.465 -120.262 1.00 88.15 388 LEU D N 1
ATOM 10994 C CA . LEU D 1 61 ? 5.515 27.525 -120.247 1.00 95.45 388 LEU D CA 1
ATOM 10995 C C . LEU D 1 61 ? 5.857 26.211 -119.520 1.00 94.99 388 LEU D C 1
ATOM 10996 O O . LEU D 1 61 ? 5.038 25.692 -118.741 1.00 90.67 388 LEU D O 1
ATOM 11001 N N . VAL D 1 62 ? 7.066 25.695 -119.764 1.00 94.76 389 VAL D N 1
ATOM 11002 C CA . VAL D 1 62 ? 7.541 24.468 -119.112 1.00 88.68 389 VAL D CA 1
ATOM 11003 C C . VAL D 1 62 ? 7.434 24.568 -117.578 1.00 93.14 389 VAL D C 1
ATOM 11004 O O . VAL D 1 62 ? 6.801 23.710 -116.926 1.00 101.40 389 VAL D O 1
ATOM 11008 N N . THR D 1 63 ? 8.013 25.632 -117.014 1.00 90.55 390 THR D N 1
ATOM 11009 C CA . THR D 1 63 ? 8.040 25.825 -115.561 1.00 91.42 390 THR D CA 1
ATOM 11010 C C . THR D 1 63 ? 6.626 26.082 -115.045 1.00 88.33 390 THR D C 1
ATOM 11011 O O . THR D 1 63 ? 6.261 25.672 -113.942 1.00 98.07 390 THR D O 1
ATOM 11015 N N . PHE D 1 64 ? 5.845 26.765 -115.869 1.00 82.62 391 PHE D N 1
ATOM 11016 C CA . PHE D 1 64 ? 4.438 26.996 -115.606 1.00 89.65 391 PHE D CA 1
ATOM 11017 C C . PHE D 1 64 ? 3.681 25.694 -115.367 1.00 94.06 391 PHE D C 1
ATOM 11018 O O . PHE D 1 64 ? 2.904 25.579 -114.415 1.00 93.77 391 PHE D O 1
ATOM 11026 N N . ALA D 1 65 ? 3.918 24.716 -116.239 1.00 97.00 392 ALA D N 1
ATOM 11027 C CA . ALA D 1 65 ? 3.272 23.407 -116.122 1.00 98.70 392 ALA D CA 1
ATOM 11028 C C . ALA D 1 65 ? 3.605 22.731 -114.799 1.00 95.29 392 ALA D C 1
ATOM 11029 O O . ALA D 1 65 ? 2.703 22.319 -114.061 1.00 105.50 392 ALA D O 1
ATOM 11031 N N . LEU D 1 66 ? 4.901 22.655 -114.490 1.00 95.91 393 LEU D N 1
ATOM 11032 C CA . LEU D 1 66 ? 5.365 22.127 -113.212 1.00 88.15 393 LEU D CA 1
ATOM 11033 C C . LEU D 1 66 ? 4.718 22.861 -112.057 1.00 90.84 393 LEU D C 1
ATOM 11034 O O . LEU D 1 66 ? 4.369 22.249 -111.055 1.00 99.49 393 LEU D O 1
ATOM 11039 N N . ALA D 1 67 ? 4.547 24.171 -112.194 1.00 90.69 394 ALA D N 1
ATOM 11040 C CA . ALA D 1 67 ? 4.012 24.963 -111.085 1.00 88.62 394 ALA D CA 1
ATOM 11041 C C . ALA D 1 67 ? 2.497 24.868 -110.900 1.00 85.44 394 ALA D C 1
ATOM 11042 O O . ALA D 1 67 ? 2.014 24.848 -109.766 1.00 85.93 394 ALA D O 1
ATOM 11044 N N . GLU D 1 68 ? 1.763 24.881 -112.008 1.00 87.94 395 GLU D N 1
ATOM 11045 C CA . GLU D 1 68 ? 0.330 24.598 -112.010 1.00 95.96 395 GLU D CA 1
ATOM 11046 C C . GLU D 1 68 ? 0.049 23.110 -111.805 1.00 98.98 395 GLU D C 1
ATOM 11047 O O . GLU D 1 68 ? -0.850 22.732 -111.055 1.00 98.40 395 GLU D O 1
ATOM 11053 N N . THR D 1 69 ? 0.851 22.280 -112.454 1.00 106.20 396 THR D N 1
ATOM 11054 C CA . THR D 1 69 ? 0.703 20.846 -112.397 1.00 101.73 396 THR D CA 1
ATOM 11055 C C . THR D 1 69 ? 2.103 20.288 -112.502 1.00 102.88 396 THR D C 1
ATOM 11056 O O . THR D 1 69 ? 3.044 21.021 -112.719 1.00 111.48 396 THR D O 1
ATOM 11060 N N . GLY D 1 70 ? 2.230 18.985 -112.323 1.00 97.66 397 GLY D N 1
ATOM 11061 C CA . GLY D 1 70 ? 3.537 18.346 -112.325 1.00 98.35 397 GLY D CA 1
ATOM 11062 C C . GLY D 1 70 ? 3.833 17.884 -113.726 1.00 103.75 397 GLY D C 1
ATOM 11063 O O . GLY D 1 70 ? 4.598 16.981 -113.928 1.00 117.91 397 GLY D O 1
ATOM 11064 N N . GLU D 1 71 ? 3.226 18.547 -114.693 1.00 101.70 398 GLU D N 1
ATOM 11065 C CA . GLU D 1 71 ? 3.122 18.033 -116.036 1.00 101.85 398 GLU D CA 1
ATOM 11066 C C . GLU D 1 71 ? 4.441 17.714 -116.715 1.00 106.70 398 GLU D C 1
ATOM 11067 O O . GLU D 1 71 ? 4.507 16.778 -117.458 1.00 115.53 398 GLU D O 1
ATOM 11069 N N . LYS D 1 72 ? 5.497 18.475 -116.484 1.00 104.09 399 LYS D N 1
ATOM 11070 C CA . LYS D 1 72 ? 6.733 18.170 -117.207 1.00 109.96 399 LYS D CA 1
ATOM 11071 C C . LYS D 1 72 ? 6.499 18.303 -118.722 1.00 111.00 399 LYS D C 1
ATOM 11072 O O . LYS D 1 72 ? 6.762 17.377 -119.507 1.00 116.80 399 LYS D O 1
ATOM 11078 N N . LEU D 1 73 ? 5.965 19.455 -119.099 1.00 112.57 400 LEU D N 1
ATOM 11079 C CA . LEU D 1 73 ? 5.549 19.742 -120.460 1.00 94.15 400 LEU D CA 1
ATOM 11080 C C . LEU D 1 73 ? 6.759 19.767 -121.383 1.00 96.84 400 LEU D C 1
ATOM 11081 O O . LEU D 1 73 ? 7.769 20.359 -121.049 1.00 96.10 400 LEU D O 1
ATOM 11086 N N . SER D 1 74 ? 6.657 19.107 -122.532 1.00 106.82 401 SER D N 1
ATOM 11087 C CA . SER D 1 74 ? 7.779 18.995 -123.471 1.00 107.97 401 SER D CA 1
ATOM 11088 C C . SER D 1 74 ? 8.117 20.323 -124.145 1.00 107.20 401 SER D C 1
ATOM 11089 O O . SER D 1 74 ? 7.391 21.304 -123.993 1.00 95.73 401 SER D O 1
ATOM 11092 N N . LYS D 1 75 ? 9.212 20.323 -124.905 1.00 121.00 402 LYS D N 1
ATOM 11093 C CA . LYS D 1 75 ? 9.723 21.508 -125.599 1.00 128.09 402 LYS D CA 1
ATOM 11094 C C . LYS D 1 75 ? 8.955 21.807 -126.882 1.00 129.08 402 LYS D C 1
ATOM 11095 O O . LYS D 1 75 ? 8.868 22.967 -127.304 1.00 128.78 402 LYS D O 1
ATOM 11101 N N . ARG D 1 76 ? 8.419 20.753 -127.497 1.00 132.64 403 ARG D N 1
ATOM 11102 C CA . ARG D 1 76 ? 7.698 20.851 -128.772 1.00 133.32 403 ARG D CA 1
ATOM 11103 C C . ARG D 1 76 ? 6.454 21.745 -128.689 1.00 129.73 403 ARG D C 1
ATOM 11104 O O . ARG D 1 76 ? 5.711 21.691 -127.708 1.00 124.29 403 ARG D O 1
ATOM 11112 N N . LEU D 1 77 ? 6.249 22.545 -129.736 1.00 130.16 404 LEU D N 1
ATOM 11113 C CA . LEU D 1 77 ? 5.241 23.617 -129.774 1.00 122.07 404 LEU D CA 1
ATOM 11114 C C . LEU D 1 77 ? 3.772 23.138 -129.739 1.00 120.41 404 LEU D C 1
ATOM 11115 O O . LEU D 1 77 ? 2.993 23.632 -128.917 1.00 105.98 404 LEU D O 1
ATOM 11120 N N . PRO D 1 78 ? 3.387 22.181 -130.623 1.00 129.22 405 PRO D N 1
ATOM 11121 C CA . PRO D 1 78 ? 1.995 21.691 -130.641 1.00 120.34 405 PRO D CA 1
ATOM 11122 C C . PRO D 1 78 ? 1.542 21.140 -129.292 1.00 119.70 405 PRO D C 1
ATOM 11123 O O . PRO D 1 78 ? 0.366 21.254 -128.937 1.00 111.26 405 PRO D O 1
ATOM 11127 N N . ASP D 1 79 ? 2.485 20.553 -128.559 1.00 123.28 406 ASP D N 1
ATOM 11128 C CA . ASP D 1 79 ? 2.236 20.001 -127.232 1.00 125.29 406 ASP D CA 1
ATOM 11129 C C . ASP D 1 79 ? 1.989 21.112 -126.207 1.00 120.06 406 ASP D C 1
ATOM 11130 O O . ASP D 1 79 ? 1.266 20.912 -125.230 1.00 110.39 406 ASP D O 1
ATOM 11135 N N . GLN D 1 80 ? 2.588 22.280 -126.440 1.00 123.48 407 GLN D N 1
ATOM 11136 C CA . GLN D 1 80 ? 2.382 23.447 -125.572 1.00 119.53 407 GLN D CA 1
ATOM 11137 C C . GLN D 1 80 ? 1.085 24.166 -125.890 1.00 113.23 407 GLN D C 1
ATOM 11138 O O . GLN D 1 80 ? 0.433 24.690 -124.990 1.00 110.61 407 GLN D O 1
ATOM 11144 N N . ARG D 1 81 ? 0.658 24.151 -127.142 1.00 119.57 408 ARG D N 1
ATOM 11145 C CA . ARG D 1 81 ? -0.594 24.810 -127.446 1.00 116.86 408 ARG D CA 1
ATOM 11146 C C . ARG D 1 81 ? -1.656 24.109 -126.615 1.00 118.87 408 ARG D C 1
ATOM 11147 O O . ARG D 1 81 ? -2.559 24.737 -126.066 1.00 114.76 408 ARG D O 1
ATOM 11155 N N . VAL D 1 82 ? -1.498 22.800 -126.495 1.00 123.39 409 VAL D N 1
ATOM 11156 C CA . VAL D 1 82 ? -2.478 21.925 -125.868 1.00 119.46 409 VAL D CA 1
ATOM 11157 C C . VAL D 1 82 ? -2.758 22.160 -124.383 1.00 121.72 409 VAL D C 1
ATOM 11158 O O . VAL D 1 82 ? -3.884 22.117 -123.952 1.00 128.49 409 VAL D O 1
ATOM 11162 N N . TYR D 1 83 ? -1.715 22.395 -123.605 1.00 118.67 410 TYR D N 1
ATOM 11163 C CA . TYR D 1 83 ? -1.810 22.453 -122.147 1.00 123.65 410 TYR D CA 1
ATOM 11164 C C . TYR D 1 83 ? -2.710 23.601 -121.692 1.00 124.29 410 TYR D C 1
ATOM 11165 O O . TYR D 1 83 ? -3.471 23.496 -120.728 1.00 126.82 410 TYR D O 1
ATOM 11174 N N . MET D 1 84 ? -2.582 24.684 -122.439 1.00 122.26 411 MET D N 1
ATOM 11175 C CA . MET D 1 84 ? -3.054 25.991 -122.103 1.00 118.54 411 MET D CA 1
ATOM 11176 C C . MET D 1 84 ? -4.541 25.897 -122.230 1.00 122.00 411 MET D C 1
ATOM 11177 O O . MET D 1 84 ? -5.282 26.294 -121.338 1.00 123.39 411 MET D O 1
ATOM 11182 N N . ARG D 1 85 ? -4.962 25.305 -123.342 1.00 125.73 412 ARG D N 1
ATOM 11183 C CA . ARG D 1 85 ? -6.361 25.016 -123.551 1.00 130.57 412 ARG D CA 1
ATOM 11184 C C . ARG D 1 85 ? -6.819 23.937 -122.594 1.00 134.26 412 ARG D C 1
ATOM 11185 O O . ARG D 1 85 ? -7.885 24.057 -121.993 1.00 134.54 412 ARG D O 1
ATOM 11187 N N . ASP D 1 86 ? -6.015 22.898 -122.414 1.00 135.67 413 ASP D N 1
ATOM 11188 C CA . ASP D 1 86 ? -6.445 21.869 -121.472 1.00 140.71 413 ASP D CA 1
ATOM 11189 C C . ASP D 1 86 ? -6.882 22.372 -120.122 1.00 135.50 413 ASP D C 1
ATOM 11190 O O . ASP D 1 86 ? -7.867 21.899 -119.548 1.00 130.47 413 ASP D O 1
ATOM 11195 N N . THR D 1 87 ? -6.089 23.291 -119.596 1.00 134.71 414 THR D N 1
ATOM 11196 C CA . THR D 1 87 ? -6.157 23.632 -118.197 1.00 129.91 414 THR D CA 1
ATOM 11197 C C . THR D 1 87 ? -6.761 25.017 -117.999 1.00 127.65 414 THR D C 1
ATOM 11198 O O . THR D 1 87 ? -6.887 25.500 -116.874 1.00 119.73 414 THR D O 1
ATOM 11202 N N . PHE D 1 88 ? -6.957 25.727 -119.103 1.00 130.28 415 PHE D N 1
ATOM 11203 C CA . PHE D 1 88 ? -7.852 26.871 -119.141 1.00 132.72 415 PHE D CA 1
ATOM 11204 C C . PHE D 1 88 ? -9.347 26.511 -119.080 1.00 137.45 415 PHE D C 1
ATOM 11205 O O . PHE D 1 88 ? -10.099 27.085 -118.290 1.00 127.70 415 PHE D O 1
ATOM 11207 N N . GLU D 1 89 ? -9.761 25.526 -119.882 1.00 137.59 416 GLU D N 1
ATOM 11208 C CA . GLU D 1 89 ? -11.135 25.106 -119.901 1.00 140.63 416 GLU D CA 1
ATOM 11209 C C . GLU D 1 89 ? -11.459 24.691 -118.477 1.00 143.58 416 GLU D C 1
ATOM 11210 O O . GLU D 1 89 ? -12.513 25.035 -117.949 1.00 151.60 416 GLU D O 1
ATOM 11212 N N . ARG D 1 90 ? -10.537 23.990 -117.830 1.00 135.16 417 ARG D N 1
ATOM 11213 C CA . ARG D 1 90 ? -10.789 23.585 -116.437 1.00 134.46 417 ARG D CA 1
ATOM 11214 C C . ARG D 1 90 ? -11.407 24.717 -115.614 1.00 127.78 417 ARG D C 1
ATOM 11215 O O . ARG D 1 90 ? -12.055 24.473 -114.593 1.00 126.49 417 ARG D O 1
ATOM 11217 N N . HIS D 1 91 ? -11.189 25.950 -116.064 1.00 128.79 418 HIS D N 1
ATOM 11218 C CA . HIS D 1 91 ? -11.644 27.143 -115.354 1.00 130.38 418 HIS D CA 1
ATOM 11219 C C . HIS D 1 91 ? -12.543 27.991 -116.227 1.00 131.16 418 HIS D C 1
ATOM 11220 O O . HIS D 1 91 ? -12.565 29.223 -116.129 1.00 118.07 418 HIS D O 1
ATOM 11227 N N . LYS D 1 92 ? -13.299 27.319 -117.092 1.00 136.18 419 LYS D N 1
ATOM 11228 C CA . LYS D 1 92 ? -14.308 27.947 -117.941 1.00 134.22 419 LYS D CA 1
ATOM 11229 C C . LYS D 1 92 ? -15.432 28.544 -117.098 1.00 127.92 419 LYS D C 1
ATOM 11230 O O . LYS D 1 92 ? -15.847 29.673 -117.338 1.00 119.27 419 LYS D O 1
ATOM 11232 N N . ASP D 1 93 ? -15.891 27.777 -116.109 1.00 142.99 420 ASP D N 1
ATOM 11233 C CA . ASP D 1 93 ? -17.055 28.114 -115.292 1.00 147.07 420 ASP D CA 1
ATOM 11234 C C . ASP D 1 93 ? -16.808 29.323 -114.383 1.00 144.44 420 ASP D C 1
ATOM 11235 O O . ASP D 1 93 ? -17.409 30.384 -114.563 1.00 144.67 420 ASP D O 1
ATOM 11237 N N . SER D 1 94 ? -15.906 29.155 -113.421 1.00 144.64 421 SER D N 1
ATOM 11238 C CA . SER D 1 94 ? -15.688 30.147 -112.367 1.00 144.19 421 SER D CA 1
ATOM 11239 C C . SER D 1 94 ? -14.921 31.379 -112.839 1.00 139.05 421 SER D C 1
ATOM 11240 O O . SER D 1 94 ? -13.952 31.273 -113.592 1.00 134.44 421 SER D O 1
ATOM 11243 N N . ALA D 1 95 ? -15.366 32.545 -112.379 1.00 137.37 422 ALA D N 1
ATOM 11244 C CA . ALA D 1 95 ? -14.724 33.809 -112.723 1.00 128.92 422 ALA D CA 1
ATOM 11245 C C . ALA D 1 95 ? -13.390 33.955 -111.994 1.00 128.51 422 ALA D C 1
ATOM 11246 O O . ALA D 1 95 ? -12.357 34.207 -112.619 1.00 120.98 422 ALA D O 1
ATOM 11248 N N . ASP D 1 96 ? -13.425 33.769 -110.674 1.00 133.32 423 ASP D N 1
ATOM 11249 C CA . ASP D 1 96 ? -12.260 33.962 -109.804 1.00 118.49 423 ASP D CA 1
ATOM 11250 C C . ASP D 1 96 ? -11.176 32.913 -110.009 1.00 126.59 423 ASP D C 1
ATOM 11251 O O . ASP D 1 96 ? -10.015 33.141 -109.666 1.00 126.34 423 ASP D O 1
ATOM 11256 N N . ASP D 1 97 ? -11.561 31.769 -110.564 1.00 136.27 424 ASP D N 1
ATOM 11257 C CA . ASP D 1 97 ? -10.639 30.651 -110.723 1.00 135.37 424 ASP D CA 1
ATOM 11258 C C . ASP D 1 97 ? -9.873 30.663 -112.039 1.00 130.66 424 ASP D C 1
ATOM 11259 O O . ASP D 1 97 ? -8.764 30.132 -112.109 1.00 129.03 424 ASP D O 1
ATOM 11264 N N . ARG D 1 98 ? -10.451 31.265 -113.077 1.00 128.77 425 ARG D N 1
ATOM 11265 C CA . ARG D 1 98 ? -9.668 31.578 -114.265 1.00 128.92 425 ARG D CA 1
ATOM 11266 C C . ARG D 1 98 ? -8.919 32.877 -114.024 1.00 127.00 425 ARG D C 1
ATOM 11267 O O . ARG D 1 98 ? -8.160 33.325 -114.872 1.00 129.09 425 ARG D O 1
ATOM 11275 N N . SER D 1 99 ? -9.135 33.469 -112.852 1.00 125.84 426 SER D N 1
ATOM 11276 C CA . SER D 1 99 ? -8.424 34.679 -112.464 1.00 117.26 426 SER D CA 1
ATOM 11277 C C . SER D 1 99 ? -7.134 34.358 -111.707 1.00 113.84 426 SER D C 1
ATOM 11278 O O . SER D 1 99 ? -6.065 34.855 -112.065 1.00 107.31 426 SER D O 1
ATOM 11281 N N . ALA D 1 100 ? -7.244 33.529 -110.666 1.00 109.18 427 ALA D N 1
ATOM 11282 C CA . ALA D 1 100 ? -6.086 33.091 -109.885 1.00 98.17 427 ALA D CA 1
ATOM 11283 C C . ALA D 1 100 ? -5.116 32.278 -110.738 1.00 99.19 427 ALA D C 1
ATOM 11284 O O . ALA D 1 100 ? -3.907 32.330 -110.523 1.00 99.66 427 ALA D O 1
ATOM 11286 N N . TYR D 1 101 ? -5.650 31.531 -111.703 1.00 98.50 428 TYR D N 1
ATOM 11287 C CA . TYR D 1 101 ? -4.821 30.796 -112.651 1.00 100.22 428 TYR D CA 1
ATOM 11288 C C . TYR D 1 101 ? -3.927 31.747 -113.437 1.00 101.56 428 TYR D C 1
ATOM 11289 O O . TYR D 1 101 ? -2.722 31.526 -113.553 1.00 96.83 428 TYR D O 1
ATOM 11298 N N . LEU D 1 102 ? -4.527 32.797 -113.986 1.00 106.89 429 LEU D N 1
ATOM 11299 C CA . LEU D 1 102 ? -3.779 33.764 -114.787 1.00 111.22 429 LEU D CA 1
ATOM 11300 C C . LEU D 1 102 ? -2.794 34.550 -113.919 1.00 101.12 429 LEU D C 1
ATOM 11301 O O . LEU D 1 102 ? -1.680 34.861 -114.357 1.00 101.14 429 LEU D O 1
ATOM 11306 N N . ARG D 1 103 ? -3.217 34.842 -112.688 1.00 92.43 430 ARG D N 1
ATOM 11307 C CA . ARG D 1 103 ? -2.372 35.438 -111.658 1.00 86.97 430 ARG D CA 1
ATOM 11308 C C . ARG D 1 103 ? -1.102 34.603 -111.479 1.00 92.90 430 ARG D C 1
ATOM 11309 O O . ARG D 1 103 ? -0.013 35.133 -111.245 1.00 90.76 430 ARG D O 1
ATOM 11317 N N . HIS D 1 104 ? -1.262 33.288 -111.591 1.00 93.19 431 HIS D N 1
ATOM 11318 C CA . HIS D 1 104 ? -0.175 32.355 -111.378 1.00 93.03 431 HIS D CA 1
ATOM 11319 C C . HIS D 1 104 ? 0.811 32.430 -112.499 1.00 91.44 431 HIS D C 1
ATOM 11320 O O . HIS D 1 104 ? 2.016 32.355 -112.271 1.00 87.26 431 HIS D O 1
ATOM 11327 N N . LEU D 1 105 ? 0.306 32.597 -113.720 1.00 84.60 432 LEU D N 1
ATOM 11328 C CA . LEU D 1 105 ? 1.154 32.770 -114.895 1.00 83.97 432 LEU D CA 1
ATOM 11329 C C . LEU D 1 105 ? 1.921 34.085 -114.839 1.00 89.56 432 LEU D C 1
ATOM 11330 O O . LEU D 1 105 ? 3.085 34.153 -115.252 1.00 93.61 432 LEU D O 1
ATOM 11335 N N . ARG D 1 106 ? 1.260 35.122 -114.329 1.00 96.83 433 ARG D N 1
ATOM 11336 C CA . ARG D 1 106 ? 1.899 36.416 -114.100 1.00 96.80 433 ARG D CA 1
ATOM 11337 C C . ARG D 1 106 ? 3.039 36.232 -113.120 1.00 92.37 433 ARG D C 1
ATOM 11338 O O . ARG D 1 106 ? 4.137 36.737 -113.332 1.00 90.87 433 ARG D O 1
ATOM 11346 N N . ASP D 1 107 ? 2.763 35.485 -112.060 1.00 86.46 434 ASP D N 1
ATOM 11347 C CA . ASP D 1 107 ? 3.736 35.281 -111.008 1.00 83.14 434 ASP D CA 1
ATOM 11348 C C . ASP D 1 107 ? 4.983 34.524 -111.459 1.00 86.85 434 ASP D C 1
ATOM 11349 O O . ASP D 1 107 ? 6.082 34.848 -111.009 1.00 85.76 434 ASP D O 1
ATOM 11354 N N . THR D 1 108 ? 4.830 33.556 -112.364 1.00 85.79 435 THR D N 1
ATOM 11355 C CA . THR D 1 108 ? 5.994 32.796 -112.848 1.00 81.67 435 THR D CA 1
ATOM 11356 C C . THR D 1 108 ? 6.842 33.638 -113.802 1.00 81.86 435 THR D C 1
ATOM 11357 O O . THR D 1 108 ? 8.070 33.564 -113.776 1.00 86.51 435 THR D O 1
ATOM 11361 N N . ALA D 1 109 ? 6.194 34.442 -114.638 1.00 82.70 436 ALA D N 1
ATOM 11362 C CA . ALA D 1 109 ? 6.939 35.364 -115.484 1.00 83.86 436 ALA D CA 1
ATOM 11363 C C . ALA D 1 109 ? 7.615 36.433 -114.632 1.00 78.66 436 ALA D C 1
ATOM 11364 O O . ALA D 1 109 ? 8.800 36.705 -114.817 1.00 76.22 436 ALA D O 1
ATOM 11366 N N . ALA D 1 110 ? 6.872 37.012 -113.685 1.00 79.41 437 ALA D N 1
ATOM 11367 C CA . ALA D 1 110 ? 7.431 37.971 -112.728 1.00 73.76 437 ALA D CA 1
ATOM 11368 C C . ALA D 1 110 ? 8.714 37.424 -112.107 1.00 78.40 437 ALA D C 1
ATOM 11369 O O . ALA D 1 110 ? 9.743 38.105 -112.066 1.00 74.67 437 ALA D O 1
ATOM 11371 N N . PHE D 1 111 ? 8.638 36.178 -111.650 1.00 84.32 438 PHE D N 1
ATOM 11372 C CA . PHE D 1 111 ? 9.732 35.548 -110.938 1.00 77.64 438 PHE D CA 1
ATOM 11373 C C . PHE D 1 111 ? 10.942 35.278 -111.826 1.00 76.69 438 PHE D C 1
ATOM 11374 O O . PHE D 1 111 ? 12.068 35.609 -111.455 1.00 79.19 438 PHE D O 1
ATOM 11382 N N . ILE D 1 112 ? 10.711 34.662 -112.983 1.00 74.75 439 ILE D N 1
ATOM 11383 C CA . ILE D 1 112 ? 11.809 34.329 -113.890 1.00 77.67 439 ILE D CA 1
ATOM 11384 C C . ILE D 1 112 ? 12.531 35.603 -114.332 1.00 84.75 439 ILE D C 1
ATOM 11385 O O . ILE D 1 112 ? 13.761 35.630 -114.442 1.00 81.66 439 ILE D O 1
ATOM 11390 N N . GLY D 1 113 ? 11.747 36.653 -114.571 1.00 82.90 440 GLY D N 1
ATOM 11391 C CA . GLY D 1 113 ? 12.250 37.883 -115.152 1.00 79.46 440 GLY D CA 1
ATOM 11392 C C . GLY D 1 113 ? 12.963 38.769 -114.165 1.00 84.03 440 GLY D C 1
ATOM 11393 O O . GLY D 1 113 ? 13.933 39.423 -114.513 1.00 87.98 440 GLY D O 1
ATOM 11394 N N . ASN D 1 114 ? 12.501 38.793 -112.924 1.00 81.86 441 ASN D N 1
ATOM 11395 C CA . ASN D 1 114 ? 13.099 39.696 -111.957 1.00 79.71 441 ASN D CA 1
ATOM 11396 C C . ASN D 1 114 ? 13.948 39.028 -110.892 1.00 79.19 441 ASN D C 1
ATOM 11397 O O . ASN D 1 114 ? 15.007 39.535 -110.521 1.00 75.17 441 ASN D O 1
ATOM 11402 N N . ALA D 1 115 ? 13.477 37.888 -110.404 1.00 80.91 442 ALA D N 1
ATOM 11403 C CA . ALA D 1 115 ? 14.184 37.158 -109.363 1.00 72.02 442 ALA D CA 1
ATOM 11404 C C . ALA D 1 115 ? 15.267 36.232 -109.914 1.00 70.90 442 ALA D C 1
ATOM 11405 O O . ALA D 1 115 ? 16.358 36.157 -109.356 1.00 68.89 442 ALA D O 1
ATOM 11407 N N . TRP D 1 116 ? 14.973 35.531 -111.005 1.00 72.17 443 TRP D N 1
ATOM 11408 C CA . TRP D 1 116 ? 15.902 34.527 -111.531 1.00 71.64 443 TRP D CA 1
ATOM 11409 C C . TRP D 1 116 ? 16.906 35.130 -112.476 1.00 72.52 443 TRP D C 1
ATOM 11410 O O . TRP D 1 116 ? 18.107 35.050 -112.238 1.00 65.02 443 TRP D O 1
ATOM 11421 N N . GLU D 1 117 ? 16.426 35.741 -113.556 1.00 87.78 444 GLU D N 1
ATOM 11422 C CA . GLU D 1 117 ? 17.303 36.342 -114.552 1.00 82.52 444 GLU D CA 1
ATOM 11423 C C . GLU D 1 117 ? 16.935 37.796 -114.746 1.00 84.55 444 GLU D C 1
ATOM 11424 O O . GLU D 1 117 ? 16.249 38.129 -115.712 1.00 91.73 444 GLU D O 1
ATOM 11430 N N . PRO D 1 118 ? 17.385 38.674 -113.832 1.00 87.34 445 PRO D N 1
ATOM 11431 C CA . PRO D 1 118 ? 16.975 40.078 -113.944 1.00 86.05 445 PRO D CA 1
ATOM 11432 C C . PRO D 1 118 ? 17.470 40.722 -115.225 1.00 83.77 445 PRO D C 1
ATOM 11433 O O . PRO D 1 118 ? 18.384 40.187 -115.864 1.00 90.21 445 PRO D O 1
ATOM 11437 N N . ALA D 1 119 ? 16.859 41.855 -115.577 1.00 81.65 446 ALA D N 1
ATOM 11438 C CA . ALA D 1 119 ? 17.175 42.592 -116.798 1.00 74.63 446 ALA D CA 1
ATOM 11439 C C . ALA D 1 119 ? 18.572 43.173 -116.711 1.00 76.01 446 ALA D C 1
ATOM 11440 O O . ALA D 1 119 ? 19.145 43.245 -115.624 1.00 79.87 446 ALA D O 1
ATOM 11442 N N . ASN D 1 120 ? 19.085 43.596 -117.861 1.00 74.75 447 ASN D N 1
ATOM 11443 C CA . ASN D 1 120 ? 20.504 43.789 -118.072 1.00 83.74 447 ASN D CA 1
ATOM 11444 C C . ASN D 1 120 ? 21.295 44.503 -116.979 1.00 86.65 447 ASN D C 1
ATOM 11445 O O . ASN D 1 120 ? 22.388 44.076 -116.642 1.00 89.53 447 ASN D O 1
ATOM 11450 N N . ASN D 1 121 ? 20.776 45.587 -116.429 1.00 80.44 448 ASN D N 1
ATOM 11451 C CA . ASN D 1 121 ? 21.519 46.242 -115.359 1.00 72.60 448 ASN D CA 1
ATOM 11452 C C . ASN D 1 121 ? 20.821 46.305 -114.006 1.00 70.09 448 ASN D C 1
ATOM 11453 O O . ASN D 1 121 ? 21.355 46.874 -113.058 1.00 78.69 448 ASN D O 1
ATOM 11458 N N . SER D 1 122 ? 19.644 45.700 -113.905 1.00 64.34 449 SER D N 1
ATOM 11459 C CA . SER D 1 122 ? 18.841 45.796 -112.682 1.00 71.88 449 SER D CA 1
ATOM 11460 C C . SER D 1 122 ? 19.292 44.794 -111.623 1.00 73.66 449 SER D C 1
ATOM 11461 O O . SER D 1 122 ? 19.954 43.812 -111.944 1.00 70.64 449 SER D O 1
ATOM 11464 N N . PRO D 1 123 ? 18.928 45.034 -110.352 1.00 71.43 450 PRO D N 1
ATOM 11465 C CA . PRO D 1 123 ? 19.195 44.013 -109.340 1.00 74.71 450 PRO D CA 1
ATOM 11466 C C . PRO D 1 123 ? 18.207 42.848 -109.447 1.00 76.27 450 PRO D C 1
ATOM 11467 O O . PRO D 1 123 ? 17.428 42.789 -110.399 1.00 78.37 450 PRO D O 1
ATOM 11471 N N . ARG D 1 124 ? 18.239 41.930 -108.485 1.00 75.86 451 ARG D N 1
ATOM 11472 C CA . ARG D 1 124 ? 17.214 40.893 -108.400 1.00 69.65 451 ARG D CA 1
ATOM 11473 C C . ARG D 1 124 ? 16.090 41.375 -107.507 1.00 71.02 451 ARG D C 1
ATOM 11474 O O . ARG D 1 124 ? 16.344 42.063 -106.520 1.00 81.54 451 ARG D O 1
ATOM 11482 N N . ALA D 1 125 ? 14.856 41.007 -107.838 1.00 73.55 452 ALA D N 1
ATOM 11483 C CA . ALA D 1 125 ? 13.697 41.485 -107.083 1.00 75.47 452 ALA D CA 1
ATOM 11484 C C . ALA D 1 125 ? 12.541 40.494 -107.052 1.00 72.74 452 ALA D C 1
ATOM 11485 O O . ALA D 1 125 ? 12.429 39.619 -107.910 1.00 75.84 452 ALA D O 1
ATOM 11487 N N . LEU D 1 126 ? 11.691 40.641 -106.041 1.00 65.22 453 LEU D N 1
ATOM 11488 C CA . LEU D 1 126 ? 10.451 39.893 -105.955 1.00 71.75 453 LEU D CA 1
ATOM 11489 C C . LEU D 1 126 ? 9.282 40.871 -106.097 1.00 76.21 453 LEU D C 1
ATOM 11490 O O . LEU D 1 126 ? 8.780 41.406 -105.099 1.00 78.36 453 LEU D O 1
ATOM 11495 N N . PRO D 1 127 ? 8.860 41.127 -107.350 1.00 72.42 454 PRO D N 1
ATOM 11496 C CA . PRO D 1 127 ? 7.775 42.071 -107.640 1.00 72.39 454 PRO D CA 1
ATOM 11497 C C . PRO D 1 127 ? 6.611 41.937 -106.658 1.00 74.61 454 PRO D C 1
ATOM 11498 O O . PRO D 1 127 ? 6.111 40.840 -106.442 1.00 78.13 454 PRO D O 1
ATOM 11502 N N . GLY D 1 128 ? 6.204 43.041 -106.046 1.00 77.98 455 GLY D N 1
ATOM 11503 C CA . GLY D 1 128 ? 5.074 43.024 -105.116 1.00 76.78 455 GLY D CA 1
ATOM 11504 C C . GLY D 1 128 ? 5.497 42.782 -103.680 1.00 78.17 455 GLY D C 1
ATOM 11505 O O . GLY D 1 128 ? 4.740 43.062 -102.744 1.00 75.90 455 GLY D O 1
ATOM 11506 N N . LEU D 1 129 ? 6.700 42.241 -103.510 1.00 74.11 456 LEU D N 1
ATOM 11507 C CA . LEU D 1 129 ? 7.293 42.086 -102.191 1.00 80.48 456 LEU D CA 1
ATOM 11508 C C . LEU D 1 129 ? 8.336 43.173 -101.999 1.00 78.26 456 LEU D C 1
ATOM 11509 O O . LEU D 1 129 ? 9.034 43.536 -102.949 1.00 77.76 456 LEU D O 1
ATOM 11514 N N . GLU D 1 130 ? 8.435 43.686 -100.771 1.00 82.15 457 GLU D N 1
ATOM 11515 C CA . GLU D 1 130 ? 9.380 44.758 -100.425 1.00 72.71 457 GLU D CA 1
ATOM 11516 C C . GLU D 1 130 ? 10.821 44.318 -100.637 1.00 71.90 457 GLU D C 1
ATOM 11517 O O . GLU D 1 130 ? 11.086 43.143 -100.877 1.00 73.85 457 GLU D O 1
ATOM 11523 N N . ALA D 1 131 ? 11.745 45.268 -100.534 1.00 72.72 458 ALA D N 1
ATOM 11524 C CA . ALA D 1 131 ? 13.172 44.981 -100.657 1.00 70.75 458 ALA D CA 1
ATOM 11525 C C . ALA D 1 131 ? 13.715 44.220 -99.452 1.00 69.70 458 ALA D C 1
ATOM 11526 O O . ALA D 1 131 ? 14.734 43.553 -99.564 1.00 69.84 458 ALA D O 1
ATOM 11528 N N . SER D 1 132 ? 13.041 44.323 -98.304 1.00 78.40 459 SER D N 1
ATOM 11529 C CA . SER D 1 132 ? 13.417 43.545 -97.115 1.00 76.69 459 SER D CA 1
ATOM 11530 C C . SER D 1 132 ? 13.405 42.045 -97.405 1.00 72.13 459 SER D C 1
ATOM 11531 O O . SER D 1 132 ? 14.300 41.318 -96.984 1.00 78.51 459 SER D O 1
ATOM 11534 N N . ALA D 1 133 ? 12.384 41.603 -98.135 1.00 77.01 460 ALA D N 1
ATOM 11535 C CA . ALA D 1 133 ? 12.226 40.211 -98.556 1.00 73.79 460 ALA D CA 1
ATOM 11536 C C . ALA D 1 133 ? 13.448 39.698 -99.301 1.00 71.42 460 ALA D C 1
ATOM 11537 O O . ALA D 1 133 ? 13.687 38.495 -99.370 1.00 77.81 460 ALA D O 1
ATOM 11539 N N . MET D 1 134 ? 14.222 40.630 -99.846 1.00 73.70 461 MET D N 1
ATOM 11540 C CA . MET D 1 134 ? 15.341 40.322 -100.719 1.00 70.04 461 MET D CA 1
ATOM 11541 C C . MET D 1 134 ? 16.606 40.142 -99.906 1.00 66.31 461 MET D C 1
ATOM 11542 O O . MET D 1 134 ? 17.680 40.660 -100.232 1.00 68.68 461 MET D O 1
ATOM 11547 N N . THR D 1 135 ? 16.437 39.374 -98.843 1.00 66.18 462 THR D N 1
ATOM 11548 C CA . THR D 1 135 ? 17.445 39.134 -97.840 1.00 67.42 462 THR D CA 1
ATOM 11549 C C . THR D 1 135 ? 18.760 38.563 -98.409 1.00 67.58 462 THR D C 1
ATOM 11550 O O . THR D 1 135 ? 18.799 38.086 -99.550 1.00 65.96 462 THR D O 1
ATOM 11554 N N . ASP D 1 136 ? 19.826 38.625 -97.608 1.00 64.58 463 ASP D N 1
ATOM 11555 C CA . ASP D 1 136 ? 21.159 38.184 -98.032 1.00 65.93 463 ASP D CA 1
ATOM 11556 C C . ASP D 1 136 ? 21.174 36.718 -98.461 1.00 71.19 463 ASP D C 1
ATOM 11557 O O . ASP D 1 136 ? 21.750 36.383 -99.495 1.00 72.34 463 ASP D O 1
ATOM 11562 N N . THR D 1 137 ? 20.539 35.850 -97.679 1.00 74.46 464 THR D N 1
ATOM 11563 C CA . THR D 1 137 ? 20.513 34.429 -98.003 1.00 71.33 464 THR D CA 1
ATOM 11564 C C . THR D 1 137 ? 19.720 34.172 -99.278 1.00 69.07 464 THR D C 1
ATOM 11565 O O . THR D 1 137 ? 20.123 33.365 -100.117 1.00 73.46 464 THR D O 1
ATOM 11569 N N . VAL D 1 138 ? 18.596 34.867 -99.424 1.00 67.19 465 VAL D N 1
ATOM 11570 C CA . VAL D 1 138 ? 17.767 34.741 -100.618 1.00 63.19 465 VAL D CA 1
ATOM 11571 C C . VAL D 1 138 ? 18.573 35.119 -101.868 1.00 64.35 465 VAL D C 1
ATOM 11572 O O . VAL D 1 138 ? 18.499 34.460 -102.911 1.00 63.24 465 VAL D O 1
ATOM 11576 N N . LYS D 1 139 ? 19.379 36.162 -101.720 1.00 64.61 466 LYS D N 1
ATOM 11577 C CA . LYS D 1 139 ? 20.194 36.707 -102.797 1.00 65.89 466 LYS D CA 1
ATOM 11578 C C . LYS D 1 139 ? 21.328 35.753 -103.178 1.00 63.76 466 LYS D C 1
ATOM 11579 O O . LYS D 1 139 ? 21.650 35.592 -104.355 1.00 64.26 466 LYS D O 1
ATOM 11585 N N . LEU D 1 140 ? 21.922 35.122 -102.168 1.00 65.32 467 LEU D N 1
ATOM 11586 C CA . LEU D 1 140 ? 22.998 34.142 -102.340 1.00 66.16 467 LEU D CA 1
ATOM 11587 C C . LEU D 1 140 ? 22.541 32.834 -102.995 1.00 68.55 467 LEU D C 1
ATOM 11588 O O . LEU D 1 140 ? 23.264 32.266 -103.833 1.00 66.79 467 LEU D O 1
ATOM 11593 N N . CYS D 1 141 ? 21.359 32.354 -102.598 1.00 63.28 468 CYS D N 1
ATOM 11594 C CA . CYS D 1 141 ? 20.789 31.140 -103.170 1.00 60.04 468 CYS D CA 1
ATOM 11595 C C . CYS D 1 141 ? 20.334 31.342 -104.600 1.00 68.52 468 CYS D C 1
ATOM 11596 O O . CYS D 1 141 ? 20.622 30.518 -105.467 1.00 71.18 468 CYS D O 1
ATOM 11599 N N . LEU D 1 142 ? 19.606 32.429 -104.844 1.00 69.20 469 LEU D N 1
ATOM 11600 C CA . LEU D 1 142 ? 19.192 32.764 -106.199 1.00 65.39 469 LEU D CA 1
ATOM 11601 C C . LEU D 1 142 ? 20.414 32.818 -107.109 1.00 61.28 469 LEU D C 1
ATOM 11602 O O . LEU D 1 142 ? 20.444 32.164 -108.148 1.00 62.95 469 LEU D O 1
ATOM 11607 N N . ALA D 1 143 ? 21.432 33.562 -106.680 1.00 68.02 470 ALA D N 1
ATOM 11608 C CA . ALA D 1 143 ? 22.688 33.698 -107.417 1.00 63.88 470 ALA D CA 1
ATOM 11609 C C . ALA D 1 143 ? 23.315 32.348 -107.708 1.00 68.27 470 ALA D C 1
ATOM 11610 O O . ALA D 1 143 ? 23.672 32.064 -108.849 1.00 67.06 470 ALA D O 1
ATOM 11612 N N . PHE D 1 144 ? 23.435 31.511 -106.683 1.00 69.30 471 PHE D N 1
ATOM 11613 C CA . PHE D 1 144 ? 24.014 30.185 -106.857 1.00 69.70 471 PHE D CA 1
ATOM 11614 C C . PHE D 1 144 ? 23.205 29.267 -107.775 1.00 62.50 471 PHE D C 1
ATOM 11615 O O . PHE D 1 144 ? 23.757 28.678 -108.705 1.00 63.42 471 PHE D O 1
ATOM 11623 N N . LEU D 1 145 ? 21.909 29.132 -107.498 1.00 61.85 472 LEU D N 1
ATOM 11624 C CA . LEU D 1 145 ? 21.048 28.252 -108.277 1.00 62.26 472 LEU D CA 1
ATOM 11625 C C . LEU D 1 145 ? 21.084 28.639 -109.742 1.00 70.21 472 LEU D C 1
ATOM 11626 O O . LEU D 1 145 ? 21.095 27.780 -110.618 1.00 76.36 472 LEU D O 1
ATOM 11631 N N . ASN D 1 146 ? 21.109 29.942 -109.997 1.00 71.30 473 ASN D N 1
ATOM 11632 C CA . ASN D 1 146 ? 21.187 30.464 -111.348 1.00 68.00 473 ASN D CA 1
ATOM 11633 C C . ASN D 1 146 ? 22.494 30.077 -112.002 1.00 63.89 473 ASN D C 1
ATOM 11634 O O . ASN D 1 146 ? 22.518 29.712 -113.171 1.00 69.05 473 ASN D O 1
ATOM 11639 N N . SER D 1 147 ? 23.576 30.155 -111.237 1.00 61.48 474 SER D N 1
ATOM 11640 C CA . SER D 1 147 ? 24.903 29.878 -111.746 1.00 56.94 474 SER D CA 1
ATOM 11641 C C . SER D 1 147 ? 24.997 28.415 -112.140 1.00 68.94 474 SER D C 1
ATOM 11642 O O . SER D 1 147 ? 25.607 28.056 -113.152 1.00 66.88 474 SER D O 1
ATOM 11645 N N . LEU D 1 148 ? 24.356 27.584 -111.328 1.00 73.64 475 LEU D N 1
ATOM 11646 C CA . LEU D 1 148 ? 24.281 26.153 -111.548 1.00 76.54 475 LEU D CA 1
ATOM 11647 C C . LEU D 1 148 ? 23.346 25.802 -112.703 1.00 77.75 475 LEU D C 1
ATOM 11648 O O . LEU D 1 148 ? 23.366 24.676 -113.199 1.00 89.61 475 LEU D O 1
ATOM 11653 N N . LYS D 1 149 ? 22.525 26.766 -113.116 1.00 75.44 476 LYS D N 1
ATOM 11654 C CA . LYS D 1 149 ? 21.543 26.579 -114.193 1.00 75.74 476 LYS D CA 1
ATOM 11655 C C . LYS D 1 149 ? 20.435 25.609 -113.780 1.00 70.14 476 LYS D C 1
ATOM 11656 O O . LYS D 1 149 ? 19.896 24.874 -114.600 1.00 76.52 476 LYS D O 1
ATOM 11662 N N . HIS D 1 150 ? 20.098 25.644 -112.494 1.00 66.84 477 HIS D N 1
ATOM 11663 C CA . HIS D 1 150 ? 19.129 24.748 -111.879 1.00 67.68 477 HIS D CA 1
ATOM 11664 C C . HIS D 1 150 ? 17.702 25.208 -112.091 1.00 70.07 477 HIS D C 1
ATOM 11665 O O . HIS D 1 150 ? 16.954 25.438 -111.128 1.00 67.81 477 HIS D O 1
ATOM 11672 N N . THR D 1 151 ? 17.309 25.329 -113.359 1.00 67.29 478 THR D N 1
ATOM 11673 C CA . THR D 1 151 ? 16.003 25.890 -113.737 1.00 71.48 478 THR D CA 1
ATOM 11674 C C . THR D 1 151 ? 14.816 25.164 -113.093 1.00 77.54 478 THR D C 1
ATOM 11675 O O . THR D 1 151 ? 13.774 25.771 -112.834 1.00 78.04 478 THR D O 1
ATOM 11679 N N . ILE D 1 152 ? 14.992 23.871 -112.823 1.00 76.49 479 ILE D N 1
ATOM 11680 C CA . ILE D 1 152 ? 13.962 23.040 -112.196 1.00 79.10 479 ILE D CA 1
ATOM 11681 C C . ILE D 1 152 ? 13.514 23.590 -110.830 1.00 76.11 479 ILE D C 1
ATOM 11682 O O . ILE D 1 152 ? 12.391 23.340 -110.379 1.00 78.01 479 ILE D O 1
ATOM 11687 N N . ALA D 1 153 ? 14.387 24.357 -110.184 1.00 75.40 480 ALA D N 1
ATOM 11688 C CA . ALA D 1 153 ? 14.062 24.933 -108.886 1.00 69.67 480 ALA D CA 1
ATOM 11689 C C . ALA D 1 153 ? 13.077 26.094 -108.995 1.00 73.84 480 ALA D C 1
ATOM 11690 O O . ALA D 1 153 ? 12.515 26.525 -107.983 1.00 73.78 480 ALA D O 1
ATOM 11692 N N . ILE D 1 154 ? 12.872 26.598 -110.214 1.00 74.43 481 ILE D N 1
ATOM 11693 C CA . ILE D 1 154 ? 11.985 27.745 -110.432 1.00 72.22 481 ILE D CA 1
ATOM 11694 C C . ILE D 1 154 ? 10.548 27.416 -110.021 1.00 75.89 481 ILE D C 1
ATOM 11695 O O . ILE D 1 154 ? 9.940 28.156 -109.243 1.00 78.01 481 ILE D O 1
ATOM 11700 N N . ALA D 1 155 ? 10.029 26.297 -110.530 1.00 77.88 482 ALA D N 1
ATOM 11701 C CA . ALA D 1 155 ? 8.665 25.842 -110.229 1.00 73.95 482 ALA D CA 1
ATOM 11702 C C . ALA D 1 155 ? 8.313 25.842 -108.723 1.00 76.86 482 ALA D C 1
ATOM 11703 O O . ALA D 1 155 ? 7.339 26.484 -108.322 1.00 78.60 482 ALA D O 1
ATOM 11705 N N . PRO D 1 156 ? 9.102 25.142 -107.881 1.00 78.42 483 PRO D N 1
ATOM 11706 C CA . PRO D 1 156 ? 8.746 25.211 -106.460 1.00 76.71 483 PRO D CA 1
ATOM 11707 C C . PRO D 1 156 ? 8.861 26.618 -105.881 1.00 77.26 483 PRO D C 1
ATOM 11708 O O . PRO D 1 156 ? 8.105 26.978 -104.978 1.00 77.33 483 PRO D O 1
ATOM 11712 N N . LEU D 1 157 ? 9.793 27.407 -106.408 1.00 78.50 484 LEU D N 1
ATOM 11713 C CA . LEU D 1 157 ? 10.053 28.737 -105.862 1.00 72.10 484 LEU D CA 1
ATOM 11714 C C . LEU D 1 157 ? 8.937 29.734 -106.159 1.00 78.47 484 LEU D C 1
ATOM 11715 O O . LEU D 1 157 ? 8.538 30.501 -105.275 1.00 78.23 484 LEU D O 1
ATOM 11720 N N . VAL D 1 158 ? 8.445 29.706 -107.399 1.00 79.03 485 VAL D N 1
ATOM 11721 C CA . VAL D 1 158 ? 7.306 30.517 -107.841 1.00 72.80 485 VAL D CA 1
ATOM 11722 C C . VAL D 1 158 ? 6.129 30.329 -106.899 1.00 80.79 485 VAL D C 1
ATOM 11723 O O . VAL D 1 158 ? 5.419 31.280 -106.562 1.00 87.02 485 VAL D O 1
ATOM 11727 N N . ARG D 1 159 ? 5.943 29.082 -106.483 1.00 78.76 486 ARG D N 1
ATOM 11728 C CA . ARG D 1 159 ? 4.827 28.691 -105.657 1.00 78.84 486 ARG D CA 1
ATOM 11729 C C . ARG D 1 159 ? 4.799 29.456 -104.336 1.00 83.06 486 ARG D C 1
ATOM 11730 O O . ARG D 1 159 ? 3.737 29.899 -103.896 1.00 86.05 486 ARG D O 1
ATOM 11738 N N . PHE D 1 160 ? 5.971 29.627 -103.726 1.00 81.80 487 PHE D N 1
ATOM 11739 C CA . PHE D 1 160 ? 6.091 30.302 -102.432 1.00 84.28 487 PHE D CA 1
ATOM 11740 C C . PHE D 1 160 ? 6.079 31.808 -102.610 1.00 84.74 487 PHE D C 1
ATOM 11741 O O . PHE D 1 160 ? 5.690 32.552 -101.709 1.00 93.14 487 PHE D O 1
ATOM 11749 N N . TYR D 1 161 ? 6.552 32.241 -103.770 1.00 81.15 488 TYR D N 1
ATOM 11750 C CA . TYR D 1 161 ? 6.540 33.633 -104.139 1.00 80.59 488 TYR D CA 1
ATOM 11751 C C . TYR D 1 161 ? 5.091 34.030 -104.328 1.00 82.00 488 TYR D C 1
ATOM 11752 O O . TYR D 1 161 ? 4.601 34.965 -103.687 1.00 86.90 488 TYR D O 1
ATOM 11761 N N . SER D 1 162 ? 4.404 33.269 -105.175 1.00 83.59 489 SER D N 1
ATOM 11762 C CA . SER D 1 162 ? 3.024 33.545 -105.546 1.00 81.37 489 SER D CA 1
ATOM 11763 C C . SER D 1 162 ? 2.163 33.750 -104.309 1.00 84.18 489 SER D C 1
ATOM 11764 O O . SER D 1 162 ? 1.374 34.688 -104.238 1.00 90.38 489 SER D O 1
ATOM 11767 N N . GLU D 1 163 ? 2.349 32.869 -103.332 1.00 89.48 490 GLU D N 1
ATOM 11768 C CA . GLU D 1 163 ? 1.613 32.908 -102.077 1.00 92.48 490 GLU D CA 1
ATOM 11769 C C . GLU D 1 163 ? 2.005 34.096 -101.215 1.00 87.24 490 GLU D C 1
ATOM 11770 O O . GLU D 1 163 ? 1.197 34.582 -100.432 1.00 95.63 490 GLU D O 1
ATOM 11776 N N . ALA D 1 164 ? 3.245 34.554 -101.339 1.00 83.78 491 ALA D N 1
ATOM 11777 C CA . ALA D 1 164 ? 3.696 35.676 -100.524 1.00 84.91 491 ALA D CA 1
ATOM 11778 C C . ALA D 1 164 ? 3.077 36.973 -101.034 1.00 90.26 491 ALA D C 1
ATOM 11779 O O . ALA D 1 164 ? 2.696 37.846 -100.251 1.00 97.28 491 ALA D O 1
ATOM 11781 N N . VAL D 1 165 ? 2.981 37.076 -102.354 1.00 85.71 492 VAL D N 1
ATOM 11782 C CA . VAL D 1 165 ? 2.330 38.193 -103.009 1.00 85.37 492 VAL D CA 1
ATOM 11783 C C . VAL D 1 165 ? 0.849 38.232 -102.639 1.00 97.41 492 VAL D C 1
ATOM 11784 O O . VAL D 1 165 ? 0.377 39.202 -102.050 1.00 98.60 492 VAL D O 1
ATOM 11788 N N . HIS D 1 166 ? 0.134 37.159 -102.968 1.00 94.99 493 HIS D N 1
ATOM 11789 C CA . HIS D 1 166 ? -1.318 37.089 -102.800 1.00 97.16 493 HIS D CA 1
ATOM 11790 C C . HIS D 1 166 ? -1.791 37.321 -101.377 1.00 94.12 493 HIS D C 1
ATOM 11791 O O . HIS D 1 166 ? -2.933 37.727 -101.162 1.00 102.30 493 HIS D O 1
ATOM 11798 N N . ALA D 1 167 ? -0.901 37.120 -100.403 1.00 87.84 494 ALA D N 1
ATOM 11799 C CA . ALA D 1 167 ? -1.227 37.248 -98.974 1.00 84.79 494 ALA D CA 1
ATOM 11800 C C . ALA D 1 167 ? -1.484 38.681 -98.500 1.00 95.87 494 ALA D C 1
ATOM 11801 O O . ALA D 1 167 ? -0.845 39.625 -98.960 1.00 100.19 494 ALA D O 1
ATOM 11803 N N . ASP D 1 168 ? -2.415 38.825 -97.560 1.00 98.12 495 ASP D N 1
ATOM 11804 C CA . ASP D 1 168 ? -2.753 40.122 -96.979 1.00 97.09 495 ASP D CA 1
ATOM 11805 C C . ASP D 1 168 ? -1.527 40.799 -96.381 1.00 95.13 495 ASP D C 1
ATOM 11806 O O . ASP D 1 168 ? -0.635 40.132 -95.869 1.00 90.56 495 ASP D O 1
ATOM 11811 N N . GLU D 1 169 ? -1.499 42.125 -96.456 1.00 98.51 496 GLU D N 1
ATOM 11812 C CA . GLU D 1 169 ? -0.415 42.930 -95.897 1.00 100.73 496 GLU D CA 1
ATOM 11813 C C . GLU D 1 169 ? -0.220 42.716 -94.406 1.00 105.15 496 GLU D C 1
ATOM 11814 O O . GLU D 1 169 ? -1.133 42.279 -93.704 1.00 102.08 496 GLU D O 1
ATOM 11820 N N . GLY D 1 170 ? 0.978 43.042 -93.933 1.00 106.77 497 GLY D N 1
ATOM 11821 C CA . GLY D 1 170 ? 1.302 42.940 -92.517 1.00 102.78 497 GLY D CA 1
ATOM 11822 C C . GLY D 1 170 ? 1.713 41.539 -92.120 1.00 106.40 497 GLY D C 1
ATOM 11823 O O . GLY D 1 170 ? 2.662 40.984 -92.671 1.00 107.90 497 GLY D O 1
ATOM 11824 N N . GLU D 1 171 ? 0.983 40.961 -91.171 1.00 105.17 498 GLU D N 1
ATOM 11825 C CA . GLU D 1 171 ? 1.340 39.662 -90.597 1.00 107.62 498 GLU D CA 1
ATOM 11826 C C . GLU D 1 171 ? 1.363 38.545 -91.630 1.00 100.86 498 GLU D C 1
ATOM 11827 O O . GLU D 1 171 ? 2.320 37.776 -91.686 1.00 99.92 498 GLU D O 1
ATOM 11833 N N . ALA D 1 172 ? 0.301 38.452 -92.432 1.00 101.10 499 ALA D N 1
ATOM 11834 C CA . ALA D 1 172 ? 0.168 37.392 -93.437 1.00 99.92 499 ALA D CA 1
ATOM 11835 C C . ALA D 1 172 ? 1.323 37.373 -94.442 1.00 97.69 499 ALA D C 1
ATOM 11836 O O . ALA D 1 172 ? 1.931 36.329 -94.667 1.00 92.56 499 ALA D O 1
ATOM 11838 N N . ARG D 1 173 ? 1.622 38.532 -95.030 1.00 103.24 500 ARG D N 1
ATOM 11839 C CA . ARG D 1 173 ? 2.708 38.676 -96.003 1.00 100.67 500 ARG D CA 1
ATOM 11840 C C . ARG D 1 173 ? 4.061 38.251 -95.427 1.00 99.10 500 ARG D C 1
ATOM 11841 O O . ARG D 1 173 ? 4.791 37.485 -96.058 1.00 96.26 500 ARG D O 1
ATOM 11849 N N . GLU D 1 174 ? 4.380 38.754 -94.232 1.00 97.46 501 GLU D N 1
ATOM 11850 C CA . GLU D 1 174 ? 5.659 38.477 -93.564 1.00 93.31 501 GLU D CA 1
ATOM 11851 C C . GLU D 1 174 ? 5.868 37.004 -93.276 1.00 95.75 501 GLU D C 1
ATOM 11852 O O . GLU D 1 174 ? 6.976 36.492 -93.416 1.00 98.28 501 GLU D O 1
ATOM 11858 N N . LYS D 1 175 ? 4.801 36.348 -92.830 1.00 97.78 502 LYS D N 1
ATOM 11859 C CA . LYS D 1 175 ? 4.827 34.931 -92.519 1.00 98.73 502 LYS D CA 1
ATOM 11860 C C . LYS D 1 175 ? 5.194 34.166 -93.783 1.00 88.77 502 LYS D C 1
ATOM 11861 O O . LYS D 1 175 ? 6.055 33.289 -93.752 1.00 92.34 502 LYS D O 1
ATOM 11867 N N . ARG D 1 176 ? 4.561 34.533 -94.898 1.00 85.84 503 ARG D N 1
ATOM 11868 C CA . ARG D 1 176 ? 4.777 33.858 -96.176 1.00 80.00 503 ARG D CA 1
ATOM 11869 C C . ARG D 1 176 ? 6.118 34.210 -96.792 1.00 77.11 503 ARG D C 1
ATOM 11870 O O . ARG D 1 176 ? 6.658 33.435 -97.584 1.00 82.89 503 ARG D O 1
ATOM 11878 N N . VAL D 1 177 ? 6.634 35.387 -96.444 1.00 74.81 504 VAL D N 1
ATOM 11879 C CA . VAL D 1 177 ? 7.943 35.829 -96.917 1.00 80.51 504 VAL D CA 1
ATOM 11880 C C . VAL D 1 177 ? 9.024 35.029 -96.206 1.00 75.01 504 VAL D C 1
ATOM 11881 O O . VAL D 1 177 ? 9.920 34.489 -96.852 1.00 72.32 504 VAL D O 1
ATOM 11885 N N . ALA D 1 178 ? 8.926 34.948 -94.878 1.00 76.83 505 ALA D N 1
ATOM 11886 C CA . ALA D 1 178 ? 9.842 34.133 -94.082 1.00 78.76 505 ALA D CA 1
ATOM 11887 C C . ALA D 1 178 ? 9.819 32.680 -94.559 1.00 80.31 505 ALA D C 1
ATOM 11888 O O . ALA D 1 178 ? 10.865 32.031 -94.654 1.00 78.61 505 ALA D O 1
ATOM 11890 N N . GLU D 1 179 ? 8.626 32.181 -94.876 1.00 79.71 506 GLU D N 1
ATOM 11891 C CA . GLU D 1 179 ? 8.501 30.846 -95.445 1.00 84.71 506 GLU D CA 1
ATOM 11892 C C . GLU D 1 179 ? 9.240 30.750 -96.781 1.00 80.43 506 GLU D C 1
ATOM 11893 O O . GLU D 1 179 ? 9.893 29.746 -97.056 1.00 77.63 506 GLU D O 1
ATOM 11899 N N . PHE D 1 180 ? 9.183 31.801 -97.594 1.00 74.66 507 PHE D N 1
ATOM 11900 C CA . PHE D 1 180 ? 9.917 31.768 -98.859 1.00 68.70 507 PHE D CA 1
ATOM 11901 C C . PHE D 1 180 ? 11.424 31.575 -98.649 1.00 71.50 507 PHE D C 1
ATOM 11902 O O . PHE D 1 180 ? 12.064 30.866 -99.426 1.00 68.17 507 PHE D O 1
ATOM 11910 N N . GLU D 1 181 ? 11.987 32.201 -97.614 1.00 69.08 508 GLU D N 1
ATOM 11911 C CA . GLU D 1 181 ? 13.409 32.034 -97.314 1.00 69.19 508 GLU D CA 1
ATOM 11912 C C . GLU D 1 181 ? 13.690 30.601 -96.862 1.00 77.21 508 GLU D C 1
ATOM 11913 O O . GLU D 1 181 ? 14.606 29.956 -97.371 1.00 81.20 508 GLU D O 1
ATOM 11919 N N . LYS D 1 182 ? 12.889 30.109 -95.919 1.00 79.02 509 LYS D N 1
ATOM 11920 C CA . LYS D 1 182 ? 12.979 28.731 -95.442 1.00 81.83 509 LYS D CA 1
ATOM 11921 C C . LYS D 1 182 ? 12.989 27.780 -96.635 1.00 81.20 509 LYS D C 1
ATOM 11922 O O . LYS D 1 182 ? 13.836 26.891 -96.729 1.00 80.98 509 LYS D O 1
ATOM 11928 N N . ALA D 1 183 ? 12.048 28.003 -97.549 1.00 77.90 510 ALA D N 1
ATOM 11929 C CA . ALA D 1 183 ? 11.933 27.227 -98.781 1.00 69.98 510 ALA D CA 1
ATOM 11930 C C . ALA D 1 183 ? 13.203 27.259 -99.631 1.00 74.53 510 ALA D C 1
ATOM 11931 O O . ALA D 1 183 ? 13.661 26.219 -100.089 1.00 71.83 510 ALA D O 1
ATOM 11933 N N . ILE D 1 184 ? 13.765 28.452 -99.831 1.00 76.75 511 ILE D N 1
ATOM 11934 C CA . ILE D 1 184 ? 14.913 28.655 -100.733 1.00 72.12 511 ILE D CA 1
ATOM 11935 C C . ILE D 1 184 ? 16.172 27.971 -100.193 1.00 70.37 511 ILE D C 1
ATOM 11936 O O . ILE D 1 184 ? 16.912 27.329 -100.940 1.00 70.24 511 ILE D O 1
ATOM 11941 N N . LYS D 1 185 ? 16.384 28.113 -98.888 1.00 74.81 512 LYS D N 1
ATOM 11942 C CA . LYS D 1 185 ? 17.425 27.402 -98.163 1.00 70.77 512 LYS D CA 1
ATOM 11943 C C . LYS D 1 185 ? 17.292 25.885 -98.340 1.00 69.37 512 LYS D C 1
ATOM 11944 O O . LYS D 1 185 ? 18.230 25.218 -98.784 1.00 71.48 512 LYS D O 1
ATOM 11950 N N . ALA D 1 186 ? 16.119 25.352 -98.009 1.00 68.60 513 ALA D N 1
ATOM 11951 C CA . ALA D 1 186 ? 15.874 23.924 -98.137 1.00 65.83 513 ALA D CA 1
ATOM 11952 C C . ALA D 1 186 ? 16.142 23.413 -99.562 1.00 70.32 513 ALA D C 1
ATOM 11953 O O . ALA D 1 186 ? 16.845 22.422 -99.734 1.00 72.06 513 ALA D O 1
ATOM 11955 N N . ILE D 1 187 ? 15.610 24.095 -100.575 1.00 65.16 514 ILE D N 1
ATOM 11956 C CA . ILE D 1 187 ? 15.840 23.709 -101.968 1.00 65.81 514 ILE D CA 1
ATOM 11957 C C . ILE D 1 187 ? 17.334 23.688 -102.281 1.00 70.62 514 ILE D C 1
ATOM 11958 O O . ILE D 1 187 ? 17.841 22.763 -102.929 1.00 77.62 514 ILE D O 1
ATOM 11963 N N . THR D 1 188 ? 18.033 24.714 -101.812 1.00 68.77 515 THR D N 1
ATOM 11964 C CA . THR D 1 188 ? 19.436 24.909 -102.144 1.00 66.76 515 THR D CA 1
ATOM 11965 C C . THR D 1 188 ? 20.315 23.874 -101.464 1.00 67.08 515 THR D C 1
ATOM 11966 O O . THR D 1 188 ? 21.115 23.212 -102.128 1.00 63.74 515 THR D O 1
ATOM 11970 N N . ALA D 1 189 ? 20.149 23.734 -100.147 1.00 65.64 516 ALA D N 1
ATOM 11971 C CA . ALA D 1 189 ? 20.867 22.726 -99.366 1.00 68.65 516 ALA D CA 1
ATOM 11972 C C . ALA D 1 189 ? 20.644 21.326 -99.945 1.00 67.63 516 ALA D C 1
ATOM 11973 O O . ALA D 1 189 ? 21.608 20.593 -100.203 1.00 70.81 516 ALA D O 1
ATOM 11975 N N . PHE D 1 190 ? 19.378 20.970 -100.165 1.00 68.36 517 PHE D N 1
ATOM 11976 C CA . PHE D 1 190 ? 19.046 19.708 -100.812 1.00 65.18 517 PHE D CA 1
ATOM 11977 C C . PHE D 1 190 ? 19.808 19.542 -102.122 1.00 69.58 517 PHE D C 1
ATOM 11978 O O . PHE D 1 190 ? 20.406 18.504 -102.345 1.00 69.20 517 PHE D O 1
ATOM 11986 N N . THR D 1 191 ? 19.791 20.560 -102.980 1.00 72.68 518 THR D N 1
ATOM 11987 C CA . THR D 1 191 ? 20.462 20.447 -104.277 1.00 65.71 518 THR D CA 1
ATOM 11988 C C . THR D 1 191 ? 21.970 20.312 -104.111 1.00 63.76 518 THR D C 1
ATOM 11989 O O . THR D 1 191 ? 22.597 19.502 -104.782 1.00 62.69 518 THR D O 1
ATOM 11993 N N . VAL D 1 192 ? 22.544 21.102 -103.211 1.00 64.78 519 VAL D N 1
ATOM 11994 C CA . VAL D 1 192 ? 23.980 21.044 -102.955 1.00 68.19 519 VAL D CA 1
ATOM 11995 C C . VAL D 1 192 ? 24.387 19.657 -102.458 1.00 71.06 519 VAL D C 1
ATOM 11996 O O . VAL D 1 192 ? 25.300 19.042 -103.019 1.00 68.95 519 VAL D O 1
ATOM 12000 N N . PHE D 1 193 ? 23.701 19.163 -101.427 1.00 70.13 520 PHE D N 1
ATOM 12001 C CA . PHE D 1 193 ? 24.019 17.855 -100.865 1.00 70.58 520 PHE D CA 1
ATOM 12002 C C . PHE D 1 193 ? 23.911 16.744 -101.910 1.00 70.92 520 PHE D C 1
ATOM 12003 O O . PHE D 1 193 ? 24.796 15.902 -102.006 1.00 77.10 520 PHE D O 1
ATOM 12011 N N . TRP D 1 194 ? 22.847 16.780 -102.709 1.00 67.25 521 TRP D N 1
ATOM 12012 C CA . TRP D 1 194 ? 22.556 15.763 -103.723 1.00 63.59 521 TRP D CA 1
ATOM 12013 C C . TRP D 1 194 ? 23.625 15.730 -104.771 1.00 71.76 521 TRP D C 1
ATOM 12014 O O . TRP D 1 194 ? 24.045 14.674 -105.257 1.00 73.80 521 TRP D O 1
ATOM 12025 N N . ARG D 1 195 ? 24.091 16.916 -105.104 1.00 70.76 522 ARG D N 1
ATOM 12026 C CA . ARG D 1 195 ? 24.898 17.124 -106.267 1.00 69.78 522 ARG D CA 1
ATOM 12027 C C . ARG D 1 195 ? 26.373 16.941 -105.923 1.00 72.02 522 ARG D C 1
ATOM 12028 O O . ARG D 1 195 ? 27.173 16.518 -106.760 1.00 77.43 522 ARG D O 1
ATOM 12036 N N . ALA D 1 196 ? 26.711 17.252 -104.674 1.00 69.73 523 ALA D N 1
ATOM 12037 C CA . ALA D 1 196 ? 28.066 17.101 -104.153 1.00 73.94 523 ALA D CA 1
ATOM 12038 C C . ALA D 1 196 ? 28.436 15.635 -103.971 1.00 78.28 523 ALA D C 1
ATOM 12039 O O . ALA D 1 196 ? 29.612 15.273 -103.866 1.00 80.52 523 ALA D O 1
ATOM 12041 N N . THR D 1 197 ? 27.419 14.791 -103.946 1.00 69.68 524 THR D N 1
ATOM 12042 C CA . THR D 1 197 ? 27.574 13.475 -103.392 1.00 72.47 524 THR D CA 1
ATOM 12043 C C . THR D 1 197 ? 27.414 12.421 -104.494 1.00 78.84 524 THR D C 1
ATOM 12044 O O . THR D 1 197 ? 27.602 11.215 -104.275 1.00 79.47 524 THR D O 1
ATOM 12048 N N . ARG D 1 198 ? 27.116 12.927 -105.689 1.00 85.69 525 ARG D N 1
ATOM 12049 C CA . ARG D 1 198 ? 26.857 12.126 -106.879 1.00 78.15 525 ARG D CA 1
ATOM 12050 C C . ARG D 1 198 ? 27.751 12.540 -108.014 1.00 85.38 525 ARG D C 1
ATOM 12051 O O . ARG D 1 198 ? 28.144 13.703 -108.107 1.00 97.82 525 ARG D O 1
ATOM 12059 N N . ARG D 1 199 ? 28.014 11.602 -108.916 1.00 78.19 526 ARG D N 1
ATOM 12060 C CA . ARG D 1 199 ? 28.904 11.851 -110.052 1.00 87.55 526 ARG D CA 1
ATOM 12061 C C . ARG D 1 199 ? 28.322 12.800 -111.118 1.00 87.51 526 ARG D C 1
ATOM 12062 O O . ARG D 1 199 ? 28.909 13.849 -111.413 1.00 95.00 526 ARG D O 1
ATOM 12070 N N . GLY D 1 200 ? 27.185 12.424 -111.698 1.00 82.14 527 GLY D N 1
ATOM 12071 C CA . GLY D 1 200 ? 26.497 13.282 -112.658 1.00 82.74 527 GLY D CA 1
ATOM 12072 C C . GLY D 1 200 ? 25.439 14.122 -111.972 1.00 79.19 527 GLY D C 1
ATOM 12073 O O . GLY D 1 200 ? 25.525 14.384 -110.773 1.00 83.11 527 GLY D O 1
ATOM 12074 N N . THR D 1 201 ? 24.434 14.545 -112.734 1.00 74.49 528 THR D N 1
ATOM 12075 C CA . THR D 1 201 ? 23.298 15.262 -112.162 1.00 73.31 528 THR D CA 1
ATOM 12076 C C . THR D 1 201 ? 22.426 14.281 -111.386 1.00 85.50 528 THR D C 1
ATOM 12077 O O . THR D 1 201 ? 21.584 14.687 -110.588 1.00 79.82 528 THR D O 1
ATOM 12081 N N . GLY D 1 202 ? 22.648 12.988 -111.632 1.00 84.69 529 GLY D N 1
ATOM 12082 C CA . GLY D 1 202 ? 21.909 11.900 -110.991 1.00 85.18 529 GLY D CA 1
ATOM 12083 C C . GLY D 1 202 ? 20.402 12.050 -111.042 1.00 83.56 529 GLY D C 1
ATOM 12084 O O . GLY D 1 202 ? 19.711 11.545 -110.171 1.00 83.51 529 GLY D O 1
ATOM 12085 N N . ASN D 1 203 ? 19.906 12.720 -112.081 1.00 90.07 530 ASN D N 1
ATOM 12086 C CA . ASN D 1 203 ? 18.504 13.184 -112.199 1.00 97.36 530 ASN D CA 1
ATOM 12087 C C . ASN D 1 203 ? 17.833 13.783 -110.944 1.00 92.80 530 ASN D C 1
ATOM 12088 O O . ASN D 1 203 ? 16.817 13.270 -110.457 1.00 84.23 530 ASN D O 1
ATOM 12093 N N . ILE D 1 204 ? 18.394 14.886 -110.442 1.00 88.45 531 ILE D N 1
ATOM 12094 C CA . ILE D 1 204 ? 17.737 15.653 -109.376 1.00 80.11 531 ILE D CA 1
ATOM 12095 C C . ILE D 1 204 ? 16.349 16.098 -109.828 1.00 80.72 531 ILE D C 1
ATOM 12096 O O . ILE D 1 204 ? 15.398 16.098 -109.044 1.00 84.12 531 ILE D O 1
ATOM 12101 N N . ASP D 1 205 ? 16.254 16.480 -111.101 1.00 81.20 532 ASP D N 1
ATOM 12102 C CA . ASP D 1 205 ? 15.048 17.086 -111.657 1.00 85.33 532 ASP D CA 1
ATOM 12103 C C . ASP D 1 205 ? 13.844 16.227 -111.331 1.00 87.91 532 ASP D C 1
ATOM 12104 O O . ASP D 1 205 ? 12.814 16.708 -110.834 1.00 79.97 532 ASP D O 1
ATOM 12109 N N . SER D 1 206 ? 14.021 14.939 -111.603 1.00 91.14 533 SER D N 1
ATOM 12110 C CA . SER D 1 206 ? 13.023 13.916 -111.384 1.00 85.06 533 SER D CA 1
ATOM 12111 C C . SER D 1 206 ? 12.503 13.962 -109.953 1.00 86.09 533 SER D C 1
ATOM 12112 O O . SER D 1 206 ? 11.309 13.747 -109.714 1.00 90.62 533 SER D O 1
ATOM 12115 N N . GLN D 1 207 ? 13.397 14.255 -109.009 1.00 84.57 534 GLN D N 1
ATOM 12116 C CA . GLN D 1 207 ? 12.998 14.397 -107.610 1.00 79.81 534 GLN D CA 1
ATOM 12117 C C . GLN D 1 207 ? 12.050 15.580 -107.434 1.00 84.87 534 GLN D C 1
ATOM 12118 O O . GLN D 1 207 ? 10.990 15.446 -106.819 1.00 82.03 534 GLN D O 1
ATOM 12124 N N . TYR D 1 208 ? 12.425 16.730 -107.994 1.00 84.48 535 TYR D N 1
ATOM 12125 C CA . TYR D 1 208 ? 11.642 17.956 -107.822 1.00 83.47 535 TYR D CA 1
ATOM 12126 C C . TYR D 1 208 ? 10.247 17.847 -108.419 1.00 81.28 535 TYR D C 1
ATOM 12127 O O . TYR D 1 208 ? 9.257 18.229 -107.785 1.00 83.82 535 TYR D O 1
ATOM 12136 N N . ARG D 1 209 ? 10.178 17.314 -109.635 1.00 82.47 536 ARG D N 1
ATOM 12137 C CA . ARG D 1 209 ? 8.896 17.086 -110.294 1.00 80.49 536 ARG D CA 1
ATOM 12138 C C . ARG D 1 209 ? 7.989 16.207 -109.451 1.00 83.28 536 ARG D C 1
ATOM 12139 O O . ARG D 1 209 ? 6.789 16.469 -109.352 1.00 77.33 536 ARG D O 1
ATOM 12147 N N . ALA D 1 210 ? 8.577 15.175 -108.842 1.00 90.21 537 ALA D N 1
ATOM 12148 C CA . ALA D 1 210 ? 7.851 14.256 -107.966 1.00 92.20 537 ALA D CA 1
ATOM 12149 C C . ALA D 1 210 ? 7.278 15.003 -106.766 1.00 92.96 537 ALA D C 1
ATOM 12150 O O . ALA D 1 210 ? 6.138 14.764 -106.367 1.00 88.36 537 ALA D O 1
ATOM 12152 N N . VAL D 1 211 ? 8.070 15.918 -106.212 1.00 92.25 538 VAL D N 1
ATOM 12153 C CA . VAL D 1 211 ? 7.621 16.776 -105.121 1.00 88.33 538 VAL D CA 1
ATOM 12154 C C . VAL D 1 211 ? 6.448 17.663 -105.563 1.00 91.16 538 VAL D C 1
ATOM 12155 O O . VAL D 1 211 ? 5.430 17.753 -104.872 1.00 101.07 538 VAL D O 1
ATOM 12159 N N . MET D 1 212 ? 6.591 18.294 -106.725 1.00 87.05 539 MET D N 1
ATOM 12160 C CA . MET D 1 212 ? 5.544 19.165 -107.271 1.00 92.88 539 MET D CA 1
ATOM 12161 C C . MET D 1 212 ? 4.228 18.416 -107.452 1.00 96.83 539 MET D C 1
ATOM 12162 O O . MET D 1 212 ? 3.155 18.890 -107.062 1.00 100.40 539 MET D O 1
ATOM 12167 N N . ALA D 1 213 ? 4.322 17.208 -107.995 1.00 99.35 540 ALA D N 1
ATOM 12168 C CA . ALA D 1 213 ? 3.134 16.391 -108.264 1.00 103.87 540 ALA D CA 1
ATOM 12169 C C . ALA D 1 213 ? 2.323 16.019 -107.010 1.00 108.74 540 ALA D C 1
ATOM 12170 O O . ALA D 1 213 ? 1.123 16.194 -106.973 1.00 109.09 540 ALA D O 1
ATOM 12172 N N . GLY D 1 214 ? 2.957 15.516 -105.962 1.00 100.79 541 GLY D N 1
ATOM 12173 C CA . GLY D 1 214 ? 4.261 14.914 -106.004 1.00 104.21 541 GLY D CA 1
ATOM 12174 C C . GLY D 1 214 ? 4.060 13.458 -105.659 1.00 108.20 541 GLY D C 1
ATOM 12175 O O . GLY D 1 214 ? 3.397 13.122 -104.676 1.00 102.62 541 GLY D O 1
ATOM 12176 N N . ALA D 1 215 ? 4.617 12.589 -106.495 1.00 108.78 542 ALA D N 1
ATOM 12177 C CA . ALA D 1 215 ? 4.527 11.159 -106.292 1.00 107.43 542 ALA D CA 1
ATOM 12178 C C . ALA D 1 215 ? 5.483 10.691 -105.191 1.00 109.76 542 ALA D C 1
ATOM 12179 O O . ALA D 1 215 ? 6.440 11.378 -104.844 1.00 109.66 542 ALA D O 1
ATOM 12181 N N . ASP D 1 216 ? 5.217 9.513 -104.643 1.00 103.91 543 ASP D N 1
ATOM 12182 C CA . ASP D 1 216 ? 6.190 8.839 -103.799 1.00 100.85 543 ASP D CA 1
ATOM 12183 C C . ASP D 1 216 ? 6.640 9.716 -102.655 1.00 98.25 543 ASP D C 1
ATOM 12184 O O . ASP D 1 216 ? 7.817 9.744 -102.328 1.00 92.93 543 ASP D O 1
ATOM 12189 N N . SER D 1 217 ? 5.716 10.448 -102.055 1.00 99.73 544 SER D N 1
ATOM 12190 C CA . SER D 1 217 ? 6.103 11.352 -101.003 1.00 92.18 544 SER D CA 1
ATOM 12191 C C . SER D 1 217 ? 6.514 10.544 -99.795 1.00 87.09 544 SER D C 1
ATOM 12192 O O . SER D 1 217 ? 5.700 9.837 -99.214 1.00 92.03 544 SER D O 1
ATOM 12195 N N . LEU D 1 218 ? 7.777 10.650 -99.414 1.00 86.92 545 LEU D N 1
ATOM 12196 C CA . LEU D 1 218 ? 8.270 9.923 -98.258 1.00 79.27 545 LEU D CA 1
ATOM 12197 C C . LEU D 1 218 ? 7.545 10.368 -97.008 1.00 87.43 545 LEU D C 1
ATOM 12198 O O . LEU D 1 218 ? 7.252 9.562 -96.135 1.00 95.77 545 LEU D O 1
ATOM 12203 N N . THR D 1 219 ? 7.244 11.655 -96.922 1.00 93.12 546 THR D N 1
ATOM 12204 C CA . THR D 1 219 ? 6.443 12.138 -95.808 1.00 90.66 546 THR D CA 1
ATOM 12205 C C . THR D 1 219 ? 4.981 12.125 -96.207 1.00 88.51 546 THR D C 1
ATOM 12206 O O . THR D 1 219 ? 4.650 11.891 -97.367 1.00 94.02 546 THR D O 1
ATOM 12210 N N . GLY D 1 220 ? 4.101 12.382 -95.247 1.00 82.65 547 GLY D N 1
ATOM 12211 C CA . GLY D 1 220 ? 2.666 12.397 -95.516 1.00 108.56 547 GLY D CA 1
ATOM 12212 C C . GLY D 1 220 ? 2.250 13.440 -96.542 1.00 109.45 547 GLY D C 1
ATOM 12213 O O . GLY D 1 220 ? 1.102 13.455 -96.983 1.00 111.97 547 GLY D O 1
ATOM 12214 N N . ILE D 1 221 ? 3.198 14.287 -96.940 1.00 106.34 548 ILE D N 1
ATOM 12215 C CA . ILE D 1 221 ? 2.928 15.489 -97.737 1.00 103.10 548 ILE D CA 1
ATOM 12216 C C . ILE D 1 221 ? 2.447 15.270 -99.184 1.00 107.79 548 ILE D C 1
ATOM 12217 O O . ILE D 1 221 ? 2.912 14.360 -99.881 1.00 114.23 548 ILE D O 1
ATOM 12222 N N . GLY D 1 222 ? 1.501 16.114 -99.605 1.00 97.84 549 GLY D N 1
ATOM 12223 C CA . GLY D 1 222 ? 0.905 16.054 -100.944 1.00 87.94 549 GLY D CA 1
ATOM 12224 C C . GLY D 1 222 ? 1.500 17.020 -101.961 1.00 96.79 549 GLY D C 1
ATOM 12225 O O . GLY D 1 222 ? 2.601 17.536 -101.754 1.00 97.73 549 GLY D O 1
ATOM 12226 N N . PRO D 1 223 ? 0.755 17.314 -103.049 1.00 95.11 550 PRO D N 1
ATOM 12227 C CA . PRO D 1 223 ? 1.390 17.977 -104.186 1.00 95.98 550 PRO D CA 1
ATOM 12228 C C . PRO D 1 223 ? 1.841 19.385 -103.821 1.00 102.28 550 PRO D C 1
ATOM 12229 O O . PRO D 1 223 ? 1.380 19.924 -102.836 1.00 112.97 550 PRO D O 1
ATOM 12233 N N . LEU D 1 224 ? 2.762 19.960 -104.585 1.00 100.61 551 LEU D N 1
ATOM 12234 C CA . LEU D 1 224 ? 3.232 21.324 -104.317 1.00 95.03 551 LEU D CA 1
ATOM 12235 C C . LEU D 1 224 ? 2.740 22.314 -105.372 1.00 92.10 551 LEU D C 1
ATOM 12236 O O . LEU D 1 224 ? 2.723 23.527 -105.141 1.00 95.63 551 LEU D O 1
ATOM 12241 N N . ALA D 1 225 ? 2.322 21.787 -106.521 1.00 91.16 552 ALA D N 1
ATOM 12242 C CA . ALA D 1 225 ? 1.687 22.589 -107.572 1.00 94.50 552 ALA D CA 1
ATOM 12243 C C . ALA D 1 225 ? 0.384 23.267 -107.107 1.00 96.71 552 ALA D C 1
ATOM 12244 O O . ALA D 1 225 ? -0.133 22.960 -106.033 1.00 96.96 552 ALA D O 1
ATOM 12246 N N . ARG D 1 226 ? -0.132 24.190 -107.918 1.00 94.52 553 ARG D N 1
ATOM 12247 C CA . ARG D 1 226 ? -1.331 24.952 -107.561 1.00 95.67 553 ARG D CA 1
ATOM 12248 C C . ARG D 1 226 ? -2.565 24.055 -107.580 1.00 95.67 553 ARG D C 1
ATOM 12249 O O . ARG D 1 226 ? -3.416 24.146 -106.707 1.00 103.38 553 ARG D O 1
ATOM 12257 N N . GLN D 1 227 ? -2.636 23.184 -108.582 1.00 99.58 554 GLN D N 1
ATOM 12258 C CA . GLN D 1 227 ? -3.821 22.359 -108.841 1.00 105.67 554 GLN D CA 1
ATOM 12259 C C . GLN D 1 227 ? -3.440 20.898 -109.081 1.00 102.95 554 GLN D C 1
ATOM 12260 O O . GLN D 1 227 ? -2.257 20.569 -109.241 1.00 109.11 554 GLN D O 1
ATOM 12266 N N . TRP D 1 228 ? -4.453 20.033 -109.126 1.00 104.77 555 TRP D N 1
ATOM 12267 C CA . TRP D 1 228 ? -4.264 18.599 -109.337 1.00 98.36 555 TRP D CA 1
ATOM 12268 C C . TRP D 1 228 ? -4.198 18.227 -110.791 1.00 99.59 555 TRP D C 1
ATOM 12269 O O . TRP D 1 228 ? -5.019 18.680 -111.594 1.00 105.82 555 TRP D O 1
ATOM 12280 N N . ALA D 1 229 ? -3.226 17.378 -111.128 1.00 108.00 556 ALA D N 1
ATOM 12281 C CA . ALA D 1 229 ? -3.005 16.911 -112.501 1.00 116.73 556 ALA D CA 1
ATOM 12282 C C . ALA D 1 229 ? -4.211 16.122 -113.009 1.00 129.54 556 ALA D C 1
ATOM 12283 O O . ALA D 1 229 ? -4.547 16.176 -114.194 1.00 131.23 556 ALA D O 1
ATOM 12285 N N . GLU D 1 230 ? -4.838 15.386 -112.095 1.00 134.69 557 GLU D N 1
ATOM 12286 C CA . GLU D 1 230 ? -6.135 14.766 -112.324 1.00 134.00 557 GLU D CA 1
ATOM 12287 C C . GLU D 1 230 ? -7.219 15.820 -112.056 1.00 134.81 557 GLU D C 1
ATOM 12288 O O . GLU D 1 230 ? -7.500 16.135 -110.893 1.00 129.70 557 GLU D O 1
ATOM 12294 N N . PRO D 1 231 ? -7.822 16.378 -113.132 1.00 141.48 558 PRO D N 1
ATOM 12295 C CA . PRO D 1 231 ? -8.743 17.525 -113.043 1.00 142.59 558 PRO D CA 1
ATOM 12296 C C . PRO D 1 231 ? -10.066 17.224 -112.324 1.00 145.14 558 PRO D C 1
ATOM 12297 O O . PRO D 1 231 ? -10.912 16.481 -112.829 1.00 147.20 558 PRO D O 1
ATOM 12301 N N . ASP D 1 232 ? -10.197 17.809 -111.134 1.00 151.28 559 ASP D N 1
ATOM 12302 C CA . ASP D 1 232 ? -11.369 17.714 -110.248 1.00 149.89 559 ASP D CA 1
ATOM 12303 C C . ASP D 1 232 ? -10.916 17.846 -108.787 1.00 154.47 559 ASP D C 1
ATOM 12304 O O . ASP D 1 232 ? -9.753 17.576 -108.458 1.00 143.27 559 ASP D O 1
ATOM 12309 N N . ALA D 1 233 ? -11.827 18.276 -107.919 1.00 158.70 560 ALA D N 1
ATOM 12310 C CA . ALA D 1 233 ? -11.441 18.651 -106.565 1.00 154.53 560 ALA D CA 1
ATOM 12311 C C . ALA D 1 233 ? -12.322 18.078 -105.463 1.00 142.45 560 ALA D C 1
ATOM 12312 O O . ALA D 1 233 ? -13.548 18.167 -105.512 1.00 129.15 560 ALA D O 1
ATOM 12314 N N . THR D 1 234 ? -11.670 17.486 -104.469 1.00 148.53 561 THR D N 1
ATOM 12315 C CA . THR D 1 234 ? -12.323 17.065 -103.234 1.00 141.66 561 THR D CA 1
ATOM 12316 C C . THR D 1 234 ? -11.631 17.657 -102.006 1.00 135.65 561 THR D C 1
ATOM 12317 O O . THR D 1 234 ? -12.255 17.812 -100.959 1.00 142.89 561 THR D O 1
ATOM 12321 N N . LYS D 1 235 ? -10.344 17.978 -102.136 1.00 135.41 562 LYS D N 1
ATOM 12322 C CA . LYS D 1 235 ? -9.565 18.583 -101.043 1.00 127.85 562 LYS D CA 1
ATOM 12323 C C . LYS D 1 235 ? -8.571 19.643 -101.533 1.00 132.38 562 LYS D C 1
ATOM 12324 O O . LYS D 1 235 ? -8.116 19.590 -102.676 1.00 129.78 562 LYS D O 1
ATOM 12326 N N . PRO D 1 236 ? -8.206 20.598 -100.654 1.00 135.92 563 PRO D N 1
ATOM 12327 C CA . PRO D 1 236 ? -7.238 21.670 -100.955 1.00 134.67 563 PRO D CA 1
ATOM 12328 C C . PRO D 1 236 ? -5.799 21.152 -101.152 1.00 124.16 563 PRO D C 1
ATOM 12329 O O . PRO D 1 236 ? -5.477 20.056 -100.669 1.00 136.00 563 PRO D O 1
ATOM 12333 N N . ASP D 1 237 ? -4.965 21.927 -101.854 1.00 105.09 564 ASP D N 1
ATOM 12334 C CA . ASP D 1 237 ? -3.595 21.520 -102.189 1.00 81.28 564 ASP D CA 1
ATOM 12335 C C . ASP D 1 237 ? -2.556 22.279 -101.364 1.00 88.15 564 ASP D C 1
ATOM 12336 O O . ASP D 1 237 ? -2.567 23.510 -101.303 1.00 94.72 564 ASP D O 1
ATOM 12338 N N . PRO D 1 238 ? -1.659 21.508 -100.756 1.00 100.13 565 PRO D N 1
ATOM 12339 C CA . PRO D 1 238 ? -0.911 21.892 -99.551 1.00 104.77 565 PRO D CA 1
ATOM 12340 C C . PRO D 1 238 ? 0.022 23.092 -99.565 1.00 105.38 565 PRO D C 1
ATOM 12341 O O . PRO D 1 238 ? -0.110 23.901 -98.737 1.00 103.16 565 PRO D O 1
ATOM 12343 N N . ASP D 1 239 ? 0.961 23.209 -100.487 1.00 110.19 566 ASP D N 1
ATOM 12344 C CA . ASP D 1 239 ? 1.859 24.386 -100.523 1.00 103.74 566 ASP D CA 1
ATOM 12345 C C . ASP D 1 239 ? 2.535 24.807 -99.185 1.00 107.14 566 ASP D C 1
ATOM 12346 O O . ASP D 1 239 ? 2.543 25.987 -98.840 1.00 98.60 566 ASP D O 1
ATOM 12348 N N . VAL D 1 240 ? 3.116 23.863 -98.443 1.00 113.05 567 VAL D N 1
ATOM 12349 C CA . VAL D 1 240 ? 3.755 24.187 -97.145 1.00 101.44 567 VAL D CA 1
ATOM 12350 C C . VAL D 1 240 ? 5.231 23.844 -97.158 1.00 96.54 567 VAL D C 1
ATOM 12351 O O . VAL D 1 240 ? 5.643 23.039 -97.965 1.00 96.53 567 VAL D O 1
ATOM 12355 N N . ASP D 1 241 ? 6.006 24.405 -96.231 1.00 100.01 568 ASP D N 1
ATOM 12356 C CA . ASP D 1 241 ? 7.464 24.208 -96.227 1.00 96.85 568 ASP D CA 1
ATOM 12357 C C . ASP D 1 241 ? 8.147 23.924 -94.894 1.00 96.40 568 ASP D C 1
ATOM 12358 O O . ASP D 1 241 ? 9.158 23.226 -94.873 1.00 95.15 568 ASP D O 1
ATOM 12363 N N . ALA D 1 242 ? 7.616 24.512 -93.816 1.00 109.74 569 ALA D N 1
ATOM 12364 C CA . ALA D 1 242 ? 8.337 24.658 -92.530 1.00 112.00 569 ALA D CA 1
ATOM 12365 C C . ALA D 1 242 ? 8.701 23.303 -91.954 1.00 108.72 569 ALA D C 1
ATOM 12366 O O . ALA D 1 242 ? 9.601 23.141 -91.125 1.00 113.79 569 ALA D O 1
ATOM 12368 N N . GLU D 1 243 ? 7.982 22.316 -92.440 1.00 102.53 570 GLU D N 1
ATOM 12369 C CA . GLU D 1 243 ? 8.429 20.970 -92.325 1.00 119.40 570 GLU D CA 1
ATOM 12370 C C . GLU D 1 243 ? 8.155 20.316 -93.649 1.00 105.35 570 GLU D C 1
ATOM 12371 O O . GLU D 1 243 ? 8.964 19.554 -94.128 1.00 105.54 570 GLU D O 1
ATOM 12377 N N . ALA D 1 244 ? 7.043 20.647 -94.280 1.00 93.44 571 ALA D N 1
ATOM 12378 C CA . ALA D 1 244 ? 6.642 19.805 -95.387 1.00 99.14 571 ALA D CA 1
ATOM 12379 C C . ALA D 1 244 ? 7.710 19.710 -96.474 1.00 94.60 571 ALA D C 1
ATOM 12380 O O . ALA D 1 244 ? 8.110 18.618 -96.852 1.00 102.04 571 ALA D O 1
ATOM 12382 N N . LEU D 1 245 ? 8.203 20.847 -96.948 1.00 83.04 572 LEU D N 1
ATOM 12383 C CA . LEU D 1 245 ? 9.218 20.809 -97.982 1.00 85.92 572 LEU D CA 1
ATOM 12384 C C . LEU D 1 245 ? 10.539 20.324 -97.421 1.00 87.74 572 LEU D C 1
ATOM 12385 O O . LEU D 1 245 ? 11.255 19.555 -98.047 1.00 90.51 572 LEU D O 1
ATOM 12390 N N . LYS D 1 246 ? 10.849 20.802 -96.229 1.00 86.73 573 LYS D N 1
ATOM 12391 C CA . LYS D 1 246 ? 12.104 20.514 -95.557 1.00 87.03 573 LYS D CA 1
ATOM 12392 C C . LYS D 1 246 ? 12.260 19.028 -95.244 1.00 87.17 573 LYS D C 1
ATOM 12393 O O . LYS D 1 246 ? 13.216 18.389 -95.699 1.00 78.56 573 LYS D O 1
ATOM 12399 N N . LYS D 1 247 ? 11.311 18.490 -94.480 1.00 87.39 574 LYS D N 1
ATOM 12400 C CA . LYS D 1 247 ? 11.291 17.070 -94.143 1.00 85.39 574 LYS D CA 1
ATOM 12401 C C . LYS D 1 247 ? 11.224 16.173 -95.379 1.00 88.72 574 LYS D C 1
ATOM 12402 O O . LYS D 1 247 ? 11.913 15.156 -95.436 1.00 88.49 574 LYS D O 1
ATOM 12408 N N . GLU D 1 248 ? 10.391 16.537 -96.355 1.00 86.31 575 GLU D N 1
ATOM 12409 C CA . GLU D 1 248 ? 10.240 15.718 -97.566 1.00 82.12 575 GLU D CA 1
ATOM 12410 C C . GLU D 1 248 ? 11.556 15.620 -98.320 1.00 80.89 575 GLU D C 1
ATOM 12411 O O . GLU D 1 248 ? 11.946 14.544 -98.771 1.00 83.37 575 GLU D O 1
ATOM 12417 N N . LEU D 1 249 ? 12.234 16.756 -98.441 1.00 81.84 576 LEU D N 1
ATOM 12418 C CA . LEU D 1 249 ? 13.507 16.827 -99.152 1.00 80.42 576 LEU D CA 1
ATOM 12419 C C . LEU D 1 249 ? 14.610 16.183 -98.329 1.00 79.25 576 LEU D C 1
ATOM 12420 O O . LEU D 1 249 ? 15.436 15.442 -98.869 1.00 82.97 576 LEU D O 1
ATOM 12425 N N . ALA D 1 250 ? 14.613 16.476 -97.027 1.00 79.40 577 ALA D N 1
ATOM 12426 C CA . ALA D 1 250 ? 15.516 15.831 -96.076 1.00 79.44 577 ALA D CA 1
ATOM 12427 C C . ALA D 1 250 ? 15.483 14.315 -96.268 1.00 76.11 577 ALA D C 1
ATOM 12428 O O . ALA D 1 250 ? 16.527 13.675 -96.414 1.00 78.04 577 ALA D O 1
ATOM 12430 N N . ALA D 1 251 ? 14.276 13.755 -96.301 1.00 74.59 578 ALA D N 1
ATOM 12431 C CA . ALA D 1 251 ? 14.100 12.319 -96.462 1.00 72.31 578 ALA D CA 1
ATOM 12432 C C . ALA D 1 251 ? 14.529 11.833 -97.842 1.00 79.35 578 ALA D C 1
ATOM 12433 O O . ALA D 1 251 ? 15.192 10.806 -97.954 1.00 82.94 578 ALA D O 1
ATOM 12435 N N . ARG D 1 252 ? 14.179 12.569 -98.892 1.00 76.58 579 ARG D N 1
ATOM 12436 C CA . ARG D 1 252 ? 14.528 12.137 -100.245 1.00 74.15 579 ARG D CA 1
ATOM 12437 C C . ARG D 1 252 ? 16.033 11.918 -100.433 1.00 74.94 579 ARG D C 1
ATOM 12438 O O . ARG D 1 252 ? 16.457 11.117 -101.271 1.00 85.93 579 ARG D O 1
ATOM 12446 N N . LEU D 1 253 ? 16.825 12.604 -99.617 1.00 70.59 580 LEU D N 1
ATOM 12447 C CA . LEU D 1 253 ? 18.275 12.534 -99.693 1.00 77.20 580 LEU D CA 1
ATOM 12448 C C . LEU D 1 253 ? 18.804 11.410 -98.816 1.00 78.64 580 LEU D C 1
ATOM 12449 O O . LEU D 1 253 ? 19.762 10.723 -99.162 1.00 77.04 580 LEU D O 1
ATOM 12454 N N . SER D 1 254 ? 18.142 11.225 -97.684 1.00 84.44 581 SER D N 1
ATOM 12455 C CA . SER D 1 254 ? 18.778 10.652 -96.514 1.00 84.89 581 SER D CA 1
ATOM 12456 C C . SER D 1 254 ? 18.048 9.429 -95.940 1.00 91.48 581 SER D C 1
ATOM 12457 O O . SER D 1 254 ? 18.425 8.904 -94.889 1.00 92.00 581 SER D O 1
ATOM 12460 N N . ASP D 1 255 ? 17.018 8.971 -96.642 1.00 86.29 582 ASP D N 1
ATOM 12461 C CA . ASP D 1 255 ? 16.189 7.875 -96.170 1.00 84.60 582 ASP D CA 1
ATOM 12462 C C . ASP D 1 255 ? 16.453 6.652 -97.035 1.00 92.72 582 ASP D C 1
ATOM 12463 O O . ASP D 1 255 ? 16.540 6.768 -98.261 1.00 92.55 582 ASP D O 1
ATOM 12468 N N . PRO D 1 256 ? 16.597 5.477 -96.396 1.00 89.42 583 PRO D N 1
ATOM 12469 C CA . PRO D 1 256 ? 16.873 4.226 -97.104 1.00 88.77 583 PRO D CA 1
ATOM 12470 C C . PRO D 1 256 ? 15.791 3.899 -98.131 1.00 81.17 583 PRO D C 1
ATOM 12471 O O . PRO D 1 256 ? 16.082 3.310 -99.177 1.00 91.43 583 PRO D O 1
ATOM 12475 N N . LYS D 1 257 ? 14.559 4.302 -97.835 1.00 81.90 584 LYS D N 1
ATOM 12476 C CA . LYS D 1 257 ? 13.448 4.147 -98.765 1.00 87.38 584 LYS D CA 1
ATOM 12477 C C . LYS D 1 257 ? 13.557 5.127 -99.946 1.00 90.05 584 LYS D C 1
ATOM 12478 O O . LYS D 1 257 ? 12.987 4.892 -101.013 1.00 83.72 584 LYS D O 1
ATOM 12484 N N . GLY D 1 258 ? 14.309 6.211 -99.750 1.00 96.01 585 GLY D N 1
ATOM 12485 C CA . GLY D 1 258 ? 14.489 7.246 -100.775 1.00 94.26 585 GLY D CA 1
ATOM 12486 C C . GLY D 1 258 ? 15.617 6.985 -101.756 1.00 90.93 585 GLY D C 1
ATOM 12487 O O . GLY D 1 258 ? 16.527 6.197 -101.490 1.00 86.17 585 GLY D O 1
ATOM 12488 N N . LYS D 1 259 ? 15.555 7.663 -102.898 1.00 87.01 586 LYS D N 1
ATOM 12489 C CA . LYS D 1 259 ? 16.557 7.501 -103.954 1.00 83.73 586 LYS D CA 1
ATOM 12490 C C . LYS D 1 259 ? 17.860 8.293 -103.688 1.00 80.26 586 LYS D C 1
ATOM 12491 O O . LYS D 1 259 ? 18.887 8.066 -104.343 1.00 78.60 586 LYS D O 1
ATOM 12497 N N . GLY D 1 260 ? 17.818 9.195 -102.707 1.00 80.31 587 GLY D N 1
ATOM 12498 C CA . GLY D 1 260 ? 19.033 9.824 -102.197 1.00 77.14 587 GLY D CA 1
ATOM 12499 C C . GLY D 1 260 ? 19.786 8.783 -101.388 1.00 78.37 587 GLY D C 1
ATOM 12500 O O . GLY D 1 260 ? 19.259 8.278 -100.405 1.00 96.87 587 GLY D O 1
ATOM 12501 N N . GLY D 1 261 ? 21.006 8.452 -101.806 1.00 78.56 588 GLY D N 1
ATOM 12502 C CA . GLY D 1 261 ? 21.758 7.339 -101.212 1.00 86.06 588 GLY D CA 1
ATOM 12503 C C . GLY D 1 261 ? 22.757 7.749 -100.145 1.00 82.93 588 GLY D C 1
ATOM 12504 O O . GLY D 1 261 ? 23.932 7.336 -100.169 1.00 79.82 588 GLY D O 1
ATOM 12505 N N . VAL D 1 262 ? 22.283 8.548 -99.192 1.00 77.59 589 VAL D N 1
ATOM 12506 C CA . VAL D 1 262 ? 23.159 9.219 -98.236 1.00 83.99 589 VAL D CA 1
ATOM 12507 C C . VAL D 1 262 ? 22.546 9.128 -96.840 1.00 86.48 589 VAL D C 1
ATOM 12508 O O . VAL D 1 262 ? 21.878 10.066 -96.399 1.00 91.64 589 VAL D O 1
ATOM 12512 N N . PRO D 1 263 ? 22.784 7.998 -96.144 1.00 90.06 590 PRO D N 1
ATOM 12513 C CA . PRO D 1 263 ? 22.100 7.682 -94.890 1.00 85.12 590 PRO D CA 1
ATOM 12514 C C . PRO D 1 263 ? 22.787 8.202 -93.624 1.00 80.94 590 PRO D C 1
ATOM 12515 O O . PRO D 1 263 ? 22.123 8.357 -92.590 1.00 80.09 590 PRO D O 1
ATOM 12519 N N . ASN D 1 264 ? 24.091 8.465 -93.701 1.00 76.72 591 ASN D N 1
ATOM 12520 C CA . ASN D 1 264 ? 24.841 8.988 -92.562 1.00 77.08 591 ASN D CA 1
ATOM 12521 C C . ASN D 1 264 ? 25.988 9.922 -92.975 1.00 74.07 591 ASN D C 1
ATOM 12522 O O . ASN D 1 264 ? 26.307 10.027 -94.151 1.00 79.24 591 ASN D O 1
ATOM 12527 N N . LEU D 1 265 ? 26.606 10.581 -91.997 1.00 74.04 592 LEU D N 1
ATOM 12528 C CA . LEU D 1 265 ? 27.708 11.515 -92.246 1.00 67.44 592 LEU D CA 1
ATOM 12529 C C . LEU D 1 265 ? 28.911 10.851 -92.911 1.00 72.17 592 LEU D C 1
ATOM 12530 O O . LEU D 1 265 ? 29.433 11.372 -93.897 1.00 71.60 592 LEU D O 1
ATOM 12535 N N . ALA D 1 266 ? 29.319 9.698 -92.386 1.00 70.19 593 ALA D N 1
ATOM 12536 C CA . ALA D 1 266 ? 30.465 8.938 -92.903 1.00 71.80 593 ALA D CA 1
ATOM 12537 C C . ALA D 1 266 ? 30.351 8.646 -94.425 1.00 73.76 593 ALA D C 1
ATOM 12538 O O . ALA D 1 266 ? 31.358 8.623 -95.148 1.00 66.04 593 ALA D O 1
ATOM 12540 N N . SER D 1 267 ? 29.122 8.412 -94.890 1.00 71.68 594 SER D N 1
ATOM 12541 C CA . SER D 1 267 ? 28.876 8.082 -96.296 1.00 79.28 594 SER D CA 1
ATOM 12542 C C . SER D 1 267 ? 28.898 9.324 -97.172 1.00 81.61 594 SER D C 1
ATOM 12543 O O . SER D 1 267 ? 29.330 9.281 -98.327 1.00 82.94 594 SER D O 1
ATOM 12546 N N . PHE D 1 268 ? 28.399 10.427 -96.619 1.00 76.81 595 PHE D N 1
ATOM 12547 C CA . PHE D 1 268 ? 28.433 11.720 -97.293 1.00 73.07 595 PHE D CA 1
ATOM 12548 C C . PHE D 1 268 ? 29.881 12.146 -97.5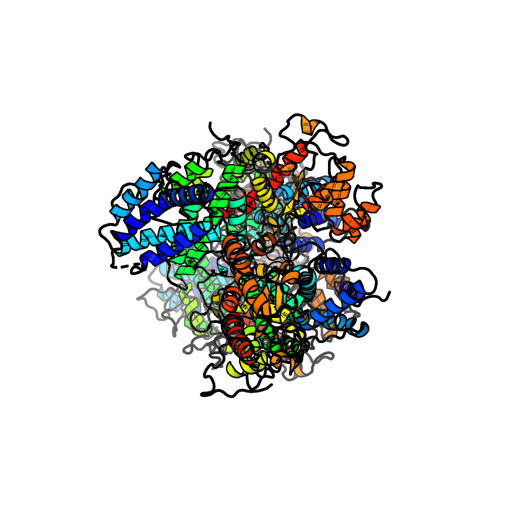24 1.00 71.79 595 PHE D C 1
ATOM 12549 O O . PHE D 1 268 ? 30.262 12.530 -98.646 1.00 73.84 595 PHE D O 1
ATOM 12557 N N . LEU D 1 269 ? 30.669 12.069 -96.450 1.00 62.88 596 LEU D N 1
ATOM 12558 C CA . LEU D 1 269 ? 32.077 12.390 -96.498 1.00 62.33 596 LEU D CA 1
ATOM 12559 C C . LEU D 1 269 ? 32.797 11.488 -97.479 1.00 69.35 596 LEU D C 1
ATOM 12560 O O . LEU D 1 269 ? 33.609 11.963 -98.260 1.00 71.19 596 LEU D O 1
ATOM 12565 N N . ALA D 1 270 ? 32.478 10.198 -97.467 1.00 73.37 597 ALA D N 1
ATOM 12566 C CA . ALA D 1 270 ? 33.121 9.269 -98.394 1.00 73.18 597 ALA D CA 1
ATOM 12567 C C . ALA D 1 270 ? 32.791 9.575 -99.863 1.00 73.67 597 ALA D C 1
ATOM 12568 O O . ALA D 1 270 ? 33.684 9.548 -100.718 1.00 68.91 597 ALA D O 1
ATOM 12570 N N . ASP D 1 271 ? 31.520 9.883 -100.138 1.00 71.08 598 ASP D N 1
ATOM 12571 C CA . ASP D 1 271 ? 31.044 10.175 -101.502 1.00 68.01 598 ASP D CA 1
ATOM 12572 C C . ASP D 1 271 ? 31.634 11.468 -102.069 1.00 71.26 598 ASP D C 1
ATOM 12573 O O . ASP D 1 271 ? 32.158 11.480 -103.189 1.00 72.15 598 ASP D O 1
ATOM 12578 N N . ALA D 1 272 ? 31.551 12.546 -101.286 1.00 66.40 599 ALA D N 1
ATOM 12579 C CA . ALA D 1 272 ? 32.038 13.866 -101.693 1.00 61.61 599 ALA D CA 1
ATOM 12580 C C . ALA D 1 272 ? 33.566 13.937 -101.808 1.00 59.77 599 ALA D C 1
ATOM 12581 O O . ALA D 1 272 ? 34.097 14.530 -102.752 1.00 64.84 599 ALA D O 1
ATOM 12583 N N . SER D 1 273 ? 34.260 13.339 -100.843 1.00 58.58 600 SER D N 1
ATOM 12584 C CA . SER D 1 273 ? 35.722 13.277 -100.833 1.00 62.89 600 SER D CA 1
ATOM 12585 C C . SER D 1 273 ? 36.280 12.739 -102.126 1.00 64.82 600 SER D C 1
ATOM 12586 O O . SER D 1 273 ? 37.391 13.089 -102.516 1.00 61.55 600 SER D O 1
ATOM 12589 N N . ALA D 1 274 ? 35.506 11.872 -102.771 1.00 68.28 601 ALA D N 1
ATOM 12590 C CA . ALA D 1 274 ? 36.018 11.041 -103.846 1.00 69.14 601 ALA D CA 1
ATOM 12591 C C . ALA D 1 274 ? 35.829 11.648 -105.233 1.00 71.78 601 ALA D C 1
ATOM 12592 O O . ALA D 1 274 ? 36.501 11.243 -106.186 1.00 73.25 601 ALA D O 1
ATOM 12594 N N . LEU D 1 275 ? 34.915 12.610 -105.337 1.00 71.06 602 LEU D N 1
ATOM 12595 C CA . LEU D 1 275 ? 34.557 13.198 -106.623 1.00 69.72 602 LEU D CA 1
ATOM 12596 C C . LEU D 1 275 ? 35.386 14.424 -106.984 1.00 73.01 602 LEU D C 1
ATOM 12597 O O . LEU D 1 275 ? 35.745 15.212 -106.107 1.00 76.71 602 LEU D O 1
ATOM 12602 N N . PRO D 1 276 ? 35.685 14.592 -108.286 1.00 75.53 603 PRO D N 1
ATOM 12603 C CA . PRO D 1 276 ? 36.379 15.777 -108.778 1.00 74.37 603 PRO D CA 1
ATOM 12604 C C . PRO D 1 276 ? 35.373 16.919 -108.907 1.00 74.80 603 PRO D C 1
ATOM 12605 O O . PRO D 1 276 ? 34.971 17.286 -110.019 1.00 75.77 603 PRO D O 1
ATOM 12609 N N . LEU D 1 277 ? 34.968 17.460 -107.760 1.00 69.17 604 LEU D N 1
ATOM 12610 C CA . LEU D 1 277 ? 33.889 18.436 -107.691 1.00 69.67 604 LEU D CA 1
ATOM 12611 C C . LEU D 1 277 ? 34.134 19.652 -108.573 1.00 65.60 604 LEU D C 1
ATOM 12612 O O . LEU D 1 277 ? 33.225 20.096 -109.279 1.00 70.26 604 LEU D O 1
ATOM 12617 N N . TYR D 1 278 ? 35.361 20.165 -108.559 1.00 57.05 605 TYR D N 1
ATOM 12618 C CA . TYR D 1 278 ? 35.704 21.285 -109.421 1.00 66.61 605 TYR D CA 1
ATOM 12619 C C . TYR D 1 278 ? 35.432 21.017 -110.904 1.00 74.34 605 TYR D C 1
ATOM 12620 O O . TYR D 1 278 ? 34.959 21.903 -111.616 1.00 72.68 605 TYR D O 1
ATOM 12629 N N . LYS D 1 279 ? 35.740 19.812 -111.376 1.00 70.31 606 LYS D N 1
ATOM 12630 C CA . LYS D 1 279 ? 35.437 19.475 -112.766 1.00 69.73 606 LYS D CA 1
ATOM 12631 C C . LYS D 1 279 ? 33.956 19.274 -113.036 1.00 69.28 606 LYS D C 1
ATOM 12632 O O . LYS D 1 279 ? 33.473 19.609 -114.117 1.00 71.44 606 LYS D O 1
ATOM 12638 N N . ILE D 1 280 ? 33.243 18.728 -112.060 1.00 70.32 607 ILE D N 1
ATOM 12639 C CA . ILE D 1 280 ? 31.821 18.457 -112.224 1.00 70.50 607 ILE D CA 1
ATOM 12640 C C . ILE D 1 280 ? 31.025 19.758 -112.269 1.00 72.54 607 ILE D C 1
ATOM 12641 O O . ILE D 1 280 ? 30.193 19.954 -113.160 1.00 74.35 607 ILE D O 1
ATOM 12646 N N . SER D 1 281 ? 31.294 20.644 -111.311 1.00 68.72 608 SER D N 1
ATOM 12647 C CA . SER D 1 281 ? 30.567 21.900 -111.191 1.00 60.18 608 SER D CA 1
ATOM 12648 C C . SER D 1 281 ? 31.352 22.943 -110.398 1.00 63.40 608 SER D C 1
ATOM 12649 O O . SER D 1 281 ? 31.277 22.975 -109.170 1.00 62.10 608 SER D O 1
ATOM 12652 N N . PRO D 1 282 ? 32.105 23.810 -111.099 1.00 67.06 609 PRO D N 1
ATOM 12653 C CA . PRO D 1 282 ? 32.820 24.898 -110.422 1.00 63.88 609 PRO D CA 1
ATOM 12654 C C . PRO D 1 282 ? 31.918 25.755 -109.524 1.00 60.69 609 PRO D C 1
ATOM 12655 O O . PRO D 1 282 ? 32.355 26.137 -108.437 1.00 61.15 609 PRO D O 1
ATOM 12659 N N . PRO D 1 283 ? 30.671 26.054 -109.960 1.00 58.08 610 PRO D N 1
ATOM 12660 C CA . PRO D 1 283 ? 29.758 26.759 -109.045 1.00 58.78 610 PRO D CA 1
ATOM 12661 C C . PRO D 1 283 ? 29.547 26.019 -107.724 1.00 63.98 610 PRO D C 1
ATOM 12662 O O . PRO D 1 283 ? 29.576 26.638 -106.653 1.00 60.77 610 PRO D O 1
ATOM 12666 N N . LEU D 1 284 ? 29.347 24.705 -107.808 1.00 65.11 611 LEU D N 1
ATOM 12667 C CA . LEU D 1 284 ? 29.130 23.885 -106.621 1.00 58.99 611 LEU D CA 1
ATOM 12668 C C . LEU D 1 284 ? 30.375 23.851 -105.739 1.00 57.41 611 LEU D C 1
ATOM 12669 O O . LEU D 1 284 ? 30.279 24.010 -104.518 1.00 61.34 611 LEU D O 1
ATOM 12674 N N . ALA D 1 285 ? 31.541 23.678 -106.356 1.00 54.65 612 ALA D N 1
ATOM 12675 C CA . ALA D 1 285 ? 32.793 23.743 -105.614 1.00 53.64 612 ALA D CA 1
ATOM 12676 C C . ALA D 1 285 ? 32.891 25.056 -104.832 1.00 60.63 612 ALA D C 1
ATOM 12677 O O . ALA D 1 285 ? 33.183 25.047 -103.634 1.00 59.38 612 ALA D O 1
ATOM 12679 N N . ARG D 1 286 ? 32.617 26.171 -105.510 1.00 60.28 613 ARG D N 1
ATOM 12680 C CA . ARG D 1 286 ? 32.701 27.498 -104.903 1.00 60.39 613 ARG D CA 1
ATOM 12681 C C . ARG D 1 286 ? 31.747 27.656 -103.715 1.00 57.62 613 ARG D C 1
ATOM 12682 O O . ARG D 1 286 ? 32.158 28.108 -102.643 1.00 56.06 613 ARG D O 1
ATOM 12690 N N . PHE D 1 287 ? 30.486 27.270 -103.905 1.00 51.98 614 PHE D N 1
ATOM 12691 C CA . PHE D 1 287 ? 29.502 27.311 -102.824 1.00 54.09 614 PHE D CA 1
ATOM 12692 C C . PHE D 1 287 ? 29.933 26.466 -101.616 1.00 62.18 614 PHE D C 1
ATOM 12693 O O . PHE D 1 287 ? 29.755 26.888 -100.471 1.00 62.98 614 PHE D O 1
ATOM 12701 N N . LEU D 1 288 ? 30.509 25.287 -101.867 1.00 63.59 615 LEU D N 1
ATOM 12702 C CA . LEU D 1 288 ? 31.034 24.453 -100.788 1.00 59.67 615 LEU D CA 1
ATOM 12703 C C . LEU D 1 288 ? 32.220 25.099 -100.073 1.00 56.45 615 LEU D C 1
ATOM 12704 O O . LEU D 1 288 ? 32.253 25.152 -98.842 1.00 66.28 615 LEU D O 1
ATOM 12709 N N . LEU D 1 289 ? 33.186 25.597 -100.839 1.00 54.38 616 LEU D N 1
ATOM 12710 C CA . LEU D 1 289 ? 34.338 26.303 -100.263 1.00 53.64 616 LEU D CA 1
ATOM 12711 C C . LEU D 1 289 ? 33.933 27.497 -99.389 1.00 58.53 616 LEU D C 1
ATOM 12712 O O . LEU D 1 289 ? 34.465 27.667 -98.297 1.00 59.68 616 LEU D O 1
ATOM 12717 N N . LEU D 1 290 ? 32.985 28.306 -99.862 1.00 62.63 617 LEU D N 1
ATOM 12718 C CA . LEU D 1 290 ? 32.483 29.440 -99.082 1.00 61.63 617 LEU D CA 1
ATOM 12719 C C . LEU D 1 290 ? 31.836 28.965 -97.780 1.00 60.20 617 LEU D C 1
ATOM 12720 O O . LEU D 1 290 ? 32.076 29.545 -96.729 1.00 63.58 617 LEU D O 1
ATOM 12725 N N . ALA D 1 291 ? 31.038 27.899 -97.848 1.00 64.22 618 ALA D N 1
ATOM 12726 C CA . ALA D 1 291 ? 30.418 27.305 -96.656 1.00 58.95 618 ALA D CA 1
ATOM 12727 C C . ALA D 1 291 ? 31.484 26.867 -95.664 1.00 61.77 618 ALA D C 1
ATOM 12728 O O . ALA D 1 291 ? 31.389 27.140 -94.470 1.00 62.58 618 ALA D O 1
ATOM 12730 N N . ALA D 1 292 ? 32.504 26.197 -96.185 1.00 59.17 619 ALA D N 1
ATOM 12731 C CA . ALA D 1 292 ? 33.590 25.652 -95.388 1.00 55.70 619 ALA D CA 1
ATOM 12732 C C . ALA D 1 292 ? 34.443 26.719 -94.704 1.00 57.70 619 ALA D C 1
ATOM 12733 O O . ALA D 1 292 ? 34.690 26.637 -93.510 1.00 57.57 619 ALA D O 1
ATOM 12735 N N . TYR D 1 293 ? 34.879 27.717 -95.467 1.00 59.09 620 TYR D N 1
ATOM 12736 C CA . TYR D 1 293 ? 35.835 28.717 -94.986 1.00 57.99 620 TYR D CA 1
ATOM 12737 C C . TYR D 1 293 ? 35.224 29.802 -94.101 1.00 58.00 620 TYR D C 1
ATOM 12738 O O . TYR D 1 293 ? 35.943 30.497 -93.375 1.00 60.68 620 TYR D O 1
ATOM 12747 N N . HIS D 1 294 ? 33.898 29.925 -94.147 1.00 54.90 621 HIS D N 1
ATOM 12748 C CA . HIS D 1 294 ? 33.180 30.943 -93.392 1.00 57.39 621 HIS D CA 1
ATOM 12749 C C . HIS D 1 294 ? 33.427 30.831 -91.915 1.00 61.34 621 HIS D C 1
ATOM 12750 O O . HIS D 1 294 ? 33.123 29.805 -91.299 1.00 65.64 621 HIS D O 1
ATOM 12757 N N . ASP D 1 295 ? 33.985 31.896 -91.344 1.00 61.56 622 ASP D N 1
ATOM 12758 C CA . ASP D 1 295 ? 34.304 31.986 -89.915 1.00 63.01 622 ASP D CA 1
ATOM 12759 C C . ASP D 1 295 ? 35.232 30.877 -89.420 1.00 62.54 622 ASP D C 1
ATOM 12760 O O . ASP D 1 295 ? 35.020 30.289 -88.347 1.00 66.23 622 ASP D O 1
ATOM 12765 N N . THR D 1 296 ? 36.260 30.596 -90.214 1.00 61.55 623 THR D N 1
ATOM 12766 C CA . THR D 1 296 ? 37.283 29.637 -89.814 1.00 63.77 623 THR D CA 1
ATOM 12767 C C . THR D 1 296 ? 38.529 30.341 -89.272 1.00 66.64 623 THR D C 1
ATOM 12768 O O . THR D 1 296 ? 38.672 31.557 -89.413 1.00 71.93 623 THR D O 1
ATOM 12772 N N . ILE D 1 297 ? 39.402 29.561 -88.633 1.00 64.26 624 ILE D N 1
ATOM 12773 C CA . ILE D 1 297 ? 40.678 30.025 -88.085 1.00 59.09 624 ILE D CA 1
ATOM 12774 C C . ILE D 1 297 ? 41.678 28.874 -88.264 1.00 63.14 624 ILE D C 1
ATOM 12775 O O . ILE D 1 297 ? 41.280 27.706 -88.200 1.00 61.95 624 ILE D O 1
ATOM 12780 N N . GLU D 1 298 ? 42.950 29.189 -88.524 1.00 63.76 625 GLU D N 1
ATOM 12781 C CA . GLU D 1 298 ? 43.969 28.148 -88.736 1.00 66.41 625 GLU D CA 1
ATOM 12782 C C . GLU D 1 298 ? 44.046 27.201 -87.539 1.00 69.86 625 GLU D C 1
ATOM 12783 O O . GLU D 1 298 ? 43.946 27.634 -86.393 1.00 68.87 625 GLU D O 1
ATOM 12789 N N . ASP D 1 299 ? 44.187 25.907 -87.819 1.00 71.29 626 ASP D N 1
ATOM 12790 C CA . ASP D 1 299 ? 44.212 24.875 -86.781 1.00 69.83 626 ASP D CA 1
ATOM 12791 C C . ASP D 1 299 ? 45.552 24.882 -86.032 1.00 70.36 626 ASP D C 1
ATOM 12792 O O . ASP D 1 299 ? 46.599 24.719 -86.650 1.00 65.28 626 ASP D O 1
ATOM 12797 N N . PRO D 1 300 ? 45.522 25.078 -84.695 1.00 75.00 627 PRO D N 1
ATOM 12798 C CA . PRO D 1 300 ? 46.769 25.125 -83.920 1.00 78.00 627 PRO D CA 1
ATOM 12799 C C . PRO D 1 300 ? 47.521 23.785 -83.827 1.00 76.31 627 PRO D C 1
ATOM 12800 O O . PRO D 1 300 ? 48.731 23.783 -83.597 1.00 78.56 627 PRO D O 1
ATOM 12804 N N . ASP D 1 301 ? 46.811 22.672 -84.019 1.00 72.64 628 ASP D N 1
ATOM 12805 C CA . ASP D 1 301 ? 47.393 21.331 -83.905 1.00 71.48 628 ASP D CA 1
ATOM 12806 C C . ASP D 1 301 ? 47.707 20.666 -85.245 1.00 76.40 628 ASP D C 1
ATOM 12807 O O . ASP D 1 301 ? 48.744 20.029 -85.398 1.00 80.08 628 ASP D O 1
ATOM 12812 N N . ASN D 1 302 ? 46.818 20.808 -86.214 1.00 78.07 629 ASN D N 1
ATOM 12813 C CA . ASN D 1 302 ? 47.073 20.222 -87.513 1.00 75.96 629 ASN D CA 1
ATOM 12814 C C . ASN D 1 302 ? 47.473 21.305 -88.493 1.00 69.90 629 ASN D C 1
ATOM 12815 O O . ASN D 1 302 ? 46.620 21.990 -89.036 1.00 69.90 629 ASN D O 1
ATOM 12820 N N . PRO D 1 303 ? 48.777 21.500 -88.704 1.00 68.05 630 PRO D N 1
ATOM 12821 C CA . PRO D 1 303 ? 49.203 22.595 -89.577 1.00 76.15 630 PRO D CA 1
ATOM 12822 C C . PRO D 1 303 ? 48.672 22.441 -90.996 1.00 79.60 630 PRO D C 1
ATOM 12823 O O . PRO D 1 303 ? 48.652 21.372 -91.518 1.00 80.45 630 PRO D O 1
ATOM 12827 N N . GLY D 1 304 ? 48.224 23.511 -91.616 1.00 78.75 631 GLY D N 1
ATOM 12828 C CA . GLY D 1 304 ? 47.649 23.396 -92.960 1.00 66.32 631 GLY D CA 1
ATOM 12829 C C . GLY D 1 304 ? 46.159 23.129 -92.942 1.00 63.84 631 GLY D C 1
ATOM 12830 O O . GLY D 1 304 ? 45.536 23.011 -93.983 1.00 63.97 631 GLY D O 1
ATOM 12831 N N . LEU D 1 305 ? 45.578 23.079 -91.751 1.00 64.86 632 LEU D N 1
ATOM 12832 C CA . LEU D 1 305 ? 44.167 22.757 -91.590 1.00 63.27 632 LEU D CA 1
ATOM 12833 C C . LEU D 1 305 ? 43.471 23.866 -90.820 1.00 60.79 632 LEU D C 1
ATOM 12834 O O . LEU D 1 305 ? 44.126 24.705 -90.213 1.00 59.92 632 LEU D O 1
ATOM 12839 N N . ILE D 1 306 ? 42.146 23.872 -90.850 1.00 61.81 633 ILE D N 1
ATOM 12840 C CA . ILE D 1 306 ? 41.392 24.962 -90.251 1.00 63.67 633 ILE D CA 1
ATOM 12841 C C . ILE D 1 306 ? 40.326 24.437 -89.302 1.00 65.72 633 ILE D C 1
ATOM 12842 O O . ILE D 1 306 ? 39.938 23.273 -89.379 1.00 70.81 633 ILE D O 1
ATOM 12847 N N . VAL D 1 307 ? 39.856 25.293 -88.402 1.00 59.19 634 VAL D N 1
ATOM 12848 C CA . VAL D 1 307 ? 38.752 24.940 -87.510 1.00 59.15 634 VAL D CA 1
ATOM 12849 C C . VAL D 1 307 ? 37.821 26.133 -87.358 1.00 60.73 634 VAL D C 1
ATOM 12850 O O . VAL D 1 307 ? 38.230 27.267 -87.582 1.00 59.46 634 VAL D O 1
ATOM 12854 N N . GLN D 1 308 ? 36.577 25.878 -86.966 1.00 56.37 635 GLN D N 1
ATOM 12855 C CA . GLN D 1 308 ? 35.627 26.948 -86.724 1.00 58.58 635 GLN D CA 1
ATOM 12856 C C . GLN D 1 308 ? 36.216 27.938 -85.724 1.00 60.04 635 GLN D C 1
ATOM 12857 O O . GLN D 1 308 ? 36.945 27.541 -84.814 1.00 61.93 635 GLN D O 1
ATOM 12863 N N . GLY D 1 309 ? 35.919 29.221 -85.922 1.00 65.23 636 GLY D N 1
ATOM 12864 C CA . GLY D 1 309 ? 36.384 30.296 -85.033 1.00 65.16 636 GLY D CA 1
ATOM 12865 C C . GLY D 1 309 ? 35.289 31.254 -84.587 1.00 67.31 636 GLY D C 1
ATOM 12866 O O . GLY D 1 309 ? 34.096 30.951 -84.750 1.00 54.02 636 GLY D O 1
ATOM 12867 N N . LYS D 1 310 ? 35.707 32.395 -84.017 1.00 70.26 637 LYS D N 1
ATOM 12868 C CA . LYS D 1 310 ? 34.810 33.482 -83.603 1.00 65.75 637 LYS D CA 1
ATOM 12869 C C . LYS D 1 310 ? 33.827 33.813 -84.697 1.00 60.97 637 LYS D C 1
ATOM 12870 O O . LYS D 1 310 ? 34.214 33.934 -85.862 1.00 63.37 637 LYS D O 1
ATOM 12876 N N . ALA D 1 311 ? 32.568 33.993 -84.313 1.00 57.30 638 ALA D N 1
ATOM 12877 C CA . ALA D 1 311 ? 31.545 34.458 -85.232 1.00 59.58 638 ALA D CA 1
ATOM 12878 C C . ALA D 1 311 ? 31.958 35.818 -85.788 1.00 66.76 638 ALA D C 1
ATOM 12879 O O . ALA D 1 311 ? 32.351 36.720 -85.033 1.00 68.38 638 ALA D O 1
ATOM 12881 N N . GLY D 1 312 ? 31.910 35.936 -87.112 1.00 69.82 639 GLY D N 1
ATOM 12882 C CA . GLY D 1 312 ? 32.181 37.197 -87.799 1.00 61.46 639 GLY D CA 1
ATOM 12883 C C . GLY D 1 312 ? 33.636 37.586 -87.997 1.00 59.33 639 GLY D C 1
ATOM 12884 O O . GLY D 1 312 ? 33.913 38.681 -88.475 1.00 64.04 639 GLY D O 1
ATOM 12885 N N . VAL D 1 313 ? 34.563 36.700 -87.638 1.00 67.04 640 VAL D N 1
ATOM 12886 C CA . VAL D 1 313 ? 35.996 36.987 -87.756 1.00 61.17 640 VAL D CA 1
ATOM 12887 C C . VAL D 1 313 ? 36.488 36.910 -89.196 1.00 59.99 640 VAL D C 1
ATOM 12888 O O . VAL D 1 313 ? 37.365 37.667 -89.594 1.00 68.32 640 VAL D O 1
ATOM 12892 N N . ALA D 1 314 ? 35.943 35.971 -89.962 1.00 64.30 641 ALA D N 1
ATOM 12893 C CA . ALA D 1 314 ? 36.314 35.817 -91.364 1.00 59.19 641 ALA D CA 1
ATOM 12894 C C . ALA D 1 314 ? 35.135 35.292 -92.164 1.00 67.50 641 ALA D C 1
ATOM 12895 O O . ALA D 1 314 ? 35.177 34.178 -92.688 1.00 73.11 641 ALA D O 1
ATOM 12897 N N . SER D 1 315 ? 34.076 36.084 -92.264 1.00 63.37 642 SER D N 1
ATOM 12898 C CA . SER D 1 315 ? 32.887 35.609 -92.952 1.00 61.28 642 SER D CA 1
ATOM 12899 C C . SER D 1 315 ? 33.032 35.723 -94.458 1.00 62.77 642 SER D C 1
ATOM 12900 O O . SER D 1 315 ? 33.461 36.755 -94.967 1.00 64.59 642 SER D O 1
ATOM 12903 N N . CYS D 1 316 ? 32.682 34.656 -95.166 1.00 61.59 643 CYS D N 1
ATOM 12904 C CA . CYS D 1 316 ? 32.579 34.721 -96.619 1.00 49.84 643 CYS D CA 1
ATOM 12905 C C . CYS D 1 316 ? 31.312 34.087 -97.178 1.00 58.36 643 CYS D C 1
ATOM 12906 O O . CYS D 1 316 ? 31.039 34.212 -98.367 1.00 60.14 643 CYS D O 1
ATOM 12909 N N . PHE D 1 317 ? 30.541 33.399 -96.346 1.00 56.59 644 PHE D N 1
ATOM 12910 C CA . PHE D 1 317 ? 29.396 32.674 -96.859 1.00 54.75 644 PHE D CA 1
ATOM 12911 C C . PHE D 1 317 ? 28.203 33.601 -97.000 1.00 56.93 644 PHE D C 1
ATOM 12912 O O . PHE D 1 317 ? 27.229 33.493 -96.257 1.00 59.10 644 PHE D O 1
ATOM 12920 N N . THR D 1 318 ? 28.294 34.515 -97.959 1.00 63.39 645 THR D N 1
ATOM 12921 C CA . THR D 1 318 ? 27.294 35.559 -98.146 1.00 62.54 645 THR D CA 1
ATOM 12922 C C . THR D 1 318 ? 27.116 35.861 -99.613 1.00 63.22 645 THR D C 1
ATOM 12923 O O . THR D 1 318 ? 27.982 35.544 -100.427 1.00 62.23 645 THR D O 1
ATOM 12927 N N . ALA D 1 319 ? 25.999 36.500 -99.946 1.00 60.64 646 ALA D N 1
ATOM 12928 C CA . ALA D 1 319 ? 25.789 37.022 -101.287 1.00 54.57 646 ALA D CA 1
ATOM 12929 C C . ALA D 1 319 ? 27.018 37.781 -101.795 1.00 56.54 646 ALA D C 1
ATOM 12930 O O . ALA D 1 319 ? 27.465 37.543 -102.916 1.00 61.28 646 ALA D O 1
ATOM 12932 N N . ASP D 1 320 ? 27.569 38.669 -100.964 1.00 53.82 647 ASP D N 1
ATOM 12933 C CA . ASP D 1 320 ? 28.810 39.394 -101.285 1.00 57.45 647 ASP D CA 1
ATOM 12934 C C . ASP D 1 320 ? 29.978 38.464 -101.634 1.00 58.01 647 ASP D C 1
ATOM 12935 O O . ASP D 1 320 ? 30.640 38.639 -102.669 1.00 58.40 647 ASP D O 1
ATOM 12940 N N . GLY D 1 321 ? 30.215 37.480 -100.768 1.00 55.01 648 GLY D N 1
ATOM 12941 C CA . GLY D 1 321 ? 31.250 36.471 -100.986 1.00 58.67 648 GLY D CA 1
ATOM 12942 C C . GLY D 1 321 ? 31.045 35.703 -102.279 1.00 58.16 648 GLY D C 1
ATOM 12943 O O . GLY D 1 321 ? 32.002 35.455 -103.024 1.00 58.72 648 GLY D O 1
ATOM 12944 N N . TRP D 1 322 ? 29.795 35.329 -102.553 1.00 57.13 649 TRP D N 1
ATOM 12945 C CA . TRP D 1 322 ? 29.491 34.632 -103.790 1.00 61.37 649 TRP D CA 1
ATOM 12946 C C . TRP D 1 322 ? 29.881 35.453 -104.982 1.00 66.22 649 TRP D C 1
ATOM 12947 O O . TRP D 1 322 ? 30.496 34.941 -105.918 1.00 67.60 649 TRP D O 1
ATOM 12958 N N . GLU D 1 323 ? 29.525 36.738 -104.943 1.00 67.37 650 GLU D N 1
ATOM 12959 C CA . GLU D 1 323 ? 29.761 37.665 -106.049 1.00 58.43 650 GLU D CA 1
ATOM 12960 C C . GLU D 1 323 ? 31.222 38.085 -106.165 1.00 57.11 650 GLU D C 1
ATOM 12961 O O . GLU D 1 323 ? 31.661 38.486 -107.236 1.00 60.65 650 GLU D O 1
ATOM 12967 N N . ASP D 1 324 ? 31.972 37.961 -105.075 1.00 57.95 651 ASP D N 1
ATOM 12968 C CA . ASP D 1 324 ? 33.360 38.429 -105.009 1.00 53.39 651 ASP D CA 1
ATOM 12969 C C . ASP D 1 324 ? 34.416 37.557 -105.727 1.00 62.65 651 ASP D C 1
ATOM 12970 O O . ASP D 1 324 ? 35.291 36.958 -105.083 1.00 67.16 651 ASP D O 1
ATOM 12975 N N . ASP D 1 325 ? 34.344 37.524 -107.059 1.00 67.04 652 ASP D N 1
ATOM 12976 C CA . ASP D 1 325 ? 35.315 36.808 -107.902 1.00 71.12 652 ASP D CA 1
ATOM 12977 C C . ASP D 1 325 ? 36.711 37.398 -107.789 1.00 71.18 652 ASP D C 1
ATOM 12978 O O . ASP D 1 325 ? 37.708 36.722 -108.039 1.00 71.60 652 ASP D O 1
ATOM 12983 N N . THR D 1 326 ? 36.761 38.670 -107.424 1.00 74.53 653 THR D N 1
ATOM 12984 C CA . THR D 1 326 ? 37.992 39.430 -107.445 1.00 72.27 653 THR D CA 1
ATOM 12985 C C . THR D 1 326 ? 38.887 39.071 -106.261 1.00 65.77 653 THR D C 1
ATOM 12986 O O . THR D 1 326 ? 40.088 38.866 -106.431 1.00 67.64 653 THR D O 1
ATOM 12990 N N . HIS D 1 327 ? 38.292 38.954 -105.075 1.00 69.83 654 HIS D N 1
ATOM 12991 C CA . HIS D 1 327 ? 39.047 38.597 -103.862 1.00 73.36 654 HIS D CA 1
ATOM 12992 C C . HIS D 1 327 ? 39.070 37.123 -103.545 1.00 65.33 654 HIS D C 1
ATOM 12993 O O . HIS D 1 327 ? 39.996 36.642 -102.883 1.00 62.64 654 HIS D O 1
ATOM 13000 N N . LEU D 1 328 ? 38.052 36.402 -104.008 1.00 60.73 655 LEU D N 1
ATOM 13001 C CA . LEU D 1 328 ? 37.884 34.995 -103.680 1.00 60.49 655 LEU D CA 1
ATOM 13002 C C . LEU D 1 328 ? 37.699 34.137 -104.923 1.00 61.10 655 LEU D C 1
ATOM 13003 O O . LEU D 1 328 ? 36.577 33.731 -105.242 1.00 56.57 655 LEU D O 1
ATOM 13008 N N . THR D 1 329 ? 38.795 33.871 -105.626 1.00 56.72 656 THR D N 1
ATOM 13009 C CA . THR D 1 329 ? 38.753 33.018 -106.805 1.00 65.12 656 THR D CA 1
ATOM 13010 C C . THR D 1 329 ? 39.202 31.617 -106.420 1.00 63.61 656 THR D C 1
ATOM 13011 O O . THR D 1 329 ? 40.094 31.457 -105.585 1.00 66.54 656 THR D O 1
ATOM 13015 N N . ILE D 1 330 ? 38.580 30.608 -107.028 1.00 60.77 657 ILE D N 1
ATOM 13016 C CA . ILE D 1 330 ? 38.985 29.228 -106.812 1.00 55.38 657 ILE D CA 1
ATOM 13017 C C . ILE D 1 330 ? 40.359 28.993 -107.421 1.00 56.55 657 ILE D C 1
ATOM 13018 O O . ILE D 1 330 ? 40.579 29.223 -108.607 1.00 65.78 657 ILE D O 1
ATOM 13023 N N . GLU D 1 331 ? 41.277 28.534 -106.587 1.00 55.74 658 GLU D N 1
ATOM 13024 C CA . GLU D 1 331 ? 42.634 28.250 -107.005 1.00 61.02 658 GLU D CA 1
ATOM 13025 C C . GLU D 1 331 ? 43.044 26.838 -106.552 1.00 63.44 658 GLU D C 1
ATOM 13026 O O . GLU D 1 331 ? 42.714 26.408 -105.446 1.00 65.00 658 GLU D O 1
ATOM 13032 N N . HIS D 1 332 ? 43.727 26.118 -107.435 1.00 55.36 659 HIS D N 1
ATOM 13033 C CA . HIS D 1 332 ? 44.214 24.774 -107.164 1.00 58.43 659 HIS D CA 1
ATOM 13034 C C . HIS D 1 332 ? 45.513 24.829 -106.419 1.00 63.42 659 HIS D C 1
ATOM 13035 O O . HIS D 1 332 ? 46.419 25.577 -106.812 1.00 61.32 659 HIS D O 1
ATOM 13042 N N . ILE D 1 333 ? 45.637 24.027 -105.356 1.00 60.18 660 ILE D N 1
ATOM 13043 C CA . ILE D 1 333 ? 46.889 23.976 -104.599 1.00 60.12 660 ILE D CA 1
ATOM 13044 C C . ILE D 1 333 ? 47.944 23.205 -105.383 1.00 65.25 660 ILE D C 1
ATOM 13045 O O . ILE D 1 333 ? 48.944 23.784 -105.798 1.00 64.12 660 ILE D O 1
ATOM 13050 N N . ALA D 1 334 ? 47.741 21.907 -105.587 1.00 71.26 661 ALA D N 1
ATOM 13051 C CA . ALA D 1 334 ? 48.569 21.206 -106.555 1.00 74.27 661 ALA D CA 1
ATOM 13052 C C . ALA D 1 334 ? 48.095 21.659 -107.935 1.00 65.64 661 ALA D C 1
ATOM 13053 O O . ALA D 1 334 ? 46.905 21.546 -108.243 1.00 65.06 661 ALA D O 1
ATOM 13055 N N . PRO D 1 335 ? 49.008 22.234 -108.740 1.00 59.24 662 PRO D N 1
ATOM 13056 C CA . PRO D 1 335 ? 48.718 22.578 -110.133 1.00 62.56 662 PRO D CA 1
ATOM 13057 C C . PRO D 1 335 ? 47.888 21.532 -110.890 1.00 66.99 662 PRO D C 1
ATOM 13058 O O . PRO D 1 335 ? 48.007 20.333 -110.633 1.00 71.87 662 PRO D O 1
ATOM 13062 N N . GLN D 1 336 ? 47.064 21.989 -111.827 1.00 65.48 663 GLN D N 1
ATOM 13063 C CA . GLN D 1 336 ? 46.230 21.091 -112.620 1.00 67.30 663 GLN D CA 1
ATOM 13064 C C . GLN D 1 336 ? 47.016 20.091 -113.459 1.00 65.25 663 GLN D C 1
ATOM 13065 O O . GLN D 1 336 ? 46.484 19.054 -113.832 1.00 69.82 663 GLN D O 1
ATOM 13071 N N . SER D 1 337 ? 48.271 20.404 -113.764 1.00 66.32 664 SER D N 1
ATOM 13072 C CA . SER D 1 337 ? 49.103 19.518 -114.578 1.00 66.44 664 SER D CA 1
ATOM 13073 C C . SER D 1 337 ? 50.429 19.224 -113.893 1.00 71.38 664 SER D C 1
ATOM 13074 O O . SER D 1 337 ? 50.871 19.976 -113.023 1.00 75.96 664 SER D O 1
ATOM 13077 N N . ALA D 1 338 ? 51.060 18.125 -114.291 1.00 70.61 665 ALA D N 1
ATOM 13078 C CA . ALA D 1 338 ? 52.357 17.753 -113.753 1.00 71.40 665 ALA D CA 1
ATOM 13079 C C . ALA D 1 338 ? 53.348 18.903 -113.927 1.00 71.71 665 ALA D C 1
ATOM 13080 O O . ALA D 1 338 ? 53.596 19.343 -115.047 1.00 74.08 665 ALA D O 1
ATOM 13082 N N . THR D 1 339 ? 53.869 19.401 -112.808 1.00 71.75 666 THR D N 1
ATOM 13083 C CA . THR D 1 339 ? 54.836 20.505 -112.785 1.00 76.47 666 THR D CA 1
ATOM 13084 C C . THR D 1 339 ? 55.861 20.193 -111.716 1.00 70.18 666 THR D C 1
ATOM 13085 O O . THR D 1 339 ? 55.547 19.497 -110.749 1.00 76.24 666 THR D O 1
ATOM 13089 N N . SER D 1 340 ? 57.076 20.711 -111.877 1.00 62.43 667 SER D N 1
ATOM 13090 C CA . SER D 1 340 ? 58.130 20.432 -110.908 1.00 68.72 667 SER D CA 1
ATOM 13091 C C . SER D 1 340 ? 57.843 21.133 -109.584 1.00 78.11 667 SER D C 1
ATOM 13092 O O . SER D 1 340 ? 57.004 22.034 -109.522 1.00 80.68 667 SER D O 1
ATOM 13095 N N . GLY D 1 341 ? 58.536 20.701 -108.532 1.00 88.04 668 GLY D N 1
ATOM 13096 C CA . GLY D 1 341 ? 58.310 21.212 -107.182 1.00 92.10 668 GLY D CA 1
ATOM 13097 C C . GLY D 1 341 ? 57.141 20.497 -106.534 1.00 83.29 668 GLY D C 1
ATOM 13098 O O . GLY D 1 341 ? 56.716 20.852 -105.434 1.00 80.11 668 GLY D O 1
ATOM 13099 N N . TRP D 1 342 ? 56.634 19.471 -107.215 1.00 81.01 669 TRP D N 1
ATOM 13100 C CA . TRP D 1 342 ? 55.424 18.791 -106.775 1.00 70.86 669 TRP D CA 1
ATOM 13101 C C . TRP D 1 342 ? 55.448 17.281 -106.830 1.00 82.58 669 TRP D C 1
ATOM 13102 O O . TRP D 1 342 ? 55.970 16.691 -107.777 1.00 83.44 669 TRP D O 1
ATOM 13113 N N . ASP D 1 343 ? 54.875 16.626 -105.822 1.00 77.17 670 ASP D N 1
ATOM 13114 C CA . ASP D 1 343 ? 54.876 15.156 -105.777 1.00 77.31 670 ASP D CA 1
ATOM 13115 C C . ASP D 1 343 ? 54.008 14.507 -106.863 1.00 72.53 670 ASP D C 1
ATOM 13116 O O . ASP D 1 343 ? 52.837 14.859 -107.043 1.00 65.89 670 ASP D O 1
ATOM 13121 N N . ALA D 1 344 ? 54.582 13.526 -107.558 1.00 69.77 671 ALA D N 1
ATOM 13122 C CA . ALA D 1 344 ? 53.928 12.909 -108.725 1.00 65.88 671 ALA D CA 1
ATOM 13123 C C . ALA D 1 344 ? 52.675 12.114 -108.369 1.00 73.64 671 ALA D C 1
ATOM 13124 O O . ALA D 1 344 ? 51.845 11.838 -109.234 1.00 67.77 671 ALA D O 1
ATOM 13126 N N . GLU D 1 345 ? 52.560 11.758 -107.091 1.00 81.22 672 GLU D N 1
ATOM 13127 C CA . GLU D 1 345 ? 51.367 11.146 -106.502 1.00 80.01 672 GLU D CA 1
ATOM 13128 C C . GLU D 1 345 ? 50.066 11.807 -106.985 1.00 80.73 672 GLU D C 1
ATOM 13129 O O . GLU D 1 345 ? 49.099 11.108 -107.336 1.00 77.28 672 GLU D O 1
ATOM 13135 N N . PHE D 1 346 ? 50.077 13.145 -107.029 1.00 78.77 673 PHE D N 1
ATOM 13136 C CA . PHE D 1 346 ? 48.928 13.978 -107.421 1.00 75.67 673 PHE D CA 1
ATOM 13137 C C . PHE D 1 346 ? 48.396 13.743 -108.838 1.00 75.57 673 PHE D C 1
ATOM 13138 O O . PHE D 1 346 ? 47.303 14.203 -109.178 1.00 61.34 673 PHE D O 1
ATOM 13146 N N . TYR D 1 347 ? 49.170 13.055 -109.672 1.00 80.47 674 TYR D N 1
ATOM 13147 C CA . TYR D 1 347 ? 48.807 12.904 -111.082 1.00 76.60 674 TYR D CA 1
ATOM 13148 C C . TYR D 1 347 ? 48.639 11.447 -111.491 1.00 82.01 674 TYR D C 1
ATOM 13149 O O . TYR D 1 347 ? 48.503 11.133 -112.679 1.00 90.08 674 TYR D O 1
ATOM 13158 N N . SER D 1 348 ? 48.643 10.565 -110.490 1.00 82.36 675 SER D N 1
ATOM 13159 C CA . SER D 1 348 ? 48.243 9.171 -110.681 1.00 74.45 675 SER D CA 1
ATOM 13160 C C . SER D 1 348 ? 46.842 9.158 -111.270 1.00 73.85 675 SER D C 1
ATOM 13161 O O . SER D 1 348 ? 46.614 8.597 -112.335 1.00 75.74 675 SER D O 1
ATOM 13164 N N . ASP D 1 349 ? 45.914 9.814 -110.581 1.00 75.22 676 ASP D N 1
ATOM 13165 C CA . ASP D 1 349 ? 44.547 9.940 -111.058 1.00 75.50 676 ASP D CA 1
ATOM 13166 C C . ASP D 1 349 ? 44.268 11.369 -111.522 1.00 81.20 676 ASP D C 1
ATOM 13167 O O . ASP D 1 349 ? 44.356 12.323 -110.737 1.00 80.51 676 ASP D O 1
ATOM 13172 N N . LYS D 1 350 ? 43.913 11.498 -112.800 1.00 73.74 677 LYS D N 1
ATOM 13173 C CA . LYS D 1 350 ? 43.582 12.787 -113.409 1.00 73.70 677 LYS D CA 1
ATOM 13174 C C . LYS D 1 350 ? 42.514 13.581 -112.639 1.00 80.62 677 LYS D C 1
ATOM 13175 O O . LYS D 1 350 ? 42.349 14.784 -112.858 1.00 84.21 677 LYS D O 1
ATOM 13177 N N . GLU D 1 351 ? 41.809 12.911 -111.730 1.00 74.20 678 GLU D N 1
ATOM 13178 C CA . GLU D 1 351 ? 40.732 13.542 -110.968 1.00 77.80 678 GLU D CA 1
ATOM 13179 C C . GLU D 1 351 ? 41.199 14.128 -109.637 1.00 73.91 678 GLU D C 1
ATOM 13180 O O . GLU D 1 351 ? 40.506 14.962 -109.042 1.00 73.25 678 GLU D O 1
ATOM 13186 N N . THR D 1 352 ? 42.368 13.687 -109.176 1.00 71.93 679 THR D N 1
ATOM 13187 C CA . THR D 1 352 ? 42.883 14.048 -107.854 1.00 67.36 679 THR D CA 1
ATOM 13188 C C . THR D 1 352 ? 42.908 15.554 -107.601 1.00 72.12 679 THR D C 1
ATOM 13189 O O . THR D 1 352 ? 42.326 16.038 -106.627 1.00 72.91 679 THR D O 1
ATOM 13193 N N . VAL D 1 353 ? 43.581 16.276 -108.495 1.00 71.23 680 VAL D N 1
ATOM 13194 C CA . VAL D 1 353 ? 43.739 17.733 -108.417 1.00 62.44 680 VAL D CA 1
ATOM 13195 C C . VAL D 1 353 ? 42.426 18.524 -108.303 1.00 60.45 680 VAL D C 1
ATOM 13196 O O . VAL D 1 353 ? 42.439 19.670 -107.856 1.00 63.56 680 VAL D O 1
ATOM 13200 N N . HIS D 1 354 ? 41.305 17.897 -108.665 1.00 62.89 681 HIS D N 1
ATOM 13201 C CA . HIS D 1 354 ? 40.000 18.569 -108.719 1.00 64.43 681 HIS D CA 1
ATOM 13202 C C . HIS D 1 354 ? 39.055 18.297 -107.586 1.00 66.57 681 HIS D C 1
ATOM 13203 O O . HIS D 1 354 ? 37.877 18.675 -107.652 1.00 63.40 681 HIS D O 1
ATOM 13210 N N . LYS D 1 355 ? 39.544 17.635 -106.543 1.00 64.88 682 LYS D N 1
ATOM 13211 C CA . LYS D 1 355 ? 38.722 17.315 -105.388 1.00 73.70 682 LYS D CA 1
ATOM 13212 C C . LYS D 1 355 ? 38.808 18.465 -104.397 1.00 67.51 682 LYS D C 1
ATOM 13213 O O . LYS D 1 355 ? 39.787 19.213 -104.399 1.00 60.30 682 LYS D O 1
ATOM 13219 N N . LEU D 1 356 ? 37.789 18.603 -103.553 1.00 71.93 683 LEU D N 1
ATOM 13220 C CA . LEU D 1 356 ? 37.649 19.794 -102.720 1.00 61.09 683 LEU D CA 1
ATOM 13221 C C . LEU D 1 356 ? 38.906 20.165 -101.947 1.00 60.36 683 LEU D C 1
ATOM 13222 O O . LEU D 1 356 ? 39.284 21.336 -101.897 1.00 67.69 683 LEU D O 1
ATOM 13227 N N . GLY D 1 357 ? 39.555 19.161 -101.370 1.00 56.73 684 GLY D N 1
ATOM 13228 C CA . GLY D 1 357 ? 40.738 19.360 -100.542 1.00 58.63 684 GLY D CA 1
ATOM 13229 C C . GLY D 1 357 ? 41.894 20.098 -101.187 1.00 61.46 684 GLY D C 1
ATOM 13230 O O . GLY D 1 357 ? 42.741 20.652 -100.483 1.00 68.14 684 GLY D O 1
ATOM 13231 N N . ASN D 1 358 ? 41.926 20.108 -102.520 1.00 52.47 685 ASN D N 1
ATOM 13232 C CA . ASN D 1 358 ? 42.981 20.782 -103.278 1.00 60.93 685 ASN D CA 1
ATOM 13233 C C . ASN D 1 358 ? 42.640 22.224 -103.655 1.00 63.62 685 ASN D C 1
ATOM 13234 O O . ASN D 1 358 ? 43.423 22.901 -104.327 1.00 66.72 685 ASN D O 1
ATOM 13239 N N . LEU D 1 359 ? 41.473 22.692 -103.230 1.00 59.06 686 LEU D N 1
ATOM 13240 C CA . LEU D 1 359 ? 41.009 24.004 -103.646 1.00 60.67 686 LEU D CA 1
ATOM 13241 C C . LEU D 1 359 ? 41.088 25.030 -102.528 1.00 66.42 686 LEU D C 1
ATOM 13242 O O . LEU D 1 359 ? 40.723 24.749 -101.385 1.00 65.58 686 LEU D O 1
ATOM 13247 N N . VAL D 1 360 ? 41.608 26.206 -102.878 1.00 66.20 687 VAL D N 1
ATOM 13248 C CA . VAL D 1 360 ? 41.584 27.394 -102.013 1.00 64.12 687 VAL D CA 1
ATOM 13249 C C . VAL D 1 360 ? 40.865 28.552 -102.700 1.00 65.70 687 VAL D C 1
ATOM 13250 O O . VAL D 1 360 ? 40.737 28.573 -103.926 1.00 69.15 687 VAL D O 1
ATOM 13254 N N . LEU D 1 361 ? 40.390 29.502 -101.900 1.00 63.42 688 LEU D N 1
ATOM 13255 C CA . LEU D 1 361 ? 39.917 30.783 -102.403 1.00 55.60 688 LEU D CA 1
ATOM 13256 C C . LEU D 1 361 ? 41.024 31.808 -102.218 1.00 59.98 688 LEU D C 1
ATOM 13257 O O . LEU D 1 361 ? 41.471 32.037 -101.099 1.00 63.46 688 LEU D O 1
ATOM 13262 N N . ALA D 1 362 ? 41.475 32.407 -103.318 1.00 65.17 689 ALA D N 1
ATOM 13263 C CA . ALA D 1 362 ? 42.518 33.441 -103.285 1.00 61.50 689 ALA D CA 1
ATOM 13264 C C . ALA D 1 362 ? 42.197 34.566 -104.274 1.00 68.38 689 ALA D C 1
ATOM 13265 O O . ALA D 1 362 ? 41.398 34.361 -105.199 1.00 68.71 689 ALA D O 1
ATOM 13267 N N . PRO D 1 363 ? 42.803 35.759 -104.082 1.00 67.70 690 PRO D N 1
ATOM 13268 C CA . PRO D 1 363 ? 42.576 36.844 -105.044 1.00 67.60 690 PRO D CA 1
ATOM 13269 C C . PRO D 1 363 ? 42.975 36.447 -106.468 1.00 61.59 690 PRO D C 1
ATOM 13270 O O . PRO D 1 363 ? 44.077 35.939 -106.684 1.00 65.00 690 PRO D O 1
ATOM 13274 N N . GLY D 1 364 ? 42.072 36.683 -107.417 1.00 60.49 691 GLY D N 1
ATOM 13275 C CA . GLY D 1 364 ? 42.249 36.264 -108.806 1.00 59.70 691 GLY D CA 1
ATOM 13276 C C . GLY D 1 364 ? 43.446 36.854 -109.530 1.00 71.95 691 GLY D C 1
ATOM 13277 O O . GLY D 1 364 ? 44.035 36.202 -110.391 1.00 78.89 691 GLY D O 1
ATOM 13278 N N . ALA D 1 365 ? 43.806 38.086 -109.184 1.00 72.37 692 ALA D N 1
ATOM 13279 C CA . ALA D 1 365 ? 44.922 38.772 -109.828 1.00 68.97 692 ALA D CA 1
ATOM 13280 C C . ALA D 1 365 ? 46.256 38.063 -109.592 1.00 73.28 692 ALA D C 1
ATOM 13281 O O . ALA D 1 365 ? 47.114 38.018 -110.475 1.00 77.29 692 ALA D O 1
ATOM 13283 N N . ALA D 1 366 ? 46.411 37.493 -108.404 1.00 67.18 693 ALA D N 1
ATOM 13284 C CA . ALA D 1 366 ? 47.666 36.879 -108.003 1.00 69.93 693 ALA D CA 1
ATOM 13285 C C . ALA D 1 366 ? 47.995 35.700 -108.901 1.00 72.44 693 ALA D C 1
ATOM 13286 O O . ALA D 1 366 ? 49.150 35.268 -108.996 1.00 78.40 693 ALA D O 1
ATOM 13288 N N . ASN D 1 367 ? 46.968 35.194 -109.572 1.00 69.18 694 ASN D N 1
ATOM 13289 C CA . ASN D 1 367 ? 47.109 33.999 -110.381 1.00 73.41 694 ASN D CA 1
ATOM 13290 C C . ASN D 1 367 ? 48.380 33.982 -111.223 1.00 73.66 694 ASN D C 1
ATOM 13291 O O . ASN D 1 367 ? 48.990 32.930 -111.406 1.00 76.34 694 ASN D O 1
ATOM 13296 N N . ALA D 1 368 ? 48.779 35.149 -111.719 1.00 71.62 695 ALA D N 1
ATOM 13297 C CA . ALA D 1 368 ? 49.983 35.270 -112.534 1.00 66.75 695 ALA D CA 1
ATOM 13298 C C . ALA D 1 368 ? 51.240 34.855 -111.766 1.00 66.18 695 ALA D C 1
ATOM 13299 O O . ALA D 1 368 ? 52.249 34.485 -112.365 1.00 70.63 695 ALA D O 1
ATOM 13301 N N . SER D 1 369 ? 51.172 34.906 -110.441 1.00 66.34 696 SER D N 1
ATOM 13302 C CA . SER D 1 369 ? 52.326 34.588 -109.610 1.00 70.23 696 SER D CA 1
ATOM 13303 C C . SER D 1 369 ? 52.252 33.183 -109.025 1.00 68.41 696 SER D C 1
ATOM 13304 O O . SER D 1 369 ? 53.272 32.621 -108.626 1.00 69.51 696 SER D O 1
ATOM 13307 N N . LEU D 1 370 ? 51.043 32.629 -108.981 1.00 70.45 697 LEU D N 1
ATOM 13308 C CA . LEU D 1 370 ? 50.787 31.328 -108.378 1.00 71.39 697 LEU D CA 1
ATOM 13309 C C . LEU D 1 370 ? 50.897 30.199 -109.394 1.00 77.80 697 LEU D C 1
ATOM 13310 O O . LEU D 1 370 ? 51.304 29.080 -109.057 1.00 74.79 697 LEU D O 1
ATOM 13315 N N . SER D 1 371 ? 50.544 30.509 -110.639 1.00 70.97 698 SER D N 1
ATOM 13316 C CA . SER D 1 371 ? 50.442 29.515 -111.701 1.00 72.12 698 SER D CA 1
ATOM 13317 C C . SER D 1 371 ? 51.671 28.605 -111.829 1.00 73.64 698 SER D C 1
ATOM 13318 O O . SER D 1 371 ? 52.801 29.087 -111.952 1.00 74.56 698 SER D O 1
ATOM 13321 N N . SER D 1 372 ? 51.435 27.293 -111.766 1.00 73.20 699 SER D N 1
ATOM 13322 C CA . SER D 1 372 ? 52.460 26.264 -112.023 1.00 73.60 699 SER D CA 1
ATOM 13323 C C . SER D 1 372 ? 53.779 26.420 -111.253 1.00 74.64 699 SER D C 1
ATOM 13324 O O . SER D 1 372 ? 54.841 26.009 -111.730 1.00 78.78 699 SER D O 1
ATOM 13327 N N . ARG D 1 373 ? 53.717 27.003 -110.062 1.00 74.47 700 ARG D N 1
ATOM 13328 C CA . ARG D 1 373 ? 54.928 27.181 -109.268 1.00 73.52 700 ARG D CA 1
ATOM 13329 C C . ARG D 1 373 ? 55.097 26.040 -108.272 1.00 63.89 700 ARG D C 1
ATOM 13330 O O . ARG D 1 373 ? 54.104 25.495 -107.796 1.00 71.67 700 ARG D O 1
ATOM 13338 N N . PRO D 1 374 ? 56.353 25.654 -107.975 1.00 65.41 701 PRO D N 1
ATOM 13339 C CA . PRO D 1 374 ? 56.675 24.698 -106.912 1.00 74.64 701 PRO D CA 1
ATOM 13340 C C . PRO D 1 374 ? 55.968 25.057 -105.610 1.00 79.37 701 PRO D C 1
ATOM 13341 O O . PRO D 1 374 ? 55.703 26.236 -105.365 1.00 77.81 701 PRO D O 1
ATOM 13345 N N . TRP D 1 375 ? 55.670 24.062 -104.776 1.00 83.05 702 TRP D N 1
ATOM 13346 C CA . TRP D 1 375 ? 54.983 24.339 -103.514 1.00 79.21 702 TRP D CA 1
ATOM 13347 C C . TRP D 1 375 ? 55.784 25.255 -102.651 1.00 77.29 702 TRP D C 1
ATOM 13348 O O . TRP D 1 375 ? 55.234 26.125 -101.971 1.00 76.97 702 TRP D O 1
ATOM 13359 N N . THR D 1 376 ? 57.096 25.052 -102.672 1.00 66.87 703 THR D N 1
ATOM 13360 C CA . THR D 1 376 ? 58.018 25.826 -101.872 1.00 68.60 703 THR D CA 1
ATOM 13361 C C . THR D 1 376 ? 57.718 27.326 -101.975 1.00 76.29 703 THR D C 1
ATOM 13362 O O . THR D 1 376 ? 57.771 28.049 -100.980 1.00 83.28 703 THR D O 1
ATOM 13366 N N . GLU D 1 377 ? 57.362 27.762 -103.182 1.00 77.03 704 GLU D N 1
ATOM 13367 C CA . GLU D 1 377 ? 56.981 29.141 -103.471 1.00 76.89 704 GLU D CA 1
ATOM 13368 C C . GLU D 1 377 ? 55.522 29.433 -103.120 1.00 74.77 704 GLU D C 1
ATOM 13369 O O . GLU D 1 377 ? 55.227 30.398 -102.397 1.00 82.93 704 GLU D O 1
ATOM 13375 N N . LYS D 1 378 ? 54.611 28.608 -103.637 1.00 61.97 705 LYS D N 1
ATOM 13376 C CA . LYS D 1 378 ? 53.192 28.758 -103.324 1.00 64.14 705 LYS D CA 1
ATOM 13377 C C . LYS D 1 378 ? 52.950 28.912 -101.824 1.00 72.21 705 LYS D C 1
ATOM 13378 O O . LYS D 1 378 ? 52.029 29.619 -101.415 1.00 67.76 705 LYS D O 1
ATOM 13384 N N . LYS D 1 379 ? 53.795 28.267 -101.017 1.00 74.17 706 LYS D N 1
ATOM 13385 C CA . LYS D 1 379 ? 53.703 28.359 -99.557 1.00 75.37 706 LYS D CA 1
ATOM 13386 C C . LYS D 1 379 ? 53.903 29.798 -99.060 1.00 74.73 706 LYS D C 1
ATOM 13387 O O . LYS D 1 379 ? 53.161 30.278 -98.189 1.00 78.93 706 LYS D O 1
ATOM 13393 N N . VAL D 1 380 ? 54.904 30.476 -99.620 1.00 69.42 707 VAL D N 1
ATOM 13394 C CA . VAL D 1 380 ? 55.205 31.850 -99.238 1.00 72.53 707 VAL D CA 1
ATOM 13395 C C . VAL D 1 380 ? 54.064 32.757 -99.704 1.00 69.03 707 VAL D C 1
ATOM 13396 O O . VAL D 1 380 ? 53.534 33.568 -98.924 1.00 72.32 707 VAL D O 1
ATOM 13400 N N . LEU D 1 381 ? 53.674 32.580 -100.967 1.00 65.15 708 LEU D N 1
ATOM 13401 C CA . LEU D 1 381 ? 52.584 33.339 -101.573 1.00 62.79 708 LEU D CA 1
ATOM 13402 C C . LEU D 1 381 ? 51.300 33.268 -100.750 1.00 67.30 708 LEU D C 1
ATOM 13403 O O . LEU D 1 381 ? 50.707 34.310 -100.455 1.00 66.59 708 LEU D O 1
ATOM 13408 N N . TYR D 1 382 ? 50.882 32.057 -100.371 1.00 71.01 709 TYR D N 1
ATOM 13409 C CA . TYR D 1 382 ? 49.678 31.900 -99.548 1.00 71.60 709 TYR D CA 1
ATOM 13410 C C . TYR D 1 382 ? 49.860 32.573 -98.190 1.00 70.53 709 TYR D C 1
ATOM 13411 O O . TYR D 1 382 ? 48.943 33.231 -97.698 1.00 69.82 709 TYR D O 1
ATOM 13420 N N . ALA D 1 383 ? 51.041 32.407 -97.592 1.00 68.41 710 ALA D N 1
ATOM 13421 C CA . ALA D 1 383 ? 51.318 32.991 -96.283 1.00 64.30 710 ALA D CA 1
ATOM 13422 C C . ALA D 1 383 ? 51.168 34.507 -96.354 1.00 70.99 710 ALA D C 1
ATOM 13423 O O . ALA D 1 383 ? 50.563 35.136 -95.475 1.00 72.64 710 ALA D O 1
ATOM 13425 N N . ALA D 1 384 ? 51.707 35.066 -97.435 1.00 72.97 711 ALA D N 1
ATOM 13426 C CA . ALA D 1 384 ? 51.656 36.492 -97.719 1.00 68.58 711 ALA D CA 1
ATOM 13427 C C . ALA D 1 384 ? 50.244 36.998 -98.058 1.00 62.72 711 ALA D C 1
ATOM 13428 O O . ALA D 1 384 ? 49.759 37.947 -97.440 1.00 65.00 711 ALA D O 1
ATOM 13430 N N . LEU D 1 385 ? 49.597 36.357 -99.034 1.00 60.57 712 LEU D N 1
ATOM 13431 C CA . LEU D 1 385 ? 48.236 36.718 -99.464 1.00 58.38 712 LEU D CA 1
ATOM 13432 C C . LEU D 1 385 ? 47.169 36.605 -98.380 1.00 58.98 712 LEU D C 1
ATOM 13433 O O . LEU D 1 385 ? 46.075 37.158 -98.525 1.00 64.22 712 LEU D O 1
ATOM 13438 N N . GLY D 1 386 ? 47.491 35.879 -97.310 1.00 62.41 713 GLY D N 1
ATOM 13439 C CA . GLY D 1 386 ? 46.560 35.635 -96.207 1.00 66.42 713 GLY D CA 1
ATOM 13440 C C . GLY D 1 386 ? 46.901 36.441 -94.966 1.00 67.80 713 GLY D C 1
ATOM 13441 O O . GLY D 1 386 ? 46.284 36.270 -93.912 1.00 62.68 713 GLY D O 1
ATOM 13442 N N . ALA D 1 387 ? 47.874 37.336 -95.110 1.00 70.88 714 ALA D N 1
ATOM 13443 C CA . ALA D 1 387 ? 48.371 38.148 -94.005 1.00 62.06 714 ALA D CA 1
ATOM 13444 C C . ALA D 1 387 ? 47.360 39.203 -93.540 1.00 69.36 714 ALA D C 1
ATOM 13445 O O . ALA D 1 387 ? 46.475 39.617 -94.295 1.00 69.93 714 ALA D O 1
ATOM 13447 N N . SER D 1 388 ? 47.506 39.629 -92.287 1.00 72.18 715 SER D N 1
ATOM 13448 C CA . SER D 1 388 ? 46.572 40.561 -91.656 1.00 73.33 715 SER D CA 1
ATOM 13449 C C . SER D 1 388 ? 46.716 41.997 -92.145 1.00 75.71 715 SER D C 1
ATOM 13450 O O . SER D 1 388 ? 45.726 42.723 -92.263 1.00 85.07 715 SER D O 1
ATOM 13453 N N . THR D 1 389 ? 47.952 42.407 -92.406 1.00 77.96 716 THR D N 1
ATOM 13454 C CA . THR D 1 389 ? 48.238 43.723 -92.954 1.00 77.68 716 THR D CA 1
ATOM 13455 C C . THR D 1 389 ? 49.115 43.507 -94.160 1.00 79.33 716 THR D C 1
ATOM 13456 O O . THR D 1 389 ? 49.743 42.466 -94.279 1.00 81.23 716 THR D O 1
ATOM 13460 N N . ALA D 1 390 ? 49.181 44.494 -95.041 1.00 71.88 717 ALA D N 1
ATOM 13461 C CA . ALA D 1 390 ? 50.062 44.395 -96.191 1.00 71.38 717 ALA D CA 1
ATOM 13462 C C . ALA D 1 390 ? 51.534 44.530 -95.795 1.00 75.85 717 ALA D C 1
ATOM 13463 O O . ALA D 1 390 ? 52.427 44.175 -96.569 1.00 77.61 717 ALA D O 1
ATOM 13465 N N . ASP D 1 391 ? 51.781 45.035 -94.589 1.00 79.13 718 ASP D N 1
ATOM 13466 C CA . ASP D 1 391 ? 53.147 45.148 -94.081 1.00 86.88 718 ASP D CA 1
ATOM 13467 C C . ASP D 1 391 ? 53.729 43.768 -93.812 1.00 86.17 718 ASP D C 1
ATOM 13468 O O . ASP D 1 391 ? 54.877 43.492 -94.172 1.00 86.61 718 ASP D O 1
ATOM 13473 N N . ASP D 1 392 ? 52.916 42.902 -93.209 1.00 85.67 719 ASP D N 1
ATOM 13474 C CA . ASP D 1 392 ? 53.287 41.510 -92.972 1.00 86.64 719 ASP D CA 1
ATOM 13475 C C . ASP D 1 392 ? 53.513 40.767 -94.285 1.00 85.31 719 ASP D C 1
ATOM 13476 O O . ASP D 1 392 ? 54.432 39.956 -94.387 1.00 87.10 719 ASP D O 1
ATOM 13481 N N . ALA D 1 393 ? 52.677 41.048 -95.285 1.00 75.76 720 ALA D N 1
ATOM 13482 C CA . ALA D 1 393 ? 52.848 40.470 -96.614 1.00 70.40 720 ALA D CA 1
ATOM 13483 C C . ALA D 1 393 ? 54.199 40.867 -97.224 1.00 79.81 720 ALA D C 1
ATOM 13484 O O . ALA D 1 393 ? 54.903 40.026 -97.782 1.00 80.76 720 ALA D O 1
ATOM 13486 N N . LYS D 1 394 ? 54.554 42.145 -97.097 1.00 79.79 721 LYS D N 1
ATOM 13487 C CA . LYS D 1 394 ? 55.878 42.629 -97.491 1.00 83.82 721 LYS D CA 1
ATOM 13488 C C . LYS D 1 394 ? 56.967 41.876 -96.728 1.00 83.15 721 LYS D C 1
ATOM 13489 O O . LYS D 1 394 ? 57.857 41.260 -97.325 1.00 79.98 721 LYS D O 1
ATOM 13495 N N . SER D 1 395 ? 56.862 41.929 -95.402 1.00 83.42 722 SER D N 1
ATOM 13496 C CA . SER D 1 395 ? 57.720 41.195 -94.481 1.00 88.99 722 SER D CA 1
ATOM 13497 C C . SER D 1 395 ? 57.938 39.745 -94.928 1.00 88.25 722 SER D C 1
ATOM 13498 O O . SER D 1 395 ? 59.070 39.278 -94.958 1.00 89.39 722 SER D O 1
ATOM 13501 N N . ILE D 1 396 ? 56.860 39.056 -95.301 1.00 88.91 723 ILE D N 1
ATOM 13502 C CA . ILE D 1 396 ? 56.928 37.657 -95.738 1.00 84.98 723 ILE D CA 1
ATOM 13503 C C . ILE D 1 396 ? 57.565 37.485 -97.123 1.00 84.63 723 ILE D C 1
ATOM 13504 O O . ILE D 1 396 ? 58.475 36.666 -97.289 1.00 76.54 723 ILE D O 1
ATOM 13509 N N . LEU D 1 397 ? 57.097 38.258 -98.102 1.00 82.52 724 LEU D N 1
ATOM 13510 C CA . LEU D 1 397 ? 57.584 38.137 -99.481 1.00 78.49 724 LEU D CA 1
ATOM 13511 C C . LEU D 1 397 ? 59.079 38.435 -99.609 1.00 83.33 724 LEU D C 1
ATOM 13512 O O . LEU D 1 397 ? 59.824 37.655 -100.216 1.00 90.46 724 LEU D O 1
ATOM 13517 N N . ASN D 1 398 ? 59.503 39.558 -99.032 1.00 86.88 725 ASN D N 1
ATOM 13518 C CA . ASN D 1 398 ? 60.914 39.943 -99.006 1.00 90.72 725 ASN D CA 1
ATOM 13519 C C . ASN D 1 398 ? 61.756 38.957 -98.196 1.00 90.35 725 ASN D C 1
ATOM 13520 O O . ASN D 1 398 ? 62.863 38.601 -98.589 1.00 90.93 725 ASN D O 1
ATOM 13525 N N . SER D 1 399 ? 61.218 38.515 -97.069 1.00 91.20 726 SER D N 1
ATOM 13526 C CA . SER D 1 399 ? 61.952 37.642 -96.177 1.00 90.53 726 SER D CA 1
ATOM 13527 C C . SER D 1 399 ? 62.362 36.429 -96.973 1.00 90.14 726 SER D C 1
ATOM 13528 O O . SER D 1 399 ? 63.463 35.926 -96.828 1.00 89.65 726 SER D O 1
ATOM 13531 N N . SER D 1 400 ? 61.461 35.965 -97.826 1.00 89.34 727 SER D N 1
ATOM 13532 C CA . SER D 1 400 ? 61.770 34.850 -98.693 1.00 85.75 727 SER D CA 1
ATOM 13533 C C . SER D 1 400 ? 62.733 35.279 -99.789 1.00 91.47 727 SER D C 1
ATOM 13534 O O . SER D 1 400 ? 62.737 36.434 -100.208 1.00 97.63 727 SER D O 1
ATOM 13537 N N . GLY D 1 401 ? 63.528 34.334 -100.273 1.00 100.63 728 GLY D N 1
ATOM 13538 C CA . GLY D 1 401 ? 64.473 34.614 -101.348 1.00 100.20 728 GLY D CA 1
ATOM 13539 C C . GLY D 1 401 ? 63.837 34.902 -102.697 1.00 88.54 728 GLY D C 1
ATOM 13540 O O . GLY D 1 401 ? 64.389 35.658 -103.487 1.00 83.77 728 GLY D O 1
ATOM 13541 N N . PHE D 1 402 ? 62.674 34.311 -102.952 1.00 88.61 729 PHE D N 1
ATOM 13542 C CA . PHE D 1 402 ? 62.075 34.279 -104.287 1.00 91.44 729 PHE D CA 1
ATOM 13543 C C . PHE D 1 402 ? 61.720 35.632 -104.882 1.00 91.23 729 PHE D C 1
ATOM 13544 O O . PHE D 1 402 ? 61.425 36.590 -104.160 1.00 92.30 729 PHE D O 1
ATOM 13552 N N . THR D 1 403 ? 61.749 35.682 -106.213 1.00 92.63 730 THR D N 1
ATOM 13553 C CA . THR D 1 403 ? 61.219 36.805 -106.981 1.00 84.61 730 THR D CA 1
ATOM 13554 C C . THR D 1 403 ? 60.073 36.280 -107.852 1.00 78.25 730 THR D C 1
ATOM 13555 O O . THR D 1 403 ? 60.285 35.448 -108.732 1.00 78.73 730 THR D O 1
ATOM 13559 N N . PHE D 1 404 ? 58.860 36.762 -107.588 1.00 80.03 731 PHE D N 1
ATOM 13560 C CA . PHE D 1 404 ? 57.651 36.295 -108.286 1.00 76.91 731 PHE D CA 1
ATOM 13561 C C . PHE D 1 404 ? 57.331 37.129 -109.523 1.00 76.59 731 PHE D C 1
ATOM 13562 O O . PHE D 1 404 ? 57.963 38.155 -109.767 1.00 87.28 731 PHE D O 1
ATOM 13570 N N . ALA D 1 405 ? 56.335 36.687 -110.290 1.00 66.16 732 ALA D N 1
ATOM 13571 C CA . ALA D 1 405 ? 55.949 37.348 -111.538 1.00 72.85 732 ALA D CA 1
ATOM 13572 C C . ALA D 1 405 ? 55.461 38.775 -111.321 1.00 77.47 732 ALA D C 1
ATOM 13573 O O . ALA D 1 405 ? 55.507 39.599 -112.234 1.00 84.72 732 ALA D O 1
ATOM 13575 N N . GLN D 1 406 ? 54.995 39.055 -110.109 1.00 77.20 733 GLN D N 1
ATOM 13576 C CA . GLN D 1 406 ? 54.493 40.372 -109.752 1.00 75.04 733 GLN D CA 1
ATOM 13577 C C . GLN D 1 406 ? 55.374 40.969 -108.658 1.00 78.25 733 GLN D C 1
ATOM 13578 O O . GLN D 1 406 ? 56.035 40.231 -107.925 1.00 71.79 733 GLN D O 1
ATOM 13584 N N . THR D 1 407 ? 55.390 42.301 -108.564 1.00 84.89 734 THR D N 1
ATOM 13585 C CA . THR D 1 407 ? 56.228 43.017 -107.590 1.00 83.22 734 THR D CA 1
ATOM 13586 C C . THR D 1 407 ? 55.784 42.693 -106.166 1.00 74.52 734 THR D C 1
ATOM 13587 O O . THR D 1 407 ? 54.627 42.346 -105.951 1.00 78.36 734 THR D O 1
ATOM 13591 N N . THR D 1 408 ? 56.694 42.806 -105.199 1.00 76.39 735 THR D N 1
ATOM 13592 C CA . THR D 1 408 ? 56.322 42.650 -103.788 1.00 74.78 735 THR D CA 1
ATOM 13593 C C . THR D 1 408 ? 55.198 43.630 -103.455 1.00 81.77 735 THR D C 1
ATOM 13594 O O . THR D 1 408 ? 54.185 43.245 -102.866 1.00 82.60 735 THR D O 1
ATOM 13598 N N . GLU D 1 409 ? 55.384 44.884 -103.873 1.00 80.95 736 GLU D N 1
ATOM 13599 C CA . GLU D 1 409 ? 54.436 45.970 -103.635 1.00 84.54 736 GLU D CA 1
ATOM 13600 C C . GLU D 1 409 ? 53.043 45.578 -104.106 1.00 79.78 736 GLU D C 1
ATOM 13601 O O . GLU D 1 409 ? 52.038 45.856 -103.439 1.00 72.63 736 GLU D O 1
ATOM 13607 N N . ASP D 1 410 ? 53.010 44.913 -105.254 1.00 80.23 737 ASP D N 1
ATOM 13608 C CA . ASP D 1 410 ? 51.773 44.528 -105.899 1.00 81.65 737 ASP D CA 1
ATOM 13609 C C . ASP D 1 410 ? 51.014 43.451 -105.139 1.00 81.35 737 ASP D C 1
ATOM 13610 O O . ASP D 1 410 ? 49.817 43.603 -104.878 1.00 79.60 737 ASP D O 1
ATOM 13615 N N . LEU D 1 411 ? 51.720 42.378 -104.779 1.00 79.75 738 LEU D N 1
ATOM 13616 C CA . LEU D 1 411 ? 51.106 41.237 -104.100 1.00 79.55 738 LEU D CA 1
ATOM 13617 C C . LEU D 1 411 ? 50.658 41.601 -102.691 1.00 74.56 738 LEU D C 1
ATOM 13618 O O . LEU D 1 411 ? 49.569 41.213 -102.268 1.00 71.08 738 LEU D O 1
ATOM 13623 N N . ALA D 1 412 ? 51.477 42.375 -101.983 1.00 73.61 739 ALA D N 1
ATOM 13624 C CA . ALA D 1 412 ? 51.083 42.903 -100.672 1.00 69.63 739 ALA D CA 1
ATOM 13625 C C . ALA D 1 412 ? 49.718 43.594 -100.721 1.00 68.18 739 ALA D C 1
ATOM 13626 O O . ALA D 1 412 ? 48.925 43.491 -99.788 1.00 64.06 739 ALA D O 1
ATOM 13628 N N . ALA D 1 413 ? 49.446 44.281 -101.828 1.00 65.26 740 ALA D N 1
ATOM 13629 C CA . ALA D 1 413 ? 48.190 45.006 -102.003 1.00 61.29 740 ALA D CA 1
ATOM 13630 C C . ALA D 1 413 ? 46.995 44.056 -101.982 1.00 66.80 740 ALA D C 1
ATOM 13631 O O . ALA D 1 413 ? 45.887 44.437 -101.615 1.00 66.01 740 ALA D O 1
ATOM 13633 N N . MET D 1 414 ? 47.257 42.809 -102.355 1.00 65.51 741 MET D N 1
ATOM 13634 C CA . MET D 1 414 ? 46.240 41.781 -102.467 1.00 68.63 741 MET D CA 1
ATOM 13635 C C . MET D 1 414 ? 46.024 41.029 -101.159 1.00 65.31 741 MET D C 1
ATOM 13636 O O . MET D 1 414 ? 45.144 40.171 -101.069 1.00 68.27 741 MET D O 1
ATOM 13641 N N . SER D 1 415 ? 46.809 41.383 -100.147 1.00 68.23 742 SER D N 1
ATOM 13642 C CA . SER D 1 415 ? 46.735 40.763 -98.841 1.00 60.82 742 SER D CA 1
ATOM 13643 C C . SER D 1 415 ? 45.342 40.863 -98.296 1.00 61.68 742 SER D C 1
ATOM 13644 O O . SER D 1 415 ? 44.683 41.880 -98.464 1.00 64.86 742 SER D O 1
ATOM 13647 N N . ARG D 1 416 ? 44.902 39.805 -97.636 1.00 61.95 743 ARG D N 1
ATOM 13648 C CA . ARG D 1 416 ? 43.673 39.853 -96.881 1.00 54.04 743 ARG D CA 1
ATOM 13649 C C . ARG D 1 416 ? 43.755 38.816 -95.788 1.00 62.63 743 ARG D C 1
ATOM 13650 O O . ARG D 1 416 ? 44.468 37.833 -95.921 1.00 65.52 743 ARG D O 1
ATOM 13658 N N . TYR D 1 417 ? 43.020 39.018 -94.702 1.00 60.67 744 TYR D N 1
ATOM 13659 C CA . TYR D 1 417 ? 42.932 37.982 -93.672 1.00 61.72 744 TYR D CA 1
ATOM 13660 C C . TYR D 1 417 ? 42.134 36.767 -94.156 1.00 63.06 744 TYR D C 1
ATOM 13661 O O . TYR D 1 417 ? 40.900 36.823 -94.270 1.00 63.47 744 TYR D O 1
ATOM 13670 N N . LEU D 1 418 ? 42.851 35.677 -94.440 1.00 63.67 745 LEU D N 1
ATOM 13671 C CA . LEU D 1 418 ? 42.237 34.419 -94.883 1.00 63.34 745 LEU D CA 1
ATOM 13672 C C . LEU D 1 418 ? 42.910 33.207 -94.237 1.00 62.94 745 LEU D C 1
ATOM 13673 O O . LEU D 1 418 ? 43.898 32.685 -94.768 1.00 64.77 745 LEU D O 1
ATOM 13678 N N . PRO D 1 419 ? 42.375 32.761 -93.083 1.00 65.36 746 PRO D N 1
ATOM 13679 C CA . PRO D 1 419 ? 42.953 31.683 -92.285 1.00 68.87 746 PRO D CA 1
ATOM 13680 C C . PRO D 1 419 ? 43.375 30.455 -93.082 1.00 65.66 746 PRO D C 1
ATOM 13681 O O . PRO D 1 419 ? 44.485 29.963 -92.891 1.00 66.30 746 PRO D O 1
ATOM 13685 N N . HIS D 1 420 ? 42.515 29.971 -93.974 1.00 63.27 747 HIS D N 1
ATOM 13686 C CA . HIS D 1 420 ? 42.855 28.784 -94.748 1.00 65.18 747 HIS D CA 1
ATOM 13687 C C . HIS D 1 420 ? 44.119 28.957 -95.541 1.00 65.97 747 HIS D C 1
ATOM 13688 O O . HIS D 1 420 ? 44.831 27.984 -95.798 1.00 68.96 747 HIS D O 1
ATOM 13695 N N . LEU D 1 421 ? 44.415 30.199 -95.913 1.00 65.55 748 LEU D N 1
ATOM 13696 C CA . LEU D 1 421 ? 45.670 30.528 -96.581 1.00 66.55 748 LEU D CA 1
ATOM 13697 C C . LEU D 1 421 ? 46.815 30.659 -95.591 1.00 67.33 748 LEU D C 1
ATOM 13698 O O . LEU D 1 421 ? 47.918 30.182 -95.857 1.00 68.43 748 LEU D O 1
ATOM 13703 N N . ARG D 1 422 ? 46.555 31.315 -94.460 1.00 71.16 749 ARG D N 1
ATOM 13704 C CA . ARG D 1 422 ? 47.543 31.435 -93.386 1.00 74.04 749 ARG D CA 1
ATOM 13705 C C . ARG D 1 422 ? 47.971 30.043 -92.943 1.00 70.47 749 ARG D C 1
ATOM 13706 O O . ARG D 1 422 ? 49.166 29.737 -92.895 1.00 71.00 749 ARG D O 1
ATOM 13714 N N . ALA D 1 423 ? 46.974 29.203 -92.662 1.00 70.90 750 ALA D N 1
ATOM 13715 C CA . ALA D 1 423 ? 47.166 27.803 -92.294 1.00 67.17 750 ALA D CA 1
ATOM 13716 C C . ALA D 1 423 ? 48.121 27.056 -93.225 1.00 68.77 750 ALA D C 1
ATOM 13717 O O . ALA D 1 423 ? 49.106 26.481 -92.757 1.00 70.06 750 ALA D O 1
ATOM 13719 N N . LEU D 1 424 ? 47.832 27.056 -94.528 1.00 66.02 751 LEU D N 1
ATOM 13720 C CA . LEU D 1 424 ? 48.693 26.389 -95.517 1.00 63.69 751 LEU D CA 1
ATOM 13721 C C . LEU D 1 424 ? 50.122 26.939 -95.547 1.00 67.89 751 LEU D C 1
ATOM 13722 O O . LEU D 1 424 ? 51.070 26.205 -95.841 1.00 69.29 751 LEU D O 1
ATOM 13727 N N . GLY D 1 425 ? 50.263 28.228 -95.242 1.00 62.87 752 GLY D N 1
ATOM 13728 C CA . GLY D 1 425 ? 51.563 28.887 -95.211 1.00 63.54 752 GLY D CA 1
ATOM 13729 C C . GLY D 1 425 ? 52.441 28.406 -94.073 1.00 71.64 752 GLY D C 1
ATOM 13730 O O . GLY D 1 425 ? 53.672 28.478 -94.150 1.00 78.47 752 GLY D O 1
ATOM 13731 N N . GLN D 1 426 ? 51.799 27.906 -93.020 1.00 76.51 753 GLN D N 1
ATOM 13732 C CA . GLN D 1 426 ? 52.496 27.416 -91.832 1.00 81.73 753 GLN D CA 1
ATOM 13733 C C . GLN D 1 426 ? 52.890 25.938 -91.950 1.00 82.82 753 GLN D C 1
ATOM 13734 O O . GLN D 1 426 ? 53.688 25.432 -91.154 1.00 83.48 753 GLN D O 1
ATOM 13740 N N . ARG D 1 427 ? 52.341 25.247 -92.946 1.00 81.05 754 ARG D N 1
ATOM 13741 C CA . ARG D 1 427 ? 52.594 23.818 -93.079 1.00 80.87 754 ARG D CA 1
ATOM 13742 C C . ARG D 1 427 ? 54.030 23.506 -93.473 1.00 85.06 754 ARG D C 1
ATOM 13743 O O . ARG D 1 427 ? 54.468 23.802 -94.581 1.00 86.10 754 ARG D O 1
ATOM 13751 N N . GLU D 1 428 ? 54.753 22.895 -92.552 1.00 80.52 755 GLU D N 1
ATOM 13752 C CA . GLU D 1 428 ? 56.139 22.569 -92.806 1.00 86.03 755 GLU D CA 1
ATOM 13753 C C . GLU D 1 428 ? 56.307 21.255 -93.573 1.00 89.64 755 GLU D C 1
ATOM 13754 O O . GLU D 1 428 ? 57.173 21.154 -94.440 1.00 96.75 755 GLU D O 1
ATOM 13760 N N . ASP D 1 429 ? 55.456 20.269 -93.284 1.00 93.26 756 ASP D N 1
ATOM 13761 C CA . ASP D 1 429 ? 55.485 18.965 -93.968 1.00 93.17 756 ASP D CA 1
ATOM 13762 C C . ASP D 1 429 ? 55.080 19.046 -95.439 1.00 93.38 756 ASP D C 1
ATOM 13763 O O . ASP D 1 429 ? 54.202 19.835 -95.796 1.00 95.45 756 ASP D O 1
ATOM 13768 N N . GLU D 1 430 ? 55.709 18.223 -96.282 1.00 91.94 757 GLU D N 1
ATOM 13769 C CA . GLU D 1 430 ? 55.405 18.215 -97.721 1.00 97.44 757 GLU D CA 1
ATOM 13770 C C . GLU D 1 430 ? 53.948 17.826 -97.969 1.00 85.11 757 GLU D C 1
ATOM 13771 O O . GLU D 1 430 ? 53.310 17.170 -97.139 1.00 79.51 757 GLU D O 1
ATOM 13777 N N . LEU D 1 431 ? 53.430 18.275 -99.106 1.00 85.22 758 LEU D N 1
ATOM 13778 C CA . LEU D 1 431 ? 52.059 18.012 -99.494 1.00 73.21 758 LEU D CA 1
ATOM 13779 C C . LEU D 1 431 ? 51.959 16.781 -100.376 1.00 73.18 758 LEU D C 1
ATOM 13780 O O . LEU D 1 431 ? 52.709 16.630 -101.351 1.00 80.74 758 LEU D O 1
ATOM 13785 N N . ASP D 1 432 ? 51.038 15.901 -99.989 1.00 61.47 759 ASP D N 1
ATOM 13786 C CA . ASP D 1 432 ? 50.655 14.710 -100.753 1.00 68.20 759 ASP D CA 1
ATOM 13787 C C . ASP D 1 432 ? 49.119 14.563 -100.811 1.00 67.85 759 ASP D C 1
ATOM 13788 O O . ASP D 1 432 ? 48.415 15.214 -100.031 1.00 65.32 759 ASP D O 1
ATOM 13793 N N . PRO D 1 433 ? 48.599 13.742 -101.756 1.00 63.71 760 PRO D N 1
ATOM 13794 C CA . PRO D 1 433 ? 47.169 13.440 -101.857 1.00 62.84 760 PRO D CA 1
ATOM 13795 C C . PRO D 1 433 ? 46.532 12.967 -100.557 1.00 70.36 760 PRO D C 1
ATOM 13796 O O . PRO D 1 433 ? 45.354 13.217 -100.346 1.00 74.30 760 PRO D O 1
ATOM 13800 N N . ALA D 1 434 ? 47.295 12.298 -99.695 1.00 77.51 761 ALA D N 1
ATOM 13801 C CA . ALA D 1 434 ? 46.801 11.947 -98.365 1.00 77.41 761 ALA D CA 1
ATOM 13802 C C . ALA D 1 434 ? 46.402 13.205 -97.597 1.00 71.56 761 ALA D C 1
ATOM 13803 O O . ALA D 1 434 ? 45.329 13.241 -97.004 1.00 73.62 761 ALA D O 1
ATOM 13805 N N . PHE D 1 435 ? 47.245 14.239 -97.630 1.00 72.08 762 PHE D N 1
ATOM 13806 C CA . PHE D 1 435 ? 46.933 15.492 -96.925 1.00 63.95 762 PHE D CA 1
ATOM 13807 C C . PHE D 1 435 ? 45.694 16.200 -97.474 1.00 64.16 762 PHE D C 1
ATOM 13808 O O . PHE D 1 435 ? 44.888 16.717 -96.705 1.00 63.55 762 PHE D O 1
ATOM 13816 N N . MET D 1 436 ? 45.544 16.223 -98.798 1.00 60.97 763 MET D N 1
ATOM 13817 C CA . MET D 1 436 ? 44.378 16.858 -99.425 1.00 54.40 763 MET D CA 1
ATOM 13818 C C . MET D 1 436 ? 43.090 16.129 -99.051 1.00 62.98 763 MET D C 1
ATOM 13819 O O . MET D 1 436 ? 42.054 16.759 -98.869 1.00 62.14 763 MET D O 1
ATOM 13824 N N . ASP D 1 437 ? 43.159 14.804 -98.941 1.00 65.48 764 ASP D N 1
ATOM 13825 C CA . ASP D 1 437 ? 42.036 14.011 -98.454 1.00 71.16 764 ASP D CA 1
ATOM 13826 C C . ASP D 1 437 ? 41.643 14.384 -97.029 1.00 66.52 764 ASP D C 1
ATOM 13827 O O . ASP D 1 437 ? 40.452 14.445 -96.726 1.00 68.71 764 ASP D O 1
ATOM 13832 N N . GLN D 1 438 ? 42.630 14.625 -96.160 1.00 62.54 765 GLN D N 1
ATOM 13833 C CA . GLN D 1 438 ? 42.350 15.093 -94.797 1.00 64.84 765 GLN D CA 1
ATOM 13834 C C . GLN D 1 438 ? 41.714 16.466 -94.887 1.00 66.57 765 GLN D C 1
ATOM 13835 O O . GLN D 1 438 ? 40.786 16.784 -94.148 1.00 63.44 765 GLN D O 1
ATOM 13841 N N . ARG D 1 439 ? 42.240 17.276 -95.798 1.00 62.25 766 ARG D N 1
ATOM 13842 C CA . ARG D 1 439 ? 41.751 18.622 -95.993 1.00 61.85 766 ARG D CA 1
ATOM 13843 C C . ARG D 1 439 ? 40.286 18.588 -96.428 1.00 63.81 766 ARG D C 1
ATOM 13844 O O . ARG D 1 439 ? 39.434 19.217 -95.794 1.00 63.20 766 ARG D O 1
ATOM 13852 N N . ALA D 1 440 ? 39.994 17.809 -97.470 1.00 57.48 767 ALA D N 1
ATOM 13853 C CA . ALA D 1 440 ? 38.630 17.606 -97.942 1.00 58.70 767 ALA D CA 1
ATOM 13854 C C . ALA D 1 440 ? 37.682 17.193 -96.822 1.00 65.28 767 ALA D C 1
ATOM 13855 O O . ALA D 1 440 ? 36.551 17.682 -96.745 1.00 62.23 767 ALA D O 1
ATOM 13857 N N . ASP D 1 441 ? 38.143 16.290 -95.962 1.00 65.51 768 ASP D N 1
ATOM 13858 C CA . ASP D 1 441 ? 37.327 15.835 -94.853 1.00 64.91 768 ASP D CA 1
ATOM 13859 C C . ASP D 1 441 ? 36.937 17.016 -93.968 1.00 59.77 768 ASP D C 1
ATOM 13860 O O . ASP D 1 441 ? 35.752 17.221 -93.690 1.00 63.71 768 ASP D O 1
ATOM 13865 N N . VAL D 1 442 ? 37.938 17.796 -93.562 1.00 58.79 769 VAL D N 1
ATOM 13866 C CA . VAL D 1 442 ? 37.748 18.959 -92.694 1.00 62.02 769 VAL D CA 1
ATOM 13867 C C . VAL D 1 442 ? 36.761 19.929 -93.336 1.00 63.99 769 VAL D C 1
ATOM 13868 O O . VAL D 1 442 ? 35.803 20.389 -92.700 1.00 60.12 769 VAL D O 1
ATOM 13872 N N . LEU D 1 443 ? 37.000 20.211 -94.612 1.00 58.26 770 LEU D N 1
ATOM 13873 C CA . LEU D 1 443 ? 36.189 21.147 -95.365 1.00 55.54 770 LEU D CA 1
ATOM 13874 C C . LEU D 1 443 ? 34.737 20.688 -95.512 1.00 58.91 770 LEU D C 1
ATOM 13875 O O . LEU D 1 443 ? 33.815 21.448 -95.205 1.00 60.55 770 LEU D O 1
ATOM 13880 N N . LEU D 1 444 ? 34.532 19.449 -95.955 1.00 58.94 771 LEU D N 1
ATOM 13881 C CA . LEU D 1 444 ? 33.181 18.922 -96.157 1.00 57.11 771 LEU D CA 1
ATOM 13882 C C . LEU D 1 444 ? 32.374 18.851 -94.867 1.00 57.83 771 LEU D C 1
ATOM 13883 O O . LEU D 1 444 ? 31.148 18.993 -94.888 1.00 58.06 771 LEU D O 1
ATOM 13888 N N . ARG D 1 445 ? 33.065 18.646 -93.747 1.00 61.65 772 ARG D N 1
ATOM 13889 C CA . ARG D 1 445 ? 32.423 18.670 -92.437 1.00 67.19 772 ARG D CA 1
ATOM 13890 C C . ARG D 1 445 ? 31.902 20.051 -92.101 1.00 61.54 772 ARG D C 1
ATOM 13891 O O . ARG D 1 445 ? 30.755 20.195 -91.682 1.00 60.68 772 ARG D O 1
ATOM 13899 N N . LEU D 1 446 ? 32.753 21.058 -92.284 1.00 60.82 773 LEU D N 1
ATOM 13900 C CA . LEU D 1 446 ? 32.382 22.450 -92.009 1.00 59.41 773 LEU D CA 1
ATOM 13901 C C . LEU D 1 446 ? 31.240 22.905 -92.906 1.00 58.84 773 LEU D C 1
ATOM 13902 O O . LEU D 1 446 ? 30.315 23.575 -92.451 1.00 62.38 773 LEU D O 1
ATOM 13907 N N . ALA D 1 447 ? 31.306 22.529 -94.178 1.00 55.06 774 ALA D N 1
ATOM 13908 C CA . ALA D 1 447 ? 30.222 22.792 -95.109 1.00 55.10 774 ALA D CA 1
ATOM 13909 C C . ALA D 1 447 ? 28.930 22.170 -94.593 1.00 61.86 774 ALA D C 1
ATOM 13910 O O . ALA D 1 447 ? 27.913 22.856 -94.456 1.00 59.16 774 ALA D O 1
ATOM 13912 N N . TYR D 1 448 ? 28.988 20.878 -94.278 1.00 62.63 775 TYR D N 1
ATOM 13913 C CA . TYR D 1 448 ? 27.836 20.174 -93.744 1.00 63.15 775 TYR D CA 1
ATOM 13914 C C . TYR D 1 448 ? 27.288 20.890 -92.516 1.00 65.97 775 TYR D C 1
ATOM 13915 O O . TYR D 1 448 ? 26.083 21.089 -92.405 1.00 66.88 775 TYR D O 1
ATOM 13924 N N . THR D 1 449 ? 28.171 21.281 -91.605 1.00 62.59 776 THR D N 1
ATOM 13925 C CA . THR D 1 449 ? 27.751 21.960 -90.392 1.00 65.44 776 THR D CA 1
ATOM 13926 C C . THR D 1 449 ? 26.981 23.239 -90.699 1.00 65.99 776 THR D C 1
ATOM 13927 O O . THR D 1 449 ? 26.129 23.663 -89.918 1.00 66.12 776 THR D O 1
ATOM 13931 N N . ARG D 1 450 ? 27.285 23.850 -91.838 1.00 68.09 777 ARG D N 1
ATOM 13932 C CA . ARG D 1 450 ? 26.725 25.152 -92.155 1.00 65.40 777 ARG D CA 1
ATOM 13933 C C . ARG D 1 450 ? 25.408 25.053 -92.914 1.00 68.13 777 ARG D C 1
ATOM 13934 O O . ARG D 1 450 ? 24.485 25.812 -92.635 1.00 68.00 777 ARG D O 1
ATOM 13942 N N . LEU D 1 451 ? 25.317 24.097 -93.838 1.00 64.63 778 LEU D N 1
ATOM 13943 C CA . LEU D 1 451 ? 24.101 23.862 -94.629 1.00 63.22 778 LEU D CA 1
ATOM 13944 C C . LEU D 1 451 ? 23.070 22.969 -93.939 1.00 69.65 778 LEU D C 1
ATOM 13945 O O . LEU D 1 451 ? 21.894 22.953 -94.315 1.00 64.57 778 LEU D O 1
ATOM 13950 N N . LYS D 1 452 ? 23.534 22.215 -92.946 1.00 70.52 779 LYS D N 1
ATOM 13951 C CA . LYS D 1 452 ? 22.726 21.232 -92.226 1.00 69.57 779 LYS D CA 1
ATOM 13952 C C . LYS D 1 452 ? 21.371 21.798 -91.779 1.00 70.83 779 LYS D C 1
ATOM 13953 O O . LYS D 1 452 ? 20.316 21.215 -92.061 1.00 70.33 779 LYS D O 1
ATOM 13959 N N . GLY D 1 453 ? 21.410 22.950 -91.112 1.00 67.14 780 GLY D N 1
ATOM 13960 C CA . GLY D 1 453 ? 20.208 23.608 -90.609 1.00 61.31 780 GLY D CA 1
ATOM 13961 C C . GLY D 1 453 ? 19.197 23.953 -91.687 1.00 69.84 780 GLY D C 1
ATOM 13962 O O . GLY D 1 453 ? 17.994 23.948 -91.437 1.00 71.40 780 GLY D O 1
ATOM 13963 N N . TRP D 1 454 ? 19.682 24.240 -92.892 1.00 66.26 781 TRP D N 1
ATOM 13964 C CA . TRP D 1 454 ? 18.815 24.621 -94.006 1.00 66.45 781 TRP D CA 1
ATOM 13965 C C . TRP D 1 454 ? 17.832 23.549 -94.377 1.00 76.30 781 TRP D C 1
ATOM 13966 O O . TRP D 1 454 ? 16.747 23.842 -94.896 1.00 77.30 781 TRP D O 1
ATOM 13977 N N . LEU D 1 455 ? 18.201 22.299 -94.104 1.00 82.95 782 LEU D N 1
ATOM 13978 C CA . LEU D 1 455 ? 17.447 21.135 -94.577 1.00 82.30 782 LEU D CA 1
ATOM 13979 C C . LEU D 1 455 ? 16.807 20.337 -93.434 1.00 81.43 782 LEU D C 1
ATOM 13980 O O . LEU D 1 455 ? 15.974 19.452 -93.670 1.00 79.36 782 LEU D O 1
ATOM 13985 N N . GLY D 1 456 ? 17.191 20.664 -92.201 1.00 78.44 783 GLY D N 1
ATOM 13986 C CA . GLY D 1 456 ? 16.730 19.933 -91.024 1.00 80.51 783 GLY D CA 1
ATOM 13987 C C . GLY D 1 456 ? 17.489 18.634 -90.840 1.00 79.30 783 GLY D C 1
ATOM 13988 O O . GLY D 1 456 ? 17.074 17.768 -90.066 1.00 78.48 783 GLY D O 1
ATOM 13989 N N . LEU D 1 457 ? 18.605 18.507 -91.560 1.00 77.99 784 LEU D N 1
ATOM 13990 C CA . LEU D 1 457 ? 19.464 17.334 -91.487 1.00 73.38 784 LEU D CA 1
ATOM 13991 C C . LEU D 1 457 ? 20.113 17.154 -90.131 1.00 82.22 784 LEU D C 1
ATOM 13992 O O . LEU D 1 457 ? 20.353 18.115 -89.400 1.00 78.28 784 LEU D O 1
ATOM 13997 N N . GLU D 1 458 ? 20.395 15.892 -89.832 1.00 89.58 785 GLU D N 1
ATOM 13998 C CA . GLU D 1 458 ? 21.102 15.465 -88.642 1.00 94.00 785 GLU D CA 1
ATOM 13999 C C . GLU D 1 458 ? 21.509 14.032 -88.937 1.00 90.84 785 GLU D C 1
ATOM 14000 O O . GLU D 1 458 ? 20.957 13.083 -88.376 1.00 97.42 785 GLU D O 1
ATOM 14006 N N . LEU D 1 459 ? 22.445 13.889 -89.870 1.00 75.37 786 LEU D N 1
ATOM 14007 C CA . LEU D 1 459 ? 22.969 12.590 -90.222 1.00 76.73 786 LEU D CA 1
ATOM 14008 C C . LEU D 1 459 ? 23.779 12.095 -89.057 1.00 84.27 786 LEU D C 1
ATOM 14009 O O . LEU D 1 459 ? 24.456 12.891 -88.397 1.00 86.43 786 LEU D O 1
ATOM 14014 N N . SER D 1 460 ? 23.720 10.798 -88.782 1.00 87.55 787 SER D N 1
ATOM 14015 C CA . SER D 1 460 ? 24.483 10.298 -87.665 1.00 86.99 787 SER D CA 1
ATOM 14016 C C . SER D 1 460 ? 25.940 10.455 -88.015 1.00 79.57 787 SER D C 1
ATOM 14017 O O . SER D 1 460 ? 26.365 10.144 -89.110 1.00 81.10 787 SER D O 1
ATOM 14020 N N . ASP D 1 461 ? 26.729 10.946 -87.075 1.00 84.75 788 ASP D N 1
ATOM 14021 C CA . ASP D 1 461 ? 28.149 10.717 -87.129 1.00 85.95 788 ASP D CA 1
ATOM 14022 C C . ASP D 1 461 ? 28.426 9.957 -85.868 1.00 105.11 788 ASP D C 1
ATOM 14023 O O . ASP D 1 461 ? 28.366 10.490 -84.764 1.00 116.44 788 ASP D O 1
ATOM 14028 N N . SER D 1 462 ? 28.774 8.697 -86.041 1.00 109.66 789 SER D N 1
ATOM 14029 C CA . SER D 1 462 ? 29.051 7.854 -84.922 1.00 120.51 789 SER D CA 1
ATOM 14030 C C . SER D 1 462 ? 30.548 7.820 -84.856 1.00 132.27 789 SER D C 1
ATOM 14031 O O . SER D 1 462 ? 31.076 7.009 -84.108 1.00 137.00 789 SER D O 1
ATOM 14034 N N . SER D 1 463 ? 31.211 8.696 -85.651 1.00 126.47 790 SER D N 1
ATOM 14035 C CA . SER D 1 463 ? 32.599 8.493 -85.987 1.00 122.19 790 SER D CA 1
ATOM 14036 C C . SER D 1 463 ? 32.859 7.032 -86.344 1.00 136.28 790 SER D C 1
ATOM 14037 O O . SER D 1 463 ? 33.755 6.399 -85.845 1.00 138.05 790 SER D O 1
ATOM 14039 N N . SER D 1 464 ? 32.046 6.488 -87.228 1.00 130.34 791 SER D N 1
ATOM 14040 C CA . SER D 1 464 ? 32.121 5.042 -87.531 1.00 135.17 791 SER D CA 1
ATOM 14041 C C . SER D 1 464 ? 31.280 4.287 -86.514 1.00 123.90 791 SER D C 1
ATOM 14042 O O . SER D 1 464 ? 31.186 3.042 -86.555 1.00 101.08 791 SER D O 1
ATOM 14045 N N . ASP D 1 465 ? 30.712 5.007 -85.551 1.00 130.23 792 ASP D N 1
ATOM 14046 C CA . ASP D 1 465 ? 30.087 4.288 -84.475 1.00 131.08 792 ASP D CA 1
ATOM 14047 C C . ASP D 1 465 ? 28.815 3.736 -85.064 1.00 137.82 792 ASP D C 1
ATOM 14048 O O . ASP D 1 465 ? 27.947 4.468 -85.391 1.00 143.95 792 ASP D O 1
ATOM 14050 N N . PRO D 1 466 ? 28.738 2.420 -85.227 1.00 135.17 793 PRO D N 1
ATOM 14051 C CA . PRO D 1 466 ? 27.599 1.773 -85.885 1.00 115.76 793 PRO D CA 1
ATOM 14052 C C . PRO D 1 466 ? 27.321 2.395 -87.271 1.00 121.44 793 PRO D C 1
ATOM 14053 O O . PRO D 1 466 ? 26.151 2.735 -87.599 1.00 140.99 793 PRO D O 1
ATOM 14055 N N . VAL D 1 467 ? 28.395 2.591 -88.067 1.00 120.26 794 VAL D N 1
ATOM 14056 C CA . VAL D 1 467 ? 28.251 3.314 -89.358 1.00 122.25 794 VAL D CA 1
ATOM 14057 C C . VAL D 1 467 ? 28.548 2.607 -90.686 1.00 103.93 794 VAL D C 1
ATOM 14058 O O . VAL D 1 467 ? 29.662 2.417 -91.087 1.00 103.84 794 VAL D O 1
ATOM 14062 N N . VAL D 1 468 ? 27.509 2.257 -91.400 1.00 94.14 795 VAL D N 1
ATOM 14063 C CA . VAL D 1 468 ? 27.668 1.721 -92.709 1.00 110.80 795 VAL D CA 1
ATOM 14064 C C . VAL D 1 468 ? 28.187 2.877 -93.547 1.00 95.81 795 VAL D C 1
ATOM 14065 O O . VAL D 1 468 ? 27.665 3.966 -93.481 1.00 93.44 795 VAL D O 1
ATOM 14069 N N . LYS D 1 469 ? 29.214 2.643 -94.349 1.00 94.25 796 LYS D N 1
ATOM 14070 C CA . LYS D 1 469 ? 29.610 3.649 -95.326 1.00 70.21 796 LYS D CA 1
ATOM 14071 C C . LYS D 1 469 ? 28.979 3.204 -96.620 1.00 79.46 796 LYS D C 1
ATOM 14072 O O . LYS D 1 469 ? 29.466 2.294 -97.272 1.00 76.65 796 LYS D O 1
ATOM 14074 N N . VAL D 1 470 ? 27.899 3.865 -96.996 1.00 77.73 797 VAL D N 1
ATOM 14075 C CA . VAL D 1 470 ? 27.024 3.386 -98.052 1.00 80.85 797 VAL D CA 1
ATOM 14076 C C . VAL D 1 470 ? 27.166 4.154 -99.352 1.00 95.93 797 VAL D C 1
ATOM 14077 O O . VAL D 1 470 ? 27.205 5.379 -99.375 1.00 97.06 797 VAL D O 1
ATOM 14081 N N . ASP D 1 471 ? 27.232 3.410 -100.446 1.00 87.65 798 ASP D N 1
ATOM 14082 C CA . ASP D 1 471 ? 27.258 3.971 -101.798 1.00 100.83 798 ASP D CA 1
ATOM 14083 C C . ASP D 1 471 ? 25.848 4.182 -102.318 1.00 101.39 798 ASP D C 1
ATOM 14084 O O . ASP D 1 471 ? 24.925 3.455 -101.936 1.00 99.89 798 ASP D O 1
ATOM 14089 N N . ASP D 1 472 ? 25.678 5.136 -103.228 1.00 97.22 799 ASP D N 1
ATOM 14090 C CA . ASP D 1 472 ? 24.373 5.331 -103.875 1.00 110.22 799 ASP D CA 1
ATOM 14091 C C . ASP D 1 472 ? 24.140 4.158 -104.824 1.00 112.83 799 ASP D C 1
ATOM 14092 O O . ASP D 1 472 ? 25.094 3.512 -105.245 1.00 106.85 799 ASP D O 1
ATOM 14097 N N . VAL D 1 473 ? 22.881 3.825 -105.127 1.00 105.31 800 VAL D N 1
ATOM 14098 C CA . VAL D 1 473 ? 22.594 2.420 -105.542 1.00 111.54 800 VAL D CA 1
ATOM 14099 C C . VAL D 1 473 ? 22.211 2.423 -107.006 1.00 115.53 800 VAL D C 1
ATOM 14100 O O . VAL D 1 473 ? 21.344 3.138 -107.335 1.00 113.11 800 VAL D O 1
ATOM 14104 N N . GLU D 1 474 ? 22.873 1.650 -107.860 1.00 122.21 801 GLU D N 1
ATOM 14105 C CA . GLU D 1 474 ? 22.915 1.960 -109.308 1.00 108.72 801 GLU D CA 1
ATOM 14106 C C . GLU D 1 474 ? 21.670 2.618 -109.900 1.00 108.32 801 GLU D C 1
ATOM 14107 O O . GLU D 1 474 ? 21.771 3.643 -110.570 1.00 101.95 801 GLU D O 1
#

Secondary structure (DSSP, 8-state):
--SS---HHHHHHHHHHHT--SS-STTSSHHHHHHHHHHHHTTS-TTHHHHHHHHHHHHHHHHHHS-----SSHHHHHHHHHHTTGGGSS-TTHHHHHHHHHHHHHHIIIIIIS--TT-----TTS-GGGS-HHHHHHHHHHHHHT-GGGHHHHHHHHHHHHHSPTTHHHHHHHHHHHHHHHHHHHHHHHHHHSSSS-TTHHHHHHHHHH--S-SSS----SSS-SSS--SS------TTTHHHHHHHHHH-TTSS----BHHHHHHHHHHS-HHHH-HHHHHHHHHHHHTTEEE-SSSTT-EEE-STTSS---SHHHHH-TTT-EEEESS-SS--TTS-GGGGSSTTGGGSGGGEEEE-GGGHHHHTT--HHHHHHHHHHHT-SSHHHHHHHHHHSS---SS-HHHHHHT----HHHHHHHH--SPP-HHHHHHHHHHHHHHHHHHHHHHHT---B--TTTT-----S--/-PPPTTTTHHHHHHTTSS---SSTTTHHHHHHHHHHHHTTS-TTHHHHHHHHHHHHHHHHHHSS----S-HHHHHHHHHHHHGGGSS-TTHHHHHHHHHHHHHHIIIIIIS--TT-----TTS-STTS-HHHHHHHHHHHHHT-GGGHHHHHHHHHHHHHSPTTHHHHHHHHHHHHHHHHHHHHHHHHHHSSSS-TTHHHHHHHHHH--S-SSS----SSS-SSS--SS------TTHHHHHHHHHHH-TTSS----BHHHHHHHHHHS-HHHH-HHHHHHHHHHHHTTEEE-SSSTT-EEE-STTSS---SHHHHH-TTT-EEEESS-SS--TTS-GGGGSSTTGGGSGGGEEEE-GGGHHHHTT--HHHHHHHHHHHT-SSHHHHHHHHHHSS---SS-HHHHHHT----HHHHHHHH--SPP-HHHHHHHHHHHHHHHHHHHHHHHT---B---STT------/-----TTTTHHHHHHHHH-SSSTTSHHHHHHHHHHHHHHTTS-TTHHHHHHHHHHHHHHHHHHT-----SSHHHHHHHHHHHHGGGSS-TTHHHHHHHHHHHHHHIIIIIIS--TT-----TTS-GGGS-HHHHHHHHHHHHHT-GGGHHHHHHHHHHHHHSPTTHHHHHHHHHHHHHHHHHHHHHHHHHHSSSS-TTHHHHHHHHHH--S-SSS----SSS-SSS--SS-----TTTHHHHHHHHHHH-TTSS----BHHHHHHHHHHS-HHHH-HHHHHHHHHHHHTTEEE-SSSTT-EEE-STTSS---SHHHHH-TTTSEEEESS-SS--TTS-GGGGSSTTGGGSGGGEEEE-GGGHHHHTT--HHHHHHHHHHHT-SSHHHHHHHHHHSS---SS-HHHHHHT----HHHHHHHH--SPP-HHHHHHHHHHHHHHHHHHHHHHHT---B--TTTT-------/-----TTTTHHHHTTTTT------THHHHHHHHHHHHTTS-TTHHHHHHHHHHHHHHHHHHSS----S-HHHHHHHHHHHHHTTSS-TTHHHHHHHHHHHHHHIIIIIIS--TT-----TTS-STTS-HHHHHHHHHHHHHT-GGGHHHHHHHHHHHHHSPTTHHHHHHHHHHHHHHHHHHHHHHHHHHSSSS-TTHHHHHHHHHH--S-SSS----SSS-SSS--SS------TTHHHHHHHHHHH-TTSS----BHHHHHHHHHHS-HHHH-HHHHHHHHHHHHTTEEE-SSSTT-EEE-STTSS---SHHHHH-TTT-EEEESS-SS--TTS-GGGGSSTTGGGSGGGEEEE-GGGHHHHTT--HHHHHHHHHHHT-SSHHHHHHHHHHSS---SS-HHHHHHT----HHHHHHHH--SPP-HHHHHHHHHHHHHHHHHHHHHHHT---B--SSTT--------

Solvent-accessible surface area: 78136 Å² total; per-residue (Å²): 158,92,85,80,73,111,4,4,3,58,32,4,44,76,79,2,70,73,40,38,42,42,55,26,27,28,71,12,84,15,55,113,32,6,57,55,1,65,44,28,4,100,73,57,48,120,19,110,171,34,31,58,12,2,63,70,1,2,36,7,0,0,7,0,1,1,14,61,140,13,29,140,164,37,76,60,1,110,55,26,2,115,76,4,10,115,75,16,118,117,43,66,113,70,50,25,46,0,4,77,2,0,56,2,0,2,22,0,16,1,62,0,13,90,34,28,109,35,33,65,52,17,3,36,24,2,97,30,96,8,22,48,45,30,1,42,3,0,0,9,0,0,24,46,22,164,17,75,14,0,5,0,3,0,0,11,6,2,10,44,0,21,112,14,114,142,40,138,38,59,114,142,97,30,61,45,1,46,73,0,0,57,0,2,0,0,0,0,0,4,0,26,0,3,15,136,42,85,26,79,3,59,59,17,3,65,21,9,2,42,6,52,113,32,50,41,92,57,29,9,9,2,33,71,103,54,132,72,92,74,117,60,129,39,62,19,36,0,24,77,6,4,43,121,1,1,17,20,9,1,24,49,128,175,15,110,2,14,4,41,7,11,28,0,2,11,37,17,0,27,50,14,3,0,56,133,45,6,58,30,0,0,18,0,0,0,0,0,0,5,8,4,0,67,26,18,118,119,69,64,1,15,4,58,103,22,144,20,4,51,17,20,8,23,25,8,70,6,21,114,28,92,89,54,3,50,29,23,15,0,0,7,100,76,85,42,91,42,25,63,82,90,1,55,92,69,87,39,23,3,14,42,1,1,2,0,0,1,2,11,26,69,0,85,65,2,2,61,62,96,22,17,75,14,5,47,25,0,0,20,1,1,0,5,59,25,40,102,63,0,30,72,54,2,103,98,20,77,77,134,32,82,44,85,45,80,75,1,9,57,29,5,18,53,11,2,5,0,69,0,1,7,106,30,149,92,94,0,57,20,56,3,9,79,96,2,1,47,31,0,0,89,18,0,11,69,50,0,68,49,31,1,43,14,153,21,54,76,61,9,98,124,89,49,112,144,50,92,52,121,145,112,93,108,3,4,3,61,37,6,46,80,88,4,74,148,34,31,88,134,54,50,39,64,98,29,47,12,52,60,13,10,56,52,1,67,43,26,3,95,72,55,42,127,24,98,168,30,29,45,13,2,64,68,0,2,36,6,0,0,7,0,1,7,19,24,139,16,35,136,162,47,82,58,1,114,52,39,3,120,83,4,13,115,80,16,136,122,43,67,112,70,54,30,46,0,5,52,2,1,33,2,0,2,21,0,16,1,59,0,13,90,32,29,115,32,34,66,53,15,4,26,14,3,94,26,96,9,20,48,43,32,1,36,4,0,0,8,0,0,23,50,26,169,17,74,15,0,5,0,3,0,0,10,5,2,11,42,0,19,111,14,113,140,40,138,35,60,111,141,92,30,64,38,2,46,74,0,0,58,1,0,0,0,0,0,0,4,0,26,0,3,16,136,40,84,27,81,3,58,58,17,4,64,21,10,2,45,6,66,103,37,50,37,92,75,34,11,10,3,31,70,102,64,129,72,112,90,149,60,130,35,70,10,67,1,52,32,12,4,41,124,2,0,16,19,8,1,26,50,129,176,16,110,2,15,3,42,6,11,28,0,1,10,37,17,0,27,50,14,4,0,55,143,46,6,59,30,0,0,18,0,0,0,0,0,0,5,8,3,0,65,26,14,117,117,71,66,1,14,5,58,102,24,153,21,4,54,18,21,10,23,28,8,72,6,20,113,28,94,90,54,2,49,29,24,16,0,0,8,101,74,85,39,93,42,24,59,82,90,1,56,91,67,88,46,22,3,14,44,1,0,1,0,0,1,2,10,27,66,0,83,64,3,2,63,59,95,25,17,74,14,3,49,25,0,0,20,1,1,0,5,55,28,41,101,65,0,29,71,56,2,104,98,21,78,78,133,33,82,44,84,44,150,71,2,8,53,31,6,19,52,11,2,4,0,69,0,0,8,102,31,149,95,94,0,57,20,58,2,9,77,94,4,2,48,32,1,0,86,18,1,11,67,47,0,67,49,32,1,43,14,150,18,54,73,44,44,90,71,100,31,95,151,49,122,95,120,96,98,110,4,5,3,67,39,4,48,95,117,10,61,63,40,33,36,87,97,50,72,42,25,60,86,13,40,61,32,12,63,51,0,67,41,27,4,97,72,57,36,116,23,112,164,28,38,58,13,2,64,68,1,2,36,8,0,0,8,0,2,5,12,47,129,16,38,136,162,48,73,60,1,111,51,28,2,122,76,4,15,119,78,18,143,127,43,66,112,72,48,32,45,1,8,80,2,1,42,2,0,1,21,0,17,1,58,0,13,90,33,28,109,32,32,65,50,15,3,32,20,3,96,27,97,9,20,47,45,32,1,38,3,0,0,8,0,0,24,44,21,167,17,75,18,0,4,0,1,0,0,21,16,2,11,56,0,20,112,13,111,144,41,139,37,61,112,142,102,28,63,36,1,47,75,0,0,59,0,0,0,0,0,0,0,4,0,24,0,3,16,137,40,86,26,80,3,57,57,18,1,58,23,8,2,39,6,54,83,36,54,42,92,55,28,10,10,1,28,71,101,58,134,72,109,91,147,61,131,22,86,19,75,0,34,63,4,3,42,43,2,2,16,18,10,2,24,48,130,179,14,106,2,15,3,48,10,10,25,0,2,12,59,15,0,27,51,13,4,0,57,135,45,6,61,29,0,0,20,0,0,0,0,0,0,5,9,4,0,68,25,15,117,118,78,60,2,11,6,59,103,24,160,22,6,59,17,19,9,24,26,9,74,5,20,115,36,91,96,56,2,51,28,25,16,0,0,8,101,75,84,41,92,42,24,60,82,92,1,56,93,68,85,41,21,5,14,43,1,1,1,0,0,1,1,12,25,68,0,80,63,3,2,61,59,97,25,15,73,15,4,49,23,0,0,21,1,0,0,5,55,33,31,92,62,0,64,71,56,3,104,98,19,78,77,134,31,82,46,82,42,117,80,1,1,54,36,5,21,53,10,2,4,0,68,0,0,7,97,32,141,97,94,0,57,18,56,4,8,78,99,4,2,48,30,0,0,92,19,1,11,68,51,0,68,49,31,1,44,14,151,18,55,95,41,15,118,93,57,77,98,49,80,108,35,191,139,82,81,54,3,4,4,76,58,6,45,80,41,18,77,169,44,41,51,85,84,138,75,14,79,31,30,58,54,11,60,54,1,65,45,29,4,96,70,56,42,128,30,113,168,28,48,59,12,2,66,69,0,2,39,7,0,0,8,0,1,14,19,52,98,13,31,143,164,53,73,60,2,118,72,22,4,58,101,20,29,66,63,21,72,101,46,67,112,72,63,42,46,2,12,77,2,1,54,1,0,2,20,0,16,1,59,0,12,88,33,28,111,31,34,67,50,16,3,32,24,3,97,28,96,10,19,47,40,33,1,37,3,0,0,8,0,0,23,47,24,167,16,76,14,0,4,0,3,0,0,12,12,2,11,42,0,20,112,14,115,143,42,137,36,60,115,142,94,31,62,43,2,47,71,0,0,57,1,0,0,0,0,0,0,5,0,26,0,3,18,137,40,84,26,80,3,59,57,17,4,67,16,10,2,46,18,52,106,36,62,38,91,54,28,7,9,2,30,79,108,77,132,100,110,91,149,62,133,30,45,18,66,1,38,101,10,4,40,110,1,0,16,19,7,1,23,49,127,188,15,110,3,16,3,42,8,12,29,0,2,10,51,14,0,27,50,13,4,0,54,136,45,6,60,30,0,0,19,0,1,0,0,0,0,5,10,4,0,53,24,16,81,66,73,66,2,13,5,33,92,4,64,19,4,59,17,18,9,22,28,8,73,7,20,113,30,94,91,53,3,51,29,23,16,0,0,8,103,77,84,41,90,43,25,64,82,90,1,54,92,71,85,42,23,4,14,43,1,0,2,0,0,1,2,9,27,68,0,81,64,2,2,63,60,96,21,16,72,14,4,48,23,0,0,21,1,0,0,6,55,28,36,92,63,0,68,72,57,3,103,96,21,76,76,134,32,83,48,83,44,117,78,1,1,57,31,7,18,53,10,2,4,0,69,1,0,8,104,33,149,96,93,0,57,17,57,3,9,78,97,4,2,47,31,1,0,86,18,1,12,65,47,0,68,50,32,0,43,12,148,20,65,62,29,77,79,13,93,31,105,76,49,111,52,146,154